Protein 5ZGC (pdb70)

Radius of gyration: 41.15 Å; Cα contacts (8 Å, |Δi|>4): 2887; chains: 12; bounding box: 120×88×98 Å

Sequence (1566 aa):
KLSLQDVAELIRARACQRVVVMVGAGISTPSGIPDFRSQYDLPYPEAIFELPFFFHNPKPFFTLAKELYPGNYKPNVTH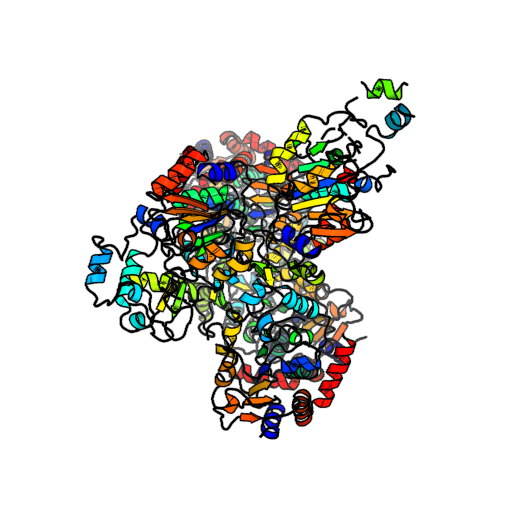YFLRLLHDKGLLLRLYTQNIDGLERVSGIPASKLVEAHGTFASATCTVCQRPFPGEDIRADVMADRVPRCPVCTGVVKPDIVFFGEPLPQRFLLHVVDFPMADLLLILGTSLEVEPFASLTEAVRSSVPRLLINRDLVGPLAWHPRSRDVAQLGDVVHGVESLVELLGWTEEMRDLVQRETGKLKLSLQDVAELIRARACQRVVVMVGAGISTPSGIPDFDLPYPEAIFELPFFFHNPKPFFTLAKELYPGNYKPNVTHYFLRLLHDKGLLLRLYTQNIDGLERVSGIPASKLVEAHGTFASATCTVCQRPFPGEDIRADVMADRVPRCPVCTGVVKPDIVFFGEPLPQRFLLHVVDFPMADLLLILGTSLEVEPFASLTEAVRSSVPRLLINRDLVGPLAWHPRSRDVAQLGDVVHGVESLVELLGWTEEMRDLVQRETGKKLSLQDVAELIRARACQRVVVMVGAGISTPSGIPDFRQYDLPYPEAIFELPFFFHNPKPFFTLAKELYPGNYKPNVTHYFLRLLHDKGLLLRLYTQNIDGLERVSGIPASKLVEAHGTFASATCTVCQRPFPGEDIRADVMADRVPRCPVCTGVVKPDIVFFGEPLPQRFLLHVVDFPMADLLLILGTSLEVEPFASLTEAVRSSVPRLLINRDLVGPLAWHPRSRDVAQLGDVVHGVESLVELLGWTEEMRDLVQRETGKLSLQDVAELIRARACQRVVVMVGAGISTPSGIPDFRSYDLPYPEAIFELPFFFHNPKPFFTLAKELYPGNYKPNVTHYFLRLLHDKGLLLRLYTQNIDGLERVSGIPASKLVEAHGTFASATCTVCQRPFPGEDIRADVMADRVPRCPVCTGVVKPDIVFFGEPLPQRFLLHVVDFPMADLLLILGTSLEVEPFASLTEAVRSSVPRLLINRDLVGPLAWHPRSRDVAQLGDVVHGVESLVELLGWTEEMRDLVQRETGKLKLSLQDVAELIRARACQRVVVMVGAGISTPSGIPDFRSPGSGLYSNLQQYDLPYPEAIFELPFFFHNPKPFFTLAKELYPGNYKPNVTHYFLRLLHDKGLLLRLYTQNIDGLERVSGIPASKLVEAHGTFASATCTVCQRPFPGEDIRADVMADRVPRCPVCTGVVKPDIVFFGEPLPQRFLLHVVDFPMADLLLILGTSLEVEPFASLTEAVRSSVPRLLINRDLVGPLAWHPRSRDVAQLGDVVHGVESLVELLGWTEEMRDLVQRETGKLGKLSLQDVAELIRARACQRVVVMVGAGISTPSGIPDPFFTLAKELYPGNYKPNVTHYFLRLLHDKGLLLRLYTQNIDGLERVSGIPASKLVEAHGTFDIRADVMADPDIVFFGEPLPQRFLLHVVDFPMADLLLILGTSLEVEPFASLTEAVRSSVPRLLINRDLVGPLAWHPRSRDVAQLGDVVHHGVESLVELLGWTEEMRDLVQRETGKLGKGGARHRKVGKGGARHRGGARHRGARHGGARHRGARH

B-factor: mean 72.4, std 23.21, range [24.46, 179.09]

CATH classification: 3.40.50.1220 (+1 more: 3.30.1600.10)

Organism: Homo sapiens (NCBI:txid9606)

GO terms:
  GO:0008053 mitochondrial fusion (P, IDA)
  GO:0005759 mitochondrial matrix (C, IDA)
  GO:1901671 positive regulation of superoxide dismutase activity (P, IDA)
  GO:1902553 positive regulation of catalase activity (P, IDA)
  GO:0005739 mitochondrion (C, IDA)
  GO:0008270 zinc ion binding (F, IDA)
  GO:0006476 protein deacetylation (P, IDA)
  GO:0141208 NAD-dependent protein lysine delactylase activity (F, IDA)
  GO:0034979 NAD-dependent protein lysine deacetylase activity (F, EXP)
  GO:0034983 peptidyl-lysine deacetylation (P, IMP)
  GO:0009060 aerobic respiration (P, IMP)
  GO:0005515 protein binding (F, IPI)
  GO:0005739 mitochondrion (C, IMP)
  GO:0034979 NAD-dependent protein lysine deacetylase activity (F, IMP)
  GO:1903862 positive regulation of oxidative phosphorylation (P, IMP)
  GO:0005739 mitochondrion (C, HTP)
  GO:0005654 nucleoplasm (C, TAS)
  GO:0005759 mitochondrial matrix (C, TAS)
  GO:0033558 protein lysine deacetylase activity (F, TAS)
  GO:0034979 NAD-dependent protein lysine deacetylase activity (F, TAS)

InterPro domains:
  IPR003000 Sirtuin family [PF02146] (145-326)
  IPR026590 Sirtuin family, catalytic core domain [PS50305] (118-380)
  IPR026591 Sirtuin, catalytic core small domain superfamily [G3DSA:3.30.1600.10] (151-299)
  IPR029035 DHS-like NAD/FAD-binding domain superfamily [SSF52467] (124-394)
  IPR050134 NAD-dependent sirtuin protein deacylases [PTHR11085] (122-383)

Solvent-accessible surface area: 66358 Å² total

Foldseek 3Di:
DDELLNVLVCVLVVVFAAEEEEEECLQCVVFPQDDQVDVQDDPHRQLLQAVVSCVVPVQSVLVSVLCLPDDNTEGDLVLLLVVVCVVVNRYNAYEYCDASCNNVLLPPDPVRYDNFFAYQQKKAFPPPGDIDGRVVCSVCSNVSHFDADPPPRGGIGGGGRGVPRDTDPSVCCLVVRQAPGQEYEYAEDQLPDPPSSVSVVRHDLNHEYEYQYQDDDDPCVPDNGPRYYYNHDRRVVSVCVSCVSNVNNVVSVVSVVVSVVVD/DDELLNVLVCVLVVVFQAEEEEEEDQQCVVFPQDDAVPPGTQLQQPVVSCVVPVLVVLVSVLVQDDDPTEGDLVLLLVVVSVVVNRYNAYEYCDANCNNVLSPDDPVRYDNFFAYLQKKAFPPPGDIDGNPQQVVCSNVVHQDADPPPRGGIGHGGHGVVRDTDPCVCVLVPRQQVGQEYEYFADQLPDPDSSVSVVSHDQNREYEYQYQDCHDCCVVPNGDNYYYDHRRRVVSSCVSCVSNPRNPVSVVSVVVSVVD/DDALLNVLVCVLVVVFAAEEEEEEPQQCVVQVQDDLCVQPDPHSLLQQAPVSCVVPVLSVLVSVLCLPPPNTAGDLVLLLVVVSVVVNRYNAYEYCDASCNNVLLPDDPVRYDNFQAYLQWWAFPPPGDIDGNVVCVVCSNVSHFDADPPPGGGIGHGGHGPVGHTDPCVCCLVVSQQVGQEYEYAADQLPDPPSSVSVVSHDQNHEYEYQYQDQHDCCVVPPGDRYHYDHDRRVVSVVVSCVSNVCNVVSVVSVVVSVVVD/DLLVVLVCVLVVNFQAEEEEEEDLQCVVFPQDDQPPQDDPGRLLQQADVSCVVPVLSVLVSVLCLDPPNTAGDLVLLVVVVCVVVNRYNAYEYCDESCNNVLNPDDPVRYDNFQAYLQWKAFPPPGDIDGSVVCNVCSNVSHQDADPPPRGGIGHTGHGVVRDTDPCVVCLLVRQCPGQEYEYERDQCPDPPSLVSVVSHDQNYEYEYEEQDDHGCCVPPNHPRYHYHHDNRVVSVVVSCVSNPCVVVRVVSVVVSVVVD/DDELLNVLVCVLVVVFQAEEEEEECLQVVVQVLDDCQDPDDVLVVVLVVDPDPDVQLLQALVVCLVPVQNVLSNCLSQPPDPTAGDLVLLLVVVSVVVRRQNAYEYQDASCRNVLSPDDVVSYDHFQAYLQWKAFSPPGDIDGSVVCVVVSNVVPQDADPVPGGGIGHSGHGVVGHTPPSVVCLVVRLAVGQEYEYAGDQLPDPPSLVSVVSHDLNHEYEYQEQDDHGVCVVPNHDRYYYDHDRSVVVSCVSCVSNPCNVVSVVSVVVSVVVD/DADELLNVLVCVLVVVFQEEEEEEECLQCVVFPDPVVPLPVVLVLPADDTAHDLVLLLVVVSVVVRRYNAYEYQDASCRNPLSPDDPVRYDNFQFYQVVSVCSVVVGTGHDPPDHTDPSVCVLVVRQAVGQEYEYAGDQLPDPPSSVSVVSHDQNHEYEAQYQDQHDCCVVPNGRHYYYNHDRRVVSSVVSCVSNVCNVVSVVSVVVSVVVD/DDDDDDDDDD/DPDDDDDD/DDDDDD/DDPD/DDDDDD/DPPD

Nearest PDB structures (foldseek):
  5zgc-assembly4_D  TM=1.004E+00  e=5.822E-58  Homo sapiens
  5zgc-assembly1_A  TM=9.945E-01  e=4.159E-50  Homo sapiens
  5y4h-assembly1_A  TM=9.917E-01  e=1.507E-49  Homo sapiens
  8v2n-assembly1_A  TM=9.470E-01  e=1.417E-49  Homo sapiens
  4c7b-assembly1_A  TM=9.469E-01  e=2.858E-48  Homo sapiens

Structure (mmCIF, N/CA/C/O backbone):
data_5ZGC
#
_entry.id   5ZGC
#
_cell.length_a   138.512
_cell.length_b   138.512
_cell.length_c   242.876
_cell.angle_alpha   90.000
_cell.angle_beta   90.000
_cell.angle_gamma   90.000
#
_symmetry.space_group_name_H-M   'P 43 21 2'
#
loop_
_entity.id
_entity.type
_entity.pdbx_description
1 polymer 'NAD-dependent protein deacetylase sirtuin-3, mitochondrial'
2 polymer 'Histone H4K16bhb peptide'
3 non-polymer 'ZINC ION'
4 water water
#
loop_
_atom_site.group_PDB
_atom_site.id
_atom_site.type_symbol
_atom_site.label_atom_id
_atom_site.label_alt_id
_atom_site.label_comp_id
_atom_site.label_asym_id
_atom_site.label_entity_id
_atom_site.label_seq_id
_atom_site.pdbx_PDB_ins_code
_atom_site.Cartn_x
_atom_site.Cartn_y
_atom_site.Cartn_z
_atom_site.occupancy
_atom_site.B_iso_or_equiv
_atom_site.auth_seq_id
_atom_site.auth_comp_id
_atom_site.auth_asym_id
_atom_site.auth_atom_id
_atom_site.pdbx_PDB_model_num
ATOM 1 N N . LYS A 1 2 ? -43.022 -34.948 -17.767 1.00 59.88 122 LYS A N 1
ATOM 2 C CA . LYS A 1 2 ? -42.211 -35.271 -18.948 1.00 51.41 122 LYS A CA 1
ATOM 3 C C . LYS A 1 2 ? -43.034 -35.554 -20.221 1.00 54.43 122 LYS A C 1
ATOM 4 O O . LYS A 1 2 ? -43.909 -36.420 -20.246 1.00 53.22 122 LYS A O 1
ATOM 10 N N . LEU A 1 3 ? -42.732 -34.818 -21.283 1.00 60.63 123 LEU A N 1
ATOM 11 C CA . LEU A 1 3 ? -43.564 -34.797 -22.474 1.00 57.09 123 LEU A CA 1
ATOM 12 C C . LEU A 1 3 ? -43.050 -35.766 -23.521 1.00 53.84 123 LEU A C 1
ATOM 13 O O . LEU A 1 3 ? -41.854 -36.069 -23.607 1.00 49.10 123 LEU A O 1
ATOM 18 N N . SER A 1 4 ? -43.989 -36.239 -24.334 1.00 55.17 124 SER A N 1
ATOM 19 C CA . SER A 1 4 ? -43.744 -37.162 -25.430 1.00 48.39 124 SER A CA 1
ATOM 20 C C . SER A 1 4 ? -43.719 -36.410 -26.745 1.00 45.72 124 SER A C 1
ATOM 21 O O . SER A 1 4 ? -44.078 -35.234 -26.835 1.00 49.34 124 SER A O 1
ATOM 24 N N . LEU A 1 5 ? -43.328 -37.117 -27.789 1.00 43.35 125 LEU A N 1
ATOM 25 C CA . LEU A 1 5 ? -43.421 -36.510 -29.103 1.00 45.41 125 LEU A CA 1
ATOM 26 C C . LEU A 1 5 ? -44.885 -36.407 -29.531 1.00 45.73 125 LEU A C 1
ATOM 27 O O . LEU A 1 5 ? -45.310 -35.367 -30.054 1.00 46.24 125 LEU A O 1
ATOM 32 N N . GLN A 1 6 ? -45.681 -37.451 -29.248 1.00 47.72 126 GLN A N 1
ATOM 33 C CA . GLN A 1 6 ? -47.141 -37.359 -29.352 1.00 51.06 126 GLN A CA 1
ATOM 34 C C . GLN A 1 6 ? -47.712 -36.172 -28.565 1.00 51.58 126 GLN A C 1
ATOM 35 O O . GLN A 1 6 ? -48.608 -35.471 -29.056 1.00 51.95 126 GLN A O 1
ATOM 41 N N . ASP A 1 7 ? -47.253 -35.962 -27.322 1.00 46.10 127 ASP A N 1
ATOM 42 C CA . ASP A 1 7 ? -47.744 -34.827 -26.532 1.00 49.38 127 ASP A CA 1
ATOM 43 C C . ASP A 1 7 ? -47.581 -33.517 -27.312 1.00 54.15 127 ASP A C 1
ATOM 44 O O . ASP A 1 7 ? -48.497 -32.687 -27.395 1.00 53.03 127 ASP A O 1
ATOM 49 N N . VAL A 1 8 ? -46.396 -33.337 -27.892 1.00 54.68 128 VAL A N 1
ATOM 50 C CA . VAL A 1 8 ? -46.072 -32.153 -28.680 1.00 46.41 128 VAL A CA 1
ATOM 51 C C . VAL A 1 8 ? -47.050 -31.998 -29.848 1.00 48.60 128 VAL A C 1
ATOM 52 O O . VAL A 1 8 ? -47.630 -30.922 -30.069 1.00 55.76 128 VAL A O 1
ATOM 56 N N . ALA A 1 9 ? -47.230 -33.065 -30.625 1.00 49.46 129 ALA A N 1
ATOM 57 C CA . ALA A 1 9 ? -48.153 -32.994 -31.753 1.00 46.97 129 ALA A CA 1
ATOM 58 C C . ALA A 1 9 ? -49.566 -32.669 -31.294 1.00 44.65 129 ALA A C 1
ATOM 59 O O . ALA A 1 9 ? -50.322 -32.011 -32.012 1.00 43.96 129 ALA A O 1
ATOM 61 N N . GLU A 1 10 ? -49.948 -33.127 -30.105 1.00 49.62 130 GLU A N 1
ATOM 62 C CA . GLU A 1 10 ? -51.282 -32.797 -29.613 1.00 57.89 130 GLU A CA 1
ATOM 63 C C . GLU A 1 10 ? -51.381 -31.311 -29.339 1.00 57.17 130 GLU A C 1
ATOM 64 O O . GLU A 1 10 ? -52.362 -30.667 -29.722 1.00 62.29 130 GLU A O 1
ATOM 70 N N . LEU A 1 11 ? -50.355 -30.748 -28.697 1.00 51.80 131 LEU A N 1
ATOM 71 C CA . LEU A 1 11 ? -50.293 -29.298 -28.511 1.00 49.40 131 LEU A CA 1
ATOM 72 C C . LEU A 1 11 ? -50.520 -28.568 -29.824 1.00 51.36 131 LEU A C 1
ATOM 73 O O . LEU A 1 11 ? -51.321 -27.627 -29.897 1.00 57.56 131 LEU A O 1
ATOM 78 N N . ILE A 1 12 ? -49.819 -28.985 -30.876 1.00 44.14 132 ILE A N 1
ATOM 79 C CA . ILE A 1 12 ? -50.005 -28.310 -32.161 1.00 46.06 132 ILE A CA 1
ATOM 80 C C . ILE A 1 12 ? -51.445 -28.459 -32.648 1.00 50.31 132 ILE A C 1
ATOM 81 O O . ILE A 1 12 ? -52.069 -27.488 -33.096 1.00 56.69 132 ILE A O 1
ATOM 86 N N . ARG A 1 13 ? -51.996 -29.673 -32.575 1.00 49.49 133 ARG A N 1
ATOM 87 C CA . ARG A 1 13 ? -53.351 -29.865 -33.087 1.00 55.37 133 ARG A CA 1
ATOM 88 C C . ARG A 1 13 ? -54.391 -29.109 -32.262 1.00 67.45 133 ARG A C 1
ATOM 89 O O . ARG A 1 13 ? -55.394 -28.640 -32.808 1.00 61.66 133 ARG A O 1
ATOM 97 N N . ALA A 1 14 ? -54.176 -28.984 -30.955 1.00 66.73 134 ALA A N 1
ATOM 98 C CA . ALA A 1 14 ? -55.029 -28.130 -30.149 1.00 66.43 134 ALA A CA 1
ATOM 99 C C . ALA A 1 14 ? -54.759 -26.654 -30.393 1.00 66.88 134 ALA A C 1
ATOM 100 O O . ALA A 1 14 ? -55.498 -25.813 -29.873 1.00 67.87 134 ALA A O 1
ATOM 102 N N . ARG A 1 15 ? -53.712 -26.331 -31.151 1.00 73.02 135 ARG A N 1
ATOM 103 C CA . ARG A 1 15 ? -53.193 -24.977 -31.323 1.00 65.43 135 ARG A CA 1
ATOM 104 C C . ARG A 1 15 ? -52.743 -24.352 -30.008 1.00 60.34 135 ARG A C 1
ATOM 105 O O . ARG A 1 15 ? -52.635 -23.134 -29.912 1.00 68.79 135 ARG A O 1
ATOM 113 N N . ALA A 1 16 ? -52.456 -25.168 -28.985 1.00 54.67 136 ALA A N 1
ATOM 114 C CA . ALA A 1 16 ? -51.801 -24.659 -27.780 1.00 59.10 136 ALA A CA 1
ATOM 115 C C . ALA A 1 16 ? -50.404 -24.135 -28.079 1.00 61.75 136 ALA A C 1
ATOM 116 O O . ALA A 1 16 ? -49.840 -23.361 -27.285 1.00 56.17 136 ALA A O 1
ATOM 118 N N . CYS A 1 17 ? -49.833 -24.572 -29.196 1.00 55.27 137 CYS A N 1
ATOM 119 C CA . CYS A 1 17 ? -48.563 -24.081 -29.690 1.00 57.43 137 CYS A CA 1
ATOM 120 C C . CYS A 1 17 ? -48.804 -23.527 -31.085 1.00 63.38 137 CYS A C 1
ATOM 121 O O . CYS A 1 17 ? -49.012 -24.291 -32.032 1.00 60.69 137 CYS A O 1
ATOM 124 N N . GLN A 1 18 ? -48.776 -22.196 -31.202 1.00 62.58 138 GLN A N 1
ATOM 125 C CA . GLN A 1 18 ? -49.203 -21.507 -32.413 1.00 67.85 138 GLN A CA 1
ATOM 126 C C . GLN A 1 18 ? -48.201 -20.482 -32.932 1.00 64.00 138 GLN A C 1
ATOM 127 O O . GLN A 1 18 ? -48.394 -19.969 -34.040 1.00 65.02 138 GLN A O 1
ATOM 133 N N . ARG A 1 19 ? -47.147 -20.164 -32.181 1.00 55.35 139 ARG A N 1
ATOM 134 C CA . ARG A 1 19 ? -46.047 -19.339 -32.681 1.00 57.81 139 ARG A CA 1
ATOM 135 C C . ARG A 1 19 ? -44.753 -20.143 -32.495 1.00 56.20 139 ARG A C 1
ATOM 136 O O . ARG A 1 19 ? -44.027 -19.962 -31.507 1.00 56.59 139 ARG A O 1
ATOM 144 N N . VAL A 1 20 ? -44.482 -21.025 -33.472 1.00 55.03 140 VAL A N 1
ATOM 145 C CA . VAL A 1 20 ? -43.389 -22.004 -33.428 1.00 55.33 140 VAL A CA 1
ATOM 146 C C . VAL A 1 20 ? -42.151 -21.408 -34.080 1.00 49.04 140 VAL A C 1
ATOM 147 O O . VAL A 1 20 ? -42.211 -20.937 -35.225 1.00 51.90 140 VAL A O 1
ATOM 151 N N . VAL A 1 21 ? -41.020 -21.455 -33.381 1.00 41.27 141 VAL A N 1
ATOM 152 C CA . VAL A 1 21 ? -39.767 -21.029 -33.999 1.00 50.56 141 VAL A CA 1
ATOM 153 C C . VAL A 1 21 ? -38.881 -22.262 -34.137 1.00 45.78 141 VAL A C 1
ATOM 154 O O . VAL A 1 21 ? -38.981 -23.207 -33.345 1.00 39.00 141 VAL A O 1
ATOM 158 N N . VAL A 1 22 ? -38.052 -22.267 -35.186 1.00 42.34 142 VAL A N 1
ATOM 159 C CA . VAL A 1 22 ? -37.290 -23.441 -35.610 1.00 43.06 142 VAL A CA 1
ATOM 160 C C . VAL A 1 22 ? -35.836 -23.058 -35.843 1.00 40.63 142 VAL A C 1
ATOM 161 O O . VAL A 1 22 ? -35.546 -22.224 -36.712 1.00 43.91 142 VAL A O 1
ATOM 165 N N . MET A 1 23 ? -34.927 -23.687 -35.094 1.00 36.76 143 MET A N 1
ATOM 166 C CA . MET A 1 23 ? -33.491 -23.674 -35.377 1.00 44.43 143 MET A CA 1
ATOM 167 C C . MET A 1 23 ? -33.086 -24.972 -36.080 1.00 42.53 143 MET A C 1
ATOM 168 O O . MET A 1 23 ? -33.309 -26.063 -35.550 1.00 40.88 143 MET A O 1
ATOM 173 N N . VAL A 1 24 ? -32.487 -24.852 -37.265 1.00 35.02 144 VAL A N 1
ATOM 174 C CA . VAL A 1 24 ? -32.088 -26.001 -38.063 1.00 41.58 144 VAL A CA 1
ATOM 175 C C . VAL A 1 24 ? -30.615 -25.889 -38.430 1.00 48.08 144 VAL A C 1
ATOM 176 O O . VAL A 1 24 ? -30.011 -24.818 -38.365 1.00 46.25 144 VAL A O 1
ATOM 180 N N . GLY A 1 25 ? -30.041 -27.029 -38.822 1.00 47.27 145 GLY A N 1
ATOM 181 C CA . GLY A 1 25 ? -28.655 -27.086 -39.238 1.00 40.41 145 GLY A CA 1
ATOM 182 C C . GLY A 1 25 ? -28.403 -27.997 -40.428 1.00 42.39 145 GLY A C 1
ATOM 183 O O . GLY A 1 25 ? -29.314 -28.283 -41.208 1.00 39.63 145 GLY A O 1
ATOM 184 N N . ALA A 1 26 ? -27.153 -28.448 -40.582 1.00 44.10 146 ALA A N 1
ATOM 185 C CA . ALA A 1 26 ? -26.769 -29.275 -41.717 1.00 38.98 146 ALA A CA 1
ATOM 186 C C . ALA A 1 26 ? -27.462 -30.638 -41.677 1.00 42.61 146 ALA A C 1
ATOM 187 O O . ALA A 1 26 ? -27.647 -31.285 -42.730 1.00 38.21 146 ALA A O 1
ATOM 189 N N . GLY A 1 27 ? -27.856 -31.073 -40.477 1.00 40.98 147 GLY A N 1
ATOM 190 C CA . GLY A 1 27 ? -28.672 -32.272 -40.352 1.00 30.65 147 GLY A CA 1
ATOM 191 C C . GLY A 1 27 ? -29.771 -32.346 -41.389 1.00 38.03 147 GLY A C 1
ATOM 192 O O . GLY A 1 27 ? -29.879 -33.333 -42.118 1.00 38.71 147 GLY A O 1
ATOM 193 N N . ILE A 1 28 ? -30.567 -31.274 -41.515 1.00 34.79 148 ILE A N 1
ATOM 194 C CA . ILE A 1 28 ? -31.741 -31.344 -42.375 1.00 34.50 148 ILE A CA 1
ATOM 195 C C . ILE A 1 28 ? -31.411 -31.280 -43.857 1.00 39.41 148 ILE A C 1
ATOM 196 O O . ILE A 1 28 ? -32.296 -31.543 -44.679 1.00 44.58 148 ILE A O 1
ATOM 201 N N . SER A 1 29 ? -30.170 -30.975 -44.243 1.00 38.62 149 SER A N 1
ATOM 202 C CA . SER A 1 29 ? -29.890 -30.875 -45.671 1.00 40.83 149 SER A CA 1
ATOM 203 C C . SER A 1 29 ? -29.093 -32.039 -46.246 1.00 45.57 149 SER A C 1
ATOM 204 O O . SER A 1 29 ? -29.134 -32.232 -47.463 1.00 49.87 149 SER A O 1
ATOM 207 N N . THR A 1 30 ? -28.395 -32.833 -45.431 1.00 49.91 150 THR A N 1
ATOM 208 C CA . THR A 1 30 ? -27.719 -34.011 -45.987 1.00 46.76 150 THR A CA 1
ATOM 209 C C . THR A 1 30 ? -28.665 -34.943 -46.749 1.00 45.23 150 THR A C 1
ATOM 210 O O . THR A 1 30 ? -28.278 -35.399 -47.837 1.00 48.95 150 THR A O 1
ATOM 214 N N . PRO A 1 31 ? -29.916 -35.214 -46.299 1.00 42.20 151 PRO A N 1
ATOM 215 C CA . PRO A 1 31 ? -30.853 -35.984 -47.138 1.00 41.38 151 PRO A CA 1
ATOM 216 C C . PRO A 1 31 ? -31.071 -35.433 -48.532 1.00 47.22 151 PRO A C 1
ATOM 217 O O . PRO A 1 31 ? -31.852 -35.993 -49.297 1.00 57.36 151 PRO A O 1
ATOM 221 N N . SER A 1 32 ? -30.447 -34.318 -48.870 1.00 46.43 152 SER A N 1
ATOM 222 C CA . SER A 1 32 ? -30.614 -33.732 -50.188 1.00 48.71 152 SER A CA 1
ATOM 223 C C . SER A 1 32 ? -29.350 -33.805 -51.019 1.00 50.86 152 SER A C 1
ATOM 224 O O . SER A 1 32 ? -29.402 -33.466 -52.212 1.00 49.35 152 SER A O 1
ATOM 227 N N . GLY A 1 33 ? -28.227 -34.230 -50.420 1.00 44.26 153 GLY A N 1
ATOM 228 C CA . GLY A 1 33 ? -26.945 -34.307 -51.093 1.00 50.45 153 GLY A CA 1
ATOM 229 C C . GLY A 1 33 ? -25.872 -33.323 -50.636 1.00 61.64 153 GLY A C 1
ATOM 230 O O . GLY A 1 33 ? -24.720 -33.465 -51.068 1.00 65.99 153 GLY A O 1
ATOM 231 N N . ILE A 1 34 ? -26.190 -32.344 -49.791 1.00 57.33 154 ILE A N 1
ATOM 232 C CA . ILE A 1 34 ? -25.225 -31.324 -49.377 1.00 64.71 154 ILE A CA 1
ATOM 233 C C . ILE A 1 34 ? -24.285 -31.859 -48.303 1.00 62.89 154 ILE A C 1
ATOM 234 O O . ILE A 1 34 ? -24.740 -32.514 -47.353 1.00 60.10 154 ILE A O 1
ATOM 239 N N . PRO A 1 35 ? -22.984 -31.574 -48.388 1.00 61.66 155 PRO A N 1
ATOM 240 C CA . PRO A 1 35 ? -22.072 -31.983 -47.315 1.00 71.19 155 PRO A CA 1
ATOM 241 C C . PRO A 1 35 ? -22.328 -31.205 -46.030 1.00 77.39 155 PRO A C 1
ATOM 242 O O . PRO A 1 35 ? -22.646 -30.014 -46.045 1.00 77.42 155 PRO A O 1
ATOM 246 N N . ASP A 1 36 ? -22.227 -31.912 -44.913 1.00 86.09 156 ASP A N 1
ATOM 247 C CA . ASP A 1 36 ? -22.090 -31.319 -43.595 1.00 84.57 156 ASP A CA 1
ATOM 248 C C . ASP A 1 36 ? -20.636 -31.472 -43.190 1.00 86.32 156 ASP A C 1
ATOM 249 O O . ASP A 1 36 ? -20.044 -32.542 -43.363 1.00 98.39 156 ASP A O 1
ATOM 254 N N . PHE A 1 37 ? -20.054 -30.410 -42.649 1.00 86.96 157 PHE A N 1
ATOM 255 C CA . PHE A 1 37 ? -18.615 -30.446 -42.423 1.00 94.24 157 PHE A CA 1
ATOM 256 C C . PHE A 1 37 ? -18.339 -31.042 -41.050 1.00 98.60 157 PHE A C 1
ATOM 257 O O . PHE A 1 37 ? -18.188 -30.359 -40.031 1.00 93.22 157 PHE A O 1
ATOM 265 N N . ARG A 1 38 ? -18.442 -32.378 -41.051 1.00 99.13 158 ARG A N 1
ATOM 266 C CA . ARG A 1 38 ? -17.587 -33.319 -40.349 1.00 100.68 158 ARG A CA 1
ATOM 267 C C . ARG A 1 38 ? -16.707 -34.110 -41.317 1.00 113.60 158 ARG A C 1
ATOM 268 O O . ARG A 1 38 ? -15.693 -34.682 -40.891 1.00 114.59 158 ARG A O 1
ATOM 276 N N . SER A 1 39 ? -17.084 -34.156 -42.603 1.00 117.93 159 SER A N 1
ATOM 277 C CA . SER A 1 39 ? -16.307 -34.777 -43.689 1.00 116.53 159 SER A CA 1
ATOM 278 C C . SER A 1 39 ? -15.849 -33.720 -44.707 1.00 106.34 159 SER A C 1
ATOM 279 O O . SER A 1 39 ? -16.665 -33.127 -45.423 1.00 95.40 159 SER A O 1
ATOM 282 N N . GLN A 1 50 ? -11.719 -35.514 -50.480 1.00 104.66 170 GLN A N 1
ATOM 283 C CA . GLN A 1 50 ? -13.014 -35.142 -51.043 1.00 108.52 170 GLN A CA 1
ATOM 284 C C . GLN A 1 50 ? -13.101 -33.620 -51.225 1.00 110.62 170 GLN A C 1
ATOM 285 O O . GLN A 1 50 ? -13.784 -33.125 -52.140 1.00 101.12 170 GLN A O 1
ATOM 291 N N . TYR A 1 51 ? -12.391 -32.893 -50.345 1.00 113.55 171 TYR A N 1
ATOM 292 C CA . TYR A 1 51 ? -12.378 -31.429 -50.339 1.00 104.87 171 TYR A CA 1
ATOM 293 C C . TYR A 1 51 ? -11.021 -30.814 -50.017 1.00 97.12 171 TYR A C 1
ATOM 294 O O . TYR A 1 51 ? -10.870 -29.604 -50.203 1.00 90.73 171 TYR A O 1
ATOM 303 N N . ASP A 1 52 ? -10.046 -31.589 -49.524 1.00 104.14 172 ASP A N 1
ATOM 304 C CA . ASP A 1 52 ? -8.641 -31.191 -49.389 1.00 97.50 172 ASP A CA 1
ATOM 305 C C . ASP A 1 52 ? -8.408 -30.232 -48.226 1.00 87.85 172 ASP A C 1
ATOM 306 O O . ASP A 1 52 ? -7.512 -29.381 -48.278 1.00 82.04 172 ASP A O 1
ATOM 311 N N . LEU A 1 53 ? -9.188 -30.380 -47.161 1.00 79.38 173 LEU A N 1
ATOM 312 C CA . LEU A 1 53 ? -8.869 -29.419 -46.115 1.00 77.12 173 LEU A CA 1
ATOM 313 C C . LEU A 1 53 ? -8.042 -30.070 -45.015 1.00 68.94 173 LEU A C 1
ATOM 314 O O . LEU A 1 53 ? -8.215 -31.259 -44.735 1.00 69.89 173 LEU A O 1
ATOM 319 N N . PRO A 1 54 ? -7.155 -29.296 -44.379 1.00 65.77 174 PRO A N 1
ATOM 320 C CA . PRO A 1 54 ? -6.373 -29.833 -43.248 1.00 64.50 174 PRO A CA 1
ATOM 321 C C . PRO A 1 54 ? -7.218 -30.217 -42.053 1.00 65.84 174 PRO A C 1
ATOM 322 O O . PRO A 1 54 ? -6.714 -30.894 -41.151 1.00 66.33 174 PRO A O 1
ATOM 326 N N . TYR A 1 55 ? -8.467 -29.774 -42.010 1.00 64.33 175 TYR A N 1
ATOM 327 C CA . TYR A 1 55 ? -9.452 -30.149 -41.007 1.00 60.10 175 TYR A CA 1
ATOM 328 C C . TYR A 1 55 ? -10.774 -29.538 -41.433 1.00 59.94 175 TYR A C 1
ATOM 329 O O . TYR A 1 55 ? -10.777 -28.608 -42.236 1.00 59.12 175 TYR A O 1
ATOM 338 N N . PRO A 1 56 ? -11.909 -30.058 -40.937 1.00 63.90 176 PRO A N 1
ATOM 339 C CA . PRO A 1 56 ? -13.202 -29.661 -41.530 1.00 66.88 176 PRO A CA 1
ATOM 340 C C . PRO A 1 56 ? -13.472 -28.171 -41.483 1.00 58.30 176 PRO A C 1
ATOM 341 O O . PRO A 1 56 ? -13.997 -27.617 -42.464 1.00 55.54 176 PRO A O 1
ATOM 345 N N . GLU A 1 57 ? -13.107 -27.504 -40.374 1.00 55.56 177 GLU A N 1
ATOM 346 C CA . GLU A 1 57 ? -13.547 -26.125 -40.140 1.00 57.07 177 GLU A CA 1
ATOM 347 C C . GLU A 1 57 ? -12.819 -25.106 -40.999 1.00 50.10 177 GLU A C 1
ATOM 348 O O . GLU A 1 57 ? -13.341 -24.003 -41.176 1.00 45.57 177 GLU A O 1
ATOM 354 N N . ALA A 1 58 ? -11.648 -25.448 -41.544 1.00 46.68 178 ALA A N 1
ATOM 355 C CA . ALA A 1 58 ? -10.877 -24.499 -42.342 1.00 50.77 178 ALA A CA 1
ATOM 356 C C . ALA A 1 58 ? -11.639 -23.962 -43.553 1.00 50.35 178 ALA A C 1
ATOM 357 O O . ALA A 1 58 ? -11.354 -22.837 -43.992 1.00 50.54 178 ALA A O 1
ATOM 359 N N . ILE A 1 59 ? -12.594 -24.726 -44.097 1.00 42.81 179 ILE A N 1
ATOM 360 C CA . ILE A 1 59 ? -13.426 -24.204 -45.177 1.00 49.60 179 ILE A CA 1
ATOM 361 C C . ILE A 1 59 ? -14.120 -22.880 -44.780 1.00 47.76 179 ILE A C 1
ATOM 362 O O . ILE A 1 59 ? -14.393 -22.042 -45.642 1.00 49.26 179 ILE A O 1
ATOM 367 N N . PHE A 1 60 ? -14.401 -22.658 -43.492 1.00 42.55 180 PHE A N 1
ATOM 368 C CA . PHE A 1 60 ? -15.017 -21.416 -43.029 1.00 41.86 180 PHE A CA 1
ATOM 369 C C . PHE A 1 60 ? -14.127 -20.657 -42.051 1.00 41.53 180 PHE A C 1
ATOM 370 O O . PHE A 1 60 ? -14.616 -20.099 -41.075 1.00 39.13 180 PHE A O 1
ATOM 378 N N . GLU A 1 61 ? -12.818 -20.655 -42.278 1.00 37.73 181 GLU A N 1
ATOM 379 C CA . GLU A 1 61 ? -11.874 -19.893 -41.476 1.00 40.67 181 GLU A CA 1
ATOM 380 C C . GLU A 1 61 ? -11.146 -18.893 -42.368 1.00 47.02 181 GLU A C 1
ATOM 381 O O . GLU A 1 61 ? -10.829 -19.200 -43.523 1.00 46.34 181 GLU A O 1
ATOM 387 N N . LEU A 1 62 ? -10.902 -17.680 -41.842 1.00 42.64 182 LEU A N 1
ATOM 388 C CA . LEU A 1 62 ? -10.390 -16.650 -42.738 1.00 42.51 182 LEU A CA 1
ATOM 389 C C . LEU A 1 62 ? -8.918 -16.877 -43.066 1.00 43.48 182 LEU A C 1
ATOM 390 O O . LEU A 1 62 ? -8.528 -16.752 -44.235 1.00 46.19 182 LEU A O 1
ATOM 395 N N . PRO A 1 63 ? -8.073 -17.233 -42.098 1.00 36.36 183 PRO A N 1
ATOM 396 C CA . PRO A 1 63 ? -6.672 -17.526 -42.453 1.00 47.01 183 PRO A CA 1
ATOM 397 C C . PRO A 1 63 ? -6.519 -18.578 -43.549 1.00 49.06 183 PRO A C 1
ATOM 398 O O . PRO A 1 63 ? -5.836 -18.331 -44.560 1.00 50.29 183 PRO A O 1
ATOM 402 N N . PHE A 1 64 ? -7.161 -19.742 -43.406 1.00 49.39 184 PHE A N 1
ATOM 403 C CA . PHE A 1 64 ? -7.068 -20.731 -44.476 1.00 49.95 184 PHE A CA 1
ATOM 404 C C . PHE A 1 64 ? -7.679 -20.213 -45.763 1.00 49.10 184 PHE A C 1
ATOM 405 O O . PHE A 1 64 ? -7.187 -20.521 -46.855 1.00 50.38 184 PHE A O 1
ATOM 413 N N . PHE A 1 65 ? -8.764 -19.442 -45.664 1.00 48.09 185 PHE A N 1
ATOM 414 C CA . PHE A 1 65 ? -9.381 -18.918 -46.875 1.00 47.88 185 PHE A CA 1
ATOM 415 C C . PHE A 1 65 ? -8.407 -18.038 -47.664 1.00 53.97 185 PHE A C 1
ATOM 416 O O . PHE A 1 65 ? -8.319 -18.162 -48.897 1.00 53.58 185 PHE A O 1
ATOM 424 N N . PHE A 1 66 ? -7.649 -17.159 -46.971 1.00 50.85 186 PHE A N 1
ATOM 425 C CA . PHE A 1 66 ? -6.640 -16.337 -47.656 1.00 51.48 186 PHE A CA 1
ATOM 426 C C . PHE A 1 66 ? -5.503 -17.188 -48.186 1.00 55.66 186 PHE A C 1
ATOM 427 O O . PHE A 1 66 ? -4.969 -16.914 -49.269 1.00 57.76 186 PHE A O 1
ATOM 435 N N . HIS A 1 67 ? -5.103 -18.215 -47.435 1.00 55.62 187 HIS A N 1
ATOM 436 C CA . HIS A 1 67 ? -4.039 -19.068 -47.949 1.00 61.13 187 HIS A CA 1
ATOM 437 C C . HIS A 1 67 ? -4.502 -19.833 -49.175 1.00 56.35 187 HIS A C 1
ATOM 438 O O . HIS A 1 67 ? -3.784 -19.912 -50.175 1.00 60.47 187 HIS A O 1
ATOM 445 N N . ASN A 1 68 ? -5.705 -20.393 -49.124 1.00 55.62 188 ASN A N 1
ATOM 446 C CA . ASN A 1 68 ? -6.199 -21.244 -50.203 1.00 56.46 188 ASN A CA 1
ATOM 447 C C . ASN A 1 68 ? -7.713 -21.139 -50.271 1.00 57.27 188 ASN A C 1
ATOM 448 O O . ASN A 1 68 ? -8.441 -21.919 -49.641 1.00 62.55 188 ASN A O 1
ATOM 453 N N . PRO A 1 69 ? -8.234 -20.178 -51.028 1.00 55.40 189 PRO A N 1
ATOM 454 C CA . PRO A 1 69 ? -9.688 -20.047 -51.116 1.00 57.87 189 PRO A CA 1
ATOM 455 C C . PRO A 1 69 ? -10.331 -21.153 -51.937 1.00 56.93 189 PRO A C 1
ATOM 456 O O . PRO A 1 69 ? -11.563 -21.264 -51.941 1.00 60.33 189 PRO A O 1
ATOM 460 N N . LYS A 1 70 ? -9.531 -21.981 -52.607 1.00 58.27 190 LYS A N 1
ATOM 461 C CA . LYS A 1 70 ? -10.077 -22.944 -53.561 1.00 55.68 190 LYS A CA 1
ATOM 462 C C . LYS A 1 70 ? -11.084 -23.928 -52.972 1.00 52.10 190 LYS A C 1
ATOM 463 O O . LYS A 1 70 ? -12.096 -24.192 -53.642 1.00 53.23 190 LYS A O 1
ATOM 469 N N . PRO A 1 71 ? -10.881 -24.528 -51.793 1.00 46.70 191 PRO A N 1
ATOM 470 C CA . PRO A 1 71 ? -11.944 -25.405 -51.264 1.00 51.79 191 PRO A CA 1
ATOM 471 C C . PRO A 1 71 ? -13.240 -24.663 -51.012 1.00 52.26 191 PRO A C 1
ATOM 472 O O . PRO A 1 71 ? -14.321 -25.164 -51.351 1.00 54.02 191 PRO A O 1
ATOM 476 N N . PHE A 1 72 ? -13.166 -23.471 -50.421 1.00 51.00 192 PHE A N 1
ATOM 477 C CA . PHE A 1 72 ? -14.392 -22.736 -50.175 1.00 48.73 192 PHE A CA 1
ATOM 478 C C . PHE A 1 72 ? -15.120 -22.417 -51.470 1.00 48.97 192 PHE A C 1
ATOM 479 O O . PHE A 1 72 ? -16.353 -22.488 -51.531 1.00 50.88 192 PHE A O 1
ATOM 487 N N . PHE A 1 73 ? -14.395 -22.034 -52.507 1.00 45.11 193 PHE A N 1
ATOM 488 C CA . PHE A 1 73 ? -15.098 -21.757 -53.750 1.00 51.25 193 PHE A CA 1
ATOM 489 C C . PHE A 1 73 ? -15.542 -23.037 -54.465 1.00 59.53 193 PHE A C 1
ATOM 490 O O . PHE A 1 73 ? -16.522 -22.998 -55.223 1.00 56.71 193 PHE A O 1
ATOM 498 N N . THR A 1 74 ? -14.884 -24.177 -54.212 1.00 51.59 194 THR A N 1
ATOM 499 C CA . THR A 1 74 ? -15.431 -25.447 -54.663 1.00 49.38 194 THR A CA 1
ATOM 500 C C . THR A 1 74 ? -16.821 -25.641 -54.076 1.00 58.27 194 THR A C 1
ATOM 501 O O . THR A 1 74 ? -17.789 -25.905 -54.802 1.00 61.66 194 THR A O 1
ATOM 505 N N . LEU A 1 75 ? -16.949 -25.480 -52.757 1.00 58.08 195 LEU A N 1
ATOM 506 C CA . LEU A 1 75 ? -18.263 -25.670 -52.140 1.00 59.75 195 LEU A CA 1
ATOM 507 C C . LEU A 1 75 ? -19.256 -24.631 -52.653 1.00 58.78 195 LEU A C 1
ATOM 508 O O . LEU A 1 75 ? -20.438 -24.940 -52.881 1.00 59.40 195 LEU A O 1
ATOM 513 N N . ALA A 1 76 ? -18.790 -23.395 -52.855 1.00 63.34 196 ALA A N 1
ATOM 514 C CA . ALA A 1 76 ? -19.644 -22.368 -53.449 1.00 65.65 196 ALA A CA 1
ATOM 515 C C . ALA A 1 76 ? -20.208 -22.834 -54.784 1.00 66.49 196 ALA A C 1
ATOM 516 O O . ALA A 1 76 ? -21.422 -22.782 -55.008 1.00 62.27 196 ALA A O 1
ATOM 518 N N . LYS A 1 77 ? -19.335 -23.298 -55.683 1.00 64.27 197 LYS A N 1
ATOM 519 C CA . LYS A 1 77 ? -19.784 -23.739 -56.997 1.00 64.12 197 LYS A CA 1
ATOM 520 C C . LYS A 1 77 ? -20.788 -24.887 -56.884 1.00 66.01 197 LYS A C 1
ATOM 521 O O . LYS A 1 77 ? -21.759 -24.951 -57.655 1.00 56.98 197 LYS A O 1
ATOM 527 N N . GLU A 1 78 ? -20.580 -25.801 -55.924 1.00 65.62 198 GLU A N 1
ATOM 528 C CA . GLU A 1 78 ? -21.548 -26.888 -55.751 1.00 60.82 198 GLU A CA 1
ATOM 529 C C . GLU A 1 78 ? -22.916 -26.343 -55.360 1.00 61.26 198 GLU A C 1
ATOM 530 O O . GLU A 1 78 ? -23.935 -26.729 -55.935 1.00 65.29 198 GLU A O 1
ATOM 536 N N . LEU A 1 79 ? -22.953 -25.398 -54.436 1.00 62.64 199 LEU A N 1
ATOM 537 C CA . LEU A 1 79 ? -24.222 -24.920 -53.917 1.00 52.55 199 LEU A CA 1
ATOM 538 C C . LEU A 1 79 ? -24.917 -23.872 -54.787 1.00 67.40 199 LEU A C 1
ATOM 539 O O . LEU A 1 79 ? -26.076 -23.550 -54.506 1.00 72.15 199 LEU A O 1
ATOM 544 N N . TYR A 1 80 ? -24.270 -23.301 -55.796 1.00 71.63 200 TYR A N 1
ATOM 545 C CA . TYR A 1 80 ? -24.936 -22.246 -56.557 1.00 74.17 200 TYR A CA 1
ATOM 546 C C . TYR A 1 80 ? -26.143 -22.845 -57.263 1.00 76.10 200 TYR A C 1
ATOM 547 O O . TYR A 1 80 ? -25.999 -23.845 -57.985 1.00 71.90 200 TYR A O 1
ATOM 556 N N . PRO A 1 81 ? -27.338 -22.229 -57.123 1.00 85.31 201 PRO A N 1
ATOM 557 C CA . PRO A 1 81 ? -28.599 -22.991 -57.044 1.00 85.06 201 PRO A CA 1
ATOM 558 C C . PRO A 1 81 ? -28.956 -23.888 -58.220 1.00 84.47 201 PRO A C 1
ATOM 559 O O . PRO A 1 81 ? -28.278 -23.927 -59.254 1.00 79.86 201 PRO A O 1
ATOM 563 N N . GLY A 1 82 ? -30.062 -24.610 -58.048 1.00 80.03 202 GLY A N 1
ATOM 564 C CA . GLY A 1 82 ? -30.595 -25.458 -59.076 1.00 83.83 202 GLY A CA 1
ATOM 565 C C . GLY A 1 82 ? -30.035 -26.857 -59.082 1.00 85.77 202 GLY A C 1
ATOM 566 O O . GLY A 1 82 ? -30.579 -27.727 -59.768 1.00 93.32 202 GLY A O 1
ATOM 567 N N . ASN A 1 83 ? -28.955 -27.097 -58.348 1.00 83.75 203 ASN A N 1
ATOM 568 C CA . ASN A 1 83 ? -28.429 -28.450 -58.276 1.00 85.82 203 ASN A CA 1
ATOM 569 C C . ASN A 1 83 ? -29.291 -29.300 -57.356 1.00 82.47 203 ASN A C 1
ATOM 570 O O . ASN A 1 83 ? -29.870 -30.306 -57.780 1.00 89.14 203 ASN A O 1
ATOM 575 N N . TYR A 1 84 ? -29.416 -28.886 -56.101 1.00 73.64 204 TYR A N 1
ATOM 576 C CA . TYR A 1 84 ? -30.013 -29.708 -55.064 1.00 65.53 204 TYR A CA 1
ATOM 577 C C . TYR A 1 84 ? -31.450 -29.261 -54.818 1.00 63.95 204 TYR A C 1
ATOM 578 O O . TYR A 1 84 ? -31.770 -28.078 -54.944 1.00 71.67 204 TYR A O 1
ATOM 587 N N . LYS A 1 85 ? -32.318 -30.224 -54.514 1.00 62.07 205 LYS A N 1
ATOM 588 C CA . LYS A 1 85 ? -33.730 -30.024 -54.233 1.00 64.83 205 LYS A CA 1
ATOM 589 C C . LYS A 1 85 ? -33.994 -30.152 -52.739 1.00 61.68 205 LYS A C 1
ATOM 590 O O . LYS A 1 85 ? -33.190 -30.734 -52.003 1.00 63.07 205 LYS A O 1
ATOM 596 N N . PRO A 1 86 ? -35.087 -29.588 -52.241 1.00 50.91 206 PRO A N 1
ATOM 597 C CA . PRO A 1 86 ? -35.414 -29.759 -50.827 1.00 50.49 206 PRO A CA 1
ATOM 598 C C . PRO A 1 86 ? -36.022 -31.126 -50.607 1.00 57.01 206 PRO A C 1
ATOM 599 O O . PRO A 1 86 ? -36.595 -31.744 -51.517 1.00 56.20 206 PRO A O 1
ATOM 603 N N . ASN A 1 87 ? -35.898 -31.581 -49.363 1.00 51.64 207 ASN A N 1
ATOM 604 C CA . ASN A 1 87 ? -36.468 -32.841 -48.969 1.00 44.79 207 ASN A CA 1
ATOM 605 C C . ASN A 1 87 ? -37.623 -32.608 -47.989 1.00 48.28 207 ASN A C 1
ATOM 606 O O . ASN A 1 87 ? -38.133 -31.491 -47.858 1.00 52.64 207 ASN A O 1
ATOM 611 N N . VAL A 1 88 ? -38.004 -33.658 -47.271 1.00 50.11 208 VAL A N 1
ATOM 612 C CA . VAL A 1 88 ? -39.248 -33.620 -46.520 1.00 48.18 208 VAL A CA 1
ATOM 613 C C . VAL A 1 88 ? -39.168 -32.684 -45.327 1.00 44.82 208 VAL A C 1
ATOM 614 O O . VAL A 1 88 ? -40.190 -32.129 -44.911 1.00 45.33 208 VAL A O 1
ATOM 618 N N . THR A 1 89 ? -37.978 -32.505 -44.742 1.00 41.26 209 THR A N 1
ATOM 619 C CA . THR A 1 89 ? -37.843 -31.628 -43.581 1.00 47.21 209 THR A CA 1
ATOM 620 C C . THR A 1 89 ? -38.134 -30.178 -43.968 1.00 51.98 209 THR A C 1
ATOM 621 O O . THR A 1 89 ? -38.846 -29.444 -43.255 1.00 46.29 209 THR A O 1
ATOM 625 N N . HIS A 1 90 ? -37.619 -29.764 -45.123 1.00 47.84 210 HIS A N 1
ATOM 626 C CA . HIS A 1 90 ? -37.944 -28.448 -45.635 1.00 49.82 210 HIS A CA 1
ATOM 627 C C . HIS A 1 90 ? -39.445 -28.302 -45.822 1.00 52.22 210 HIS A C 1
ATOM 628 O O . HIS A 1 90 ? -40.035 -27.295 -45.425 1.00 52.09 210 HIS A O 1
ATOM 635 N N . TYR A 1 91 ? -40.085 -29.306 -46.403 1.00 49.01 211 TYR A N 1
ATOM 636 C CA . TYR A 1 91 ? -41.500 -29.156 -46.694 1.00 50.47 211 TYR A CA 1
ATOM 637 C C . TYR A 1 91 ? -42.351 -29.193 -45.432 1.00 46.84 211 TYR A C 1
ATOM 638 O O . TYR A 1 91 ? -43.378 -28.519 -45.372 1.00 40.10 211 TYR A O 1
ATOM 647 N N . PHE A 1 92 ? -41.926 -29.930 -44.408 1.00 48.89 212 PHE A N 1
ATOM 648 C CA . PHE A 1 92 ? -42.563 -29.817 -43.103 1.00 47.43 212 PHE A CA 1
ATOM 649 C C . PHE A 1 92 ? -42.467 -28.380 -42.582 1.00 52.01 212 PHE A C 1
ATOM 650 O O . PHE A 1 92 ? -43.447 -27.835 -42.048 1.00 50.82 212 PHE A O 1
ATOM 658 N N . LEU A 1 93 ? -41.318 -27.717 -42.786 1.00 49.45 213 LEU A N 1
ATOM 659 C CA . LEU A 1 93 ? -41.248 -26.305 -42.393 1.00 43.77 213 LEU A CA 1
ATOM 660 C C . LEU A 1 93 ? -42.159 -25.429 -43.260 1.00 46.66 213 LEU A C 1
ATOM 661 O O . LEU A 1 93 ? -42.883 -24.572 -42.741 1.00 46.85 213 LEU A O 1
ATOM 666 N N . ARG A 1 94 ? -42.174 -25.662 -44.575 1.00 41.33 214 ARG A N 1
ATOM 667 C CA . ARG A 1 94 ? -43.044 -24.899 -45.470 1.00 42.54 214 ARG A CA 1
ATOM 668 C C . ARG A 1 94 ? -44.513 -25.097 -45.130 1.00 48.67 214 ARG A C 1
ATOM 669 O O . ARG A 1 94 ? -45.340 -24.195 -45.323 1.00 56.19 214 ARG A O 1
ATOM 677 N N . LEU A 1 95 ? -44.861 -26.263 -44.625 1.00 52.79 215 LEU A N 1
ATOM 678 C CA . LEU A 1 95 ? -46.262 -26.539 -44.362 1.00 57.12 215 LEU A CA 1
ATOM 679 C C . LEU A 1 95 ? -46.668 -25.909 -43.047 1.00 52.23 215 LEU A C 1
ATOM 680 O O . LEU A 1 95 ? -47.764 -25.338 -42.925 1.00 46.36 215 LEU A O 1
ATOM 685 N N . LEU A 1 96 ? -45.768 -26.027 -42.064 1.00 49.02 216 LEU A N 1
ATOM 686 C CA . LEU A 1 96 ? -45.849 -25.266 -40.828 1.00 51.60 216 LEU A CA 1
ATOM 687 C C . LEU A 1 96 ? -46.151 -23.798 -41.108 1.00 54.39 216 LEU A C 1
ATOM 688 O O . LEU A 1 96 ? -46.989 -23.185 -40.435 1.00 50.77 216 LEU A O 1
ATOM 693 N N . HIS A 1 97 ? -45.469 -23.217 -42.100 1.00 52.02 217 HIS A N 1
ATOM 694 C CA . HIS A 1 97 ? -45.783 -21.849 -42.523 1.00 52.77 217 HIS A CA 1
ATOM 695 C C . HIS A 1 97 ? -47.195 -21.752 -43.098 1.00 53.66 217 HIS A C 1
ATOM 696 O O . HIS A 1 97 ? -48.062 -21.076 -42.537 1.00 53.60 217 HIS A O 1
ATOM 703 N N . ASP A 1 98 ? -47.435 -22.415 -44.232 1.00 51.54 218 ASP A N 1
ATOM 704 C CA . ASP A 1 98 ? -48.751 -22.518 -44.858 1.00 49.58 218 ASP A CA 1
ATOM 705 C C . ASP A 1 98 ? -49.912 -22.713 -43.878 1.00 50.03 218 ASP A C 1
ATOM 706 O O . ASP A 1 98 ? -51.016 -22.208 -44.115 1.00 51.31 218 ASP A O 1
ATOM 711 N N . LYS A 1 99 ? -49.697 -23.443 -42.783 1.00 53.12 219 LYS A N 1
ATOM 712 C CA . LYS A 1 99 ? -50.739 -23.616 -41.771 1.00 54.11 219 LYS A CA 1
ATOM 713 C C . LYS A 1 99 ? -50.820 -22.453 -40.795 1.00 52.96 219 LYS A C 1
ATOM 714 O O . LYS A 1 99 ? -51.484 -22.583 -39.761 1.00 56.71 219 LYS A O 1
ATOM 720 N N . GLY A 1 100 ? -50.140 -21.347 -41.081 1.00 47.24 220 GLY A N 1
ATOM 721 C CA . GLY A 1 100 ? -49.994 -20.266 -40.118 1.00 46.94 220 GLY A CA 1
ATOM 722 C C . GLY A 1 100 ? -49.449 -20.621 -38.746 1.00 56.98 220 GLY A C 1
ATOM 723 O O . GLY A 1 100 ? -49.986 -20.142 -37.741 1.00 61.56 220 GLY A O 1
ATOM 724 N N . LEU A 1 101 ? -48.377 -21.423 -38.662 1.00 57.09 221 LEU A N 1
ATOM 725 C CA . LEU A 1 101 ? -47.785 -21.716 -37.359 1.00 52.88 221 LEU A CA 1
ATOM 726 C C . LEU A 1 101 ? -46.356 -21.253 -37.195 1.00 55.55 221 LEU A C 1
ATOM 727 O O . LEU A 1 101 ? -45.883 -21.182 -36.054 1.00 56.53 221 LEU A O 1
ATOM 732 N N . LEU A 1 102 ? -45.664 -20.918 -38.278 1.00 55.48 222 LEU A N 1
ATOM 733 C CA . LEU A 1 102 ? -44.233 -20.632 -38.216 1.00 52.43 222 LEU A CA 1
ATOM 734 C C . LEU A 1 102 ? -44.010 -19.157 -37.869 1.00 51.22 222 LEU A C 1
ATOM 735 O O . LEU A 1 102 ? -44.246 -18.264 -38.695 1.00 44.29 222 LEU A O 1
ATOM 740 N N . LEU A 1 103 ? -43.574 -18.897 -36.633 1.00 48.30 223 LEU A N 1
ATOM 741 C CA . LEU A 1 103 ? -43.185 -17.547 -36.246 1.00 40.79 223 LEU A CA 1
ATOM 742 C C . LEU A 1 103 ? -41.912 -17.117 -36.977 1.00 45.92 223 LEU A C 1
ATOM 743 O O . LEU A 1 103 ? -41.888 -16.075 -37.639 1.00 51.44 223 LEU A O 1
ATOM 748 N N . ARG A 1 104 ? -40.842 -17.910 -36.868 1.00 46.12 224 ARG A N 1
ATOM 749 C CA . ARG A 1 104 ? -39.648 -17.717 -37.684 1.00 44.28 224 ARG A CA 1
ATOM 750 C C . ARG A 1 104 ? -38.804 -18.993 -37.728 1.00 47.60 224 ARG A C 1
ATOM 751 O O . ARG A 1 104 ? -38.835 -19.820 -36.805 1.00 48.65 224 ARG A O 1
ATOM 759 N N . LEU A 1 105 ? -38.048 -19.131 -38.825 1.00 41.21 225 LEU A N 1
ATOM 760 C CA . LEU A 1 105 ? -37.167 -20.264 -39.080 1.00 39.69 225 LEU A CA 1
ATOM 761 C C . LEU A 1 105 ? -35.739 -19.743 -39.143 1.00 40.82 225 LEU A C 1
ATOM 762 O O . LEU A 1 105 ? -35.379 -19.048 -40.099 1.00 44.57 225 LEU A O 1
ATOM 767 N N . TYR A 1 106 ? -34.945 -20.074 -38.112 1.00 43.70 226 TYR A N 1
ATOM 768 C CA . TYR A 1 106 ? -33.534 -19.700 -38.008 1.00 38.69 226 TYR A CA 1
ATOM 769 C C . TYR A 1 106 ? -32.693 -20.845 -38.536 1.00 37.98 226 TYR A C 1
ATOM 770 O O . TYR A 1 106 ? -32.740 -21.940 -37.980 1.00 41.19 226 TYR A O 1
ATOM 779 N N . THR A 1 107 ? -31.888 -20.585 -39.566 1.00 38.03 227 THR A N 1
ATOM 780 C CA . THR A 1 107 ? -31.057 -21.617 -40.181 1.00 32.67 227 THR A CA 1
ATOM 781 C C . THR A 1 107 ? -29.575 -21.258 -40.158 1.00 38.85 227 THR A C 1
ATOM 782 O O . THR A 1 107 ? -29.213 -20.075 -40.244 1.00 42.31 227 THR A O 1
ATOM 786 N N . GLN A 1 108 ? -28.714 -22.281 -40.031 1.00 41.03 228 GLN A N 1
ATOM 787 C CA . GLN A 1 108 ? -27.299 -22.074 -40.287 1.00 37.09 228 GLN A CA 1
ATOM 788 C C . GLN A 1 108 ? -26.869 -22.638 -41.618 1.00 31.30 228 GLN A C 1
ATOM 789 O O . GLN A 1 108 ? -25.665 -22.634 -41.906 1.00 34.20 228 GLN A O 1
ATOM 795 N N . ASN A 1 109 ? -27.810 -23.025 -42.466 1.00 26.85 229 ASN A N 1
ATOM 796 C CA . ASN A 1 109 ? -27.478 -23.563 -43.771 1.00 38.32 229 ASN A CA 1
ATOM 797 C C . ASN A 1 109 ? -27.277 -22.445 -44.789 1.00 39.52 229 ASN A C 1
ATOM 798 O O . ASN A 1 109 ? -27.825 -21.349 -44.662 1.00 50.04 229 ASN A O 1
ATOM 803 N N . ILE A 1 110 ? -26.496 -22.738 -45.823 1.00 39.44 230 ILE A N 1
ATOM 804 C CA . ILE A 1 110 ? -26.279 -21.771 -46.893 1.00 44.42 230 ILE A CA 1
ATOM 805 C C . ILE A 1 110 ? -26.587 -22.436 -48.233 1.00 45.80 230 ILE A C 1
ATOM 806 O O . ILE A 1 110 ? -26.095 -22.017 -49.282 1.00 46.64 230 ILE A O 1
ATOM 811 N N . ASP A 1 111 ? -27.432 -23.462 -48.217 1.00 51.24 231 ASP A N 1
ATOM 812 C CA . ASP A 1 111 ? -27.865 -24.124 -49.444 1.00 52.47 231 ASP A CA 1
ATOM 813 C C . ASP A 1 111 ? -29.115 -23.500 -50.066 1.00 55.37 231 ASP A C 1
ATOM 814 O O . ASP A 1 111 ? -29.458 -23.840 -51.209 1.00 55.14 231 ASP A O 1
ATOM 819 N N . GLY A 1 112 ? -29.833 -22.654 -49.321 1.00 55.24 232 GLY A N 1
ATOM 820 C CA . GLY A 1 112 ? -30.961 -21.896 -49.827 1.00 52.59 232 GLY A CA 1
ATOM 821 C C . GLY A 1 112 ? -32.238 -22.664 -50.073 1.00 60.82 232 GLY A C 1
ATOM 822 O O . GLY A 1 112 ? -33.172 -22.094 -50.640 1.00 61.88 232 GLY A O 1
ATOM 823 N N . LEU A 1 113 ? -32.327 -23.931 -49.661 1.00 54.94 233 LEU A N 1
ATOM 824 C CA . LEU A 1 113 ? -33.519 -24.717 -49.970 1.00 51.69 233 LEU A CA 1
ATOM 825 C C . LEU A 1 113 ? -34.714 -24.342 -49.106 1.00 51.47 233 LEU A C 1
ATOM 826 O O . LEU A 1 113 ? -35.858 -24.590 -49.519 1.00 51.68 233 LEU A O 1
ATOM 831 N N . GLU A 1 114 ? -34.487 -23.753 -47.926 1.00 51.92 234 GLU A N 1
ATOM 832 C CA . GLU A 1 114 ? -35.603 -23.182 -47.183 1.00 52.83 234 GLU A CA 1
ATOM 833 C C . GLU A 1 114 ? -36.390 -22.185 -48.051 1.00 57.34 234 GLU A C 1
ATOM 834 O O . GLU A 1 114 ? -37.627 -22.216 -48.076 1.00 54.53 234 GLU A O 1
ATOM 840 N N . ARG A 1 115 ? -35.694 -21.307 -48.793 1.00 59.16 235 ARG A N 1
ATOM 841 C CA . ARG A 1 115 ? -36.392 -20.462 -49.767 1.00 56.31 235 ARG A CA 1
ATOM 842 C C . ARG A 1 115 ? -37.009 -21.312 -50.875 1.00 54.06 235 ARG A C 1
ATOM 843 O O . ARG A 1 115 ? -38.191 -21.159 -51.203 1.00 51.98 235 ARG A O 1
ATOM 851 N N . VAL A 1 116 ? -36.227 -22.235 -51.447 1.00 54.15 236 VAL A N 1
ATOM 852 C CA . VAL A 1 116 ? -36.696 -22.990 -52.604 1.00 52.25 236 VAL A CA 1
ATOM 853 C C . VAL A 1 116 ? -37.926 -23.801 -52.264 1.00 55.43 236 VAL A C 1
ATOM 854 O O . VAL A 1 116 ? -38.781 -24.022 -53.128 1.00 60.56 236 VAL A O 1
ATOM 858 N N . SER A 1 117 ? -38.057 -24.238 -51.009 1.00 54.27 237 SER A N 1
ATOM 859 C CA . SER A 1 117 ? -39.264 -24.954 -50.602 1.00 50.23 237 SER A CA 1
ATOM 860 C C . SER A 1 117 ? -40.500 -24.060 -50.538 1.00 53.47 237 SER A C 1
ATOM 861 O O . SER A 1 117 ? -41.608 -24.579 -50.402 1.00 52.59 237 SER A O 1
ATOM 864 N N . GLY A 1 118 ? -40.350 -22.743 -50.628 1.00 58.14 238 GLY A N 1
ATOM 865 C CA . GLY A 1 118 ? -41.488 -21.849 -50.663 1.00 53.33 238 GLY A CA 1
ATOM 866 C C . GLY A 1 118 ? -41.708 -21.074 -49.400 1.00 52.19 238 GLY A C 1
ATOM 867 O O . GLY A 1 118 ? -42.734 -20.395 -49.279 1.00 57.58 238 GLY A O 1
ATOM 868 N N . ILE A 1 119 ? -40.791 -21.159 -48.452 1.00 50.65 239 ILE A N 1
ATOM 869 C CA . ILE A 1 119 ? -40.862 -20.337 -47.244 1.00 50.09 239 ILE A CA 1
ATOM 870 C C . ILE A 1 119 ? -40.452 -18.911 -47.591 1.00 52.80 239 ILE A C 1
ATOM 871 O O . ILE A 1 119 ? -39.412 -18.716 -48.229 1.00 54.64 239 ILE A O 1
ATOM 876 N N . PRO A 1 120 ? -41.228 -17.907 -47.196 1.00 59.17 240 PRO A N 1
ATOM 877 C CA . PRO A 1 120 ? -40.930 -16.534 -47.625 1.00 49.44 240 PRO A CA 1
ATOM 878 C C . PRO A 1 120 ? -39.733 -15.954 -46.884 1.00 46.84 240 PRO A C 1
ATOM 879 O O . PRO A 1 120 ? -39.574 -16.141 -45.676 1.00 44.28 240 PRO A O 1
ATOM 883 N N . ALA A 1 121 ? -38.891 -15.222 -47.617 1.00 43.68 241 ALA A N 1
ATOM 884 C CA . ALA A 1 121 ? -37.754 -14.559 -46.983 1.00 37.56 241 ALA A CA 1
ATOM 885 C C . ALA A 1 121 ? -38.157 -13.839 -45.693 1.00 38.74 241 ALA A C 1
ATOM 886 O O . ALA A 1 121 ? -37.466 -13.928 -44.675 1.00 38.52 241 ALA A O 1
ATOM 888 N N . SER A 1 122 ? -39.293 -13.152 -45.721 1.00 43.81 242 SER A N 1
ATOM 889 C CA . SER A 1 122 ? -39.944 -12.628 -44.529 1.00 40.36 242 SER A CA 1
ATOM 890 C C . SER A 1 122 ? -39.879 -13.545 -43.296 1.00 45.92 242 SER A C 1
ATOM 891 O O . SER A 1 122 ? -39.738 -13.054 -42.172 1.00 40.38 242 SER A O 1
ATOM 894 N N . LYS A 1 123 ? -40.048 -14.860 -43.461 1.00 51.06 243 LYS A N 1
ATOM 895 C CA . LYS A 1 123 ? -40.119 -15.797 -42.334 1.00 44.33 243 LYS A CA 1
ATOM 896 C C . LYS A 1 123 ? -38.773 -16.448 -42.028 1.00 46.98 243 LYS A C 1
ATOM 897 O O . LYS A 1 123 ? -38.683 -17.297 -41.148 1.00 49.81 243 LYS A O 1
ATOM 903 N N . LEU A 1 124 ? -37.723 -16.053 -42.716 1.00 43.82 244 LEU A N 1
ATOM 904 C CA . LEU A 1 124 ? -36.441 -16.718 -42.647 1.00 40.41 244 LEU A CA 1
ATOM 905 C C . LEU A 1 124 ? -35.375 -15.823 -42.024 1.00 46.87 244 LEU A C 1
ATOM 906 O O . LEU A 1 124 ? -35.333 -14.608 -42.275 1.00 47.93 244 LEU A O 1
ATOM 911 N N . VAL A 1 125 ? -34.486 -16.431 -41.244 1.00 40.79 245 VAL A N 1
ATOM 912 C CA . VAL A 1 125 ? -33.237 -15.785 -40.835 1.00 37.56 245 VAL A CA 1
ATOM 913 C C . VAL A 1 125 ? -32.088 -16.733 -41.178 1.00 40.82 245 VAL A C 1
ATOM 914 O O . VAL A 1 125 ? -31.837 -17.714 -40.457 1.00 41.37 245 VAL A O 1
ATOM 918 N N . GLU A 1 126 ? -31.399 -16.458 -42.287 1.00 34.26 246 GLU A N 1
ATOM 919 C CA . GLU A 1 126 ? -30.197 -17.205 -42.657 1.00 31.03 246 GLU A CA 1
ATOM 920 C C . GLU A 1 126 ? -29.057 -16.688 -41.781 1.00 33.89 246 GLU A C 1
ATOM 921 O O . GLU A 1 126 ? -28.210 -15.883 -42.175 1.00 40.21 246 GLU A O 1
ATOM 927 N N . ALA A 1 127 ? -29.057 -17.183 -40.547 1.00 33.95 247 ALA A N 1
ATOM 928 C CA . ALA A 1 127 ? -28.125 -16.811 -39.489 1.00 32.00 247 ALA A CA 1
ATOM 929 C C . ALA A 1 127 ? -26.651 -16.943 -39.858 1.00 37.00 247 ALA A C 1
ATOM 930 O O . ALA A 1 127 ? -25.824 -16.287 -39.226 1.00 40.72 247 ALA A O 1
ATOM 932 N N . HIS A 1 128 ? -26.273 -17.805 -40.804 1.00 34.29 248 HIS A N 1
ATOM 933 C CA . HIS A 1 128 ? -24.862 -17.913 -41.148 1.00 35.59 248 HIS A CA 1
ATOM 934 C C . HIS A 1 128 ? -24.581 -17.354 -42.532 1.00 40.43 248 HIS A C 1
ATOM 935 O O . HIS A 1 128 ? -23.596 -17.738 -43.183 1.00 43.89 248 HIS A O 1
ATOM 942 N N . GLY A 1 129 ? -25.441 -16.485 -43.013 1.00 36.35 249 GLY A N 1
ATOM 943 C CA . GLY A 1 129 ? -25.150 -15.760 -44.222 1.00 38.07 249 GLY A CA 1
ATOM 944 C C . GLY A 1 129 ? -25.782 -16.346 -45.462 1.00 36.80 249 GLY A C 1
ATOM 945 O O . GLY A 1 129 ? -26.609 -17.261 -45.417 1.00 49.35 249 GLY A O 1
ATOM 946 N N . THR A 1 130 ? -25.368 -15.775 -46.594 1.00 40.58 250 THR A N 1
ATOM 947 C CA . THR A 1 130 ? -25.984 -16.001 -47.895 1.00 39.73 250 THR A CA 1
ATOM 948 C C . THR A 1 130 ? -24.974 -15.683 -48.979 1.00 46.91 250 THR A C 1
ATOM 949 O O . THR A 1 130 ? -23.966 -15.003 -48.747 1.00 53.80 250 THR A O 1
ATOM 953 N N . PHE A 1 131 ? -25.280 -16.174 -50.172 1.00 50.90 251 PHE A N 1
ATOM 954 C CA . PHE A 1 131 ? -24.474 -15.973 -51.365 1.00 47.54 251 PHE A CA 1
ATOM 955 C C . PHE A 1 131 ? -24.969 -14.818 -52.220 1.00 56.17 251 PHE A C 1
ATOM 956 O O . PHE A 1 131 ? -24.329 -14.498 -53.225 1.00 58.13 251 PHE A O 1
ATOM 964 N N . ALA A 1 132 ? -26.108 -14.178 -51.840 1.00 56.35 252 ALA A N 1
ATOM 965 C CA . ALA A 1 132 ? -26.743 -13.049 -52.522 1.00 53.49 252 ALA A CA 1
ATOM 966 C C . ALA A 1 132 ? -25.946 -11.765 -52.390 1.00 54.95 252 ALA A C 1
ATOM 967 O O . ALA A 1 132 ? -26.426 -10.734 -52.869 1.00 61.40 252 ALA A O 1
ATOM 969 N N . SER A 1 133 ? -24.785 -11.811 -51.745 1.00 50.14 253 SER A N 1
ATOM 970 C CA . SER A 1 133 ? -23.981 -10.625 -51.521 1.00 48.63 253 SER A CA 1
ATOM 971 C C . SER A 1 133 ? -22.557 -11.077 -51.229 1.00 56.77 253 SER A C 1
ATOM 972 O O . SER A 1 133 ? -22.320 -12.200 -50.746 1.00 55.59 253 SER A O 1
ATOM 975 N N . ALA A 1 134 ? -21.618 -10.160 -51.435 1.00 52.16 254 ALA A N 1
ATOM 976 C CA . ALA A 1 134 ? -20.224 -10.445 -51.175 1.00 45.36 254 ALA A CA 1
ATOM 977 C C . ALA A 1 134 ? -19.568 -9.168 -50.686 1.00 52.54 254 ALA A C 1
ATOM 978 O O . ALA A 1 134 ? -20.096 -8.072 -50.860 1.00 57.96 254 ALA A O 1
ATOM 980 N N . THR A 1 135 ? -18.408 -9.329 -50.078 1.00 49.13 255 THR A N 1
ATOM 981 C CA . THR A 1 135 ? -17.696 -8.225 -49.477 1.00 45.20 255 THR A CA 1
ATOM 982 C C . THR A 1 135 ? -16.215 -8.433 -49.720 1.00 50.87 255 THR A C 1
ATOM 983 O O . THR A 1 135 ? -15.728 -9.561 -49.631 1.00 53.25 255 THR A O 1
ATOM 987 N N . CYS A 1 136 ? -15.496 -7.366 -50.031 1.00 52.46 256 CYS A N 1
ATOM 988 C CA . CYS A 1 136 ? -14.060 -7.519 -50.172 1.00 52.55 256 CYS A CA 1
ATOM 989 C C . CYS A 1 136 ? -13.469 -7.921 -48.832 1.00 53.55 256 CYS A C 1
ATOM 990 O O . CYS A 1 136 ? -13.816 -7.337 -47.798 1.00 50.76 256 CYS A O 1
ATOM 993 N N . THR A 1 137 ? -12.569 -8.918 -48.854 1.00 51.63 257 THR A N 1
ATOM 994 C CA . THR A 1 137 ? -11.956 -9.384 -47.615 1.00 46.92 257 THR A CA 1
ATOM 995 C C . THR A 1 137 ? -11.042 -8.348 -46.959 1.00 51.07 257 THR A C 1
ATOM 996 O O . THR A 1 137 ? -10.752 -8.483 -45.763 1.00 52.31 257 THR A O 1
ATOM 1000 N N . VAL A 1 138 ? -10.625 -7.288 -47.671 1.00 44.08 258 VAL A N 1
ATOM 1001 C CA . VAL A 1 138 ? -9.675 -6.325 -47.127 1.00 57.75 258 VAL A CA 1
ATOM 1002 C C . VAL A 1 138 ? -10.281 -4.924 -46.984 1.00 56.69 258 VAL A C 1
ATOM 1003 O O . VAL A 1 138 ? -10.132 -4.279 -45.936 1.00 49.98 258 VAL A O 1
ATOM 1007 N N . CYS A 1 139 ? -10.975 -4.435 -48.017 1.00 59.79 259 CYS A N 1
ATOM 1008 C CA . CYS A 1 139 ? -11.504 -3.069 -47.984 1.00 58.91 259 CYS A CA 1
ATOM 1009 C C . CYS A 1 139 ? -12.995 -2.993 -47.634 1.00 58.74 259 CYS A C 1
ATOM 1010 O O . CYS A 1 139 ? -13.506 -1.900 -47.388 1.00 58.53 259 CYS A O 1
ATOM 1013 N N . GLN A 1 140 ? -13.694 -4.120 -47.602 1.00 61.47 260 GLN A N 1
ATOM 1014 C CA . GLN A 1 140 ? -15.069 -4.224 -47.144 1.00 54.84 260 GLN A CA 1
ATOM 1015 C C . GLN A 1 140 ? -16.070 -3.556 -48.078 1.00 52.68 260 GLN A C 1
ATOM 1016 O O . GLN A 1 140 ? -17.242 -3.406 -47.709 1.00 58.19 260 GLN A O 1
ATOM 1022 N N . ARG A 1 141 ? -15.664 -3.201 -49.303 1.00 52.82 261 ARG A N 1
ATOM 1023 C CA . ARG A 1 141 ? -16.631 -2.754 -50.313 1.00 59.04 261 ARG A CA 1
ATOM 1024 C C . ARG A 1 141 ? -17.652 -3.856 -50.592 1.00 58.45 261 ARG A C 1
ATOM 1025 O O . ARG A 1 141 ? -17.264 -5.005 -50.831 1.00 58.20 261 ARG A O 1
ATOM 1033 N N . PRO A 1 142 ? -18.947 -3.560 -50.569 1.00 59.42 262 PRO A N 1
ATOM 1034 C CA . PRO A 1 142 ? -19.943 -4.582 -50.906 1.00 55.03 262 PRO A CA 1
ATOM 1035 C C . PRO A 1 142 ? -20.080 -4.758 -52.408 1.00 56.94 262 PRO A C 1
ATOM 1036 O O . PRO A 1 142 ? -19.828 -3.845 -53.194 1.00 62.73 262 PRO A O 1
ATOM 1040 N N . PHE A 1 143 ? -20.448 -5.969 -52.811 1.00 62.78 263 PHE A N 1
ATOM 1041 C CA . PHE A 1 143 ? -20.846 -6.244 -54.186 1.00 63.66 263 PHE A CA 1
ATOM 1042 C C . PHE A 1 143 ? -22.072 -7.131 -54.142 1.00 64.76 263 PHE A C 1
ATOM 1043 O O . PHE A 1 143 ? -22.200 -7.964 -53.238 1.00 59.97 263 PHE A O 1
ATOM 1051 N N . PRO A 1 144 ? -22.984 -6.983 -55.097 1.00 74.94 264 PRO A N 1
ATOM 1052 C CA . PRO A 1 144 ? -24.120 -7.910 -55.166 1.00 73.05 264 PRO A CA 1
ATOM 1053 C C . PRO A 1 144 ? -23.669 -9.261 -55.702 1.00 70.45 264 PRO A C 1
ATOM 1054 O O . PRO A 1 144 ? -22.635 -9.398 -56.361 1.00 65.25 264 PRO A O 1
ATOM 1058 N N . GLY A 1 145 ? -24.464 -10.275 -55.391 1.00 71.94 265 GLY A N 1
ATOM 1059 C CA . GLY A 1 145 ? -24.048 -11.648 -55.596 1.00 65.31 265 GLY A CA 1
ATOM 1060 C C . GLY A 1 145 ? -23.630 -12.003 -57.008 1.00 70.73 265 GLY A C 1
ATOM 1061 O O . GLY A 1 145 ? -22.496 -12.440 -57.228 1.00 74.76 265 GLY A O 1
ATOM 1062 N N . GLU A 1 146 ? -24.539 -11.822 -57.971 1.00 75.11 266 GLU A N 1
ATOM 1063 C CA . GLU A 1 146 ? -24.293 -12.290 -59.332 1.00 81.77 266 GLU A CA 1
ATOM 1064 C C . GLU A 1 146 ? -22.987 -11.739 -59.889 1.00 82.85 266 GLU A C 1
ATOM 1065 O O . GLU A 1 146 ? -22.342 -12.394 -60.717 1.00 83.80 266 GLU A O 1
ATOM 1071 N N . ASP A 1 147 ? -22.556 -10.566 -59.404 1.00 80.04 267 ASP A N 1
ATOM 1072 C CA . ASP A 1 147 ? -21.357 -9.910 -59.920 1.00 80.63 267 ASP A CA 1
ATOM 1073 C C . ASP A 1 147 ? -20.099 -10.739 -59.721 1.00 79.65 267 ASP A C 1
ATOM 1074 O O . ASP A 1 147 ? -19.122 -10.540 -60.450 1.00 84.79 267 ASP A O 1
ATOM 1079 N N . ILE A 1 148 ? -20.083 -11.643 -58.743 1.00 80.29 268 ILE A N 1
ATOM 1080 C CA . ILE A 1 148 ? -18.974 -12.582 -58.622 1.00 74.05 268 ILE A CA 1
ATOM 1081 C C . ILE A 1 148 ? -19.348 -13.981 -59.092 1.00 70.16 268 ILE A C 1
ATOM 1082 O O . ILE A 1 148 ? -18.442 -14.779 -59.384 1.00 67.60 268 ILE A O 1
ATOM 1087 N N . ARG A 1 149 ? -20.647 -14.284 -59.221 1.00 74.22 269 ARG A N 1
ATOM 1088 C CA . ARG A 1 149 ? -21.085 -15.658 -59.455 1.00 77.26 269 ARG A CA 1
ATOM 1089 C C . ARG A 1 149 ? -20.318 -16.307 -60.605 1.00 72.09 269 ARG A C 1
ATOM 1090 O O . ARG A 1 149 ? -19.742 -17.391 -60.450 1.00 72.36 269 ARG A O 1
ATOM 1098 N N . ALA A 1 150 ? -20.274 -15.637 -61.760 1.00 68.33 270 ALA A N 1
ATOM 1099 C CA . ALA A 1 150 ? -19.679 -16.236 -62.953 1.00 56.18 270 ALA A CA 1
ATOM 1100 C C . ALA A 1 150 ? -18.228 -16.614 -62.720 1.00 62.61 270 ALA A C 1
ATOM 1101 O O . ALA A 1 150 ? -17.811 -17.728 -63.062 1.00 66.04 270 ALA A O 1
ATOM 1103 N N . ASP A 1 151 ? -17.443 -15.688 -62.139 1.00 63.49 271 ASP A N 1
ATOM 1104 C CA . ASP A 1 151 ? -16.085 -16.007 -61.701 1.00 61.87 271 ASP A CA 1
ATOM 1105 C C . ASP A 1 151 ? -16.043 -17.349 -60.973 1.00 61.87 271 ASP A C 1
ATOM 1106 O O . ASP A 1 151 ? -15.313 -18.268 -61.367 1.00 56.16 271 ASP A O 1
ATOM 1111 N N . VAL A 1 152 ? -16.865 -17.485 -59.925 1.00 65.69 272 VAL A N 1
ATOM 1112 C CA . VAL A 1 152 ? -16.901 -18.707 -59.125 1.00 59.33 272 VAL A CA 1
ATOM 1113 C C . VAL A 1 152 ? -17.304 -19.901 -59.981 1.00 61.47 272 VAL A C 1
ATOM 1114 O O . VAL A 1 152 ? -16.716 -20.987 -59.874 1.00 58.42 272 VAL A O 1
ATOM 1118 N N . MET A 1 153 ? -18.284 -19.725 -60.865 1.00 57.99 273 MET A N 1
ATOM 1119 C CA . MET A 1 153 ? -18.659 -20.906 -61.638 1.00 59.67 273 MET A CA 1
ATOM 1120 C C . MET A 1 153 ? -17.613 -21.280 -62.680 1.00 63.81 273 MET A C 1
ATOM 1121 O O . MET A 1 153 ? -17.761 -22.321 -63.318 1.00 69.52 273 MET A O 1
ATOM 1126 N N . ALA A 1 154 ? -16.560 -20.482 -62.866 1.00 62.01 274 ALA A N 1
ATOM 1127 C CA . ALA A 1 154 ? -15.494 -20.846 -63.790 1.00 61.71 274 ALA A CA 1
ATOM 1128 C C . ALA A 1 154 ? -14.160 -21.026 -63.083 1.00 58.29 274 ALA A C 1
ATOM 1129 O O . ALA A 1 154 ? -13.119 -20.824 -63.704 1.00 53.71 274 ALA A O 1
ATOM 1131 N N . ASP A 1 155 ? -14.178 -21.375 -61.795 1.00 62.79 275 ASP A N 1
ATOM 1132 C CA . ASP A 1 155 ? -12.985 -21.729 -61.022 1.00 65.20 275 ASP A CA 1
ATOM 1133 C C . ASP A 1 155 ? -11.944 -20.608 -61.019 1.00 63.56 275 ASP A C 1
ATOM 1134 O O . ASP A 1 155 ? -10.735 -20.848 -60.829 1.00 55.25 275 ASP A O 1
ATOM 1139 N N . ARG A 1 156 ? -12.401 -19.380 -61.233 1.00 59.69 276 ARG A N 1
ATOM 1140 C CA . ARG A 1 156 ? -11.586 -18.203 -61.004 1.00 51.09 276 ARG A CA 1
ATOM 1141 C C . ARG A 1 156 ? -11.934 -17.609 -59.646 1.00 54.07 276 ARG A C 1
ATOM 1142 O O . ARG A 1 156 ? -13.072 -17.723 -59.179 1.00 57.73 276 ARG A O 1
ATOM 1150 N N . VAL A 1 157 ? -10.935 -17.029 -58.987 1.00 47.77 277 VAL A N 1
ATOM 1151 C CA . VAL A 1 157 ? -11.124 -16.345 -57.717 1.00 46.55 277 VAL A CA 1
ATOM 1152 C C . VAL A 1 157 ? -11.448 -14.871 -58.015 1.00 46.30 277 VAL A C 1
ATOM 1153 O O . VAL A 1 157 ? -10.626 -14.203 -58.668 1.00 46.48 277 VAL A O 1
ATOM 1157 N N . PRO A 1 158 ? -12.586 -14.353 -57.567 1.00 52.43 278 PRO A N 1
ATOM 1158 C CA . PRO A 1 158 ? -12.917 -12.935 -57.840 1.00 54.98 278 PRO A CA 1
ATOM 1159 C C . PRO A 1 158 ? -12.171 -11.960 -56.942 1.00 52.75 278 PRO A C 1
ATOM 1160 O O . PRO A 1 158 ? -12.041 -12.174 -55.733 1.00 49.10 278 PRO A O 1
ATOM 1164 N N . ARG A 1 159 ? -11.695 -10.860 -57.534 1.00 59.64 279 ARG A N 1
ATOM 1165 C CA . ARG A 1 159 ? -10.960 -9.858 -56.764 1.00 56.24 279 ARG A CA 1
ATOM 1166 C C . ARG A 1 159 ? -11.573 -8.471 -56.915 1.00 54.86 279 ARG A C 1
ATOM 1167 O O . ARG A 1 159 ? -12.212 -8.147 -57.924 1.00 54.31 279 ARG A O 1
ATOM 1175 N N . CYS A 1 160 ? -11.340 -7.656 -55.873 1.00 61.98 280 CYS A N 1
ATOM 1176 C CA . CYS A 1 160 ? -11.852 -6.281 -55.735 1.00 63.94 280 CYS A CA 1
ATOM 1177 C C . CYS A 1 160 ? -11.213 -5.332 -56.737 1.00 64.16 280 CYS A C 1
ATOM 1178 O O . CYS A 1 160 ? -9.973 -5.212 -56.773 1.00 59.14 280 CYS A O 1
ATOM 1181 N N . PRO A 1 161 ? -12.006 -4.636 -57.551 1.00 63.99 281 PRO A N 1
ATOM 1182 C CA . PRO A 1 161 ? -11.442 -3.742 -58.583 1.00 66.28 281 PRO A CA 1
ATOM 1183 C C . PRO A 1 161 ? -10.901 -2.446 -58.010 1.00 71.70 281 PRO A C 1
ATOM 1184 O O . PRO A 1 161 ? -10.466 -1.555 -58.742 1.00 74.45 281 PRO A O 1
ATOM 1188 N N . VAL A 1 162 ? -10.917 -2.350 -56.690 1.00 74.79 282 VAL A N 1
ATOM 1189 C CA . VAL A 1 162 ? -10.449 -1.182 -55.963 1.00 64.00 282 VAL A CA 1
ATOM 1190 C C . VAL A 1 162 ? -9.107 -1.458 -55.292 1.00 58.54 282 VAL A C 1
ATOM 1191 O O . VAL A 1 162 ? -8.145 -0.721 -55.488 1.00 66.54 282 VAL A O 1
ATOM 1195 N N . CYS A 1 163 ? -9.013 -2.557 -54.546 1.00 55.85 283 CYS A N 1
ATOM 1196 C CA . CYS A 1 163 ? -7.844 -2.860 -53.733 1.00 59.69 283 CYS A CA 1
ATOM 1197 C C . CYS A 1 163 ? -7.149 -4.177 -54.057 1.00 57.87 283 CYS A C 1
ATOM 1198 O O . CYS A 1 163 ? -6.109 -4.456 -53.447 1.00 50.05 283 CYS A O 1
ATOM 1201 N N . THR A 1 164 ? -7.685 -4.984 -54.984 1.00 60.72 284 THR A N 1
ATOM 1202 C CA . THR A 1 164 ? -7.206 -6.314 -55.395 1.00 61.88 284 THR A CA 1
ATOM 1203 C C . THR A 1 164 ? -7.522 -7.411 -54.387 1.00 58.28 284 THR A C 1
ATOM 1204 O O . THR A 1 164 ? -7.151 -8.564 -54.620 1.00 59.69 284 THR A O 1
ATOM 1208 N N . GLY A 1 165 ? -8.185 -7.098 -53.278 1.00 54.57 285 GLY A N 1
ATOM 1209 C CA . GLY A 1 165 ? -8.535 -8.130 -52.324 1.00 57.57 285 GLY A CA 1
ATOM 1210 C C . GLY A 1 165 ? -9.420 -9.204 -52.929 1.00 57.31 285 GLY A C 1
ATOM 1211 O O . GLY A 1 165 ? -10.245 -8.949 -53.807 1.00 55.37 285 GLY A O 1
ATOM 1212 N N . VAL A 1 166 ? -9.212 -10.441 -52.470 1.00 54.20 286 VAL A N 1
ATOM 1213 C CA . VAL A 1 166 ? -10.191 -11.485 -52.742 1.00 50.18 286 VAL A CA 1
ATOM 1214 C C . VAL A 1 166 ? -11.524 -11.019 -52.179 1.00 48.82 286 VAL A C 1
ATOM 1215 O O . VAL A 1 166 ? -11.603 -10.555 -51.032 1.00 48.57 286 VAL A O 1
ATOM 1219 N N . VAL A 1 167 ? -12.573 -11.084 -52.978 1.00 48.27 287 VAL A N 1
ATOM 1220 C CA . VAL A 1 167 ? -13.906 -10.789 -52.460 1.00 51.76 287 VAL A CA 1
ATOM 1221 C C . VAL A 1 167 ? -14.622 -12.112 -52.236 1.00 52.00 287 VAL A C 1
ATOM 1222 O O . VAL A 1 167 ? -14.471 -13.059 -53.016 1.00 49.39 287 VAL A O 1
ATOM 1226 N N . LYS A 1 168 ? -15.333 -12.201 -51.115 1.00 50.55 288 LYS A N 1
ATOM 1227 C CA . LYS A 1 168 ? -15.909 -13.394 -50.508 1.00 49.85 288 LYS A CA 1
ATOM 1228 C C . LYS A 1 168 ? -17.435 -13.284 -50.407 1.00 49.21 288 LYS A C 1
ATOM 1229 O O . LYS A 1 168 ? -17.959 -12.211 -50.068 1.00 45.77 288 LYS A O 1
ATOM 1235 N N . PRO A 1 169 ? -18.172 -14.357 -50.718 1.00 50.86 289 PRO A N 1
ATOM 1236 C CA . PRO A 1 169 ? -19.631 -14.361 -50.493 1.00 47.62 289 PRO A CA 1
ATOM 1237 C C . PRO A 1 169 ? -19.975 -14.129 -49.034 1.00 46.77 289 PRO A C 1
ATOM 1238 O O . PRO A 1 169 ? -19.144 -14.332 -48.147 1.00 48.42 289 PRO A O 1
ATOM 1242 N N . ASP A 1 170 ? -21.206 -13.664 -48.782 1.00 44.74 290 ASP A N 1
ATOM 1243 C CA . ASP A 1 170 ? -21.447 -13.147 -47.443 1.00 50.10 290 ASP A CA 1
ATOM 1244 C C . ASP A 1 170 ? -21.835 -14.295 -46.538 1.00 49.95 290 ASP A C 1
ATOM 1245 O O . ASP A 1 170 ? -22.909 -14.284 -45.930 1.00 50.85 290 ASP A O 1
ATOM 1250 N N . ILE A 1 171 ? -20.957 -15.297 -46.509 1.00 48.40 291 ILE A N 1
ATOM 1251 C CA . ILE A 1 171 ? -21.031 -16.434 -45.606 1.00 47.07 291 ILE A CA 1
ATOM 1252 C C . ILE A 1 171 ? -20.279 -16.075 -44.341 1.00 42.67 291 ILE A C 1
ATOM 1253 O O . ILE A 1 171 ? -19.111 -15.679 -44.397 1.00 43.85 291 ILE A O 1
ATOM 1258 N N . VAL A 1 172 ? -20.944 -16.211 -43.202 1.00 39.30 292 VAL A N 1
ATOM 1259 C CA . VAL A 1 172 ? -20.317 -15.923 -41.920 1.00 37.93 292 VAL A CA 1
ATOM 1260 C C . VAL A 1 172 ? -19.253 -16.981 -41.655 1.00 43.74 292 VAL A C 1
ATOM 1261 O O . VAL A 1 172 ? -19.590 -18.136 -41.398 1.00 41.96 292 VAL A O 1
ATOM 1265 N N . PHE A 1 173 ? -17.973 -16.595 -41.719 1.00 45.75 293 PHE A N 1
ATOM 1266 C CA . PHE A 1 173 ? -16.901 -17.479 -41.293 1.00 42.95 293 PHE A CA 1
ATOM 1267 C C . PHE A 1 173 ? -16.699 -17.377 -39.787 1.00 44.68 293 PHE A C 1
ATOM 1268 O O . PHE A 1 173 ? -17.224 -16.487 -39.118 1.00 42.53 293 PHE A O 1
ATOM 1276 N N . PHE A 1 174 ? -15.897 -18.300 -39.263 1.00 49.75 294 PHE A N 1
ATOM 1277 C CA . PHE A 1 174 ? -15.424 -18.201 -37.891 1.00 49.38 294 PHE A CA 1
ATOM 1278 C C . PHE A 1 174 ? -14.635 -16.910 -37.730 1.00 48.51 294 PHE A C 1
ATOM 1279 O O . PHE A 1 174 ? -13.669 -16.667 -38.460 1.00 49.03 294 PHE A O 1
ATOM 1287 N N . GLY A 1 175 ? -15.070 -16.074 -36.784 1.00 44.79 295 GLY A N 1
ATOM 1288 C CA . GLY A 1 175 ? -14.445 -14.809 -36.480 1.00 43.88 295 GLY A CA 1
ATOM 1289 C C . GLY A 1 175 ? -15.197 -13.597 -37.005 1.00 45.53 295 GLY A C 1
ATOM 1290 O O . GLY A 1 175 ? -15.007 -12.493 -36.481 1.00 46.74 295 GLY A O 1
ATOM 1291 N N . GLU A 1 176 ? -16.039 -13.773 -38.038 1.00 43.34 296 GLU A N 1
ATOM 1292 C CA . GLU A 1 176 ? -16.868 -12.694 -38.570 1.00 41.85 296 GLU A CA 1
ATOM 1293 C C . GLU A 1 176 ? -18.151 -12.503 -37.748 1.00 47.05 296 GLU A C 1
ATOM 1294 O O . GLU A 1 176 ? -18.609 -13.419 -37.062 1.00 41.57 296 GLU A O 1
ATOM 1300 N N . PRO A 1 177 ? -18.732 -11.305 -37.762 1.00 52.82 297 PRO A N 1
ATOM 1301 C CA . PRO A 1 177 ? -20.014 -11.105 -37.072 1.00 47.01 297 PRO A CA 1
ATOM 1302 C C . PRO A 1 177 ? -21.155 -11.756 -37.823 1.00 43.54 297 PRO A C 1
ATOM 1303 O O . PRO A 1 177 ? -21.096 -11.990 -39.031 1.00 39.81 297 PRO A O 1
ATOM 1307 N N . LEU A 1 178 ? -22.231 -11.982 -37.105 1.00 43.48 298 LEU A N 1
ATOM 1308 C CA . LEU A 1 178 ? -23.418 -12.500 -37.766 1.00 41.26 298 LEU A CA 1
ATOM 1309 C C . LEU A 1 178 ? -24.219 -11.359 -38.383 1.00 43.35 298 LEU A C 1
ATOM 1310 O O . LEU A 1 178 ? -24.112 -10.199 -37.959 1.00 46.95 298 LEU A O 1
ATOM 1315 N N . PRO A 1 179 ? -25.025 -11.664 -39.397 1.00 44.17 299 PRO A N 1
ATOM 1316 C CA . PRO A 1 179 ? -25.806 -10.617 -40.058 1.00 40.87 299 PRO A CA 1
ATOM 1317 C C . PRO A 1 179 ? -26.806 -9.959 -39.122 1.00 46.22 299 PRO A C 1
ATOM 1318 O O . PRO A 1 179 ? -27.280 -10.551 -38.152 1.00 38.49 299 PRO A O 1
ATOM 1322 N N . GLN A 1 180 ? -27.119 -8.696 -39.428 1.00 58.51 300 GLN A N 1
ATOM 1323 C CA . GLN A 1 180 ? -27.963 -7.925 -38.525 1.00 44.26 300 GLN A CA 1
ATOM 1324 C C . GLN A 1 180 ? -29.345 -8.542 -38.400 1.00 41.75 300 GLN A C 1
ATOM 1325 O O . GLN A 1 180 ? -29.956 -8.487 -37.324 1.00 41.94 300 GLN A O 1
ATOM 1331 N N . ARG A 1 181 ? -29.824 -9.187 -39.471 1.00 44.48 301 ARG A N 1
ATOM 1332 C CA . ARG A 1 181 ? -31.121 -9.870 -39.446 1.00 34.71 301 ARG A CA 1
ATOM 1333 C C . ARG A 1 181 ? -31.211 -10.892 -38.310 1.00 35.37 301 ARG A C 1
ATOM 1334 O O . ARG A 1 181 ? -32.299 -11.171 -37.797 1.00 36.74 301 ARG A O 1
ATOM 1342 N N . PHE A 1 182 ? -30.072 -11.409 -37.861 1.00 42.40 302 PHE A N 1
ATOM 1343 C CA . PHE A 1 182 ? -30.044 -12.337 -36.737 1.00 42.28 302 PHE A CA 1
ATOM 1344 C C . PHE A 1 182 ? -30.659 -11.725 -35.492 1.00 44.78 302 PHE A C 1
ATOM 1345 O O . PHE A 1 182 ? -31.284 -12.444 -34.693 1.00 39.74 302 PHE A O 1
ATOM 1353 N N . LEU A 1 183 ? -30.520 -10.393 -35.315 1.00 47.25 303 LEU A N 1
ATOM 1354 C CA . LEU A 1 183 ? -31.040 -9.753 -34.107 1.00 40.24 303 LEU A CA 1
ATOM 1355 C C . LEU A 1 183 ? -32.563 -9.760 -34.017 1.00 42.84 303 LEU A C 1
ATOM 1356 O O . LEU A 1 183 ? -33.108 -9.410 -32.957 1.00 46.26 303 LEU A O 1
ATOM 1361 N N . LEU A 1 184 ? -33.262 -10.214 -35.064 1.00 41.75 304 LEU A N 1
ATOM 1362 C CA . LEU A 1 184 ? -34.668 -10.530 -34.880 1.00 32.52 304 LEU A CA 1
ATOM 1363 C C . LEU A 1 184 ? -34.903 -11.507 -33.726 1.00 43.72 304 LEU A C 1
ATOM 1364 O O . LEU A 1 184 ? -36.016 -11.551 -33.190 1.00 46.27 304 LEU A O 1
ATOM 1369 N N . HIS A 1 185 ? -33.903 -12.319 -33.350 1.00 38.35 305 HIS A N 1
ATOM 1370 C CA . HIS A 1 185 ? -34.116 -13.257 -32.254 1.00 40.03 305 HIS A CA 1
ATOM 1371 C C . HIS A 1 185 ? -34.508 -12.536 -30.991 1.00 44.27 305 HIS A C 1
ATOM 1372 O O . HIS A 1 185 ? -35.312 -13.059 -30.217 1.00 53.84 305 HIS A O 1
ATOM 1379 N N . VAL A 1 186 ? -34.024 -11.301 -30.815 1.00 49.73 306 VAL A N 1
ATOM 1380 C CA . VAL A 1 186 ? -34.357 -10.525 -29.620 1.00 49.43 306 VAL A CA 1
ATOM 1381 C C . VAL A 1 186 ? -35.857 -10.345 -29.491 1.00 45.49 306 VAL A C 1
ATOM 1382 O O . VAL A 1 186 ? -36.387 -10.295 -28.379 1.00 48.40 306 VAL A O 1
ATOM 1386 N N . VAL A 1 187 ? -36.560 -10.306 -30.618 1.00 39.45 307 VAL A N 1
ATOM 1387 C CA . VAL A 1 187 ? -38.011 -10.221 -30.657 1.00 43.40 307 VAL A CA 1
ATOM 1388 C C . VAL A 1 187 ? -38.686 -11.602 -30.752 1.00 54.04 307 VAL A C 1
ATOM 1389 O O . VAL A 1 187 ? -39.795 -11.795 -30.235 1.00 51.05 307 VAL A O 1
ATOM 1393 N N . ASP A 1 188 ? -38.042 -12.585 -31.387 1.00 51.88 308 ASP A N 1
ATOM 1394 C CA . ASP A 1 188 ? -38.799 -13.761 -31.803 1.00 48.07 308 ASP A CA 1
ATOM 1395 C C . ASP A 1 188 ? -38.885 -14.790 -30.703 1.00 51.71 308 ASP A C 1
ATOM 1396 O O . ASP A 1 188 ? -39.936 -15.405 -30.497 1.00 53.91 308 ASP A O 1
ATOM 1401 N N . PHE A 1 189 ? -37.801 -14.976 -29.999 1.00 49.97 309 PHE A N 1
ATOM 1402 C CA . PHE A 1 189 ? -37.723 -16.038 -29.010 1.00 52.94 309 PHE A CA 1
ATOM 1403 C C . PHE A 1 189 ? -38.645 -15.792 -27.806 1.00 54.16 309 PHE A C 1
ATOM 1404 O O . PHE A 1 189 ? -39.249 -16.751 -27.300 1.00 58.36 309 PHE A O 1
ATOM 1412 N N . PRO A 1 190 ? -38.817 -14.551 -27.328 1.00 55.55 310 PRO A N 1
ATOM 1413 C CA . PRO A 1 190 ? -39.725 -14.338 -26.190 1.00 48.63 310 PRO A CA 1
ATOM 1414 C C . PRO A 1 190 ? -41.192 -14.437 -26.553 1.00 49.87 310 PRO A C 1
ATOM 1415 O O . PRO A 1 190 ? -42.023 -14.492 -25.636 1.00 52.35 310 PRO A O 1
ATOM 1419 N N . MET A 1 191 ? -41.532 -14.459 -27.851 1.00 47.94 311 MET A N 1
ATOM 1420 C CA . MET A 1 191 ? -42.900 -14.681 -28.308 1.00 51.00 311 MET A CA 1
ATOM 1421 C C . MET A 1 191 ? -43.200 -16.148 -28.522 1.00 57.95 311 MET A C 1
ATOM 1422 O O . MET A 1 191 ? -44.371 -16.540 -28.482 1.00 53.06 311 MET A O 1
ATOM 1427 N N . ALA A 1 192 ? -42.167 -16.960 -28.739 1.00 61.46 312 ALA A N 1
ATOM 1428 C CA . ALA A 1 192 ? -42.355 -18.354 -29.100 1.00 57.99 312 ALA A CA 1
ATOM 1429 C C . ALA A 1 192 ? -43.038 -19.117 -27.984 1.00 55.73 312 ALA A C 1
ATOM 1430 O O . ALA A 1 192 ? -42.688 -18.956 -26.805 1.00 53.10 312 ALA A O 1
ATOM 1432 N N . ASP A 1 193 ? -44.024 -19.940 -28.373 1.00 47.59 313 ASP A N 1
ATOM 1433 C CA . ASP A 1 193 ? -44.614 -20.950 -27.501 1.00 58.19 313 ASP A CA 1
ATOM 1434 C C . ASP A 1 193 ? -44.129 -22.380 -27.781 1.00 59.18 313 ASP A C 1
ATOM 1435 O O . ASP A 1 193 ? -44.478 -23.288 -27.022 1.00 51.33 313 ASP A O 1
ATOM 1440 N N . LEU A 1 194 ? -43.325 -22.601 -28.831 1.00 59.61 314 LEU A N 1
ATOM 1441 C CA . LEU A 1 194 ? -42.656 -23.878 -29.071 1.00 50.66 314 LEU A CA 1
ATOM 1442 C C . LEU A 1 194 ? -41.355 -23.664 -29.836 1.00 46.78 314 LEU A C 1
ATOM 1443 O O . LEU A 1 194 ? -41.339 -22.969 -30.860 1.00 49.60 314 LEU A O 1
ATOM 1448 N N . LEU A 1 195 ? -40.272 -24.264 -29.349 1.00 45.91 315 LEU A N 1
ATOM 1449 C CA . LEU A 1 195 ? -38.995 -24.289 -30.057 1.00 42.46 315 LEU A CA 1
ATOM 1450 C C . LEU A 1 195 ? -38.779 -25.674 -30.663 1.00 47.97 315 LEU A C 1
ATOM 1451 O O . LEU A 1 195 ? -38.906 -26.693 -29.970 1.00 51.61 315 LEU A O 1
ATOM 1456 N N . LEU A 1 196 ? -38.473 -25.703 -31.953 1.00 43.16 316 LEU A N 1
ATOM 1457 C CA . LEU A 1 196 ? -38.064 -26.903 -32.663 1.00 42.98 316 LEU A CA 1
ATOM 1458 C C . LEU A 1 196 ? -36.601 -26.771 -33.042 1.00 45.52 316 LEU A C 1
ATOM 1459 O O . LEU A 1 196 ? -36.208 -25.771 -33.641 1.00 49.05 316 LEU A O 1
ATOM 1464 N N . ILE A 1 197 ? -35.807 -27.772 -32.699 1.00 47.17 317 ILE A N 1
ATOM 1465 C CA . ILE A 1 197 ? -34.413 -27.857 -33.104 1.00 40.43 317 ILE A CA 1
ATOM 1466 C C . ILE A 1 197 ? -34.307 -29.064 -34.023 1.00 40.18 317 ILE A C 1
ATOM 1467 O O . ILE A 1 197 ? -34.718 -30.177 -33.644 1.00 41.54 317 ILE A O 1
ATOM 1472 N N . LEU A 1 198 ? -33.801 -28.843 -35.238 1.00 36.86 318 LEU A N 1
ATOM 1473 C CA . LEU A 1 198 ? -33.882 -29.842 -36.304 1.00 36.82 318 LEU A CA 1
ATOM 1474 C C . LEU A 1 198 ? -32.530 -30.009 -36.958 1.00 42.38 318 LEU A C 1
ATOM 1475 O O . LEU A 1 198 ? -32.103 -29.122 -37.703 1.00 42.50 318 LEU A O 1
ATOM 1480 N N . GLY A 1 199 ? -31.882 -31.151 -36.717 1.00 38.45 319 GLY A N 1
ATOM 1481 C CA . GLY A 1 199 ? -30.690 -31.511 -37.464 1.00 37.92 319 GLY A CA 1
ATOM 1482 C C . GLY A 1 199 ? -29.520 -30.582 -37.201 1.00 39.90 319 GLY A C 1
ATOM 1483 O O . GLY A 1 199 ? -28.969 -29.960 -38.118 1.00 36.40 319 GLY A O 1
ATOM 1484 N N . THR A 1 200 ? -29.151 -30.448 -35.934 1.00 37.05 320 THR A N 1
ATOM 1485 C CA . THR A 1 200 ? -27.985 -29.650 -35.605 1.00 42.88 320 THR A CA 1
ATOM 1486 C C . THR A 1 200 ? -27.472 -30.054 -34.242 1.00 41.01 320 THR A C 1
ATOM 1487 O O . THR A 1 200 ? -28.237 -30.144 -33.277 1.00 37.21 320 THR A O 1
ATOM 1491 N N . SER A 1 201 ? -26.176 -30.287 -34.178 1.00 45.14 321 SER A N 1
ATOM 1492 C CA . SER A 1 201 ? -25.497 -30.613 -32.940 1.00 58.01 321 SER A CA 1
ATOM 1493 C C . SER A 1 201 ? -25.229 -29.380 -32.092 1.00 60.93 321 SER A C 1
ATOM 1494 O O . SER A 1 201 ? -24.670 -29.517 -30.994 1.00 62.72 321 SER A O 1
ATOM 1497 N N . LEU A 1 202 ? -25.614 -28.192 -32.598 1.00 53.14 322 LEU A N 1
ATOM 1498 C CA . LEU A 1 202 ? -25.505 -26.914 -31.892 1.00 44.29 322 LEU A CA 1
ATOM 1499 C C . LEU A 1 202 ? -24.076 -26.639 -31.451 1.00 55.58 322 LEU A C 1
ATOM 1500 O O . LEU A 1 202 ? -23.827 -26.228 -30.317 1.00 62.49 322 LEU A O 1
ATOM 1505 N N . GLU A 1 203 ? -23.128 -26.878 -32.352 1.00 58.33 323 GLU A N 1
ATOM 1506 C CA . GLU A 1 203 ? -21.722 -26.781 -31.997 1.00 62.30 323 GLU A CA 1
ATOM 1507 C C . GLU A 1 203 ? -21.178 -25.354 -32.074 1.00 63.21 323 GLU A C 1
ATOM 1508 O O . GLU A 1 203 ? -20.029 -25.120 -31.671 1.00 70.67 323 GLU A O 1
ATOM 1514 N N . VAL A 1 204 ? -21.967 -24.401 -32.565 1.00 56.43 324 VAL A N 1
ATOM 1515 C CA . VAL A 1 204 ? -21.468 -23.093 -32.973 1.00 53.85 324 VAL A CA 1
ATOM 1516 C C . VAL A 1 204 ? -22.323 -22.025 -32.305 1.00 55.16 324 VAL A C 1
ATOM 1517 O O . VAL A 1 204 ? -23.559 -22.079 -32.370 1.00 54.06 324 VAL A O 1
ATOM 1521 N N . GLU A 1 205 ? -21.637 -21.043 -31.605 1.00 53.57 325 GLU A N 1
ATOM 1522 C CA . GLU A 1 205 ? -22.118 -19.844 -30.913 1.00 55.45 325 GLU A CA 1
ATOM 1523 C C . GLU A 1 205 ? -22.018 -18.610 -31.812 1.00 48.58 325 GLU A C 1
ATOM 1524 O O . GLU A 1 205 ? -21.115 -18.515 -32.646 1.00 44.01 325 GLU A O 1
ATOM 1530 N N . PRO A 1 206 ? -22.931 -17.632 -31.680 1.00 53.02 326 PRO A N 1
ATOM 1531 C CA . PRO A 1 206 ? -23.980 -17.612 -30.653 1.00 48.29 326 PRO A CA 1
ATOM 1532 C C . PRO A 1 206 ? -25.255 -18.341 -31.049 1.00 42.04 326 PRO A C 1
ATOM 1533 O O . PRO A 1 206 ? -26.159 -18.374 -30.219 1.00 49.98 326 PRO A O 1
ATOM 1537 N N . PHE A 1 207 ? -25.303 -18.961 -32.237 1.00 45.09 327 PHE A N 1
ATOM 1538 C CA . PHE A 1 207 ? -26.524 -19.643 -32.685 1.00 43.78 327 PHE A CA 1
ATOM 1539 C C . PHE A 1 207 ? -27.037 -20.623 -31.638 1.00 36.91 327 PHE A C 1
ATOM 1540 O O . PHE A 1 207 ? -28.219 -20.618 -31.288 1.00 36.52 327 PHE A O 1
ATOM 1548 N N . ALA A 1 208 ? -26.152 -21.456 -31.101 1.00 44.32 328 ALA A N 1
ATOM 1549 C CA . ALA A 1 208 ? -26.621 -22.504 -30.206 1.00 42.72 328 ALA A CA 1
ATOM 1550 C C . ALA A 1 208 ? -27.282 -21.907 -28.989 1.00 45.06 328 ALA A C 1
ATOM 1551 O O . ALA A 1 208 ? -28.312 -22.417 -28.519 1.00 51.69 328 ALA A O 1
ATOM 1553 N N . SER A 1 209 ? -26.746 -20.781 -28.515 1.00 47.92 329 SER A N 1
ATOM 1554 C CA . SER A 1 209 ? -27.248 -20.175 -27.289 1.00 52.12 329 SER A CA 1
ATOM 1555 C C . SER A 1 209 ? -28.726 -19.823 -27.385 1.00 45.38 329 SER A C 1
ATOM 1556 O O . SER A 1 209 ? -29.376 -19.661 -26.343 1.00 45.73 329 SER A O 1
ATOM 1559 N N . LEU A 1 210 ? -29.275 -19.743 -28.604 1.00 40.35 330 LEU A N 1
ATOM 1560 C CA . LEU A 1 210 ? -30.683 -19.400 -28.739 1.00 48.57 330 LEU A CA 1
ATOM 1561 C C . LEU A 1 210 ? -31.586 -20.421 -28.060 1.00 48.73 330 LEU A C 1
ATOM 1562 O O . LEU A 1 210 ? -32.652 -20.050 -27.553 1.00 46.26 330 LEU A O 1
ATOM 1567 N N . THR A 1 211 ? -31.184 -21.699 -28.016 1.00 50.50 331 THR A N 1
ATOM 1568 C CA . THR A 1 211 ? -32.030 -22.663 -27.312 1.00 51.43 331 THR A CA 1
ATOM 1569 C C . THR A 1 211 ? -32.387 -22.194 -25.909 1.00 53.75 331 THR A C 1
ATOM 1570 O O . THR A 1 211 ? -33.461 -22.535 -25.395 1.00 52.78 331 THR A O 1
ATOM 1574 N N . GLU A 1 212 ? -31.524 -21.390 -25.298 1.00 50.68 332 GLU A N 1
ATOM 1575 C CA . GLU A 1 212 ? -31.757 -20.924 -23.944 1.00 48.38 332 GLU A CA 1
ATOM 1576 C C . GLU A 1 212 ? -32.714 -19.745 -23.872 1.00 51.37 332 GLU A C 1
ATOM 1577 O O . GLU A 1 212 ? -33.230 -19.459 -22.786 1.00 52.44 332 GLU A O 1
ATOM 1583 N N . ALA A 1 213 ? -32.994 -19.075 -24.992 1.00 52.80 333 ALA A N 1
ATOM 1584 C CA . ALA A 1 213 ? -33.682 -17.783 -24.956 1.00 45.68 333 ALA A CA 1
ATOM 1585 C C . ALA A 1 213 ? -35.192 -17.869 -25.194 1.00 49.07 333 ALA A C 1
ATOM 1586 O O . ALA A 1 213 ? -35.809 -16.847 -25.508 1.00 57.37 333 ALA A O 1
ATOM 1588 N N . VAL A 1 214 ? -35.801 -19.046 -25.059 1.00 48.86 334 VAL A N 1
ATOM 1589 C CA . VAL A 1 214 ? -37.253 -19.151 -24.992 1.00 49.09 334 VAL A CA 1
ATOM 1590 C C . VAL A 1 214 ? -37.661 -19.191 -23.527 1.00 49.18 334 VAL A C 1
ATOM 1591 O O . VAL A 1 214 ? -36.875 -19.562 -22.653 1.00 50.28 334 VAL A O 1
ATOM 1595 N N . ARG A 1 215 ? -38.908 -18.802 -23.256 1.00 52.37 335 ARG A N 1
ATOM 1596 C CA . ARG A 1 215 ? -39.413 -18.767 -21.886 1.00 55.85 335 ARG A CA 1
ATOM 1597 C C . ARG A 1 215 ? -39.418 -20.154 -21.247 1.00 58.27 335 ARG A C 1
ATOM 1598 O O . ARG A 1 215 ? -39.635 -21.173 -21.907 1.00 59.90 335 ARG A O 1
ATOM 1606 N N . SER A 1 216 ? -39.221 -20.181 -19.929 1.00 58.98 336 SER A N 1
ATOM 1607 C CA . SER A 1 216 ? -38.910 -21.432 -19.240 1.00 57.79 336 SER A CA 1
ATOM 1608 C C . SER A 1 216 ? -40.023 -22.467 -19.343 1.00 61.49 336 SER A C 1
ATOM 1609 O O . SER A 1 216 ? -39.749 -23.663 -19.196 1.00 61.66 336 SER A O 1
ATOM 1612 N N . SER A 1 217 ? -41.262 -22.051 -19.583 1.00 58.70 337 SER A N 1
ATOM 1613 C CA . SER A 1 217 ? -42.339 -23.017 -19.775 1.00 60.60 337 SER A CA 1
ATOM 1614 C C . SER A 1 217 ? -42.473 -23.480 -21.225 1.00 60.42 337 SER A C 1
ATOM 1615 O O . SER A 1 217 ? -43.422 -24.209 -21.545 1.00 58.34 337 SER A O 1
ATOM 1618 N N . VAL A 1 218 ? -41.564 -23.078 -22.106 1.00 56.61 338 VAL A N 1
ATOM 1619 C CA . VAL A 1 218 ? -41.716 -23.361 -23.529 1.00 55.74 338 VAL A CA 1
ATOM 1620 C C . VAL A 1 218 ? -41.114 -24.715 -23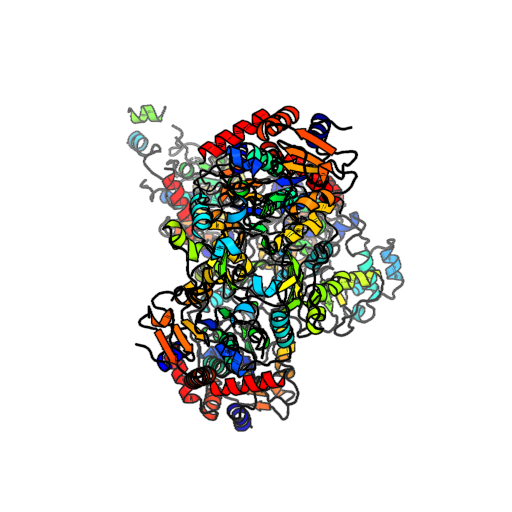.890 1.00 59.33 338 VAL A C 1
ATOM 1621 O O . VAL A 1 218 ? -39.943 -24.984 -23.584 1.00 54.11 338 VAL A O 1
ATOM 1625 N N . PRO A 1 219 ? -41.881 -25.605 -24.513 1.00 56.38 339 PRO A N 1
ATOM 1626 C CA . PRO A 1 219 ? -41.324 -26.904 -24.898 1.00 47.44 339 PRO A CA 1
ATOM 1627 C C . PRO A 1 219 ? -40.294 -26.729 -25.995 1.00 48.53 339 PRO A C 1
ATOM 1628 O O . PRO A 1 219 ? -40.430 -25.880 -26.880 1.00 49.58 339 PRO A O 1
ATOM 1632 N N . ARG A 1 220 ? -39.235 -27.511 -25.908 1.00 50.93 340 ARG A N 1
ATOM 1633 C CA . ARG A 1 220 ? -38.182 -27.512 -26.917 1.00 48.60 340 ARG A CA 1
ATOM 1634 C C . ARG A 1 220 ? -38.015 -28.946 -27.397 1.00 48.19 340 ARG A C 1
ATOM 1635 O O . ARG A 1 220 ? -37.615 -29.826 -26.626 1.00 48.95 340 ARG A O 1
ATOM 1643 N N . LEU A 1 221 ? -38.339 -29.181 -28.656 1.00 43.53 341 LEU A N 1
ATOM 1644 C CA . LEU A 1 221 ? -38.314 -30.514 -29.231 1.00 44.11 341 LEU A CA 1
ATOM 1645 C C . LEU A 1 221 ? -37.122 -30.611 -30.166 1.00 44.48 341 LEU A C 1
ATOM 1646 O O . LEU A 1 221 ? -37.048 -29.895 -31.176 1.00 41.08 341 LEU A O 1
ATOM 1651 N N . LEU A 1 222 ? -36.212 -31.515 -29.827 1.00 44.54 342 LEU A N 1
ATOM 1652 C CA . LEU A 1 222 ? -35.059 -31.844 -30.638 1.00 37.44 342 LEU A CA 1
ATOM 1653 C C . LEU A 1 222 ? -35.366 -33.065 -31.499 1.00 43.88 342 LEU A C 1
ATOM 1654 O O . LEU A 1 222 ? -35.744 -34.121 -30.985 1.00 43.43 342 LEU A O 1
ATOM 1659 N N . ILE A 1 223 ? -35.216 -32.924 -32.800 1.00 41.71 343 ILE A N 1
ATOM 1660 C CA . ILE A 1 223 ? -35.293 -34.052 -33.723 1.00 38.01 343 ILE A CA 1
ATOM 1661 C C . ILE A 1 223 ? -33.916 -34.139 -34.376 1.00 41.33 343 ILE A C 1
ATOM 1662 O O . ILE A 1 223 ? -33.642 -33.550 -35.422 1.00 42.71 343 ILE A O 1
ATOM 1667 N N . ASN A 1 224 ? -33.012 -34.870 -33.749 1.00 46.22 344 ASN A N 1
ATOM 1668 C CA . ASN A 1 224 ? -31.640 -34.939 -34.215 1.00 50.60 344 ASN A CA 1
ATOM 1669 C C . ASN A 1 224 ? -31.131 -36.376 -34.128 1.00 54.23 344 ASN A C 1
ATOM 1670 O O . ASN A 1 224 ? -31.775 -37.267 -33.572 1.00 44.12 344 ASN A O 1
ATOM 1675 N N . ARG A 1 225 ? -29.948 -36.588 -34.697 1.00 57.44 345 ARG A N 1
ATOM 1676 C CA . ARG A 1 225 ? -29.227 -37.823 -34.453 1.00 59.76 345 ARG A CA 1
ATOM 1677 C C . ARG A 1 225 ? -28.864 -37.951 -32.979 1.00 59.15 345 ARG A C 1
ATOM 1678 O O . ARG A 1 225 ? -29.246 -38.918 -32.315 1.00 68.45 345 ARG A O 1
ATOM 1686 N N . ASP A 1 226 ? -28.146 -36.975 -32.440 1.00 57.72 346 ASP A N 1
ATOM 1687 C CA . ASP A 1 226 ? -27.669 -37.018 -31.064 1.00 59.73 346 ASP A CA 1
ATOM 1688 C C . ASP A 1 226 ? -28.423 -36.021 -30.202 1.00 62.38 346 ASP A C 1
ATOM 1689 O O . ASP A 1 226 ? -28.992 -35.037 -30.690 1.00 59.70 346 ASP A O 1
ATOM 1694 N N . LEU A 1 227 ? -28.394 -36.298 -28.903 1.00 61.79 347 LEU A N 1
ATOM 1695 C CA . LEU A 1 227 ? -28.819 -35.380 -27.852 1.00 68.76 347 LEU A CA 1
ATOM 1696 C C . LEU A 1 227 ? -27.545 -34.939 -27.150 1.00 72.92 347 LEU A C 1
ATOM 1697 O O . LEU A 1 227 ? -27.047 -35.631 -26.258 1.00 80.37 347 LEU A O 1
ATOM 1702 N N . VAL A 1 228 ? -27.005 -33.796 -27.557 1.00 75.95 348 VAL A N 1
ATOM 1703 C CA . VAL A 1 228 ? -25.737 -33.331 -27.019 1.00 91.23 348 VAL A CA 1
ATOM 1704 C C . VAL A 1 228 ? -25.777 -31.812 -26.880 1.00 99.17 348 VAL A C 1
ATOM 1705 O O . VAL A 1 228 ? -26.671 -31.135 -27.400 1.00 92.74 348 VAL A O 1
ATOM 1709 N N . GLY A 1 229 ? -24.799 -31.292 -26.134 1.00 100.68 349 GLY A N 1
ATOM 1710 C CA . GLY A 1 229 ? -24.608 -29.876 -25.970 1.00 102.60 349 GLY A CA 1
ATOM 1711 C C . GLY A 1 229 ? -25.548 -29.270 -24.954 1.00 100.84 349 GLY A C 1
ATOM 1712 O O . GLY A 1 229 ? -25.923 -29.895 -23.953 1.00 98.35 349 GLY A O 1
ATOM 1713 N N . PRO A 1 230 ? -25.964 -28.019 -25.225 1.00 103.11 350 PRO A N 1
ATOM 1714 C CA . PRO A 1 230 ? -26.803 -27.269 -24.277 1.00 102.48 350 PRO A CA 1
ATOM 1715 C C . PRO A 1 230 ? -28.017 -28.044 -23.786 1.00 92.01 350 PRO A C 1
ATOM 1716 O O . PRO A 1 230 ? -28.196 -28.207 -22.570 1.00 89.65 350 PRO A O 1
ATOM 1720 N N . LEU A 1 231 ? -28.841 -28.539 -24.724 1.00 80.36 351 LEU A N 1
ATOM 1721 C CA . LEU A 1 231 ? -30.061 -29.235 -24.334 1.00 77.93 351 LEU A CA 1
ATOM 1722 C C . LEU A 1 231 ? -29.776 -30.469 -23.507 1.00 78.78 351 LEU A C 1
ATOM 1723 O O . LEU A 1 231 ? -30.611 -30.855 -22.679 1.00 79.65 351 LEU A O 1
ATOM 1728 N N . ALA A 1 232 ? -28.624 -31.111 -23.724 1.00 85.86 352 ALA A N 1
ATOM 1729 C CA . ALA A 1 232 ? -28.283 -32.263 -22.901 1.00 89.47 352 ALA A CA 1
ATOM 1730 C C . ALA A 1 232 ? -27.869 -31.825 -21.504 1.00 90.42 352 ALA A C 1
ATOM 1731 O O . ALA A 1 232 ? -28.276 -32.438 -20.510 1.00 88.14 352 ALA A O 1
ATOM 1733 N N . TRP A 1 233 ? -27.100 -30.739 -21.415 1.00 96.83 353 TRP A N 1
ATOM 1734 C CA . TRP A 1 233 ? -26.517 -30.331 -20.140 1.00 97.66 353 TRP A CA 1
ATOM 1735 C C . TRP A 1 233 ? -27.573 -29.778 -19.195 1.00 99.37 353 TRP A C 1
ATOM 1736 O O . TRP A 1 233 ? -27.840 -30.356 -18.134 1.00 102.04 353 TRP A O 1
ATOM 1747 N N . HIS A 1 234 ? -28.176 -28.639 -19.563 1.00 96.06 354 HIS A N 1
ATOM 1748 C CA . HIS A 1 234 ? -29.185 -27.946 -18.769 1.00 92.55 354 HIS A CA 1
ATOM 1749 C C . HIS A 1 234 ? -30.557 -28.133 -19.408 1.00 87.54 354 HIS A C 1
ATOM 1750 O O . HIS A 1 234 ? -31.020 -27.264 -20.171 1.00 80.25 354 HIS A O 1
ATOM 1757 N N . PRO A 1 235 ? -31.223 -29.255 -19.126 1.00 80.24 355 PRO A N 1
ATOM 1758 C CA . PRO A 1 235 ? -32.506 -29.560 -19.759 1.00 73.16 355 PRO A CA 1
ATOM 1759 C C . PRO A 1 235 ? -33.661 -29.036 -18.930 1.00 69.27 355 PRO A C 1
ATOM 1760 O O . PRO A 1 235 ? -33.592 -28.927 -17.704 1.00 72.73 355 PRO A O 1
ATOM 1764 N N . ARG A 1 236 ? -34.744 -28.732 -19.622 1.00 58.22 356 ARG A N 1
ATOM 1765 C CA . ARG A 1 236 ? -35.929 -28.208 -18.977 1.00 58.96 356 ARG A CA 1
ATOM 1766 C C . ARG A 1 236 ? -37.042 -29.246 -19.017 1.00 59.46 356 ARG A C 1
ATOM 1767 O O . ARG A 1 236 ? -37.124 -30.064 -19.944 1.00 57.02 356 ARG A O 1
ATOM 1775 N N . SER A 1 237 ? -37.905 -29.187 -18.002 1.00 55.95 357 SER A N 1
ATOM 1776 C CA . SER A 1 237 ? -38.904 -30.232 -17.787 1.00 56.82 357 SER A CA 1
ATOM 1777 C C . SER A 1 237 ? -39.693 -30.559 -19.053 1.00 53.62 357 SER A C 1
ATOM 1778 O O . SER A 1 237 ? -39.949 -31.730 -19.362 1.00 64.95 357 SER A O 1
ATOM 1781 N N . ARG A 1 238 ? -40.068 -29.546 -19.810 1.00 43.31 358 ARG A N 1
ATOM 1782 C CA . ARG A 1 238 ? -40.895 -29.749 -20.986 1.00 51.88 358 ARG A CA 1
ATOM 1783 C C . ARG A 1 238 ? -40.069 -29.910 -22.253 1.00 50.49 358 ARG A C 1
ATOM 1784 O O . ARG A 1 238 ? -40.578 -29.636 -23.351 1.00 49.59 358 ARG A O 1
ATOM 1792 N N . ASP A 1 239 ? -38.813 -30.362 -22.124 1.00 41.12 359 ASP A N 1
ATOM 1793 C CA . ASP A 1 239 ? -37.994 -30.780 -23.260 1.00 43.25 359 ASP A CA 1
ATOM 1794 C C . ASP A 1 239 ? -38.320 -32.219 -23.713 1.00 51.82 359 ASP A C 1
ATOM 1795 O O . ASP A 1 239 ? -38.744 -33.084 -22.926 1.00 52.14 359 ASP A O 1
ATOM 1800 N N . VAL A 1 240 ? -38.074 -32.467 -25.003 1.00 45.63 360 VAL A N 1
ATOM 1801 C CA . VAL A 1 240 ? -38.516 -33.657 -25.730 1.00 45.03 360 VAL A CA 1
ATOM 1802 C C . VAL A 1 240 ? -37.504 -33.930 -26.837 1.00 48.11 360 VAL A C 1
ATOM 1803 O O . VAL A 1 240 ? -37.192 -33.032 -27.625 1.00 43.91 360 VAL A O 1
ATOM 1807 N N . ALA A 1 241 ? -37.005 -35.165 -26.930 1.00 54.70 361 ALA A N 1
ATOM 1808 C CA . ALA A 1 241 ? -35.992 -35.481 -27.935 1.00 48.12 361 ALA A CA 1
ATOM 1809 C C . ALA A 1 241 ? -36.380 -36.727 -28.711 1.00 47.50 361 ALA A C 1
ATOM 1810 O O . ALA A 1 241 ? -36.631 -37.786 -28.129 1.00 56.68 361 ALA A O 1
ATOM 1812 N N . GLN A 1 242 ? -36.403 -36.595 -30.028 1.00 45.80 362 GLN A N 1
ATOM 1813 C CA . GLN A 1 242 ? -36.728 -37.672 -30.953 1.00 48.69 362 GLN A CA 1
ATOM 1814 C C . GLN A 1 242 ? -35.441 -38.048 -31.686 1.00 45.56 362 GLN A C 1
ATOM 1815 O O . GLN A 1 242 ? -35.207 -37.663 -32.838 1.00 41.75 362 GLN A O 1
ATOM 1821 N N . LEU A 1 243 ? -34.610 -38.834 -31.011 1.00 45.49 363 LEU A N 1
ATOM 1822 C CA . LEU A 1 243 ? -33.282 -39.158 -31.530 1.00 49.26 363 LEU A CA 1
ATOM 1823 C C . LEU A 1 243 ? -33.327 -40.200 -32.641 1.00 48.40 363 LEU A C 1
ATOM 1824 O O . LEU A 1 243 ? -34.076 -41.178 -32.576 1.00 55.52 363 LEU A O 1
ATOM 1829 N N . GLY A 1 244 ? -32.512 -39.989 -33.650 1.00 46.72 364 GLY A N 1
ATOM 1830 C CA . GLY A 1 244 ? -32.532 -40.839 -34.811 1.00 54.87 364 GLY A CA 1
ATOM 1831 C C . GLY A 1 244 ? -32.271 -40.035 -36.067 1.00 57.37 364 GLY A C 1
ATOM 1832 O O . GLY A 1 244 ? -31.761 -38.911 -36.009 1.00 59.56 364 GLY A O 1
ATOM 1833 N N . ASP A 1 245 ? -32.591 -40.661 -37.200 1.00 46.48 365 ASP A N 1
ATOM 1834 C CA . ASP A 1 245 ? -32.463 -39.985 -38.479 1.00 46.93 365 ASP A CA 1
ATOM 1835 C C . ASP A 1 245 ? -33.532 -38.906 -38.564 1.00 53.61 365 ASP A C 1
ATOM 1836 O O . ASP A 1 245 ? -34.709 -39.172 -38.296 1.00 52.84 365 ASP A O 1
ATOM 1841 N N . VAL A 1 246 ? -33.099 -37.680 -38.907 1.00 49.20 366 VAL A N 1
ATOM 1842 C CA . VAL A 1 246 ? -33.957 -36.496 -38.822 1.00 44.57 366 VAL A CA 1
ATOM 1843 C C . VAL A 1 246 ? -35.215 -36.680 -39.660 1.00 46.47 366 VAL A C 1
ATOM 1844 O O . VAL A 1 246 ? -36.337 -36.486 -39.166 1.00 43.12 366 VAL A O 1
ATOM 1848 N N . VAL A 1 247 ? -35.040 -37.059 -40.937 1.00 41.86 367 VAL A N 1
ATOM 1849 C CA . VAL A 1 247 ? -36.172 -37.286 -41.836 1.00 45.98 367 VAL A CA 1
ATOM 1850 C C . VAL A 1 247 ? -37.203 -38.194 -41.189 1.00 49.35 367 VAL A C 1
ATOM 1851 O O . VAL A 1 247 ? -38.398 -37.891 -41.163 1.00 50.47 367 VAL A O 1
ATOM 1855 N N . HIS A 1 248 ? -36.761 -39.344 -40.694 1.00 45.98 368 HIS A N 1
ATOM 1856 C CA . HIS A 1 248 ? -37.713 -40.281 -40.130 1.00 46.45 368 HIS A CA 1
ATOM 1857 C C . HIS A 1 248 ? -38.430 -39.671 -38.936 1.00 46.74 368 HIS A C 1
ATOM 1858 O O . HIS A 1 248 ? -39.651 -39.791 -38.820 1.00 44.56 368 HIS A O 1
ATOM 1865 N N . GLY A 1 249 ? -37.688 -39.016 -38.041 1.00 45.78 369 GLY A N 1
ATOM 1866 C CA . GLY A 1 249 ? -38.321 -38.346 -36.914 1.00 50.14 369 GLY A CA 1
ATOM 1867 C C . GLY A 1 249 ? -39.390 -37.357 -37.342 1.00 48.93 369 GLY A C 1
ATOM 1868 O O . GLY A 1 249 ? -40.505 -37.366 -36.812 1.00 38.27 369 GLY A O 1
ATOM 1869 N N . VAL A 1 250 ? -39.074 -36.514 -38.329 1.00 45.65 370 VAL A N 1
ATOM 1870 C CA . VAL A 1 250 ? -40.059 -35.578 -38.855 1.00 39.77 370 VAL A CA 1
ATOM 1871 C C . VAL A 1 250 ? -41.264 -36.320 -39.392 1.00 44.77 370 VAL A C 1
ATOM 1872 O O . VAL A 1 250 ? -42.400 -35.968 -39.082 1.00 45.95 370 VAL A O 1
ATOM 1876 N N . GLU A 1 251 ? -41.036 -37.339 -40.232 1.00 48.01 371 GLU A N 1
ATOM 1877 C CA . GLU A 1 251 ? -42.148 -38.064 -40.838 1.00 45.38 371 GLU A CA 1
ATOM 1878 C C . GLU A 1 251 ? -43.042 -38.702 -39.768 1.00 46.71 371 GLU A C 1
ATOM 1879 O O . GLU A 1 251 ? -44.279 -38.745 -39.924 1.00 43.65 371 GLU A O 1
ATOM 1885 N N . SER A 1 252 ? -42.438 -39.151 -38.651 1.00 39.54 372 SER A N 1
ATOM 1886 C CA . SER A 1 252 ? -43.204 -39.620 -37.493 1.00 33.62 372 SER A CA 1
ATOM 1887 C C . SER A 1 252 ? -44.050 -38.500 -36.896 1.00 47.30 372 SER A C 1
ATOM 1888 O O . SER A 1 252 ? -45.228 -38.688 -36.568 1.00 48.58 372 SER A O 1
ATOM 1891 N N . LEU A 1 253 ? -43.449 -37.326 -36.690 1.00 45.39 373 LEU A N 1
ATOM 1892 C CA . LEU A 1 253 ? -44.233 -36.191 -36.211 1.00 41.55 373 LEU A CA 1
ATOM 1893 C C . LEU A 1 253 ? -45.375 -35.891 -37.170 1.00 43.11 373 LEU A C 1
ATOM 1894 O O . LEU A 1 253 ? -46.515 -35.693 -36.745 1.00 45.72 373 LEU A O 1
ATOM 1899 N N . VAL A 1 254 ? -45.091 -35.888 -38.472 1.00 38.23 374 VAL A N 1
ATOM 1900 C CA . VAL A 1 254 ? -46.112 -35.598 -39.472 1.00 41.35 374 VAL A CA 1
ATOM 1901 C C . VAL A 1 254 ? -47.276 -36.576 -39.375 1.00 48.68 374 VAL A C 1
ATOM 1902 O O . VAL A 1 254 ? -48.444 -36.173 -39.443 1.00 48.79 374 VAL A O 1
ATOM 1906 N N . GLU A 1 255 ? -46.984 -37.878 -39.280 1.00 48.83 375 GLU A N 1
ATOM 1907 C CA . GLU A 1 255 ? -48.069 -38.834 -39.158 1.00 48.89 375 GLU A CA 1
ATOM 1908 C C . GLU A 1 255 ? -48.845 -38.587 -37.879 1.00 48.28 375 GLU A C 1
ATOM 1909 O O . GLU A 1 255 ? -50.083 -38.534 -37.897 1.00 48.09 375 GLU A O 1
ATOM 1915 N N . LEU A 1 256 ? -48.148 -38.393 -36.759 1.00 35.54 376 LEU A N 1
ATOM 1916 C CA . LEU A 1 256 ? -48.911 -38.145 -35.543 1.00 42.02 376 LEU A CA 1
ATOM 1917 C C . LEU A 1 256 ? -49.724 -36.866 -35.606 1.00 54.01 376 LEU A C 1
ATOM 1918 O O . LEU A 1 256 ? -50.590 -36.659 -34.744 1.00 54.93 376 LEU A O 1
ATOM 1923 N N . LEU A 1 257 ? -49.419 -35.980 -36.556 1.00 50.22 377 LEU A N 1
ATOM 1924 C CA . LEU A 1 257 ? -50.145 -34.733 -36.681 1.00 49.69 377 LEU A CA 1
ATOM 1925 C C . LEU A 1 257 ? -51.406 -34.878 -37.502 1.00 49.13 377 LEU A C 1
ATOM 1926 O O . LEU A 1 257 ? -52.381 -34.148 -37.274 1.00 60.82 377 LEU A O 1
ATOM 1931 N N . GLY A 1 258 ? -51.408 -35.800 -38.448 1.00 45.48 378 GLY A N 1
ATOM 1932 C CA . GLY A 1 258 ? -52.472 -35.913 -39.422 1.00 47.92 378 GLY A CA 1
ATOM 1933 C C . GLY A 1 258 ? -52.043 -35.542 -40.823 1.00 47.88 378 GLY A C 1
ATOM 1934 O O . GLY A 1 258 ? -52.852 -35.657 -41.754 1.00 42.91 378 GLY A O 1
ATOM 1935 N N . TRP A 1 259 ? -50.794 -35.118 -41.014 1.00 41.80 379 TRP A N 1
ATOM 1936 C CA . TRP A 1 259 ? -50.433 -34.427 -42.238 1.00 56.79 379 TRP A CA 1
ATOM 1937 C C . TRP A 1 259 ? -49.728 -35.304 -43.262 1.00 59.02 379 TRP A C 1
ATOM 1938 O O . TRP A 1 259 ? -49.378 -34.791 -44.332 1.00 62.74 379 TRP A O 1
ATOM 1949 N N . THR A 1 260 ? -49.497 -36.591 -42.969 1.00 55.60 380 THR A N 1
ATOM 1950 C CA . THR A 1 260 ? -48.837 -37.446 -43.955 1.00 61.70 380 THR A CA 1
ATOM 1951 C C . THR A 1 260 ? -49.492 -37.321 -45.331 1.00 63.58 380 THR A C 1
ATOM 1952 O O . THR A 1 260 ? -48.803 -37.239 -46.359 1.00 61.20 380 THR A O 1
ATOM 1956 N N . GLU A 1 261 ? -50.818 -37.262 -45.371 1.00 66.46 381 GLU A N 1
ATOM 1957 C CA . GLU A 1 261 ? -51.492 -37.208 -46.662 1.00 75.73 381 GLU A CA 1
ATOM 1958 C C . GLU A 1 261 ? -51.174 -35.909 -47.412 1.00 73.61 381 GLU A C 1
ATOM 1959 O O . GLU A 1 261 ? -50.656 -35.936 -48.543 1.00 69.01 381 GLU A O 1
ATOM 1965 N N . GLU A 1 262 ? -51.464 -34.751 -46.796 1.00 75.15 382 GLU A N 1
ATOM 1966 C CA . GLU A 1 262 ? -51.228 -33.496 -47.511 1.00 71.50 382 GLU A CA 1
ATOM 1967 C C . GLU A 1 262 ? -49.750 -33.178 -47.636 1.00 65.84 382 GLU A C 1
ATOM 1968 O O . GLU A 1 262 ? -49.376 -32.429 -48.541 1.00 68.12 382 GLU A O 1
ATOM 1974 N N . MET A 1 263 ? -48.903 -33.791 -46.799 1.00 67.49 383 MET A N 1
ATOM 1975 C CA . MET A 1 263 ? -47.457 -33.772 -47.018 1.00 57.07 383 MET A CA 1
ATOM 1976 C C . MET A 1 263 ? -47.077 -34.450 -48.328 1.00 62.62 383 MET A C 1
ATOM 1977 O O . MET A 1 263 ? -46.323 -33.881 -49.124 1.00 66.68 383 MET A O 1
ATOM 1982 N N . ARG A 1 264 ? -47.527 -35.705 -48.536 1.00 64.28 384 ARG A N 1
ATOM 1983 C CA . ARG A 1 264 ? -47.270 -36.383 -49.809 1.00 66.66 384 ARG A CA 1
ATOM 1984 C C . ARG A 1 264 ? -47.688 -35.492 -50.966 1.00 73.86 384 ARG A C 1
ATOM 1985 O O . ARG A 1 264 ? -46.954 -35.331 -51.948 1.00 75.25 384 ARG A O 1
ATOM 1993 N N . ASP A 1 265 ? -48.886 -34.909 -50.859 1.00 75.53 385 ASP A N 1
ATOM 1994 C CA . ASP A 1 265 ? -49.396 -34.073 -51.942 1.00 75.47 385 ASP A CA 1
ATOM 1995 C C . ASP A 1 265 ? -48.466 -32.903 -52.210 1.00 78.70 385 ASP A C 1
ATOM 1996 O O . ASP A 1 265 ? -48.138 -32.606 -53.364 1.00 80.72 385 ASP A O 1
ATOM 2001 N N . LEU A 1 266 ? -48.044 -32.219 -51.145 1.00 76.22 386 LEU A N 1
ATOM 2002 C CA . LEU A 1 266 ? -47.213 -31.031 -51.300 1.00 70.85 386 LEU A CA 1
ATOM 2003 C C . LEU A 1 266 ? -45.858 -31.374 -51.896 1.00 72.23 386 LEU A C 1
ATOM 2004 O O . LEU A 1 266 ? -45.365 -30.665 -52.781 1.00 71.06 386 LEU A O 1
ATOM 2009 N N . VAL A 1 267 ? -45.234 -32.451 -51.415 1.00 72.17 387 VAL A N 1
ATOM 2010 C CA . VAL A 1 267 ? -43.935 -32.850 -51.949 1.00 72.03 387 VAL A CA 1
ATOM 2011 C C . VAL A 1 267 ? -44.045 -33.181 -53.423 1.00 77.69 387 VAL A C 1
ATOM 2012 O O . VAL A 1 267 ? -43.188 -32.799 -54.229 1.00 78.28 387 VAL A O 1
ATOM 2016 N N . GLN A 1 268 ? -45.084 -33.916 -53.800 1.00 81.18 388 GLN A N 1
ATOM 2017 C CA . GLN A 1 268 ? -45.171 -34.304 -55.196 1.00 87.94 388 GLN A CA 1
ATOM 2018 C C . GLN A 1 268 ? -45.484 -33.091 -56.061 1.00 85.93 388 GLN A C 1
ATOM 2019 O O . GLN A 1 268 ? -44.867 -32.898 -57.113 1.00 90.47 388 GLN A O 1
ATOM 2025 N N . ARG A 1 269 ? -46.375 -32.216 -55.595 1.00 82.78 389 ARG A N 1
ATOM 2026 C CA . ARG A 1 269 ? -46.673 -31.004 -56.349 1.00 87.60 389 ARG A CA 1
ATOM 2027 C C . ARG A 1 269 ? -45.411 -30.163 -56.568 1.00 87.37 389 ARG A C 1
ATOM 2028 O O . ARG A 1 269 ? -45.103 -29.771 -57.702 1.00 93.41 389 ARG A O 1
ATOM 2036 N N . GLU A 1 270 ? -44.644 -29.906 -55.500 1.00 81.09 390 GLU A N 1
ATOM 2037 C CA . GLU A 1 270 ? -43.476 -29.034 -55.626 1.00 84.38 390 GLU A CA 1
ATOM 2038 C C . GLU A 1 270 ? -42.375 -29.678 -56.467 1.00 88.69 390 GLU A C 1
ATOM 2039 O O . GLU A 1 270 ? -41.912 -29.085 -57.451 1.00 99.07 390 GLU A O 1
ATOM 2045 N N . THR A 1 271 ? -41.957 -30.897 -56.120 1.00 93.56 391 THR A N 1
ATOM 2046 C CA . THR A 1 271 ? -40.984 -31.613 -56.944 1.00 93.44 391 THR A CA 1
ATOM 2047 C C . THR A 1 271 ? -41.438 -31.774 -58.398 1.00 98.93 391 THR A C 1
ATOM 2048 O O . THR A 1 271 ? -40.603 -31.971 -59.291 1.00 96.86 391 THR A O 1
ATOM 2052 N N . GLY A 1 272 ? -42.747 -31.699 -58.659 1.00 97.96 392 GLY A N 1
ATOM 2053 C CA . GLY A 1 272 ? -43.209 -31.645 -60.039 1.00 101.41 392 GLY A CA 1
ATOM 2054 C C . GLY A 1 272 ? -42.934 -30.301 -60.688 1.00 109.77 392 GLY A C 1
ATOM 2055 O O . GLY A 1 272 ? -42.432 -30.237 -61.816 1.00 111.11 392 GLY A O 1
ATOM 2056 N N . LYS A 1 273 ? -43.273 -29.209 -59.986 1.00 109.43 393 LYS A N 1
ATOM 2057 C CA . LYS A 1 273 ? -42.910 -27.864 -60.439 1.00 105.37 393 LYS A CA 1
ATOM 2058 C C . LYS A 1 273 ? -41.443 -27.805 -60.855 1.00 112.21 393 LYS A C 1
ATOM 2059 O O . LYS A 1 273 ? -41.119 -27.494 -62.006 1.00 118.55 393 LYS A O 1
ATOM 2065 N N . LEU A 1 274 ? -40.541 -28.111 -59.927 1.00 110.19 394 LEU A N 1
ATOM 2066 C CA . LEU A 1 274 ? -39.108 -28.057 -60.231 1.00 104.65 394 LEU A CA 1
ATOM 2067 C C . LEU A 1 274 ? -38.710 -29.140 -61.231 1.00 108.39 394 LEU A C 1
ATOM 2068 O O . LEU A 1 274 ? -38.105 -28.856 -62.268 1.00 108.58 394 LEU A O 1
ATOM 2073 N N . LYS B 1 2 ? -29.289 22.050 -17.015 1.00 56.42 122 LYS B N 1
ATOM 2074 C CA . LYS B 1 2 ? -30.008 21.784 -18.260 1.00 55.76 122 LYS B CA 1
ATOM 2075 C C . LYS B 1 2 ? -29.090 21.940 -19.481 1.00 50.94 122 LYS B C 1
ATOM 2076 O O . LYS B 1 2 ? -28.325 22.886 -19.577 1.00 47.80 122 LYS B O 1
ATOM 2082 N N . LEU B 1 3 ? -29.138 21.014 -20.431 1.00 54.68 123 LEU B N 1
ATOM 2083 C CA . LEU B 1 3 ? -28.046 21.026 -21.398 1.00 53.19 123 LEU B CA 1
ATOM 2084 C C . LEU B 1 3 ? -28.269 22.055 -22.504 1.00 45.86 123 LEU B C 1
ATOM 2085 O O . LEU B 1 3 ? -29.394 22.472 -22.796 1.00 47.49 123 LEU B O 1
ATOM 2090 N N . SER B 1 4 ? -27.173 22.430 -23.148 1.00 45.39 124 SER B N 1
ATOM 2091 C CA . SER B 1 4 ? -27.156 23.406 -24.224 1.00 42.37 124 SER B CA 1
ATOM 2092 C C . SER B 1 4 ? -26.563 22.781 -25.473 1.00 44.35 124 SER B C 1
ATOM 2093 O O . SER B 1 4 ? -25.958 21.708 -25.421 1.00 56.50 124 SER B O 1
ATOM 2096 N N . LEU B 1 5 ? -26.733 23.469 -26.611 1.00 40.57 125 LEU B N 1
ATOM 2097 C CA . LEU B 1 5 ? -26.227 22.924 -27.867 1.00 38.99 125 LEU B CA 1
ATOM 2098 C C . LEU B 1 5 ? -24.705 22.774 -27.829 1.00 44.87 125 LEU B C 1
ATOM 2099 O O . LEU B 1 5 ? -24.148 21.805 -28.373 1.00 47.24 125 LEU B O 1
ATOM 2104 N N . GLN B 1 6 ? -24.030 23.673 -27.120 1.00 40.81 126 GLN B N 1
ATOM 2105 C CA . GLN B 1 6 ? -22.599 23.540 -26.885 1.00 46.89 126 GLN B CA 1
ATOM 2106 C C . GLN B 1 6 ? -22.305 22.343 -26.003 1.00 53.10 126 GLN B C 1
ATOM 2107 O O . GLN B 1 6 ? -21.303 21.649 -26.201 1.00 53.74 126 GLN B O 1
ATOM 2113 N N . ASP B 1 7 ? -23.156 22.107 -25.007 1.00 49.48 127 ASP B N 1
ATOM 2114 C CA . ASP B 1 7 ? -22.977 20.952 -24.139 1.00 48.46 127 ASP B CA 1
ATOM 2115 C C . ASP B 1 7 ? -22.903 19.666 -24.956 1.00 49.99 127 ASP B C 1
ATOM 2116 O O . ASP B 1 7 ? -21.994 18.842 -24.774 1.00 43.34 127 ASP B O 1
ATOM 2121 N N . VAL B 1 8 ? -23.863 19.480 -25.863 1.00 45.00 128 VAL B N 1
ATOM 2122 C CA . VAL B 1 8 ? -23.890 18.296 -26.709 1.00 41.89 128 VAL B CA 1
ATOM 2123 C C . VAL B 1 8 ? -22.654 18.253 -27.592 1.00 49.42 128 VAL B C 1
ATOM 2124 O O . VAL B 1 8 ? -22.051 17.186 -27.789 1.00 49.98 128 VAL B O 1
ATOM 2128 N N . ALA B 1 9 ? -22.250 19.411 -28.140 1.00 48.22 129 ALA B N 1
ATOM 2129 C CA . ALA B 1 9 ? -21.073 19.406 -29.007 1.00 47.75 129 ALA B CA 1
ATOM 2130 C C . ALA B 1 9 ? -19.830 18.996 -28.233 1.00 52.79 129 ALA B C 1
ATOM 2131 O O . ALA B 1 9 ? -19.014 18.208 -28.723 1.00 48.82 129 ALA B O 1
ATOM 2133 N N . GLU B 1 10 ? -19.683 19.497 -27.008 1.00 55.36 130 GLU B N 1
ATOM 2134 C CA . GLU B 1 10 ? -18.524 19.140 -26.202 1.00 56.22 130 GLU B CA 1
ATOM 2135 C C . GLU B 1 10 ? -18.608 17.706 -25.717 1.00 50.79 130 GLU B C 1
ATOM 2136 O O . GLU B 1 10 ? -17.575 17.063 -25.537 1.00 54.51 130 GLU B O 1
ATOM 2142 N N . LEU B 1 11 ? -19.818 17.179 -25.529 1.00 54.11 131 LEU B N 1
ATOM 2143 C CA . LEU B 1 11 ? -19.963 15.766 -25.192 1.00 51.31 131 LEU B CA 1
ATOM 2144 C C . LEU B 1 11 ? -19.469 14.887 -26.336 1.00 51.81 131 LEU B C 1
ATOM 2145 O O . LEU B 1 11 ? -18.712 13.934 -26.117 1.00 53.02 131 LEU B O 1
ATOM 2150 N N . ILE B 1 12 ? -19.888 15.201 -27.571 1.00 49.20 132 ILE B N 1
ATOM 2151 C CA . ILE B 1 12 ? -19.345 14.518 -28.747 1.00 46.50 132 ILE B CA 1
ATOM 2152 C C . ILE B 1 12 ? -17.833 14.655 -28.802 1.00 49.62 132 ILE B C 1
ATOM 2153 O O . ILE B 1 12 ? -17.122 13.682 -29.073 1.00 57.25 132 ILE B O 1
ATOM 2158 N N . ARG B 1 13 ? -17.310 15.857 -28.550 1.00 55.34 133 ARG B N 1
ATOM 2159 C CA . ARG B 1 13 ? -15.869 16.057 -28.699 1.00 59.54 133 ARG B CA 1
ATOM 2160 C C . ARG B 1 13 ? -15.083 15.258 -27.664 1.00 59.69 133 ARG B C 1
ATOM 2161 O O . ARG B 1 13 ? -14.041 14.676 -27.988 1.00 64.20 133 ARG B O 1
ATOM 2169 N N . ALA B 1 14 ? -15.590 15.169 -26.433 1.00 53.78 134 ALA B N 1
ATOM 2170 C CA . ALA B 1 14 ? -14.962 14.371 -25.375 1.00 65.10 134 ALA B CA 1
ATOM 2171 C C . ALA B 1 14 ? -14.981 12.868 -25.645 1.00 64.99 134 ALA B C 1
ATOM 2172 O O . ALA B 1 14 ? -14.454 12.096 -24.824 1.00 64.28 134 ALA B O 1
ATOM 2174 N N . ARG B 1 15 ? -15.569 12.442 -26.760 1.00 66.40 135 ARG B N 1
ATOM 2175 C CA . ARG B 1 15 ? -15.879 11.048 -27.008 1.00 64.17 135 ARG B CA 1
ATOM 2176 C C . ARG B 1 15 ? -16.731 10.466 -25.906 1.00 60.31 135 ARG B C 1
ATOM 2177 O O . ARG B 1 15 ? -16.647 9.263 -25.643 1.00 65.47 135 ARG B O 1
ATOM 2185 N N . ALA B 1 16 ? -17.526 11.302 -25.219 1.00 58.31 136 ALA B N 1
ATOM 2186 C CA . ALA B 1 16 ? -18.488 10.788 -24.250 1.00 53.31 136 ALA B CA 1
ATOM 2187 C C . ALA B 1 16 ? -19.810 10.407 -24.888 1.00 53.83 136 ALA B C 1
ATOM 2188 O O . ALA B 1 16 ? -20.619 9.724 -24.249 1.00 58.43 136 ALA B O 1
ATOM 2190 N N . CYS B 1 17 ? -20.040 10.823 -26.125 1.00 52.01 137 CYS B N 1
ATOM 2191 C CA . CYS B 1 17 ? -21.066 10.243 -26.975 1.00 52.40 137 CYS B CA 1
ATOM 2192 C C . CYS B 1 17 ? -20.354 9.659 -28.181 1.00 59.94 137 CYS B C 1
ATOM 2193 O O . CYS B 1 17 ? -19.703 10.393 -28.934 1.00 61.62 137 CYS B O 1
ATOM 2196 N N . GLN B 1 18 ? -20.409 8.327 -28.319 1.00 60.99 138 GLN B N 1
ATOM 2197 C CA . GLN B 1 18 ? -19.799 7.664 -29.463 1.00 56.74 138 GLN B CA 1
ATOM 2198 C C . GLN B 1 18 ? -20.686 6.617 -30.114 1.00 56.16 138 GLN B C 1
ATOM 2199 O O . GLN B 1 18 ? -20.282 6.045 -31.129 1.00 65.79 138 GLN B O 1
ATOM 2205 N N . ARG B 1 19 ? -21.874 6.354 -29.584 1.00 52.11 139 ARG B N 1
ATOM 2206 C CA . ARG B 1 19 ? -22.880 5.531 -30.257 1.00 54.84 139 ARG B CA 1
ATOM 2207 C C . ARG B 1 19 ? -24.114 6.416 -30.459 1.00 53.96 139 ARG B C 1
ATOM 2208 O O . ARG B 1 19 ? -25.001 6.484 -29.603 1.00 57.07 139 ARG B O 1
ATOM 2216 N N . VAL B 1 20 ? -24.159 7.106 -31.598 1.00 50.83 140 VAL B N 1
ATOM 2217 C CA . VAL B 1 20 ? -25.153 8.145 -31.870 1.00 46.46 140 VAL B CA 1
ATOM 2218 C C . VAL B 1 20 ? -26.256 7.564 -32.747 1.00 45.19 140 VAL B C 1
ATOM 2219 O O . VAL B 1 20 ? -26.011 7.138 -33.884 1.00 46.57 140 VAL B O 1
ATOM 2223 N N . VAL B 1 21 ? -27.464 7.519 -32.216 1.00 47.48 141 VAL B N 1
ATOM 2224 C CA . VAL B 1 21 ? -28.627 7.091 -32.980 1.00 48.41 141 VAL B CA 1
ATOM 2225 C C . VAL B 1 21 ? -29.327 8.340 -33.471 1.00 42.99 141 VAL B C 1
ATOM 2226 O O . VAL B 1 21 ? -29.472 9.317 -32.722 1.00 43.26 141 VAL B O 1
ATOM 2230 N N . VAL B 1 22 ? -29.743 8.320 -34.735 1.00 35.69 142 VAL B N 1
ATOM 2231 C CA . VAL B 1 22 ? -30.295 9.503 -35.389 1.00 38.50 142 VAL B CA 1
ATOM 2232 C C . VAL B 1 22 ? -31.630 9.155 -36.051 1.00 39.27 142 VAL B C 1
ATOM 2233 O O . VAL B 1 22 ? -31.702 8.228 -36.866 1.00 42.17 142 VAL B O 1
ATOM 2237 N N . MET B 1 23 ? -32.687 9.880 -35.684 1.00 38.13 143 MET B N 1
ATOM 2238 C CA . MET B 1 23 ? -33.946 9.854 -36.424 1.00 44.56 143 MET B CA 1
ATOM 2239 C C . MET B 1 23 ? -34.049 11.083 -37.319 1.00 42.93 143 MET B C 1
ATOM 2240 O O . MET B 1 23 ? -33.693 12.191 -36.906 1.00 40.70 143 MET B O 1
ATOM 2245 N N . VAL B 1 24 ? -34.540 10.886 -38.546 1.00 32.75 144 VAL B N 1
ATOM 2246 C CA . VAL B 1 24 ? -34.805 12.001 -39.443 1.00 40.23 144 VAL B CA 1
ATOM 2247 C C . VAL B 1 24 ? -36.143 11.819 -40.161 1.00 49.61 144 VAL B C 1
ATOM 2248 O O . VAL B 1 24 ? -36.691 10.720 -40.256 1.00 50.13 144 VAL B O 1
ATOM 2252 N N . GLY B 1 25 ? -36.671 12.936 -40.672 1.00 52.85 145 GLY B N 1
ATOM 2253 C CA . GLY B 1 25 ? -37.918 12.948 -41.416 1.00 49.73 145 GLY B CA 1
ATOM 2254 C C . GLY B 1 25 ? -37.897 13.851 -42.638 1.00 57.87 145 GLY B C 1
ATOM 2255 O O . GLY B 1 25 ? -36.827 14.126 -43.202 1.00 54.93 145 GLY B O 1
ATOM 2256 N N . ALA B 1 26 ? -39.075 14.327 -43.061 1.00 59.04 146 ALA B N 1
ATOM 2257 C CA . ALA B 1 26 ? -39.161 15.060 -44.324 1.00 52.17 146 ALA B CA 1
ATOM 2258 C C . ALA B 1 26 ? -38.346 16.335 -44.306 1.00 53.18 146 ALA B C 1
ATOM 2259 O O . ALA B 1 26 ? -37.889 16.786 -45.359 1.00 55.05 146 ALA B O 1
ATOM 2261 N N . GLY B 1 27 ? -38.160 16.933 -43.128 1.00 52.86 147 GLY B N 1
ATOM 2262 C CA . GLY B 1 27 ? -37.620 18.273 -43.059 1.00 47.45 147 GLY B CA 1
ATOM 2263 C C . GLY B 1 27 ? -36.181 18.365 -43.495 1.00 52.82 147 GLY B C 1
ATOM 2264 O O . GLY B 1 27 ? -35.741 19.419 -43.969 1.00 60.48 147 GLY B O 1
ATOM 2265 N N . ILE B 1 28 ? -35.414 17.283 -43.328 1.00 53.14 148 ILE B N 1
ATOM 2266 C CA . ILE B 1 28 ? -34.025 17.317 -43.778 1.00 48.76 148 ILE B CA 1
ATOM 2267 C C . ILE B 1 28 ? -33.913 17.201 -45.282 1.00 51.11 148 ILE B C 1
ATOM 2268 O O . ILE B 1 28 ? -32.817 17.380 -45.818 1.00 50.45 148 ILE B O 1
ATOM 2273 N N . SER B 1 29 ? -35.015 16.950 -45.988 1.00 50.74 149 SER B N 1
ATOM 2274 C CA . SER B 1 29 ? -34.981 16.838 -47.439 1.00 55.67 149 SER B CA 1
ATOM 2275 C C . SER B 1 29 ? -35.650 17.981 -48.186 1.00 57.66 149 SER B C 1
ATOM 2276 O O . SER B 1 29 ? -35.472 18.078 -49.400 1.00 56.97 149 SER B O 1
ATOM 2279 N N . THR B 1 30 ? -36.424 18.835 -47.521 1.00 61.49 150 THR B N 1
ATOM 2280 C CA . THR B 1 30 ? -36.911 20.033 -48.202 1.00 56.62 150 THR B CA 1
ATOM 2281 C C . THR B 1 30 ? -35.775 20.913 -48.725 1.00 56.84 150 THR B C 1
ATOM 2282 O O . THR B 1 30 ? -35.914 21.423 -49.850 1.00 63.62 150 THR B O 1
ATOM 2286 N N . PRO B 1 31 ? -34.632 21.097 -48.031 1.00 52.54 151 PRO B N 1
ATOM 2287 C CA . PRO B 1 31 ? -33.553 21.918 -48.612 1.00 52.67 151 PRO B CA 1
ATOM 2288 C C . PRO B 1 31 ? -32.929 21.322 -49.865 1.00 59.11 151 PRO B C 1
ATOM 2289 O O . PRO B 1 31 ? -32.027 21.934 -50.448 1.00 62.35 151 PRO B O 1
ATOM 2293 N N . SER B 1 32 ? -33.362 20.138 -50.292 1.00 65.17 152 SER B N 1
ATOM 2294 C CA . SER B 1 32 ? -32.896 19.559 -51.538 1.00 66.08 152 SER B CA 1
ATOM 2295 C C . SER B 1 32 ? -33.940 19.608 -52.648 1.00 65.45 152 SER B C 1
ATOM 2296 O O . SER B 1 32 ? -33.575 19.414 -53.813 1.00 62.53 152 SER B O 1
ATOM 2299 N N . GLY B 1 33 ? -35.222 19.846 -52.315 1.00 61.89 153 GLY B N 1
ATOM 2300 C CA . GLY B 1 33 ? -36.310 19.966 -53.277 1.00 65.90 153 GLY B CA 1
ATOM 2301 C C . GLY B 1 33 ? -37.351 18.851 -53.269 1.00 80.94 153 GLY B C 1
ATOM 2302 O O . GLY B 1 33 ? -38.184 18.804 -54.179 1.00 86.16 153 GLY B O 1
ATOM 2303 N N . ILE B 1 34 ? -37.326 17.945 -52.294 1.00 81.37 154 ILE B N 1
ATOM 2304 C CA . ILE B 1 34 ? -38.312 16.869 -52.170 1.00 83.66 154 ILE B CA 1
ATOM 2305 C C . ILE B 1 34 ? -39.523 17.391 -51.396 1.00 89.30 154 ILE B C 1
ATOM 2306 O O . ILE B 1 34 ? -39.350 18.063 -50.365 1.00 83.47 154 ILE B O 1
ATOM 2311 N N . PRO B 1 35 ? -40.755 17.123 -51.850 1.00 98.76 155 PRO B N 1
ATOM 2312 C CA . PRO B 1 35 ? -41.933 17.695 -51.170 1.00 105.32 155 PRO B CA 1
ATOM 2313 C C . PRO B 1 35 ? -42.150 17.150 -49.758 1.00 108.99 155 PRO B C 1
ATOM 2314 O O . PRO B 1 35 ? -41.767 16.025 -49.433 1.00 106.21 155 PRO B O 1
ATOM 2318 N N . ASP B 1 36 ? -42.791 17.977 -48.912 1.00 111.05 156 ASP B N 1
ATOM 2319 C CA . ASP B 1 36 ? -43.169 17.606 -47.547 1.00 107.42 156 ASP B CA 1
ATOM 2320 C C . ASP B 1 36 ? -44.680 17.526 -47.340 1.00 114.31 156 ASP B C 1
ATOM 2321 O O . ASP B 1 36 ? -45.120 16.836 -46.409 1.00 111.91 156 ASP B O 1
ATOM 2326 N N . PHE B 1 37 ? -45.470 18.193 -48.199 1.00 112.47 157 PHE B N 1
ATOM 2327 C CA . PHE B 1 37 ? -46.953 18.190 -48.229 1.00 115.94 157 PHE B CA 1
ATOM 2328 C C . PHE B 1 37 ? -47.570 19.177 -47.229 1.00 113.46 157 PHE B C 1
ATOM 2329 O O . PHE B 1 37 ? -48.211 20.163 -47.622 1.00 108.76 157 PHE B O 1
ATOM 2337 N N . ASP B 1 52 ? -56.897 14.877 -58.464 1.00 94.90 172 ASP B N 1
ATOM 2338 C CA . ASP B 1 52 ? -56.355 15.781 -57.450 1.00 93.47 172 ASP B CA 1
ATOM 2339 C C . ASP B 1 52 ? -56.442 15.159 -56.053 1.00 91.05 172 ASP B C 1
ATOM 2340 O O . ASP B 1 52 ? -57.255 14.254 -55.805 1.00 84.34 172 ASP B O 1
ATOM 2345 N N . LEU B 1 53 ? -55.605 15.671 -55.148 1.00 82.17 173 LEU B N 1
ATOM 2346 C CA . LEU B 1 53 ? -55.442 15.102 -53.816 1.00 76.87 173 LEU B CA 1
ATOM 2347 C C . LEU B 1 53 ? -56.466 15.686 -52.852 1.00 71.26 173 LEU B C 1
ATOM 2348 O O . LEU B 1 53 ? -56.466 16.907 -52.639 1.00 82.71 173 LEU B O 1
ATOM 2353 N N . PRO B 1 54 ? -57.337 14.870 -52.240 1.00 63.46 174 PRO B N 1
ATOM 2354 C CA . PRO B 1 54 ? -58.393 15.438 -51.379 1.00 68.82 174 PRO B CA 1
ATOM 2355 C C . PRO B 1 54 ? -57.886 15.991 -50.053 1.00 72.32 174 PRO B C 1
ATOM 2356 O O . PRO B 1 54 ? -58.508 16.916 -49.502 1.00 63.74 174 PRO B O 1
ATOM 2360 N N . TYR B 1 55 ? -56.796 15.426 -49.531 1.00 68.48 175 TYR B N 1
ATOM 2361 C CA . TYR B 1 55 ? -56.079 15.875 -48.344 1.00 60.83 175 TYR B CA 1
ATOM 2362 C C . TYR B 1 55 ? -54.691 15.254 -48.407 1.00 63.98 175 TYR B C 1
ATOM 2363 O O . TYR B 1 55 ? -54.502 14.264 -49.112 1.00 70.95 175 TYR B O 1
ATOM 2372 N N . PRO B 1 56 ? -53.691 15.830 -47.723 1.00 70.75 176 PRO B N 1
ATOM 2373 C CA . PRO B 1 56 ? -52.290 15.434 -48.013 1.00 71.88 176 PRO B CA 1
ATOM 2374 C C . PRO B 1 56 ? -51.946 13.965 -47.751 1.00 73.08 176 PRO B C 1
ATOM 2375 O O . PRO B 1 56 ? -51.091 13.408 -48.457 1.00 74.23 176 PRO B O 1
ATOM 2379 N N . GLU B 1 57 ? -52.564 13.322 -46.757 1.00 69.92 177 GLU B N 1
ATOM 2380 C CA . GLU B 1 57 ? -52.182 11.962 -46.389 1.00 63.67 177 GLU B CA 1
ATOM 2381 C C . GLU B 1 57 ? -52.700 10.910 -47.357 1.00 64.45 177 GLU B C 1
ATOM 2382 O O . GLU B 1 57 ? -52.206 9.778 -47.357 1.00 67.04 177 GLU B O 1
ATOM 2388 N N . ALA B 1 58 ? -53.689 11.240 -48.172 1.00 66.00 178 ALA B N 1
ATOM 2389 C CA . ALA B 1 58 ? -54.263 10.198 -49.003 1.00 68.58 178 ALA B CA 1
ATOM 2390 C C . ALA B 1 58 ? -53.303 9.724 -50.076 1.00 61.62 178 ALA B C 1
ATOM 2391 O O . ALA B 1 58 ? -53.607 8.752 -50.773 1.00 63.68 178 ALA B O 1
ATOM 2393 N N . ILE B 1 59 ? -52.161 10.384 -50.240 1.00 57.62 179 ILE B N 1
ATOM 2394 C CA . ILE B 1 59 ? -51.205 9.853 -51.198 1.00 65.06 179 ILE B CA 1
ATOM 2395 C C . ILE B 1 59 ? -50.565 8.567 -50.669 1.00 68.86 179 ILE B C 1
ATOM 2396 O O . ILE B 1 59 ? -50.201 7.676 -51.453 1.00 65.91 179 ILE B O 1
ATOM 2401 N N . PHE B 1 60 ? -50.424 8.441 -49.342 1.00 67.89 180 PHE B N 1
ATOM 2402 C CA . PHE B 1 60 ? -49.870 7.253 -48.699 1.00 56.57 180 PHE B CA 1
ATOM 2403 C C . PHE B 1 60 ? -50.957 6.463 -47.982 1.00 55.11 180 PHE B C 1
ATOM 2404 O O . PHE B 1 60 ? -50.712 5.867 -46.928 1.00 49.74 180 PHE B O 1
ATOM 2412 N N . GLU B 1 61 ? -52.179 6.523 -48.508 1.00 50.95 181 GLU B N 1
ATOM 2413 C CA . GLU B 1 61 ? -53.285 5.710 -48.032 1.00 52.72 181 GLU B CA 1
ATOM 2414 C C . GLU B 1 61 ? -53.693 4.698 -49.096 1.00 64.44 181 GLU B C 1
ATOM 2415 O O . GLU B 1 61 ? -53.772 5.032 -50.283 1.00 67.05 181 GLU B O 1
ATOM 2421 N N . LEU B 1 62 ? -53.961 3.449 -48.661 1.00 59.31 182 LEU B N 1
ATOM 2422 C CA . LEU B 1 62 ? -54.369 2.422 -49.623 1.00 61.90 182 LEU B CA 1
ATOM 2423 C C . LEU B 1 62 ? -55.735 2.698 -50.258 1.00 57.62 182 LEU B C 1
ATOM 2424 O O . LEU B 1 62 ? -55.837 2.643 -51.497 1.00 56.33 182 LEU B O 1
ATOM 2429 N N . PRO B 1 63 ? -56.806 2.990 -49.514 1.00 51.73 183 PRO B N 1
ATOM 2430 C CA . PRO B 1 63 ? -58.104 3.142 -50.196 1.00 58.41 183 PRO B CA 1
ATOM 2431 C C . PRO B 1 63 ? -58.099 4.223 -51.264 1.00 65.51 183 PRO B C 1
ATOM 2432 O O . PRO B 1 63 ? -58.637 4.011 -52.366 1.00 69.47 183 PRO B O 1
ATOM 2436 N N . PHE B 1 64 ? -57.475 5.372 -50.996 1.00 66.21 184 PHE B N 1
ATOM 2437 C CA . PHE B 1 64 ? -57.365 6.352 -52.070 1.00 66.90 184 PHE B CA 1
ATOM 2438 C C . PHE B 1 64 ? -56.435 5.862 -53.175 1.00 70.32 184 PHE B C 1
ATOM 2439 O O . PHE B 1 64 ? -56.678 6.135 -54.356 1.00 77.33 184 PHE B O 1
ATOM 2447 N N . PHE B 1 65 ? -55.361 5.152 -52.820 1.00 71.50 185 PHE B N 1
ATOM 2448 C CA . PHE B 1 65 ? -54.429 4.696 -53.845 1.00 73.71 185 PHE B CA 1
ATOM 2449 C C . PHE B 1 65 ? -55.094 3.703 -54.794 1.00 72.85 185 PHE B C 1
ATOM 2450 O O . PHE B 1 65 ? -54.707 3.611 -55.967 1.00 74.23 185 PHE B O 1
ATOM 2458 N N . PHE B 1 66 ? -56.097 2.959 -54.314 1.00 64.33 186 PHE B N 1
ATOM 2459 C CA . PHE B 1 66 ? -56.860 2.086 -55.206 1.00 73.97 186 PHE B CA 1
ATOM 2460 C C . PHE B 1 66 ? -57.942 2.850 -55.961 1.00 69.93 186 PHE B C 1
ATOM 2461 O O . PHE B 1 66 ? -58.334 2.432 -57.055 1.00 68.81 186 PHE B O 1
ATOM 2469 N N . HIS B 1 67 ? -58.449 3.954 -55.404 1.00 74.25 187 HIS B N 1
ATOM 2470 C CA . HIS B 1 67 ? -59.332 4.790 -56.209 1.00 73.46 187 HIS B CA 1
ATOM 2471 C C . HIS B 1 67 ? -58.576 5.542 -57.306 1.00 74.84 187 HIS B C 1
ATOM 2472 O O . HIS B 1 67 ? -59.138 5.778 -58.383 1.00 78.87 187 HIS B O 1
ATOM 2479 N N . ASN B 1 68 ? -57.310 5.923 -57.067 1.00 72.80 188 ASN B N 1
ATOM 2480 C CA . ASN B 1 68 ? -56.509 6.639 -58.063 1.00 77.49 188 ASN B CA 1
ATOM 2481 C C . ASN B 1 68 ? -55.021 6.625 -57.710 1.00 79.68 188 ASN B C 1
ATOM 2482 O O . ASN B 1 68 ? -54.548 7.479 -56.945 1.00 79.83 188 ASN B O 1
ATOM 2487 N N . PRO B 1 69 ? -54.243 5.699 -58.280 1.00 79.45 189 PRO B N 1
ATOM 2488 C CA . PRO B 1 69 ? -52.798 5.660 -58.002 1.00 79.04 189 PRO B CA 1
ATOM 2489 C C . PRO B 1 69 ? -51.998 6.735 -58.704 1.00 79.35 189 PRO B C 1
ATOM 2490 O O . PRO B 1 69 ? -50.814 6.900 -58.382 1.00 77.31 189 PRO B O 1
ATOM 2494 N N . LYS B 1 70 ? -52.593 7.449 -59.658 1.00 82.88 190 LYS B N 1
ATOM 2495 C CA . LYS B 1 70 ? -51.817 8.389 -60.462 1.00 86.29 190 LYS B CA 1
ATOM 2496 C C . LYS B 1 70 ? -51.090 9.446 -59.624 1.00 82.23 190 LYS B C 1
ATOM 2497 O O . LYS B 1 70 ? -49.926 9.742 -59.943 1.00 79.27 190 LYS B O 1
ATOM 2503 N N . PRO B 1 71 ? -51.677 10.037 -58.570 1.00 78.98 191 PRO B N 1
ATOM 2504 C CA . PRO B 1 71 ? -50.876 10.953 -57.734 1.00 71.00 191 PRO B CA 1
ATOM 2505 C C . PRO B 1 71 ? -49.619 10.310 -57.190 1.00 76.78 191 PRO B C 1
ATOM 2506 O O . PRO B 1 71 ? -48.502 10.818 -57.406 1.00 77.34 191 PRO B O 1
ATOM 2510 N N . PHE B 1 72 ? -49.779 9.197 -56.473 1.00 77.51 192 PHE B N 1
ATOM 2511 C CA . PHE B 1 72 ? -48.625 8.532 -55.885 1.00 75.87 192 PHE B CA 1
ATOM 2512 C C . PHE B 1 72 ? -47.579 8.205 -56.941 1.00 76.03 192 PHE B C 1
ATOM 2513 O O . PHE B 1 72 ? -46.387 8.435 -56.735 1.00 78.42 192 PHE B O 1
ATOM 2521 N N . PHE B 1 73 ? -48.006 7.673 -58.085 1.00 77.35 193 PHE B N 1
ATOM 2522 C CA . PHE B 1 73 ? -47.027 7.266 -59.081 1.00 78.38 193 PHE B CA 1
ATOM 2523 C C . PHE B 1 73 ? -46.390 8.455 -59.779 1.00 82.34 193 PHE B C 1
ATOM 2524 O O . PHE B 1 73 ? -45.242 8.354 -60.213 1.00 77.57 193 PHE B O 1
ATOM 2532 N N . THR B 1 74 ? -47.099 9.582 -59.895 1.00 82.21 194 THR B N 1
ATOM 2533 C CA . THR B 1 74 ? -46.447 10.795 -60.380 1.00 87.53 194 THR B CA 1
ATOM 2534 C C . THR B 1 74 ? -45.328 11.210 -59.428 1.00 84.77 194 THR B C 1
ATOM 2535 O O . THR B 1 74 ? -44.213 11.539 -59.862 1.00 88.61 194 THR B O 1
ATOM 2539 N N . LEU B 1 75 ? -45.586 11.141 -58.120 1.00 78.67 195 LEU B N 1
ATOM 2540 C CA . LEU B 1 75 ? -44.530 11.476 -57.169 1.00 83.48 195 LEU B CA 1
ATOM 2541 C C . LEU B 1 75 ? -43.394 10.453 -57.230 1.00 80.50 195 LEU B C 1
ATOM 2542 O O . LEU B 1 75 ? -42.208 10.809 -57.168 1.00 77.21 195 LEU B O 1
ATOM 2547 N N . ALA B 1 76 ? -43.739 9.176 -57.354 1.00 78.29 196 ALA B N 1
ATOM 2548 C CA . ALA B 1 76 ? -42.718 8.144 -57.489 1.00 84.99 196 ALA B CA 1
ATOM 2549 C C . ALA B 1 76 ? -41.858 8.403 -58.711 1.00 87.58 196 ALA B C 1
ATOM 2550 O O . ALA B 1 76 ? -40.627 8.317 -58.646 1.00 81.01 196 ALA B O 1
ATOM 2552 N N . LYS B 1 77 ? -42.505 8.718 -59.839 1.00 89.96 197 LYS B N 1
ATOM 2553 C CA . LYS B 1 77 ? -41.811 9.086 -61.063 1.00 92.33 197 LYS B CA 1
ATOM 2554 C C . LYS B 1 77 ? -40.838 10.226 -60.806 1.00 91.21 197 LYS B C 1
ATOM 2555 O O . LYS B 1 77 ? -39.679 10.174 -61.233 1.00 91.34 197 LYS B O 1
ATOM 2561 N N . GLU B 1 78 ? -41.278 11.245 -60.068 1.00 90.66 198 GLU B N 1
ATOM 2562 C CA . GLU B 1 78 ? -40.394 12.372 -59.797 1.00 93.75 198 GLU B CA 1
ATOM 2563 C C . GLU B 1 78 ? -39.310 12.053 -58.771 1.00 92.33 198 GLU B C 1
ATOM 2564 O O . GLU B 1 78 ? -38.371 12.846 -58.627 1.00 95.68 198 GLU B O 1
ATOM 2570 N N . LEU B 1 79 ? -39.394 10.920 -58.070 1.00 90.01 199 LEU B N 1
ATOM 2571 C CA . LEU B 1 79 ? -38.408 10.608 -57.038 1.00 84.60 199 LEU B CA 1
ATOM 2572 C C . LEU B 1 79 ? -37.305 9.653 -57.471 1.00 90.04 199 LEU B C 1
ATOM 2573 O O . LEU B 1 79 ? -36.288 9.579 -56.771 1.00 89.07 199 LEU B O 1
ATOM 2578 N N . TYR B 1 80 ? -37.479 8.914 -58.570 1.00 98.23 200 TYR B N 1
ATOM 2579 C CA . TYR B 1 80 ? -36.523 7.869 -58.927 1.00 104.40 200 TYR B CA 1
ATOM 2580 C C . TYR B 1 80 ? -35.127 8.470 -59.101 1.00 110.12 200 TYR B C 1
ATOM 2581 O O . TYR B 1 80 ? -34.987 9.518 -59.742 1.00 114.26 200 TYR B O 1
ATOM 2590 N N . PRO B 1 81 ? -34.079 7.820 -58.574 1.00 113.09 201 PRO B N 1
ATOM 2591 C CA . PRO B 1 81 ? -32.877 8.547 -58.120 1.00 115.55 201 PRO B CA 1
ATOM 2592 C C . PRO B 1 81 ? -32.119 9.298 -59.208 1.00 110.18 201 PRO B C 1
ATOM 2593 O O . PRO B 1 81 ? -32.380 9.189 -60.406 1.00 109.98 201 PRO B O 1
ATOM 2597 N N . GLY B 1 82 ? -31.150 10.093 -58.746 1.00 107.31 202 GLY B N 1
ATOM 2598 C CA . GLY B 1 82 ? -30.253 10.837 -59.593 1.00 110.30 202 GLY B CA 1
ATOM 2599 C C . GLY B 1 82 ? -30.604 12.303 -59.762 1.00 113.03 202 GLY B C 1
ATOM 2600 O O . GLY B 1 82 ? -29.700 13.128 -59.924 1.00 117.03 202 GLY B O 1
ATOM 2601 N N . ASN B 1 83 ? -31.895 12.646 -59.745 1.00 112.06 203 ASN B N 1
ATOM 2602 C CA . ASN B 1 83 ? -32.294 14.039 -59.946 1.00 109.31 203 ASN B CA 1
ATOM 2603 C C . ASN B 1 83 ? -31.826 14.913 -58.796 1.00 104.76 203 ASN B C 1
ATOM 2604 O O . ASN B 1 83 ? -31.286 16.003 -59.009 1.00 107.94 203 ASN B O 1
ATOM 2609 N N . TYR B 1 84 ? -32.044 14.453 -57.568 1.00 98.53 204 TYR B N 1
ATOM 2610 C CA . TYR B 1 84 ? -31.845 15.243 -56.363 1.00 86.14 204 TYR B CA 1
ATOM 2611 C C . TYR B 1 84 ? -30.531 14.865 -55.690 1.00 77.74 204 TYR B C 1
ATOM 2612 O O . TYR B 1 84 ? -30.202 13.686 -55.584 1.00 85.88 204 TYR B O 1
ATOM 2621 N N . LYS B 1 85 ? -29.784 15.876 -55.220 1.00 74.32 205 LYS B N 1
ATOM 2622 C CA . LYS B 1 85 ? -28.542 15.713 -54.474 1.00 73.48 205 LYS B CA 1
ATOM 2623 C C . LYS B 1 85 ? -28.792 15.874 -52.968 1.00 70.78 205 LYS B C 1
ATOM 2624 O O . LYS B 1 85 ? -29.702 16.601 -52.556 1.00 71.74 205 LYS B O 1
ATOM 2630 N N . PRO B 1 86 ? -28.025 15.204 -52.105 1.00 62.43 206 PRO B N 1
ATOM 2631 C CA . PRO B 1 86 ? -28.147 15.452 -50.661 1.00 60.16 206 PRO B CA 1
ATOM 2632 C C . PRO B 1 86 ? -27.663 16.843 -50.297 1.00 61.09 206 PRO B C 1
ATOM 2633 O O . PRO B 1 86 ? -26.908 17.486 -51.037 1.00 54.81 206 PRO B O 1
ATOM 2637 N N . ASN B 1 87 ? -28.083 17.291 -49.111 1.00 61.08 207 ASN B N 1
ATOM 2638 C CA . ASN B 1 87 ? -27.639 18.588 -48.611 1.00 53.01 207 ASN B CA 1
ATOM 2639 C C . ASN B 1 87 ? -26.767 18.441 -47.367 1.00 49.43 207 ASN B C 1
ATOM 2640 O O . ASN B 1 87 ? -26.239 17.371 -47.085 1.00 59.84 207 ASN B O 1
ATOM 2645 N N . VAL B 1 88 ? -26.573 19.531 -46.639 1.00 54.03 208 VAL B N 1
ATOM 2646 C CA . VAL B 1 88 ? -25.559 19.565 -45.596 1.00 56.16 208 VAL B CA 1
ATOM 2647 C C . VAL B 1 88 ? -25.945 18.637 -44.452 1.00 43.77 208 VAL B C 1
ATOM 2648 O O . VAL B 1 88 ? -25.078 18.050 -43.811 1.00 47.16 208 VAL B O 1
ATOM 2652 N N . THR B 1 89 ? -27.239 18.523 -44.142 1.00 46.51 209 THR B N 1
ATOM 2653 C CA . THR B 1 89 ? -27.663 17.616 -43.070 1.00 53.99 209 THR B CA 1
ATOM 2654 C C . THR B 1 89 ? -27.267 16.179 -43.389 1.00 51.59 209 THR B C 1
ATOM 2655 O O . THR B 1 89 ? -26.709 15.461 -42.544 1.00 48.28 209 THR B O 1
ATOM 2659 N N . HIS B 1 90 ? -27.546 15.746 -44.617 1.00 51.95 210 HIS B N 1
ATOM 2660 C CA . HIS B 1 90 ? -27.110 14.426 -45.050 1.00 54.36 210 HIS B CA 1
ATOM 2661 C C . HIS B 1 90 ? -25.617 14.244 -44.834 1.00 47.57 210 HIS B C 1
ATOM 2662 O O . HIS B 1 90 ? -25.184 13.245 -44.255 1.00 56.35 210 HIS B O 1
ATOM 2669 N N . TYR B 1 91 ? -24.818 15.227 -45.248 1.00 43.62 211 TYR B N 1
ATOM 2670 C CA . TYR B 1 91 ? -23.370 15.074 -45.177 1.00 50.86 211 TYR B CA 1
ATOM 2671 C C . TYR B 1 91 ? -22.846 15.226 -43.756 1.00 48.41 211 TYR B C 1
ATOM 2672 O O . TYR B 1 91 ? -21.780 14.702 -43.439 1.00 50.23 211 TYR B O 1
ATOM 2681 N N . PHE B 1 92 ? -23.599 15.871 -42.874 1.00 48.44 212 PHE B N 1
ATOM 2682 C CA . PHE B 1 92 ? -23.252 15.843 -41.461 1.00 47.17 212 PHE B CA 1
ATOM 2683 C C . PHE B 1 92 ? -23.460 14.444 -40.895 1.00 47.81 212 PHE B C 1
ATOM 2684 O O . PHE B 1 92 ? -22.672 13.972 -40.068 1.00 41.54 212 PHE B O 1
ATOM 2692 N N . LEU B 1 93 ? -24.495 13.742 -41.361 1.00 48.96 213 LEU B N 1
ATOM 2693 C CA . LEU B 1 93 ? -24.676 12.364 -40.899 1.00 49.02 213 LEU B CA 1
ATOM 2694 C C . LEU B 1 93 ? -23.648 11.430 -41.532 1.00 52.77 213 LEU B C 1
ATOM 2695 O O . LEU B 1 93 ? -23.135 10.514 -40.874 1.00 53.57 213 LEU B O 1
ATOM 2700 N N . ARG B 1 94 ? -23.331 11.666 -42.808 1.00 47.86 214 ARG B N 1
ATOM 2701 C CA . ARG B 1 94 ? -22.229 10.965 -43.452 1.00 54.37 214 ARG B CA 1
ATOM 2702 C C . ARG B 1 94 ? -20.912 11.197 -42.706 1.00 48.83 214 ARG B C 1
ATOM 2703 O O . ARG B 1 94 ? -20.144 10.254 -42.491 1.00 48.03 214 ARG B O 1
ATOM 2711 N N . LEU B 1 95 ? -20.632 12.441 -42.296 1.00 50.48 215 LEU B N 1
ATOM 2712 C CA . LEU B 1 95 ? -19.406 12.696 -41.550 1.00 55.19 215 LEU B CA 1
ATOM 2713 C C . LEU B 1 95 ? -19.439 11.985 -40.212 1.00 52.91 215 LEU B C 1
ATOM 2714 O O . LEU B 1 95 ? -18.413 11.471 -39.749 1.00 45.30 215 LEU B O 1
ATOM 2719 N N . LEU B 1 96 ? -20.618 11.953 -39.586 1.00 50.06 216 LEU B N 1
ATOM 2720 C CA . LEU B 1 96 ? -20.790 11.254 -38.318 1.00 51.08 216 LEU B CA 1
ATOM 2721 C C . LEU B 1 96 ? -20.364 9.804 -38.453 1.00 50.38 216 LEU B C 1
ATOM 2722 O O . LEU B 1 96 ? -19.603 9.283 -37.624 1.00 43.93 216 LEU B O 1
ATOM 2727 N N . HIS B 1 97 ? -20.842 9.151 -39.519 1.00 50.21 217 HIS B N 1
ATOM 2728 C CA . HIS B 1 97 ? -20.418 7.794 -39.859 1.00 46.79 217 HIS B CA 1
ATOM 2729 C C . HIS B 1 97 ? -18.910 7.718 -40.058 1.00 48.07 217 HIS B C 1
ATOM 2730 O O . HIS B 1 97 ? -18.203 7.017 -39.326 1.00 51.72 217 HIS B O 1
ATOM 2737 N N . ASP B 1 98 ? -18.403 8.438 -41.062 1.00 53.47 218 ASP B N 1
ATOM 2738 C CA . ASP B 1 98 ? -16.974 8.456 -41.366 1.00 47.37 218 ASP B CA 1
ATOM 2739 C C . ASP B 1 98 ? -16.124 8.647 -40.116 1.00 41.99 218 ASP B C 1
ATOM 2740 O O . ASP B 1 98 ? -15.040 8.062 -40.000 1.00 40.63 218 ASP B O 1
ATOM 2745 N N . LYS B 1 99 ? -16.617 9.407 -39.148 1.00 48.55 219 LYS B N 1
ATOM 2746 C CA . LYS B 1 99 ? -15.867 9.616 -37.923 1.00 50.40 219 LYS B CA 1
ATOM 2747 C C . LYS B 1 99 ? -15.912 8.420 -36.992 1.00 46.43 219 LYS B C 1
ATOM 2748 O O . LYS B 1 99 ? -15.138 8.390 -36.031 1.00 46.04 219 LYS B O 1
ATOM 2754 N N . GLY B 1 100 ? -16.792 7.448 -37.255 1.00 46.26 220 GLY B N 1
ATOM 2755 C CA . GLY B 1 100 ? -16.931 6.273 -36.412 1.00 43.67 220 GLY B CA 1
ATOM 2756 C C . GLY B 1 100 ? -17.877 6.419 -35.239 1.00 54.17 220 GLY B C 1
ATOM 2757 O O . GLY B 1 100 ? -17.692 5.737 -34.223 1.00 56.62 220 GLY B O 1
ATOM 2758 N N . LEU B 1 101 ? -18.895 7.289 -35.343 1.00 52.08 221 LEU B N 1
ATOM 2759 C CA . LEU B 1 101 ? -19.763 7.644 -34.221 1.00 50.24 221 LEU B CA 1
ATOM 2760 C C . LEU B 1 101 ? -21.226 7.284 -34.448 1.00 50.40 221 LEU B C 1
ATOM 2761 O O . LEU B 1 101 ? -22.005 7.269 -33.482 1.00 48.23 221 LEU B O 1
ATOM 2766 N N . LEU B 1 102 ? -21.613 6.979 -35.684 1.00 44.14 222 LEU B N 1
ATOM 2767 C CA . LEU B 1 102 ? -23.004 6.721 -36.052 1.00 35.81 222 LEU B CA 1
ATOM 2768 C C . LEU B 1 102 ? -23.363 5.272 -35.731 1.00 47.64 222 LEU B C 1
ATOM 2769 O O . LEU B 1 102 ? -23.020 4.350 -36.478 1.00 43.89 222 LEU B O 1
ATOM 2774 N N . LEU B 1 103 ? -24.059 5.052 -34.619 1.00 46.70 223 LEU B N 1
ATOM 2775 C CA . LEU B 1 103 ? -24.602 3.721 -34.383 1.00 44.78 223 LEU B CA 1
ATOM 2776 C C . LEU B 1 103 ? -25.572 3.330 -35.499 1.00 45.86 223 LEU B C 1
ATOM 2777 O O . LEU B 1 103 ? -25.304 2.403 -36.266 1.00 45.86 223 LEU B O 1
ATOM 2782 N N . ARG B 1 104 ? -26.677 4.060 -35.645 1.00 47.66 224 ARG B N 1
ATOM 2783 C CA . ARG B 1 104 ? -27.573 3.846 -36.780 1.00 47.02 224 ARG B CA 1
ATOM 2784 C C . ARG B 1 104 ? -28.458 5.068 -37.015 1.00 45.02 224 ARG B C 1
ATOM 2785 O O . ARG B 1 104 ? -28.867 5.761 -36.076 1.00 45.93 224 ARG B O 1
ATOM 2793 N N . LEU B 1 105 ? -28.789 5.289 -38.280 1.00 40.31 225 LEU B N 1
ATOM 2794 C CA . LEU B 1 105 ? -29.622 6.406 -38.700 1.00 43.43 225 LEU B CA 1
ATOM 2795 C C . LEU B 1 105 ? -30.969 5.870 -39.177 1.00 49.08 225 LEU B C 1
ATOM 2796 O O . LEU B 1 105 ? -31.049 5.287 -40.265 1.00 53.21 225 LEU B O 1
ATOM 2801 N N . TYR B 1 106 ? -32.025 6.081 -38.371 1.00 48.74 226 TYR B N 1
ATOM 2802 C CA . TYR B 1 106 ? -33.409 5.715 -38.722 1.00 48.25 226 TYR B CA 1
ATOM 2803 C C . TYR B 1 106 ? -34.135 6.856 -39.447 1.00 46.93 226 TYR B C 1
ATOM 2804 O O . TYR B 1 106 ? -34.388 7.907 -38.850 1.00 48.29 226 TYR B O 1
ATOM 2813 N N . THR B 1 107 ? -34.515 6.636 -40.706 1.00 42.36 227 THR B N 1
ATOM 2814 C CA . THR B 1 107 ? -35.123 7.667 -41.540 1.00 42.03 227 THR B CA 1
ATOM 2815 C C . THR B 1 107 ? -36.557 7.308 -41.945 1.00 49.91 227 THR B C 1
ATOM 2816 O O . THR B 1 107 ? -36.859 6.138 -42.222 1.00 53.16 227 THR B O 1
ATOM 2820 N N . GLN B 1 108 ? -37.443 8.330 -41.985 1.00 51.78 228 GLN B N 1
ATOM 2821 C CA . GLN B 1 108 ? -38.780 8.216 -42.578 1.00 45.57 228 GLN B CA 1
ATOM 2822 C C . GLN B 1 108 ? -38.813 8.537 -44.052 1.00 40.31 228 GLN B C 1
ATOM 2823 O O . GLN B 1 108 ? -39.878 8.400 -44.669 1.00 35.93 228 GLN B O 1
ATOM 2829 N N . ASN B 1 109 ? -37.704 9.010 -44.606 1.00 46.99 229 ASN B N 1
ATOM 2830 C CA . ASN B 1 109 ? -37.693 9.505 -45.968 1.00 49.56 229 ASN B CA 1
ATOM 2831 C C . ASN B 1 109 ? -37.565 8.349 -46.935 1.00 58.23 229 ASN B C 1
ATOM 2832 O O . ASN B 1 109 ? -37.172 7.243 -46.574 1.00 62.10 229 ASN B O 1
ATOM 2837 N N . ILE B 1 110 ? -37.919 8.616 -48.176 1.00 57.46 230 ILE B N 1
ATOM 2838 C CA . ILE B 1 110 ? -37.889 7.598 -49.208 1.00 59.21 230 ILE B CA 1
ATOM 2839 C C . ILE B 1 110 ? -37.181 8.153 -50.436 1.00 63.79 230 ILE B C 1
ATOM 2840 O O . ILE B 1 110 ? -37.442 7.721 -51.562 1.00 69.49 230 ILE B O 1
ATOM 2845 N N . ASP B 1 111 ? -36.287 9.120 -50.224 1.00 62.04 231 ASP B N 1
ATOM 2846 C CA . ASP B 1 111 ? -35.558 9.782 -51.299 1.00 60.81 231 ASP B CA 1
ATOM 2847 C C . ASP B 1 111 ? -34.152 9.228 -51.490 1.00 65.20 231 ASP B C 1
ATOM 2848 O O . ASP B 1 111 ? -33.462 9.620 -52.437 1.00 68.48 231 ASP B O 1
ATOM 2853 N N . GLY B 1 112 ? -33.709 8.333 -50.614 1.00 61.30 232 GLY B N 1
ATOM 2854 C CA . GLY B 1 112 ? -32.457 7.653 -50.817 1.00 56.46 232 GLY B CA 1
ATOM 2855 C C . GLY B 1 112 ? -31.231 8.514 -50.756 1.00 58.04 232 GLY B C 1
ATOM 2856 O O . GLY B 1 112 ? -30.134 8.006 -51.024 1.00 63.66 232 GLY B O 1
ATOM 2857 N N . LEU B 1 113 ? -31.376 9.795 -50.408 1.00 57.49 233 LEU B N 1
ATOM 2858 C CA . LEU B 1 113 ? -30.207 10.650 -50.247 1.00 59.92 233 LEU B CA 1
ATOM 2859 C C . LEU B 1 113 ? -29.298 10.173 -49.114 1.00 56.56 233 LEU B C 1
ATOM 2860 O O . LEU B 1 113 ? -28.089 10.427 -49.150 1.00 54.57 233 LEU B O 1
ATOM 2865 N N . GLU B 1 114 ? -29.847 9.479 -48.106 1.00 56.46 234 GLU B N 1
ATOM 2866 C CA . GLU B 1 114 ? -28.994 8.959 -47.039 1.00 52.86 234 GLU B CA 1
ATOM 2867 C C . GLU B 1 114 ? -27.954 8.008 -47.597 1.00 54.44 234 GLU B C 1
ATOM 2868 O O . GLU B 1 114 ? -26.785 8.049 -47.191 1.00 52.38 234 GLU B O 1
ATOM 2874 N N . ARG B 1 115 ? -28.350 7.158 -48.546 1.00 52.49 235 ARG B N 1
ATOM 2875 C CA . ARG B 1 115 ? -27.355 6.343 -49.233 1.00 56.51 235 ARG B CA 1
ATOM 2876 C C . ARG B 1 115 ? -26.404 7.220 -50.043 1.00 57.95 235 ARG B C 1
ATOM 2877 O O . ARG B 1 115 ? -25.185 7.158 -49.866 1.00 59.29 235 ARG B O 1
ATOM 2885 N N . VAL B 1 116 ? -26.955 8.068 -50.918 1.00 54.45 236 VAL B N 1
ATOM 2886 C CA . VAL B 1 116 ? -26.155 8.882 -51.832 1.00 50.13 236 VAL B CA 1
ATOM 2887 C C . VAL B 1 116 ? -25.180 9.775 -51.083 1.00 49.49 236 VAL B C 1
ATOM 2888 O O . VAL B 1 116 ? -24.065 10.028 -51.556 1.00 60.88 236 VAL B O 1
ATOM 2892 N N . SER B 1 117 ? -25.563 10.252 -49.901 1.00 48.65 237 SER B N 1
ATOM 2893 C CA . SER B 1 117 ? -24.595 10.864 -49.001 1.00 50.64 237 SER B CA 1
ATOM 2894 C C . SER B 1 117 ? -23.435 9.941 -48.654 1.00 56.42 237 SER B C 1
ATOM 2895 O O . SER B 1 117 ? -22.452 10.421 -48.081 1.00 51.99 237 SER B O 1
ATOM 2898 N N . GLY B 1 118 ? -23.539 8.640 -48.942 1.00 54.97 238 GLY B N 1
ATOM 2899 C CA . GLY B 1 118 ? -22.459 7.721 -48.663 1.00 47.73 238 GLY B CA 1
ATOM 2900 C C . GLY B 1 118 ? -22.524 7.041 -47.312 1.00 46.83 238 GLY B C 1
ATOM 2901 O O . GLY B 1 118 ? -21.477 6.659 -46.777 1.00 54.62 238 GLY B O 1
ATOM 2902 N N . ILE B 1 119 ? -23.709 6.898 -46.728 1.00 45.40 239 ILE B N 1
ATOM 2903 C CA . ILE B 1 119 ? -23.885 6.060 -45.542 1.00 52.10 239 ILE B CA 1
ATOM 2904 C C . ILE B 1 119 ? -24.215 4.628 -45.956 1.00 57.00 239 ILE B C 1
ATOM 2905 O O . ILE B 1 119 ? -25.188 4.405 -46.690 1.00 52.38 239 ILE B O 1
ATOM 2910 N N . PRO B 1 120 ? -23.444 3.637 -45.500 1.00 52.24 240 PRO B N 1
ATOM 2911 C CA . PRO B 1 120 ? -23.721 2.241 -45.861 1.00 43.50 240 PRO B CA 1
ATOM 2912 C C . PRO B 1 120 ? -25.121 1.813 -45.459 1.00 47.40 240 PRO B C 1
ATOM 2913 O O . PRO B 1 120 ? -25.561 2.053 -44.330 1.00 45.57 240 PRO B O 1
ATOM 2917 N N . ALA B 1 121 ? -25.801 1.103 -46.372 1.00 53.03 241 ALA B N 1
ATOM 2918 C CA . ALA B 1 121 ? -27.043 0.417 -46.005 1.00 47.68 241 ALA B CA 1
ATOM 2919 C C . ALA B 1 121 ? -26.892 -0.337 -44.690 1.00 43.73 241 ALA B C 1
ATOM 2920 O O . ALA B 1 121 ? -27.819 -0.361 -43.882 1.00 39.91 241 ALA B O 1
ATOM 2922 N N . SER B 1 122 ? -25.711 -0.905 -44.423 1.00 43.68 242 SER B N 1
ATOM 2923 C CA . SER B 1 122 ? -25.511 -1.585 -43.151 1.00 44.66 242 SER B CA 1
ATOM 2924 C C . SER B 1 122 ? -25.827 -0.672 -41.977 1.00 49.04 242 SER B C 1
ATOM 2925 O O . SER B 1 122 ? -26.248 -1.156 -40.920 1.00 51.45 242 SER B O 1
ATOM 2928 N N . LYS B 1 123 ? -25.708 0.644 -42.160 1.00 54.36 243 LYS B N 1
ATOM 2929 C CA . LYS B 1 123 ? -25.849 1.599 -41.064 1.00 48.81 243 LYS B CA 1
ATOM 2930 C C . LYS B 1 123 ? -27.185 2.343 -41.083 1.00 49.85 243 LYS B C 1
ATOM 2931 O O . LYS B 1 123 ? -27.388 3.241 -40.259 1.00 52.12 243 LYS B O 1
ATOM 2937 N N . LEU B 1 124 ? -28.115 1.993 -41.972 1.00 45.40 244 LEU B N 1
ATOM 2938 C CA . LEU B 1 124 ? -29.359 2.742 -42.004 1.00 44.68 244 LEU B CA 1
ATOM 2939 C C . LEU B 1 124 ? -30.582 1.830 -42.008 1.00 46.53 244 LEU B C 1
ATOM 2940 O O . LEU B 1 124 ? -30.500 0.624 -42.252 1.00 55.11 244 LEU B O 1
ATOM 2945 N N . VAL B 1 125 ? -31.731 2.438 -41.707 1.00 47.15 245 VAL B N 1
ATOM 2946 C CA . VAL B 1 125 ? -33.007 1.742 -41.566 1.00 47.71 245 VAL B CA 1
ATOM 2947 C C . VAL B 1 125 ? -34.127 2.559 -42.194 1.00 48.30 245 VAL B C 1
ATOM 2948 O O . VAL B 1 125 ? -34.711 3.425 -41.535 1.00 50.70 245 VAL B O 1
ATOM 2952 N N . GLU B 1 126 ? -34.456 2.275 -43.455 1.00 45.57 246 GLU B N 1
ATOM 2953 C CA . GLU B 1 126 ? -35.530 2.985 -44.148 1.00 45.29 246 GLU B CA 1
ATOM 2954 C C . GLU B 1 126 ? -36.887 2.541 -43.594 1.00 44.45 246 GLU B C 1
ATOM 2955 O O . GLU B 1 126 ? -37.628 1.739 -44.176 1.00 43.71 246 GLU B O 1
ATOM 2961 N N . ALA B 1 127 ? -37.227 3.145 -42.455 1.00 42.96 247 ALA B N 1
ATOM 2962 C CA . ALA B 1 127 ? -38.398 2.758 -41.681 1.00 45.00 247 ALA B CA 1
ATOM 2963 C C . ALA B 1 127 ? -39.704 2.818 -42.472 1.00 43.38 247 ALA B C 1
ATOM 2964 O O . ALA B 1 127 ? -40.641 2.079 -42.154 1.00 42.67 247 ALA B O 1
ATOM 2966 N N . HIS B 1 128 ? -39.823 3.699 -43.473 1.00 46.57 248 HIS B N 1
ATOM 2967 C CA . HIS B 1 128 ? -41.107 3.823 -44.158 1.00 50.27 248 HIS B CA 1
ATOM 2968 C C . HIS B 1 128 ? -41.035 3.268 -45.575 1.00 52.31 248 HIS B C 1
ATOM 2969 O O . HIS B 1 128 ? -41.810 3.675 -46.448 1.00 55.77 248 HIS B O 1
ATOM 2976 N N . GLY B 1 129 ? -40.140 2.332 -45.818 1.00 43.31 249 GLY B N 1
ATOM 2977 C CA . GLY B 1 129 ? -40.119 1.668 -47.095 1.00 47.19 249 GLY B CA 1
ATOM 2978 C C . GLY B 1 129 ? -38.948 2.092 -47.956 1.00 49.93 249 GLY B C 1
ATOM 2979 O O . GLY B 1 129 ? -37.992 2.729 -47.509 1.00 53.68 249 GLY B O 1
ATOM 2980 N N . THR B 1 130 ? -39.041 1.703 -49.223 1.00 55.90 250 THR B N 1
ATOM 2981 C CA . THR B 1 130 ? -38.010 1.900 -50.236 1.00 57.63 250 THR B CA 1
ATOM 2982 C C . THR B 1 130 ? -38.600 1.532 -51.583 1.00 63.74 250 THR B C 1
ATOM 2983 O O . THR B 1 130 ? -39.555 0.756 -51.660 1.00 67.22 250 THR B O 1
ATOM 2987 N N . PHE B 1 131 ? -38.019 2.100 -52.640 1.00 59.70 251 PHE B N 1
ATOM 2988 C CA . PHE B 1 131 ? -38.363 1.771 -54.021 1.00 66.72 251 PHE B CA 1
ATOM 2989 C C . PHE B 1 131 ? -37.556 0.594 -54.571 1.00 71.94 251 PHE B C 1
ATOM 2990 O O . PHE B 1 131 ? -37.729 0.225 -55.745 1.00 68.96 251 PHE B O 1
ATOM 2998 N N . ALA B 1 132 ? -36.679 0.005 -53.753 1.00 62.63 252 ALA B N 1
ATOM 2999 C CA . ALA B 1 132 ? -35.819 -1.082 -54.183 1.00 67.83 252 ALA B CA 1
ATOM 3000 C C . ALA B 1 132 ? -36.579 -2.371 -54.424 1.00 76.24 252 ALA B C 1
ATOM 3001 O O . ALA B 1 132 ? -35.985 -3.358 -54.892 1.00 79.21 252 ALA B O 1
ATOM 3003 N N . SER B 1 133 ? -37.868 -2.384 -54.098 1.00 74.90 253 SER B N 1
ATOM 3004 C CA . SER B 1 133 ? -38.683 -3.584 -54.181 1.00 73.94 253 SER B CA 1
ATOM 3005 C C . SER B 1 133 ? -40.124 -3.142 -54.374 1.00 69.16 253 SER B C 1
ATOM 3006 O O . SER B 1 133 ? -40.477 -1.983 -54.140 1.00 71.33 253 SER B O 1
ATOM 3009 N N . ALA B 1 134 ? -40.947 -4.069 -54.838 1.00 70.68 254 ALA B N 1
ATOM 3010 C CA . ALA B 1 134 ? -42.353 -3.790 -55.046 1.00 69.09 254 ALA B CA 1
ATOM 3011 C C . ALA B 1 134 ? -43.123 -5.061 -54.726 1.00 72.80 254 ALA B C 1
ATOM 3012 O O . ALA B 1 134 ? -42.528 -6.117 -54.502 1.00 73.47 254 ALA B O 1
ATOM 3014 N N . THR B 1 135 ? -44.451 -4.953 -54.668 1.00 68.48 255 THR B N 1
ATOM 3015 C CA . THR B 1 135 ? -45.277 -6.051 -54.171 1.00 73.46 255 THR B CA 1
ATOM 3016 C C . THR B 1 135 ? -46.684 -5.903 -54.729 1.00 79.46 255 THR B C 1
ATOM 3017 O O . THR B 1 135 ? -47.264 -4.812 -54.655 1.00 75.94 255 THR B O 1
ATOM 3021 N N . CYS B 1 136 ? -47.242 -6.992 -55.264 1.00 80.08 256 CYS B N 1
ATOM 3022 C CA . CYS B 1 136 ? -48.607 -6.912 -55.767 1.00 81.61 256 CYS B CA 1
ATOM 3023 C C . CYS B 1 136 ? -49.575 -6.673 -54.624 1.00 84.31 256 CYS B C 1
ATOM 3024 O O . CYS B 1 136 ? -49.626 -7.447 -53.663 1.00 83.85 256 CYS B O 1
ATOM 3027 N N . THR B 1 137 ? -50.367 -5.614 -54.753 1.00 86.66 257 THR B N 1
ATOM 3028 C CA . THR B 1 137 ? -51.193 -5.143 -53.652 1.00 88.51 257 THR B CA 1
ATOM 3029 C C . THR B 1 137 ? -52.173 -6.184 -53.146 1.00 87.61 257 THR B C 1
ATOM 3030 O O . THR B 1 137 ? -52.658 -6.059 -52.017 1.00 83.99 257 THR B O 1
ATOM 3034 N N . VAL B 1 138 ? -52.485 -7.201 -53.950 1.00 93.99 258 VAL B N 1
ATOM 3035 C CA . VAL B 1 138 ? -53.542 -8.148 -53.626 1.00 96.54 258 VAL B CA 1
ATOM 3036 C C . VAL B 1 138 ? -53.029 -9.580 -53.485 1.00 89.55 258 VAL B C 1
ATOM 3037 O O . VAL B 1 138 ? -53.445 -10.296 -52.569 1.00 86.67 258 VAL B O 1
ATOM 3041 N N . CYS B 1 139 ? -52.104 -10.018 -54.345 1.00 88.38 259 CYS B N 1
ATOM 3042 C CA . CYS B 1 139 ? -51.603 -11.389 -54.272 1.00 88.35 259 CYS B CA 1
ATOM 3043 C C . CYS B 1 139 ? -50.243 -11.513 -53.600 1.00 86.34 259 CYS B C 1
ATOM 3044 O O . CYS B 1 139 ? -49.752 -12.638 -53.448 1.00 90.20 259 CYS B O 1
ATOM 3047 N N . GLN B 1 140 ? -49.629 -10.392 -53.214 1.00 82.15 260 GLN B N 1
ATOM 3048 C CA . GLN B 1 140 ? -48.434 -10.277 -52.373 1.00 76.39 260 GLN B CA 1
ATOM 3049 C C . GLN B 1 140 ? -47.127 -10.759 -53.025 1.00 74.05 260 GLN B C 1
ATOM 3050 O O . GLN B 1 140 ? -46.077 -10.757 -52.358 1.00 70.37 260 GLN B O 1
ATOM 3056 N N . ARG B 1 141 ? -47.134 -11.094 -54.314 1.00 73.08 261 ARG B N 1
ATOM 3057 C CA . ARG B 1 141 ? -45.921 -11.543 -54.988 1.00 79.71 261 ARG B CA 1
ATOM 3058 C C . ARG B 1 141 ? -44.869 -10.445 -55.029 1.00 77.48 261 ARG B C 1
ATOM 3059 O O . ARG B 1 141 ? -45.165 -9.323 -55.462 1.00 83.01 261 ARG B O 1
ATOM 3067 N N . PRO B 1 142 ? -43.639 -10.725 -54.610 1.00 75.24 262 PRO B N 1
ATOM 3068 C CA . PRO B 1 142 ? -42.594 -9.705 -54.648 1.00 76.83 262 PRO B CA 1
ATOM 3069 C C . PRO B 1 142 ? -41.999 -9.568 -56.038 1.00 82.53 262 PRO B C 1
ATOM 3070 O O . PRO B 1 142 ? -41.996 -10.502 -56.845 1.00 86.49 262 PRO B O 1
ATOM 3074 N N . PHE B 1 143 ? -41.513 -8.363 -56.314 1.00 85.89 263 PHE B N 1
ATOM 3075 C CA . PHE B 1 143 ? -40.750 -8.039 -57.507 1.00 85.72 263 PHE B CA 1
ATOM 3076 C C . PHE B 1 143 ? -39.586 -7.153 -57.101 1.00 87.69 263 PHE B C 1
ATOM 3077 O O . PHE B 1 143 ? -39.705 -6.367 -56.152 1.00 84.90 263 PHE B O 1
ATOM 3085 N N . PRO B 1 144 ? -38.445 -7.274 -57.775 1.00 94.82 264 PRO B N 1
ATOM 3086 C CA . PRO B 1 144 ? -37.411 -6.243 -57.653 1.00 90.85 264 PRO B CA 1
ATOM 3087 C C . PRO B 1 144 ? -37.875 -4.963 -58.331 1.00 95.47 264 PRO B C 1
ATOM 3088 O O . PRO B 1 144 ? -38.766 -4.970 -59.186 1.00 97.51 264 PRO B O 1
ATOM 3092 N N . GLY B 1 145 ? -37.263 -3.851 -57.920 1.00 95.21 265 GLY B N 1
ATOM 3093 C CA . GLY B 1 145 ? -37.711 -2.529 -58.315 1.00 93.27 265 GLY B CA 1
ATOM 3094 C C . GLY B 1 145 ? -37.953 -2.368 -59.800 1.00 103.70 265 GLY B C 1
ATOM 3095 O O . GLY B 1 145 ? -39.034 -1.936 -60.219 1.00 104.94 265 GLY B O 1
ATOM 3096 N N . GLU B 1 146 ? -36.970 -2.757 -60.612 1.00 109.16 266 GLU B N 1
ATOM 3097 C CA . GLU B 1 146 ? -36.974 -2.312 -61.999 1.00 112.29 266 GLU B CA 1
ATOM 3098 C C . GLU B 1 146 ? -38.122 -2.878 -62.832 1.00 111.98 266 GLU B C 1
ATOM 3099 O O . GLU B 1 146 ? -38.574 -2.198 -63.766 1.00 112.06 266 GLU B O 1
ATOM 3105 N N . ASP B 1 147 ? -38.613 -4.081 -62.515 1.00 111.50 267 ASP B N 1
ATOM 3106 C CA . ASP B 1 147 ? -39.785 -4.618 -63.202 1.00 110.29 267 ASP B CA 1
ATOM 3107 C C . ASP B 1 147 ? -40.962 -3.643 -63.207 1.00 109.32 267 ASP B C 1
ATOM 3108 O O . ASP B 1 147 ? -41.846 -3.754 -64.070 1.00 110.02 267 ASP B O 1
ATOM 3113 N N . ILE B 1 148 ? -40.997 -2.698 -62.266 1.00 106.00 268 ILE B N 1
ATOM 3114 C CA . ILE B 1 148 ? -42.068 -1.713 -62.209 1.00 107.62 268 ILE B CA 1
ATOM 3115 C C . ILE B 1 148 ? -41.692 -0.449 -62.973 1.00 108.91 268 ILE B C 1
ATOM 3116 O O . ILE B 1 148 ? -42.531 0.137 -63.664 1.00 110.47 268 ILE B O 1
ATOM 3121 N N . ARG B 1 149 ? -40.426 -0.020 -62.873 1.00 107.10 269 ARG B N 1
ATOM 3122 C CA . ARG B 1 149 ? -40.082 1.373 -63.152 1.00 107.56 269 ARG B CA 1
ATOM 3123 C C . ARG B 1 149 ? -40.344 1.715 -64.614 1.00 111.26 269 ARG B C 1
ATOM 3124 O O . ARG B 1 149 ? -40.767 2.828 -64.940 1.00 107.95 269 ARG B O 1
ATOM 3132 N N . ALA B 1 150 ? -40.076 0.762 -65.516 1.00 115.07 270 ALA B N 1
ATOM 3133 C CA . ALA B 1 150 ? -40.375 0.960 -66.924 1.00 113.51 270 ALA B CA 1
ATOM 3134 C C . ALA B 1 150 ? -41.825 1.373 -67.081 1.00 106.06 270 ALA B C 1
ATOM 3135 O O . ALA B 1 150 ? -42.126 2.425 -67.651 1.00 100.95 270 ALA B O 1
ATOM 3137 N N . ASP B 1 151 ? -42.733 0.561 -66.530 1.00 108.22 271 ASP B N 1
ATOM 3138 C CA . ASP B 1 151 ? -44.155 0.886 -66.519 1.00 108.88 271 ASP B CA 1
ATOM 3139 C C . ASP B 1 151 ? -44.397 2.281 -65.959 1.00 107.41 271 ASP B C 1
ATOM 3140 O O . ASP B 1 151 ? -45.193 3.048 -66.508 1.00 104.95 271 ASP B O 1
ATOM 3145 N N . VAL B 1 152 ? -43.703 2.645 -64.879 1.00 110.23 272 VAL B N 1
ATOM 3146 C CA . VAL B 1 152 ? -44.022 3.934 -64.281 1.00 108.36 272 VAL B CA 1
ATOM 3147 C C . VAL B 1 152 ? -43.491 5.064 -65.148 1.00 112.36 272 VAL B C 1
ATOM 3148 O O . VAL B 1 152 ? -44.073 6.153 -65.178 1.00 113.42 272 VAL B O 1
ATOM 3152 N N . MET B 1 153 ? -42.415 4.820 -65.905 1.00 115.14 273 MET B N 1
ATOM 3153 C CA . MET B 1 153 ? -41.764 5.924 -66.601 1.00 112.73 273 MET B CA 1
ATOM 3154 C C . MET B 1 153 ? -42.572 6.416 -67.783 1.00 115.31 273 MET B C 1
ATOM 3155 O O . MET B 1 153 ? -42.379 7.558 -68.210 1.00 121.39 273 MET B O 1
ATOM 3160 N N . ALA B 1 154 ? -43.461 5.589 -68.325 1.00 115.61 274 ALA B N 1
ATOM 3161 C CA . ALA B 1 154 ? -44.387 6.029 -69.356 1.00 113.52 274 ALA B CA 1
ATOM 3162 C C . ALA B 1 154 ? -45.742 6.384 -68.774 1.00 111.35 274 ALA B C 1
ATOM 3163 O O . ALA B 1 154 ? -46.750 6.357 -69.492 1.00 114.40 274 ALA B O 1
ATOM 3165 N N . ASP B 1 155 ? -45.780 6.706 -67.482 1.00 109.02 275 ASP B N 1
ATOM 3166 C CA . ASP B 1 155 ? -47.012 7.076 -66.799 1.00 109.90 275 ASP B CA 1
ATOM 3167 C C . ASP B 1 155 ? -48.034 5.934 -66.855 1.00 106.12 275 ASP B C 1
ATOM 3168 O O . ASP B 1 155 ? -49.247 6.170 -66.841 1.00 101.81 275 ASP B O 1
ATOM 3173 N N . ARG B 1 156 ? -47.539 4.689 -66.920 1.00 103.38 276 ARG B N 1
ATOM 3174 C CA . ARG B 1 156 ? -48.358 3.480 -66.867 1.00 103.25 276 ARG B CA 1
ATOM 3175 C C . ARG B 1 156 ? -48.374 2.922 -65.447 1.00 99.13 276 ARG B C 1
ATOM 3176 O O . ARG B 1 156 ? -47.332 2.842 -64.790 1.00 98.78 276 ARG B O 1
ATOM 3184 N N . VAL B 1 157 ? -49.562 2.544 -64.976 1.00 92.87 277 VAL B N 1
ATOM 3185 C CA . VAL B 1 157 ? -49.727 1.900 -63.674 1.00 86.65 277 VAL B CA 1
ATOM 3186 C C . VAL B 1 157 ? -49.303 0.451 -63.833 1.00 93.43 277 VAL B C 1
ATOM 3187 O O . VAL B 1 157 ? -49.914 -0.297 -64.608 1.00 100.51 277 VAL B O 1
ATOM 3191 N N . PRO B 1 158 ? -48.249 0.027 -63.150 1.00 99.07 278 PRO B N 1
ATOM 3192 C CA . PRO B 1 158 ? -47.725 -1.329 -63.354 1.00 97.12 278 PRO B CA 1
ATOM 3193 C C . PRO B 1 158 ? -48.595 -2.353 -62.649 1.00 97.15 278 PRO B C 1
ATOM 3194 O O . PRO B 1 158 ? -49.111 -2.120 -61.552 1.00 93.68 278 PRO B O 1
ATOM 3198 N N . ARG B 1 159 ? -48.772 -3.495 -63.302 1.00 102.36 279 ARG B N 1
ATOM 3199 C CA . ARG B 1 159 ? -49.702 -4.496 -62.818 1.00 97.66 279 ARG B CA 1
ATOM 3200 C C . ARG B 1 159 ? -49.032 -5.862 -62.832 1.00 100.75 279 ARG B C 1
ATOM 3201 O O . ARG B 1 159 ? -47.972 -6.058 -63.441 1.00 100.52 279 ARG B O 1
ATOM 3209 N N . CYS B 1 160 ? -49.666 -6.800 -62.119 1.00 100.30 280 CYS B N 1
ATOM 3210 C CA . CYS B 1 160 ? -49.065 -8.093 -61.804 1.00 100.14 280 CYS B CA 1
ATOM 3211 C C . CYS B 1 160 ? -49.095 -9.006 -63.023 1.00 98.12 280 CYS B C 1
ATOM 3212 O O . CYS B 1 160 ? -50.153 -9.174 -63.640 1.00 93.91 280 CYS B O 1
ATOM 3215 N N . PRO B 1 161 ? -47.961 -9.617 -63.393 1.00 101.57 281 PRO B N 1
ATOM 3216 C CA . PRO B 1 161 ? -47.985 -10.632 -64.453 1.00 100.07 281 PRO B CA 1
ATOM 3217 C C . PRO B 1 161 ? -48.596 -11.945 -63.985 1.00 100.52 281 PRO B C 1
ATOM 3218 O O . PRO B 1 161 ? -48.360 -12.989 -64.600 1.00 105.36 281 PRO B O 1
ATOM 3222 N N . VAL B 1 162 ? -49.385 -11.910 -62.909 1.00 101.06 282 VAL B N 1
ATOM 3223 C CA . VAL B 1 162 ? -50.006 -13.112 -62.362 1.00 95.77 282 VAL B CA 1
ATOM 3224 C C . VAL B 1 162 ? -51.496 -12.871 -62.133 1.00 95.68 282 VAL B C 1
ATOM 3225 O O . VAL B 1 162 ? -52.337 -13.563 -62.717 1.00 103.50 282 VAL B O 1
ATOM 3229 N N . CYS B 1 163 ? -51.842 -11.893 -61.290 1.00 96.72 283 CYS B N 1
ATOM 3230 C CA . CYS B 1 163 ? -53.242 -11.569 -61.016 1.00 103.10 283 CYS B CA 1
ATOM 3231 C C . CYS B 1 163 ? -53.653 -10.185 -61.523 1.00 104.04 283 CYS B C 1
ATOM 3232 O O . CYS B 1 163 ? -54.769 -9.730 -61.214 1.00 99.92 283 CYS B O 1
ATOM 3235 N N . THR B 1 164 ? -52.789 -9.512 -62.301 1.00 99.91 284 THR B N 1
ATOM 3236 C CA . THR B 1 164 ? -53.054 -8.216 -62.937 1.00 106.05 284 THR B CA 1
ATOM 3237 C C . THR B 1 164 ? -53.400 -7.097 -61.950 1.00 109.35 284 THR B C 1
ATOM 3238 O O . THR B 1 164 ? -53.721 -5.978 -62.364 1.00 103.51 284 THR B O 1
ATOM 3242 N N . GLY B 1 165 ? -53.338 -7.375 -60.651 1.00 107.73 285 GLY B N 1
ATOM 3243 C CA . GLY B 1 165 ? -53.470 -6.320 -59.676 1.00 98.83 285 GLY B CA 1
ATOM 3244 C C . GLY B 1 165 ? -52.303 -5.352 -59.734 1.00 98.97 285 GLY B C 1
ATOM 3245 O O . GLY B 1 165 ? -51.236 -5.645 -60.288 1.00 90.49 285 GLY B O 1
ATOM 3246 N N . VAL B 1 166 ? -52.521 -4.171 -59.149 1.00 99.70 286 VAL B N 1
ATOM 3247 C CA . VAL B 1 166 ? -51.509 -3.115 -59.141 1.00 90.89 286 VAL B CA 1
ATOM 3248 C C . VAL B 1 166 ? -50.349 -3.536 -58.246 1.00 86.29 286 VAL B C 1
ATOM 3249 O O . VAL B 1 166 ? -50.536 -3.816 -57.056 1.00 80.82 286 VAL B O 1
ATOM 3253 N N . VAL B 1 167 ? -49.145 -3.578 -58.810 1.00 83.50 287 VAL B N 1
ATOM 3254 C CA . VAL B 1 167 ? -47.952 -3.781 -58.005 1.00 80.26 287 VAL B CA 1
ATOM 3255 C C . VAL B 1 167 ? -47.427 -2.409 -57.617 1.00 80.93 287 VAL B C 1
ATOM 3256 O O . VAL B 1 167 ? -47.338 -1.506 -58.452 1.00 86.29 287 VAL B O 1
ATOM 3260 N N . LYS B 1 168 ? -47.108 -2.248 -56.343 1.00 81.21 288 LYS B N 1
ATOM 3261 C CA . LYS B 1 168 ? -46.804 -0.978 -55.711 1.00 73.04 288 LYS B CA 1
ATOM 3262 C C . LYS B 1 168 ? -45.429 -1.039 -55.060 1.00 69.16 288 LYS B C 1
ATOM 3263 O O . LYS B 1 168 ? -45.106 -2.045 -54.409 1.00 78.13 288 LYS B O 1
ATOM 3269 N N . PRO B 1 169 ? -44.585 -0.020 -55.217 1.00 64.15 289 PRO B N 1
ATOM 3270 C CA . PRO B 1 169 ? -43.275 -0.064 -54.560 1.00 65.72 289 PRO B CA 1
ATOM 3271 C C . PRO B 1 169 ? -43.463 -0.211 -53.064 1.00 67.23 289 PRO B C 1
ATOM 3272 O O . PRO B 1 169 ? -44.485 0.197 -52.501 1.00 60.25 289 PRO B O 1
ATOM 3276 N N . ASP B 1 170 ? -42.465 -0.816 -52.422 1.00 68.35 290 ASP B N 1
ATOM 3277 C CA . ASP B 1 170 ? -42.557 -1.172 -51.007 1.00 70.74 290 ASP B CA 1
ATOM 3278 C C . ASP B 1 170 ? -42.372 0.060 -50.119 1.00 65.32 290 ASP B C 1
ATOM 3279 O O . ASP B 1 170 ? -41.492 0.128 -49.263 1.00 60.64 290 ASP B O 1
ATOM 3284 N N . ILE B 1 171 ? -43.252 1.038 -50.347 1.00 57.71 291 ILE B N 1
ATOM 3285 C CA . ILE B 1 171 ? -43.395 2.227 -49.511 1.00 54.78 291 ILE B CA 1
ATOM 3286 C C . ILE B 1 171 ? -44.477 1.964 -48.472 1.00 53.75 291 ILE B C 1
ATOM 3287 O O . ILE B 1 171 ? -45.617 1.640 -48.830 1.00 54.37 291 ILE B O 1
ATOM 3292 N N . VAL B 1 172 ? -44.141 2.117 -47.193 1.00 44.70 292 VAL B N 1
ATOM 3293 C CA . VAL B 1 172 ? -45.113 1.842 -46.139 1.00 46.20 292 VAL B CA 1
ATOM 3294 C C . VAL B 1 172 ? -46.248 2.850 -46.201 1.00 48.92 292 VAL B C 1
ATOM 3295 O O . VAL B 1 172 ? -46.045 4.040 -45.975 1.00 46.83 292 VAL B O 1
ATOM 3299 N N . PHE B 1 173 ? -47.460 2.380 -46.438 1.00 49.22 293 PHE B N 1
ATOM 3300 C CA . PHE B 1 173 ? -48.574 3.308 -46.403 1.00 49.42 293 PHE B CA 1
ATOM 3301 C C . PHE B 1 173 ? -49.218 3.340 -45.023 1.00 47.45 293 PHE B C 1
ATOM 3302 O O . PHE B 1 173 ? -48.947 2.515 -44.152 1.00 46.93 293 PHE B O 1
ATOM 3310 N N . PHE B 1 174 ? -50.040 4.351 -44.816 1.00 49.55 294 PHE B N 1
ATOM 3311 C CA . PHE B 1 174 ? -50.875 4.378 -43.631 1.00 50.62 294 PHE B CA 1
ATOM 3312 C C . PHE B 1 174 ? -51.709 3.111 -43.585 1.00 53.25 294 PHE B C 1
ATOM 3313 O O . PHE B 1 174 ? -52.365 2.741 -44.570 1.00 52.41 294 PHE B O 1
ATOM 3321 N N . GLY B 1 175 ? -51.625 2.409 -42.471 1.00 48.97 295 GLY B N 1
ATOM 3322 C CA . GLY B 1 175 ? -52.309 1.155 -42.328 1.00 50.83 295 GLY B CA 1
ATOM 3323 C C . GLY B 1 175 ? -51.474 -0.076 -42.612 1.00 49.98 295 GLY B C 1
ATOM 3324 O O . GLY B 1 175 ? -51.878 -1.174 -42.215 1.00 54.84 295 GLY B O 1
ATOM 3325 N N . GLU B 1 176 ? -50.251 0.076 -43.341 1.00 47.56 296 GLU B N 1
ATOM 3326 C CA . GLU B 1 176 ? -49.370 -1.056 -43.616 1.00 40.94 296 GLU B CA 1
ATOM 3327 C C . GLU B 1 176 ? -48.407 -1.269 -42.455 1.00 50.42 296 GLU B C 1
ATOM 3328 O O . GLU B 1 176 ? -48.087 -0.334 -41.713 1.00 48.91 296 GLU B O 1
ATOM 3334 N N . PRO B 1 177 ? -47.920 -2.483 -42.267 1.00 57.04 297 PRO B N 1
ATOM 3335 C CA . PRO B 1 177 ? -46.876 -2.693 -41.272 1.00 50.22 297 PRO B CA 1
ATOM 3336 C C . PRO B 1 177 ? -45.526 -2.160 -41.740 1.00 44.88 297 PRO B C 1
ATOM 3337 O O . PRO B 1 177 ? -45.215 -2.082 -42.939 1.00 37.45 297 PRO B O 1
ATOM 3341 N N . LEU B 1 178 ? -44.718 -1.793 -40.760 1.00 42.03 298 LEU B N 1
ATOM 3342 C CA . LEU B 1 178 ? -43.389 -1.300 -41.063 1.00 44.61 298 LEU B CA 1
ATOM 3343 C C . LEU B 1 178 ? -42.441 -2.456 -41.371 1.00 47.32 298 LEU B C 1
ATOM 3344 O O . LEU B 1 178 ? -42.668 -3.600 -40.954 1.00 49.86 298 LEU B O 1
ATOM 3349 N N . PRO B 1 179 ? -41.365 -2.185 -42.103 1.00 46.77 299 PRO B N 1
ATOM 3350 C CA . PRO B 1 179 ? -40.483 -3.273 -42.533 1.00 44.57 299 PRO B CA 1
ATOM 3351 C C . PRO B 1 179 ? -39.803 -3.930 -41.347 1.00 43.42 299 PRO B C 1
ATOM 3352 O O . PRO B 1 179 ? -39.585 -3.301 -40.313 1.00 44.78 299 PRO B O 1
ATOM 3356 N N . GLN B 1 180 ? -39.473 -5.220 -41.503 1.00 48.72 300 GLN B N 1
ATOM 3357 C CA . GLN B 1 180 ? -38.935 -5.967 -40.364 1.00 42.30 300 GLN B CA 1
ATOM 3358 C C . GLN B 1 180 ? -37.647 -5.348 -39.836 1.00 39.96 300 GLN B C 1
ATOM 3359 O O . GLN B 1 180 ? -37.369 -5.430 -38.631 1.00 41.47 300 GLN B O 1
ATOM 3365 N N . ARG B 1 181 ? -36.876 -4.679 -40.703 1.00 41.10 301 ARG B N 1
ATOM 3366 C CA . ARG B 1 181 ? -35.613 -4.111 -40.249 1.00 40.85 301 ARG B CA 1
ATOM 3367 C C . ARG B 1 181 ? -35.811 -3.005 -39.218 1.00 41.24 301 ARG B C 1
ATOM 3368 O O . ARG B 1 181 ? -34.874 -2.700 -38.453 1.00 35.20 301 ARG B O 1
ATOM 3376 N N . PHE B 1 182 ? -37.023 -2.440 -39.159 1.00 35.75 302 PHE B N 1
ATOM 3377 C CA . PHE B 1 182 ? -37.347 -1.477 -38.121 1.00 38.24 302 PHE B CA 1
ATOM 3378 C C . PHE B 1 182 ? -37.080 -2.036 -36.733 1.00 41.44 302 PHE B C 1
ATOM 3379 O O . PHE B 1 182 ? -36.655 -1.282 -35.837 1.00 37.35 302 PHE B O 1
ATOM 3387 N N . LEU B 1 183 ? -37.290 -3.363 -36.536 1.00 44.84 303 LEU B N 1
ATOM 3388 C CA . LEU B 1 183 ? -37.130 -3.912 -35.185 1.00 39.99 303 LEU B CA 1
ATOM 3389 C C . LEU B 1 183 ? -35.684 -3.941 -34.728 1.00 35.41 303 LEU B C 1
ATOM 3390 O O . LEU B 1 183 ? -35.404 -4.252 -33.550 1.00 34.00 303 LEU B O 1
ATOM 3395 N N . LEU B 1 184 ? -34.774 -3.568 -35.624 1.00 34.25 304 LEU B N 1
ATOM 3396 C CA . LEU B 1 184 ? -33.421 -3.286 -35.196 1.00 33.66 304 LEU B CA 1
ATOM 3397 C C . LEU B 1 184 ? -33.404 -2.353 -33.986 1.00 40.67 304 LEU B C 1
ATOM 3398 O O . LEU B 1 184 ? -32.538 -2.484 -33.100 1.00 39.28 304 LEU B O 1
ATOM 3403 N N . HIS B 1 185 ? -34.385 -1.440 -33.916 1.00 36.85 305 HIS B N 1
ATOM 3404 C CA . HIS B 1 185 ? -34.452 -0.481 -32.823 1.00 42.71 305 HIS B CA 1
ATOM 3405 C C . HIS B 1 185 ? -34.372 -1.150 -31.461 1.00 43.69 305 HIS B C 1
ATOM 3406 O O . HIS B 1 185 ? -33.730 -0.621 -30.546 1.00 49.68 305 HIS B O 1
ATOM 3413 N N . VAL B 1 186 ? -34.923 -2.351 -31.328 1.00 45.45 306 VAL B N 1
ATOM 3414 C CA . VAL B 1 186 ? -34.925 -2.981 -30.017 1.00 44.69 306 VAL B CA 1
ATOM 3415 C C . VAL B 1 186 ? -33.529 -3.251 -29.468 1.00 38.78 306 VAL B C 1
ATOM 3416 O O . VAL B 1 186 ? -33.380 -3.410 -28.251 1.00 39.74 306 VAL B O 1
ATOM 3420 N N . VAL B 1 187 ? -32.497 -3.319 -30.312 1.00 34.94 307 VAL B N 1
ATOM 3421 C CA . VAL B 1 187 ? -31.132 -3.414 -29.794 1.00 40.93 307 VAL B CA 1
ATOM 3422 C C . VAL B 1 187 ? -30.340 -2.140 -30.027 1.00 51.36 307 VAL B C 1
ATOM 3423 O O . VAL B 1 187 ? -29.338 -1.919 -29.329 1.00 54.88 307 VAL B O 1
ATOM 3427 N N . ASP B 1 188 ? -30.777 -1.267 -30.934 1.00 51.65 308 ASP B N 1
ATOM 3428 C CA . ASP B 1 188 ? -30.005 -0.053 -31.180 1.00 42.05 308 ASP B CA 1
ATOM 3429 C C . ASP B 1 188 ? -30.215 0.970 -30.060 1.00 48.08 308 ASP B C 1
ATOM 3430 O O . ASP B 1 188 ? -29.254 1.396 -29.410 1.00 53.13 308 ASP B O 1
ATOM 3435 N N . PHE B 1 189 ? -31.468 1.327 -29.781 1.00 44.24 309 PHE B N 1
ATOM 3436 C CA . PHE B 1 189 ? -31.736 2.442 -28.875 1.00 48.22 309 PHE B CA 1
ATOM 3437 C C . PHE B 1 189 ? -31.245 2.224 -27.448 1.00 49.02 309 PHE B C 1
ATOM 3438 O O . PHE B 1 189 ? -30.688 3.173 -26.869 1.00 52.06 309 PHE B O 1
ATOM 3446 N N . PRO B 1 190 ? -31.388 1.051 -26.832 1.00 52.55 310 PRO B N 1
ATOM 3447 C CA . PRO B 1 190 ? -30.773 0.860 -25.503 1.00 56.71 310 PRO B CA 1
ATOM 3448 C C . PRO B 1 190 ? -29.260 0.992 -25.507 1.00 53.30 310 PRO B C 1
ATOM 3449 O O . PRO B 1 190 ? -28.675 1.131 -24.423 1.00 59.26 310 PRO B O 1
ATOM 3453 N N . MET B 1 191 ? -28.608 0.910 -26.677 1.00 49.02 311 MET B N 1
ATOM 3454 C CA . MET B 1 191 ? -27.158 1.015 -26.756 1.00 54.14 311 MET B CA 1
ATOM 3455 C C . MET B 1 191 ? -26.689 2.461 -26.835 1.00 59.91 311 MET B C 1
ATOM 3456 O O . MET B 1 191 ? -25.663 2.812 -26.228 1.00 57.05 311 MET B O 1
ATOM 3461 N N . ALA B 1 192 ? -27.451 3.293 -27.553 1.00 55.78 312 ALA B N 1
ATOM 3462 C CA . ALA B 1 192 ? -27.090 4.677 -27.840 1.00 50.41 312 ALA B CA 1
ATOM 3463 C C . ALA B 1 192 ? -26.767 5.481 -26.587 1.00 54.62 312 ALA B C 1
ATOM 3464 O O . ALA B 1 192 ? -27.397 5.319 -25.529 1.00 52.11 312 ALA B O 1
ATOM 3466 N N . ASP B 1 193 ? -25.781 6.372 -26.723 1.00 50.79 313 ASP B N 1
ATOM 3467 C CA . ASP B 1 193 ? -25.457 7.328 -25.678 1.00 56.23 313 ASP B CA 1
ATOM 3468 C C . ASP B 1 193 ? -25.800 8.756 -26.077 1.00 51.38 313 ASP B C 1
ATOM 3469 O O . ASP B 1 193 ? -25.528 9.676 -25.310 1.00 53.43 313 ASP B O 1
ATOM 3474 N N . LEU B 1 194 ? -26.406 8.947 -27.249 1.00 45.80 314 LEU B N 1
ATOM 3475 C CA . LEU B 1 194 ? -26.942 10.217 -27.709 1.00 47.08 314 LEU B CA 1
ATOM 3476 C C . LEU B 1 194 ? -27.944 9.965 -28.835 1.00 48.49 314 LEU B C 1
ATOM 3477 O O . LEU B 1 194 ? -27.687 9.157 -29.729 1.00 46.46 314 LEU B O 1
ATOM 3482 N N . LEU B 1 195 ? -29.071 10.684 -28.795 1.00 46.29 315 LEU B N 1
ATOM 3483 C CA . LEU B 1 195 ? -30.116 10.601 -29.809 1.00 44.31 315 LEU B CA 1
ATOM 3484 C C . LEU B 1 195 ? -30.251 11.952 -30.504 1.00 45.05 315 LEU B C 1
ATOM 3485 O O . LEU B 1 195 ? -30.332 12.984 -29.833 1.00 41.98 315 LEU B O 1
ATOM 3490 N N . LEU B 1 196 ? -30.317 11.940 -31.838 1.00 41.74 316 LEU B N 1
ATOM 3491 C CA . LEU B 1 196 ? -30.518 13.137 -32.650 1.00 37.33 316 LEU B CA 1
ATOM 3492 C C . LEU B 1 196 ? -31.810 13.025 -33.445 1.00 45.04 316 LEU B C 1
ATOM 3493 O O . LEU B 1 196 ? -31.949 12.116 -34.272 1.00 49.57 316 LEU B O 1
ATOM 3498 N N . ILE B 1 197 ? -32.739 13.956 -33.213 1.00 43.36 317 ILE B N 1
ATOM 3499 C CA . ILE B 1 197 ? -33.941 14.122 -34.027 1.00 42.24 317 ILE B CA 1
ATOM 3500 C C . ILE B 1 197 ? -33.741 15.339 -34.938 1.00 38.99 317 ILE B C 1
ATOM 3501 O O . ILE B 1 197 ? -33.514 16.461 -34.457 1.00 41.67 317 ILE B O 1
ATOM 3506 N N . LEU B 1 198 ? -33.876 15.133 -36.249 1.00 36.58 318 LEU B N 1
ATOM 3507 C CA . LEU B 1 198 ? -33.600 16.150 -37.262 1.00 37.68 318 LEU B CA 1
ATOM 3508 C C . LEU B 1 198 ? -34.782 16.247 -38.220 1.00 45.48 318 LEU B C 1
ATOM 3509 O O . LEU B 1 198 ? -35.134 15.252 -38.869 1.00 42.56 318 LEU B O 1
ATOM 3514 N N . GLY B 1 199 ? -35.371 17.448 -38.334 1.00 39.84 319 GLY B N 1
ATOM 3515 C CA . GLY B 1 199 ? -36.376 17.709 -39.350 1.00 43.92 319 GLY B CA 1
ATOM 3516 C C . GLY B 1 199 ? -37.504 16.696 -39.405 1.00 46.84 319 GLY B C 1
ATOM 3517 O O . GLY B 1 199 ? -37.793 16.126 -40.457 1.00 50.86 319 GLY B O 1
ATOM 3518 N N . THR B 1 200 ? -38.129 16.426 -38.275 1.00 39.91 320 THR B N 1
ATOM 3519 C CA . THR B 1 200 ? -39.358 15.667 -38.294 1.00 51.31 320 THR B CA 1
ATOM 3520 C C . THR B 1 200 ? -40.283 16.202 -37.203 1.00 55.20 320 THR B C 1
ATOM 3521 O O . THR B 1 200 ? -39.834 16.611 -36.126 1.00 45.13 320 THR B O 1
ATOM 3525 N N . SER B 1 201 ? -41.570 16.248 -37.512 1.00 53.28 321 SER B N 1
ATOM 3526 C CA . SER B 1 201 ? -42.535 16.724 -36.542 1.00 64.73 321 SER B CA 1
ATOM 3527 C C . SER B 1 201 ? -43.004 15.623 -35.600 1.00 65.96 321 SER B C 1
ATOM 3528 O O . SER B 1 201 ? -43.813 15.895 -34.700 1.00 67.56 321 SER B O 1
ATOM 3531 N N . LEU B 1 202 ? -42.510 14.393 -35.799 1.00 61.84 322 LEU B N 1
ATOM 3532 C CA . LEU B 1 202 ? -42.871 13.224 -34.989 1.00 56.18 322 LEU B CA 1
ATOM 3533 C C . LEU B 1 202 ? -44.373 12.924 -35.031 1.00 50.83 322 LEU B C 1
ATOM 3534 O O . LEU B 1 202 ? -44.984 12.540 -34.039 1.00 50.22 322 LEU B O 1
ATOM 3539 N N . GLU B 1 203 ? -44.964 13.048 -36.207 1.00 53.94 323 GLU B N 1
AT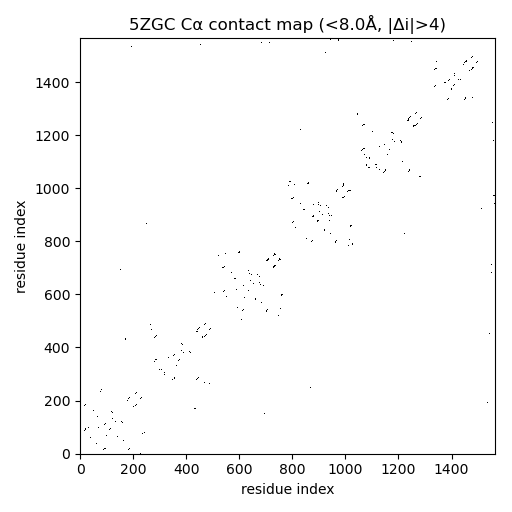OM 3540 C CA . GLU B 1 203 ? -46.407 13.001 -36.327 1.00 57.73 323 GLU B CA 1
ATOM 3541 C C . GLU B 1 203 ? -46.928 11.605 -36.669 1.00 55.23 323 GLU B C 1
ATOM 3542 O O . GLU B 1 203 ? -48.140 11.381 -36.597 1.00 59.05 323 GLU B O 1
ATOM 3548 N N . VAL B 1 204 ? -46.061 10.646 -36.992 1.00 57.33 324 VAL B N 1
ATOM 3549 C CA . VAL B 1 204 ? -46.502 9.312 -37.407 1.00 57.40 324 VAL B CA 1
ATOM 3550 C C . VAL B 1 204 ? -45.964 8.223 -36.475 1.00 48.82 324 VAL B C 1
ATOM 3551 O O . VAL B 1 204 ? -44.795 8.225 -36.074 1.00 42.13 324 VAL B O 1
ATOM 3555 N N . GLU B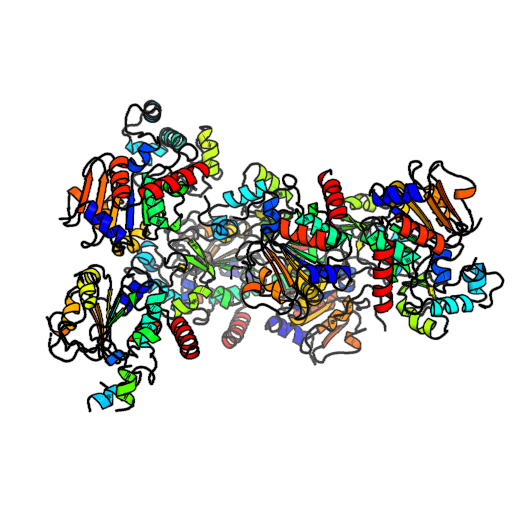 1 205 ? -46.822 7.302 -36.134 1.00 48.19 325 GLU B N 1
ATOM 3556 C CA . GLU B 1 205 ? -46.457 6.186 -35.277 1.00 49.55 325 GLU B CA 1
ATOM 3557 C C . GLU B 1 205 ? -46.306 4.922 -36.120 1.00 48.29 325 GLU B C 1
ATOM 3558 O O . GLU B 1 205 ? -46.900 4.826 -37.195 1.00 50.19 325 GLU B O 1
ATOM 3564 N N . PRO B 1 206 ? -45.484 3.953 -35.698 1.00 42.25 326 PRO B N 1
ATOM 3565 C CA . PRO B 1 206 ? -44.690 3.874 -34.465 1.00 44.29 326 PRO B CA 1
ATOM 3566 C C . PRO B 1 206 ? -43.290 4.519 -34.523 1.00 46.30 326 PRO B C 1
ATOM 3567 O O . PRO B 1 206 ? -42.621 4.548 -33.487 1.00 45.15 326 PRO B O 1
ATOM 3571 N N . PHE B 1 207 ? -42.883 5.052 -35.681 1.00 46.86 327 PHE B N 1
ATOM 3572 C CA . PHE B 1 207 ? -41.582 5.724 -35.777 1.00 48.85 327 PHE B CA 1
ATOM 3573 C C . PHE B 1 207 ? -41.374 6.730 -34.641 1.00 47.43 327 PHE B C 1
ATOM 3574 O O . PHE B 1 207 ? -40.382 6.650 -33.904 1.00 46.29 327 PHE B O 1
ATOM 3582 N N . ALA B 1 208 ? -42.315 7.666 -34.466 1.00 46.56 328 ALA B N 1
ATOM 3583 C CA . ALA B 1 208 ? -42.163 8.701 -33.441 1.00 49.81 328 ALA B CA 1
ATOM 3584 C C . ALA B 1 208 ? -41.824 8.128 -32.063 1.00 48.37 328 ALA B C 1
ATOM 3585 O O . ALA B 1 208 ? -41.062 8.742 -31.291 1.00 46.03 328 ALA B O 1
ATOM 3587 N N . SER B 1 209 ? -42.357 6.950 -31.741 1.00 43.65 329 SER B N 1
ATOM 3588 C CA . SER B 1 209 ? -42.220 6.454 -30.382 1.00 46.99 329 SER B CA 1
ATOM 3589 C C . SER B 1 209 ? -40.786 6.096 -30.076 1.00 43.99 329 SER B C 1
ATOM 3590 O O . SER B 1 209 ? -40.425 6.027 -28.890 1.00 42.62 329 SER B O 1
ATOM 3593 N N . LEU B 1 210 ? -39.974 5.904 -31.130 1.00 43.12 330 LEU B N 1
ATOM 3594 C CA . LEU B 1 210 ? -38.539 5.688 -30.966 1.00 39.34 330 LEU B CA 1
ATOM 3595 C C . LEU B 1 210 ? -37.931 6.667 -29.971 1.00 48.33 330 LEU B C 1
ATOM 3596 O O . LEU B 1 210 ? -37.107 6.273 -29.138 1.00 44.44 330 LEU B O 1
ATOM 3601 N N . THR B 1 211 ? -38.348 7.940 -30.013 1.00 51.91 331 THR B N 1
ATOM 3602 C CA . THR B 1 211 ? -37.755 8.920 -29.106 1.00 47.82 331 THR B CA 1
ATOM 3603 C C . THR B 1 211 ? -37.732 8.450 -27.645 1.00 49.83 331 THR B C 1
ATOM 3604 O O . THR B 1 211 ? -36.861 8.861 -26.868 1.00 53.47 331 THR B O 1
ATOM 3608 N N . GLU B 1 212 ? -38.660 7.594 -27.247 1.00 43.49 332 GLU B N 1
ATOM 3609 C CA . GLU B 1 212 ? -38.784 7.255 -25.836 1.00 50.85 332 GLU B CA 1
ATOM 3610 C C . GLU B 1 212 ? -38.047 5.976 -25.484 1.00 50.73 332 GLU B C 1
ATOM 3611 O O . GLU B 1 212 ? -38.094 5.541 -24.325 1.00 50.65 332 GLU B O 1
ATOM 3617 N N . ALA B 1 213 ? -37.345 5.394 -26.455 1.00 44.98 333 ALA B N 1
ATOM 3618 C CA . ALA B 1 213 ? -36.646 4.126 -26.305 1.00 46.50 333 ALA B CA 1
ATOM 3619 C C . ALA B 1 213 ? -35.192 4.273 -25.865 1.00 49.38 333 ALA B C 1
ATOM 3620 O O . ALA B 1 213 ? -34.519 3.257 -25.680 1.00 59.45 333 ALA B O 1
ATOM 3622 N N . VAL B 1 214 ? -34.682 5.484 -25.721 1.00 45.12 334 VAL B N 1
ATOM 3623 C CA . VAL B 1 214 ? -33.361 5.691 -25.153 1.00 49.79 334 VAL B CA 1
ATOM 3624 C C . VAL B 1 214 ? -33.505 5.767 -23.640 1.00 50.98 334 VAL B C 1
ATOM 3625 O O . VAL B 1 214 ? -34.603 5.996 -23.118 1.00 50.30 334 VAL B O 1
ATOM 3629 N N . ARG B 1 215 ? -32.387 5.565 -22.931 1.00 50.40 335 ARG B N 1
ATOM 3630 C CA . ARG B 1 215 ? -32.405 5.581 -21.472 1.00 56.15 335 ARG B CA 1
ATOM 3631 C C . ARG B 1 215 ? -32.467 7.018 -20.935 1.00 56.34 335 ARG B C 1
ATOM 3632 O O . ARG B 1 215 ? -32.248 8.000 -21.661 1.00 60.01 335 ARG B O 1
ATOM 3640 N N . SER B 1 216 ? -32.760 7.133 -19.628 1.00 56.01 336 SER B N 1
ATOM 3641 C CA . SER B 1 216 ? -33.069 8.441 -19.043 1.00 57.21 336 SER B CA 1
ATOM 3642 C C . SER B 1 216 ? -31.876 9.396 -19.088 1.00 60.22 336 SER B C 1
ATOM 3643 O O . SER B 1 216 ? -32.053 10.620 -19.119 1.00 59.08 336 SER B O 1
ATOM 3646 N N . SER B 1 217 ? -30.664 8.862 -19.087 1.00 60.42 337 SER B N 1
ATOM 3647 C CA . SER B 1 217 ? -29.456 9.666 -19.024 1.00 50.96 337 SER B CA 1
ATOM 3648 C C . SER B 1 217 ? -28.997 10.175 -20.384 1.00 52.52 337 SER B C 1
ATOM 3649 O O . SER B 1 217 ? -28.012 10.922 -20.461 1.00 61.47 337 SER B O 1
ATOM 3652 N N . VAL B 1 218 ? -29.652 9.778 -21.464 1.00 44.69 338 VAL B N 1
ATOM 3653 C CA . VAL B 1 218 ? -29.084 9.882 -22.797 1.00 50.44 338 VAL B CA 1
ATOM 3654 C C . VAL B 1 218 ? -29.619 11.178 -23.449 1.00 52.22 338 VAL B C 1
ATOM 3655 O O . VAL B 1 218 ? -30.813 11.239 -23.738 1.00 53.95 338 VAL B O 1
ATOM 3659 N N . PRO B 1 219 ? -28.763 12.157 -23.690 1.00 56.32 339 PRO B N 1
ATOM 3660 C CA . PRO B 1 219 ? -29.266 13.417 -24.251 1.00 46.77 339 PRO B CA 1
ATOM 3661 C C . PRO B 1 219 ? -30.014 13.168 -25.549 1.00 47.67 339 PRO B C 1
ATOM 3662 O O . PRO B 1 219 ? -29.660 12.295 -26.351 1.00 49.69 339 PRO B O 1
ATOM 3666 N N . ARG B 1 220 ? -31.108 13.899 -25.720 1.00 48.30 340 ARG B N 1
ATOM 3667 C CA . ARG B 1 220 ? -31.871 13.853 -26.956 1.00 48.55 340 ARG B CA 1
ATOM 3668 C C . ARG B 1 220 ? -31.881 15.258 -27.509 1.00 42.85 340 ARG B C 1
ATOM 3669 O O . ARG B 1 220 ? -32.345 16.182 -26.839 1.00 49.64 340 ARG B O 1
ATOM 3677 N N . LEU B 1 221 ? -31.402 15.403 -28.728 1.00 36.24 341 LEU B N 1
ATOM 3678 C CA . LEU B 1 221 ? -31.162 16.693 -29.345 1.00 38.58 341 LEU B CA 1
ATOM 3679 C C . LEU B 1 221 ? -32.093 16.840 -30.536 1.00 42.69 341 LEU B C 1
ATOM 3680 O O . LEU B 1 221 ? -31.960 16.106 -31.516 1.00 42.23 341 LEU B O 1
ATOM 3685 N N . LEU B 1 222 ? -33.007 17.811 -30.468 1.00 49.55 342 LEU B N 1
ATOM 3686 C CA . LEU B 1 222 ? -33.953 18.087 -31.544 1.00 41.36 342 LEU B CA 1
ATOM 3687 C C . LEU B 1 222 ? -33.484 19.308 -32.312 1.00 44.18 342 LEU B C 1
ATOM 3688 O O . LEU B 1 222 ? -33.330 20.379 -31.727 1.00 51.23 342 LEU B O 1
ATOM 3693 N N . ILE B 1 223 ? -33.274 19.139 -33.615 1.00 42.42 343 ILE B N 1
ATOM 3694 C CA . ILE B 1 223 ? -32.959 20.204 -34.562 1.00 39.67 343 ILE B CA 1
ATOM 3695 C C . ILE B 1 223 ? -34.109 20.228 -35.566 1.00 42.12 343 ILE B C 1
ATOM 3696 O O . ILE B 1 223 ? -34.174 19.430 -36.509 1.00 47.75 343 ILE B O 1
ATOM 3701 N N . ASN B 1 224 ? -35.040 21.135 -35.375 1.00 48.84 344 ASN B N 1
ATOM 3702 C CA . ASN B 1 224 ? -36.269 21.102 -36.148 1.00 46.36 344 ASN B CA 1
ATOM 3703 C C . ASN B 1 224 ? -36.823 22.515 -36.197 1.00 48.29 344 ASN B C 1
ATOM 3704 O O . ASN B 1 224 ? -36.385 23.401 -35.455 1.00 45.52 344 ASN B O 1
ATOM 3709 N N . ARG B 1 225 ? -37.798 22.724 -37.082 1.00 56.97 345 ARG B N 1
ATOM 3710 C CA . ARG B 1 225 ? -38.466 24.022 -37.119 1.00 60.33 345 ARG B CA 1
ATOM 3711 C C . ARG B 1 225 ? -39.263 24.246 -35.835 1.00 58.33 345 ARG B C 1
ATOM 3712 O O . ARG B 1 225 ? -39.008 25.205 -35.103 1.00 60.10 345 ARG B O 1
ATOM 3720 N N . ASP B 1 226 ? -40.190 23.340 -35.511 1.00 61.32 346 ASP B N 1
ATOM 3721 C CA . ASP B 1 226 ? -40.980 23.417 -34.286 1.00 63.18 346 ASP B CA 1
ATOM 3722 C C . ASP B 1 226 ? -40.444 22.453 -33.242 1.00 67.91 346 ASP B C 1
ATOM 3723 O O . ASP B 1 226 ? -39.713 21.508 -33.549 1.00 66.04 346 ASP B O 1
ATOM 3728 N N . LEU B 1 227 ? -40.862 22.673 -31.996 1.00 66.51 347 LEU B N 1
ATOM 3729 C CA . LEU B 1 227 ? -40.701 21.681 -30.934 1.00 72.44 347 LEU B CA 1
ATOM 3730 C C . LEU B 1 227 ? -41.949 20.797 -30.918 1.00 79.22 347 LEU B C 1
ATOM 3731 O O . LEU B 1 227 ? -43.037 21.244 -30.553 1.00 76.24 347 LEU B O 1
ATOM 3736 N N . VAL B 1 228 ? -41.789 19.536 -31.298 1.00 90.78 348 VAL B N 1
ATOM 3737 C CA . VAL B 1 228 ? -42.893 18.725 -31.786 1.00 102.39 348 VAL B CA 1
ATOM 3738 C C . VAL B 1 228 ? -42.937 17.391 -31.057 1.00 102.09 348 VAL B C 1
ATOM 3739 O O . VAL B 1 228 ? -41.895 16.786 -30.776 1.00 96.60 348 VAL B O 1
ATOM 3743 N N . GLY B 1 229 ? -44.157 16.933 -30.763 1.00 100.74 349 GLY B N 1
ATOM 3744 C CA . GLY B 1 229 ? -44.408 15.568 -30.372 1.00 92.13 349 GLY B CA 1
ATOM 3745 C C . GLY B 1 229 ? -44.119 15.260 -28.918 1.00 94.42 349 GLY B C 1
ATOM 3746 O O . GLY B 1 229 ? -44.355 16.081 -28.009 1.00 86.23 349 GLY B O 1
ATOM 3747 N N . PRO B 1 230 ? -43.588 14.048 -28.675 1.00 98.94 350 PRO B N 1
ATOM 3748 C CA . PRO B 1 230 ? -43.330 13.644 -27.286 1.00 97.41 350 PRO B CA 1
ATOM 3749 C C . PRO B 1 230 ? -42.383 14.605 -26.604 1.00 87.32 350 PRO B C 1
ATOM 3750 O O . PRO B 1 230 ? -42.618 15.006 -25.457 1.00 90.71 350 PRO B O 1
ATOM 3754 N N . LEU B 1 231 ? -41.347 15.036 -27.324 1.00 80.83 351 LEU B N 1
ATOM 3755 C CA . LEU B 1 231 ? -40.377 15.955 -26.752 1.00 79.85 351 LEU B CA 1
ATOM 3756 C C . LEU B 1 231 ? -41.023 17.218 -26.243 1.00 75.72 351 LEU B C 1
ATOM 3757 O O . LEU B 1 231 ? -40.572 17.767 -25.234 1.00 75.64 351 LEU B O 1
ATOM 3762 N N . ALA B 1 232 ? -42.071 17.701 -26.919 1.00 89.42 352 ALA B N 1
ATOM 3763 C CA . ALA B 1 232 ? -42.761 18.897 -26.434 1.00 84.45 352 ALA B CA 1
ATOM 3764 C C . ALA B 1 232 ? -43.704 18.548 -25.297 1.00 85.47 352 ALA B C 1
ATOM 3765 O O . ALA B 1 232 ? -43.793 19.294 -24.315 1.00 73.03 352 ALA B O 1
ATOM 3767 N N . TRP B 1 233 ? -44.363 17.386 -25.404 1.00 89.24 353 TRP B N 1
ATOM 3768 C CA . TRP B 1 233 ? -45.313 16.892 -24.415 1.00 88.83 353 TRP B CA 1
ATOM 3769 C C . TRP B 1 233 ? -44.630 16.460 -23.113 1.00 87.84 353 TRP B C 1
ATOM 3770 O O . TRP B 1 233 ? -44.737 17.170 -22.105 1.00 80.71 353 TRP B O 1
ATOM 3781 N N . HIS B 1 234 ? -43.926 15.305 -23.115 1.00 87.44 354 HIS B N 1
ATOM 3782 C CA . HIS B 1 234 ? -43.217 14.815 -21.929 1.00 84.60 354 HIS B CA 1
ATOM 3783 C C . HIS B 1 234 ? -41.705 15.012 -22.053 1.00 75.80 354 HIS B C 1
ATOM 3784 O O . HIS B 1 234 ? -40.994 14.114 -22.528 1.00 75.42 354 HIS B O 1
ATOM 3791 N N . PRO B 1 235 ? -41.175 16.142 -21.598 1.00 73.67 355 PRO B N 1
ATOM 3792 C CA . PRO B 1 235 ? -39.749 16.428 -21.780 1.00 68.24 355 PRO B CA 1
ATOM 3793 C C . PRO B 1 235 ? -38.891 15.742 -20.739 1.00 59.20 355 PRO B C 1
ATOM 3794 O O . PRO B 1 235 ? -39.310 15.521 -19.601 1.00 63.67 355 PRO B O 1
ATOM 3798 N N . ARG B 1 236 ? -37.654 15.456 -21.121 1.00 53.02 356 ARG B N 1
ATOM 3799 C CA . ARG B 1 236 ? -36.710 14.884 -20.182 1.00 47.05 356 ARG B CA 1
ATOM 3800 C C . ARG B 1 236 ? -35.591 15.863 -19.859 1.00 54.53 356 ARG B C 1
ATOM 3801 O O . ARG B 1 236 ? -35.350 16.845 -20.579 1.00 56.05 356 ARG B O 1
ATOM 3809 N N . SER B 1 237 ? -34.889 15.546 -18.765 1.00 53.85 357 SER B N 1
ATOM 3810 C CA . SER B 1 237 ? -33.936 16.484 -18.179 1.00 53.29 357 SER B CA 1
ATOM 3811 C C . SER B 1 237 ? -32.769 16.771 -19.127 1.00 53.26 357 SER B C 1
ATOM 3812 O O . SER B 1 237 ? -32.387 17.930 -19.326 1.00 61.93 357 SER B O 1
ATOM 3815 N N . ARG B 1 238 ? -32.198 15.734 -19.737 1.00 50.57 358 ARG B N 1
ATOM 3816 C CA . ARG B 1 238 ? -31.070 15.909 -20.644 1.00 53.48 358 ARG B CA 1
ATOM 3817 C C . ARG B 1 238 ? -31.510 16.156 -22.087 1.00 52.31 358 ARG B C 1
ATOM 3818 O O . ARG B 1 238 ? -30.820 15.783 -23.033 1.00 49.25 358 ARG B O 1
ATOM 3826 N N . ASP B 1 239 ? -32.630 16.829 -22.278 1.00 56.59 359 ASP B N 1
ATOM 3827 C CA . ASP B 1 239 ? -33.085 17.190 -23.610 1.00 55.71 359 ASP B CA 1
ATOM 3828 C C . ASP B 1 239 ? -32.526 18.552 -23.998 1.00 55.06 359 ASP B C 1
ATOM 3829 O O . ASP B 1 239 ? -32.153 19.373 -23.150 1.00 54.04 359 ASP B O 1
ATOM 3834 N N . VAL B 1 240 ? -32.479 18.779 -25.306 1.00 49.82 360 VAL B N 1
ATOM 3835 C CA . VAL B 1 240 ? -31.887 19.963 -25.906 1.00 43.38 360 VAL B CA 1
ATOM 3836 C C . VAL B 1 240 ? -32.593 20.204 -27.227 1.00 45.95 360 VAL B C 1
ATOM 3837 O O . VAL B 1 240 ? -32.553 19.347 -28.116 1.00 45.72 360 VAL B O 1
ATOM 3841 N N . ALA B 1 241 ? -33.212 21.369 -27.398 1.00 41.71 361 ALA B N 1
ATOM 3842 C CA . ALA B 1 241 ? -33.789 21.719 -28.687 1.00 37.39 361 ALA B CA 1
ATOM 3843 C C . ALA B 1 241 ? -33.044 22.901 -29.286 1.00 45.15 361 ALA B C 1
ATOM 3844 O O . ALA B 1 241 ? -32.697 23.861 -28.584 1.00 52.84 361 ALA B O 1
ATOM 3846 N N . GLN B 1 242 ? -32.781 22.816 -30.587 1.00 45.50 362 GLN B N 1
ATOM 3847 C CA . GLN B 1 242 ? -32.180 23.908 -31.338 1.00 36.36 362 GLN B CA 1
ATOM 3848 C C . GLN B 1 242 ? -33.184 24.240 -32.441 1.00 43.47 362 GLN B C 1
ATOM 3849 O O . GLN B 1 242 ? -33.140 23.704 -33.549 1.00 42.74 362 GLN B O 1
ATOM 3855 N N . LEU B 1 243 ? -34.104 25.150 -32.115 1.00 46.66 363 LEU B N 1
ATOM 3856 C CA . LEU B 1 243 ? -35.293 25.373 -32.932 1.00 46.71 363 LEU B CA 1
ATOM 3857 C C . LEU B 1 243 ? -35.081 26.452 -33.984 1.00 52.19 363 LEU B C 1
ATOM 3858 O O . LEU B 1 243 ? -34.550 27.535 -33.704 1.00 57.32 363 LEU B O 1
ATOM 3863 N N . GLY B 1 244 ? -35.564 26.165 -35.184 1.00 55.12 364 GLY B N 1
ATOM 3864 C CA . GLY B 1 244 ? -35.406 27.028 -36.330 1.00 56.42 364 GLY B CA 1
ATOM 3865 C C . GLY B 1 244 ? -35.022 26.160 -37.508 1.00 56.99 364 GLY B C 1
ATOM 3866 O O . GLY B 1 244 ? -34.957 24.936 -37.372 1.00 61.57 364 GLY B O 1
ATOM 3867 N N . ASP B 1 245 ? -34.742 26.788 -38.650 1.00 62.96 365 ASP B N 1
ATOM 3868 C CA . ASP B 1 245 ? -34.350 26.079 -39.861 1.00 57.95 365 ASP B CA 1
ATOM 3869 C C . ASP B 1 245 ? -33.330 24.981 -39.549 1.00 56.29 365 ASP B C 1
ATOM 3870 O O . ASP B 1 245 ? -32.340 25.203 -38.833 1.00 49.71 365 ASP B O 1
ATOM 3875 N N . VAL B 1 246 ? -33.604 23.778 -40.071 1.00 51.39 366 VAL B N 1
ATOM 3876 C CA . VAL B 1 246 ? -32.799 22.608 -39.728 1.00 50.62 366 VAL B CA 1
ATOM 3877 C C . VAL B 1 246 ? -31.342 22.794 -40.169 1.00 48.43 366 VAL B C 1
ATOM 3878 O O . VAL B 1 246 ? -30.401 22.493 -39.417 1.00 47.40 366 VAL B O 1
ATOM 3882 N N . VAL B 1 247 ? -31.130 23.320 -41.376 1.00 46.83 367 VAL B N 1
ATOM 3883 C CA . VAL B 1 247 ? -29.770 23.427 -41.896 1.00 44.84 367 VAL B CA 1
ATOM 3884 C C . VAL B 1 247 ? -28.936 24.356 -41.039 1.00 51.51 367 VAL B C 1
ATOM 3885 O O . VAL B 1 247 ? -27.753 24.094 -40.781 1.00 48.51 367 VAL B O 1
ATOM 3889 N N . HIS B 1 248 ? -29.525 25.479 -40.619 1.00 53.70 368 HIS B N 1
ATOM 3890 C CA . HIS B 1 248 ? -28.797 26.427 -39.785 1.00 45.07 368 HIS B CA 1
ATOM 3891 C C . HIS B 1 248 ? -28.414 25.790 -38.462 1.00 43.38 368 HIS B C 1
ATOM 3892 O O . HIS B 1 248 ? -27.279 25.940 -38.001 1.00 36.35 368 HIS B O 1
ATOM 3899 N N . GLY B 1 249 ? -29.343 25.047 -37.861 1.00 46.85 369 GLY B N 1
ATOM 3900 C CA . GLY B 1 249 ? -29.050 24.383 -36.602 1.00 47.07 369 GLY B CA 1
ATOM 3901 C C . GLY B 1 249 ? -27.899 23.412 -36.729 1.00 44.97 369 GLY B C 1
ATOM 3902 O O . GLY B 1 249 ? -26.963 23.420 -35.908 1.00 41.35 369 GLY B O 1
ATOM 3903 N N . VAL B 1 250 ? -27.945 22.564 -37.766 1.00 40.15 370 VAL B N 1
ATOM 3904 C CA . VAL B 1 250 ? -26.820 21.664 -38.024 1.00 46.99 370 VAL B CA 1
ATOM 3905 C C . VAL B 1 250 ? -25.532 22.469 -38.140 1.00 43.07 370 VAL B C 1
ATOM 3906 O O . VAL B 1 250 ? -24.628 22.344 -37.309 1.00 40.61 370 VAL B O 1
ATOM 3910 N N . GLU B 1 251 ? -25.484 23.384 -39.108 1.00 40.45 371 GLU B N 1
ATOM 3911 C CA . GLU B 1 251 ? -24.270 24.154 -39.355 1.00 43.39 371 GLU B CA 1
ATOM 3912 C C . GLU B 1 251 ? -23.719 24.792 -38.081 1.00 41.15 371 GLU B C 1
ATOM 3913 O O . GLU B 1 251 ? -22.490 24.835 -37.882 1.00 41.18 371 GLU B O 1
ATOM 3919 N N . SER B 1 252 ? -24.615 25.216 -37.181 1.00 36.29 372 SER B N 1
ATOM 3920 C CA . SER B 1 252 ? -24.203 25.763 -35.893 1.00 41.03 372 SER B CA 1
ATOM 3921 C C . SER B 1 252 ? -23.543 24.709 -35.020 1.00 42.82 372 SER B C 1
ATOM 3922 O O . SER B 1 252 ? -22.509 24.987 -34.394 1.00 34.38 372 SER B O 1
ATOM 3925 N N . LEU B 1 253 ? -24.139 23.499 -34.964 1.00 44.17 373 LEU B N 1
ATOM 3926 C CA . LEU B 1 253 ? -23.538 22.383 -34.219 1.00 39.95 373 LEU B CA 1
ATOM 3927 C C . LEU B 1 253 ? -22.186 22.010 -34.800 1.00 36.69 373 LEU B C 1
ATOM 3928 O O . LEU B 1 253 ? -21.195 21.864 -34.073 1.00 39.36 373 LEU B O 1
ATOM 3933 N N . VAL B 1 254 ? -22.153 21.834 -36.118 1.00 29.48 374 VAL B N 1
ATOM 3934 C CA . VAL B 1 254 ? -20.912 21.604 -36.846 1.00 38.77 374 VAL B CA 1
ATOM 3935 C C . VAL B 1 254 ? -19.832 22.579 -36.394 1.00 46.95 374 VAL B C 1
ATOM 3936 O O . VAL B 1 254 ? -18.717 22.175 -36.032 1.00 47.07 374 VAL B O 1
ATOM 3940 N N . GLU B 1 255 ? -20.140 23.885 -36.417 1.00 41.47 375 GLU B N 1
ATOM 3941 C CA . GLU B 1 255 ? -19.120 24.843 -36.040 1.00 46.57 375 GLU B CA 1
ATOM 3942 C C . GLU B 1 255 ? -18.738 24.685 -34.570 1.00 46.15 375 GLU B C 1
ATOM 3943 O O . GLU B 1 255 ? -17.550 24.715 -34.220 1.00 47.98 375 GLU B O 1
ATOM 3949 N N . LEU B 1 256 ? -19.718 24.495 -33.685 1.00 41.05 376 LEU B N 1
ATOM 3950 C CA . LEU B 1 256 ? -19.348 24.337 -32.275 1.00 44.78 376 LEU B CA 1
ATOM 3951 C C . LEU B 1 256 ? -18.519 23.077 -32.030 1.00 46.60 376 LEU B C 1
ATOM 3952 O O . LEU B 1 256 ? -17.853 22.979 -30.987 1.00 43.05 376 LEU B O 1
ATOM 3957 N N . LEU B 1 257 ? -18.587 22.096 -32.950 1.00 41.09 377 LEU B N 1
ATOM 3958 C CA . LEU B 1 257 ? -17.822 20.859 -32.829 1.00 44.67 377 LEU B CA 1
ATOM 3959 C C . LEU B 1 257 ? -16.402 21.023 -33.341 1.00 52.59 377 LEU B C 1
ATOM 3960 O O . LEU B 1 257 ? -15.503 20.277 -32.924 1.00 51.29 377 LEU B O 1
ATOM 3965 N N . GLY B 1 258 ? -16.187 21.971 -34.253 1.00 44.04 378 GLY B N 1
ATOM 3966 C CA . GLY B 1 258 ? -14.903 22.141 -34.885 1.00 39.08 378 GLY B CA 1
ATOM 3967 C C . GLY B 1 258 ? -14.855 21.700 -36.321 1.00 40.75 378 GLY B C 1
ATOM 3968 O O . GLY B 1 258 ? -13.776 21.720 -36.917 1.00 51.68 378 GLY B O 1
ATOM 3969 N N . TRP B 1 259 ? -15.974 21.331 -36.922 1.00 33.05 379 TRP B N 1
ATOM 3970 C CA . TRP B 1 259 ? -15.901 20.587 -38.168 1.00 44.90 379 TRP B CA 1
ATOM 3971 C C . TRP B 1 259 ? -16.388 21.362 -39.379 1.00 49.05 379 TRP B C 1
ATOM 3972 O O . TRP B 1 259 ? -16.490 20.771 -40.459 1.00 49.86 379 TRP B O 1
ATOM 3983 N N . THR B 1 260 ? -16.698 22.654 -39.237 1.00 53.76 380 THR B N 1
ATOM 3984 C CA . THR B 1 260 ? -17.049 23.468 -40.405 1.00 55.75 380 THR B CA 1
ATOM 3985 C C . THR B 1 260 ? -16.056 23.260 -41.550 1.00 57.50 380 THR B C 1
ATOM 3986 O O . THR B 1 260 ? -16.463 23.063 -42.707 1.00 51.65 380 THR B O 1
ATOM 3990 N N . GLU B 1 261 ? -14.757 23.201 -41.224 1.00 59.32 381 GLU B N 1
ATOM 3991 C CA . GLU B 1 261 ? -13.711 23.062 -42.240 1.00 63.03 381 GLU B CA 1
ATOM 3992 C C . GLU B 1 261 ? -13.838 21.756 -43.036 1.00 63.00 381 GLU B C 1
ATOM 3993 O O . GLU B 1 261 ? -13.999 21.772 -44.270 1.00 64.07 381 GLU B O 1
ATOM 3999 N N . GLU B 1 262 ? -13.771 20.607 -42.348 1.00 57.47 382 GLU B N 1
ATOM 4000 C CA . GLU B 1 262 ? -13.908 19.357 -43.084 1.00 59.14 382 GLU B CA 1
ATOM 4001 C C . GLU B 1 262 ? -15.330 19.124 -43.590 1.00 57.02 382 GLU B C 1
ATOM 4002 O O . GLU B 1 262 ? -15.496 18.447 -44.607 1.00 60.25 382 GLU B O 1
ATOM 4008 N N . MET B 1 263 ? -16.355 19.665 -42.925 1.00 49.54 383 MET B N 1
ATOM 4009 C CA . MET B 1 263 ? -17.701 19.625 -43.496 1.00 51.57 383 MET B CA 1
ATOM 4010 C C . MET B 1 263 ? -17.710 20.206 -44.893 1.00 57.41 383 MET B C 1
ATOM 4011 O O . MET B 1 263 ? -18.216 19.589 -45.830 1.00 60.22 383 MET B O 1
ATOM 4016 N N . ARG B 1 264 ? -17.162 21.413 -45.045 1.00 69.54 384 ARG B N 1
ATOM 4017 C CA . ARG B 1 264 ? -17.148 22.069 -46.348 1.00 74.40 384 ARG B CA 1
ATOM 4018 C C . ARG B 1 264 ? -16.292 21.288 -47.346 1.00 65.02 384 ARG B C 1
ATOM 4019 O O . ARG B 1 264 ? -16.677 21.123 -48.518 1.00 70.00 384 ARG B O 1
ATOM 4027 N N . ASP B 1 265 ? -15.142 20.776 -46.892 1.00 62.24 385 ASP B N 1
ATOM 4028 C CA . ASP B 1 265 ? -14.311 19.944 -47.765 1.00 67.18 385 ASP B CA 1
ATOM 4029 C C . ASP B 1 265 ? -15.082 18.730 -48.295 1.00 74.98 385 ASP B C 1
ATOM 4030 O O . ASP B 1 265 ? -15.107 18.469 -49.511 1.00 73.22 385 ASP B O 1
ATOM 4035 N N . LEU B 1 266 ? -15.720 17.985 -47.384 1.00 71.05 386 LEU B N 1
ATOM 4036 C CA . LEU B 1 266 ? -16.473 16.795 -47.745 1.00 68.09 386 LEU B CA 1
ATOM 4037 C C . LEU B 1 266 ? -17.627 17.129 -48.686 1.00 72.54 386 LEU B C 1
ATOM 4038 O O . LEU B 1 266 ? -17.901 16.391 -49.639 1.00 73.25 386 LEU B O 1
ATOM 4043 N N . VAL B 1 267 ? -18.343 18.223 -48.431 1.00 71.95 387 VAL B N 1
ATOM 4044 C CA . VAL B 1 267 ? -19.484 18.506 -49.285 1.00 78.27 387 VAL B CA 1
ATOM 4045 C C . VAL B 1 267 ? -19.018 18.793 -50.699 1.00 80.09 387 VAL B C 1
ATOM 4046 O O . VAL B 1 267 ? -19.619 18.317 -51.667 1.00 80.08 387 VAL B O 1
ATOM 4050 N N . GLN B 1 268 ? -17.927 19.543 -50.857 1.00 88.14 388 GLN B N 1
ATOM 4051 C CA . GLN B 1 268 ? -17.508 19.821 -52.223 1.00 95.86 388 GLN B CA 1
ATOM 4052 C C . GLN B 1 268 ? -16.970 18.551 -52.876 1.00 87.99 388 GLN B C 1
ATOM 4053 O O . GLN B 1 268 ? -17.265 18.271 -54.048 1.00 87.20 388 GLN B O 1
ATOM 4059 N N . ARG B 1 269 ? -16.258 17.720 -52.102 1.00 77.17 389 ARG B N 1
ATOM 4060 C CA . ARG B 1 269 ? -15.739 16.467 -52.633 1.00 78.83 389 ARG B CA 1
ATOM 4061 C C . ARG B 1 269 ? -16.856 15.581 -53.161 1.00 85.14 389 ARG B C 1
ATOM 4062 O O . ARG B 1 269 ? -16.714 14.957 -54.216 1.00 91.23 389 ARG B O 1
ATOM 4070 N N . GLU B 1 270 ? -17.974 15.498 -52.438 1.00 85.96 390 GLU B N 1
ATOM 4071 C CA . GLU B 1 270 ? -19.011 14.542 -52.823 1.00 83.82 390 GLU B CA 1
ATOM 4072 C C . GLU B 1 270 ? -19.959 15.092 -53.880 1.00 85.92 390 GLU B C 1
ATOM 4073 O O . GLU B 1 270 ? -20.392 14.346 -54.767 1.00 86.77 390 GLU B O 1
ATOM 4079 N N . THR B 1 271 ? -20.281 16.388 -53.812 1.00 91.06 391 THR B N 1
ATOM 4080 C CA . THR B 1 271 ? -21.145 16.993 -54.818 1.00 87.50 391 THR B CA 1
ATOM 4081 C C . THR B 1 271 ? -20.444 17.142 -56.157 1.00 97.13 391 THR B C 1
ATOM 4082 O O . THR B 1 271 ? -21.113 17.251 -57.192 1.00 95.02 391 THR B O 1
ATOM 4086 N N . GLY B 1 272 ? -19.112 17.195 -56.159 1.00 103.77 392 GLY B N 1
ATOM 4087 C CA . GLY B 1 272 ? -18.394 17.057 -57.406 1.00 105.19 392 GLY B CA 1
ATOM 4088 C C . GLY B 1 272 ? -18.782 15.777 -58.127 1.00 104.85 392 GLY B C 1
ATOM 4089 O O . GLY B 1 272 ? -19.288 15.820 -59.255 1.00 109.77 392 GLY B O 1
ATOM 4090 N N . LYS B 1 273 ? -18.577 14.631 -57.478 1.00 96.47 393 LYS B N 1
ATOM 4091 C CA . LYS B 1 273 ? -18.876 13.348 -58.106 1.00 91.69 393 LYS B CA 1
ATOM 4092 C C . LYS B 1 273 ? -20.386 13.094 -58.110 1.00 91.46 393 LYS B C 1
ATOM 4093 O O . LYS B 1 273 ? -21.128 13.697 -58.894 1.00 89.08 393 LYS B O 1
ATOM 4099 N N . LYS C 1 2 ? 13.703 23.216 -51.987 1.00 64.52 122 LYS C N 1
ATOM 4100 C CA . LYS C 1 2 ? 13.748 22.365 -50.801 1.00 70.10 122 LYS C CA 1
ATOM 4101 C C . LYS C 1 2 ? 12.774 22.878 -49.777 1.00 78.38 122 LYS C C 1
ATOM 4102 O O . LYS C 1 2 ? 12.757 24.084 -49.440 1.00 79.51 122 LYS C O 1
ATOM 4108 N N . LEU C 1 3 ? 11.951 21.966 -49.254 1.00 73.67 123 LEU C N 1
ATOM 4109 C CA . LEU C 1 3 ? 10.885 22.326 -48.329 1.00 61.18 123 LEU C CA 1
ATOM 4110 C C . LEU C 1 3 ? 11.343 22.227 -46.878 1.00 60.98 123 LEU C C 1
ATOM 4111 O O . LEU C 1 3 ? 12.186 21.399 -46.518 1.00 61.04 123 LEU C O 1
ATOM 4116 N N . SER C 1 4 ? 10.804 23.106 -46.056 1.00 56.47 124 SER C N 1
ATOM 4117 C CA . SER C 1 4 ? 11.139 23.117 -44.649 1.00 61.99 124 SER C CA 1
ATOM 4118 C C . SER C 1 4 ? 10.093 22.333 -43.884 1.00 66.16 124 SER C C 1
ATOM 4119 O O . SER C 1 4 ? 9.002 22.049 -44.395 1.00 60.16 124 SER C O 1
ATOM 4122 N N . LEU C 1 5 ? 10.416 22.015 -42.625 1.00 63.80 125 LEU C N 1
ATOM 4123 C CA . LEU C 1 5 ? 9.360 21.618 -41.705 1.00 58.71 125 LEU C CA 1
ATOM 4124 C C . LEU C 1 5 ? 8.184 22.582 -41.809 1.00 63.71 125 LEU C C 1
ATOM 4125 O O . LEU C 1 5 ? 7.019 22.160 -41.901 1.00 68.36 125 LEU C O 1
ATOM 4130 N N . GLN C 1 6 ? 8.480 23.880 -41.893 1.00 69.92 126 GLN C N 1
ATOM 4131 C CA . GLN C 1 6 ? 7.427 24.889 -41.895 1.00 65.74 126 GLN C CA 1
ATOM 4132 C C . GLN C 1 6 ? 6.575 24.799 -43.156 1.00 66.50 126 GLN C C 1
ATOM 4133 O O . GLN C 1 6 ? 5.346 24.919 -43.086 1.00 66.79 126 GLN C O 1
ATOM 4139 N N . ASP C 1 7 ? 7.207 24.606 -44.325 1.00 65.88 127 ASP C N 1
ATOM 4140 C CA . ASP C 1 7 ? 6.438 24.500 -45.566 1.00 67.20 127 ASP C CA 1
ATOM 4141 C C . ASP C 1 7 ? 5.329 23.476 -45.429 1.00 63.35 127 ASP C C 1
ATOM 4142 O O . ASP C 1 7 ? 4.188 23.731 -45.821 1.00 60.22 127 ASP C O 1
ATOM 4147 N N . VAL C 1 8 ? 5.653 22.311 -44.856 1.00 66.39 128 VAL C N 1
ATOM 4148 C CA . VAL C 1 8 ? 4.671 21.251 -44.653 1.00 59.57 128 VAL C CA 1
ATOM 4149 C C . VAL C 1 8 ? 3.618 21.690 -43.643 1.00 61.81 128 VAL C C 1
ATOM 4150 O O . VAL C 1 8 ? 2.413 21.498 -43.856 1.00 55.61 128 VAL C O 1
ATOM 4154 N N . ALA C 1 9 ? 4.062 22.258 -42.514 1.00 59.60 129 ALA C N 1
ATOM 4155 C CA . ALA C 1 9 ? 3.114 22.778 -41.532 1.00 59.81 129 ALA C CA 1
ATOM 4156 C C . ALA C 1 9 ? 2.065 23.670 -42.182 1.00 63.74 129 ALA C C 1
ATOM 4157 O O . ALA C 1 9 ? 0.876 23.605 -41.842 1.00 64.59 129 ALA C O 1
ATOM 4159 N N . GLU C 1 10 ? 2.475 24.505 -43.131 1.00 65.89 130 GLU C N 1
ATOM 4160 C CA . GLU C 1 10 ? 1.493 25.438 -43.673 1.00 67.75 130 GLU C CA 1
ATOM 4161 C C . GLU C 1 10 ? 0.665 24.768 -44.770 1.00 65.78 130 GLU C C 1
ATOM 4162 O O . GLU C 1 10 ? -0.527 25.078 -44.927 1.00 74.54 130 GLU C O 1
ATOM 4168 N N . LEU C 1 11 ? 1.257 23.808 -45.514 1.00 62.74 131 LEU C N 1
ATOM 4169 C CA . LEU C 1 11 ? 0.443 22.938 -46.369 1.00 63.85 131 LEU C CA 1
ATOM 4170 C C . LEU C 1 11 ? -0.724 22.314 -45.589 1.00 63.63 131 LEU C C 1
ATOM 4171 O O . LEU C 1 11 ? -1.850 22.230 -46.097 1.00 54.82 131 LEU C O 1
ATOM 4176 N N . ILE C 1 12 ? -0.469 21.844 -44.363 1.00 63.06 132 ILE C N 1
ATOM 4177 C CA . ILE C 1 12 ? -1.529 21.212 -43.579 1.00 60.70 132 ILE C CA 1
ATOM 4178 C C . ILE C 1 12 ? -2.510 22.253 -43.069 1.00 64.34 132 ILE C C 1
ATOM 4179 O O . ILE C 1 12 ? -3.730 22.060 -43.143 1.00 56.63 132 ILE C O 1
ATOM 4184 N N . ARG C 1 13 ? -1.986 23.356 -42.516 1.00 67.69 133 ARG C N 1
ATOM 4185 C CA . ARG C 1 13 ? -2.845 24.441 -42.058 1.00 62.20 133 ARG C CA 1
ATOM 4186 C C . ARG C 1 13 ? -3.764 24.905 -43.175 1.00 60.01 133 ARG C C 1
ATOM 4187 O O . ARG C 1 13 ? -4.964 25.132 -42.950 1.00 61.62 133 ARG C O 1
ATOM 4195 N N . ALA C 1 14 ? -3.224 25.007 -44.400 1.00 58.23 134 ALA C N 1
ATOM 4196 C CA . ALA C 1 14 ? -4.002 25.341 -45.591 1.00 64.03 134 ALA C CA 1
ATOM 4197 C C . ALA C 1 14 ? -4.967 24.247 -46.030 1.00 65.60 134 ALA C C 1
ATOM 4198 O O . ALA C 1 14 ? -5.655 24.445 -47.041 1.00 61.42 134 ALA C O 1
ATOM 4200 N N . ARG C 1 15 ? -5.013 23.104 -45.342 1.00 66.64 135 ARG C N 1
ATOM 4201 C CA . ARG C 1 15 ? -5.826 21.956 -45.753 1.00 68.61 135 ARG C CA 1
ATOM 4202 C C . ARG C 1 15 ? -5.534 21.531 -47.198 1.00 68.59 135 ARG C C 1
ATOM 4203 O O . ARG C 1 15 ? -6.389 20.928 -47.861 1.00 66.44 135 ARG C O 1
ATOM 4211 N N . ALA C 1 16 ? -4.325 21.839 -47.698 1.00 67.05 136 ALA C N 1
ATOM 4212 C CA . ALA C 1 16 ? -3.909 21.390 -49.022 1.00 70.45 136 ALA C CA 1
ATOM 4213 C C . ALA C 1 16 ? -3.265 20.013 -48.988 1.00 72.09 136 ALA C C 1
ATOM 4214 O O . ALA C 1 16 ? -3.049 19.409 -50.045 1.00 70.11 136 ALA C O 1
ATOM 4216 N N . CYS C 1 17 ? -2.930 19.529 -47.803 1.00 72.38 137 CYS C N 1
ATOM 4217 C CA . CYS C 1 17 ? -2.721 18.114 -47.540 1.00 67.27 137 CYS C CA 1
ATOM 4218 C C . CYS C 1 17 ? -3.839 17.679 -46.604 1.00 65.56 137 CYS C C 1
ATOM 4219 O O . CYS C 1 17 ? -3.919 18.161 -45.468 1.00 59.61 137 CYS C O 1
ATOM 4222 N N . GLN C 1 18 ? -4.722 16.803 -47.084 1.00 65.30 138 GLN C N 1
ATOM 4223 C CA . GLN C 1 18 ? -5.813 16.313 -46.253 1.00 66.07 138 GLN C CA 1
ATOM 4224 C C . GLN C 1 18 ? -5.974 14.805 -46.256 1.00 69.53 138 GLN C C 1
ATOM 4225 O O . GLN C 1 18 ? -6.577 14.276 -45.318 1.00 76.03 138 GLN C O 1
ATOM 4231 N N . ARG C 1 19 ? -5.473 14.096 -47.260 1.00 61.29 139 ARG C N 1
ATOM 4232 C CA . ARG C 1 19 ? -5.360 12.645 -47.196 1.00 54.92 139 ARG C CA 1
ATOM 4233 C C . ARG C 1 19 ? -3.923 12.275 -46.802 1.00 53.90 139 ARG C C 1
ATOM 4234 O O . ARG C 1 19 ? -3.088 11.906 -47.636 1.00 52.41 139 ARG C O 1
ATOM 4242 N N . VAL C 1 20 ? -3.613 12.392 -45.489 1.00 47.22 140 VAL C N 1
ATOM 4243 C CA . VAL C 1 20 ? -2.246 12.108 -45.044 1.00 50.14 140 VAL C CA 1
ATOM 4244 C C . VAL C 1 20 ? -2.160 10.647 -44.594 1.00 52.43 140 VAL C C 1
ATOM 4245 O O . VAL C 1 20 ? -3.071 10.099 -43.961 1.00 50.68 140 VAL C O 1
ATOM 4249 N N . VAL C 1 21 ? -1.043 10.003 -44.930 1.00 49.58 141 VAL C N 1
ATOM 4250 C CA . VAL C 1 21 ? -0.766 8.640 -44.525 1.00 49.59 141 VAL C CA 1
ATOM 4251 C C . VAL C 1 21 ? 0.455 8.634 -43.625 1.00 50.09 141 VAL C C 1
ATOM 4252 O O . VAL C 1 21 ? 1.442 9.317 -43.914 1.00 53.96 141 VAL C O 1
ATOM 4256 N N . VAL C 1 22 ? 0.401 7.828 -42.558 1.00 53.41 142 VAL C N 1
ATOM 4257 C CA . VAL C 1 22 ? 1.437 7.779 -41.531 1.00 52.89 142 VAL C CA 1
ATOM 4258 C C . VAL C 1 22 ? 2.030 6.374 -41.431 1.00 51.42 142 VAL C C 1
ATOM 4259 O O . VAL C 1 22 ? 1.311 5.373 -41.524 1.00 51.90 142 VAL C O 1
ATOM 4263 N N . MET C 1 23 ? 3.353 6.302 -41.279 1.00 51.14 143 MET C N 1
ATOM 4264 C CA . MET C 1 23 ? 4.031 5.055 -40.945 1.00 49.73 143 MET C CA 1
ATOM 4265 C C . MET C 1 23 ? 4.857 5.274 -39.683 1.00 48.07 143 MET C C 1
ATOM 4266 O O . MET C 1 23 ? 5.522 6.304 -39.547 1.00 49.44 143 MET C O 1
ATOM 4271 N N . VAL C 1 24 ? 4.823 4.307 -38.763 1.00 48.47 144 VAL C N 1
ATOM 4272 C CA . VAL C 1 24 ? 5.412 4.437 -37.434 1.00 46.95 144 VAL C CA 1
ATOM 4273 C C . VAL C 1 24 ? 6.013 3.106 -37.018 1.00 48.62 144 VAL C C 1
ATOM 4274 O O . VAL C 1 24 ? 5.681 2.052 -37.562 1.00 52.87 144 VAL C O 1
ATOM 4278 N N . GLY C 1 25 ? 6.953 3.193 -36.078 1.00 50.74 145 GLY C N 1
ATOM 4279 C CA . GLY C 1 25 ? 7.671 2.049 -35.569 1.00 57.28 145 GLY C CA 1
ATOM 4280 C C . GLY C 1 25 ? 8.072 2.232 -34.115 1.00 57.06 145 GLY C C 1
ATOM 4281 O O . GLY C 1 25 ? 7.579 3.141 -33.432 1.00 53.83 145 GLY C O 1
ATOM 4282 N N . ALA C 1 26 ? 8.998 1.396 -33.636 1.00 54.60 146 ALA C N 1
ATOM 4283 C CA . ALA C 1 26 ? 9.200 1.282 -32.195 1.00 59.25 146 ALA C CA 1
ATOM 4284 C C . ALA C 1 26 ? 9.480 2.631 -31.562 1.00 58.94 146 ALA C C 1
ATOM 4285 O O . ALA C 1 26 ? 9.012 2.900 -30.452 1.00 53.98 146 ALA C O 1
ATOM 4287 N N . GLY C 1 27 ? 10.189 3.501 -32.276 1.00 57.71 147 GLY C N 1
ATOM 4288 C CA . GLY C 1 27 ? 10.540 4.827 -31.807 1.00 59.86 147 GLY C CA 1
ATOM 4289 C C . GLY C 1 27 ? 9.426 5.591 -31.126 1.00 53.30 147 GLY C C 1
ATOM 4290 O O . GLY C 1 27 ? 9.546 5.936 -29.949 1.00 54.80 147 GLY C O 1
ATOM 4291 N N . ILE C 1 28 ? 8.320 5.825 -31.837 1.00 48.65 148 ILE C N 1
ATOM 4292 C CA . ILE C 1 28 ? 7.222 6.623 -31.299 1.00 48.06 148 ILE C CA 1
ATOM 4293 C C . ILE C 1 28 ? 6.616 6.064 -30.030 1.00 54.66 148 ILE C C 1
ATOM 4294 O O . ILE C 1 28 ? 5.783 6.733 -29.424 1.00 50.73 148 ILE C O 1
ATOM 4299 N N . SER C 1 29 ? 6.983 4.850 -29.617 1.00 65.11 149 SER C N 1
ATOM 4300 C CA . SER C 1 29 ? 6.500 4.313 -28.354 1.00 57.53 149 SER C CA 1
ATOM 4301 C C . SER C 1 29 ? 7.594 4.093 -27.323 1.00 63.05 149 SER C C 1
ATOM 4302 O O . SER C 1 29 ? 7.261 3.909 -26.143 1.00 63.28 149 SER C O 1
ATOM 4305 N N . THR C 1 30 ? 8.876 4.119 -27.719 1.00 62.80 150 THR C N 1
ATOM 4306 C CA . THR C 1 30 ? 9.935 3.998 -26.719 1.00 60.66 150 THR C CA 1
ATOM 4307 C C . THR C 1 30 ? 9.778 5.029 -25.602 1.00 65.75 150 THR C C 1
ATOM 4308 O O . THR C 1 30 ? 10.039 4.667 -24.441 1.00 69.01 150 THR C O 1
ATOM 4312 N N . PRO C 1 31 ? 9.320 6.265 -25.852 1.00 68.80 151 PRO C N 1
ATOM 4313 C CA . PRO C 1 31 ? 9.043 7.191 -24.739 1.00 68.21 151 PRO C CA 1
ATOM 4314 C C . PRO C 1 31 ? 7.849 6.806 -23.873 1.00 67.65 151 PRO C C 1
ATOM 4315 O O . PRO C 1 31 ? 7.657 7.416 -22.813 1.00 66.34 151 PRO C O 1
ATOM 4319 N N . SER C 1 32 ? 7.023 5.852 -24.275 1.00 67.96 152 SER C N 1
ATOM 4320 C CA . SER C 1 32 ? 5.956 5.442 -23.379 1.00 65.79 152 SER C CA 1
ATOM 4321 C C . SER C 1 32 ? 6.380 4.303 -22.464 1.00 65.87 152 SER C C 1
ATOM 4322 O O . SER C 1 32 ? 5.636 3.964 -21.529 1.00 65.95 152 SER C O 1
ATOM 4325 N N . GLY C 1 33 ? 7.554 3.709 -22.704 1.00 63.02 153 GLY C N 1
ATOM 4326 C CA . GLY C 1 33 ? 7.999 2.542 -21.962 1.00 68.21 153 GLY C CA 1
ATOM 4327 C C . GLY C 1 33 ? 7.997 1.239 -22.742 1.00 66.42 153 GLY C C 1
ATOM 4328 O O . GLY C 1 33 ? 8.488 0.234 -22.222 1.00 67.12 153 GLY C O 1
ATOM 4329 N N . ILE C 1 34 ? 7.470 1.228 -23.962 1.00 65.75 154 ILE C N 1
ATOM 4330 C CA . ILE C 1 34 ? 7.516 0.062 -24.855 1.00 61.13 154 ILE C CA 1
ATOM 4331 C C . ILE C 1 34 ? 8.956 -0.183 -25.294 1.00 66.11 154 ILE C C 1
ATOM 4332 O O . ILE C 1 34 ? 9.643 0.768 -25.718 1.00 65.69 154 ILE C O 1
ATOM 4337 N N . PRO C 1 35 ? 9.443 -1.424 -25.252 1.00 67.43 155 PRO C N 1
ATOM 4338 C CA . PRO C 1 35 ? 10.834 -1.691 -25.637 1.00 67.34 155 PRO C CA 1
ATOM 4339 C C . PRO C 1 35 ? 11.018 -1.691 -27.145 1.00 72.35 155 PRO C C 1
ATOM 4340 O O . PRO C 1 35 ? 10.161 -2.156 -27.902 1.00 73.31 155 PRO C O 1
ATOM 4344 N N . ASP C 1 36 ? 12.154 -1.160 -27.575 1.00 75.00 156 ASP C N 1
ATOM 4345 C CA . ASP C 1 36 ? 12.568 -1.203 -28.972 1.00 74.02 156 ASP C CA 1
ATOM 4346 C C . ASP C 1 36 ? 13.514 -2.389 -29.110 1.00 78.36 156 ASP C C 1
ATOM 4347 O O . ASP C 1 36 ? 14.604 -2.385 -28.529 1.00 84.76 156 ASP C O 1
ATOM 4352 N N . PHE C 1 37 ? 13.100 -3.411 -29.856 1.00 74.27 157 PHE C N 1
ATOM 4353 C CA . PHE C 1 37 ? 13.984 -4.550 -30.113 1.00 75.72 157 PHE C CA 1
ATOM 4354 C C . PHE C 1 37 ? 14.784 -4.317 -31.399 1.00 81.09 157 PHE C C 1
ATOM 4355 O O . PHE C 1 37 ? 14.721 -5.085 -32.358 1.00 82.07 157 PHE C O 1
ATOM 4363 N N . ARG C 1 38 ? 15.561 -3.225 -31.371 1.00 84.49 158 ARG C N 1
ATOM 4364 C CA . ARG C 1 38 ? 16.390 -2.712 -32.471 1.00 81.82 158 ARG C CA 1
ATOM 4365 C C . ARG C 1 38 ? 15.653 -2.718 -33.813 1.00 82.62 158 ARG C C 1
ATOM 4366 O O . ARG C 1 38 ? 14.781 -1.870 -34.061 1.00 79.71 158 ARG C O 1
ATOM 4374 N N . GLN C 1 50 ? 17.835 -8.601 -19.104 1.00 88.32 170 GLN C N 1
ATOM 4375 C CA . GLN C 1 50 ? 16.673 -7.794 -19.469 1.00 90.48 170 GLN C CA 1
ATOM 4376 C C . GLN C 1 50 ? 15.476 -8.698 -19.844 1.00 95.25 170 GLN C C 1
ATOM 4377 O O . GLN C 1 50 ? 14.456 -8.740 -19.135 1.00 83.86 170 GLN C O 1
ATOM 4383 N N . TYR C 1 51 ? 15.619 -9.424 -20.962 1.00 96.21 171 TYR C N 1
ATOM 4384 C CA . TYR C 1 51 ? 14.599 -10.346 -21.457 1.00 85.31 171 TYR C CA 1
ATOM 4385 C C . TYR C 1 51 ? 15.137 -11.737 -21.750 1.00 84.39 171 TYR C C 1
ATOM 4386 O O . TYR C 1 51 ? 14.336 -12.623 -22.065 1.00 87.92 171 TYR C O 1
ATOM 4395 N N . ASP C 1 52 ? 16.461 -11.942 -21.700 1.00 80.61 172 ASP C N 1
ATOM 4396 C CA . ASP C 1 52 ? 17.144 -13.231 -21.855 1.00 86.30 172 ASP C CA 1
ATOM 4397 C C . ASP C 1 52 ? 17.442 -13.538 -23.317 1.00 81.56 172 ASP C C 1
ATOM 4398 O O . ASP C 1 52 ? 17.640 -14.701 -23.679 1.00 87.02 172 ASP C O 1
ATOM 4403 N N . LEU C 1 53 ? 17.516 -12.517 -24.149 1.00 77.85 173 LEU C N 1
ATOM 4404 C CA . LEU C 1 53 ? 17.710 -12.787 -25.567 1.00 82.82 173 LEU C CA 1
ATOM 4405 C C . LEU C 1 53 ? 19.190 -12.813 -25.948 1.00 83.61 173 LEU C C 1
ATOM 4406 O O . LEU C 1 53 ? 20.006 -12.136 -25.322 1.00 81.29 173 LEU C O 1
ATOM 4411 N N . PRO C 1 54 ? 19.564 -13.569 -27.011 1.00 80.29 174 PRO C N 1
ATOM 4412 C CA . PRO C 1 54 ? 20.913 -13.423 -27.586 1.00 82.03 174 PRO C CA 1
ATOM 4413 C C . PRO C 1 54 ? 21.149 -12.020 -28.118 1.00 80.78 174 PRO C C 1
ATOM 4414 O O . PRO C 1 54 ? 21.865 -11.220 -27.515 1.00 89.30 174 PRO C O 1
ATOM 4418 N N . TYR C 1 55 ? 20.562 -11.732 -29.261 1.00 74.87 175 TYR C N 1
ATOM 4419 C CA . TYR C 1 55 ? 20.454 -10.408 -29.836 1.00 78.07 175 TYR C CA 1
ATOM 4420 C C . TYR C 1 55 ? 19.006 -9.913 -29.720 1.00 82.53 175 TYR C C 1
ATOM 4421 O O . TYR C 1 55 ? 18.110 -10.676 -29.360 1.00 83.28 175 TYR C O 1
ATOM 4430 N N . PRO C 1 56 ? 18.750 -8.623 -29.996 1.00 85.17 176 PRO C N 1
ATOM 4431 C CA . PRO C 1 56 ? 17.389 -8.107 -29.737 1.00 78.73 176 PRO C CA 1
ATOM 4432 C C . PRO C 1 56 ? 16.321 -8.655 -30.675 1.00 77.50 176 PRO C C 1
ATOM 4433 O O . PRO C 1 56 ? 15.206 -8.953 -30.223 1.00 69.57 176 PRO C O 1
ATOM 4437 N N . GLU C 1 57 ? 16.623 -8.784 -31.972 1.00 77.16 177 GLU C N 1
ATOM 4438 C CA . GLU C 1 57 ? 15.652 -9.244 -32.961 1.00 74.92 177 GLU C CA 1
ATOM 4439 C C . GLU C 1 57 ? 15.147 -10.669 -32.680 1.00 73.36 177 GLU C C 1
ATOM 4440 O O . GLU C 1 57 ? 14.101 -11.069 -33.220 1.00 68.64 177 GLU C O 1
ATOM 4446 N N . ALA C 1 58 ? 15.842 -11.415 -31.811 1.00 70.11 178 ALA C N 1
ATOM 4447 C CA . ALA C 1 58 ? 15.537 -12.823 -31.554 1.00 64.57 178 ALA C CA 1
ATOM 4448 C C . ALA C 1 58 ? 14.088 -13.045 -31.144 1.00 60.15 178 ALA C C 1
ATOM 4449 O O . ALA C 1 58 ? 13.453 -14.009 -31.587 1.00 63.32 178 ALA C O 1
ATOM 4451 N N . ILE C 1 59 ? 13.558 -12.178 -30.281 1.00 60.67 179 ILE C N 1
ATOM 4452 C CA . ILE C 1 59 ? 12.198 -12.299 -29.768 1.00 56.42 179 ILE C CA 1
ATOM 4453 C C . ILE C 1 59 ? 11.127 -12.244 -30.851 1.00 59.30 179 ILE C C 1
ATOM 4454 O O . ILE C 1 59 ? 9.963 -12.521 -30.556 1.00 53.98 179 ILE C O 1
ATOM 4459 N N . PHE C 1 60 ? 11.474 -11.893 -32.097 1.00 63.10 180 PHE C N 1
ATOM 4460 C CA . PHE C 1 60 ? 10.515 -11.991 -33.198 1.00 62.39 180 PHE C CA 1
ATOM 4461 C C . PHE C 1 60 ? 11.049 -12.904 -34.302 1.00 59.23 180 PHE C C 1
ATOM 4462 O O . PHE C 1 60 ? 10.753 -12.711 -35.489 1.00 55.35 180 PHE C O 1
ATOM 4470 N N . GLU C 1 61 ? 11.834 -13.915 -33.916 1.00 54.18 181 GLU C N 1
ATOM 4471 C CA . GLU C 1 61 ? 12.364 -14.906 -34.841 1.00 59.23 181 GLU C CA 1
ATOM 4472 C C . GLU C 1 61 ? 11.861 -16.291 -34.472 1.00 60.86 181 GLU C C 1
ATOM 4473 O O . GLU C 1 61 ? 11.867 -16.663 -33.296 1.00 65.06 181 GLU C O 1
ATOM 4479 N N . LEU C 1 62 ? 11.424 -17.083 -35.482 1.00 62.54 182 LEU C N 1
ATOM 4480 C CA . LEU C 1 62 ? 10.865 -18.384 -35.199 1.00 61.72 182 LEU C CA 1
ATOM 4481 C C . LEU C 1 62 ? 11.857 -19.357 -34.514 1.00 58.14 182 LEU C C 1
ATOM 4482 O O . LEU C 1 62 ? 11.565 -19.824 -33.413 1.00 54.76 182 LEU C O 1
ATOM 4487 N N . PRO C 1 63 ? 13.024 -19.675 -35.122 1.00 56.37 183 PRO C N 1
ATOM 4488 C CA . PRO C 1 63 ? 13.878 -20.700 -34.483 1.00 57.37 183 PRO C CA 1
ATOM 4489 C C . PRO C 1 63 ? 14.125 -20.438 -33.016 1.00 59.12 183 PRO C C 1
ATOM 4490 O O . PRO C 1 63 ? 13.968 -21.359 -32.198 1.00 65.20 183 PRO C O 1
ATOM 4494 N N . PHE C 1 64 ? 14.483 -19.202 -32.650 1.00 59.39 184 PHE C N 1
ATOM 4495 C CA . PHE C 1 64 ? 14.586 -18.891 -31.232 1.00 57.92 184 PHE C CA 1
ATOM 4496 C C . PHE C 1 64 ? 13.261 -19.162 -30.525 1.00 56.47 184 PHE C C 1
ATOM 4497 O O . PHE C 1 64 ? 13.238 -19.718 -29.424 1.00 59.38 184 PHE C O 1
ATOM 4505 N N . PHE C 1 65 ? 12.143 -18.796 -31.150 1.00 53.17 185 PHE C N 1
ATOM 4506 C CA . PHE C 1 65 ? 10.864 -18.893 -30.454 1.00 59.17 185 PHE C CA 1
ATOM 4507 C C . PHE C 1 65 ? 10.528 -20.333 -30.115 1.00 65.54 185 PHE C C 1
ATOM 4508 O O . PHE C 1 65 ? 9.872 -20.601 -29.098 1.00 64.76 185 PHE C O 1
ATOM 4516 N N . PHE C 1 66 ? 10.974 -21.265 -30.958 1.00 66.89 186 PHE C N 1
ATOM 4517 C CA . PHE C 1 66 ? 10.846 -22.682 -30.653 1.00 63.54 186 PHE C CA 1
ATOM 4518 C C . PHE C 1 66 ? 11.868 -23.127 -29.614 1.00 64.93 186 PHE C C 1
ATOM 4519 O O . PHE C 1 66 ? 11.519 -23.876 -28.696 1.00 72.15 186 PHE C O 1
ATOM 4527 N N . HIS C 1 67 ? 13.129 -22.685 -29.719 1.00 66.68 187 HIS C N 1
ATOM 4528 C CA . HIS C 1 67 ? 14.082 -23.089 -28.688 1.00 67.39 187 HIS C CA 1
ATOM 4529 C C . HIS C 1 67 ? 13.684 -22.524 -27.329 1.00 72.69 187 HIS C C 1
ATOM 4530 O O . HIS C 1 67 ? 13.956 -23.135 -26.285 1.00 72.29 187 HIS C O 1
ATOM 4537 N N . ASN C 1 68 ? 13.031 -21.381 -27.324 1.00 72.81 188 ASN C N 1
ATOM 4538 C CA . ASN C 1 68 ? 12.616 -20.770 -26.078 1.00 67.08 188 ASN C CA 1
ATOM 4539 C C . ASN C 1 68 ? 11.564 -19.721 -26.359 1.00 65.24 188 ASN C C 1
ATOM 4540 O O . ASN C 1 68 ? 11.891 -18.639 -26.851 1.00 73.06 188 ASN C O 1
ATOM 4545 N N . PRO C 1 69 ? 10.300 -19.979 -26.025 1.00 67.32 189 PRO C N 1
ATOM 4546 C CA . PRO C 1 69 ? 9.273 -18.960 -26.214 1.00 66.22 189 PRO C CA 1
ATOM 4547 C C . PRO C 1 69 ? 9.061 -18.043 -25.014 1.00 66.36 189 PRO C C 1
ATOM 4548 O O . PRO C 1 69 ? 8.340 -17.048 -25.161 1.00 70.51 189 PRO C O 1
ATOM 4552 N N . LYS C 1 70 ? 9.678 -18.313 -23.859 1.00 68.49 190 LYS C N 1
ATOM 4553 C CA . LYS C 1 70 ? 9.440 -17.498 -22.662 1.00 71.27 190 LYS C CA 1
ATOM 4554 C C . LYS C 1 70 ? 9.602 -15.994 -22.864 1.00 70.91 190 LYS C C 1
ATOM 4555 O O . LYS C 1 70 ? 8.744 -15.245 -22.361 1.00 67.75 190 LYS C O 1
ATOM 4561 N N . PRO C 1 71 ? 10.642 -15.480 -23.545 1.00 69.88 191 PRO C N 1
ATOM 4562 C CA . PRO C 1 71 ? 10.749 -14.017 -23.684 1.00 66.33 191 PRO C CA 1
ATOM 4563 C C . PRO C 1 71 ? 9.541 -13.390 -24.352 1.00 64.43 191 PRO C C 1
ATOM 4564 O O . PRO C 1 71 ? 9.071 -12.313 -23.933 1.00 69.01 191 PRO C O 1
ATOM 4568 N N . PHE C 1 72 ? 9.014 -14.059 -25.384 1.00 63.55 192 PHE C N 1
ATOM 4569 C CA . PHE C 1 72 ? 7.899 -13.488 -26.129 1.00 61.90 192 PHE C CA 1
ATOM 4570 C C . PHE C 1 72 ? 6.669 -13.370 -25.255 1.00 61.61 192 PHE C C 1
ATOM 4571 O O . PHE C 1 72 ? 5.991 -12.338 -25.258 1.00 66.74 192 PHE C O 1
ATOM 4579 N N . PHE C 1 73 ? 6.366 -14.407 -24.485 1.00 59.91 193 PHE C N 1
ATOM 4580 C CA . PHE C 1 73 ? 5.187 -14.306 -23.647 1.00 65.88 193 PHE C CA 1
ATOM 4581 C C . PHE C 1 73 ? 5.416 -13.403 -22.443 1.00 65.38 193 PHE C C 1
ATOM 4582 O O . PHE C 1 73 ? 4.442 -12.872 -21.904 1.00 65.66 193 PHE C O 1
ATOM 4590 N N . THR C 1 74 ? 6.671 -13.160 -22.048 1.00 66.37 194 THR C N 1
ATOM 4591 C CA . THR C 1 74 ? 6.916 -12.063 -21.116 1.00 68.26 194 THR C CA 1
ATOM 4592 C C . THR C 1 74 ? 6.450 -10.750 -21.723 1.00 69.31 194 THR C C 1
ATOM 4593 O O . THR C 1 74 ? 5.672 -10.002 -21.110 1.00 68.26 194 THR C O 1
ATOM 4597 N N . LEU C 1 75 ? 6.903 -10.473 -22.953 1.00 67.94 195 LEU C N 1
ATOM 4598 C CA . LEU C 1 75 ? 6.462 -9.273 -23.667 1.00 61.55 195 LEU C CA 1
ATOM 4599 C C . LEU C 1 75 ? 4.941 -9.208 -23.758 1.00 65.89 195 LEU C C 1
ATOM 4600 O O . LEU C 1 75 ? 4.344 -8.146 -23.548 1.00 70.63 195 LEU C O 1
ATOM 4605 N N . ALA C 1 76 ? 4.297 -10.341 -24.049 1.00 65.95 196 ALA C N 1
ATOM 4606 C CA . ALA C 1 76 ? 2.855 -10.333 -24.266 1.00 65.61 196 ALA C CA 1
ATOM 4607 C C . ALA C 1 76 ? 2.088 -10.093 -22.972 1.00 69.11 196 ALA C C 1
ATOM 4608 O O . ALA C 1 76 ? 1.032 -9.451 -22.996 1.00 76.14 196 ALA C O 1
ATOM 4610 N N . LYS C 1 77 ? 2.587 -10.576 -21.835 1.00 63.44 197 LYS C N 1
ATOM 4611 C CA . LYS C 1 77 ? 1.982 -10.157 -20.572 1.00 68.45 197 LYS C CA 1
ATOM 4612 C C . LYS C 1 77 ? 2.200 -8.666 -20.330 1.00 72.18 197 LYS C C 1
ATOM 4613 O O . LYS C 1 77 ? 1.326 -7.991 -19.768 1.00 65.80 197 LYS C O 1
ATOM 4619 N N . GLU C 1 78 ? 3.364 -8.137 -20.732 1.00 70.17 198 GLU C N 1
ATOM 4620 C CA . GLU C 1 78 ? 3.618 -6.701 -20.584 1.00 69.69 198 GLU C CA 1
ATOM 4621 C C . GLU C 1 78 ? 2.627 -5.898 -21.409 1.00 72.78 198 GLU C C 1
ATOM 4622 O O . GLU C 1 78 ? 1.842 -5.096 -20.883 1.00 75.72 198 GLU C O 1
ATOM 4628 N N . LEU C 1 79 ? 2.640 -6.129 -22.718 1.00 67.29 199 LEU C N 1
ATOM 4629 C CA . LEU C 1 79 ? 1.865 -5.343 -23.661 1.00 66.74 199 LEU C CA 1
ATOM 4630 C C . LEU C 1 79 ? 0.373 -5.526 -23.456 1.00 74.60 199 LEU C C 1
ATOM 4631 O O . LEU C 1 79 ? -0.422 -5.179 -24.336 1.00 78.62 199 LEU C O 1
ATOM 4636 N N . TYR C 1 80 ? -0.009 -6.088 -22.315 1.00 80.87 200 TYR C N 1
ATOM 4637 C CA . TYR C 1 80 ? -1.410 -6.206 -21.971 1.00 88.51 200 TYR C CA 1
ATOM 4638 C C . TYR C 1 80 ? -2.019 -4.819 -21.879 1.00 89.19 200 TYR C C 1
ATOM 4639 O O . TYR C 1 80 ? -1.543 -3.992 -21.083 1.00 85.08 200 TYR C O 1
ATOM 4648 N N . PRO C 1 81 ? -3.046 -4.527 -22.668 1.00 91.97 201 PRO C N 1
ATOM 4649 C CA . PRO C 1 81 ? -3.641 -3.188 -22.676 1.00 92.77 201 PRO C CA 1
ATOM 4650 C C . PRO C 1 81 ? -3.983 -2.651 -21.296 1.00 92.07 201 PRO C C 1
ATOM 4651 O O . PRO C 1 81 ? -4.379 -3.393 -20.391 1.00 88.59 201 PRO C O 1
ATOM 4655 N N . GLY C 1 82 ? -3.833 -1.328 -21.159 1.00 90.26 202 GLY C N 1
ATOM 4656 C CA . GLY C 1 82 ? -4.126 -0.612 -19.940 1.00 80.43 202 GLY C CA 1
ATOM 4657 C C . GLY C 1 82 ? -2.965 -0.507 -18.992 1.00 76.67 202 GLY C C 1
ATOM 4658 O O . GLY C 1 82 ? -3.130 0.043 -17.894 1.00 76.87 202 GLY C O 1
ATOM 4659 N N . ASN C 1 83 ? -1.802 -1.039 -19.374 1.00 82.54 203 ASN C N 1
ATOM 4660 C CA . ASN C 1 83 ? -0.588 -0.988 -18.569 1.00 83.85 203 ASN C CA 1
ATOM 4661 C C . ASN C 1 83 ? 0.302 0.181 -18.967 1.00 82.15 203 ASN C C 1
ATOM 4662 O O . ASN C 1 83 ? 0.902 0.829 -18.103 1.00 81.74 203 ASN C O 1
ATOM 4667 N N . TYR C 1 84 ? 0.380 0.454 -20.264 1.00 78.99 204 TYR C N 1
ATOM 4668 C CA . TYR C 1 84 ? 1.143 1.551 -20.829 1.00 70.42 204 TYR C CA 1
ATOM 4669 C C . TYR C 1 84 ? 0.178 2.585 -21.394 1.00 68.50 204 TYR C C 1
ATOM 4670 O O . TYR C 1 84 ? -0.950 2.258 -21.761 1.00 72.52 204 TYR C O 1
ATOM 4679 N N . LYS C 1 85 ? 0.603 3.841 -21.438 1.00 69.36 205 LYS C N 1
ATOM 4680 C CA . LYS C 1 85 ? -0.266 4.890 -21.947 1.00 69.74 205 LYS C CA 1
ATOM 4681 C C . LYS C 1 85 ? 0.363 5.579 -23.159 1.00 65.20 205 LYS C C 1
ATOM 4682 O O . LYS C 1 85 ? 1.592 5.586 -23.312 1.00 58.98 205 LYS C O 1
ATOM 4688 N N . PRO C 1 86 ? -0.455 6.129 -24.064 1.00 62.03 206 PRO C N 1
ATOM 4689 C CA . PRO C 1 86 ? 0.092 6.858 -25.218 1.00 62.06 206 PRO C CA 1
ATOM 4690 C C . PRO C 1 86 ? 0.879 8.094 -24.802 1.00 71.24 206 PRO C C 1
ATOM 4691 O O . PRO C 1 86 ? 0.679 8.664 -23.725 1.00 74.34 206 PRO C O 1
ATOM 4695 N N . ASN C 1 87 ? 1.788 8.513 -25.684 1.00 67.49 207 ASN C N 1
ATOM 4696 C CA . ASN C 1 87 ? 2.474 9.786 -25.534 1.00 58.46 207 ASN C CA 1
ATOM 4697 C C . ASN C 1 87 ? 2.000 10.758 -26.620 1.00 62.77 207 ASN C C 1
ATOM 4698 O O . ASN C 1 87 ? 1.010 10.519 -27.322 1.00 66.62 207 ASN C O 1
ATOM 4703 N N . VAL C 1 88 ? 2.715 11.874 -26.751 1.00 62.17 208 VAL C N 1
ATOM 4704 C CA . VAL C 1 88 ? 2.259 12.967 -27.602 1.00 63.20 208 VAL C CA 1
ATOM 4705 C C . VAL C 1 88 ? 2.301 12.590 -29.082 1.00 60.64 208 VAL C C 1
ATOM 4706 O O . VAL C 1 88 ? 1.560 13.161 -29.886 1.00 53.58 208 VAL C O 1
ATOM 4710 N N . THR C 1 89 ? 3.178 11.665 -29.488 1.00 58.23 209 THR C N 1
ATOM 4711 C CA . THR C 1 89 ? 3.165 11.228 -30.882 1.00 59.77 209 THR C CA 1
ATOM 4712 C C . THR C 1 89 ? 1.801 10.643 -31.241 1.00 59.01 209 THR C C 1
ATOM 4713 O O . THR C 1 89 ? 1.186 10.997 -32.264 1.00 59.53 209 THR C O 1
ATOM 4717 N N . HIS C 1 90 ? 1.313 9.786 -30.387 1.00 53.40 210 HIS C N 1
ATOM 4718 C CA . HIS C 1 90 ? 0.065 9.155 -30.644 1.00 58.36 210 HIS C CA 1
ATOM 4719 C C . HIS C 1 90 ? -0.986 10.176 -30.747 1.00 48.23 210 HIS C C 1
ATOM 4720 O O . HIS C 1 90 ? -1.751 10.206 -31.662 1.00 44.50 210 HIS C O 1
ATOM 4727 N N . TYR C 1 91 ? -0.976 11.082 -29.817 1.00 53.93 211 TYR C N 1
ATOM 4728 C CA . TYR C 1 91 ? -1.947 12.130 -29.785 1.00 59.94 211 TYR C CA 1
ATOM 4729 C C . TYR C 1 91 ? -1.899 13.097 -30.953 1.00 55.43 211 TYR C C 1
ATOM 4730 O O . TYR C 1 91 ? -2.889 13.651 -31.323 1.00 53.38 211 TYR C O 1
ATOM 4739 N N . PHE C 1 92 ? -0.751 13.292 -31.565 1.00 52.96 212 PHE C N 1
ATOM 4740 C CA . PHE C 1 92 ? -0.652 14.128 -32.738 1.00 55.46 212 PHE C CA 1
ATOM 4741 C C . PHE C 1 92 ? -1.466 13.501 -33.851 1.00 56.65 212 PHE C C 1
ATOM 4742 O O . PHE C 1 92 ? -2.224 14.149 -34.528 1.00 51.49 212 PHE C O 1
ATOM 4750 N N . LEU C 1 93 ? -1.326 12.196 -33.993 1.00 57.01 213 LEU C N 1
ATOM 4751 C CA . LEU C 1 93 ? -2.034 11.404 -34.936 1.00 49.33 213 LEU C CA 1
ATOM 4752 C C . LEU C 1 93 ? -3.497 11.433 -34.626 1.00 56.07 213 LEU C C 1
ATOM 4753 O O . LEU C 1 93 ? -4.299 11.527 -35.510 1.00 55.50 213 LEU C O 1
ATOM 4758 N N . ARG C 1 94 ? -3.858 11.386 -33.356 1.00 59.41 214 ARG C N 1
ATOM 4759 C CA . ARG C 1 94 ? -5.249 11.495 -32.934 1.00 56.77 214 ARG C CA 1
ATOM 4760 C C . ARG C 1 94 ? -5.805 12.781 -33.469 1.00 57.57 214 ARG C C 1
ATOM 4761 O O . ARG C 1 94 ? -6.820 12.806 -34.089 1.00 50.43 214 ARG C O 1
ATOM 4769 N N . LEU C 1 95 ? -5.104 13.868 -33.241 1.00 59.20 215 LEU C N 1
ATOM 4770 C CA . LEU C 1 95 ? -5.510 15.166 -33.728 1.00 59.52 215 LEU C CA 1
ATOM 4771 C C . LEU C 1 95 ? -5.695 15.201 -35.188 1.00 55.76 215 LEU C C 1
ATOM 4772 O O . LEU C 1 95 ? -6.647 15.709 -35.659 1.00 48.66 215 LEU C O 1
ATOM 4777 N N . LEU C 1 96 ? -4.773 14.633 -35.922 1.00 57.30 216 LEU C N 1
ATOM 4778 C CA . LEU C 1 96 ? -4.866 14.581 -37.358 1.00 54.75 216 LEU C CA 1
ATOM 4779 C C . LEU C 1 96 ? -6.125 13.922 -37.781 1.00 56.50 216 LEU C C 1
ATOM 4780 O O . LEU C 1 96 ? -6.800 14.389 -38.643 1.00 58.61 216 LEU C O 1
ATOM 4785 N N . HIS C 1 97 ? -6.415 12.787 -37.192 1.00 57.16 217 HIS C N 1
ATOM 4786 C CA . HIS C 1 97 ? -7.635 12.100 -37.482 1.00 56.14 217 HIS C CA 1
ATOM 4787 C C . HIS C 1 97 ? -8.841 12.938 -37.202 1.00 56.27 217 HIS C C 1
ATOM 4788 O O . HIS C 1 97 ? -9.697 13.074 -38.022 1.00 55.48 217 HIS C O 1
ATOM 4795 N N . ASP C 1 98 ? -8.906 13.504 -36.021 1.00 60.09 218 ASP C N 1
ATOM 4796 C CA . ASP C 1 98 ? -10.063 14.273 -35.616 1.00 61.60 218 ASP C CA 1
ATOM 4797 C C . ASP C 1 98 ? -10.342 15.516 -36.401 1.00 59.66 218 ASP C C 1
ATOM 4798 O O . ASP C 1 98 ? -11.393 16.080 -36.294 1.00 58.37 218 ASP C O 1
ATOM 4803 N N . LYS C 1 99 ? -9.382 15.952 -37.172 1.00 54.96 219 LYS C N 1
ATOM 4804 C CA . LYS C 1 99 ? -9.496 17.135 -38.014 1.00 51.89 219 LYS C CA 1
ATOM 4805 C C . LYS C 1 99 ? -9.795 16.793 -39.468 1.00 59.30 219 LYS C C 1
ATOM 4806 O O . LYS C 1 99 ? -9.605 17.642 -40.345 1.00 63.84 219 LYS C O 1
ATOM 4812 N N . GLY C 1 100 ? -10.237 15.574 -39.750 1.00 61.03 220 GLY C N 1
ATOM 4813 C CA . GLY C 1 100 ? -10.470 15.180 -41.126 1.00 61.37 220 GLY C CA 1
ATOM 4814 C C . GLY C 1 100 ? -9.225 15.030 -41.987 1.00 62.31 220 GLY C C 1
ATOM 4815 O O . GLY C 1 100 ? -9.322 15.152 -43.211 1.00 62.62 220 GLY C O 1
ATOM 4816 N N . LEU C 1 101 ? -8.056 14.740 -41.398 1.00 55.67 221 LEU C N 1
ATOM 4817 C CA . LEU C 1 101 ? -6.814 14.706 -42.171 1.00 60.50 221 LEU C CA 1
ATOM 4818 C C . LEU C 1 101 ? -6.187 13.320 -42.324 1.00 60.45 221 LEU C C 1
ATOM 4819 O O . LEU C 1 101 ? -5.394 13.128 -43.241 1.00 55.40 221 LEU C O 1
ATOM 4824 N N . LEU C 1 102 ? -6.536 12.342 -41.500 1.00 59.58 222 LEU C N 1
ATOM 4825 C CA . LEU C 1 102 ? -5.870 11.039 -41.503 1.00 50.60 222 LEU C CA 1
ATOM 4826 C C . LEU C 1 102 ? -6.501 10.063 -42.501 1.00 46.79 222 LEU C C 1
ATOM 4827 O O . LEU C 1 102 ? -7.643 9.634 -42.322 1.00 54.33 222 LEU C O 1
ATOM 4832 N N . LEU C 1 103 ? -5.735 9.673 -43.524 1.00 46.07 223 LEU C N 1
ATOM 4833 C CA . LEU C 1 103 ? -6.208 8.674 -44.474 1.00 47.56 223 LEU C CA 1
ATOM 4834 C C . LEU C 1 103 ? -6.068 7.281 -43.898 1.00 51.97 223 LEU C C 1
ATOM 4835 O O . LEU C 1 103 ? -7.046 6.531 -43.829 1.00 61.25 223 LEU C O 1
ATOM 4840 N N . ARG C 1 104 ? -4.855 6.920 -43.497 1.00 46.26 224 ARG C N 1
ATOM 4841 C CA . ARG C 1 104 ? -4.630 5.744 -42.672 1.00 53.31 224 ARG C CA 1
ATOM 4842 C C . ARG C 1 104 ? -3.290 5.852 -41.965 1.00 51.11 224 ARG C C 1
ATOM 4843 O O . ARG C 1 104 ? -2.396 6.600 -42.378 1.00 50.66 224 ARG C O 1
ATOM 4851 N N . LEU C 1 105 ? -3.159 5.070 -40.902 1.00 47.79 225 LEU C N 1
ATOM 4852 C CA . LEU C 1 105 ? -1.936 5.010 -40.113 1.00 45.66 225 LEU C CA 1
ATOM 4853 C C . LEU C 1 105 ? -1.478 3.560 -40.071 1.00 47.08 225 LEU C C 1
ATOM 4854 O O . LEU C 1 105 ? -2.145 2.705 -39.474 1.00 50.35 225 LEU C O 1
ATOM 4859 N N . TYR C 1 106 ? -0.342 3.299 -40.719 1.00 44.96 226 TYR C N 1
ATOM 4860 C CA . TYR C 1 106 ? 0.310 2.000 -40.743 1.00 44.53 226 TYR C CA 1
ATOM 4861 C C . TYR C 1 106 ? 1.313 1.901 -39.595 1.00 46.94 226 TYR C C 1
ATOM 4862 O O . TYR C 1 106 ? 2.260 2.686 -39.521 1.00 50.63 226 TYR C O 1
ATOM 4871 N N . THR C 1 107 ? 1.115 0.951 -38.695 1.00 46.57 227 THR C N 1
ATOM 4872 C CA . THR C 1 107 ? 2.005 0.803 -37.554 1.00 48.63 227 THR C CA 1
ATOM 4873 C C . THR C 1 107 ? 2.736 -0.546 -37.635 1.00 47.42 227 THR C C 1
ATOM 4874 O O . THR C 1 107 ? 2.171 -1.559 -38.082 1.00 56.88 227 THR C O 1
ATOM 4878 N N . GLN C 1 108 ? 4.024 -0.534 -37.260 1.00 49.73 228 GLN C N 1
ATOM 4879 C CA . GLN C 1 108 ? 4.811 -1.723 -36.930 1.00 47.40 228 GLN C CA 1
ATOM 4880 C C . GLN C 1 108 ? 4.671 -2.141 -35.473 1.00 51.43 228 GLN C C 1
ATOM 4881 O O . GLN C 1 108 ? 5.276 -3.134 -35.078 1.00 54.07 228 GLN C O 1
ATOM 4887 N N . ASN C 1 109 ? 3.896 -1.415 -34.675 1.00 54.98 229 ASN C N 1
ATOM 4888 C CA . ASN C 1 109 ? 3.862 -1.571 -33.228 1.00 53.89 229 ASN C CA 1
ATOM 4889 C C . ASN C 1 109 ? 2.673 -2.409 -32.795 1.00 55.41 229 ASN C C 1
ATOM 4890 O O . ASN C 1 109 ? 1.585 -2.316 -33.372 1.00 56.18 229 ASN C O 1
ATOM 4895 N N . ILE C 1 110 ? 2.880 -3.193 -31.743 1.00 62.33 230 ILE C N 1
ATOM 4896 C CA . ILE C 1 110 ? 1.880 -4.153 -31.286 1.00 59.23 230 ILE C CA 1
ATOM 4897 C C . ILE C 1 110 ? 1.500 -3.837 -29.839 1.00 55.40 230 ILE C C 1
ATOM 4898 O O . ILE C 1 110 ? 1.229 -4.737 -29.040 1.00 54.74 230 ILE C O 1
ATOM 4903 N N . ASP C 1 111 ? 1.511 -2.551 -29.476 1.00 50.84 231 ASP C N 1
ATOM 4904 C CA . ASP C 1 111 ? 0.994 -2.123 -28.185 1.00 48.57 231 ASP C CA 1
ATOM 4905 C C . ASP C 1 111 ? -0.391 -1.503 -28.306 1.00 48.91 231 ASP C C 1
ATOM 4906 O O . ASP C 1 111 ? -0.999 -1.153 -27.285 1.00 43.57 231 ASP C O 1
ATOM 4911 N N . GLY C 1 112 ? -0.893 -1.361 -29.533 1.00 54.64 232 GLY C N 1
ATOM 4912 C CA . GLY C 1 112 ? -2.199 -0.792 -29.792 1.00 58.37 232 GLY C CA 1
ATOM 4913 C C . GLY C 1 112 ? -2.407 0.581 -29.181 1.00 66.24 232 GLY C C 1
ATOM 4914 O O . GLY C 1 112 ? -3.549 1.014 -29.009 1.00 63.66 232 GLY C O 1
ATOM 4915 N N . LEU C 1 113 ? -1.312 1.276 -28.851 1.00 60.63 233 LEU C N 1
ATOM 4916 C CA . LEU C 1 113 ? -1.422 2.634 -28.331 1.00 58.01 233 LEU C CA 1
ATOM 4917 C C . LEU C 1 113 ? -2.121 3.580 -29.322 1.00 57.93 233 LEU C C 1
ATOM 4918 O O . LEU C 1 113 ? -2.818 4.511 -28.903 1.00 56.79 233 LEU C O 1
ATOM 4923 N N . GLU C 1 114 ? -1.968 3.352 -30.632 1.00 55.87 234 GLU C N 1
ATOM 4924 C CA . GLU C 1 114 ? -2.740 4.120 -31.609 1.00 48.29 234 GLU C CA 1
ATOM 4925 C C . GLU C 1 114 ? -4.240 3.989 -31.342 1.00 57.40 234 GLU C C 1
ATOM 4926 O O . GLU C 1 114 ? -4.973 4.980 -31.357 1.00 60.57 234 GLU C O 1
ATOM 4932 N N . ARG C 1 115 ? -4.721 2.780 -31.069 1.00 67.88 235 ARG C N 1
ATOM 4933 C CA . ARG C 1 115 ? -6.147 2.647 -30.788 1.00 66.81 235 ARG C CA 1
ATOM 4934 C C . ARG C 1 115 ? -6.507 3.169 -29.400 1.00 61.63 235 ARG C C 1
ATOM 4935 O O . ARG C 1 115 ? -7.602 3.706 -29.208 1.00 57.49 235 ARG C O 1
ATOM 4943 N N . VAL C 1 116 ? -5.612 3.015 -28.424 1.00 63.42 236 VAL C N 1
ATOM 4944 C CA . VAL C 1 116 ? -5.870 3.557 -27.094 1.00 58.03 236 VAL C CA 1
ATOM 4945 C C . VAL C 1 116 ? -5.962 5.073 -27.156 1.00 60.04 236 VAL C C 1
ATOM 4946 O O . VAL C 1 116 ? -6.736 5.691 -26.422 1.00 63.01 236 VAL C O 1
ATOM 4950 N N . SER C 1 117 ? -5.178 5.695 -28.037 1.00 61.79 237 SER C N 1
ATOM 4951 C CA . SER C 1 117 ? -5.187 7.150 -28.143 1.00 57.85 237 SER C CA 1
ATOM 4952 C C . SER C 1 117 ? -6.526 7.672 -28.662 1.00 60.73 237 SER C C 1
ATOM 4953 O O . SER C 1 117 ? -6.900 8.817 -28.376 1.00 70.18 237 SER C O 1
ATOM 4956 N N . GLY C 1 118 ? -7.254 6.858 -29.429 1.00 59.10 238 GLY C N 1
ATOM 4957 C CA . GLY C 1 118 ? -8.610 7.184 -29.832 1.00 57.12 238 GLY C CA 1
ATOM 4958 C C . GLY C 1 118 ? -8.904 7.085 -31.318 1.00 62.73 238 GLY C C 1
ATOM 4959 O O . GLY C 1 118 ? -9.914 7.620 -31.786 1.00 69.47 238 GLY C O 1
ATOM 4960 N N . ILE C 1 119 ? -8.045 6.411 -32.073 1.00 62.82 239 ILE C N 1
ATOM 4961 C CA . ILE C 1 119 ? -8.219 6.311 -33.520 1.00 63.27 239 ILE C CA 1
ATOM 4962 C C . ILE C 1 119 ? -9.116 5.118 -33.836 1.00 66.72 239 ILE C C 1
ATOM 4963 O O . ILE C 1 119 ? -8.956 4.048 -33.229 1.00 66.10 239 ILE C O 1
ATOM 4968 N N . PRO C 1 120 ? -10.094 5.258 -34.733 1.00 66.34 240 PRO C N 1
ATOM 4969 C CA . PRO C 1 120 ? -10.960 4.120 -35.053 1.00 62.90 240 PRO C CA 1
ATOM 4970 C C . PRO C 1 120 ? -10.149 2.984 -35.636 1.00 61.27 240 PRO C C 1
ATOM 4971 O O . PRO C 1 120 ? -9.193 3.204 -36.383 1.00 59.70 240 PRO C O 1
ATOM 4975 N N . ALA C 1 121 ? -10.543 1.754 -35.301 1.00 66.80 241 ALA C N 1
ATOM 4976 C CA . ALA C 1 121 ? -9.925 0.628 -35.975 1.00 59.09 241 ALA C CA 1
ATOM 4977 C C . ALA C 1 121 ? -9.925 0.849 -37.484 1.00 60.16 241 ALA C C 1
ATOM 4978 O O . ALA C 1 121 ? -8.931 0.555 -38.160 1.00 56.50 241 ALA C O 1
ATOM 4980 N N . SER C 1 122 ? -11.007 1.435 -38.022 1.00 58.46 242 SER C N 1
ATOM 4981 C CA . SER C 1 122 ? -11.111 1.615 -39.466 1.00 58.13 242 SER C CA 1
ATOM 4982 C C . SER C 1 122 ? -9.910 2.337 -40.045 1.00 57.57 242 SER C C 1
ATOM 4983 O O . SER C 1 122 ? -9.614 2.165 -41.233 1.00 56.35 242 SER C O 1
ATOM 4986 N N . LYS C 1 123 ? -9.198 3.111 -39.223 1.00 60.92 243 LYS C N 1
ATOM 4987 C CA . LYS C 1 123 ? -8.066 3.928 -39.653 1.00 58.03 243 LYS C CA 1
ATOM 4988 C C . LYS C 1 123 ? -6.696 3.308 -39.354 1.00 52.29 243 LYS C C 1
ATOM 4989 O O . LYS C 1 123 ? -5.689 3.831 -39.825 1.00 57.18 243 LYS C O 1
ATOM 4995 N N . LEU C 1 124 ? -6.612 2.235 -38.575 1.00 55.91 244 LEU C N 1
ATOM 4996 C CA . LEU C 1 124 ? -5.327 1.590 -38.308 1.00 52.73 244 LEU C CA 1
ATOM 4997 C C . LEU C 1 124 ? -5.017 0.526 -39.345 1.00 49.01 244 LEU C C 1
ATOM 4998 O O . LEU C 1 124 ? -5.910 -0.038 -39.984 1.00 50.58 244 LEU C O 1
ATOM 5003 N N . VAL C 1 125 ? -3.730 0.207 -39.463 1.00 46.95 245 VAL C N 1
ATOM 5004 C CA . VAL C 1 125 ? -3.275 -1.043 -40.078 1.00 41.93 245 VAL C CA 1
ATOM 5005 C C . VAL C 1 125 ? -2.114 -1.565 -39.239 1.00 45.21 245 VAL C C 1
ATOM 5006 O O . VAL C 1 125 ? -1.028 -0.984 -39.256 1.00 44.57 245 VAL C O 1
ATOM 5010 N N . GLU C 1 126 ? -2.349 -2.640 -38.482 1.00 45.06 246 GLU C N 1
ATOM 5011 C CA . GLU C 1 126 ? -1.357 -3.150 -37.529 1.00 45.37 246 GLU C CA 1
ATOM 5012 C C . GLU C 1 126 ? -0.547 -4.217 -38.251 1.00 45.25 246 GLU C C 1
ATOM 5013 O O . GLU C 1 126 ? -0.693 -5.431 -38.059 1.00 57.10 246 GLU C O 1
ATOM 5019 N N . ALA C 1 127 ? 0.318 -3.726 -39.125 1.00 44.19 247 ALA C N 1
ATOM 5020 C CA . ALA C 1 127 ? 0.893 -4.539 -40.187 1.00 52.65 247 ALA C CA 1
ATOM 5021 C C . ALA C 1 127 ? 1.908 -5.564 -39.689 1.00 52.02 247 ALA C C 1
ATOM 5022 O O . ALA C 1 127 ? 2.338 -6.415 -40.467 1.00 52.89 247 ALA C O 1
ATOM 5024 N N . HIS C 1 128 ? 2.319 -5.494 -38.434 1.00 49.88 248 HIS C N 1
ATOM 5025 C CA . HIS C 1 128 ? 3.141 -6.531 -37.845 1.00 43.43 248 HIS C CA 1
ATOM 5026 C C . HIS C 1 128 ? 2.348 -7.321 -36.801 1.00 52.85 248 HIS C C 1
ATOM 5027 O O . HIS C 1 128 ? 2.915 -7.910 -35.875 1.00 52.78 248 HIS C O 1
ATOM 5034 N N . GLY C 1 129 ? 1.029 -7.331 -36.941 1.00 46.08 249 GLY C N 1
ATOM 5035 C CA . GLY C 1 129 ? 0.203 -8.261 -36.214 1.00 49.67 249 GLY C CA 1
ATOM 5036 C C . GLY C 1 129 ? -0.583 -7.637 -35.077 1.00 54.93 249 GLY C C 1
ATOM 5037 O O . GLY C 1 129 ? -0.589 -6.419 -34.859 1.00 60.98 249 GLY C O 1
ATOM 5038 N N . THR C 1 130 ? -1.253 -8.526 -34.339 1.00 52.52 250 THR C N 1
ATOM 5039 C CA . THR C 1 130 ? -2.150 -8.177 -33.252 1.00 54.00 250 THR C CA 1
ATOM 5040 C C . THR C 1 130 ? -2.215 -9.345 -32.276 1.00 57.95 250 THR C C 1
ATOM 5041 O O . THR C 1 130 ? -1.951 -10.493 -32.650 1.00 57.70 250 THR C O 1
ATOM 5045 N N . PHE C 1 131 ? -2.529 -9.033 -31.012 1.00 56.04 251 PHE C N 1
ATOM 5046 C CA . PHE C 1 131 ? -2.832 -10.031 -29.993 1.00 45.65 251 PHE C CA 1
ATOM 5047 C C . PHE C 1 131 ? -4.310 -10.378 -29.975 1.00 48.44 251 PHE C C 1
ATOM 5048 O O . PHE C 1 131 ? -4.751 -11.152 -29.116 1.00 60.13 251 PHE C O 1
ATOM 5056 N N . ALA C 1 132 ? -5.095 -9.804 -30.882 1.00 45.25 252 ALA C N 1
ATOM 5057 C CA . ALA C 1 132 ? -6.518 -10.117 -30.941 1.00 52.15 252 ALA C CA 1
ATOM 5058 C C . ALA C 1 132 ? -6.790 -11.551 -31.384 1.00 55.17 252 ALA C C 1
ATOM 5059 O O . ALA C 1 132 ? -7.892 -12.061 -31.169 1.00 55.36 252 ALA C O 1
ATOM 5061 N N . SER C 1 133 ? -5.824 -12.193 -32.025 1.00 51.42 253 SER C N 1
ATOM 5062 C CA . SER C 1 133 ? -5.979 -13.549 -32.501 1.00 53.30 253 SER C CA 1
ATOM 5063 C C . SER C 1 133 ? -4.631 -14.245 -32.356 1.00 56.67 253 SER C C 1
ATOM 5064 O O . SER C 1 133 ? -3.616 -13.621 -32.057 1.00 55.76 253 SER C O 1
ATOM 5067 N N . ALA C 1 134 ? -4.635 -15.557 -32.549 1.00 57.54 254 ALA C N 1
ATOM 5068 C CA . ALA C 1 134 ? -3.480 -16.392 -32.273 1.00 54.72 254 ALA C CA 1
ATOM 5069 C C . ALA C 1 134 ? -3.627 -17.677 -33.075 1.00 55.00 254 ALA C C 1
ATOM 5070 O O . ALA C 1 134 ? -4.735 -18.194 -33.235 1.00 47.54 254 ALA C O 1
ATOM 5072 N N . THR C 1 135 ? -2.503 -18.178 -33.590 1.00 55.68 255 THR C N 1
ATOM 5073 C CA . THR C 1 135 ? -2.494 -19.353 -34.454 1.00 59.29 255 THR C CA 1
ATOM 5074 C C . THR C 1 135 ? -1.584 -20.433 -33.884 1.00 56.26 255 THR C C 1
ATOM 5075 O O . THR C 1 135 ? -0.470 -20.142 -33.444 1.00 52.68 255 THR C O 1
ATOM 5079 N N . CYS C 1 136 ? -2.035 -21.680 -33.911 1.00 55.18 256 CYS C N 1
ATOM 5080 C CA . CYS C 1 136 ? -1.193 -22.744 -33.392 1.00 55.79 256 CYS C CA 1
ATOM 5081 C C . CYS C 1 136 ? 0.011 -22.971 -34.301 1.00 52.71 256 CYS C C 1
ATOM 5082 O O . CYS C 1 136 ? -0.124 -23.114 -35.522 1.00 50.78 256 CYS C O 1
ATOM 5085 N N . THR C 1 137 ? 1.197 -23.014 -33.696 1.00 49.22 257 THR C N 1
ATOM 5086 C CA . THR C 1 137 ? 2.419 -23.140 -34.476 1.00 57.28 257 THR C CA 1
ATOM 5087 C C . THR C 1 137 ? 2.560 -24.492 -35.175 1.00 58.10 257 THR C C 1
ATOM 5088 O O . THR C 1 137 ? 3.405 -24.614 -36.068 1.00 60.14 257 THR C O 1
ATOM 5092 N N . VAL C 1 138 ? 1.755 -25.493 -34.817 1.00 57.98 258 VAL C N 1
ATOM 5093 C CA . VAL C 1 138 ? 1.901 -26.856 -35.323 1.00 57.72 258 VAL C CA 1
ATOM 5094 C C . VAL C 1 138 ? 0.740 -27.261 -36.229 1.00 58.63 258 VAL C C 1
ATOM 5095 O O . VAL C 1 138 ? 0.953 -27.826 -37.300 1.00 62.12 258 VAL C O 1
ATOM 5099 N N . CYS C 1 139 ? -0.499 -27.019 -35.804 1.00 56.02 259 CYS C N 1
ATOM 5100 C CA . CYS C 1 139 ? -1.656 -27.438 -36.589 1.00 46.49 259 CYS C CA 1
ATOM 5101 C C . CYS C 1 139 ? -2.395 -26.313 -37.308 1.00 55.68 259 CYS C C 1
ATOM 5102 O O . CYS C 1 139 ? -3.339 -26.597 -38.037 1.00 57.66 259 CYS C O 1
ATOM 5105 N N . GLN C 1 140 ? -1.973 -25.059 -37.139 1.00 62.94 260 GLN C N 1
ATOM 5106 C CA . GLN C 1 140 ? -2.430 -23.879 -37.884 1.00 55.15 260 GLN C CA 1
ATOM 5107 C C . GLN C 1 140 ? -3.850 -23.466 -37.537 1.00 53.56 260 GLN C C 1
ATOM 5108 O O . GLN C 1 140 ? -4.493 -22.739 -38.301 1.00 56.99 260 GLN C O 1
ATOM 5114 N N . ARG C 1 141 ? -4.328 -23.877 -36.402 1.00 48.22 261 ARG C N 1
ATOM 5115 C CA . ARG C 1 141 ? -5.704 -23.601 -36.065 1.00 52.16 261 ARG C CA 1
ATOM 5116 C C . ARG C 1 141 ? -5.818 -22.189 -35.503 1.00 54.50 261 ARG C C 1
ATOM 5117 O O . ARG C 1 141 ? -4.969 -21.769 -34.717 1.00 58.54 261 ARG C O 1
ATOM 5125 N N . PRO C 1 142 ? -6.836 -21.431 -35.911 1.00 54.24 262 PRO C N 1
ATOM 5126 C CA . PRO C 1 142 ? -7.025 -20.066 -35.398 1.00 49.31 262 PRO C CA 1
ATOM 5127 C C . PRO C 1 142 ? -7.781 -20.020 -34.084 1.00 45.97 262 PRO C C 1
ATOM 5128 O O . PRO C 1 142 ? -8.763 -20.725 -33.870 1.00 49.28 262 PRO C O 1
ATOM 5132 N N . PHE C 1 143 ? -7.326 -19.151 -33.198 1.00 49.54 263 PHE C N 1
ATOM 5133 C CA . PHE C 1 143 ? -7.952 -19.016 -31.899 1.00 54.56 263 PHE C CA 1
ATOM 5134 C C . PHE C 1 143 ? -8.176 -17.543 -31.619 1.00 58.24 263 PHE C C 1
ATOM 5135 O O . PHE C 1 143 ? -7.275 -16.735 -31.836 1.00 61.05 263 PHE C O 1
ATOM 5143 N N . PRO C 1 144 ? -9.349 -17.165 -31.137 1.00 57.83 264 PRO C N 1
ATOM 5144 C CA . PRO C 1 144 ? -9.522 -15.792 -30.660 1.00 55.50 264 PRO C CA 1
ATOM 5145 C C . PRO C 1 144 ? -8.610 -15.540 -29.470 1.00 55.11 264 PRO C C 1
ATOM 5146 O O . PRO C 1 144 ? -8.366 -16.435 -28.656 1.00 63.89 264 PRO C O 1
ATOM 5150 N N . GLY C 1 145 ? -8.094 -14.309 -29.386 1.00 58.37 265 GLY C N 1
ATOM 5151 C CA . GLY C 1 145 ? -7.031 -14.017 -28.431 1.00 55.67 265 GLY C CA 1
ATOM 5152 C C . GLY C 1 145 ? -7.421 -14.264 -26.985 1.00 51.31 265 GLY C C 1
ATOM 5153 O O . GLY C 1 145 ? -6.597 -14.706 -26.178 1.00 56.19 265 GLY C O 1
ATOM 5154 N N . GLU C 1 146 ? -8.678 -13.969 -26.635 1.00 53.56 266 GLU C N 1
ATOM 5155 C CA . GLU C 1 146 ? -9.153 -14.216 -25.276 1.00 62.46 266 GLU C CA 1
ATOM 5156 C C . GLU C 1 146 ? -8.918 -15.660 -24.853 1.00 63.96 266 GLU C C 1
ATOM 5157 O O . GLU C 1 146 ? -8.563 -15.916 -23.698 1.00 63.50 266 GLU C O 1
ATOM 5163 N N . ASP C 1 147 ? -9.073 -16.610 -25.781 1.00 60.63 267 ASP C N 1
ATOM 5164 C CA . ASP C 1 147 ? -8.916 -18.016 -25.445 1.00 58.39 267 ASP C CA 1
ATOM 5165 C C . ASP C 1 147 ? -7.529 -18.351 -24.897 1.00 60.76 267 ASP C C 1
ATOM 5166 O O . ASP C 1 147 ? -7.390 -19.384 -24.231 1.00 65.18 267 ASP C O 1
ATOM 5171 N N . ILE C 1 148 ? -6.495 -17.533 -25.139 1.00 53.95 268 ILE C N 1
ATOM 5172 C CA . ILE C 1 148 ? -5.199 -17.799 -24.503 1.00 56.48 268 ILE C CA 1
ATOM 5173 C C . ILE C 1 148 ? -4.890 -16.840 -23.368 1.00 66.91 268 ILE C C 1
ATOM 5174 O O . ILE C 1 148 ? -3.917 -17.077 -22.630 1.00 63.72 268 ILE C O 1
ATOM 5179 N N . ARG C 1 149 ? -5.683 -15.775 -23.185 1.00 64.00 269 ARG C N 1
ATOM 5180 C CA . ARG C 1 149 ? -5.251 -14.689 -22.312 1.00 67.69 269 ARG C CA 1
ATOM 5181 C C . ARG C 1 149 ? -4.908 -15.188 -20.907 1.00 67.17 269 ARG C C 1
ATOM 5182 O O . ARG C 1 149 ? -3.835 -14.861 -20.377 1.00 61.15 269 ARG C O 1
ATOM 5190 N N . ALA C 1 150 ? -5.790 -16.002 -20.300 1.00 57.96 270 ALA C N 1
ATOM 5191 C CA . ALA C 1 150 ? -5.562 -16.445 -18.928 1.00 52.31 270 ALA C CA 1
ATOM 5192 C C . ALA C 1 150 ? -4.204 -17.116 -18.822 1.00 56.88 270 ALA C C 1
ATOM 5193 O O . ALA C 1 150 ? -3.400 -16.806 -17.931 1.00 51.14 270 ALA C O 1
ATOM 5195 N N . ASP C 1 151 ? -3.890 -17.952 -19.800 1.00 53.43 271 ASP C N 1
ATOM 5196 C CA . ASP C 1 151 ? -2.618 -18.653 -19.779 1.00 63.63 271 ASP C CA 1
ATOM 5197 C C . ASP C 1 151 ? -1.465 -17.661 -19.757 1.00 62.59 271 ASP C C 1
ATOM 5198 O O . ASP C 1 151 ? -0.606 -17.699 -18.864 1.00 61.17 271 ASP C O 1
ATOM 5203 N N . VAL C 1 152 ? -1.475 -16.718 -20.696 1.00 70.38 272 VAL C N 1
ATOM 5204 C CA . VAL C 1 152 ? -0.416 -15.717 -20.754 1.00 72.85 272 VAL C CA 1
ATOM 5205 C C . VAL C 1 152 ? -0.387 -14.879 -19.483 1.00 61.31 272 VAL C C 1
ATOM 5206 O O . VAL C 1 152 ? 0.686 -14.629 -18.917 1.00 54.67 272 VAL C O 1
ATOM 5210 N N . MET C 1 153 ? -1.560 -14.473 -18.979 1.00 60.21 273 MET C N 1
ATOM 5211 C CA . MET C 1 153 ? -1.495 -13.610 -17.808 1.00 64.39 273 MET C CA 1
ATOM 5212 C C . MET C 1 153 ? -1.045 -14.366 -16.568 1.00 69.05 273 MET C C 1
ATOM 5213 O O . MET C 1 153 ? -0.920 -13.758 -15.499 1.00 67.37 273 MET C O 1
ATOM 5218 N N . ALA C 1 154 ? -0.780 -15.670 -16.703 1.00 75.65 274 ALA C N 1
ATOM 5219 C CA . ALA C 1 154 ? -0.293 -16.506 -15.616 1.00 65.99 274 ALA C CA 1
ATOM 5220 C C . ALA C 1 154 ? 1.086 -17.094 -15.901 1.00 60.29 274 ALA C C 1
ATOM 5221 O O . ALA C 1 154 ? 1.492 -18.042 -15.237 1.00 65.81 274 ALA C O 1
ATOM 5223 N N . ASP C 1 155 ? 1.820 -16.543 -16.865 1.00 68.05 275 ASP C N 1
ATOM 5224 C CA . ASP C 1 155 ? 3.160 -17.029 -17.240 1.00 68.31 275 ASP C CA 1
ATOM 5225 C C . ASP C 1 155 ? 3.141 -18.513 -17.594 1.00 63.94 275 ASP C C 1
ATOM 5226 O O . ASP C 1 155 ? 4.016 -19.283 -17.186 1.00 61.77 275 ASP C O 1
ATOM 5231 N N . ARG C 1 156 ? 2.121 -18.910 -18.358 1.00 65.19 276 ARG C N 1
ATOM 5232 C CA . ARG C 1 156 ? 1.988 -20.251 -18.912 1.00 65.27 276 ARG C CA 1
ATOM 5233 C C . ARG C 1 156 ? 1.952 -20.135 -20.426 1.00 66.27 276 ARG C C 1
ATOM 5234 O O . ARG C 1 156 ? 1.233 -19.286 -20.964 1.00 68.48 276 ARG C O 1
ATOM 5242 N N . VAL C 1 157 ? 2.745 -20.958 -21.107 1.00 62.17 277 VAL C N 1
ATOM 5243 C CA . VAL C 1 157 ? 2.744 -20.980 -22.568 1.00 59.90 277 VAL C CA 1
ATOM 5244 C C . VAL C 1 157 ? 1.512 -21.759 -23.023 1.00 66.03 277 VAL C C 1
ATOM 5245 O O . VAL C 1 157 ? 1.361 -22.947 -22.684 1.00 64.40 277 VAL C O 1
ATOM 5249 N N . PRO C 1 158 ? 0.608 -21.139 -23.785 1.00 63.44 278 PRO C N 1
ATOM 5250 C CA . PRO C 1 158 ? -0.674 -21.795 -24.092 1.00 62.76 278 PRO C CA 1
ATOM 5251 C C . PRO C 1 158 ? -0.512 -22.956 -25.053 1.00 56.05 278 PRO C C 1
ATOM 5252 O O . PRO C 1 158 ? 0.287 -22.901 -25.995 1.00 54.68 278 PRO C O 1
ATOM 5256 N N . ARG C 1 159 ? -1.300 -24.011 -24.819 1.00 60.92 279 ARG C N 1
ATOM 5257 C CA . ARG C 1 159 ? -1.274 -25.201 -25.664 1.00 54.00 279 ARG C CA 1
ATOM 5258 C C . ARG C 1 159 ? -2.596 -25.377 -26.410 1.00 46.71 279 ARG C C 1
ATOM 5259 O O . ARG C 1 159 ? -3.661 -24.965 -25.935 1.00 53.15 279 ARG C O 1
ATOM 5267 N N . CYS C 1 160 ? -2.498 -25.977 -27.613 1.00 41.35 280 CYS C N 1
ATOM 5268 C CA . CYS C 1 160 ? -3.628 -26.266 -28.508 1.00 45.47 280 CYS C CA 1
ATOM 5269 C C . CYS C 1 160 ? -4.369 -27.502 -28.029 1.00 49.11 280 CYS C C 1
ATOM 5270 O O . CYS C 1 160 ? -3.761 -28.564 -27.885 1.00 51.40 280 CYS C O 1
ATOM 5273 N N . PRO C 1 161 ? -5.673 -27.422 -27.795 1.00 49.94 281 PRO C N 1
ATOM 5274 C CA . PRO C 1 161 ? -6.374 -28.584 -27.226 1.00 52.51 281 PRO C CA 1
ATOM 5275 C C . PRO C 1 161 ? -6.393 -29.792 -28.141 1.00 52.86 281 PRO C C 1
ATOM 5276 O O . PRO C 1 161 ? -6.544 -30.911 -27.636 1.00 61.87 281 PRO C O 1
ATOM 5280 N N . VAL C 1 162 ? -6.237 -29.605 -29.454 1.00 48.62 282 VAL C N 1
ATOM 5281 C CA . VAL C 1 162 ? -6.186 -30.694 -30.429 1.00 45.92 282 VAL C CA 1
ATOM 5282 C C . VAL C 1 162 ? -4.788 -31.304 -30.489 1.00 46.24 282 VAL C C 1
ATOM 5283 O O . VAL C 1 162 ? -4.572 -32.422 -30.004 1.00 56.21 282 VAL C O 1
ATOM 5287 N N . CYS C 1 163 ? -3.835 -30.575 -31.073 1.00 37.80 283 CYS C N 1
ATOM 5288 C CA . CYS C 1 163 ? -2.489 -31.077 -31.319 1.00 44.42 283 CYS C CA 1
ATOM 5289 C C . CYS C 1 163 ? -1.510 -30.839 -30.166 1.00 53.78 283 CYS C C 1
ATOM 5290 O O . CYS C 1 163 ? -0.420 -31.430 -30.176 1.00 45.81 283 CYS C O 1
ATOM 5293 N N . THR C 1 164 ? -1.882 -30.030 -29.162 1.00 58.21 284 THR C N 1
ATOM 5294 C CA . THR C 1 164 ? -1.068 -29.765 -27.962 1.00 51.69 284 THR C CA 1
ATOM 5295 C C . THR C 1 164 ? 0.291 -29.179 -28.323 1.00 54.03 284 THR C C 1
ATOM 5296 O O . THR C 1 164 ? 1.293 -29.497 -27.680 1.00 60.25 284 THR C O 1
ATOM 5300 N N . GLY C 1 165 ? 0.343 -28.352 -29.373 1.00 51.99 285 GLY C N 1
ATOM 5301 C CA . GLY C 1 165 ? 1.508 -27.532 -29.652 1.00 53.19 285 GLY C CA 1
ATOM 5302 C C . GLY C 1 165 ? 1.352 -26.110 -29.112 1.00 55.43 285 GLY C C 1
ATOM 5303 O O . GLY C 1 165 ? 0.333 -25.738 -28.533 1.00 49.59 285 GLY C O 1
ATOM 5304 N N . VAL C 1 166 ? 2.390 -25.300 -29.293 1.00 60.67 286 VAL C N 1
ATOM 5305 C CA . VAL C 1 166 ? 2.343 -23.930 -28.769 1.00 57.26 286 VAL C CA 1
ATOM 5306 C C . VAL C 1 166 ? 1.451 -23.075 -29.662 1.00 51.21 286 VAL C C 1
ATOM 5307 O O . VAL C 1 166 ? 1.630 -23.038 -30.889 1.00 50.46 286 VAL C O 1
ATOM 5311 N N . VAL C 1 167 ? 0.471 -22.403 -29.059 1.00 52.70 287 VAL C N 1
ATOM 5312 C CA . VAL C 1 167 ? -0.306 -21.393 -29.771 1.00 52.61 287 VAL C CA 1
ATOM 5313 C C . VAL C 1 167 ? 0.428 -20.068 -29.667 1.00 54.95 287 VAL C C 1
ATOM 5314 O O . VAL C 1 167 ? 0.765 -19.625 -28.566 1.00 54.26 287 VAL C O 1
ATOM 5318 N N . LYS C 1 168 ? 0.679 -19.436 -30.808 1.00 61.86 288 LYS C N 1
ATOM 5319 C CA . LYS C 1 168 ? 1.418 -18.181 -30.865 1.00 56.86 288 LYS C CA 1
ATOM 5320 C C . LYS C 1 168 ? 0.505 -17.040 -31.317 1.00 58.58 288 LYS C C 1
ATOM 5321 O O . LYS C 1 168 ? -0.180 -17.164 -32.343 1.00 58.36 288 LYS C O 1
ATOM 5327 N N . PRO C 1 169 ? 0.436 -15.944 -30.565 1.00 56.52 289 PRO C N 1
ATOM 5328 C CA . PRO C 1 169 ? -0.316 -14.766 -31.030 1.00 59.79 289 PRO C CA 1
ATOM 5329 C C . PRO C 1 169 ? 0.056 -14.314 -32.435 1.00 56.32 289 PRO C C 1
ATOM 5330 O O . PRO C 1 169 ? 1.187 -14.519 -32.890 1.00 54.02 289 PRO C O 1
ATOM 5334 N N . ASP C 1 170 ? -0.898 -13.694 -33.132 1.00 49.89 290 ASP C N 1
ATOM 5335 C CA . ASP C 1 170 ? -0.745 -13.396 -34.545 1.00 51.98 290 ASP C CA 1
ATOM 5336 C C . ASP C 1 170 ? 0.083 -12.153 -34.781 1.00 55.74 290 ASP C C 1
ATOM 5337 O O . ASP C 1 170 ? -0.112 -11.466 -35.801 1.00 56.66 290 ASP C O 1
ATOM 5342 N N . ILE C 1 171 ? 0.991 -11.853 -33.841 1.00 58.33 291 ILE C N 1
ATOM 5343 C CA . ILE C 1 171 ? 2.138 -10.976 -34.084 1.00 50.55 291 ILE C CA 1
ATOM 5344 C C . ILE C 1 171 ? 2.994 -11.555 -35.204 1.00 54.19 291 ILE C C 1
ATOM 5345 O O . ILE C 1 171 ? 3.358 -12.736 -35.181 1.00 60.64 291 ILE C O 1
ATOM 5350 N N . VAL C 1 172 ? 3.316 -10.732 -36.197 1.00 51.41 292 VAL C N 1
ATOM 5351 C CA . VAL C 1 172 ? 4.090 -11.207 -37.339 1.00 49.30 292 VAL C CA 1
ATOM 5352 C C . VAL C 1 172 ? 5.532 -11.398 -36.922 1.00 48.17 292 VAL C C 1
ATOM 5353 O O . VAL C 1 172 ? 6.170 -10.455 -36.461 1.00 52.36 292 VAL C O 1
ATOM 5357 N N . PHE C 1 173 ? 6.070 -12.588 -37.149 1.00 50.80 293 PHE C N 1
ATOM 5358 C CA . PHE C 1 173 ? 7.484 -12.848 -36.925 1.00 53.77 293 PHE C CA 1
ATOM 5359 C C . PHE C 1 173 ? 8.251 -12.810 -38.242 1.00 52.11 293 PHE C C 1
ATOM 5360 O O . PHE C 1 173 ? 7.683 -12.871 -39.335 1.00 51.17 293 PHE C O 1
ATOM 5368 N N . PHE C 1 174 ? 9.565 -12.729 -38.127 1.00 51.68 294 PHE C N 1
ATOM 5369 C CA . PHE C 1 174 ? 10.384 -12.716 -39.325 1.00 52.97 294 PHE C CA 1
ATOM 5370 C C . PHE C 1 174 ? 10.204 -14.024 -40.076 1.00 56.04 294 PHE C C 1
ATOM 5371 O O . PHE C 1 174 ? 10.205 -15.105 -39.474 1.00 56.12 294 PHE C O 1
ATOM 5379 N N . GLY C 1 175 ? 10.020 -13.924 -41.393 1.00 55.22 295 GLY C N 1
ATOM 5380 C CA . GLY C 1 175 ? 9.744 -15.082 -42.218 1.00 53.19 295 GLY C CA 1
ATOM 5381 C C . GLY C 1 175 ? 8.283 -15.437 -42.338 1.00 57.28 295 GLY C C 1
ATOM 5382 O O . GLY C 1 175 ? 7.947 -16.360 -43.092 1.00 64.74 295 GLY C O 1
ATOM 5383 N N . GLU C 1 176 ? 7.390 -14.728 -41.609 1.00 52.64 296 GLU C N 1
ATOM 5384 C CA . GLU C 1 176 ? 5.949 -14.863 -41.675 1.00 51.02 296 GLU C CA 1
ATOM 5385 C C . GLU C 1 176 ? 5.357 -13.789 -42.574 1.00 56.50 296 GLU C C 1
ATOM 5386 O O . GLU C 1 176 ? 5.848 -12.650 -42.600 1.00 53.11 296 GLU C O 1
ATOM 5392 N N . PRO C 1 177 ? 4.280 -14.136 -43.275 1.00 54.61 297 PRO C N 1
ATOM 5393 C CA . PRO C 1 177 ? 3.581 -13.165 -44.119 1.00 49.87 297 PRO C CA 1
ATOM 5394 C C . PRO C 1 177 ? 2.706 -12.189 -43.331 1.00 50.35 297 PRO C C 1
ATOM 5395 O O . PRO C 1 177 ? 2.158 -12.492 -42.260 1.00 50.02 297 PRO C O 1
ATOM 5399 N N . LEU C 1 178 ? 2.550 -11.002 -43.910 1.00 51.52 298 LEU C N 1
ATOM 5400 C CA . LEU C 1 178 ? 1.839 -9.927 -43.241 1.00 52.25 298 LEU C CA 1
ATOM 5401 C C . LEU C 1 178 ? 0.323 -10.145 -43.268 1.00 48.32 298 LEU C C 1
ATOM 5402 O O . LEU C 1 178 ? -0.195 -10.920 -44.074 1.00 48.05 298 LEU C O 1
ATOM 5407 N N . PRO C 1 179 ? -0.400 -9.490 -42.363 1.00 45.20 299 PRO C N 1
ATOM 5408 C CA . PRO C 1 179 ? -1.863 -9.566 -42.348 1.00 45.16 299 PRO C CA 1
ATOM 5409 C C . PRO C 1 179 ? -2.519 -9.130 -43.649 1.00 44.84 299 PRO C C 1
ATOM 5410 O O . PRO C 1 179 ? -1.959 -8.380 -44.442 1.00 46.38 299 PRO C O 1
ATOM 5414 N N . GLN C 1 180 ? -3.753 -9.601 -43.848 1.00 49.92 300 GLN C N 1
ATOM 5415 C CA . GLN C 1 180 ? -4.454 -9.277 -45.080 1.00 49.64 300 GLN C CA 1
ATOM 5416 C C . GLN C 1 180 ? -4.741 -7.791 -45.195 1.00 50.36 300 GLN C C 1
ATOM 5417 O O . GLN C 1 180 ? -4.672 -7.250 -46.303 1.00 53.95 300 GLN C O 1
ATOM 5423 N N . ARG C 1 181 ? -5.053 -7.122 -44.069 1.00 48.56 301 ARG C N 1
ATOM 5424 C CA . ARG C 1 181 ? -5.350 -5.681 -44.060 1.00 47.41 301 ARG C CA 1
ATOM 5425 C C . ARG C 1 181 ? -4.184 -4.831 -44.586 1.00 47.27 301 ARG C C 1
ATOM 5426 O O . ARG C 1 181 ? -4.398 -3.687 -45.014 1.00 44.12 301 ARG C O 1
ATOM 5434 N N . PHE C 1 182 ? -2.960 -5.367 -44.557 1.00 42.06 302 PHE C N 1
ATOM 5435 C CA . PHE C 1 182 ? -1.827 -4.707 -45.197 1.00 47.70 302 PHE C CA 1
ATOM 5436 C C . PHE C 1 182 ? -2.129 -4.338 -46.650 1.00 55.35 302 PHE C C 1
ATOM 5437 O O . PHE C 1 182 ? -1.643 -3.305 -47.156 1.00 54.34 302 PHE C O 1
ATOM 5445 N N . LEU C 1 183 ? -2.942 -5.149 -47.339 1.00 50.27 303 LEU C N 1
ATOM 5446 C CA . LEU C 1 183 ? -3.125 -4.802 -48.741 1.00 52.67 303 LEU C CA 1
ATOM 5447 C C . LEU C 1 183 ? -3.928 -3.532 -48.936 1.00 55.28 303 LEU C C 1
ATOM 5448 O O . LEU C 1 183 ? -3.983 -3.043 -50.072 1.00 59.24 303 LEU C O 1
ATOM 5453 N N . LEU C 1 184 ? -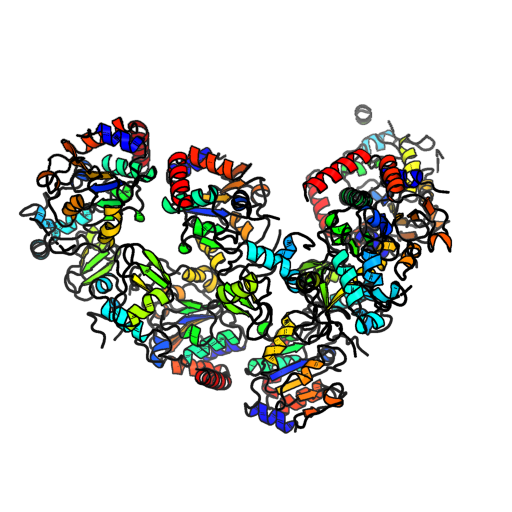4.487 -2.946 -47.869 1.00 52.40 304 LEU C N 1
ATOM 5454 C CA . LEU C 1 184 ? -5.036 -1.605 -48.017 1.00 50.63 304 LEU C CA 1
ATOM 5455 C C . LEU C 1 184 ? -4.032 -0.649 -48.661 1.00 54.80 304 LEU C C 1
ATOM 5456 O O . LEU C 1 184 ? -4.441 0.360 -49.259 1.00 55.88 304 LEU C O 1
ATOM 5461 N N . HIS C 1 185 ? -2.727 -0.953 -48.582 1.00 52.55 305 HIS C N 1
ATOM 5462 C CA . HIS C 1 185 ? -1.747 -0.027 -49.140 1.00 50.63 305 HIS C CA 1
ATOM 5463 C C . HIS C 1 185 ? -1.939 0.157 -50.639 1.00 50.87 305 HIS C C 1
ATOM 5464 O O . HIS C 1 185 ? -1.763 1.263 -51.156 1.00 60.55 305 HIS C O 1
ATOM 5471 N N . VAL C 1 186 ? -2.427 -0.875 -51.318 1.00 56.48 306 VAL C N 1
ATOM 5472 C CA . VAL C 1 186 ? -2.707 -0.820 -52.750 1.00 55.65 306 VAL C CA 1
ATOM 5473 C C . VAL C 1 186 ? -3.634 0.340 -53.102 1.00 57.80 306 VAL C C 1
ATOM 5474 O O . VAL C 1 186 ? -3.519 0.908 -54.197 1.00 58.79 306 VAL C O 1
ATOM 5478 N N . VAL C 1 187 ? -4.553 0.730 -52.195 1.00 56.34 307 VAL C N 1
ATOM 5479 C CA . VAL C 1 187 ? -5.374 1.923 -52.441 1.00 55.17 307 VAL C CA 1
ATOM 5480 C C . VAL C 1 187 ? -4.883 3.158 -51.695 1.00 60.30 307 VAL C C 1
ATOM 5481 O O . VAL C 1 187 ? -5.056 4.292 -52.166 1.00 58.01 307 VAL C O 1
ATOM 5485 N N . ASP C 1 188 ? -4.259 2.961 -50.537 1.00 57.49 308 ASP C N 1
ATOM 5486 C CA . ASP C 1 188 ? -3.970 4.130 -49.717 1.00 59.38 308 ASP C CA 1
ATOM 5487 C C . ASP C 1 188 ? -2.747 4.892 -50.203 1.00 59.56 308 ASP C C 1
ATOM 5488 O O . ASP C 1 188 ? -2.716 6.130 -50.136 1.00 61.47 308 ASP C O 1
ATOM 5493 N N . PHE C 1 189 ? -1.733 4.186 -50.685 1.00 53.30 309 PHE C N 1
ATOM 5494 C CA . PHE C 1 189 ? -0.514 4.919 -50.970 1.00 56.41 309 PHE C CA 1
ATOM 5495 C C . PHE C 1 189 ? -0.582 5.713 -52.267 1.00 61.67 309 PHE C C 1
ATOM 5496 O O . PHE C 1 189 ? -0.006 6.801 -52.327 1.00 74.26 309 PHE C O 1
ATOM 5504 N N . PRO C 1 190 ? -1.273 5.251 -53.311 1.00 57.72 310 PRO C N 1
ATOM 5505 C CA . PRO C 1 190 ? -1.498 6.139 -54.466 1.00 59.87 310 PRO C CA 1
ATOM 5506 C C . PRO C 1 190 ? -2.408 7.322 -54.162 1.00 61.51 310 PRO C C 1
ATOM 5507 O O . PRO C 1 190 ? -2.468 8.273 -54.951 1.00 61.84 310 PRO C O 1
ATOM 5511 N N . MET C 1 191 ? -3.119 7.290 -53.047 1.00 63.85 311 MET C N 1
ATOM 5512 C CA . MET C 1 191 ? -4.140 8.271 -52.733 1.00 56.59 311 MET C CA 1
ATOM 5513 C C . MET C 1 191 ? -3.655 9.350 -51.783 1.00 53.78 311 MET C C 1
ATOM 5514 O O . MET C 1 191 ? -4.401 10.303 -51.517 1.00 57.64 311 MET C O 1
ATOM 5519 N N . ALA C 1 192 ? -2.445 9.213 -51.252 1.00 57.01 312 ALA C N 1
ATOM 5520 C CA . ALA C 1 192 ? -1.953 10.141 -50.249 1.00 59.05 312 ALA C CA 1
ATOM 5521 C C . ALA C 1 192 ? -1.422 11.404 -50.899 1.00 59.48 312 ALA C C 1
ATOM 5522 O O . ALA C 1 192 ? -0.900 11.399 -52.020 1.00 54.92 312 ALA C O 1
ATOM 5524 N N . ASP C 1 193 ? -1.579 12.499 -50.181 1.00 59.00 313 ASP C N 1
ATOM 5525 C CA . ASP C 1 193 ? -1.043 13.775 -50.599 1.00 55.73 313 ASP C CA 1
ATOM 5526 C C . ASP C 1 193 ? -0.040 14.296 -49.597 1.00 47.96 313 ASP C C 1
ATOM 5527 O O . ASP C 1 193 ? 0.450 15.416 -49.760 1.00 59.98 313 ASP C O 1
ATOM 5532 N N . LEU C 1 194 ? 0.268 13.505 -48.571 1.00 50.08 314 LEU C N 1
ATOM 5533 C CA . LEU C 1 194 ? 1.335 13.793 -47.621 1.00 50.79 314 LEU C CA 1
ATOM 5534 C C . LEU C 1 194 ? 1.651 12.490 -46.895 1.00 53.07 314 LEU C C 1
ATOM 5535 O O . LEU C 1 194 ? 0.726 11.735 -46.577 1.00 52.18 314 LEU C O 1
ATOM 5540 N N . LEU C 1 195 ? 2.952 12.214 -46.672 1.00 50.51 315 LEU C N 1
ATOM 5541 C CA . LEU C 1 195 ? 3.434 10.972 -46.063 1.00 42.61 315 LEU C CA 1
ATOM 5542 C C . LEU C 1 195 ? 4.280 11.287 -44.844 1.00 46.48 315 LEU C C 1
ATOM 5543 O O . LEU C 1 195 ? 5.382 11.826 -44.982 1.00 52.48 315 LEU C O 1
ATOM 5548 N N . LEU C 1 196 ? 3.797 10.906 -43.668 1.00 46.37 316 LEU C N 1
ATOM 5549 C CA . LEU C 1 196 ? 4.557 11.057 -42.437 1.00 50.46 316 LEU C CA 1
ATOM 5550 C C . LEU C 1 196 ? 5.241 9.747 -42.080 1.00 52.91 316 LEU C C 1
ATOM 5551 O O . LEU C 1 196 ? 4.650 8.673 -42.239 1.00 58.24 316 LEU C O 1
ATOM 5556 N N . ILE C 1 197 ? 6.482 9.839 -41.588 1.00 49.07 317 ILE C N 1
ATOM 5557 C CA . ILE C 1 197 ? 7.254 8.676 -41.135 1.00 47.14 317 ILE C CA 1
ATOM 5558 C C . ILE C 1 197 ? 7.871 9.001 -39.785 1.00 51.49 317 ILE C C 1
ATOM 5559 O O . ILE C 1 197 ? 8.725 9.891 -39.692 1.00 58.92 317 ILE C O 1
ATOM 5564 N N . LEU C 1 198 ? 7.477 8.258 -38.751 1.00 46.62 318 LEU C N 1
ATOM 5565 C CA . LEU C 1 198 ? 7.804 8.623 -37.380 1.00 48.76 318 LEU C CA 1
ATOM 5566 C C . LEU C 1 198 ? 8.444 7.465 -36.629 1.00 52.00 318 LEU C C 1
ATOM 5567 O O . LEU C 1 198 ? 7.917 6.352 -36.652 1.00 55.06 318 LEU C O 1
ATOM 5572 N N . GLY C 1 199 ? 9.569 7.729 -35.954 1.00 50.25 319 GLY C N 1
ATOM 5573 C CA . GLY C 1 199 ? 10.190 6.748 -35.069 1.00 56.82 319 GLY C CA 1
ATOM 5574 C C . GLY C 1 199 ? 10.446 5.322 -35.557 1.00 59.70 319 GLY C C 1
ATOM 5575 O O . GLY C 1 199 ? 10.348 4.375 -34.770 1.00 61.25 319 GLY C O 1
ATOM 5576 N N . THR C 1 200 ? 10.781 5.138 -36.831 1.00 53.37 320 THR C N 1
ATOM 5577 C CA . THR C 1 200 ? 11.172 3.835 -37.347 1.00 60.57 320 THR C CA 1
ATOM 5578 C C . THR C 1 200 ? 12.393 3.957 -38.248 1.00 63.41 320 THR C C 1
ATOM 5579 O O . THR C 1 200 ? 12.434 4.809 -39.134 1.00 61.73 320 THR C O 1
ATOM 5583 N N . SER C 1 201 ? 13.372 3.084 -38.056 1.00 66.74 321 SER C N 1
ATOM 5584 C CA . SER C 1 201 ? 14.565 3.138 -38.887 1.00 70.20 321 SER C CA 1
ATOM 5585 C C . SER C 1 201 ? 14.383 2.430 -40.224 1.00 63.94 321 SER C C 1
ATOM 5586 O O . SER C 1 201 ? 15.350 2.299 -40.980 1.00 70.49 321 SER C O 1
ATOM 5589 N N . LEU C 1 202 ? 13.162 2.017 -40.549 1.00 55.43 322 LEU C N 1
ATOM 5590 C CA . LEU C 1 202 ? 12.843 1.509 -41.882 1.00 63.58 322 LEU C CA 1
ATOM 5591 C C . LEU C 1 202 ? 13.719 0.325 -42.280 1.00 67.00 322 LEU C C 1
ATOM 5592 O O . LEU C 1 202 ? 14.107 0.191 -43.440 1.00 65.54 322 LEU C O 1
ATOM 5597 N N . GLU C 1 203 ? 14.025 -0.546 -41.316 1.00 70.12 323 GLU C N 1
ATOM 5598 C CA . GLU C 1 203 ? 14.974 -1.638 -41.507 1.00 68.20 323 GLU C CA 1
ATOM 5599 C C . GLU C 1 203 ? 14.306 -2.962 -41.843 1.00 70.88 323 GLU C C 1
ATOM 5600 O O . GLU C 1 203 ? 15.015 -3.922 -42.160 1.00 75.37 323 GLU C O 1
ATOM 5606 N N . VAL C 1 204 ? 12.972 -3.042 -41.779 1.00 71.19 324 VAL C N 1
ATOM 5607 C CA . VAL C 1 204 ? 12.230 -4.283 -41.987 1.00 64.18 324 VAL C CA 1
ATOM 5608 C C . VAL C 1 204 ? 11.312 -4.114 -43.184 1.00 60.72 324 VAL C C 1
ATOM 5609 O O . VAL C 1 204 ? 10.485 -3.200 -43.209 1.00 60.14 324 VAL C O 1
ATOM 5613 N N . GLU C 1 205 ? 11.435 -5.002 -44.143 1.00 68.83 325 GLU C N 1
ATOM 5614 C CA . GLU C 1 205 ? 10.602 -5.071 -45.335 1.00 67.00 325 GLU C CA 1
ATOM 5615 C C . GLU C 1 205 ? 9.452 -6.055 -45.141 1.00 67.72 325 GLU C C 1
ATOM 5616 O O . GLU C 1 205 ? 9.503 -6.931 -44.272 1.00 62.84 325 GLU C O 1
ATOM 5622 N N . PRO C 1 206 ? 8.377 -5.942 -45.938 1.00 68.15 326 PRO C N 1
ATOM 5623 C CA . PRO C 1 206 ? 8.122 -4.964 -47.002 1.00 60.96 326 PRO C CA 1
ATOM 5624 C C . PRO C 1 206 ? 7.581 -3.636 -46.483 1.00 62.26 326 PRO C C 1
ATOM 5625 O O . PRO C 1 206 ? 7.223 -2.770 -47.288 1.00 64.49 326 PRO C O 1
ATOM 5629 N N . PHE C 1 207 ? 7.526 -3.487 -45.157 1.00 59.68 327 PHE C N 1
ATOM 5630 C CA . PHE C 1 207 ? 7.001 -2.262 -44.563 1.00 58.13 327 PHE C CA 1
ATOM 5631 C C . PHE C 1 207 ? 7.771 -1.033 -45.037 1.00 58.37 327 PHE C C 1
ATOM 5632 O O . PHE C 1 207 ? 7.171 -0.049 -45.474 1.00 56.87 327 PHE C O 1
ATOM 5640 N N . ALA C 1 208 ? 9.105 -1.070 -44.961 1.00 58.86 328 ALA C N 1
ATOM 5641 C CA . ALA C 1 208 ? 9.905 0.119 -45.273 1.00 58.91 328 ALA C CA 1
ATOM 5642 C C . ALA C 1 208 ? 9.713 0.576 -46.714 1.00 60.75 328 ALA C C 1
ATOM 5643 O O . ALA C 1 208 ? 9.720 1.787 -46.989 1.00 62.07 328 ALA C O 1
ATOM 5645 N N . SER C 1 209 ? 9.524 -0.371 -47.637 1.00 58.05 329 SER C N 1
ATOM 5646 C CA . SER C 1 209 ? 9.315 -0.066 -49.046 1.00 59.78 329 SER C CA 1
ATOM 5647 C C . SER C 1 209 ? 8.030 0.718 -49.305 1.00 54.50 329 SER C C 1
ATOM 5648 O O . SER C 1 209 ? 7.874 1.300 -50.392 1.00 50.45 329 SER C O 1
ATOM 5651 N N . LEU C 1 210 ? 7.110 0.773 -48.347 1.00 52.21 330 LEU C N 1
ATOM 5652 C CA . LEU C 1 210 ? 5.942 1.620 -48.561 1.00 54.41 330 LEU C CA 1
ATOM 5653 C C . LEU C 1 210 ? 6.328 3.077 -48.753 1.00 57.58 330 LEU C C 1
ATOM 5654 O O . LEU C 1 210 ? 5.567 3.827 -49.389 1.00 49.25 330 LEU C O 1
ATOM 5659 N N . THR C 1 211 ? 7.488 3.495 -48.208 1.00 59.71 331 THR C N 1
ATOM 5660 C CA . THR C 1 211 ? 7.937 4.864 -48.428 1.00 54.06 331 THR C CA 1
ATOM 5661 C C . THR C 1 211 ? 7.989 5.213 -49.901 1.00 56.05 331 THR C C 1
ATOM 5662 O O . THR C 1 211 ? 7.786 6.382 -50.257 1.00 60.68 331 THR C O 1
ATOM 5666 N N . GLU C 1 212 ? 8.287 4.234 -50.765 1.00 55.85 332 GLU C N 1
ATOM 5667 C CA . GLU C 1 212 ? 8.394 4.481 -52.204 1.00 59.26 332 GLU C CA 1
ATOM 5668 C C . GLU C 1 212 ? 7.048 4.407 -52.930 1.00 55.77 332 GLU C C 1
ATOM 5669 O O . GLU C 1 212 ? 6.995 4.649 -54.141 1.00 51.82 332 GLU C O 1
ATOM 5675 N N . ALA C 1 213 ? 5.962 4.090 -52.224 1.00 58.34 333 ALA C N 1
ATOM 5676 C CA . ALA C 1 213 ? 4.667 3.901 -52.863 1.00 56.61 333 ALA C CA 1
ATOM 5677 C C . ALA C 1 213 ? 3.908 5.195 -53.108 1.00 58.73 333 ALA C C 1
ATOM 5678 O O . ALA C 1 213 ? 3.008 5.212 -53.956 1.00 55.11 333 ALA C O 1
ATOM 5680 N N . VAL C 1 214 ? 4.227 6.266 -52.382 1.00 58.42 334 VAL C N 1
ATOM 5681 C CA . VAL C 1 214 ? 3.578 7.547 -52.625 1.00 58.65 334 VAL C CA 1
ATOM 5682 C C . VAL C 1 214 ? 4.039 8.091 -53.971 1.00 63.25 334 VAL C C 1
ATOM 5683 O O . VAL C 1 214 ? 5.043 7.634 -54.534 1.00 62.81 334 VAL C O 1
ATOM 5687 N N . ARG C 1 215 ? 3.299 9.069 -54.489 1.00 62.64 335 ARG C N 1
ATOM 5688 C CA . ARG C 1 215 ? 3.620 9.737 -55.736 1.00 59.68 335 ARG C CA 1
ATOM 5689 C C . ARG C 1 215 ? 4.729 10.773 -55.532 1.00 66.40 335 ARG C C 1
ATOM 5690 O O . ARG C 1 215 ? 5.034 11.195 -54.412 1.00 66.41 335 ARG C O 1
ATOM 5698 N N . SER C 1 216 ? 5.364 11.158 -56.639 1.00 69.64 336 SER C N 1
ATOM 5699 C CA . SER C 1 216 ? 6.544 12.009 -56.528 1.00 68.04 336 SER C CA 1
ATOM 5700 C C . SER C 1 216 ? 6.175 13.448 -56.168 1.00 68.37 336 SER C C 1
ATOM 5701 O O . SER C 1 216 ? 6.969 14.152 -55.526 1.00 71.89 336 SER C O 1
ATOM 5704 N N . SER C 1 217 ? 4.967 13.887 -56.524 1.00 60.62 337 SER C N 1
ATOM 5705 C CA . SER C 1 217 ? 4.513 15.227 -56.187 1.00 66.62 337 SER C CA 1
ATOM 5706 C C . SER C 1 217 ? 4.305 15.385 -54.689 1.00 61.62 337 SER C C 1
ATOM 5707 O O . SER C 1 217 ? 3.863 16.444 -54.229 1.00 64.02 337 SER C O 1
ATOM 5710 N N . VAL C 1 218 ? 4.624 14.355 -53.919 1.00 58.03 338 VAL C N 1
ATOM 5711 C CA . VAL C 1 218 ? 4.064 14.177 -52.582 1.00 57.14 338 VAL C CA 1
ATOM 5712 C C . VAL C 1 218 ? 5.186 14.272 -51.562 1.00 51.58 338 VAL C C 1
ATOM 5713 O O . VAL C 1 218 ? 6.125 13.467 -51.598 1.00 48.03 338 VAL C O 1
ATOM 5717 N N . PRO C 1 219 ? 5.096 15.189 -50.616 1.00 53.65 339 PRO C N 1
ATOM 5718 C CA . PRO C 1 219 ? 6.164 15.329 -49.632 1.00 50.05 339 PRO C CA 1
ATOM 5719 C C . PRO C 1 219 ? 6.148 14.145 -48.688 1.00 49.33 339 PRO C C 1
ATOM 5720 O O . PRO C 1 219 ? 5.092 13.709 -48.224 1.00 52.93 339 PRO C O 1
ATOM 5724 N N . ARG C 1 220 ? 7.336 13.619 -48.425 1.00 44.91 340 ARG C N 1
ATOM 5725 C CA . ARG C 1 220 ? 7.561 12.634 -47.382 1.00 47.27 340 ARG C CA 1
ATOM 5726 C C . ARG C 1 220 ? 8.323 13.321 -46.259 1.00 44.96 340 ARG C C 1
ATOM 5727 O O . ARG C 1 220 ? 9.375 13.922 -46.499 1.00 51.54 340 ARG C O 1
ATOM 5735 N N . LEU C 1 221 ? 7.780 13.267 -45.048 1.00 43.32 341 LEU C N 1
ATOM 5736 C CA . LEU C 1 221 ? 8.361 13.965 -43.903 1.00 48.62 341 LEU C CA 1
ATOM 5737 C C . LEU C 1 221 ? 8.755 12.942 -42.853 1.00 53.54 341 LEU C C 1
ATOM 5738 O O . LEU C 1 221 ? 7.903 12.232 -42.308 1.00 54.72 341 LEU C O 1
ATOM 5743 N N . LEU C 1 222 ? 10.047 12.873 -42.589 1.00 52.27 342 LEU C N 1
ATOM 5744 C CA . LEU C 1 222 ? 10.610 11.976 -41.605 1.00 47.00 342 LEU C CA 1
ATOM 5745 C C . LEU C 1 222 ? 10.779 12.726 -40.293 1.00 50.77 342 LEU C C 1
ATOM 5746 O O . LEU C 1 222 ? 11.275 13.860 -40.288 1.00 56.76 342 LEU C O 1
ATOM 5751 N N . ILE C 1 223 ? 10.370 12.108 -39.185 1.00 48.68 343 ILE C N 1
ATOM 5752 C CA . ILE C 1 223 ? 10.688 12.607 -37.842 1.00 53.07 343 ILE C CA 1
ATOM 5753 C C . ILE C 1 223 ? 11.271 11.411 -37.092 1.00 55.69 343 ILE C C 1
ATOM 5754 O O . ILE C 1 223 ? 10.541 10.613 -36.496 1.00 57.59 343 ILE C O 1
ATOM 5759 N N . ASN C 1 224 ? 12.598 11.258 -37.167 1.00 56.48 344 ASN C N 1
ATOM 5760 C CA . ASN C 1 224 ? 13.324 10.145 -36.572 1.00 61.23 344 ASN C CA 1
ATOM 5761 C C . ASN C 1 224 ? 14.660 10.642 -36.024 1.00 67.12 344 ASN C C 1
ATOM 5762 O O . ASN C 1 224 ? 15.101 11.760 -36.303 1.00 61.24 344 ASN C O 1
ATOM 5767 N N . ARG C 1 225 ? 15.298 9.785 -35.224 1.00 73.12 345 ARG C N 1
ATOM 5768 C CA . ARG C 1 225 ? 16.652 10.053 -34.755 1.00 69.49 345 ARG C CA 1
ATOM 5769 C C . ARG C 1 225 ? 17.612 10.156 -35.936 1.00 72.73 345 ARG C C 1
ATOM 5770 O O . ARG C 1 225 ? 18.174 11.218 -36.207 1.00 74.86 345 ARG C O 1
ATOM 5778 N N . ASP C 1 226 ? 17.776 9.071 -36.678 1.00 75.32 346 ASP C N 1
ATOM 5779 C CA . ASP C 1 226 ? 18.659 9.025 -37.832 1.00 74.40 346 ASP C CA 1
ATOM 5780 C C . ASP C 1 226 ? 17.866 9.136 -39.134 1.00 76.27 346 ASP C C 1
ATOM 5781 O O . ASP C 1 226 ? 16.647 8.946 -39.169 1.00 78.81 346 ASP C O 1
ATOM 5786 N N . LEU C 1 227 ? 18.580 9.467 -40.212 1.00 78.15 347 LEU C N 1
ATOM 5787 C CA . LEU C 1 227 ? 18.051 9.389 -41.575 1.00 77.17 347 LEU C CA 1
ATOM 5788 C C . LEU C 1 227 ? 18.427 8.038 -42.174 1.00 77.44 347 LEU C C 1
ATOM 5789 O O . LEU C 1 227 ? 19.608 7.752 -42.387 1.00 76.16 347 LEU C O 1
ATOM 5794 N N . VAL C 1 228 ? 17.426 7.224 -42.484 1.00 81.31 348 VAL C N 1
ATOM 5795 C CA . VAL C 1 228 ? 17.641 5.804 -42.699 1.00 84.11 348 VAL C CA 1
ATOM 5796 C C . VAL C 1 228 ? 16.705 5.265 -43.771 1.00 77.62 348 VAL C C 1
ATOM 5797 O O . VAL C 1 228 ? 15.641 5.827 -44.057 1.00 70.19 348 VAL C O 1
ATOM 5801 N N . GLY C 1 229 ? 17.125 4.145 -44.353 1.00 76.98 349 GLY C N 1
ATOM 5802 C CA . GLY C 1 229 ? 16.267 3.356 -45.194 1.00 78.77 349 GLY C CA 1
ATOM 5803 C C . GLY C 1 229 ? 16.164 3.882 -46.605 1.00 77.17 349 GLY C C 1
ATOM 5804 O O . GLY C 1 229 ? 17.047 4.580 -47.109 1.00 80.53 349 GLY C O 1
ATOM 5805 N N . PRO C 1 230 ? 15.069 3.531 -47.279 1.00 80.09 350 PRO C N 1
ATOM 5806 C CA . PRO C 1 230 ? 14.858 4.015 -48.655 1.00 81.92 350 PRO C CA 1
ATOM 5807 C C . PRO C 1 230 ? 14.869 5.528 -48.795 1.00 76.78 350 PRO C C 1
ATOM 5808 O O . PRO C 1 230 ? 15.046 6.014 -49.916 1.00 76.53 350 PRO C O 1
ATOM 5812 N N . LEU C 1 231 ? 14.664 6.288 -47.710 1.00 76.43 351 LEU C N 1
ATOM 5813 C CA . LEU C 1 231 ? 14.691 7.749 -47.767 1.00 75.93 351 LEU C CA 1
ATOM 5814 C C . LEU C 1 231 ? 16.096 8.318 -47.694 1.00 77.06 351 LEU C C 1
ATOM 5815 O O . LEU C 1 231 ? 16.270 9.533 -47.867 1.00 74.98 351 LEU C O 1
ATOM 5820 N N . ALA C 1 232 ? 17.087 7.478 -47.422 1.00 79.50 352 ALA C N 1
ATOM 5821 C CA . ALA C 1 232 ? 18.486 7.849 -47.523 1.00 73.99 352 ALA C CA 1
ATOM 5822 C C . ALA C 1 232 ? 19.126 7.383 -48.828 1.00 78.09 352 ALA C C 1
ATOM 5823 O O . ALA C 1 232 ? 19.880 8.135 -49.453 1.00 74.93 352 ALA C O 1
ATOM 5825 N N . TRP C 1 233 ? 18.830 6.162 -49.268 1.00 82.56 353 TRP C N 1
ATOM 5826 C CA . TRP C 1 233 ? 19.438 5.650 -50.486 1.00 86.19 353 TRP C CA 1
ATOM 5827 C C . TRP C 1 233 ? 18.752 6.155 -51.747 1.00 86.06 353 TRP C C 1
ATOM 5828 O O . TRP C 1 233 ? 19.378 6.163 -52.812 1.00 86.68 353 TRP C O 1
ATOM 5839 N N . HIS C 1 234 ? 17.491 6.578 -51.652 1.00 84.33 354 HIS C N 1
ATOM 5840 C CA . HIS C 1 234 ? 16.705 7.020 -52.808 1.00 77.71 354 HIS C CA 1
ATOM 5841 C C . HIS C 1 234 ? 15.887 8.242 -52.416 1.00 69.51 354 HIS C C 1
ATOM 5842 O O . HIS C 1 234 ? 14.677 8.154 -52.169 1.00 70.08 354 HIS C O 1
ATOM 5849 N N . PRO C 1 235 ? 16.522 9.409 -52.360 1.00 68.74 355 PRO C N 1
ATOM 5850 C CA . PRO C 1 235 ? 15.828 10.635 -51.944 1.00 64.62 355 PRO C CA 1
ATOM 5851 C C . PRO C 1 235 ? 14.940 11.204 -53.045 1.00 59.01 355 PRO C C 1
ATOM 5852 O O . PRO C 1 235 ? 15.081 10.902 -54.229 1.00 55.87 355 PRO C O 1
ATOM 5856 N N . ARG C 1 236 ? 14.040 12.091 -52.623 1.00 58.45 356 ARG C N 1
ATOM 5857 C CA . ARG C 1 236 ? 13.073 12.715 -53.513 1.00 50.56 356 ARG C CA 1
ATOM 5858 C C . ARG C 1 236 ? 13.044 14.228 -53.295 1.00 48.93 356 ARG C C 1
ATOM 5859 O O . ARG C 1 236 ? 13.345 14.725 -52.205 1.00 45.62 356 ARG C O 1
ATOM 5867 N N . SER C 1 237 ? 12.628 14.950 -54.347 1.00 49.29 357 SER C N 1
ATOM 5868 C CA . SER C 1 237 ? 12.694 16.413 -54.354 1.00 51.64 357 SER C CA 1
ATOM 5869 C C . SER C 1 237 ? 11.976 17.042 -53.165 1.00 54.00 357 SER C C 1
ATOM 5870 O O . SER C 1 237 ? 12.475 17.998 -52.559 1.00 60.03 357 SER C O 1
ATOM 5873 N N . ARG C 1 238 ? 10.796 16.543 -52.825 1.00 57.06 358 ARG C N 1
ATOM 5874 C CA . ARG C 1 238 ? 9.993 17.160 -51.783 1.00 57.99 358 ARG C CA 1
ATOM 5875 C C . ARG C 1 238 ? 10.120 16.426 -50.448 1.00 55.58 358 ARG C C 1
ATOM 5876 O O . ARG C 1 238 ? 9.169 16.393 -49.663 1.00 59.51 358 ARG C O 1
ATOM 5884 N N . ASP C 1 239 ? 11.292 15.862 -50.163 1.00 51.33 359 ASP C N 1
ATOM 5885 C CA . ASP C 1 239 ? 11.500 15.167 -48.902 1.00 49.98 359 ASP C CA 1
ATOM 5886 C C . ASP C 1 239 ? 11.884 16.144 -47.820 1.00 51.31 359 ASP C C 1
ATOM 5887 O O . ASP C 1 239 ? 12.616 17.105 -48.069 1.00 57.84 359 ASP C O 1
ATOM 5892 N N . VAL C 1 240 ? 11.391 15.901 -46.611 1.00 50.12 360 VAL C N 1
ATOM 5893 C CA . VAL C 1 240 ? 11.803 16.677 -45.450 1.00 51.01 360 VAL C CA 1
ATOM 5894 C C . VAL C 1 240 ? 12.228 15.699 -44.365 1.00 51.65 360 VAL C C 1
ATOM 5895 O O . VAL C 1 240 ? 11.499 14.747 -44.061 1.00 54.26 360 VAL C O 1
ATOM 5899 N N . ALA C 1 241 ? 13.426 15.904 -43.823 1.00 48.59 361 ALA C N 1
ATOM 5900 C CA . ALA C 1 241 ? 13.886 15.215 -42.630 1.00 48.60 361 ALA C CA 1
ATOM 5901 C C . ALA C 1 241 ? 13.827 16.163 -41.445 1.00 55.64 361 ALA C C 1
ATOM 5902 O O . ALA C 1 241 ? 14.001 17.371 -41.586 1.00 68.56 361 ALA C O 1
ATOM 5904 N N . GLN C 1 242 ? 13.567 15.606 -40.277 1.00 59.72 362 GLN C N 1
ATOM 5905 C CA . GLN C 1 242 ? 13.552 16.355 -39.022 1.00 57.08 362 GLN C CA 1
ATOM 5906 C C . GLN C 1 242 ? 14.276 15.487 -37.988 1.00 60.05 362 GLN C C 1
ATOM 5907 O O . GLN C 1 242 ? 13.660 14.766 -37.190 1.00 56.93 362 GLN C O 1
ATOM 5913 N N . LEU C 1 243 ? 15.606 15.557 -38.012 1.00 58.32 363 LEU C N 1
ATOM 5914 C CA . LEU C 1 243 ? 16.402 14.627 -37.234 1.00 56.99 363 LEU C CA 1
ATOM 5915 C C . LEU C 1 243 ? 16.565 15.113 -35.795 1.00 60.45 363 LEU C C 1
ATOM 5916 O O . LEU C 1 243 ? 16.689 16.315 -35.524 1.00 65.25 363 LEU C O 1
ATOM 5921 N N . GLY C 1 244 ? 16.549 14.159 -34.871 1.00 54.37 364 GLY C N 1
ATOM 5922 C CA . GLY C 1 244 ? 16.507 14.417 -33.452 1.00 63.68 364 GLY C CA 1
ATOM 5923 C C . GLY C 1 244 ? 15.453 13.562 -32.792 1.00 66.76 364 GLY C C 1
ATOM 5924 O O . GLY C 1 244 ? 14.812 12.723 -33.420 1.00 65.95 364 GLY C O 1
ATOM 5925 N N . ASP C 1 245 ? 15.289 13.783 -31.485 1.00 72.87 365 ASP C N 1
ATOM 5926 C CA . ASP C 1 245 ? 14.281 13.074 -30.701 1.00 61.43 365 ASP C CA 1
ATOM 5927 C C . ASP C 1 245 ? 12.920 13.164 -31.374 1.00 62.76 365 ASP C C 1
ATOM 5928 O O . ASP C 1 245 ? 12.528 14.206 -31.896 1.00 64.82 365 ASP C O 1
ATOM 5933 N N . VAL C 1 246 ? 12.194 12.056 -31.353 1.00 65.92 366 VAL C N 1
ATOM 5934 C CA . VAL C 1 246 ? 10.954 11.985 -32.108 1.00 61.66 366 VAL C CA 1
ATOM 5935 C C . VAL C 1 246 ? 9.910 12.936 -31.534 1.00 61.08 366 VAL C C 1
ATOM 5936 O O . VAL C 1 246 ? 9.230 13.646 -32.285 1.00 56.67 366 VAL C O 1
ATOM 5940 N N . VAL C 1 247 ? 9.776 12.998 -30.203 1.00 66.85 367 VAL C N 1
ATOM 5941 C CA . VAL C 1 247 ? 8.792 13.930 -29.640 1.00 70.91 367 VAL C CA 1
ATOM 5942 C C . VAL C 1 247 ? 9.274 15.378 -29.713 1.00 69.98 367 VAL C C 1
ATOM 5943 O O . VAL C 1 247 ? 8.441 16.293 -29.776 1.00 65.79 367 VAL C O 1
ATOM 5947 N N . HIS C 1 248 ? 10.586 15.621 -29.738 1.00 69.62 368 HIS C N 1
ATOM 5948 C CA . HIS C 1 248 ? 11.046 16.971 -30.036 1.00 68.21 368 HIS C CA 1
ATOM 5949 C C . HIS C 1 248 ? 10.430 17.380 -31.369 1.00 65.99 368 HIS C C 1
ATOM 5950 O O . HIS C 1 248 ? 9.598 18.292 -31.418 1.00 65.62 368 HIS C O 1
ATOM 5957 N N . GLY C 1 249 ? 10.777 16.654 -32.433 1.00 68.23 369 GLY C N 1
ATOM 5958 C CA . GLY C 1 249 ? 10.235 16.965 -33.745 1.00 62.09 369 GLY C CA 1
ATOM 5959 C C . GLY C 1 249 ? 8.725 17.112 -33.742 1.00 65.88 369 GLY C C 1
ATOM 5960 O O . GLY C 1 249 ? 8.178 18.025 -34.368 1.00 64.22 369 GLY C O 1
ATOM 5961 N N . VAL C 1 250 ? 8.026 16.233 -33.018 1.00 64.88 370 VAL C N 1
ATOM 5962 C CA . VAL C 1 250 ? 6.570 16.296 -33.045 1.00 56.97 370 VAL C CA 1
ATOM 5963 C C . VAL C 1 250 ? 6.069 17.588 -32.409 1.00 62.95 370 VAL C C 1
ATOM 5964 O O . VAL C 1 250 ? 5.176 18.249 -32.947 1.00 61.19 370 VAL C O 1
ATOM 5968 N N . GLU C 1 251 ? 6.639 17.992 -31.277 1.00 66.40 371 GLU C N 1
ATOM 5969 C CA . GLU C 1 251 ? 6.171 19.233 -30.673 1.00 68.59 371 GLU C CA 1
ATOM 5970 C C . GLU C 1 251 ? 6.542 20.459 -31.514 1.00 67.37 371 GLU C C 1
ATOM 5971 O O . GLU C 1 251 ? 5.780 21.432 -31.540 1.00 59.58 371 GLU C O 1
ATOM 5977 N N . SER C 1 252 ? 7.681 20.424 -32.226 1.00 58.51 372 SER C N 1
ATOM 5978 C CA . SER C 1 252 ? 7.979 21.452 -33.236 1.00 50.45 372 SER C CA 1
ATOM 5979 C C . SER C 1 252 ? 6.867 21.534 -34.290 1.00 60.56 372 SER C C 1
ATOM 5980 O O . SER C 1 252 ? 6.414 22.622 -34.664 1.00 64.43 372 SER C O 1
ATOM 5983 N N . LEU C 1 253 ? 6.418 20.379 -34.797 1.00 60.75 373 LEU C N 1
ATOM 5984 C CA . LEU C 1 253 ? 5.336 20.368 -35.783 1.00 61.16 373 LEU C CA 1
ATOM 5985 C C . LEU C 1 253 ? 4.035 20.899 -35.190 1.00 64.00 373 LEU C C 1
ATOM 5986 O O . LEU C 1 253 ? 3.271 21.577 -35.883 1.00 61.07 373 LEU C O 1
ATOM 5991 N N . VAL C 1 254 ? 3.750 20.597 -33.917 1.00 65.51 374 VAL C N 1
ATOM 5992 C CA . VAL C 1 254 ? 2.498 21.105 -33.361 1.00 72.88 374 VAL C CA 1
ATOM 5993 C C . VAL C 1 254 ? 2.578 22.610 -33.213 1.00 72.90 374 VAL C C 1
ATOM 5994 O O . VAL C 1 254 ? 1.620 23.317 -33.536 1.00 73.83 374 VAL C O 1
ATOM 5998 N N . GLU C 1 255 ? 3.729 23.128 -32.770 1.00 73.07 375 GLU C N 1
ATOM 5999 C CA . GLU C 1 255 ? 3.874 24.573 -32.637 1.00 68.99 375 GLU C CA 1
ATOM 6000 C C . GLU C 1 255 ? 3.649 25.254 -33.978 1.00 68.65 375 GLU C C 1
ATOM 6001 O O . GLU C 1 255 ? 2.788 26.131 -34.100 1.00 73.32 375 GLU C O 1
ATOM 6007 N N . LEU C 1 256 ? 4.371 24.823 -35.013 1.00 68.58 376 LEU C N 1
ATOM 6008 C CA . LEU C 1 256 ? 4.169 25.410 -36.340 1.00 68.02 376 LEU C CA 1
ATOM 6009 C C . LEU C 1 256 ? 2.725 25.264 -36.839 1.00 70.35 376 LEU C C 1
ATOM 6010 O O . LEU C 1 256 ? 2.229 26.127 -37.571 1.00 74.48 376 LEU C O 1
ATOM 6015 N N . LEU C 1 257 ? 2.039 24.181 -36.491 1.00 70.10 377 LEU C N 1
ATOM 6016 C CA . LEU C 1 257 ? 0.651 24.082 -36.921 1.00 70.32 377 LEU C CA 1
ATOM 6017 C C . LEU C 1 257 ? -0.263 24.963 -36.079 1.00 70.97 377 LEU C C 1
ATOM 6018 O O . LEU C 1 257 ? -1.421 25.188 -36.453 1.00 69.64 377 LEU C O 1
ATOM 6023 N N . GLY C 1 258 ? 0.247 25.486 -34.967 1.00 68.40 378 GLY C N 1
ATOM 6024 C CA . GLY C 1 258 ? -0.576 26.218 -34.035 1.00 66.45 378 GLY C CA 1
ATOM 6025 C C . GLY C 1 258 ? -1.556 25.345 -33.318 1.00 61.98 378 GLY C C 1
ATOM 6026 O O . GLY C 1 258 ? -2.686 25.772 -33.069 1.00 58.47 378 GLY C O 1
ATOM 6027 N N . TRP C 1 259 ? -1.168 24.109 -33.002 1.00 72.10 379 TRP C N 1
ATOM 6028 C CA . TRP C 1 259 ? -2.050 23.196 -32.294 1.00 69.31 379 TRP C CA 1
ATOM 6029 C C . TRP C 1 259 ? -1.630 22.949 -30.856 1.00 70.43 379 TRP C C 1
ATOM 6030 O O . TRP C 1 259 ? -2.423 22.377 -30.111 1.00 77.54 379 TRP C O 1
ATOM 6041 N N . THR C 1 260 ? -0.421 23.363 -30.454 1.00 68.15 380 THR C N 1
ATOM 6042 C CA . THR C 1 260 ? 0.108 23.204 -29.100 1.00 69.73 380 THR C CA 1
ATOM 6043 C C . THR C 1 260 ? -0.977 23.284 -28.040 1.00 71.04 380 THR C C 1
ATOM 6044 O O . THR C 1 260 ? -1.082 22.417 -27.167 1.00 80.47 380 THR C O 1
ATOM 6048 N N . GLU C 1 261 ? -1.801 24.320 -28.130 1.00 76.68 381 GLU C N 1
ATOM 6049 C CA . GLU C 1 261 ? -2.830 24.538 -27.124 1.00 81.35 381 GLU C CA 1
ATOM 6050 C C . GLU C 1 261 ? -3.895 23.444 -27.189 1.00 80.08 381 GLU C C 1
ATOM 6051 O O . GLU C 1 261 ? -4.128 22.729 -26.198 1.00 85.98 381 GLU C O 1
ATOM 6057 N N . GLU C 1 262 ? -4.564 23.316 -28.341 1.00 78.58 382 GLU C N 1
ATOM 6058 C CA . GLU C 1 262 ? -5.454 22.180 -28.559 1.00 79.32 382 GLU C CA 1
ATOM 6059 C C . GLU C 1 262 ? -4.788 20.875 -28.125 1.00 80.36 382 GLU C C 1
ATOM 6060 O O . GLU C 1 262 ? -5.411 20.051 -27.444 1.00 89.62 382 GLU C O 1
ATOM 6066 N N . MET C 1 263 ? -3.510 20.694 -28.478 1.00 75.13 383 MET C N 1
ATOM 6067 C CA . MET C 1 263 ? -2.771 19.492 -28.114 1.00 74.77 383 MET C CA 1
ATOM 6068 C C . MET C 1 263 ? -2.848 19.210 -26.618 1.00 81.50 383 MET C C 1
ATOM 6069 O O . MET C 1 263 ? -3.405 18.179 -26.209 1.00 91.02 383 MET C O 1
ATOM 6074 N N . ARG C 1 264 ? -2.281 20.079 -25.772 1.00 79.89 384 ARG C N 1
ATOM 6075 C CA . ARG C 1 264 ? -2.173 19.600 -24.395 1.00 88.68 384 ARG C CA 1
ATOM 6076 C C . ARG C 1 264 ? -3.505 19.701 -23.644 1.00 89.08 384 ARG C C 1
ATOM 6077 O O . ARG C 1 264 ? -3.683 18.994 -22.636 1.00 90.59 384 ARG C O 1
ATOM 6085 N N . ASP C 1 265 ? -4.495 20.437 -24.186 1.00 88.99 385 ASP C N 1
ATOM 6086 C CA . ASP C 1 265 ? -5.862 20.253 -23.714 1.00 90.67 385 ASP C CA 1
ATOM 6087 C C . ASP C 1 265 ? -6.312 18.798 -23.933 1.00 98.58 385 ASP C C 1
ATOM 6088 O O . ASP C 1 265 ? -6.841 18.130 -23.021 1.00 101.09 385 ASP C O 1
ATOM 6093 N N . LEU C 1 266 ? -6.110 18.294 -25.156 1.00 95.99 386 LEU C N 1
ATOM 6094 C CA . LEU C 1 266 ? -6.443 16.908 -25.468 1.00 92.32 386 LEU C CA 1
ATOM 6095 C C . LEU C 1 266 ? -5.697 15.936 -24.555 1.00 91.34 386 LEU C C 1
ATOM 6096 O O . LEU C 1 266 ? -6.292 15.011 -23.990 1.00 97.34 386 LEU C O 1
ATOM 6101 N N . VAL C 1 267 ? -4.392 16.144 -24.394 1.00 90.45 387 VAL C N 1
ATOM 6102 C CA . VAL C 1 267 ? -3.566 15.185 -23.665 1.00 92.00 387 VAL C CA 1
ATOM 6103 C C . VAL C 1 267 ? -3.987 15.109 -22.210 1.00 101.90 387 VAL C C 1
ATOM 6104 O O . VAL C 1 267 ? -4.009 14.024 -21.619 1.00 104.36 387 VAL C O 1
ATOM 6108 N N . GLN C 1 268 ? -4.308 16.256 -21.593 1.00 111.96 388 GLN C N 1
ATOM 6109 C CA . GLN C 1 268 ? -4.746 16.204 -20.201 1.00 123.03 388 GLN C CA 1
ATOM 6110 C C . GLN C 1 268 ? -6.111 15.538 -20.080 1.00 123.73 388 GLN C C 1
ATOM 6111 O O . GLN C 1 268 ? -6.329 14.732 -19.166 1.00 132.46 388 GLN C O 1
ATOM 6117 N N . ARG C 1 269 ? -7.036 15.834 -21.002 1.00 108.68 389 ARG C N 1
ATOM 6118 C CA . ARG C 1 269 ? -8.349 15.194 -20.922 1.00 111.49 389 ARG C CA 1
ATOM 6119 C C . ARG C 1 269 ? -8.229 13.669 -21.014 1.00 104.14 389 ARG C C 1
ATOM 6120 O O . ARG C 1 269 ? -8.871 12.939 -20.246 1.00 104.01 389 ARG C O 1
ATOM 6128 N N . GLU C 1 270 ? -7.363 13.169 -21.901 1.00 104.58 390 GLU C N 1
ATOM 6129 C CA . GLU C 1 270 ? -7.216 11.719 -22.060 1.00 98.82 390 GLU C CA 1
ATOM 6130 C C . GLU C 1 270 ? -6.473 11.083 -20.882 1.00 101.05 390 GLU C C 1
ATOM 6131 O O . GLU C 1 270 ? -6.878 10.024 -20.377 1.00 104.62 390 GLU C O 1
ATOM 6137 N N . THR C 1 271 ? -5.365 11.694 -20.441 1.00 102.05 391 THR C N 1
ATOM 6138 C CA . THR C 1 271 ? -4.653 11.168 -19.280 1.00 99.70 391 THR C CA 1
ATOM 6139 C C . THR C 1 271 ? -5.544 11.145 -18.039 1.00 100.15 391 THR C C 1
ATOM 6140 O O . THR C 1 271 ? -5.346 10.315 -17.142 1.00 99.43 391 THR C O 1
ATOM 6144 N N . GLY C 1 272 ? -6.540 12.029 -17.976 1.00 103.29 392 GLY C N 1
ATOM 6145 C CA . GLY C 1 272 ? -7.518 11.972 -16.906 1.00 106.86 392 GLY C CA 1
ATOM 6146 C C . GLY C 1 272 ? -8.543 10.873 -17.106 1.00 107.62 392 GLY C C 1
ATOM 6147 O O . GLY C 1 272 ? -8.973 10.238 -16.136 1.00 109.21 392 GLY C O 1
ATOM 6148 N N . LYS C 1 273 ? -8.957 10.648 -18.362 1.00 105.07 393 LYS C N 1
ATOM 6149 C CA . LYS C 1 273 ? -9.824 9.506 -18.650 1.00 96.17 393 LYS C CA 1
ATOM 6150 C C . LYS C 1 273 ? -9.186 8.198 -18.199 1.00 100.83 393 LYS C C 1
ATOM 6151 O O . LYS C 1 273 ? -9.901 7.289 -17.764 1.00 100.99 393 LYS C O 1
ATOM 6157 N N . LEU C 1 274 ? -7.854 8.087 -18.289 1.00 103.01 394 LEU C N 1
ATOM 6158 C CA . LEU C 1 274 ? -7.134 6.894 -17.790 1.00 94.44 394 LEU C CA 1
ATOM 6159 C C . LEU C 1 274 ? -6.719 6.996 -16.319 1.00 94.54 394 LEU C C 1
ATOM 6160 O O . LEU C 1 274 ? -6.270 6.000 -15.723 1.00 96.58 394 LEU C O 1
ATOM 6165 N N . SER D 1 4 ? -74.320 -38.158 -58.955 1.00 101.26 124 SER D N 1
ATOM 6166 C CA . SER D 1 4 ? -73.098 -37.416 -59.182 1.00 99.29 124 SER D CA 1
ATOM 6167 C C . SER D 1 4 ? -72.617 -36.678 -57.934 1.00 105.77 124 SER D C 1
ATOM 6168 O O . SER D 1 4 ? -71.491 -36.181 -57.932 1.00 107.19 124 SER D O 1
ATOM 6171 N N . LEU D 1 5 ? -73.445 -36.588 -56.879 1.00 107.84 125 LEU D N 1
ATOM 6172 C CA . LEU D 1 5 ? -72.960 -35.967 -55.640 1.00 107.17 125 LEU D CA 1
ATOM 6173 C C . LEU D 1 5 ? -72.116 -36.941 -54.831 1.00 110.76 125 LEU D C 1
ATOM 6174 O O . LEU D 1 5 ? -71.055 -36.571 -54.291 1.00 114.59 125 LEU D O 1
ATOM 6179 N N . GLN D 1 6 ? -72.567 -38.195 -54.749 1.00 114.94 126 GLN D N 1
ATOM 6180 C CA . GLN D 1 6 ? -71.653 -39.234 -54.314 1.00 117.26 126 GLN D CA 1
ATOM 6181 C C . GLN D 1 6 ? -70.374 -39.183 -55.131 1.00 118.74 126 GLN D C 1
ATOM 6182 O O . GLN D 1 6 ? -69.291 -39.406 -54.587 1.00 119.59 126 GLN D O 1
ATOM 6188 N N . ASP D 1 7 ? -70.473 -38.823 -56.419 1.00 118.01 127 ASP D N 1
ATOM 6189 C CA . ASP D 1 7 ? -69.293 -38.772 -57.283 1.00 125.06 127 ASP D CA 1
ATOM 6190 C C . ASP D 1 7 ? -68.328 -37.658 -56.872 1.00 128.87 127 ASP D C 1
ATOM 6191 O O . ASP D 1 7 ? -67.112 -37.878 -56.828 1.00 132.97 127 ASP D O 1
ATOM 6196 N N . VAL D 1 8 ? -68.833 -36.464 -56.544 1.00 125.90 128 VAL D N 1
ATOM 6197 C CA . VAL D 1 8 ? -67.931 -35.377 -56.154 1.00 123.18 128 VAL D CA 1
ATOM 6198 C C . VAL D 1 8 ? -67.249 -35.697 -54.824 1.00 121.87 128 VAL D C 1
ATOM 6199 O O . VAL D 1 8 ? -66.025 -35.542 -54.678 1.00 120.77 128 VAL D O 1
ATOM 6203 N N . ALA D 1 9 ? -68.018 -36.163 -53.839 1.00 117.63 129 ALA D N 1
ATOM 6204 C CA . ALA D 1 9 ? -67.406 -36.578 -52.581 1.00 116.54 129 ALA D CA 1
ATOM 6205 C C . ALA D 1 9 ? -66.339 -37.643 -52.827 1.00 121.59 129 ALA D C 1
ATOM 6206 O O . ALA D 1 9 ? -65.208 -37.553 -52.329 1.00 119.46 129 ALA D O 1
ATOM 6208 N N . GLU D 1 10 ? -66.723 -38.695 -53.551 1.00 125.80 130 GLU D N 1
ATOM 6209 C CA . GLU D 1 10 ? -65.844 -39.706 -54.114 1.00 125.59 130 GLU D CA 1
ATOM 6210 C C . GLU D 1 10 ? -64.514 -39.115 -54.531 1.00 121.55 130 GLU D C 1
ATOM 6211 O O . GLU D 1 10 ? -63.459 -39.632 -54.159 1.00 121.31 130 GLU D O 1
ATOM 6217 N N . LEU D 1 11 ? -64.556 -38.035 -55.311 1.00 116.86 131 LEU D N 1
ATOM 6218 C CA . LEU D 1 11 ? -63.299 -37.422 -55.730 1.00 115.51 131 LEU D CA 1
ATOM 6219 C C . LEU D 1 11 ? -62.546 -36.774 -54.567 1.00 114.97 131 LEU D C 1
ATOM 6220 O O . LEU D 1 11 ? -61.307 -36.739 -54.583 1.00 107.54 131 LEU D O 1
ATOM 6225 N N . ILE D 1 12 ? -63.249 -36.236 -53.567 1.00 115.85 132 ILE D N 1
ATOM 6226 C CA . ILE D 1 12 ? -62.454 -35.531 -52.549 1.00 118.37 132 ILE D CA 1
ATOM 6227 C C . ILE D 1 12 ? -61.830 -36.507 -51.525 1.00 114.47 132 ILE D C 1
ATOM 6228 O O . ILE D 1 12 ? -60.709 -36.270 -51.053 1.00 113.45 132 ILE D O 1
ATOM 6233 N N . ARG D 1 13 ? -62.492 -37.617 -51.179 1.00 115.39 133 ARG D N 1
ATOM 6234 C CA . ARG D 1 13 ? -61.753 -38.678 -50.489 1.00 118.20 133 ARG D CA 1
ATOM 6235 C C . ARG D 1 13 ? -60.599 -39.179 -51.340 1.00 112.84 133 ARG D C 1
ATOM 6236 O O . ARG D 1 13 ? -59.530 -39.505 -50.813 1.00 111.03 133 ARG D O 1
ATOM 6244 N N . ALA D 1 14 ? -60.811 -39.258 -52.653 1.00 110.70 134 ALA D N 1
ATOM 6245 C CA . ALA D 1 14 ? -59.861 -39.831 -53.593 1.00 111.05 134 ALA D CA 1
ATOM 6246 C C . ALA D 1 14 ? -58.719 -38.890 -53.933 1.00 113.24 134 ALA D C 1
ATOM 6247 O O . ALA D 1 14 ? -57.930 -39.208 -54.835 1.00 112.41 134 ALA D O 1
ATOM 6249 N N . ARG D 1 15 ? -58.618 -37.751 -53.245 1.00 110.97 135 ARG D N 1
ATOM 6250 C CA . ARG D 1 15 ? -57.555 -36.775 -53.450 1.00 109.99 135 ARG D CA 1
ATOM 6251 C C . ARG D 1 15 ? -57.654 -36.074 -54.809 1.00 106.98 135 ARG D C 1
ATOM 6252 O O . ARG D 1 15 ? -56.680 -35.478 -55.269 1.00 97.82 135 ARG D O 1
ATOM 6260 N N . ALA D 1 16 ? -58.828 -36.081 -55.444 1.00 111.00 136 ALA D N 1
ATOM 6261 C CA . ALA D 1 16 ? -58.952 -35.698 -56.846 1.00 113.84 136 ALA D CA 1
ATOM 6262 C C . ALA D 1 16 ? -59.284 -34.227 -57.081 1.00 109.38 136 ALA D C 1
ATOM 6263 O O . ALA D 1 16 ? -59.071 -33.745 -58.214 1.00 104.02 136 ALA D O 1
ATOM 6265 N N . CYS D 1 17 ? -59.774 -33.506 -56.067 1.00 110.56 137 CYS D N 1
ATOM 6266 C CA . CYS D 1 17 ? -60.153 -32.094 -56.206 1.00 111.67 137 CYS D CA 1
ATOM 6267 C C . CYS D 1 17 ? -59.260 -31.309 -55.225 1.00 108.10 137 CYS D C 1
ATOM 6268 O O . CYS D 1 17 ? -59.677 -31.015 -54.086 1.00 106.48 137 CYS D O 1
ATOM 6271 N N . GLN D 1 18 ? -58.060 -30.946 -55.669 1.00 109.54 138 GLN D N 1
ATOM 6272 C CA . GLN D 1 18 ? -57.100 -30.429 -54.723 1.00 112.17 138 GLN D CA 1
ATOM 6273 C C . GLN D 1 18 ? -57.185 -28.921 -54.526 1.00 107.67 138 GLN D C 1
ATOM 6274 O O . GLN D 1 18 ? -56.685 -28.411 -53.502 1.00 106.05 138 GLN D O 1
ATOM 6280 N N . ARG D 1 19 ? -57.782 -28.175 -55.457 1.00 105.62 139 ARG D N 1
ATOM 6281 C CA . ARG D 1 19 ? -57.875 -26.725 -55.344 1.00 98.01 139 ARG D CA 1
ATOM 6282 C C . ARG D 1 19 ? -59.341 -26.327 -55.241 1.00 89.37 139 ARG D C 1
ATOM 6283 O O . ARG D 1 19 ? -59.922 -25.836 -56.200 1.00 92.19 139 ARG D O 1
ATOM 6291 N N . VAL D 1 20 ? -59.936 -26.605 -54.071 1.00 83.77 140 VAL D N 1
ATOM 6292 C CA . VAL D 1 20 ? -61.359 -26.353 -53.880 1.00 90.37 140 VAL D CA 1
ATOM 6293 C C . VAL D 1 20 ? -61.606 -24.877 -53.568 1.00 87.76 140 VAL D C 1
ATOM 6294 O O . VAL D 1 20 ? -60.965 -24.299 -52.679 1.00 83.62 140 VAL D O 1
ATOM 6298 N N . VAL D 1 21 ? -62.550 -24.263 -54.286 1.00 86.46 141 VAL D N 1
ATOM 6299 C CA . VAL D 1 21 ? -62.952 -22.889 -54.019 1.00 84.95 141 VAL D CA 1
ATOM 6300 C C . VAL D 1 21 ? -64.397 -22.886 -53.547 1.00 76.19 141 VAL D C 1
ATOM 6301 O O . VAL D 1 21 ? -65.250 -23.594 -54.098 1.00 83.15 141 VAL D O 1
ATOM 6305 N N . VAL D 1 22 ? -64.674 -22.098 -52.520 1.00 71.45 142 VAL D N 1
ATOM 6306 C CA . VAL D 1 22 ? -65.998 -22.085 -51.917 1.00 81.45 142 VAL D CA 1
ATOM 6307 C C . VAL D 1 22 ? -66.621 -20.706 -52.092 1.00 82.38 142 VAL D C 1
ATOM 6308 O O . VAL D 1 22 ? -65.920 -19.691 -52.048 1.00 86.19 142 VAL D O 1
ATOM 6312 N N . MET D 1 23 ? -67.937 -20.683 -52.321 1.00 77.96 143 MET D N 1
ATOM 6313 C CA . MET D 1 23 ? -68.743 -19.470 -52.421 1.00 76.21 143 MET D CA 1
ATOM 6314 C C . MET D 1 23 ? -69.898 -19.577 -51.443 1.00 81.97 143 MET D C 1
ATOM 6315 O O . MET D 1 23 ? -70.698 -20.511 -51.521 1.00 89.14 143 MET D O 1
ATOM 6320 N N . VAL D 1 24 ? -70.002 -18.606 -50.554 1.00 83.89 144 VAL D N 1
ATOM 6321 C CA . VAL D 1 24 ? -70.891 -18.673 -49.407 1.00 83.58 144 VAL D CA 1
ATOM 6322 C C . VAL D 1 24 ? -71.737 -17.400 -49.352 1.00 88.17 144 VAL D C 1
ATOM 6323 O O . VAL D 1 24 ? -71.312 -16.329 -49.800 1.00 84.45 144 VAL D O 1
ATOM 6327 N N . GLY D 1 25 ? -72.970 -17.541 -48.844 1.00 92.12 145 GLY D N 1
ATOM 6328 C CA . GLY D 1 25 ? -73.928 -16.451 -48.752 1.00 89.30 145 GLY D CA 1
ATOM 6329 C C . GLY D 1 25 ? -74.718 -16.467 -47.456 1.00 87.86 145 GLY D C 1
ATOM 6330 O O . GLY D 1 25 ? -74.411 -17.247 -46.547 1.00 86.75 145 GLY D O 1
ATOM 6331 N N . ALA D 1 26 ? -75.751 -15.619 -47.372 1.00 93.50 146 ALA D N 1
ATOM 6332 C CA . ALA D 1 26 ? -76.473 -15.391 -46.117 1.00 94.56 146 ALA D CA 1
ATOM 6333 C C . ALA D 1 26 ? -77.067 -16.672 -45.530 1.00 94.39 146 ALA D C 1
ATOM 6334 O O . ALA D 1 26 ? -77.146 -16.813 -44.296 1.00 89.74 146 ALA D O 1
ATOM 6336 N N . GLY D 1 27 ? -77.490 -17.607 -46.393 1.00 95.82 147 GLY D N 1
ATOM 6337 C CA . GLY D 1 27 ? -78.079 -18.849 -45.908 1.00 94.00 147 GLY D CA 1
ATOM 6338 C C . GLY D 1 27 ? -77.224 -19.533 -44.860 1.00 93.17 147 GLY D C 1
ATOM 6339 O O . GLY D 1 27 ? -77.704 -19.873 -43.771 1.00 93.66 147 GLY D O 1
ATOM 6340 N N . ILE D 1 28 ? -75.921 -19.674 -45.147 1.00 89.92 148 ILE D N 1
ATOM 6341 C CA . ILE D 1 28 ? -74.998 -20.378 -44.255 1.00 90.58 148 ILE D CA 1
ATOM 6342 C C . ILE D 1 28 ? -75.073 -19.861 -42.831 1.00 92.14 148 ILE D C 1
ATOM 6343 O O . ILE D 1 28 ? -74.886 -20.626 -41.874 1.00 85.77 148 ILE D O 1
ATOM 6348 N N . SER D 1 29 ? -75.371 -18.577 -42.651 1.00 93.36 149 SER D N 1
ATOM 6349 C CA . SER D 1 29 ? -75.277 -18.005 -41.319 1.00 95.12 149 SER D CA 1
ATOM 6350 C C . SER D 1 29 ? -76.621 -17.801 -40.630 1.00 93.32 149 SER D C 1
ATOM 6351 O O . SER D 1 29 ? -76.629 -17.374 -39.467 1.00 91.61 149 SER D O 1
ATOM 6354 N N . THR D 1 30 ? -77.761 -18.151 -41.275 1.00 90.40 150 THR D N 1
ATOM 6355 C CA . THR D 1 30 ? -79.004 -18.069 -40.500 1.00 93.35 150 THR D CA 1
ATOM 6356 C C . THR D 1 30 ? -79.107 -19.156 -39.419 1.00 88.17 150 THR D C 1
ATOM 6357 O O . THR D 1 30 ? -79.758 -18.915 -38.394 1.00 86.34 150 THR D O 1
ATOM 6361 N N . PRO D 1 31 ? -78.493 -20.343 -39.572 1.00 92.36 151 PRO D N 1
ATOM 6362 C CA . PRO D 1 31 ? -78.454 -21.297 -38.440 1.00 86.08 151 PRO D CA 1
ATOM 6363 C C . PRO D 1 31 ? -77.757 -20.776 -37.188 1.00 83.21 151 PRO D C 1
ATOM 6364 O O . PRO D 1 31 ? -77.854 -21.404 -36.130 1.00 70.91 151 PRO D O 1
ATOM 6368 N N . SER D 1 32 ? -77.040 -19.665 -37.268 1.00 97.27 152 SER D N 1
ATOM 6369 C CA . SER D 1 32 ? -76.452 -19.074 -36.078 1.00 99.33 152 SER D CA 1
ATOM 6370 C C . SER D 1 32 ? -77.316 -17.974 -35.492 1.00 97.18 152 SER D C 1
ATOM 6371 O O . SER D 1 32 ? -77.190 -17.675 -34.299 1.00 95.22 152 SER D O 1
ATOM 6374 N N . GLY D 1 33 ? -78.211 -17.407 -36.295 1.00 96.30 153 GLY D N 1
ATOM 6375 C CA . GLY D 1 33 ? -79.035 -16.285 -35.893 1.00 101.64 153 GLY D CA 1
ATOM 6376 C C . GLY D 1 33 ? -78.819 -15.032 -36.714 1.00 101.07 153 GLY D C 1
ATOM 6377 O O . GLY D 1 33 ? -79.519 -14.037 -36.476 1.00 102.65 153 GLY D O 1
ATOM 6378 N N . ILE D 1 34 ? -77.892 -15.024 -37.667 1.00 100.76 154 ILE D N 1
ATOM 6379 C CA . ILE D 1 34 ? -77.602 -13.796 -38.420 1.00 102.56 154 ILE D CA 1
ATOM 6380 C C . ILE D 1 34 ? -78.761 -13.506 -39.368 1.00 105.61 154 ILE D C 1
ATOM 6381 O O . ILE D 1 34 ? -79.188 -14.408 -40.117 1.00 101.20 154 ILE D O 1
ATOM 6386 N N . PRO D 1 35 ? -79.285 -12.276 -39.385 1.00 104.22 155 PRO D N 1
ATOM 6387 C CA . PRO D 1 35 ? -80.435 -11.974 -40.243 1.00 95.71 155 PRO D CA 1
ATOM 6388 C C . PRO D 1 35 ? -80.054 -11.917 -41.717 1.00 94.99 155 PRO D C 1
ATOM 6389 O O . PRO D 1 35 ? -78.968 -11.460 -42.085 1.00 90.06 155 PRO D O 1
ATOM 6393 N N . ASP D 1 36 ? -80.986 -12.374 -42.559 1.00 102.75 156 ASP D N 1
ATOM 6394 C CA . ASP D 1 36 ? -80.836 -12.401 -44.014 1.00 102.67 156 ASP D CA 1
ATOM 6395 C C . ASP D 1 36 ? -81.672 -11.266 -44.600 1.00 103.31 156 ASP D C 1
ATOM 6396 O O . ASP D 1 36 ? -82.892 -11.388 -44.738 1.00 107.63 156 ASP D O 1
ATOM 6401 N N . PHE D 1 37 ? -81.013 -10.159 -44.952 1.00 98.07 157 PHE D N 1
ATOM 6402 C CA . PHE D 1 37 ? -81.706 -8.998 -45.523 1.00 97.83 157 PHE D CA 1
ATOM 6403 C C . PHE D 1 37 ? -81.745 -9.119 -47.046 1.00 99.51 157 PHE D C 1
ATOM 6404 O O . PHE D 1 37 ? -81.064 -8.396 -47.780 1.00 99.07 157 PHE D O 1
ATOM 6412 N N . ARG D 1 38 ? -82.575 -10.049 -47.520 1.00 104.89 158 ARG D N 1
ATOM 6413 C CA . ARG D 1 38 ? -82.739 -10.253 -48.953 1.00 108.41 158 ARG D CA 1
ATOM 6414 C C . ARG D 1 38 ? -84.198 -10.592 -49.241 1.00 113.37 158 ARG D C 1
ATOM 6415 O O . ARG D 1 38 ? -84.981 -10.906 -48.337 1.00 109.80 158 ARG D O 1
ATOM 6423 N N . SER D 1 39 ? -84.561 -10.477 -50.514 1.00 117.08 159 SER D N 1
ATOM 6424 C CA . SER D 1 39 ? -85.833 -10.993 -51.023 1.00 116.44 159 SER D CA 1
ATOM 6425 C C . SER D 1 39 ? -85.632 -11.407 -52.484 1.00 120.91 159 SER D C 1
ATOM 6426 O O . SER D 1 39 ? -84.711 -12.177 -52.797 1.00 118.50 159 SER D O 1
ATOM 6429 N N . TYR D 1 51 ? -86.498 -4.669 -37.036 1.00 106.76 171 TYR D N 1
ATOM 6430 C CA . TYR D 1 51 ? -85.709 -3.431 -36.984 1.00 105.10 171 TYR D CA 1
ATOM 6431 C C . TYR D 1 51 ? -86.599 -2.234 -37.229 1.00 108.97 171 TYR D C 1
ATOM 6432 O O . TYR D 1 51 ? -87.318 -1.798 -36.330 1.00 110.82 171 TYR D O 1
ATOM 6441 N N . ASP D 1 52 ? -86.508 -1.700 -38.451 1.00 108.29 172 ASP D N 1
ATOM 6442 C CA . ASP D 1 52 ? -87.510 -0.809 -39.034 1.00 112.30 172 ASP D CA 1
ATOM 6443 C C . ASP D 1 52 ? -87.066 -0.317 -40.405 1.00 103.34 172 ASP D C 1
ATOM 6444 O O . ASP D 1 52 ? -86.533 0.789 -40.539 1.00 102.50 172 ASP D O 1
ATOM 6449 N N . LEU D 1 53 ? -87.289 -1.127 -41.427 1.00 101.37 173 LEU D N 1
ATOM 6450 C CA . LEU D 1 53 ? -86.899 -0.789 -42.776 1.00 92.82 173 LEU D CA 1
ATOM 6451 C C . LEU D 1 53 ? -88.135 -0.779 -43.660 1.00 97.76 173 LEU D C 1
ATOM 6452 O O . LEU D 1 53 ? -89.085 -1.527 -43.402 1.00 102.86 173 LEU D O 1
ATOM 6457 N N . PRO D 1 54 ? -88.164 0.049 -44.710 1.00 97.17 174 PRO D N 1
ATOM 6458 C CA . PRO D 1 54 ? -89.308 0.018 -45.638 1.00 102.55 174 PRO D CA 1
ATOM 6459 C C . PRO D 1 54 ? -89.397 -1.271 -46.451 1.00 102.75 174 PRO D C 1
ATOM 6460 O O . PRO D 1 54 ? -90.378 -1.458 -47.188 1.00 102.07 174 PRO D O 1
ATOM 6464 N N . TYR D 1 55 ? -88.398 -2.147 -46.315 1.00 98.25 175 TYR D N 1
ATOM 6465 C CA . TYR D 1 55 ? -88.183 -3.432 -46.966 1.00 94.90 175 TYR D CA 1
ATOM 6466 C C . TYR D 1 55 ? -86.752 -3.841 -46.636 1.00 97.01 175 TYR D C 1
ATOM 6467 O O . TYR D 1 55 ? -85.921 -2.973 -46.347 1.00 95.46 175 TYR D O 1
ATOM 6476 N N . PRO D 1 56 ? -86.430 -5.139 -46.641 1.00 100.09 176 PRO D N 1
ATOM 6477 C CA . PRO D 1 56 ? -85.078 -5.591 -46.257 1.00 100.10 176 PRO D CA 1
ATOM 6478 C C . PRO D 1 56 ? -83.897 -4.915 -46.964 1.00 96.72 176 PRO D C 1
ATOM 6479 O O . PRO D 1 56 ? -83.099 -4.208 -46.325 1.00 93.43 176 PRO D O 1
ATOM 6483 N N . GLU D 1 57 ? -83.778 -5.112 -48.284 1.00 91.87 177 GLU D N 1
ATOM 6484 C CA . GLU D 1 57 ? -82.638 -4.648 -49.078 1.00 88.61 177 GLU D CA 1
ATOM 6485 C C . GLU D 1 57 ? -82.268 -3.187 -48.829 1.00 83.65 177 GLU D C 1
ATOM 6486 O O . GLU D 1 57 ? -81.250 -2.706 -49.331 1.00 81.75 177 GLU D O 1
ATOM 6492 N N . ALA D 1 58 ? -83.083 -2.479 -48.049 1.00 86.34 178 ALA D N 1
ATOM 6493 C CA . ALA D 1 58 ? -82.832 -1.070 -47.772 1.00 84.85 178 ALA D CA 1
ATOM 6494 C C . ALA D 1 58 ? -81.612 -0.882 -46.878 1.00 81.49 178 ALA D C 1
ATOM 6495 O O . ALA D 1 58 ? -80.764 -0.032 -47.167 1.00 83.59 178 ALA D O 1
ATOM 6497 N N . ILE D 1 59 ? -81.480 -1.689 -45.814 1.00 79.17 179 ILE D N 1
ATOM 6498 C CA . ILE D 1 59 ? -80.430 -1.474 -44.807 1.00 77.08 179 ILE D CA 1
ATOM 6499 C C . ILE D 1 59 ? -79.013 -1.485 -45.389 1.00 64.08 179 ILE D C 1
ATOM 6500 O O . ILE D 1 59 ? -78.051 -1.202 -44.667 1.00 64.15 179 ILE D O 1
ATOM 6505 N N . PHE D 1 60 ? -78.861 -1.803 -46.675 1.00 67.95 180 PHE D N 1
ATOM 6506 C CA . PHE D 1 60 ? -77.567 -1.782 -47.348 1.00 70.94 180 PHE D CA 1
ATOM 6507 C C . PHE D 1 60 ? -77.577 -0.841 -48.550 1.00 68.75 180 PHE D C 1
ATOM 6508 O O . PHE D 1 60 ? -76.727 -0.958 -49.439 1.00 70.48 180 PHE D O 1
ATOM 6516 N N . GLU D 1 61 ? -78.521 0.093 -48.598 1.00 70.87 181 GLU D N 1
ATOM 6517 C CA . GLU D 1 61 ? -78.573 1.092 -49.653 1.00 76.47 181 GLU D CA 1
ATOM 6518 C C . GLU D 1 61 ? -78.141 2.448 -49.109 1.00 71.78 181 GLU D C 1
ATOM 6519 O O . GLU D 1 61 ? -78.481 2.808 -47.977 1.00 61.92 181 GLU D O 1
ATOM 6525 N N . LEU D 1 62 ? -77.356 3.176 -49.909 1.00 66.06 182 LEU D N 1
ATOM 6526 C CA . LEU D 1 62 ? -76.811 4.452 -49.448 1.00 68.52 182 LEU D CA 1
ATOM 6527 C C . LEU D 1 62 ? -77.884 5.503 -49.171 1.00 71.35 182 LEU D C 1
ATOM 6528 O O . LEU D 1 62 ? -77.864 6.098 -48.077 1.00 73.15 182 LEU D O 1
ATOM 6533 N N . PRO D 1 63 ? -78.818 5.795 -50.089 1.00 68.42 183 PRO D N 1
ATOM 6534 C CA . PRO D 1 63 ? -79.846 6.805 -49.787 1.00 64.93 183 PRO D CA 1
ATOM 6535 C C . PRO D 1 63 ? -80.567 6.601 -48.461 1.00 62.83 183 PRO D C 1
ATOM 6536 O O . PRO D 1 63 ? -80.743 7.564 -47.687 1.00 60.09 183 PRO D O 1
ATOM 6540 N N . PHE D 1 64 ? -81.020 5.368 -48.195 1.00 65.67 184 PHE D N 1
ATOM 6541 C CA . PHE D 1 64 ? -81.700 5.097 -46.934 1.00 68.56 184 PHE D CA 1
ATOM 6542 C C . PHE D 1 64 ? -80.754 5.250 -45.756 1.00 66.59 184 PHE D C 1
ATOM 6543 O O . PHE D 1 64 ? -81.182 5.653 -44.668 1.00 66.81 184 PHE D O 1
ATOM 6551 N N . PHE D 1 65 ? -79.474 4.916 -45.947 1.00 70.02 185 PHE D N 1
ATOM 6552 C CA . PHE D 1 65 ? -78.500 5.119 -44.885 1.00 66.92 185 PHE D CA 1
ATOM 6553 C C . PHE D 1 65 ? -78.392 6.586 -44.556 1.00 67.91 185 PHE D C 1
ATOM 6554 O O . PHE D 1 65 ? -78.147 6.961 -43.404 1.00 68.33 185 PHE D O 1
ATOM 6562 N N . PHE D 1 66 ? -78.597 7.429 -45.557 1.00 72.46 186 PHE D N 1
ATOM 6563 C CA . PHE D 1 66 ? -78.538 8.859 -45.324 1.00 63.30 186 PHE D CA 1
ATOM 6564 C C . PHE D 1 66 ? -79.799 9.353 -44.638 1.00 67.55 186 PHE D C 1
ATOM 6565 O O . PHE D 1 66 ? -79.719 10.114 -43.665 1.00 73.99 186 PHE D O 1
ATOM 6573 N N . HIS D 1 67 ? -80.971 8.907 -45.102 1.00 68.26 187 HIS D N 1
ATOM 6574 C CA . HIS D 1 67 ? -82.199 9.357 -44.456 1.00 71.39 187 HIS D CA 1
ATOM 6575 C C . HIS D 1 67 ? -82.362 8.772 -43.060 1.00 74.15 187 HIS D C 1
ATOM 6576 O O . HIS D 1 67 ? -82.962 9.416 -42.190 1.00 80.65 187 HIS D O 1
ATOM 6583 N N . ASN D 1 68 ? -81.845 7.572 -42.819 1.00 76.11 188 ASN D N 1
ATOM 6584 C CA . ASN D 1 68 ? -81.983 6.966 -41.502 1.00 72.66 188 ASN D CA 1
ATOM 6585 C C . ASN D 1 68 ? -80.915 5.902 -41.307 1.00 72.69 188 ASN D C 1
ATOM 6586 O O . ASN D 1 68 ? -81.116 4.752 -41.711 1.00 76.04 188 ASN D O 1
ATOM 6591 N N . PRO D 1 69 ? -79.764 6.236 -40.715 1.00 75.31 189 PRO D N 1
ATOM 6592 C CA . PRO D 1 69 ? -78.750 5.207 -40.456 1.00 71.53 189 PRO D CA 1
ATOM 6593 C C . PRO D 1 69 ? -79.001 4.380 -39.211 1.00 69.00 189 PRO D C 1
ATOM 6594 O O . PRO D 1 69 ? -78.270 3.411 -38.985 1.00 73.19 189 PRO D O 1
ATOM 6598 N N . LYS D 1 70 ? -80.008 4.702 -38.406 1.00 68.15 190 LYS D N 1
ATOM 6599 C CA . LYS D 1 70 ? -80.199 3.971 -37.152 1.00 75.25 190 LYS D CA 1
ATOM 6600 C C . LYS D 1 70 ? -80.362 2.454 -37.315 1.00 74.56 190 LYS D C 1
ATOM 6601 O O . LYS D 1 70 ? -79.767 1.721 -36.507 1.00 68.66 190 LYS D O 1
ATOM 6607 N N . PRO D 1 71 ? -81.126 1.923 -38.288 1.00 74.90 191 PRO D N 1
ATOM 6608 C CA . PRO D 1 71 ? -81.250 0.457 -38.400 1.00 72.83 191 PRO D CA 1
ATOM 6609 C C . PRO D 1 71 ? -79.959 -0.243 -38.776 1.00 73.30 191 PRO D C 1
ATOM 6610 O O . PRO D 1 71 ? -79.648 -1.342 -38.268 1.00 69.69 191 PRO D O 1
ATOM 6614 N N . PHE D 1 72 ? -79.192 0.356 -39.680 1.00 73.41 192 PHE D N 1
ATOM 6615 C CA . PHE D 1 72 ? -77.918 -0.259 -40.012 1.00 72.81 192 PHE D CA 1
ATOM 6616 C C . PHE D 1 72 ? -77.038 -0.389 -38.772 1.00 72.65 192 PHE D C 1
ATOM 6617 O O . PHE D 1 72 ? -76.453 -1.446 -38.525 1.00 73.47 192 PHE D O 1
ATOM 6625 N N . PHE D 1 73 ? -76.932 0.679 -37.977 1.00 72.06 193 PHE D N 1
ATOM 6626 C CA . PHE D 1 73 ? -76.102 0.616 -36.781 1.00 70.87 193 PHE D CA 1
ATOM 6627 C C . PHE D 1 73 ? -76.724 -0.246 -35.692 1.00 70.27 193 PHE D C 1
ATOM 6628 O O . PHE D 1 73 ? -75.991 -0.751 -34.843 1.00 73.44 193 PHE D O 1
ATOM 6636 N N . THR D 1 74 ? -78.043 -0.458 -35.716 1.00 74.89 194 THR D N 1
ATOM 6637 C CA . THR D 1 74 ? -78.631 -1.526 -34.915 1.00 74.41 194 THR D CA 1
ATOM 6638 C C . THR D 1 74 ? -77.999 -2.861 -35.290 1.00 76.81 194 THR D C 1
ATOM 6639 O O . THR D 1 74 ? -77.464 -3.581 -34.433 1.00 74.49 194 THR D O 1
ATOM 6643 N N . LEU D 1 75 ? -78.019 -3.183 -36.587 1.00 72.41 195 LEU D N 1
ATOM 6644 C CA . LEU D 1 75 ? -77.388 -4.414 -37.063 1.00 72.22 195 LEU D CA 1
ATOM 6645 C C . LEU D 1 75 ? -75.922 -4.488 -36.647 1.00 73.74 195 LEU D C 1
ATOM 6646 O O . LEU D 1 75 ? -75.447 -5.516 -36.149 1.00 78.99 195 LEU D O 1
ATOM 6651 N N . ALA D 1 76 ? -75.188 -3.400 -36.875 1.00 76.73 196 ALA D N 1
ATOM 6652 C CA . ALA D 1 76 ? -73.757 -3.369 -36.613 1.00 72.04 196 ALA D CA 1
ATOM 6653 C C . ALA D 1 76 ? -73.470 -3.571 -35.137 1.00 75.31 196 ALA D C 1
ATOM 6654 O O . ALA D 1 76 ? -72.470 -4.202 -34.774 1.00 75.00 196 ALA D O 1
ATOM 6656 N N . LYS D 1 77 ? -74.339 -3.043 -34.275 1.00 77.09 197 LYS D N 1
ATOM 6657 C CA . LYS D 1 77 ? -74.218 -3.295 -32.849 1.00 78.90 197 LYS D CA 1
ATOM 6658 C C . LYS D 1 77 ? -74.500 -4.771 -32.539 1.00 87.71 197 LYS D C 1
ATOM 6659 O O . LYS D 1 77 ? -73.835 -5.377 -31.685 1.00 88.73 197 LYS D O 1
ATOM 6665 N N . GLU D 1 78 ? -75.464 -5.383 -33.247 1.00 82.99 198 GLU D N 1
ATOM 6666 C CA . GLU D 1 78 ? -75.736 -6.797 -33.012 1.00 84.32 198 GLU D CA 1
ATOM 6667 C C . GLU D 1 78 ? -74.555 -7.670 -33.436 1.00 90.47 198 GLU D C 1
ATOM 6668 O O . GLU D 1 78 ? -74.072 -8.491 -32.645 1.00 94.67 198 GLU D O 1
ATOM 6674 N N . LEU D 1 79 ? -74.068 -7.505 -34.679 1.00 87.48 199 LEU D N 1
ATOM 6675 C CA . LEU D 1 79 ? -73.016 -8.361 -35.229 1.00 82.42 199 LEU D CA 1
ATOM 6676 C C . LEU D 1 79 ? -71.638 -8.027 -34.709 1.00 91.67 199 LEU D C 1
ATOM 6677 O O . LEU D 1 79 ? -70.637 -8.209 -35.414 1.00 91.63 199 LEU D O 1
ATOM 6682 N N . TYR D 1 80 ? -71.592 -7.512 -33.504 1.00 105.09 200 TYR D N 1
ATOM 6683 C CA . TYR D 1 80 ? -70.346 -7.347 -32.785 1.00 108.49 200 TYR D CA 1
ATOM 6684 C C . TYR D 1 80 ? -69.731 -8.721 -32.543 1.00 109.73 200 TYR D C 1
ATOM 6685 O O . TYR D 1 80 ? -70.414 -9.605 -31.994 1.00 112.01 200 TYR D O 1
ATOM 6694 N N . PRO D 1 81 ? -68.495 -8.963 -32.989 1.00 109.13 201 PRO D N 1
ATOM 6695 C CA . PRO D 1 81 ? -67.866 -10.266 -32.747 1.00 108.60 201 PRO D CA 1
ATOM 6696 C C . PRO D 1 81 ? -68.008 -10.721 -31.303 1.00 105.90 201 PRO D C 1
ATOM 6697 O O . PRO D 1 81 ? -68.139 -9.913 -30.384 1.00 103.70 201 PRO D O 1
ATOM 6701 N N . GLY D 1 82 ? -68.000 -12.040 -31.113 1.00 103.19 202 GLY D N 1
ATOM 6702 C CA . GLY D 1 82 ? -68.209 -12.619 -29.806 1.00 103.29 202 GLY D CA 1
ATOM 6703 C C . GLY D 1 82 ? -69.655 -12.706 -29.388 1.00 103.29 202 GLY D C 1
ATOM 6704 O O . GLY D 1 82 ? -69.946 -13.276 -28.327 1.00 101.26 202 GLY D O 1
ATOM 6705 N N . ASN D 1 83 ? -70.572 -12.158 -30.183 1.00 104.78 203 ASN D N 1
ATOM 6706 C CA . ASN D 1 83 ? -72.000 -12.249 -29.904 1.00 108.89 203 ASN D CA 1
ATOM 6707 C C . ASN D 1 83 ? -72.601 -13.542 -30.429 1.00 104.17 203 ASN D C 1
ATOM 6708 O O . ASN D 1 83 ? -73.489 -14.119 -29.791 1.00 96.80 203 ASN D O 1
ATOM 6713 N N . TYR D 1 84 ? -72.143 -13.988 -31.595 1.00 104.37 204 TYR D N 1
ATOM 6714 C CA . TYR D 1 84 ? -72.698 -15.146 -32.272 1.00 102.80 204 TYR D CA 1
ATOM 6715 C C . TYR D 1 84 ? -71.618 -16.208 -32.430 1.00 106.61 204 TYR D C 1
ATOM 6716 O O . TYR D 1 84 ? -70.419 -15.910 -32.414 1.00 107.30 204 TYR D O 1
ATOM 6725 N N . LYS D 1 85 ? -72.054 -17.453 -32.573 1.00 105.34 205 LYS D N 1
ATOM 6726 C CA . LYS D 1 85 ? -71.159 -18.582 -32.781 1.00 104.36 205 LYS D CA 1
ATOM 6727 C C . LYS D 1 85 ? -71.368 -19.172 -34.171 1.00 98.55 205 LYS D C 1
ATOM 6728 O O . LYS D 1 85 ? -72.433 -19.009 -34.776 1.00 96.78 205 LYS D O 1
ATOM 6734 N N . PRO D 1 86 ? -70.360 -19.852 -34.713 1.00 94.75 206 PRO D N 1
ATOM 6735 C CA . PRO D 1 86 ? -70.504 -20.482 -36.035 1.00 93.83 206 PRO D CA 1
ATOM 6736 C C . PRO D 1 86 ? -71.302 -21.784 -35.975 1.00 100.55 206 PRO D C 1
ATOM 6737 O O . PRO D 1 86 ? -71.574 -22.356 -34.915 1.00 98.43 206 PRO D O 1
ATOM 6741 N N . ASN D 1 87 ? -71.682 -22.260 -37.157 1.00 98.21 207 ASN D N 1
ATOM 6742 C CA . ASN D 1 87 ? -72.511 -23.451 -37.287 1.00 97.86 207 ASN D CA 1
ATOM 6743 C C . ASN D 1 87 ? -71.766 -24.525 -38.083 1.00 100.64 207 ASN D C 1
ATOM 6744 O O . ASN D 1 87 ? -70.574 -24.392 -38.387 1.00 99.84 207 ASN D O 1
ATOM 6749 N N . VAL D 1 88 ? -72.493 -25.586 -38.447 1.00 99.49 208 VAL D N 1
ATOM 6750 C CA . VAL D 1 88 ? -71.859 -26.739 -39.073 1.00 96.03 208 VAL D CA 1
ATOM 6751 C C . VAL D 1 88 ? -71.143 -26.350 -40.355 1.00 91.31 208 VAL D C 1
ATOM 6752 O O . VAL D 1 88 ? -70.105 -26.928 -40.684 1.00 87.11 208 VAL D O 1
ATOM 6756 N N . THR D 1 89 ? -71.669 -25.377 -41.097 1.00 89.92 209 THR D N 1
ATOM 6757 C CA . THR D 1 89 ? -71.115 -25.090 -42.415 1.00 91.18 209 THR D CA 1
ATOM 6758 C C . THR D 1 89 ? -69.721 -24.500 -42.300 1.00 90.67 209 THR D C 1
ATOM 6759 O O . THR D 1 89 ? -68.784 -24.935 -42.988 1.00 92.37 209 THR D O 1
ATOM 6763 N N . HIS D 1 90 ? -69.572 -23.496 -41.432 1.00 92.80 210 HIS D N 1
ATOM 6764 C CA . HIS D 1 90 ? -68.263 -22.899 -41.204 1.00 94.35 210 HIS D CA 1
ATOM 6765 C C . HIS D 1 90 ? -67.260 -23.962 -40.798 1.00 87.67 210 HIS D C 1
ATOM 6766 O O . HIS D 1 90 ? -66.152 -24.005 -41.330 1.00 82.60 210 HIS D O 1
ATOM 6773 N N . TYR D 1 91 ? -67.650 -24.854 -39.882 1.00 89.81 211 TYR D N 1
ATOM 6774 C CA . TYR D 1 91 ? -66.711 -25.841 -39.353 1.00 87.53 211 TYR D CA 1
ATOM 6775 C C . TYR D 1 91 ? -66.356 -26.912 -40.386 1.00 83.18 211 TYR D C 1
ATOM 6776 O O . TYR D 1 91 ? -65.213 -27.387 -40.407 1.00 86.88 211 TYR D O 1
ATOM 6785 N N . PHE D 1 92 ? -67.298 -27.278 -41.262 1.00 78.80 212 PHE D N 1
ATOM 6786 C CA . PHE D 1 92 ? -66.942 -28.009 -42.477 1.00 82.60 212 PHE D CA 1
ATOM 6787 C C . PHE D 1 92 ? -65.842 -27.291 -43.239 1.00 81.76 212 PHE D C 1
ATOM 6788 O O . PHE D 1 92 ? -64.762 -27.857 -43.435 1.00 81.33 212 PHE D O 1
ATOM 6796 N N . LEU D 1 93 ? -66.062 -26.012 -43.580 1.00 89.39 213 LEU D N 1
ATOM 6797 C CA . LEU D 1 93 ? -65.046 -25.229 -44.293 1.00 88.04 213 LEU D CA 1
ATOM 6798 C C . LEU D 1 93 ? -63.698 -25.226 -43.557 1.00 81.16 213 LEU D C 1
ATOM 6799 O O . LEU D 1 93 ? -62.637 -25.442 -44.170 1.00 75.33 213 LEU D O 1
ATOM 6804 N N . ARG D 1 94 ? -63.728 -25.032 -42.235 1.00 80.36 214 ARG D N 1
ATOM 6805 C CA . ARG D 1 94 ? -62.524 -25.136 -41.418 1.00 75.84 214 ARG D CA 1
ATOM 6806 C C . ARG D 1 94 ? -61.840 -26.467 -41.645 1.00 84.28 214 ARG D C 1
ATOM 6807 O O . ARG D 1 94 ? -60.613 -26.525 -41.777 1.00 80.58 214 ARG D O 1
ATOM 6815 N N . LEU D 1 95 ? -62.627 -27.546 -41.726 1.00 86.03 215 LEU D N 1
ATOM 6816 C CA . LEU D 1 95 ? -62.060 -28.876 -41.926 1.00 82.32 215 LEU D CA 1
ATOM 6817 C C . LEU D 1 95 ? -61.406 -29.012 -43.302 1.00 75.24 215 LEU D C 1
ATOM 6818 O O . LEU D 1 95 ? -60.246 -29.434 -43.397 1.00 74.05 215 LEU D O 1
ATOM 6823 N N . LEU D 1 96 ? -62.131 -28.666 -44.382 1.00 73.46 216 LEU D N 1
ATOM 6824 C CA . LEU D 1 96 ? -61.510 -28.714 -45.712 1.00 76.78 216 LEU D CA 1
ATOM 6825 C C . LEU D 1 96 ? -60.189 -27.951 -45.737 1.00 81.46 216 LEU D C 1
ATOM 6826 O O . LEU D 1 96 ? -59.264 -28.355 -46.453 1.00 80.43 216 LEU D O 1
ATOM 6831 N N . HIS D 1 97 ? -60.104 -26.834 -44.990 1.00 79.75 217 HIS D N 1
ATOM 6832 C CA . HIS D 1 97 ? -58.842 -26.097 -44.912 1.00 80.54 217 HIS D CA 1
ATOM 6833 C C . HIS D 1 97 ? -57.790 -26.855 -44.103 1.00 81.37 217 HIS D C 1
ATOM 6834 O O . HIS D 1 97 ? -56.604 -26.861 -44.465 1.00 78.31 217 HIS D O 1
ATOM 6841 N N . ASP D 1 98 ? -58.202 -27.488 -42.997 1.00 74.88 218 ASP D N 1
ATOM 6842 C CA . ASP D 1 98 ? -57.315 -28.265 -42.130 1.00 75.70 218 ASP D CA 1
ATOM 6843 C C . ASP D 1 98 ? -56.772 -29.531 -42.791 1.00 75.61 218 ASP D C 1
ATOM 6844 O O . ASP D 1 98 ? -55.859 -30.155 -42.237 1.00 71.78 218 ASP D O 1
ATOM 6849 N N . LYS D 1 99 ? -57.353 -29.961 -43.910 1.00 78.02 219 LYS D N 1
ATOM 6850 C CA . LYS D 1 99 ? -56.892 -31.109 -44.677 1.00 80.11 219 LYS D CA 1
ATOM 6851 C C . LYS D 1 99 ? -56.107 -30.694 -45.909 1.00 80.77 219 LYS D C 1
ATOM 6852 O O . LYS D 1 99 ? -55.665 -31.558 -46.676 1.00 87.94 219 LYS D O 1
ATOM 6858 N N . GLY D 1 100 ? -55.923 -29.394 -46.106 1.00 77.80 220 GLY D N 1
ATOM 6859 C CA . GLY D 1 100 ? -55.107 -28.881 -47.185 1.00 82.66 220 GLY D CA 1
ATOM 6860 C C . GLY D 1 100 ? -55.758 -29.040 -48.533 1.00 83.22 220 GLY D C 1
ATOM 6861 O O . GLY D 1 100 ? -55.117 -29.539 -49.476 1.00 86.23 220 GLY D O 1
ATOM 6862 N N . LEU D 1 101 ? -56.999 -28.565 -48.658 1.00 84.20 221 LEU D N 1
ATOM 6863 C CA . LEU D 1 101 ? -57.764 -28.742 -49.866 1.00 94.13 221 LEU D CA 1
ATOM 6864 C C . LEU D 1 101 ? -58.584 -27.487 -50.233 1.00 93.94 221 LEU D C 1
ATOM 6865 O O . LEU D 1 101 ? -59.299 -27.483 -51.253 1.00 90.69 221 LEU D O 1
ATOM 6870 N N . LEU D 1 102 ? -58.478 -26.410 -49.452 1.00 92.27 222 LEU D N 1
ATOM 6871 C CA . LEU D 1 102 ? -59.208 -25.175 -49.700 1.00 81.58 222 LEU D CA 1
ATOM 6872 C C . LEU D 1 102 ? -58.269 -24.186 -50.366 1.00 80.54 222 LEU D C 1
ATOM 6873 O O . LEU D 1 102 ? -57.242 -23.815 -49.794 1.00 81.88 222 LEU D O 1
ATOM 6878 N N . LEU D 1 103 ? -58.628 -23.760 -51.568 1.00 79.66 223 LEU D N 1
ATOM 6879 C CA . LEU D 1 103 ? -57.791 -22.816 -52.284 1.00 79.49 223 LEU D CA 1
ATOM 6880 C C . LEU D 1 103 ? -58.090 -21.385 -51.847 1.00 86.01 223 LEU D C 1
ATOM 6881 O O . LEU D 1 103 ? -57.169 -20.640 -51.508 1.00 90.28 223 LEU D O 1
ATOM 6886 N N . ARG D 1 104 ? -59.363 -20.988 -51.833 1.00 85.49 224 ARG D N 1
ATOM 6887 C CA . ARG D 1 104 ? -59.787 -19.749 -51.183 1.00 83.41 224 ARG D CA 1
ATOM 6888 C C . ARG D 1 104 ? -61.297 -19.783 -50.977 1.00 80.33 224 ARG D C 1
ATOM 6889 O O . ARG D 1 104 ? -62.029 -20.425 -51.738 1.00 83.07 224 ARG D O 1
ATOM 6897 N N . LEU D 1 105 ? -61.745 -19.111 -49.915 1.00 80.03 225 LEU D N 1
ATOM 6898 C CA . LEU D 1 105 ? -63.146 -19.091 -49.491 1.00 79.19 225 LEU D CA 1
ATOM 6899 C C . LEU D 1 105 ? -63.721 -17.689 -49.682 1.00 80.82 225 LEU D C 1
ATOM 6900 O O . LEU D 1 105 ? -63.317 -16.748 -48.990 1.00 78.78 225 LEU D O 1
ATOM 6905 N N . TYR D 1 106 ? -64.698 -17.561 -50.570 1.00 76.42 226 TYR D N 1
ATOM 6906 C CA . TYR D 1 106 ? -65.304 -16.270 -50.867 1.00 78.29 226 TYR D CA 1
ATOM 6907 C C . TYR D 1 106 ? -66.658 -16.176 -50.163 1.00 80.81 226 TYR D C 1
ATOM 6908 O O . TYR D 1 106 ? -67.535 -17.022 -50.380 1.00 84.31 226 TYR D O 1
ATOM 6917 N N . THR D 1 107 ? -66.826 -15.151 -49.320 1.00 78.01 227 THR D N 1
ATOM 6918 C CA . THR D 1 107 ? -68.035 -14.964 -48.521 1.00 82.16 227 THR D CA 1
ATOM 6919 C C . THR D 1 107 ? -68.628 -13.568 -48.749 1.00 78.60 227 THR D C 1
ATOM 6920 O O . THR D 1 107 ? -67.928 -12.617 -49.097 1.00 79.69 227 THR D O 1
ATOM 6924 N N . GLN D 1 108 ? -69.949 -13.469 -48.602 1.00 81.48 228 GLN D N 1
ATOM 6925 C CA . GLN D 1 108 ? -70.696 -12.217 -48.638 1.00 82.99 228 GLN D CA 1
ATOM 6926 C C . GLN D 1 108 ? -71.204 -11.816 -47.266 1.00 85.69 228 GLN D C 1
ATOM 6927 O O . GLN D 1 108 ? -72.183 -11.061 -47.162 1.00 82.59 228 GLN D O 1
ATOM 6933 N N . ASN D 1 109 ? -70.582 -12.314 -46.212 1.00 79.25 229 ASN D N 1
ATOM 6934 C CA . ASN D 1 109 ? -71.156 -12.153 -44.897 1.00 77.35 229 ASN D CA 1
ATOM 6935 C C . ASN D 1 109 ? -70.372 -11.164 -44.050 1.00 76.23 229 ASN D C 1
ATOM 6936 O O . ASN D 1 109 ? -69.180 -10.914 -44.257 1.00 79.24 229 ASN D O 1
ATOM 6941 N N . ILE D 1 110 ? -71.116 -10.560 -43.134 1.00 81.32 230 ILE D N 1
ATOM 6942 C CA . ILE D 1 110 ? -70.664 -9.432 -42.331 1.00 74.51 230 ILE D CA 1
ATOM 6943 C C . ILE D 1 110 ? -70.324 -9.863 -40.914 1.00 73.94 230 ILE D C 1
ATOM 6944 O O . ILE D 1 110 ? -69.655 -9.109 -40.189 1.00 83.44 230 ILE D O 1
ATOM 6949 N N . ASP D 1 111 ? -70.685 -11.084 -40.529 1.00 74.81 231 ASP D N 1
ATOM 6950 C CA . ASP D 1 111 ? -70.507 -11.594 -39.183 1.00 73.83 231 ASP D CA 1
ATOM 6951 C C . ASP D 1 111 ? -69.112 -12.125 -38.931 1.00 66.18 231 ASP D C 1
ATOM 6952 O O . ASP D 1 111 ? -68.830 -12.559 -37.807 1.00 59.76 231 ASP D O 1
ATOM 6957 N N . GLY D 1 112 ? -68.260 -12.156 -39.952 1.00 63.83 232 GLY D N 1
ATOM 6958 C CA . GLY D 1 112 ? -66.900 -12.639 -39.796 1.00 73.10 232 GLY D CA 1
ATOM 6959 C C . GLY D 1 112 ? -66.777 -14.034 -39.208 1.00 76.55 232 GLY D C 1
ATOM 6960 O O . GLY D 1 112 ? -65.703 -14.409 -38.736 1.00 78.31 232 GLY D O 1
ATOM 6961 N N . LEU D 1 113 ? -67.856 -14.824 -39.246 1.00 78.00 233 LEU D N 1
ATOM 6962 C CA . LEU D 1 113 ? -67.855 -16.116 -38.563 1.00 74.67 233 LEU D CA 1
ATOM 6963 C C . LEU D 1 113 ? -66.869 -17.103 -39.185 1.00 74.42 233 LEU D C 1
ATOM 6964 O O . LEU D 1 113 ? -66.256 -17.899 -38.457 1.00 71.78 233 LEU D O 1
ATOM 6969 N N . GLU D 1 114 ? -66.681 -17.056 -40.511 1.00 67.98 234 GLU D N 1
ATOM 6970 C CA . GLU D 1 114 ? -65.633 -17.861 -41.134 1.00 66.93 234 GLU D CA 1
ATOM 6971 C C . GLU D 1 114 ? -64.294 -17.631 -40.448 1.00 76.29 234 GLU D C 1
ATOM 6972 O O . GLU D 1 114 ? -63.464 -18.547 -40.377 1.00 76.42 234 GLU D O 1
ATOM 6978 N N . ARG D 1 115 ? -64.064 -16.423 -39.921 1.00 78.10 235 ARG D N 1
ATOM 6979 C CA . ARG D 1 115 ? -62.810 -16.199 -39.214 1.00 79.47 235 ARG D CA 1
ATOM 6980 C C . ARG D 1 115 ? -62.893 -16.629 -37.758 1.00 75.81 235 ARG D C 1
ATOM 6981 O O . ARG D 1 115 ? -61.911 -17.150 -37.214 1.00 74.96 235 ARG D O 1
ATOM 6989 N N . VAL D 1 116 ? -64.048 -16.432 -37.115 1.00 70.08 236 VAL D N 1
ATOM 6990 C CA . VAL D 1 116 ? -64.232 -16.984 -35.779 1.00 73.43 236 VAL D CA 1
ATOM 6991 C C . VAL D 1 116 ? -64.095 -18.495 -35.817 1.00 77.93 236 VAL D C 1
ATOM 6992 O O . VAL D 1 116 ? -63.675 -19.103 -34.831 1.00 74.93 236 VAL D O 1
ATOM 6996 N N . SER D 1 117 ? -64.409 -19.111 -36.964 1.00 73.22 237 SER D N 1
ATOM 6997 C CA . SER D 1 117 ? -64.484 -20.561 -37.088 1.00 77.46 237 SER D CA 1
ATOM 6998 C C . SER D 1 117 ? -63.122 -21.234 -37.116 1.00 78.58 237 SER D C 1
ATOM 6999 O O . SER D 1 117 ? -63.045 -22.462 -36.964 1.00 83.40 237 SER D O 1
ATOM 7002 N N . GLY D 1 118 ? -62.055 -20.480 -37.332 1.00 75.51 238 GLY D N 1
ATOM 7003 C CA . GLY D 1 118 ? -60.725 -21.062 -37.362 1.00 73.43 238 GLY D CA 1
ATOM 7004 C C . GLY D 1 118 ? -60.033 -20.968 -38.699 1.00 75.75 238 GLY D C 1
ATOM 7005 O O . GLY D 1 118 ? -58.877 -21.395 -38.812 1.00 80.79 238 GLY D O 1
ATOM 7006 N N . ILE D 1 119 ? -60.675 -20.425 -39.722 1.00 77.23 239 ILE D N 1
ATOM 7007 C CA . ILE D 1 119 ? -60.009 -20.181 -40.993 1.00 80.29 239 ILE D CA 1
ATOM 7008 C C . ILE D 1 119 ? -59.191 -18.902 -40.897 1.00 89.12 239 ILE D C 1
ATOM 7009 O O . ILE D 1 119 ? -59.659 -17.902 -40.330 1.00 84.85 239 ILE D O 1
ATOM 7014 N N . PRO D 1 120 ? -57.964 -18.902 -41.402 1.00 86.77 240 PRO D N 1
ATOM 7015 C CA . PRO D 1 120 ? -57.145 -17.688 -41.377 1.00 82.80 240 PRO D CA 1
ATOM 7016 C C . PRO D 1 120 ? -57.538 -16.707 -42.471 1.00 81.31 240 PRO D C 1
ATOM 7017 O O . PRO D 1 120 ? -58.074 -17.072 -43.515 1.00 80.97 240 PRO D O 1
ATOM 7021 N N . ALA D 1 121 ? -57.234 -15.436 -42.219 1.00 85.37 241 ALA D N 1
ATOM 7022 C CA . ALA D 1 121 ? -57.531 -14.414 -43.211 1.00 76.13 241 ALA D CA 1
ATOM 7023 C C . ALA D 1 121 ? -56.782 -14.633 -44.521 1.00 80.21 241 ALA D C 1
ATOM 7024 O O . ALA D 1 121 ? -57.243 -14.166 -45.570 1.00 71.23 241 ALA D O 1
ATOM 7026 N N . SER D 1 122 ? -55.651 -15.347 -44.483 1.00 79.81 242 SER D N 1
ATOM 7027 C CA . SER D 1 122 ? -54.867 -15.621 -45.684 1.00 75.45 242 SER D CA 1
ATOM 7028 C C . SER D 1 122 ? -55.694 -16.314 -46.762 1.00 79.72 242 SER D C 1
ATOM 7029 O O . SER D 1 122 ? -55.429 -16.142 -47.960 1.00 78.86 242 SER D O 1
ATOM 7032 N N . LYS D 1 123 ? -56.708 -17.087 -46.344 1.00 83.11 243 LYS D N 1
ATOM 7033 C CA . LYS D 1 123 ? -57.571 -17.889 -47.202 1.00 78.92 243 LYS D CA 1
ATOM 7034 C C . LYS D 1 123 ? -58.968 -17.301 -47.385 1.00 77.05 243 LYS D C 1
ATOM 7035 O O . LYS D 1 123 ? -59.688 -17.721 -48.296 1.00 76.48 243 LYS D O 1
ATOM 7041 N N . LEU D 1 124 ? -59.367 -16.345 -46.558 1.00 76.58 244 LEU D N 1
ATOM 7042 C CA . LEU D 1 124 ? -60.669 -15.715 -46.695 1.00 75.08 244 LEU D CA 1
ATOM 7043 C C . LEU D 1 124 ? -60.648 -14.614 -47.758 1.00 72.61 244 LEU D C 1
ATOM 7044 O O . LEU D 1 124 ? -59.591 -14.091 -48.130 1.00 67.03 244 LEU D O 1
ATOM 7049 N N . VAL D 1 125 ? -61.841 -14.290 -48.272 1.00 71.90 245 VAL D N 1
ATOM 7050 C CA . VAL D 1 125 ? -62.082 -13.100 -49.089 1.00 70.61 245 VAL D CA 1
ATOM 7051 C C . VAL D 1 125 ? -63.442 -12.550 -48.697 1.00 70.79 245 VAL D C 1
ATOM 7052 O O . VAL D 1 125 ? -64.473 -12.991 -49.219 1.00 70.34 245 VAL D O 1
ATOM 7056 N N . GLU D 1 126 ? -63.459 -11.582 -47.778 1.00 75.69 246 GLU D N 1
ATOM 7057 C CA . GLU D 1 126 ? -64.717 -11.030 -47.277 1.00 75.98 246 GLU D CA 1
ATOM 7058 C C . GLU D 1 126 ? -65.241 -10.024 -48.302 1.00 69.29 246 GLU D C 1
ATOM 7059 O O . GLU D 1 126 ? -65.222 -8.809 -48.110 1.00 71.23 246 GLU D O 1
ATOM 7065 N N . ALA D 1 127 ? -65.730 -10.569 -49.417 1.00 73.80 247 ALA D N 1
ATOM 7066 C CA . ALA D 1 127 ? -65.877 -9.804 -50.655 1.00 76.16 247 ALA D CA 1
ATOM 7067 C C . ALA D 1 127 ? -66.967 -8.741 -50.600 1.00 77.85 247 ALA D C 1
ATOM 7068 O O . ALA D 1 127 ? -67.060 -7.928 -51.532 1.00 73.71 247 ALA D O 1
ATOM 7070 N N . HIS D 1 128 ? -67.785 -8.724 -49.547 1.00 75.54 248 HIS D N 1
ATOM 7071 C CA . HIS D 1 128 ? -68.761 -7.663 -49.360 1.00 75.02 248 HIS D CA 1
ATOM 7072 C C . HIS D 1 128 ? -68.433 -6.749 -48.170 1.00 76.14 248 HIS D C 1
ATOM 7073 O O . HIS D 1 128 ? -69.295 -5.977 -47.739 1.00 83.05 248 HIS D O 1
ATOM 7080 N N . GLY D 1 129 ? -67.216 -6.798 -47.634 1.00 69.90 249 GLY D N 1
ATOM 7081 C CA . GLY D 1 129 ? -66.766 -5.794 -46.689 1.00 73.98 249 GLY D CA 1
ATOM 7082 C C . GLY D 1 129 ? -66.411 -6.351 -45.319 1.00 73.62 249 GLY D C 1
ATOM 7083 O O . GLY D 1 129 ? -66.382 -7.561 -45.086 1.00 76.72 249 GLY D O 1
ATOM 7084 N N . THR D 1 130 ? -66.119 -5.419 -44.402 1.00 67.77 250 THR D N 1
ATOM 7085 C CA . THR D 1 130 ? -65.738 -5.799 -43.051 1.00 68.01 250 THR D CA 1
ATOM 7086 C C . THR D 1 130 ? -66.004 -4.652 -42.090 1.00 61.91 250 THR D C 1
ATOM 7087 O O . THR D 1 130 ? -66.040 -3.492 -42.486 1.00 60.05 250 THR D O 1
ATOM 7091 N N . PHE D 1 131 ? -66.216 -5.004 -40.825 1.00 63.69 251 PHE D N 1
ATOM 7092 C CA . PHE D 1 131 ? -66.351 -4.052 -39.734 1.00 59.02 251 PHE D CA 1
ATOM 7093 C C . PHE D 1 131 ? -65.013 -3.661 -39.154 1.00 63.13 251 PHE D C 1
ATOM 7094 O O . PHE D 1 131 ? -64.960 -3.073 -38.070 1.00 62.87 251 PHE D O 1
ATOM 7102 N N . ALA D 1 132 ? -63.930 -3.993 -39.846 1.00 60.71 252 ALA D N 1
ATOM 7103 C CA . ALA D 1 132 ? -62.594 -3.704 -39.356 1.00 60.76 252 ALA D CA 1
ATOM 7104 C C . ALA D 1 132 ? -62.136 -2.337 -39.775 1.00 63.10 252 ALA D C 1
ATOM 7105 O O . ALA D 1 132 ? -61.194 -1.801 -39.185 1.00 69.62 252 ALA D O 1
ATOM 7107 N N . SER D 1 133 ? -62.761 -1.784 -40.801 1.00 65.32 253 SER D N 1
ATOM 7108 C CA . SER D 1 133 ? -62.425 -0.464 -41.295 1.00 70.42 253 SER D CA 1
ATOM 7109 C C . SER D 1 133 ? -63.702 0.351 -41.413 1.00 64.53 253 SER D C 1
ATOM 7110 O O . SER D 1 133 ? -64.821 -0.177 -41.429 1.00 63.66 253 SER D O 1
ATOM 7113 N N . ALA D 1 134 ? -63.513 1.653 -41.500 1.00 61.78 254 ALA D N 1
ATOM 7114 C CA . ALA D 1 134 ? -64.623 2.578 -41.623 1.00 63.74 254 ALA D CA 1
ATOM 7115 C C . ALA D 1 134 ? -64.170 3.778 -42.438 1.00 64.99 254 ALA D C 1
ATOM 7116 O O . ALA D 1 134 ? -63.025 4.238 -42.333 1.00 63.05 254 ALA D O 1
ATOM 7118 N N . THR D 1 135 ? -65.075 4.265 -43.271 1.00 63.66 255 THR D N 1
ATOM 7119 C CA . THR D 1 135 ? -64.799 5.437 -44.078 1.00 62.59 255 THR D CA 1
ATOM 7120 C C . THR D 1 135 ? -65.861 6.488 -43.793 1.00 65.08 255 THR D C 1
ATOM 7121 O O . THR D 1 135 ? -67.049 6.161 -43.670 1.00 54.65 255 THR D O 1
ATOM 7125 N N . CYS D 1 136 ? -65.415 7.747 -43.656 1.00 70.93 256 CYS D N 1
ATOM 7126 C CA . CYS D 1 136 ? -66.324 8.874 -43.490 1.00 68.58 256 CYS D CA 1
ATOM 7127 C C . CYS D 1 136 ? -67.114 9.106 -44.775 1.00 64.33 256 CYS D C 1
ATOM 7128 O O . CYS D 1 136 ? -66.512 9.302 -45.842 1.00 57.17 256 CYS D O 1
ATOM 7131 N N . THR D 1 137 ? -68.461 9.087 -44.666 1.00 49.67 257 THR D N 1
ATOM 7132 C CA . THR D 1 137 ? -69.312 9.246 -45.842 1.00 59.25 257 THR D CA 1
ATOM 7133 C C . THR D 1 137 ? -69.028 10.553 -46.585 1.00 63.84 257 THR D C 1
ATOM 7134 O O . THR D 1 137 ? -69.132 10.600 -47.820 1.00 66.85 257 THR D O 1
ATOM 7138 N N . VAL D 1 138 ? -68.653 11.613 -45.861 1.00 60.01 258 VAL D N 1
ATOM 7139 C CA . VAL D 1 138 ? -68.523 12.953 -46.425 1.00 59.98 258 VAL D CA 1
ATOM 7140 C C . VAL D 1 138 ? -67.098 13.207 -46.922 1.00 59.21 258 VAL D C 1
ATOM 7141 O O . VAL D 1 138 ? -66.895 13.559 -48.092 1.00 59.82 258 VAL D O 1
ATOM 7145 N N . CYS D 1 139 ? -66.098 13.029 -46.048 1.00 61.22 259 CYS D N 1
ATOM 7146 C CA . CYS D 1 139 ? -64.739 13.458 -46.368 1.00 61.62 259 CYS D CA 1
ATOM 7147 C C . CYS D 1 139 ? -63.810 12.332 -46.803 1.00 60.77 259 CYS D C 1
ATOM 7148 O O . CYS D 1 139 ? -62.706 12.630 -47.272 1.00 55.33 259 CYS D O 1
ATOM 7151 N N . GLN D 1 140 ? -64.242 11.065 -46.655 1.00 66.36 260 GLN D N 1
ATOM 7152 C CA . GLN D 1 140 ? -63.601 9.857 -47.199 1.00 62.06 260 GLN D CA 1
ATOM 7153 C C . GLN D 1 140 ? -62.294 9.516 -46.503 1.00 64.87 260 GLN D C 1
ATOM 7154 O O . GLN D 1 140 ? -61.402 8.923 -47.114 1.00 64.53 260 GLN D O 1
ATOM 7160 N N . ARG D 1 141 ? -62.154 9.879 -45.247 1.00 65.20 261 ARG D N 1
ATOM 7161 C CA . ARG D 1 141 ? -60.922 9.500 -44.587 1.00 62.63 261 ARG D CA 1
ATOM 7162 C C . ARG D 1 141 ? -61.003 8.055 -44.091 1.00 62.51 261 ARG D C 1
ATOM 7163 O O . ARG D 1 141 ? -62.086 7.553 -43.795 1.00 59.93 261 ARG D O 1
ATOM 7171 N N . PRO D 1 142 ? -59.879 7.351 -44.011 1.00 59.36 262 PRO D N 1
ATOM 7172 C CA . PRO D 1 142 ? -59.921 5.977 -43.512 1.00 55.73 262 PRO D CA 1
ATOM 7173 C C . PRO D 1 142 ? -59.864 5.964 -41.997 1.00 57.70 262 PRO D C 1
ATOM 7174 O O . PRO D 1 142 ? -59.303 6.861 -41.364 1.00 62.34 262 PRO D O 1
ATOM 7178 N N . PHE D 1 143 ? -60.500 4.947 -41.411 1.00 63.25 263 PHE D N 1
ATOM 7179 C CA . PHE D 1 143 ? -60.479 4.780 -39.959 1.00 67.10 263 PHE D CA 1
ATOM 7180 C C . PHE D 1 143 ? -60.251 3.326 -39.580 1.00 72.27 263 PHE D C 1
ATOM 7181 O O . PHE D 1 143 ? -60.749 2.402 -40.252 1.00 68.17 263 PHE D O 1
ATOM 7189 N N . PRO D 1 144 ? -59.520 3.106 -38.497 1.00 72.81 264 PRO D N 1
ATOM 7190 C CA . PRO D 1 144 ? -59.577 1.815 -37.816 1.00 68.19 264 PRO D CA 1
ATOM 7191 C C . PRO D 1 144 ? -60.984 1.539 -37.299 1.00 71.72 264 PRO D C 1
ATOM 7192 O O . PRO D 1 144 ? -61.571 2.354 -36.581 1.00 71.36 264 PRO D O 1
ATOM 7196 N N . GLY D 1 145 ? -61.521 0.372 -37.671 1.00 67.53 265 GLY D N 1
ATOM 7197 C CA . GLY D 1 145 ? -62.852 -0.011 -37.217 1.00 59.34 265 GLY D CA 1
ATOM 7198 C C . GLY D 1 145 ? -63.048 0.155 -35.721 1.00 64.11 265 GLY D C 1
ATOM 7199 O O . GLY D 1 145 ? -64.122 0.560 -35.268 1.00 72.75 265 GLY D O 1
ATOM 7200 N N . GLU D 1 146 ? -62.006 -0.123 -34.931 1.00 64.77 266 GLU D N 1
ATOM 7201 C CA . GLU D 1 146 ? -62.165 -0.050 -33.487 1.00 71.00 266 GLU D CA 1
ATOM 7202 C C . GLU D 1 146 ? -62.388 1.386 -33.025 1.00 76.40 266 GLU D C 1
ATOM 7203 O O . GLU D 1 146 ? -63.040 1.614 -31.997 1.00 79.13 266 GLU D O 1
ATOM 7209 N N . ASP D 1 147 ? -61.930 2.361 -33.806 1.00 76.25 267 ASP D N 1
ATOM 7210 C CA . ASP D 1 147 ? -62.178 3.753 -33.462 1.00 71.08 267 ASP D CA 1
ATOM 7211 C C . ASP D 1 147 ? -63.664 4.108 -33.452 1.00 64.44 267 ASP D C 1
ATOM 7212 O O . ASP D 1 147 ? -64.021 5.183 -32.968 1.00 65.43 267 ASP D O 1
ATOM 7217 N N . ILE D 1 148 ? -64.550 3.261 -33.973 1.00 63.01 268 ILE D N 1
ATOM 7218 C CA . ILE D 1 148 ? -65.972 3.558 -33.850 1.00 60.13 268 ILE D CA 1
ATOM 7219 C C . ILE D 1 148 ? -66.694 2.593 -32.921 1.00 69.74 268 ILE D C 1
ATOM 7220 O O . ILE D 1 148 ? -67.915 2.741 -32.699 1.00 58.01 268 ILE D O 1
ATOM 7225 N N . ARG D 1 149 ? -65.982 1.641 -32.326 1.00 69.21 269 ARG D N 1
ATOM 7226 C CA . ARG D 1 149 ? -66.685 0.536 -31.694 1.00 74.71 269 ARG D CA 1
ATOM 7227 C C . ARG D 1 149 ? -67.562 1.058 -30.568 1.00 70.74 269 ARG D C 1
ATOM 7228 O O . ARG D 1 149 ? -68.785 0.865 -30.574 1.00 71.01 269 ARG D O 1
ATOM 7236 N N . ALA D 1 150 ? -66.961 1.824 -29.658 1.00 68.73 270 ALA D N 1
ATOM 7237 C CA . ALA D 1 150 ? -67.706 2.395 -28.541 1.00 75.32 270 ALA D CA 1
ATOM 7238 C C . ALA D 1 150 ? -68.986 3.078 -29.015 1.00 73.70 270 ALA D C 1
ATOM 7239 O O . ALA D 1 150 ? -70.081 2.820 -28.486 1.00 71.90 270 ALA D O 1
ATOM 7241 N N . ASP D 1 151 ? -68.875 3.903 -30.064 1.00 73.49 271 ASP D N 1
ATOM 7242 C CA . ASP D 1 151 ? -70.043 4.639 -30.535 1.00 73.81 271 ASP D CA 1
ATOM 7243 C C . ASP D 1 151 ? -71.162 3.684 -30.923 1.00 71.25 271 ASP D C 1
ATOM 7244 O O . ASP D 1 151 ? -72.289 3.783 -30.422 1.00 69.07 271 ASP D O 1
ATOM 7249 N N . VAL D 1 152 ? -70.849 2.704 -31.764 1.00 73.50 272 VAL D N 1
ATOM 7250 C CA . VAL D 1 152 ? -71.881 1.775 -32.195 1.00 71.23 272 VAL D CA 1
ATOM 7251 C C . VAL D 1 152 ? -72.456 1.036 -30.997 1.00 70.55 272 VAL D C 1
ATOM 7252 O O . VAL D 1 152 ? -73.680 0.868 -30.878 1.00 62.57 272 VAL D O 1
ATOM 7256 N N . MET D 1 153 ? -71.592 0.667 -30.045 1.00 69.06 273 MET D N 1
ATOM 7257 C CA . MET D 1 153 ? -72.079 -0.104 -28.912 1.00 72.35 273 MET D CA 1
ATOM 7258 C C . MET D 1 153 ? -72.888 0.745 -27.948 1.00 74.90 273 MET D C 1
ATOM 7259 O O . MET D 1 153 ? -73.515 0.196 -27.041 1.00 80.77 273 MET D O 1
ATOM 7264 N N . ALA D 1 154 ? -72.915 2.060 -28.130 1.00 78.48 274 ALA D N 1
ATOM 7265 C CA . ALA D 1 154 ? -73.736 2.916 -27.292 1.00 74.86 274 ALA D CA 1
ATOM 7266 C C . ALA D 1 154 ? -74.851 3.577 -28.096 1.00 73.12 274 ALA D C 1
ATOM 7267 O O . ALA D 1 154 ? -75.362 4.623 -27.707 1.00 73.65 274 ALA D O 1
ATOM 7269 N N . ASP D 1 155 ? -75.241 2.973 -29.221 1.00 75.89 275 ASP D N 1
ATOM 7270 C CA . ASP D 1 155 ? -76.438 3.380 -29.964 1.00 84.01 275 ASP D CA 1
ATOM 7271 C C . ASP D 1 155 ? -76.277 4.774 -30.571 1.00 79.31 275 ASP D C 1
ATOM 7272 O O . ASP D 1 155 ? -77.259 5.477 -30.853 1.00 75.61 275 ASP D O 1
ATOM 7277 N N . ARG D 1 156 ? -75.026 5.159 -30.806 1.00 72.52 276 ARG D N 1
ATOM 7278 C CA . ARG D 1 156 ? -74.660 6.508 -31.220 1.00 70.74 276 ARG D CA 1
ATOM 7279 C C . ARG D 1 156 ? -74.119 6.460 -32.639 1.00 63.75 276 ARG D C 1
ATOM 7280 O O . ARG D 1 156 ? -73.158 5.740 -32.911 1.00 71.18 276 ARG D O 1
ATOM 7288 N N . VAL D 1 157 ? -74.737 7.217 -33.537 1.00 65.25 277 VAL D N 1
ATOM 7289 C CA . VAL D 1 157 ? -74.291 7.251 -34.924 1.00 63.58 277 VAL D CA 1
ATOM 7290 C C . VAL D 1 157 ? -72.958 7.981 -34.935 1.00 70.36 277 VAL D C 1
ATOM 7291 O O . VAL D 1 157 ? -72.874 9.161 -34.553 1.00 72.61 277 VAL D O 1
ATOM 7295 N N . PRO D 1 158 ? -71.894 7.312 -35.352 1.00 71.28 278 PRO D N 1
ATOM 7296 C CA . PRO D 1 158 ? -70.554 7.865 -35.152 1.00 69.07 278 PRO D CA 1
ATOM 7297 C C . PRO D 1 158 ? -70.228 8.915 -36.203 1.00 56.96 278 PRO D C 1
ATOM 7298 O O . PRO D 1 158 ? -70.554 8.782 -37.385 1.00 60.67 278 PRO D O 1
ATOM 7302 N N . ARG D 1 159 ? -69.587 9.979 -35.765 1.00 62.44 279 ARG D N 1
ATOM 7303 C CA . ARG D 1 159 ? -69.279 11.081 -36.669 1.00 62.97 279 ARG D CA 1
ATOM 7304 C C . ARG D 1 159 ? -67.771 11.282 -36.715 1.00 54.43 279 ARG D C 1
ATOM 7305 O O . ARG D 1 159 ? -67.050 10.895 -35.789 1.00 47.85 279 ARG D O 1
ATOM 7313 N N . CYS D 1 160 ? -67.306 11.875 -37.840 1.00 52.41 280 CYS D N 1
ATOM 7314 C CA . CYS D 1 160 ? -65.907 12.137 -38.167 1.00 56.23 280 CYS D CA 1
ATOM 7315 C C . CYS D 1 160 ? -65.388 13.361 -37.402 1.00 62.61 280 CYS D C 1
ATOM 7316 O O . CYS D 1 160 ? -66.095 14.374 -37.290 1.00 63.09 280 CYS D O 1
ATOM 7319 N N . PRO D 1 161 ? -64.160 13.298 -36.869 1.00 60.28 281 PRO D N 1
ATOM 7320 C CA . PRO D 1 161 ? -63.625 14.428 -36.089 1.00 56.93 281 PRO D CA 1
ATOM 7321 C C . PRO D 1 161 ? -63.103 15.569 -36.948 1.00 57.01 281 PRO D C 1
ATOM 7322 O O . PRO D 1 161 ? -62.811 16.638 -36.400 1.00 63.81 281 PRO D O 1
ATOM 7326 N N . VAL D 1 162 ? -62.961 15.371 -38.259 1.00 50.40 282 VAL D N 1
ATOM 7327 C CA . VAL D 1 162 ? -62.523 16.419 -39.180 1.00 47.85 282 VAL D CA 1
ATOM 7328 C C . VAL D 1 162 ? -63.704 17.208 -39.731 1.00 58.43 282 VAL D C 1
ATOM 7329 O O . VAL D 1 162 ? -63.702 18.439 -39.730 1.00 64.54 282 VAL D O 1
ATOM 7333 N N . CYS D 1 163 ? -64.728 16.507 -40.219 1.00 55.75 283 CYS D N 1
ATOM 7334 C CA . CYS D 1 163 ? -65.773 17.086 -41.045 1.00 48.39 283 CYS D CA 1
ATOM 7335 C C . CYS D 1 163 ? -67.180 16.921 -40.486 1.00 50.59 283 CYS D C 1
ATOM 7336 O O . CYS D 1 163 ? -68.100 17.569 -41.006 1.00 52.39 283 CYS D O 1
ATOM 7339 N N . THR D 1 164 ? -67.394 16.017 -39.523 1.00 54.76 284 THR D N 1
ATOM 7340 C CA . THR D 1 164 ? -68.668 15.779 -38.835 1.00 56.97 284 THR D CA 1
ATOM 7341 C C . THR D 1 164 ? -69.647 14.915 -39.641 1.00 56.85 284 THR D C 1
ATOM 7342 O O . THR D 1 164 ? -70.707 14.556 -39.117 1.00 58.72 284 THR D O 1
ATOM 7346 N N . GLY D 1 165 ? -69.318 14.520 -40.869 1.00 56.21 285 GLY D N 1
ATOM 7347 C CA . GLY D 1 165 ? -70.094 13.474 -41.516 1.00 64.37 285 GLY D CA 1
ATOM 7348 C C . GLY D 1 165 ? -70.102 12.192 -40.697 1.00 66.39 285 GLY D C 1
ATOM 7349 O O . GLY D 1 165 ? -69.195 11.919 -39.891 1.00 65.77 285 GLY D O 1
ATOM 7350 N N . VAL D 1 166 ? -71.142 11.371 -40.880 1.00 62.46 286 VAL D N 1
ATOM 7351 C CA . VAL D 1 166 ? -71.109 10.084 -40.181 1.00 63.40 286 VAL D CA 1
ATOM 7352 C C . VAL D 1 166 ? -70.115 9.168 -40.881 1.00 59.21 286 VAL D C 1
ATOM 7353 O O . VAL D 1 166 ? -70.048 9.119 -42.113 1.00 52.15 286 VAL D O 1
ATOM 7357 N N . VAL D 1 167 ? -69.312 8.475 -40.096 1.00 58.65 287 VAL D N 1
ATOM 7358 C CA . VAL D 1 167 ? -68.363 7.500 -40.624 1.00 68.75 287 VAL D CA 1
ATOM 7359 C C . VAL D 1 167 ? -69.040 6.131 -40.675 1.00 68.87 287 VAL D C 1
ATOM 7360 O O . VAL D 1 167 ? -69.586 5.645 -39.672 1.00 62.61 287 VAL D O 1
ATOM 7364 N N . LYS D 1 168 ? -68.997 5.507 -41.854 1.00 62.16 288 LYS D N 1
ATOM 7365 C CA . LYS D 1 168 ? -69.717 4.284 -42.134 1.00 66.75 288 LYS D CA 1
ATOM 7366 C C . LYS D 1 168 ? -68.747 3.124 -42.254 1.00 67.41 288 LYS D C 1
ATOM 7367 O O . LYS D 1 168 ? -67.786 3.197 -43.036 1.00 65.70 288 LYS D O 1
ATOM 7373 N N . PRO D 1 169 ? -68.955 2.060 -41.483 1.00 65.02 289 PRO D N 1
ATOM 7374 C CA . PRO D 1 169 ? -68.092 0.877 -41.586 1.00 64.70 289 PRO D CA 1
ATOM 7375 C C . PRO D 1 169 ? -67.976 0.391 -43.024 1.00 67.29 289 PRO D C 1
ATOM 7376 O O . PRO D 1 169 ? -68.840 0.686 -43.861 1.00 69.89 289 PRO D O 1
ATOM 7380 N N . ASP D 1 170 ? -66.894 -0.333 -43.324 1.00 61.27 290 ASP D N 1
ATOM 7381 C CA . ASP D 1 170 ? -66.459 -0.518 -44.705 1.00 60.34 290 ASP D CA 1
ATOM 7382 C C . ASP D 1 170 ? -67.190 -1.658 -45.392 1.00 63.21 290 ASP D C 1
ATOM 7383 O O . ASP D 1 170 ? -66.633 -2.341 -46.268 1.00 64.67 290 ASP D O 1
ATOM 7388 N N . ILE D 1 171 ? -68.441 -1.869 -44.982 1.00 59.79 291 ILE D N 1
ATOM 7389 C CA . ILE D 1 171 ? -69.305 -2.811 -45.671 1.00 58.57 291 ILE D CA 1
ATOM 7390 C C . ILE D 1 171 ? -69.616 -2.266 -47.048 1.00 63.26 291 ILE D C 1
ATOM 7391 O O . ILE D 1 171 ? -69.858 -1.067 -47.222 1.00 75.30 291 ILE D O 1
ATOM 7396 N N . VAL D 1 172 ? -69.598 -3.138 -48.044 1.00 60.22 292 VAL D N 1
ATOM 7397 C CA . VAL D 1 172 ? -69.963 -2.741 -49.397 1.00 68.08 292 VAL D CA 1
ATOM 7398 C C . VAL D 1 172 ? -71.485 -2.637 -49.504 1.00 75.49 292 VAL D C 1
ATOM 7399 O O . VAL D 1 172 ? -72.188 -3.649 -49.477 1.00 75.34 292 VAL D O 1
ATOM 7403 N N . PHE D 1 173 ? -71.993 -1.407 -49.625 1.00 76.23 293 PHE D N 1
ATOM 7404 C CA . PHE D 1 173 ? -73.406 -1.149 -49.862 1.00 73.19 293 PHE D CA 1
ATOM 7405 C C . PHE D 1 173 ? -73.728 -1.314 -51.344 1.00 75.62 293 PHE D C 1
ATOM 7406 O O . PHE D 1 173 ? -72.833 -1.331 -52.194 1.00 74.57 293 PHE D O 1
ATOM 7414 N N . PHE D 1 174 ? -75.024 -1.434 -51.651 1.00 67.28 294 PHE D N 1
ATOM 7415 C CA . PHE D 1 174 ? -75.454 -1.397 -53.045 1.00 78.12 294 PHE D CA 1
ATOM 7416 C C . PHE D 1 174 ? -75.006 -0.088 -53.697 1.00 85.07 294 PHE D C 1
ATOM 7417 O O . PHE D 1 174 ? -75.209 1.004 -53.147 1.00 84.88 294 PHE D O 1
ATOM 7425 N N . GLY D 1 175 ? -74.373 -0.204 -54.867 1.00 84.05 295 GLY D N 1
ATOM 7426 C CA . GLY D 1 175 ? -73.840 0.936 -55.574 1.00 75.82 295 GLY D CA 1
ATOM 7427 C C . GLY D 1 175 ? -72.396 1.259 -55.272 1.00 82.04 295 GLY D C 1
ATOM 7428 O O . GLY D 1 175 ? -71.789 2.045 -56.008 1.00 91.73 295 GLY D O 1
ATOM 7429 N N . GLU D 1 176 ? -71.837 0.703 -54.221 1.00 82.25 296 GLU D N 1
ATOM 7430 C CA . GLU D 1 176 ? -70.442 0.844 -53.848 1.00 83.40 296 GLU D CA 1
ATOM 7431 C C . GLU D 1 176 ? -69.608 -0.256 -54.499 1.00 85.35 296 GLU D C 1
ATOM 7432 O O . GLU D 1 176 ? -70.106 -1.362 -54.726 1.00 85.55 296 GLU D O 1
ATOM 7438 N N . PRO D 1 177 ? -68.338 0.011 -54.810 1.00 85.43 297 PRO D N 1
ATOM 7439 C CA . PRO D 1 177 ? -67.491 -1.003 -55.448 1.00 85.97 297 PRO D CA 1
ATOM 7440 C C . PRO D 1 177 ? -66.911 -1.994 -54.448 1.00 88.85 297 PRO D C 1
ATOM 7441 O O . PRO D 1 177 ? -66.758 -1.706 -53.261 1.00 84.59 297 PRO D O 1
ATOM 7445 N N . LEU D 1 178 ? -66.559 -3.175 -54.968 1.00 90.57 298 LEU D N 1
ATOM 7446 C CA . LEU D 1 178 ? -66.061 -4.283 -54.152 1.00 84.09 298 LEU D CA 1
ATOM 7447 C C . LEU D 1 178 ? -64.632 -4.014 -53.696 1.00 79.79 298 LEU D C 1
ATOM 7448 O O . LEU D 1 178 ? -63.968 -3.106 -54.209 1.00 74.84 298 LEU D O 1
ATOM 7453 N N . PRO D 1 179 ? -64.138 -4.782 -52.713 1.00 74.11 299 PRO D N 1
ATOM 7454 C CA . PRO D 1 179 ? -62.746 -4.615 -52.263 1.00 65.63 299 PRO D CA 1
ATOM 7455 C C . PRO D 1 179 ? -61.739 -4.964 -53.349 1.00 71.49 299 PRO D C 1
ATOM 7456 O O . PRO D 1 179 ? -62.039 -5.652 -54.322 1.00 80.10 299 PRO D O 1
ATOM 7460 N N . GLN D 1 180 ? -60.517 -4.472 -53.177 1.00 75.46 300 GLN D N 1
ATOM 7461 C CA . GLN D 1 180 ? -59.480 -4.848 -54.124 1.00 80.23 300 GLN D CA 1
ATOM 7462 C C . GLN D 1 180 ? -59.166 -6.331 -54.017 1.00 89.51 300 GLN D C 1
ATOM 7463 O O . GLN D 1 180 ? -58.803 -6.961 -55.016 1.00 97.17 300 GLN D O 1
ATOM 7469 N N . ARG D 1 181 ? -59.326 -6.912 -52.826 1.00 79.54 301 ARG D N 1
ATOM 7470 C CA . ARG D 1 181 ? -58.962 -8.311 -52.632 1.00 83.33 301 ARG D CA 1
ATOM 7471 C C . ARG D 1 181 ? -59.757 -9.233 -53.556 1.00 92.37 301 ARG D C 1
ATOM 7472 O O . ARG D 1 181 ? -59.301 -10.340 -53.875 1.00 100.82 301 ARG D O 1
ATOM 7480 N N . PHE D 1 182 ? -60.926 -8.777 -54.019 1.00 85.76 302 PHE D N 1
ATOM 7481 C CA . PHE D 1 182 ? -61.736 -9.520 -54.978 1.00 88.15 302 PHE D CA 1
ATOM 7482 C C . PHE D 1 182 ? -60.940 -9.929 -56.215 1.00 90.78 302 PHE D C 1
ATOM 7483 O O . PHE D 1 182 ? -61.192 -10.996 -56.790 1.00 97.78 302 PHE D O 1
ATOM 7491 N N . LEU D 1 183 ? -59.972 -9.104 -56.638 1.00 88.31 303 LEU D N 1
ATOM 7492 C CA . LEU D 1 183 ? -59.183 -9.415 -57.831 1.00 93.02 303 LEU D CA 1
ATOM 7493 C C . LEU D 1 183 ? -58.378 -10.701 -57.687 1.00 96.41 303 LEU D C 1
ATOM 7494 O O . LEU D 1 183 ? -57.945 -11.254 -58.706 1.00 104.73 303 LEU D O 1
ATOM 7499 N N . LEU D 1 184 ? -58.223 -11.221 -56.464 1.00 91.67 304 LEU D N 1
ATOM 7500 C CA . LEU D 1 184 ? -57.637 -12.547 -56.291 1.00 96.89 304 LEU D CA 1
ATOM 7501 C C . LEU D 1 184 ? -58.289 -13.579 -57.195 1.00 98.07 304 LEU D C 1
ATOM 7502 O O . LEU D 1 184 ? -57.632 -14.550 -57.600 1.00 103.75 304 LEU D O 1
ATOM 7507 N N . HIS D 1 185 ? -59.568 -13.376 -57.543 1.00 97.03 305 HIS D N 1
ATOM 7508 C CA . HIS D 1 185 ? -60.282 -14.390 -58.308 1.00 95.90 305 HIS D CA 1
ATOM 7509 C C . HIS D 1 185 ? -59.596 -14.692 -59.635 1.00 99.81 305 HIS D C 1
ATOM 7510 O O . HIS D 1 185 ? -59.637 -15.842 -60.094 1.00 104.50 305 HIS D O 1
ATOM 7517 N N . VAL D 1 186 ? -58.912 -13.709 -60.238 1.00 93.61 306 VAL D N 1
ATOM 7518 C CA . VAL D 1 186 ? -58.311 -13.979 -61.545 1.00 96.23 306 VAL D CA 1
ATOM 7519 C C . VAL D 1 186 ? -57.268 -15.088 -61.461 1.00 99.95 306 VAL D C 1
ATOM 7520 O O . VAL D 1 186 ? -57.011 -15.770 -62.458 1.00 107.62 306 VAL D O 1
ATOM 7524 N N . VAL D 1 187 ? -56.685 -15.321 -60.285 1.00 101.97 307 VAL D N 1
ATOM 7525 C CA . VAL D 1 187 ? -55.737 -16.422 -60.143 1.00 103.97 307 VAL D CA 1
ATOM 7526 C C . VAL D 1 187 ? -56.451 -17.632 -59.556 1.00 101.04 307 VAL D C 1
ATOM 7527 O O . VAL D 1 187 ? -56.108 -18.780 -59.864 1.00 103.52 307 VAL D O 1
ATOM 7531 N N . ASP D 1 188 ? -57.485 -17.383 -58.751 1.00 96.49 308 ASP D N 1
ATOM 7532 C CA . ASP D 1 188 ? -58.049 -18.449 -57.929 1.00 102.01 308 ASP D CA 1
ATOM 7533 C C . ASP D 1 188 ? -58.963 -19.381 -58.720 1.00 105.12 308 ASP D C 1
ATOM 7534 O O . ASP D 1 188 ? -58.988 -20.593 -58.473 1.00 105.27 308 ASP D O 1
ATOM 7539 N N . PHE D 1 189 ? -59.734 -18.839 -59.651 1.00 108.13 309 PHE D N 1
ATOM 7540 C CA . PHE D 1 189 ? -60.772 -19.631 -60.297 1.00 103.27 309 PHE D CA 1
ATOM 7541 C C . PHE D 1 189 ? -60.227 -20.283 -61.564 1.00 104.48 309 PHE D C 1
ATOM 7542 O O . PHE D 1 189 ? -60.545 -21.447 -61.836 1.00 106.42 309 PHE D O 1
ATOM 7550 N N . PRO D 1 190 ? -59.391 -19.598 -62.354 1.00 106.63 310 PRO D N 1
ATOM 7551 C CA . PRO D 1 190 ? -58.620 -20.315 -63.383 1.00 108.40 310 PRO D CA 1
ATOM 7552 C C . PRO D 1 190 ? -57.774 -21.457 -62.836 1.00 103.17 310 PRO D C 1
ATOM 7553 O O . PRO D 1 190 ? -57.204 -22.209 -63.632 1.00 105.91 310 PRO D O 1
ATOM 7557 N N . MET D 1 191 ? -57.682 -21.613 -61.515 1.00 102.68 311 MET D N 1
ATOM 7558 C CA . MET D 1 191 ? -56.883 -22.665 -60.904 1.00 107.63 311 MET D CA 1
ATOM 7559 C C . MET D 1 191 ? -57.694 -23.701 -60.151 1.00 101.86 311 MET D C 1
ATOM 7560 O O . MET D 1 191 ? -57.139 -24.740 -59.781 1.00 104.32 311 MET D O 1
ATOM 7565 N N . ALA D 1 192 ? -58.966 -23.442 -59.887 1.00 96.14 312 ALA D N 1
ATOM 7566 C CA . ALA D 1 192 ? -59.700 -24.285 -58.967 1.00 98.47 312 ALA D CA 1
ATOM 7567 C C . ALA D 1 192 ? -60.019 -25.637 -59.611 1.00 106.80 312 ALA D C 1
ATOM 7568 O O . ALA D 1 192 ? -60.136 -25.763 -60.834 1.00 109.01 312 ALA D O 1
ATOM 7570 N N . ASP D 1 193 ? -60.106 -26.665 -58.768 1.00 102.40 313 ASP D N 1
ATOM 7571 C CA . ASP D 1 193 ? -60.422 -28.010 -59.213 1.00 105.02 313 ASP D CA 1
ATOM 7572 C C . ASP D 1 193 ? -61.829 -28.432 -58.827 1.00 108.06 313 ASP D C 1
ATOM 7573 O O . ASP D 1 193 ? -62.351 -29.400 -59.394 1.00 113.60 313 ASP D O 1
ATOM 7578 N N . LEU D 1 194 ? -62.451 -27.731 -57.887 1.00 102.35 314 LEU D N 1
ATOM 7579 C CA . LEU D 1 194 ? -63.841 -27.944 -57.519 1.00 97.39 314 LEU D CA 1
ATOM 7580 C C . LEU D 1 194 ? -64.398 -26.620 -57.017 1.00 97.11 314 LEU D C 1
ATOM 7581 O O . LEU D 1 194 ? -63.694 -25.826 -56.386 1.00 99.48 314 LEU D O 1
ATOM 7586 N N . LEU D 1 195 ? -65.664 -26.380 -57.316 1.00 93.75 315 LEU D N 1
ATOM 7587 C CA . LEU D 1 195 ? -66.352 -25.186 -56.859 1.00 90.68 315 LEU D CA 1
ATOM 7588 C C . LEU D 1 195 ? -67.544 -25.600 -56.010 1.00 89.31 315 LEU D C 1
ATOM 7589 O O . LEU D 1 195 ? -68.493 -26.216 -56.512 1.00 96.96 315 LEU D O 1
ATOM 7594 N N . LEU D 1 196 ? -67.483 -25.284 -54.725 1.00 85.32 316 LEU D N 1
ATOM 7595 C CA . LEU D 1 196 ? -68.648 -25.384 -53.867 1.00 88.94 316 LEU D CA 1
ATOM 7596 C C . LEU D 1 196 ? -69.378 -24.058 -53.896 1.00 87.42 316 LEU D C 1
ATOM 7597 O O . LEU D 1 196 ? -68.746 -23.004 -53.940 1.00 89.64 316 LEU D O 1
ATOM 7602 N N . ILE D 1 197 ? -70.710 -24.114 -53.894 1.00 88.17 317 ILE D N 1
ATOM 7603 C CA . ILE D 1 197 ? -71.553 -22.922 -53.897 1.00 83.96 317 ILE D CA 1
ATOM 7604 C C . ILE D 1 197 ? -72.673 -23.168 -52.903 1.00 82.75 317 ILE D C 1
ATOM 7605 O O . ILE D 1 197 ? -73.465 -24.099 -53.079 1.00 91.55 317 ILE D O 1
ATOM 7610 N N . LEU D 1 198 ? -72.725 -22.358 -51.845 1.00 82.15 318 LEU D N 1
ATOM 7611 C CA . LEU D 1 198 ? -73.519 -22.673 -50.667 1.00 92.01 318 LEU D CA 1
ATOM 7612 C C . LEU D 1 198 ? -74.331 -21.471 -50.218 1.00 95.03 318 LEU D C 1
ATOM 7613 O O . LEU D 1 198 ? -73.815 -20.351 -50.180 1.00 95.13 318 LEU D O 1
ATOM 7618 N N . GLY D 1 199 ? -75.588 -21.726 -49.854 1.00 103.90 319 GLY D N 1
ATOM 7619 C CA . GLY D 1 199 ? -76.413 -20.739 -49.151 1.00 99.12 319 GLY D CA 1
ATOM 7620 C C . GLY D 1 199 ? -76.471 -19.381 -49.814 1.00 96.06 319 GLY D C 1
ATOM 7621 O O . GLY D 1 199 ? -76.526 -18.345 -49.134 1.00 91.56 319 GLY D O 1
ATOM 7622 N N . THR D 1 200 ? -76.478 -19.367 -51.142 1.00 106.33 320 THR D N 1
ATOM 7623 C CA . THR D 1 200 ? -76.430 -18.142 -51.915 1.00 114.60 320 THR D CA 1
ATOM 7624 C C . THR D 1 200 ? -77.539 -18.211 -52.945 1.00 118.76 320 THR D C 1
ATOM 7625 O O . THR D 1 200 ? -77.719 -19.246 -53.599 1.00 122.13 320 THR D O 1
ATOM 7629 N N . SER D 1 201 ? -78.290 -17.124 -53.072 1.00 115.86 321 SER D N 1
ATOM 7630 C CA . SER D 1 201 ? -79.292 -17.035 -54.115 1.00 118.47 321 SER D CA 1
ATOM 7631 C C . SER D 1 201 ? -78.714 -16.535 -55.432 1.00 119.48 321 SER D C 1
ATOM 7632 O O . SER D 1 201 ? -79.470 -16.310 -56.391 1.00 127.40 321 SER D O 1
ATOM 7635 N N . LEU D 1 202 ? -77.382 -16.424 -55.503 1.00 119.71 322 LEU D N 1
ATOM 7636 C CA . LEU D 1 202 ? -76.630 -15.662 -56.498 1.00 122.00 322 LEU D CA 1
ATOM 7637 C C . LEU D 1 202 ? -77.384 -14.416 -56.976 1.00 126.43 322 LEU D C 1
ATOM 7638 O O . LEU D 1 202 ? -77.341 -14.085 -58.170 1.00 125.91 322 LEU D O 1
ATOM 7643 N N . GLU D 1 203 ? -78.018 -13.685 -56.042 1.00 131.05 323 GLU D N 1
ATOM 7644 C CA . GLU D 1 203 ? -78.868 -12.541 -56.367 1.00 136.02 323 GLU D CA 1
ATOM 7645 C C . GLU D 1 203 ? -78.097 -11.289 -56.762 1.00 133.29 323 GLU D C 1
ATOM 7646 O O . GLU D 1 203 ? -78.707 -10.362 -57.306 1.00 138.24 323 GLU D O 1
ATOM 7652 N N . VAL D 1 204 ? -76.812 -11.191 -56.439 1.00 131.93 324 VAL D N 1
ATOM 7653 C CA . VAL D 1 204 ? -76.086 -9.937 -56.580 1.00 122.15 324 VAL D CA 1
ATOM 7654 C C . VAL D 1 204 ? -74.769 -10.217 -57.290 1.00 111.61 324 VAL D C 1
ATOM 7655 O O . VAL D 1 204 ? -74.183 -11.294 -57.145 1.00 114.61 324 VAL D O 1
ATOM 7659 N N . GLU D 1 205 ? -74.318 -9.263 -58.082 1.00 107.20 325 GLU D N 1
ATOM 7660 C CA . GLU D 1 205 ? -73.057 -9.354 -58.801 1.00 114.92 325 GLU D CA 1
ATOM 7661 C C . GLU D 1 205 ? -72.089 -8.238 -58.372 1.00 114.42 325 GLU D C 1
ATOM 7662 O O . GLU D 1 205 ? -72.492 -7.275 -57.709 1.00 110.40 325 GLU D O 1
ATOM 7668 N N . PRO D 1 206 ? -70.777 -8.356 -58.705 1.00 105.80 326 PRO D N 1
ATOM 7669 C CA . PRO D 1 206 ? -70.105 -9.376 -59.517 1.00 108.16 326 PRO D CA 1
ATOM 7670 C C . PRO D 1 206 ? -69.934 -10.743 -58.812 1.00 109.27 326 PRO D C 1
ATOM 7671 O O . PRO D 1 206 ? -69.242 -11.594 -59.374 1.00 107.74 326 PRO D O 1
ATOM 7675 N N . PHE D 1 207 ? -70.578 -10.944 -57.655 1.00 105.44 327 PHE D N 1
ATOM 7676 C CA . PHE D 1 207 ? -70.462 -12.216 -56.957 1.00 106.61 327 PHE D CA 1
ATOM 7677 C C . PHE D 1 207 ? -71.268 -13.344 -57.593 1.00 112.77 327 PHE D C 1
ATOM 7678 O O . PHE D 1 207 ? -71.169 -14.484 -57.120 1.00 111.81 327 PHE D O 1
ATOM 7686 N N . ALA D 1 208 ? -72.086 -13.069 -58.610 1.00 117.52 328 ALA D N 1
ATOM 7687 C CA . ALA D 1 208 ? -72.682 -14.182 -59.339 1.00 117.60 328 ALA D CA 1
ATOM 7688 C C . ALA D 1 208 ? -71.689 -14.754 -60.349 1.00 113.29 328 ALA D C 1
ATOM 7689 O O . ALA D 1 208 ? -71.410 -15.965 -60.356 1.00 117.57 328 ALA D O 1
ATOM 7691 N N . SER D 1 209 ? -71.096 -13.874 -61.160 1.00 106.62 329 SER D N 1
ATOM 7692 C CA . SER D 1 209 ? -70.140 -14.208 -62.217 1.00 110.03 329 SER D CA 1
ATOM 7693 C C . SER D 1 209 ? -69.096 -15.253 -61.826 1.00 109.15 329 SER D C 1
ATOM 7694 O O . SER D 1 209 ? -68.578 -15.977 -62.685 1.00 105.02 329 SER D O 1
ATOM 7697 N N . LEU D 1 210 ? -68.790 -15.344 -60.533 1.00 112.74 330 LEU D N 1
ATOM 7698 C CA . LEU D 1 210 ? -67.768 -16.271 -60.065 1.00 111.96 330 LEU D CA 1
ATOM 7699 C C . LEU D 1 210 ? -68.045 -17.694 -60.507 1.00 111.77 330 LEU D C 1
ATOM 7700 O O . LEU D 1 210 ? -67.112 -18.444 -60.826 1.00 108.06 330 LEU D O 1
ATOM 7705 N N . THR D 1 211 ? -69.317 -18.090 -60.513 1.00 112.99 331 THR D N 1
ATOM 7706 C CA . THR D 1 211 ? -69.624 -19.473 -60.838 1.00 106.98 331 THR D CA 1
ATOM 7707 C C . THR D 1 211 ? -69.199 -19.813 -62.257 1.00 105.50 331 THR D C 1
ATOM 7708 O O . THR D 1 211 ? -68.842 -20.960 -62.529 1.00 105.55 331 THR D O 1
ATOM 7712 N N . GLU D 1 212 ? -69.209 -18.837 -63.162 1.00 106.75 332 GLU D N 1
ATOM 7713 C CA . GLU D 1 212 ? -68.766 -19.085 -64.525 1.00 105.43 332 GLU D CA 1
ATOM 7714 C C . GLU D 1 212 ? -67.271 -18.837 -64.709 1.00 103.23 332 GLU D C 1
ATOM 7715 O O . GLU D 1 212 ? -66.784 -18.898 -65.840 1.00 105.59 332 GLU D O 1
ATOM 7721 N N . ALA D 1 213 ? -66.530 -18.592 -63.625 1.00 103.80 333 ALA D N 1
ATOM 7722 C CA . ALA D 1 213 ? -65.126 -18.203 -63.694 1.00 108.11 333 ALA D CA 1
ATOM 7723 C C . ALA D 1 213 ? -64.162 -19.365 -63.511 1.00 109.46 333 ALA D C 1
ATOM 7724 O O . ALA D 1 213 ? -62.991 -19.251 -63.893 1.00 110.64 333 ALA D O 1
ATOM 7726 N N . VAL D 1 214 ? -64.621 -20.456 -62.912 1.00 108.82 334 VAL D N 1
ATOM 7727 C CA . VAL D 1 214 ? -63.983 -21.762 -63.002 1.00 108.55 334 VAL D CA 1
ATOM 7728 C C . VAL D 1 214 ? -63.902 -22.181 -64.474 1.00 115.39 334 VAL D C 1
ATOM 7729 O O . VAL D 1 214 ? -64.547 -21.568 -65.336 1.00 117.80 334 VAL D O 1
ATOM 7733 N N . ARG D 1 215 ? -63.114 -23.209 -64.796 1.00 118.32 335 ARG D N 1
ATOM 7734 C CA . ARG D 1 215 ? -62.966 -23.627 -66.187 1.00 119.76 335 ARG D CA 1
ATOM 7735 C C . ARG D 1 215 ? -63.670 -24.964 -66.429 1.00 123.07 335 ARG D C 1
ATOM 7736 O O . ARG D 1 215 ? -63.923 -25.737 -65.505 1.00 124.51 335 ARG D O 1
ATOM 7744 N N . SER D 1 216 ? -63.945 -25.246 -67.709 1.00 128.36 336 SER D N 1
ATOM 7745 C CA . SER D 1 216 ? -64.992 -26.192 -68.121 1.00 123.58 336 SER D CA 1
ATOM 7746 C C . SER D 1 216 ? -65.066 -27.444 -67.245 1.00 120.10 336 SER D C 1
ATOM 7747 O O . SER D 1 216 ? -66.154 -27.839 -66.804 1.00 115.14 336 SER D O 1
ATOM 7750 N N . SER D 1 217 ? -63.923 -28.080 -66.987 1.00 120.08 337 SER D N 1
ATOM 7751 C CA . SER D 1 217 ? -63.922 -29.416 -66.394 1.00 122.70 337 SER D CA 1
ATOM 7752 C C . SER D 1 217 ? -64.229 -29.451 -64.909 1.00 122.93 337 SER D C 1
ATOM 7753 O O . SER D 1 217 ? -64.343 -30.551 -64.373 1.00 118.17 337 SER D O 1
ATOM 7756 N N . VAL D 1 218 ? -64.373 -28.324 -64.241 1.00 121.62 338 VAL D N 1
ATOM 7757 C CA . VAL D 1 218 ? -64.524 -28.314 -62.767 1.00 119.86 338 VAL D CA 1
ATOM 7758 C C . VAL D 1 218 ? -65.987 -28.601 -62.451 1.00 114.96 338 VAL D C 1
ATOM 7759 O O . VAL D 1 218 ? -66.895 -28.045 -63.097 1.00 114.58 338 VAL D O 1
ATOM 7763 N N . PRO D 1 219 ? -66.254 -29.497 -61.494 1.00 106.38 339 PRO D N 1
ATOM 7764 C CA . PRO D 1 219 ? -67.615 -29.632 -60.967 1.00 111.54 339 PRO D CA 1
ATOM 7765 C C . PRO D 1 219 ? -68.032 -28.376 -60.222 1.00 112.28 339 PRO D C 1
ATOM 7766 O O . PRO D 1 219 ? -67.206 -27.684 -59.627 1.00 108.03 339 PRO D O 1
ATOM 7770 N N . ARG D 1 220 ? -69.329 -28.081 -60.272 1.00 114.27 340 ARG D N 1
ATOM 7771 C CA . ARG D 1 220 ? -69.940 -27.043 -59.445 1.00 109.02 340 ARG D CA 1
ATOM 7772 C C . ARG D 1 220 ? -71.049 -27.684 -58.641 1.00 107.72 340 ARG D C 1
ATOM 7773 O O . ARG D 1 220 ? -72.040 -28.139 -59.217 1.00 115.60 340 ARG D O 1
ATOM 7781 N N . LEU D 1 221 ? -70.911 -27.689 -57.322 1.00 100.42 341 LEU D N 1
ATOM 7782 C CA . LEU D 1 221 ? -71.860 -28.378 -56.464 1.00 103.33 341 LEU D CA 1
ATOM 7783 C C . LEU D 1 221 ? -72.601 -27.375 -55.594 1.00 106.44 341 LEU D C 1
ATOM 7784 O O . LEU D 1 221 ? -72.035 -26.829 -54.643 1.00 105.98 341 LEU D O 1
ATOM 7789 N N . LEU D 1 222 ? -73.878 -27.182 -55.903 1.00 101.75 342 LEU D N 1
ATOM 7790 C CA . LEU D 1 222 ? -74.738 -26.215 -55.239 1.00 95.79 342 LEU D CA 1
ATOM 7791 C C . LEU D 1 222 ? -75.508 -26.865 -54.096 1.00 96.71 342 LEU D C 1
ATOM 7792 O O . LEU D 1 222 ? -76.089 -27.936 -54.265 1.00 107.57 342 LEU D O 1
ATOM 7797 N N . ILE D 1 223 ? -75.525 -26.204 -52.937 1.00 95.69 343 ILE D N 1
ATOM 7798 C CA . ILE D 1 223 ? -76.368 -26.593 -51.803 1.00 99.65 343 ILE D CA 1
ATOM 7799 C C . ILE D 1 223 ? -77.137 -25.345 -51.370 1.00 111.44 343 ILE D C 1
ATOM 7800 O O . ILE D 1 223 ? -76.653 -24.561 -50.550 1.00 110.05 343 ILE D O 1
ATOM 7805 N N . ASN D 1 224 ? -78.336 -25.136 -51.925 1.00 118.46 344 ASN D N 1
ATOM 7806 C CA . ASN D 1 224 ? -79.316 -24.194 -51.377 1.00 121.07 344 ASN D CA 1
ATOM 7807 C C . ASN D 1 224 ? -80.684 -24.887 -51.345 1.00 126.03 344 ASN D C 1
ATOM 7808 O O . ASN D 1 224 ? -80.819 -26.066 -51.702 1.00 124.06 344 ASN D O 1
ATOM 7813 N N . ARG D 1 225 ? -81.721 -24.180 -50.891 1.00 128.23 345 ARG D N 1
ATOM 7814 C CA . ARG D 1 225 ? -83.049 -24.772 -51.007 1.00 127.72 345 ARG D CA 1
ATOM 7815 C C . ARG D 1 225 ? -83.776 -24.336 -52.267 1.00 128.87 345 ARG D C 1
ATOM 7816 O O . ARG D 1 225 ? -84.738 -24.998 -52.664 1.00 129.04 345 ARG D O 1
ATOM 7824 N N . ASP D 1 226 ? -83.329 -23.266 -52.908 1.00 136.03 346 ASP D N 1
ATOM 7825 C CA . ASP D 1 226 ? -83.616 -23.055 -54.316 1.00 139.06 346 ASP D CA 1
ATOM 7826 C C . ASP D 1 226 ? -82.407 -23.523 -55.130 1.00 133.77 346 ASP D C 1
ATOM 7827 O O . ASP D 1 226 ? -81.327 -23.762 -54.589 1.00 139.25 346 ASP D O 1
ATOM 7832 N N . LEU D 1 227 ? -82.598 -23.688 -56.439 1.00 133.83 347 LEU D N 1
ATOM 7833 C CA . LEU D 1 227 ? -81.494 -23.826 -57.390 1.00 138.08 347 LEU D CA 1
ATOM 7834 C C . LEU D 1 227 ? -81.613 -22.660 -58.364 1.00 138.97 347 LEU D C 1
ATOM 7835 O O . LEU D 1 227 ? -82.394 -22.723 -59.319 1.00 140.53 347 LEU D O 1
ATOM 7840 N N . VAL D 1 228 ? -80.857 -21.589 -58.103 1.00 141.78 348 VAL D N 1
ATOM 7841 C CA . VAL D 1 228 ? -80.971 -20.331 -58.834 1.00 146.25 348 VAL D CA 1
ATOM 7842 C C . VAL D 1 228 ? -79.625 -19.934 -59.423 1.00 146.60 348 VAL D C 1
ATOM 7843 O O . VAL D 1 228 ? -78.578 -20.506 -59.109 1.00 141.07 348 VAL D O 1
ATOM 7847 N N . GLY D 1 229 ? -79.684 -18.926 -60.292 1.00 150.35 349 GLY D N 1
ATOM 7848 C CA . GLY D 1 229 ? -78.512 -18.266 -60.799 1.00 149.80 349 GLY D CA 1
ATOM 7849 C C . GLY D 1 229 ? -77.971 -18.907 -62.055 1.00 154.59 349 GLY D C 1
ATOM 7850 O O . GLY D 1 229 ? -78.682 -19.582 -62.803 1.00 160.81 349 GLY D O 1
ATOM 7851 N N . PRO D 1 230 ? -76.682 -18.691 -62.312 1.00 153.72 350 PRO D N 1
ATOM 7852 C CA . PRO D 1 230 ? -76.061 -19.275 -63.513 1.00 151.94 350 PRO D CA 1
ATOM 7853 C C . PRO D 1 230 ? -76.056 -20.795 -63.536 1.00 150.92 350 PRO D C 1
ATOM 7854 O O . PRO D 1 230 ? -75.872 -21.375 -64.612 1.00 152.55 350 PRO D O 1
ATOM 7858 N N . LEU D 1 231 ? -76.245 -21.462 -62.397 1.00 148.82 351 LEU D N 1
ATOM 7859 C CA . LEU D 1 231 ? -76.369 -22.914 -62.376 1.00 152.06 351 LEU D CA 1
ATOM 7860 C C . LEU D 1 231 ? -77.781 -23.387 -62.700 1.00 155.89 351 LEU D C 1
ATOM 7861 O O . LEU D 1 231 ? -77.976 -24.580 -62.968 1.00 155.60 351 LEU D O 1
ATOM 7866 N N . ALA D 1 232 ? -78.762 -22.484 -62.677 1.00 155.52 352 ALA D N 1
ATOM 7867 C CA . ALA D 1 232 ? -80.119 -22.795 -63.102 1.00 150.81 352 ALA D CA 1
ATOM 7868 C C . ALA D 1 232 ? -80.342 -22.512 -64.575 1.00 154.40 352 ALA D C 1
ATOM 7869 O O . ALA D 1 232 ? -81.053 -23.264 -65.245 1.00 154.26 352 ALA D O 1
ATOM 7871 N N . TRP D 1 233 ? -79.740 -21.459 -65.105 1.00 161.90 353 TRP D N 1
ATOM 7872 C CA . TRP D 1 233 ? -80.092 -21.021 -66.442 1.00 165.71 353 TRP D CA 1
ATOM 7873 C C . TRP D 1 233 ? -79.135 -21.523 -67.515 1.00 164.14 353 TRP D C 1
ATOM 7874 O O . TRP D 1 233 ? -79.547 -21.649 -68.670 1.00 172.74 353 TRP D O 1
ATOM 7885 N N . HIS D 1 234 ? -77.888 -21.839 -67.174 1.00 160.68 354 HIS D N 1
ATOM 7886 C CA . HIS D 1 234 ? -76.967 -22.475 -68.120 1.00 158.66 354 HIS D CA 1
ATOM 7887 C C . HIS D 1 234 ? -76.062 -23.475 -67.398 1.00 154.01 354 HIS D C 1
ATOM 7888 O O . HIS D 1 234 ? -74.914 -23.162 -67.059 1.00 150.66 354 HIS D O 1
ATOM 7895 N N . PRO D 1 235 ? -76.550 -24.736 -67.164 1.00 151.43 355 PRO D N 1
ATOM 7896 C CA . PRO D 1 235 ? -75.703 -25.738 -66.483 1.00 146.51 355 PRO D CA 1
ATOM 7897 C C . PRO D 1 235 ? -74.503 -26.219 -67.294 1.00 141.15 355 PRO D C 1
ATOM 7898 O O . PRO D 1 235 ? -74.305 -25.804 -68.438 1.00 140.22 355 PRO D O 1
ATOM 7902 N N . ARG D 1 236 ? -73.680 -27.086 -66.701 1.00 135.30 356 ARG D N 1
ATOM 7903 C CA . ARG D 1 236 ? -72.716 -27.877 -67.456 1.00 128.65 356 ARG D CA 1
ATOM 7904 C C . ARG D 1 236 ? -72.788 -29.317 -66.972 1.00 127.65 356 ARG D C 1
ATOM 7905 O O . ARG D 1 236 ? -73.279 -29.601 -65.874 1.00 125.13 356 ARG D O 1
ATOM 7913 N N . SER D 1 237 ? -72.263 -30.227 -67.801 1.00 125.86 357 SER D N 1
ATOM 7914 C CA . SER D 1 237 ? -72.249 -31.647 -67.452 1.00 120.05 357 SER D CA 1
ATOM 7915 C C . SER D 1 237 ? -71.758 -31.871 -66.026 1.00 117.64 357 SER D C 1
ATOM 7916 O O . SER D 1 237 ? -72.215 -32.789 -65.340 1.00 111.33 357 SER D O 1
ATOM 7919 N N . ARG D 1 238 ? -70.865 -31.009 -65.559 1.00 118.31 358 ARG D N 1
ATOM 7920 C CA . ARG D 1 238 ? -70.101 -31.204 -64.341 1.00 115.76 358 ARG D CA 1
ATOM 7921 C C . ARG D 1 238 ? -70.864 -30.786 -63.097 1.00 111.44 358 ARG D C 1
ATOM 7922 O O . ARG D 1 238 ? -70.349 -30.914 -61.983 1.00 105.31 358 ARG D O 1
ATOM 7930 N N . ASP D 1 239 ? -72.096 -30.331 -63.246 1.00 116.14 359 ASP D N 1
ATOM 7931 C CA . ASP D 1 239 ? -72.740 -29.627 -62.154 1.00 116.80 359 ASP D CA 1
ATOM 7932 C C . ASP D 1 239 ? -73.689 -30.543 -61.405 1.00 113.29 359 ASP D C 1
ATOM 7933 O O . ASP D 1 239 ? -74.393 -31.355 -62.002 1.00 117.64 359 ASP D O 1
ATOM 7938 N N . VAL D 1 240 ? -73.650 -30.424 -60.092 1.00 107.37 360 VAL D N 1
ATOM 7939 C CA . VAL D 1 240 ? -74.415 -31.232 -59.163 1.00 100.78 360 VAL D CA 1
ATOM 7940 C C . VAL D 1 240 ? -75.232 -30.289 -58.293 1.00 106.94 360 VAL D C 1
ATOM 7941 O O . VAL D 1 240 ? -74.729 -29.250 -57.847 1.00 110.12 360 VAL D O 1
ATOM 7945 N N . ALA D 1 241 ? -76.486 -30.643 -58.036 1.00 109.08 361 ALA D N 1
ATOM 7946 C CA . ALA D 1 241 ? -77.289 -29.889 -57.081 1.00 105.67 361 ALA D CA 1
ATOM 7947 C C . ALA D 1 241 ? -77.449 -30.678 -55.786 1.00 107.52 361 ALA D C 1
ATOM 7948 O O . ALA D 1 241 ? -77.191 -31.884 -55.732 1.00 117.26 361 ALA D O 1
ATOM 7950 N N . GLN D 1 242 ? -77.856 -29.975 -54.725 1.00 100.60 362 GLN D N 1
ATOM 7951 C CA . GLN D 1 242 ? -78.210 -30.630 -53.461 1.00 104.45 362 GLN D CA 1
ATOM 7952 C C . GLN D 1 242 ? -79.246 -29.730 -52.787 1.00 109.81 362 GLN D C 1
ATOM 7953 O O . GLN D 1 242 ? -78.960 -28.970 -51.856 1.00 111.85 362 GLN D O 1
ATOM 7959 N N . LEU D 1 243 ? -80.474 -29.823 -53.276 1.00 110.84 363 LEU D N 1
ATOM 7960 C CA . LEU D 1 243 ? -81.551 -29.003 -52.753 1.00 109.23 363 LEU D CA 1
ATOM 7961 C C . LEU D 1 243 ? -81.941 -29.472 -51.357 1.00 110.55 363 LEU D C 1
ATOM 7962 O O . LEU D 1 243 ? -81.796 -30.642 -51.002 1.00 116.29 363 LEU D O 1
ATOM 7967 N N . GLY D 1 244 ? -82.435 -28.543 -50.557 1.00 111.80 364 GLY D N 1
ATOM 7968 C CA . GLY D 1 244 ? -82.934 -28.846 -49.238 1.00 114.42 364 GLY D CA 1
ATOM 7969 C C . GLY D 1 244 ? -82.368 -27.906 -48.208 1.00 114.93 364 GLY D C 1
ATOM 7970 O O . GLY D 1 244 ? -81.648 -26.956 -48.515 1.00 109.69 364 GLY D O 1
ATOM 7971 N N . ASP D 1 245 ? -82.720 -28.171 -46.958 1.00 116.12 365 ASP D N 1
ATOM 7972 C CA . ASP D 1 245 ? -82.069 -27.470 -45.865 1.00 112.00 365 ASP D CA 1
ATOM 7973 C C . ASP D 1 245 ? -80.562 -27.637 -46.020 1.00 119.04 365 ASP D C 1
ATOM 7974 O O . ASP D 1 245 ? -80.076 -28.725 -46.340 1.00 119.62 365 ASP D O 1
ATOM 7979 N N . VAL D 1 246 ? -79.826 -26.537 -45.853 1.00 117.55 366 VAL D N 1
ATOM 7980 C CA . VAL D 1 246 ? -78.422 -26.509 -46.254 1.00 114.77 366 VAL D CA 1
ATOM 7981 C C . VAL D 1 246 ? -77.486 -27.092 -45.195 1.00 116.67 366 VAL D C 1
ATOM 7982 O O . VAL D 1 246 ? -76.471 -27.705 -45.545 1.00 110.64 366 VAL D O 1
ATOM 7986 N N . VAL D 1 247 ? -77.800 -26.941 -43.906 1.00 115.14 367 VAL D N 1
ATOM 7987 C CA . VAL D 1 247 ? -77.129 -27.794 -42.930 1.00 111.50 367 VAL D CA 1
ATOM 7988 C C . VAL D 1 247 ? -77.430 -29.263 -43.223 1.00 118.58 367 VAL D C 1
ATOM 7989 O O . VAL D 1 247 ? -76.546 -30.118 -43.095 1.00 116.76 367 VAL D O 1
ATOM 7993 N N . HIS D 1 248 ? -78.654 -29.577 -43.669 1.00 124.56 368 HIS D N 1
ATOM 7994 C CA . HIS D 1 248 ? -78.977 -30.954 -44.043 1.00 126.00 368 HIS D CA 1
ATOM 7995 C C . HIS D 1 248 ? -78.066 -31.444 -45.161 1.00 121.81 368 HIS D C 1
ATOM 7996 O O . HIS D 1 248 ? 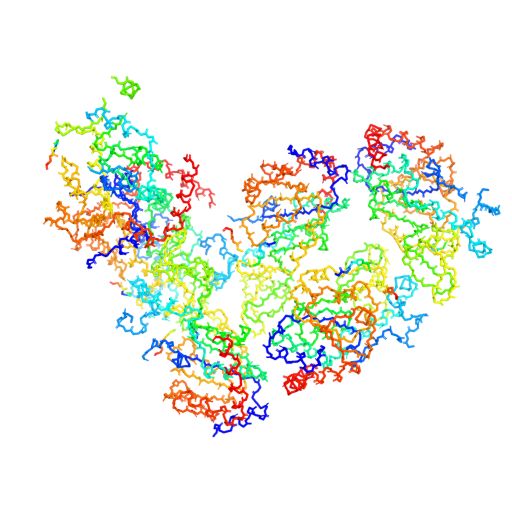-77.441 -32.506 -45.049 1.00 123.16 368 HIS D O 1
ATOM 8003 N N . GLY D 1 249 ? -77.970 -30.678 -46.250 1.00 119.08 369 GLY D N 1
ATOM 8004 C CA . GLY D 1 249 ? -77.147 -31.111 -47.369 1.00 116.11 369 GLY D CA 1
ATOM 8005 C C . GLY D 1 249 ? -75.670 -31.140 -47.037 1.00 113.47 369 GLY D C 1
ATOM 8006 O O . GLY D 1 249 ? -74.934 -32.025 -47.493 1.00 114.53 369 GLY D O 1
ATOM 8007 N N . VAL D 1 250 ? -75.212 -30.198 -46.218 1.00 116.88 370 VAL D N 1
ATOM 8008 C CA . VAL D 1 250 ? -73.801 -30.189 -45.867 1.00 115.72 370 VAL D CA 1
ATOM 8009 C C . VAL D 1 250 ? -73.457 -31.381 -44.967 1.00 110.70 370 VAL D C 1
ATOM 8010 O O . VAL D 1 250 ? -72.424 -32.034 -45.158 1.00 108.99 370 VAL D O 1
ATOM 8014 N N . GLU D 1 251 ? -74.322 -31.718 -44.006 1.00 104.20 371 GLU D N 1
ATOM 8015 C CA . GLU D 1 251 ? -74.085 -32.929 -43.223 1.00 108.50 371 GLU D CA 1
ATOM 8016 C C . GLU D 1 251 ? -74.179 -34.198 -44.081 1.00 117.66 371 GLU D C 1
ATOM 8017 O O . GLU D 1 251 ? -73.474 -35.182 -43.814 1.00 114.36 371 GLU D O 1
ATOM 8023 N N . SER D 1 252 ? -75.049 -34.205 -45.100 1.00 122.32 372 SER D N 1
ATOM 8024 C CA . SER D 1 252 ? -75.062 -35.307 -46.064 1.00 111.18 372 SER D CA 1
ATOM 8025 C C . SER D 1 252 ? -73.697 -35.474 -46.717 1.00 111.47 372 SER D C 1
ATOM 8026 O O . SER D 1 252 ? -73.190 -36.593 -46.850 1.00 119.09 372 SER D O 1
ATOM 8029 N N . LEU D 1 253 ? -73.079 -34.365 -47.119 1.00 109.49 373 LEU D N 1
ATOM 8030 C CA . LEU D 1 253 ? -71.738 -34.451 -47.698 1.00 105.92 373 LEU D CA 1
ATOM 8031 C C . LEU D 1 253 ? -70.703 -34.883 -46.662 1.00 109.87 373 LEU D C 1
ATOM 8032 O O . LEU D 1 253 ? -69.824 -35.699 -46.962 1.00 114.39 373 LEU D O 1
ATOM 8037 N N . VAL D 1 254 ? -70.800 -34.368 -45.432 1.00 112.41 374 VAL D N 1
ATOM 8038 C CA . VAL D 1 254 ? -69.799 -34.689 -44.410 1.00 116.22 374 VAL D CA 1
ATOM 8039 C C . VAL D 1 254 ? -69.818 -36.177 -44.079 1.00 123.10 374 VAL D C 1
ATOM 8040 O O . VAL D 1 254 ? -68.771 -36.774 -43.792 1.00 125.44 374 VAL D O 1
ATOM 8044 N N . GLU D 1 255 ? -71.002 -36.804 -44.114 1.00 125.04 375 GLU D N 1
ATOM 8045 C CA . GLU D 1 255 ? -71.043 -38.238 -43.860 1.00 118.00 375 GLU D CA 1
ATOM 8046 C C . GLU D 1 255 ? -70.747 -39.045 -45.115 1.00 112.96 375 GLU D C 1
ATOM 8047 O O . GLU D 1 255 ? -70.159 -40.126 -45.024 1.00 109.04 375 GLU D O 1
ATOM 8053 N N . LEU D 1 256 ? -71.115 -38.539 -46.292 1.00 114.66 376 LEU D N 1
ATOM 8054 C CA . LEU D 1 256 ? -70.721 -39.205 -47.522 1.00 119.76 376 LEU D CA 1
ATOM 8055 C C . LEU D 1 256 ? -69.205 -39.196 -47.680 1.00 119.47 376 LEU D C 1
ATOM 8056 O O . LEU D 1 256 ? -68.669 -39.951 -48.496 1.00 127.62 376 LEU D O 1
ATOM 8061 N N . LEU D 1 257 ? -68.499 -38.363 -46.913 1.00 121.30 377 LEU D N 1
ATOM 8062 C CA . LEU D 1 257 ? -67.041 -38.433 -46.878 1.00 125.12 377 LEU D CA 1
ATOM 8063 C C . LEU D 1 257 ? -66.477 -39.259 -45.728 1.00 120.40 377 LEU D C 1
ATOM 8064 O O . LEU D 1 257 ? -65.301 -39.640 -45.787 1.00 116.42 377 LEU D O 1
ATOM 8069 N N . GLY D 1 258 ? -67.248 -39.492 -44.669 1.00 118.69 378 GLY D N 1
ATOM 8070 C CA . GLY D 1 258 ? -66.697 -40.156 -43.509 1.00 117.69 378 GLY D CA 1
ATOM 8071 C C . GLY D 1 258 ? -65.829 -39.266 -42.661 1.00 125.42 378 GLY D C 1
ATOM 8072 O O . GLY D 1 258 ? -64.928 -39.754 -41.975 1.00 118.12 378 GLY D O 1
ATOM 8073 N N . TRP D 1 259 ? -66.051 -37.960 -42.712 1.00 135.96 379 TRP D N 1
ATOM 8074 C CA . TRP D 1 259 ? -65.392 -37.063 -41.781 1.00 136.28 379 TRP D CA 1
ATOM 8075 C C . TRP D 1 259 ? -66.293 -36.676 -40.623 1.00 137.78 379 TRP D C 1
ATOM 8076 O O . TRP D 1 259 ? -65.847 -35.940 -39.744 1.00 143.60 379 TRP D O 1
ATOM 8087 N N . THR D 1 260 ? -67.540 -37.156 -40.609 1.00 127.53 380 THR D N 1
ATOM 8088 C CA . THR D 1 260 ? -68.464 -36.912 -39.501 1.00 129.70 380 THR D CA 1
ATOM 8089 C C . THR D 1 260 ? -67.769 -36.915 -38.129 1.00 135.30 380 THR D C 1
ATOM 8090 O O . THR D 1 260 ? -67.883 -35.942 -37.370 1.00 138.02 380 THR D O 1
ATOM 8094 N N . GLU D 1 261 ? -67.022 -37.985 -37.804 1.00 137.70 381 GLU D N 1
ATOM 8095 C CA . GLU D 1 261 ? -66.430 -38.108 -36.465 1.00 138.60 381 GLU D CA 1
ATOM 8096 C C . GLU D 1 261 ? -65.438 -36.973 -36.187 1.00 137.95 381 GLU D C 1
ATOM 8097 O O . GLU D 1 261 ? -65.505 -36.301 -35.141 1.00 134.63 381 GLU D O 1
ATOM 8103 N N . GLU D 1 262 ? -64.478 -36.786 -37.102 1.00 134.07 382 GLU D N 1
ATOM 8104 C CA . GLU D 1 262 ? -63.586 -35.632 -37.080 1.00 130.68 382 GLU D CA 1
ATOM 8105 C C . GLU D 1 262 ? -64.374 -34.347 -36.864 1.00 131.09 382 GLU D C 1
ATOM 8106 O O . GLU D 1 262 ? -64.013 -33.508 -36.027 1.00 132.10 382 GLU D O 1
ATOM 8112 N N . MET D 1 263 ? -65.486 -34.209 -37.595 1.00 129.05 383 MET D N 1
ATOM 8113 C CA . MET D 1 263 ? -66.247 -32.965 -37.627 1.00 121.69 383 MET D CA 1
ATOM 8114 C C . MET D 1 263 ? -66.799 -32.602 -36.253 1.00 122.70 383 MET D C 1
ATOM 8115 O O . MET D 1 263 ? -66.596 -31.481 -35.770 1.00 126.01 383 MET D O 1
ATOM 8120 N N . ARG D 1 264 ? -67.517 -33.509 -35.597 1.00 124.14 384 ARG D N 1
ATOM 8121 C CA . ARG D 1 264 ? -68.013 -32.993 -34.326 1.00 124.46 384 ARG D CA 1
ATOM 8122 C C . ARG D 1 264 ? -67.067 -33.212 -33.152 1.00 122.94 384 ARG D C 1
ATOM 8123 O O . ARG D 1 264 ? -67.311 -32.618 -32.101 1.00 119.39 384 ARG D O 1
ATOM 8131 N N . ASP D 1 265 ? -65.948 -33.937 -33.299 1.00 128.62 385 ASP D N 1
ATOM 8132 C CA . ASP D 1 265 ? -64.874 -33.706 -32.328 1.00 131.39 385 ASP D CA 1
ATOM 8133 C C . ASP D 1 265 ? -64.390 -32.259 -32.407 1.00 128.28 385 ASP D C 1
ATOM 8134 O O . ASP D 1 265 ? -64.154 -31.601 -31.381 1.00 128.02 385 ASP D O 1
ATOM 8139 N N . LEU D 1 266 ? -64.222 -31.756 -33.634 1.00 124.37 386 LEU D N 1
ATOM 8140 C CA . LEU D 1 266 ? -63.857 -30.357 -33.830 1.00 120.77 386 LEU D CA 1
ATOM 8141 C C . LEU D 1 266 ? -64.872 -29.433 -33.180 1.00 120.40 386 LEU D C 1
ATOM 8142 O O . LEU D 1 266 ? -64.507 -28.504 -32.455 1.00 121.98 386 LEU D O 1
ATOM 8147 N N . VAL D 1 267 ? -66.158 -29.668 -33.442 1.00 120.38 387 VAL D N 1
ATOM 8148 C CA . VAL D 1 267 ? -67.179 -28.776 -32.900 1.00 113.96 387 VAL D CA 1
ATOM 8149 C C . VAL D 1 267 ? -67.215 -28.857 -31.375 1.00 117.42 387 VAL D C 1
ATOM 8150 O O . VAL D 1 267 ? -67.361 -27.836 -30.698 1.00 121.40 387 VAL D O 1
ATOM 8154 N N . GLN D 1 268 ? -67.064 -30.058 -30.806 1.00 124.39 388 GLN D N 1
ATOM 8155 C CA . GLN D 1 268 ? -66.956 -30.186 -29.354 1.00 127.35 388 GLN D CA 1
ATOM 8156 C C . GLN D 1 268 ? -65.844 -29.297 -28.805 1.00 126.63 388 GLN D C 1
ATOM 8157 O O . GLN D 1 268 ? -66.079 -28.439 -27.941 1.00 124.50 388 GLN D O 1
ATOM 8163 N N . ARG D 1 269 ? -64.619 -29.487 -29.311 1.00 127.93 389 ARG D N 1
ATOM 8164 C CA . ARG D 1 269 ? -63.489 -28.755 -28.748 1.00 130.23 389 ARG D CA 1
ATOM 8165 C C . ARG D 1 269 ? -63.609 -27.255 -29.004 1.00 130.14 389 ARG D C 1
ATOM 8166 O O . ARG D 1 269 ? -63.211 -26.450 -28.152 1.00 134.09 389 ARG D O 1
ATOM 8174 N N . GLU D 1 270 ? -64.220 -26.855 -30.122 1.00 127.02 390 GLU D N 1
ATOM 8175 C CA . GLU D 1 270 ? -64.264 -25.448 -30.496 1.00 122.55 390 GLU D CA 1
ATOM 8176 C C . GLU D 1 270 ? -65.475 -24.700 -29.943 1.00 122.61 390 GLU D C 1
ATOM 8177 O O . GLU D 1 270 ? -65.467 -23.468 -29.949 1.00 126.03 390 GLU D O 1
ATOM 8183 N N . THR D 1 271 ? -66.518 -25.391 -29.480 1.00 123.36 391 THR D N 1
ATOM 8184 C CA . THR D 1 271 ? -67.553 -24.705 -28.714 1.00 120.61 391 THR D CA 1
ATOM 8185 C C . THR D 1 271 ? -67.233 -24.708 -27.229 1.00 125.07 391 THR D C 1
ATOM 8186 O O . THR D 1 271 ? -67.618 -23.770 -26.516 1.00 126.61 391 THR D O 1
ATOM 8190 N N . GLY D 1 272 ? -66.516 -25.728 -26.744 1.00 129.44 392 GLY D N 1
ATOM 8191 C CA . GLY D 1 272 ? -65.899 -25.601 -25.435 1.00 130.75 392 GLY D CA 1
ATOM 8192 C C . GLY D 1 272 ? -64.921 -24.446 -25.396 1.00 136.41 392 GLY D C 1
ATOM 8193 O O . GLY D 1 272 ? -64.764 -23.786 -24.367 1.00 141.73 392 GLY D O 1
ATOM 8194 N N . LYS D 1 273 ? -64.250 -24.192 -26.522 1.00 135.87 393 LYS D N 1
ATOM 8195 C CA . LYS D 1 273 ? -63.512 -22.953 -26.741 1.00 136.10 393 LYS D CA 1
ATOM 8196 C C . LYS D 1 273 ? -64.344 -21.711 -26.417 1.00 134.94 393 LYS D C 1
ATOM 8197 O O . LYS D 1 273 ? -64.000 -20.916 -25.533 1.00 135.38 393 LYS D O 1
ATOM 8203 N N . LEU D 1 274 ? -65.436 -21.527 -27.157 1.00 133.80 394 LEU D N 1
ATOM 8204 C CA . LEU D 1 274 ? -66.239 -20.314 -27.114 1.00 129.31 394 LEU D CA 1
ATOM 8205 C C . LEU D 1 274 ? -67.291 -20.384 -26.006 1.00 127.23 394 LEU D C 1
ATOM 8206 O O . LEU D 1 274 ? -68.371 -20.959 -26.184 1.00 119.29 394 LEU D O 1
ATOM 8211 N N . LYS E 1 2 ? -89.615 41.980 -45.288 1.00 79.69 122 LYS E N 1
ATOM 8212 C CA . LYS E 1 2 ? -89.030 41.636 -46.585 1.00 81.69 122 LYS E CA 1
ATOM 8213 C C . LYS E 1 2 ? -87.544 41.989 -46.656 1.00 84.28 122 LYS E C 1
ATOM 8214 O O . LYS E 1 2 ? -87.163 43.150 -46.493 1.00 82.23 122 LYS E O 1
ATOM 8220 N N . LEU E 1 3 ? -86.717 40.984 -46.947 1.00 85.66 123 LEU E N 1
ATOM 8221 C CA . LEU E 1 3 ? -85.276 41.044 -46.722 1.00 77.33 123 LEU E CA 1
ATOM 8222 C C . LEU E 1 3 ? -84.506 41.693 -47.867 1.00 69.47 123 LEU E C 1
ATOM 8223 O O . LEU E 1 3 ? -84.905 41.635 -49.036 1.00 69.81 123 LEU E O 1
ATOM 8228 N N . SER E 1 4 ? -83.355 42.259 -47.513 1.00 65.56 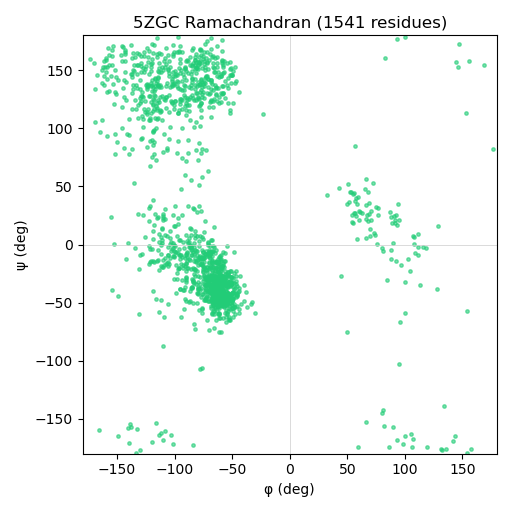124 SER E N 1
ATOM 8229 C CA . SER E 1 4 ? -82.475 42.971 -48.425 1.00 65.28 124 SER E CA 1
ATOM 8230 C C . SER E 1 4 ? -81.135 42.250 -48.563 1.00 70.80 124 SER E C 1
ATOM 8231 O O . SER E 1 4 ? -80.778 41.396 -47.749 1.00 67.53 124 SER E O 1
ATOM 8234 N N . LEU E 1 5 ? -80.379 42.612 -49.609 1.00 67.92 125 LEU E N 1
ATOM 8235 C CA . LEU E 1 5 ? -79.011 42.114 -49.745 1.00 61.42 125 LEU E CA 1
ATOM 8236 C C . LEU E 1 5 ? -78.165 42.502 -48.542 1.00 68.21 125 LEU E C 1
ATOM 8237 O O . LEU E 1 5 ? -77.338 41.715 -48.066 1.00 76.18 125 LEU E O 1
ATOM 8242 N N . GLN E 1 6 ? -78.370 43.704 -48.020 1.00 74.19 126 GLN E N 1
ATOM 8243 C CA . GLN E 1 6 ? -77.612 44.109 -46.848 1.00 74.11 126 GLN E CA 1
ATOM 8244 C C . GLN E 1 6 ? -78.099 43.386 -45.604 1.00 72.11 126 GLN E C 1
ATOM 8245 O O . GLN E 1 6 ? -77.304 43.095 -44.707 1.00 77.11 126 GLN E O 1
ATOM 8251 N N . ASP E 1 7 ? -79.403 43.113 -45.512 1.00 63.27 127 ASP E N 1
ATOM 8252 C CA . ASP E 1 7 ? -79.900 42.270 -44.429 1.00 69.29 127 ASP E CA 1
ATOM 8253 C C . ASP E 1 7 ? -79.121 40.953 -44.376 1.00 72.91 127 ASP E C 1
ATOM 8254 O O . ASP E 1 7 ? -78.623 40.548 -43.316 1.00 71.52 127 ASP E O 1
ATOM 8259 N N . VAL E 1 8 ? -78.966 40.298 -45.536 1.00 72.61 128 VAL E N 1
ATOM 8260 C CA . VAL E 1 8 ? -78.247 39.027 -45.615 1.00 64.59 128 VAL E CA 1
ATOM 8261 C C . VAL E 1 8 ? -76.775 39.214 -45.250 1.00 60.13 128 VAL E C 1
ATOM 8262 O O . VAL E 1 8 ? -76.207 38.438 -44.467 1.00 62.84 128 VAL E O 1
ATOM 8266 N N . ALA E 1 9 ? -76.137 40.250 -45.806 1.00 62.74 129 ALA E N 1
ATOM 8267 C CA . ALA E 1 9 ? -74.736 40.534 -45.476 1.00 61.45 129 ALA E CA 1
ATOM 8268 C C . ALA E 1 9 ? -74.532 40.703 -43.977 1.00 59.41 129 ALA E C 1
ATOM 8269 O O . ALA E 1 9 ? -73.588 40.145 -43.403 1.00 55.39 129 ALA E O 1
ATOM 8271 N N . GLU E 1 10 ? -75.402 41.478 -43.327 1.00 59.05 130 GLU E N 1
ATOM 8272 C CA . GLU E 1 10 ? -75.277 41.685 -41.891 1.00 61.05 130 GLU E CA 1
ATOM 8273 C C . GLU E 1 10 ? -75.561 40.403 -41.136 1.00 59.91 130 GLU E C 1
ATOM 8274 O O . GLU E 1 10 ? -75.007 40.187 -40.053 1.00 62.84 130 GLU E O 1
ATOM 8280 N N . LEU E 1 11 ? -76.412 39.538 -41.696 1.00 58.81 131 LEU E N 1
ATOM 8281 C CA . LEU E 1 11 ? -76.593 38.216 -41.112 1.00 57.60 131 LEU E CA 1
ATOM 8282 C C . LEU E 1 11 ? -75.271 37.463 -41.082 1.00 58.47 131 LEU E C 1
ATOM 8283 O O . LEU E 1 11 ? -74.938 36.805 -40.088 1.00 55.97 131 LEU E O 1
ATOM 8288 N N . ILE E 1 12 ? -74.500 37.562 -42.166 1.00 55.58 132 ILE E N 1
ATOM 8289 C CA . ILE E 1 12 ? -73.187 36.920 -42.198 1.00 54.05 132 ILE E CA 1
ATOM 8290 C C . ILE E 1 12 ? -72.275 37.527 -41.140 1.00 57.11 132 ILE E C 1
ATOM 8291 O O . ILE E 1 12 ? -71.666 36.812 -40.330 1.00 57.06 132 ILE E O 1
ATOM 8296 N N . ARG E 1 13 ? -72.172 38.862 -41.129 1.00 58.03 133 ARG E N 1
ATOM 8297 C CA . ARG E 1 13 ? -71.169 39.514 -40.291 1.00 55.88 133 ARG E CA 1
ATOM 8298 C C . ARG E 1 13 ? -71.467 39.356 -38.805 1.00 54.61 133 ARG E C 1
ATOM 8299 O O . ARG E 1 13 ? -70.555 39.476 -37.973 1.00 58.55 133 ARG E O 1
ATOM 8307 N N . ALA E 1 14 ? -72.721 39.090 -38.448 1.00 46.59 134 ALA E N 1
ATOM 8308 C CA . ALA E 1 14 ? -73.072 38.793 -37.067 1.00 51.30 134 ALA E CA 1
ATOM 8309 C C . ALA E 1 14 ? -72.915 37.327 -36.734 1.00 60.20 134 ALA E C 1
ATOM 8310 O O . ALA E 1 14 ? -73.169 36.946 -35.583 1.00 58.73 134 ALA E O 1
ATOM 8312 N N . ARG E 1 15 ? -72.528 36.504 -37.716 1.00 54.13 135 ARG E N 1
ATOM 8313 C CA . ARG E 1 15 ? -72.411 35.058 -37.537 1.00 57.02 135 ARG E CA 1
ATOM 8314 C C . ARG E 1 15 ? -73.737 34.461 -37.063 1.00 57.08 135 ARG E C 1
ATOM 8315 O O . ARG E 1 15 ? -73.775 33.417 -36.404 1.00 53.99 135 ARG E O 1
ATOM 8323 N N . ALA E 1 16 ? -74.835 35.126 -37.415 1.00 52.68 136 ALA E N 1
ATOM 8324 C CA . ALA E 1 16 ? -76.157 34.520 -37.359 1.00 58.38 136 ALA E CA 1
ATOM 8325 C C . ALA E 1 16 ? -76.375 33.472 -38.415 1.00 59.58 136 ALA E C 1
ATOM 8326 O O . ALA E 1 16 ? -77.455 32.888 -38.458 1.00 52.75 136 ALA E O 1
ATOM 8328 N N . CYS E 1 17 ? -75.368 33.206 -39.234 1.00 59.29 137 CYS E N 1
ATOM 8329 C CA . CYS E 1 17 ? -75.486 32.365 -40.426 1.00 58.94 137 CYS E CA 1
ATOM 8330 C C . CYS E 1 17 ? -74.133 31.726 -40.709 1.00 65.07 137 CYS E C 1
ATOM 8331 O O . CYS E 1 17 ? -73.311 32.300 -41.420 1.00 68.98 137 CYS E O 1
ATOM 8334 N N . GLN E 1 18 ? -73.948 30.511 -40.213 1.00 67.00 138 GLN E N 1
ATOM 8335 C CA . GLN E 1 18 ? -72.665 29.825 -40.234 1.00 65.76 138 GLN E CA 1
ATOM 8336 C C . GLN E 1 18 ? -72.764 28.451 -40.889 1.00 64.10 138 GLN E C 1
ATOM 8337 O O . GLN E 1 18 ? -71.800 27.667 -40.833 1.00 67.67 138 GLN E O 1
ATOM 8343 N N . ARG E 1 19 ? -73.921 28.113 -41.453 1.00 56.76 139 ARG E N 1
ATOM 8344 C CA . ARG E 1 19 ? -74.115 26.912 -42.276 1.00 62.03 139 ARG E CA 1
ATOM 8345 C C . ARG E 1 19 ? -74.603 27.362 -43.652 1.00 56.51 139 ARG E C 1
ATOM 8346 O O . ARG E 1 19 ? -75.765 27.148 -44.043 1.00 53.00 139 ARG E O 1
ATOM 8354 N N . VAL E 1 20 ? -73.723 28.041 -44.374 1.00 53.88 140 VAL E N 1
ATOM 8355 C CA . VAL E 1 20 ? -74.084 28.541 -45.688 1.00 59.42 140 VAL E CA 1
ATOM 8356 C C . VAL E 1 20 ? -73.981 27.392 -46.677 1.00 57.71 140 VAL E C 1
ATOM 8357 O O . VAL E 1 20 ? -72.969 26.688 -46.728 1.00 57.14 140 VAL E O 1
ATOM 8361 N N . VAL E 1 21 ? -75.062 27.160 -47.410 1.00 55.48 141 VAL E N 1
ATOM 8362 C CA . VAL E 1 21 ? -75.099 26.208 -48.503 1.00 57.17 141 VAL E CA 1
ATOM 8363 C C . VAL E 1 21 ? -75.155 26.996 -49.793 1.00 54.45 141 VAL E C 1
ATOM 8364 O O . VAL E 1 21 ? -76.028 27.852 -49.967 1.00 54.85 141 VAL E O 1
ATOM 8368 N N . VAL E 1 22 ? -74.241 26.699 -50.702 1.00 53.68 142 VAL E N 1
ATOM 8369 C CA . VAL E 1 22 ? -74.125 27.429 -51.952 1.00 54.50 142 VAL E CA 1
ATOM 8370 C C . VAL E 1 22 ? -74.483 26.478 -53.089 1.00 58.61 142 VAL E C 1
ATOM 8371 O O . VAL E 1 22 ? -74.101 25.301 -53.057 1.00 55.46 142 VAL E O 1
ATOM 8375 N N . MET E 1 23 ? -75.298 26.964 -54.034 1.00 58.80 143 MET E N 1
ATOM 8376 C CA . MET E 1 23 ? -75.573 26.303 -55.312 1.00 58.48 143 MET E CA 1
ATOM 8377 C C . MET E 1 23 ? -75.081 27.202 -56.431 1.00 57.82 143 MET E C 1
ATOM 8378 O O . MET E 1 23 ? -75.405 28.392 -56.455 1.00 65.73 143 MET E O 1
ATOM 8383 N N . VAL E 1 24 ? -74.273 26.653 -57.336 1.00 58.21 144 VAL E N 1
ATOM 8384 C CA . VAL E 1 24 ? -73.700 27.453 -58.413 1.00 61.47 144 VAL E CA 1
ATOM 8385 C C . VAL E 1 24 ? -73.863 26.735 -59.745 1.00 59.57 144 VAL E C 1
ATOM 8386 O O . VAL E 1 24 ? -73.957 25.507 -59.804 1.00 64.55 144 VAL E O 1
ATOM 8390 N N . GLY E 1 25 ? -73.892 27.529 -60.820 1.00 63.91 145 GLY E N 1
ATOM 8391 C CA . GLY E 1 25 ? -73.937 27.060 -62.195 1.00 65.33 145 GLY E CA 1
ATOM 8392 C C . GLY E 1 25 ? -72.944 27.743 -63.126 1.00 64.70 145 GLY E C 1
ATOM 8393 O O . GLY E 1 25 ? -71.937 28.309 -62.679 1.00 60.40 145 GLY E O 1
ATOM 8394 N N . ALA E 1 26 ? -73.213 27.699 -64.435 1.00 63.05 146 ALA E N 1
ATOM 8395 C CA . ALA E 1 26 ? -72.195 28.112 -65.391 1.00 56.09 146 ALA E CA 1
ATOM 8396 C C . ALA E 1 26 ? -71.947 29.607 -65.356 1.00 63.98 146 ALA E C 1
ATOM 8397 O O . ALA E 1 26 ? -70.886 30.050 -65.804 1.00 68.15 146 ALA E O 1
ATOM 8399 N N . GLY E 1 27 ? -72.889 30.389 -64.824 1.00 63.62 147 GLY E N 1
ATOM 8400 C CA . GLY E 1 27 ? -72.716 31.831 -64.815 1.00 62.52 147 GLY E CA 1
ATOM 8401 C C . GLY E 1 27 ? -71.501 32.270 -64.021 1.00 61.61 147 GLY E C 1
ATOM 8402 O O . GLY E 1 27 ? -70.735 33.129 -64.465 1.00 67.29 147 GLY E O 1
ATOM 8403 N N . ILE E 1 28 ? -71.287 31.668 -62.851 1.00 62.26 148 ILE E N 1
ATOM 8404 C CA . ILE E 1 28 ? -70.120 31.991 -62.037 1.00 63.16 148 ILE E CA 1
ATOM 8405 C C . ILE E 1 28 ? -68.791 31.680 -62.722 1.00 64.74 148 ILE E C 1
ATOM 8406 O O . ILE E 1 28 ? -67.741 32.076 -62.217 1.00 64.79 148 ILE E O 1
ATOM 8411 N N . SER E 1 29 ? -68.808 30.972 -63.855 1.00 67.12 149 SER E N 1
ATOM 8412 C CA . SER E 1 29 ? -67.592 30.544 -64.525 1.00 67.13 149 SER E CA 1
ATOM 8413 C C . SER E 1 29 ? -67.340 31.251 -65.846 1.00 72.30 149 SER E C 1
ATOM 8414 O O . SER E 1 29 ? -66.189 31.267 -66.304 1.00 72.40 149 SER E O 1
ATOM 8417 N N . THR E 1 30 ? -68.368 31.850 -66.454 1.00 70.18 150 THR E N 1
ATOM 8418 C CA . THR E 1 30 ? -68.148 32.608 -67.685 1.00 73.94 150 THR E CA 1
ATOM 8419 C C . THR E 1 30 ? -67.152 33.769 -67.544 1.00 72.63 150 THR E C 1
ATOM 8420 O O . THR E 1 30 ? -66.528 34.111 -68.565 1.00 68.45 150 THR E O 1
ATOM 8424 N N . PRO E 1 31 ? -66.942 34.397 -66.367 1.00 73.62 151 PRO E N 1
ATOM 8425 C CA . PRO E 1 31 ? -65.920 35.456 -66.274 1.00 67.25 151 PRO E CA 1
ATOM 8426 C C . PRO E 1 31 ? -64.494 34.961 -66.378 1.00 65.22 151 PRO E C 1
ATOM 8427 O O . PRO E 1 31 ? -63.591 35.785 -66.582 1.00 68.43 151 PRO E O 1
ATOM 8431 N N . SER E 1 32 ? -64.249 33.663 -66.216 1.00 65.93 152 SER E N 1
ATOM 8432 C CA . SER E 1 32 ? -62.891 33.154 -66.328 1.00 73.74 152 SER E CA 1
ATOM 8433 C C . SER E 1 32 ? -62.485 32.837 -67.759 1.00 76.74 152 SER E C 1
ATOM 8434 O O . SER E 1 32 ? -61.334 32.433 -67.975 1.00 71.87 152 SER E O 1
ATOM 8437 N N . GLY E 1 33 ? -63.397 32.997 -68.728 1.00 76.13 153 GLY E N 1
ATOM 8438 C CA . GLY E 1 33 ? -63.155 32.663 -70.118 1.00 72.96 153 GLY E CA 1
ATOM 8439 C C . GLY E 1 33 ? -63.778 31.362 -70.597 1.00 80.46 153 GLY E C 1
ATOM 8440 O O . GLY E 1 33 ? -63.785 31.126 -71.818 1.00 81.13 153 GLY E O 1
ATOM 8441 N N . ILE E 1 34 ? -64.273 30.504 -69.697 1.00 79.64 154 ILE E N 1
ATOM 8442 C CA . ILE E 1 34 ? -64.977 29.274 -70.083 1.00 85.46 154 ILE E CA 1
ATOM 8443 C C . ILE E 1 34 ? -66.082 29.631 -71.068 1.00 88.48 154 ILE E C 1
ATOM 8444 O O . ILE E 1 34 ? -67.066 30.290 -70.688 1.00 80.76 154 ILE E O 1
ATOM 8449 N N . PRO E 1 35 ? -65.981 29.208 -72.322 1.00 91.12 155 PRO E N 1
ATOM 8450 C CA . PRO E 1 35 ? -66.966 29.649 -73.307 1.00 83.29 155 PRO E CA 1
ATOM 8451 C C . PRO E 1 35 ? -68.288 28.939 -73.085 1.00 82.02 155 PRO E C 1
ATOM 8452 O O . PRO E 1 35 ? -68.337 27.771 -72.678 1.00 83.48 155 PRO E O 1
ATOM 8456 N N . ASP E 1 36 ? -69.364 29.685 -73.302 1.00 80.11 156 ASP E N 1
ATOM 8457 C CA . ASP E 1 36 ? -70.711 29.137 -73.320 1.00 78.60 156 ASP E CA 1
ATOM 8458 C C . ASP E 1 36 ? -70.878 28.461 -74.669 1.00 82.91 156 ASP E C 1
ATOM 8459 O O . ASP E 1 36 ? -71.057 29.124 -75.690 1.00 84.17 156 ASP E O 1
ATOM 8464 N N . PHE E 1 37 ? -70.766 27.133 -74.689 1.00 84.80 157 PHE E N 1
ATOM 8465 C CA . PHE E 1 37 ? -70.927 26.410 -75.946 1.00 82.19 157 PHE E CA 1
ATOM 8466 C C . PHE E 1 37 ? -72.310 26.636 -76.526 1.00 79.94 157 PHE E C 1
ATOM 8467 O O . PHE E 1 37 ? -72.513 26.439 -77.726 1.00 79.72 157 PHE E O 1
ATOM 8475 N N . ARG E 1 38 ? -73.263 27.047 -75.691 1.00 76.91 158 ARG E N 1
ATOM 8476 C CA . ARG E 1 38 ? -74.594 27.372 -76.179 1.00 83.63 158 ARG E CA 1
ATOM 8477 C C . ARG E 1 38 ? -74.597 28.694 -76.945 1.00 85.66 158 ARG E C 1
ATOM 8478 O O . ARG E 1 38 ? -75.281 28.819 -77.967 1.00 81.20 158 ARG E O 1
ATOM 8486 N N . SER E 1 39 ? -73.804 29.718 -76.459 1.00 81.30 159 SER E N 1
ATOM 8487 C CA . SER E 1 39 ? -73.839 31.100 -76.944 1.00 81.99 159 SER E CA 1
ATOM 8488 C C . SER E 1 39 ? -72.956 31.254 -78.179 1.00 80.98 159 SER E C 1
ATOM 8489 O O . SER E 1 39 ? -71.765 30.913 -78.130 1.00 78.60 159 SER E O 1
ATOM 8492 N N . PRO E 1 40 ? -73.499 31.772 -79.287 1.00 81.08 160 PRO E N 1
ATOM 8493 C CA . PRO E 1 40 ? -72.699 31.918 -80.515 1.00 74.04 160 PRO E CA 1
ATOM 8494 C C . PRO E 1 40 ? -71.616 32.967 -80.341 1.00 72.02 160 PRO E C 1
ATOM 8495 O O . PRO E 1 40 ? -71.580 33.721 -79.364 1.00 80.36 160 PRO E O 1
ATOM 8499 N N . GLY E 1 41 ? -70.703 32.989 -81.308 1.00 73.36 161 GLY E N 1
ATOM 8500 C CA . GLY E 1 41 ? -69.507 33.796 -81.167 1.00 82.29 161 GLY E CA 1
ATOM 8501 C C . GLY E 1 41 ? -68.284 33.007 -80.737 1.00 82.84 161 GLY E C 1
ATOM 8502 O O . GLY E 1 41 ? -67.288 32.993 -81.462 1.00 85.32 161 GLY E O 1
ATOM 8503 N N . SER E 1 42 ? -68.346 32.341 -79.578 1.00 84.26 162 SER E N 1
ATOM 8504 C CA . SER E 1 42 ? -67.199 31.596 -79.060 1.00 88.39 162 SER E CA 1
ATOM 8505 C C . SER E 1 42 ? -66.651 30.633 -80.110 1.00 83.52 162 SER E C 1
ATOM 8506 O O . SER E 1 42 ? -67.373 30.155 -80.989 1.00 91.13 162 SER E O 1
ATOM 8509 N N . GLY E 1 43 ? -65.348 30.371 -80.030 1.00 79.66 163 GLY E N 1
ATOM 8510 C CA . GLY E 1 43 ? -64.747 29.412 -80.938 1.00 80.12 163 GLY E CA 1
ATOM 8511 C C . GLY E 1 43 ? -65.256 28.005 -80.713 1.00 82.11 163 GLY E C 1
ATOM 8512 O O . GLY E 1 43 ? -65.319 27.206 -81.654 1.00 85.05 163 GLY E O 1
ATOM 8513 N N . LEU E 1 44 ? -65.635 27.683 -79.468 1.00 81.14 164 LEU E N 1
ATOM 8514 C CA . LEU E 1 44 ? -66.201 26.368 -79.175 1.00 80.41 164 LEU E CA 1
ATOM 8515 C C . LEU E 1 44 ? -67.557 26.180 -79.858 1.00 81.90 164 LEU E C 1
ATOM 8516 O O . LEU E 1 44 ? -67.855 25.086 -80.353 1.00 84.41 164 LEU E O 1
ATOM 8521 N N . TYR E 1 45 ? -68.377 27.241 -79.921 1.00 79.72 165 TYR E N 1
ATOM 8522 C CA . TYR E 1 45 ? -69.626 27.208 -80.693 1.00 76.91 165 TYR E CA 1
ATOM 8523 C C . TYR E 1 45 ? -69.356 26.912 -82.168 1.00 74.42 165 TYR E C 1
ATOM 8524 O O . TYR E 1 45 ? -70.022 26.065 -82.780 1.00 76.52 165 TYR E O 1
ATOM 8533 N N . SER E 1 46 ? -68.368 27.594 -82.751 1.00 73.34 166 SER E N 1
ATOM 8534 C CA . SER E 1 46 ? -68.026 27.375 -84.154 1.00 76.33 166 SER E CA 1
ATOM 8535 C C . SER E 1 46 ? -67.485 25.974 -84.402 1.00 72.36 166 SER E C 1
ATOM 8536 O O . SER E 1 46 ? -67.633 25.430 -85.506 1.00 69.38 166 SER E O 1
ATOM 8539 N N . ASN E 1 47 ? -66.836 25.376 -83.410 1.00 69.75 167 ASN E N 1
ATOM 8540 C CA . ASN E 1 47 ? -66.310 24.052 -83.685 1.00 74.61 167 ASN E CA 1
ATOM 8541 C C . ASN E 1 47 ? -67.369 22.988 -83.491 1.00 80.73 167 ASN E C 1
ATOM 8542 O O . ASN E 1 47 ? -67.373 21.990 -84.225 1.00 86.49 167 ASN E O 1
ATOM 8547 N N . LEU E 1 48 ? -68.294 23.198 -82.548 1.00 77.43 168 LEU E N 1
ATOM 8548 C CA . LEU E 1 48 ? -69.451 22.316 -82.469 1.00 75.34 168 LEU E CA 1
ATOM 8549 C C . LEU E 1 48 ? -70.312 22.415 -83.724 1.00 71.62 168 LEU E C 1
ATOM 8550 O O . LEU E 1 48 ? -70.893 21.412 -84.152 1.00 72.13 168 LEU E O 1
ATOM 8555 N N . GLN E 1 49 ? -70.367 23.600 -84.343 1.00 70.77 169 GLN E N 1
ATOM 8556 C CA . GLN E 1 49 ? -71.154 23.824 -85.553 1.00 71.56 169 GLN E CA 1
ATOM 8557 C C . GLN E 1 49 ? -70.765 22.932 -86.724 1.00 76.30 169 GLN E C 1
ATOM 8558 O O . GLN E 1 49 ? -71.546 22.807 -87.672 1.00 76.27 169 GLN E O 1
ATOM 8564 N N . GLN E 1 50 ? -69.576 22.332 -86.711 1.00 81.01 170 GLN E N 1
ATOM 8565 C CA . GLN E 1 50 ? -69.214 21.451 -87.813 1.00 76.59 170 GLN E CA 1
ATOM 8566 C C . GLN E 1 50 ? -69.914 20.107 -87.732 1.00 73.02 170 GLN E C 1
ATOM 8567 O O . GLN E 1 50 ? -69.969 19.403 -88.747 1.00 78.51 170 GLN E O 1
ATOM 8573 N N . TYR E 1 51 ? -70.477 19.754 -86.573 1.00 76.49 171 TYR E N 1
ATOM 8574 C CA . TYR E 1 51 ? -71.099 18.450 -86.344 1.00 80.94 171 TYR E CA 1
ATOM 8575 C C . TYR E 1 51 ? -72.621 18.548 -86.409 1.00 78.90 171 TYR E C 1
ATOM 8576 O O . TYR E 1 51 ? -73.217 19.518 -85.924 1.00 74.85 171 TYR E O 1
ATOM 8585 N N . ASP E 1 52 ? -73.249 17.529 -87.004 1.00 77.63 172 ASP E N 1
ATOM 8586 C CA . ASP E 1 52 ? -74.695 17.521 -87.185 1.00 71.80 172 ASP E CA 1
ATOM 8587 C C . ASP E 1 52 ? -75.412 17.330 -85.857 1.00 79.26 172 ASP E C 1
ATOM 8588 O O . ASP E 1 52 ? -76.120 16.338 -85.664 1.00 83.06 172 ASP E O 1
ATOM 8593 N N . LEU E 1 53 ? -75.251 18.284 -84.943 1.00 83.84 173 LEU E N 1
ATOM 8594 C CA . LEU E 1 53 ? -75.793 18.150 -83.599 1.00 83.16 173 LEU E CA 1
ATOM 8595 C C . LEU E 1 53 ? -77.212 18.709 -83.566 1.00 82.72 173 LEU E C 1
ATOM 8596 O O . LEU E 1 53 ? -77.402 19.898 -83.865 1.00 82.69 173 LEU E O 1
ATOM 8601 N N . PRO E 1 54 ? -78.226 17.898 -83.223 1.00 77.87 174 PRO E N 1
ATOM 8602 C CA . PRO E 1 54 ? -79.608 18.324 -83.455 1.00 81.26 174 PRO E CA 1
ATOM 8603 C C . PRO E 1 54 ? -80.160 19.291 -82.408 1.00 90.28 174 PRO E C 1
ATOM 8604 O O . PRO E 1 54 ? -81.168 19.959 -82.685 1.00 89.99 174 PRO E O 1
ATOM 8608 N N . TYR E 1 55 ? -79.540 19.389 -81.224 1.00 88.10 175 TYR E N 1
ATOM 8609 C CA . TYR E 1 55 ? -79.889 20.354 -80.180 1.00 88.48 175 TYR E CA 1
ATOM 8610 C C . TYR E 1 55 ? -78.786 20.316 -79.122 1.00 87.38 175 TYR E C 1
ATOM 8611 O O . TYR E 1 55 ? -78.366 19.224 -78.722 1.00 86.08 175 TYR E O 1
ATOM 8620 N N . PRO E 1 56 ? -78.286 21.477 -78.658 1.00 93.43 176 PRO E N 1
ATOM 8621 C CA . PRO E 1 56 ? -77.103 21.486 -77.767 1.00 94.20 176 PRO E CA 1
ATOM 8622 C C . PRO E 1 56 ? -77.115 20.439 -76.661 1.00 89.35 176 PRO E C 1
ATOM 8623 O O . PRO E 1 56 ? -76.065 19.855 -76.348 1.00 92.75 176 PRO E O 1
ATOM 8627 N N . GLU E 1 57 ? -78.286 20.160 -76.081 1.00 83.69 177 GLU E N 1
ATOM 8628 C CA . GLU E 1 57 ? -78.351 19.273 -74.928 1.00 77.87 177 GLU E CA 1
ATOM 8629 C C . GLU E 1 57 ? -78.030 17.837 -75.302 1.00 76.88 177 GLU E C 1
ATOM 8630 O O . GLU E 1 57 ? -77.644 17.050 -74.425 1.00 79.07 177 GLU E O 1
ATOM 8636 N N . ALA E 1 58 ? -78.124 17.501 -76.592 1.00 77.51 178 ALA E N 1
ATOM 8637 C CA . ALA E 1 58 ? -77.668 16.205 -77.080 1.00 72.79 178 ALA E CA 1
ATOM 8638 C C . ALA E 1 58 ? -76.196 15.940 -76.789 1.00 79.30 178 ALA E C 1
ATOM 8639 O O . ALA E 1 58 ? -75.815 14.767 -76.678 1.00 81.89 178 ALA E O 1
ATOM 8641 N N . ILE E 1 59 ? -75.353 16.985 -76.686 1.00 81.02 179 ILE E N 1
ATOM 8642 C CA . ILE E 1 59 ? -73.949 16.776 -76.294 1.00 80.87 179 ILE E CA 1
ATOM 8643 C C . ILE E 1 59 ? -73.863 16.005 -74.982 1.00 81.03 179 ILE E C 1
ATOM 8644 O O . ILE E 1 59 ? -72.972 15.166 -74.794 1.00 81.14 179 ILE E O 1
ATOM 8649 N N . PHE E 1 60 ? -74.796 16.254 -74.066 1.00 77.92 180 PHE E N 1
ATOM 8650 C CA . PHE E 1 60 ? -74.795 15.611 -72.763 1.00 73.61 180 PHE E CA 1
ATOM 8651 C C . PHE E 1 60 ? -75.806 14.471 -72.680 1.00 71.95 180 PHE E C 1
ATOM 8652 O O . PHE E 1 60 ? -76.264 14.141 -71.585 1.00 65.80 180 PHE E O 1
ATOM 8660 N N . GLU E 1 61 ? -76.161 13.860 -73.819 1.00 76.62 181 GLU E N 1
ATOM 8661 C CA . GLU E 1 61 ? -77.097 12.735 -73.877 1.00 78.11 181 GLU E CA 1
ATOM 8662 C C . GLU E 1 61 ? -76.393 11.463 -74.344 1.00 74.70 181 GLU E C 1
ATOM 8663 O O . GLU E 1 61 ? -75.510 11.503 -75.209 1.00 71.43 181 GLU E O 1
ATOM 8669 N N . LEU E 1 62 ? -76.811 10.319 -73.769 1.00 77.29 182 LEU E N 1
ATOM 8670 C CA . LEU E 1 62 ? -76.161 9.034 -74.028 1.00 73.00 182 LEU E CA 1
ATOM 8671 C C . LEU E 1 62 ? -76.487 8.488 -75.413 1.00 71.59 182 LEU E C 1
ATOM 8672 O O . LEU E 1 62 ? -75.571 8.034 -76.106 1.00 69.82 182 LEU E O 1
ATOM 8677 N N . PRO E 1 63 ? -77.756 8.484 -75.856 1.00 75.08 183 PRO E N 1
ATOM 8678 C CA . PRO E 1 63 ? -78.026 8.080 -77.242 1.00 74.01 183 PRO E CA 1
ATOM 8679 C C . PRO E 1 63 ? -77.127 8.791 -78.242 1.00 75.12 183 PRO E C 1
ATOM 8680 O O . PRO E 1 63 ? -76.387 8.132 -78.989 1.00 78.80 183 PRO E O 1
ATOM 8684 N N . PHE E 1 64 ? -77.144 10.127 -78.259 1.00 70.72 184 PHE E N 1
ATOM 8685 C CA . PHE E 1 64 ? -76.311 10.806 -79.244 1.00 74.39 184 PHE E CA 1
ATOM 8686 C C . PHE E 1 64 ? -74.830 10.560 -78.992 1.00 76.49 184 PHE E C 1
ATOM 8687 O O . PHE E 1 64 ? -74.038 10.534 -79.942 1.00 73.51 184 PHE E O 1
ATOM 8695 N N . PHE E 1 65 ? -74.430 10.379 -77.736 1.00 76.01 185 PHE E N 1
ATOM 8696 C CA . PHE E 1 65 ? -73.022 10.120 -77.475 1.00 74.28 185 PHE E CA 1
ATOM 8697 C C . PHE E 1 65 ? -72.584 8.835 -78.151 1.00 78.36 185 PHE E C 1
ATOM 8698 O O . PHE E 1 65 ? -71.530 8.785 -78.799 1.00 80.27 185 PHE E O 1
ATOM 8706 N N . PHE E 1 66 ? -73.396 7.779 -78.008 1.00 78.35 186 PHE E N 1
ATOM 8707 C CA . PHE E 1 66 ? -73.088 6.504 -78.647 1.00 80.24 186 PHE E CA 1
ATOM 8708 C C . PHE E 1 66 ? -73.069 6.648 -80.160 1.00 81.33 186 PHE E C 1
ATOM 8709 O O . PHE E 1 66 ? -72.231 6.041 -80.835 1.00 77.63 186 PHE E O 1
ATOM 8717 N N . HIS E 1 67 ? -73.982 7.453 -80.713 1.00 82.46 187 HIS E N 1
ATOM 8718 C CA . HIS E 1 67 ? -73.916 7.751 -82.139 1.00 81.88 187 HIS E CA 1
ATOM 8719 C C . HIS E 1 67 ? -72.588 8.423 -82.484 1.00 78.28 187 HIS E C 1
ATOM 8720 O O . HIS E 1 67 ? -71.704 7.770 -83.044 1.00 76.73 187 HIS E O 1
ATOM 8727 N N . ASN E 1 68 ? -72.422 9.706 -82.157 1.00 80.27 188 ASN E N 1
ATOM 8728 C CA . ASN E 1 68 ? -71.141 10.388 -82.372 1.00 82.75 188 ASN E CA 1
ATOM 8729 C C . ASN E 1 68 ? -70.568 10.946 -81.078 1.00 83.17 188 ASN E C 1
ATOM 8730 O O . ASN E 1 68 ? -71.069 11.966 -80.564 1.00 73.62 188 ASN E O 1
ATOM 8735 N N . PRO E 1 69 ? -69.490 10.354 -80.553 1.00 84.05 189 PRO E N 1
ATOM 8736 C CA . PRO E 1 69 ? -68.866 10.896 -79.339 1.00 81.57 189 PRO E CA 1
ATOM 8737 C C . PRO E 1 69 ? -67.992 12.122 -79.585 1.00 73.90 189 PRO E C 1
ATOM 8738 O O . PRO E 1 69 ? -67.612 12.795 -78.619 1.00 71.55 189 PRO E O 1
ATOM 8742 N N . LYS E 1 70 ? -67.680 12.442 -80.837 1.00 68.64 190 LYS E N 1
ATOM 8743 C CA . LYS E 1 70 ? -66.736 13.519 -81.116 1.00 77.85 190 LYS E CA 1
ATOM 8744 C C . LYS E 1 70 ? -67.171 14.902 -80.616 1.00 80.05 190 LYS E C 1
ATOM 8745 O O . LYS E 1 70 ? -66.301 15.644 -80.118 1.00 81.53 190 LYS E O 1
ATOM 8751 N N . PRO E 1 71 ? -68.445 15.321 -80.720 1.00 81.59 191 PRO E N 1
ATOM 8752 C CA . PRO E 1 71 ? -68.805 16.659 -80.209 1.00 81.29 191 PRO E CA 1
ATOM 8753 C C . PRO E 1 71 ? -68.579 16.816 -78.719 1.00 82.24 191 PRO E C 1
ATOM 8754 O O . PRO E 1 71 ? -68.031 17.837 -78.259 1.00 85.87 191 PRO E O 1
ATOM 8758 N N . PHE E 1 72 ? -69.005 15.820 -77.945 1.00 81.98 192 PHE E N 1
ATOM 8759 C CA . PHE E 1 72 ? -68.686 15.821 -76.527 1.00 81.09 192 PHE E CA 1
ATOM 8760 C C . PHE E 1 72 ? -67.190 15.990 -76.291 1.00 80.49 192 PHE E C 1
ATOM 8761 O O . PHE E 1 72 ? -66.781 16.731 -75.389 1.00 77.43 192 PHE E O 1
ATOM 8769 N N . PHE E 1 73 ? -66.355 15.284 -77.067 1.00 79.15 193 PHE E N 1
ATOM 8770 C CA . PHE E 1 73 ? -64.922 15.270 -76.777 1.00 77.63 193 PHE E CA 1
ATOM 8771 C C . PHE E 1 73 ? -64.231 16.573 -77.173 1.00 81.27 193 PHE E C 1
ATOM 8772 O O . PHE E 1 73 ? -63.259 16.968 -76.517 1.00 81.63 193 PHE E O 1
ATOM 8780 N N . THR E 1 74 ? -64.725 17.279 -78.202 1.00 79.31 194 THR E N 1
ATOM 8781 C CA . THR E 1 74 ? -64.232 18.641 -78.429 1.00 78.66 194 THR E CA 1
ATOM 8782 C C . THR E 1 74 ? -64.634 19.575 -77.284 1.00 74.53 194 THR E C 1
ATOM 8783 O O . THR E 1 74 ? -63.810 20.376 -76.801 1.00 75.11 194 THR E O 1
ATOM 8787 N N . LEU E 1 75 ? -65.888 19.475 -76.810 1.00 70.27 195 LEU E N 1
ATOM 8788 C CA . LEU E 1 75 ? -66.254 20.252 -75.618 1.00 74.76 195 LEU E CA 1
ATOM 8789 C C . LEU E 1 75 ? -65.388 19.879 -74.408 1.00 80.28 195 LEU E C 1
ATOM 8790 O O . LEU E 1 75 ? -65.156 20.708 -73.515 1.00 77.33 195 LEU E O 1
ATOM 8795 N N . ALA E 1 76 ? -64.896 18.644 -74.359 1.00 83.07 196 ALA E N 1
ATOM 8796 C CA . ALA E 1 76 ? -64.042 18.246 -73.243 1.00 81.79 196 ALA E CA 1
ATOM 8797 C C . ALA E 1 76 ? -62.654 18.867 -73.372 1.00 84.14 196 ALA E C 1
ATOM 8798 O O . ALA E 1 76 ? -62.125 19.425 -72.403 1.00 83.94 196 ALA E O 1
ATOM 8800 N N . LYS E 1 77 ? -62.047 18.766 -74.565 1.00 83.50 197 LYS E N 1
ATOM 8801 C CA . LYS E 1 77 ? -60.762 19.413 -74.816 1.00 80.55 197 LYS E CA 1
ATOM 8802 C C . LYS E 1 77 ? -60.819 20.851 -74.337 1.00 79.15 197 LYS E C 1
ATOM 8803 O O . LYS E 1 77 ? -60.011 21.272 -73.497 1.00 81.72 197 LYS E O 1
ATOM 8809 N N . GLU E 1 78 ? -61.824 21.600 -74.812 1.00 77.88 198 GLU E N 1
ATOM 8810 C CA . GLU E 1 78 ? -61.934 23.007 -74.440 1.00 83.94 198 GLU E CA 1
ATOM 8811 C C . GLU E 1 78 ? -62.113 23.220 -72.936 1.00 83.85 198 GLU E C 1
ATOM 8812 O O . GLU E 1 78 ? -61.857 24.323 -72.438 1.00 85.63 198 GLU E O 1
ATOM 8818 N N . LEU E 1 79 ? -62.518 22.196 -72.197 1.00 80.09 199 LEU E N 1
ATOM 8819 C CA . LEU E 1 79 ? -62.882 22.362 -70.801 1.00 77.55 199 LEU E CA 1
ATOM 8820 C C . LEU E 1 79 ? -61.969 21.645 -69.830 1.00 80.21 199 LEU E C 1
ATOM 8821 O O . LEU E 1 79 ? -62.172 21.781 -68.620 1.00 77.18 199 LEU E O 1
ATOM 8826 N N . TYR E 1 80 ? -60.997 20.871 -70.307 1.00 84.10 200 TYR E N 1
ATOM 8827 C CA . TYR E 1 80 ? -60.126 20.150 -69.391 1.00 85.91 200 TYR E CA 1
ATOM 8828 C C . TYR E 1 80 ? -59.279 21.145 -68.603 1.00 84.46 200 TYR E C 1
ATOM 8829 O O . TYR E 1 80 ? -58.731 22.093 -69.190 1.00 83.71 200 TYR E O 1
ATOM 8838 N N . PRO E 1 81 ? -59.188 20.995 -67.280 1.00 86.15 201 PRO E N 1
ATOM 8839 C CA . PRO E 1 81 ? -58.411 21.939 -66.470 1.00 82.18 201 PRO E CA 1
ATOM 8840 C C . PRO E 1 81 ? -56.978 22.099 -66.942 1.00 91.88 201 PRO E C 1
ATOM 8841 O O . PRO E 1 81 ? -56.416 21.222 -67.609 1.00 90.61 201 PRO E O 1
ATOM 8845 N N . GLY E 1 82 ? -56.396 23.241 -66.593 1.00 98.58 202 GLY E N 1
ATOM 8846 C CA . GLY E 1 82 ? -55.084 23.628 -67.055 1.00 95.19 202 GLY E CA 1
ATOM 8847 C C . GLY E 1 82 ? -55.105 25.019 -67.650 1.00 97.36 202 GLY E C 1
ATOM 8848 O O . GLY E 1 82 ? -54.180 25.806 -67.434 1.00 102.70 202 GLY E O 1
ATOM 8849 N N . ASN E 1 83 ? -56.178 25.343 -68.373 1.00 93.12 203 ASN E N 1
ATOM 8850 C CA . ASN E 1 83 ? -56.208 26.545 -69.197 1.00 94.85 203 ASN E CA 1
ATOM 8851 C C . ASN E 1 83 ? -56.731 27.775 -68.467 1.00 91.01 203 ASN E C 1
ATOM 8852 O O . ASN E 1 83 ? -56.313 28.894 -68.792 1.00 87.70 203 ASN E O 1
ATOM 8857 N N . TYR E 1 84 ? -57.630 27.612 -67.493 1.00 89.56 204 TYR E N 1
ATOM 8858 C CA . TYR E 1 84 ? -58.311 28.751 -66.885 1.00 84.40 204 TYR E CA 1
ATOM 8859 C C . TYR E 1 84 ? -58.179 28.746 -65.369 1.00 84.88 204 TYR E C 1
ATOM 8860 O O . TYR E 1 84 ? -58.138 27.694 -64.727 1.00 88.44 204 TYR E O 1
ATOM 8869 N N . LYS E 1 85 ? -58.152 29.951 -64.807 1.00 84.68 205 LYS E N 1
ATOM 8870 C CA . LYS E 1 85 ? -57.945 30.251 -63.402 1.00 80.88 205 LYS E CA 1
ATOM 8871 C C . LYS E 1 85 ? -59.234 30.816 -62.809 1.00 76.64 205 LYS E C 1
ATOM 8872 O O . LYS E 1 85 ? -60.015 31.450 -63.527 1.00 77.19 205 LYS E O 1
ATOM 8878 N N . PRO E 1 86 ? -59.501 30.580 -61.521 1.00 77.61 206 PRO E N 1
ATOM 8879 C CA . PRO E 1 86 ? -60.801 30.964 -60.951 1.00 71.05 206 PRO E CA 1
ATOM 8880 C C . PRO E 1 86 ? -60.928 32.471 -60.809 1.00 75.19 206 PRO E C 1
ATOM 8881 O O . PRO E 1 86 ? -59.942 33.206 -60.717 1.00 75.01 206 PRO E O 1
ATOM 8885 N N . ASN E 1 87 ? -62.176 32.932 -60.790 1.00 71.81 207 ASN E N 1
ATOM 8886 C CA . ASN E 1 87 ? -62.400 34.356 -60.749 1.00 69.64 207 ASN E CA 1
ATOM 8887 C C . ASN E 1 87 ? -62.920 34.775 -59.373 1.00 68.68 207 ASN E C 1
ATOM 8888 O O . ASN E 1 87 ? -62.767 34.050 -58.385 1.00 69.82 207 ASN E O 1
ATOM 8893 N N . VAL E 1 88 ? -63.539 35.947 -59.317 1.00 70.96 208 VAL E N 1
ATOM 8894 C CA . VAL E 1 88 ? -63.847 36.567 -58.036 1.00 69.16 208 VAL E CA 1
ATOM 8895 C C . VAL E 1 88 ? -64.910 35.773 -57.283 1.00 62.81 208 VAL E C 1
ATOM 8896 O O . VAL E 1 88 ? -64.865 35.676 -56.051 1.00 63.92 208 VAL E O 1
ATOM 8900 N N . THR E 1 89 ? -65.874 35.185 -58.003 1.00 63.23 209 THR E N 1
ATOM 8901 C CA . THR E 1 89 ? -66.943 34.414 -57.358 1.00 65.64 209 THR E CA 1
ATOM 8902 C C . THR E 1 89 ? -66.385 33.174 -56.656 1.00 66.29 209 THR E C 1
ATOM 8903 O O . THR E 1 89 ? -66.818 32.809 -55.546 1.00 66.33 209 THR E O 1
ATOM 8907 N N . HIS E 1 90 ? -65.387 32.540 -57.276 1.00 62.63 210 HIS E N 1
ATOM 8908 C CA . HIS E 1 90 ? -64.753 31.368 -56.691 1.00 62.46 210 HIS E CA 1
ATOM 8909 C C . HIS E 1 90 ? -63.991 31.724 -55.424 1.00 65.47 210 HIS E C 1
ATOM 8910 O O . HIS E 1 90 ? -64.129 31.058 -54.389 1.00 63.07 210 HIS E O 1
ATOM 8917 N N . TYR E 1 91 ? -63.153 32.756 -55.489 1.00 67.50 211 TYR E N 1
ATOM 8918 C CA . TYR E 1 91 ? -62.408 33.120 -54.293 1.00 62.82 211 TYR E CA 1
ATOM 8919 C C . TYR E 1 91 ? -63.330 33.685 -53.213 1.00 61.05 211 TYR E C 1
ATOM 8920 O O . TYR E 1 91 ? -63.031 33.553 -52.024 1.00 66.09 211 TYR E O 1
ATOM 8929 N N . PHE E 1 92 ? -64.461 34.286 -53.592 1.00 52.43 212 PHE E N 1
ATOM 8930 C CA . PHE E 1 92 ? -65.439 34.685 -52.586 1.00 58.77 212 PHE E CA 1
ATOM 8931 C C . PHE E 1 92 ? -65.932 33.469 -51.804 1.00 60.24 212 PHE E C 1
ATOM 8932 O O . PHE E 1 92 ? -65.946 33.470 -50.564 1.00 59.33 212 PHE E O 1
ATOM 8940 N N . LEU E 1 93 ? -66.342 32.414 -52.520 1.00 63.65 213 LEU E N 1
ATOM 8941 C CA . LEU E 1 93 ? -66.721 31.172 -51.843 1.00 58.07 213 LEU E CA 1
ATOM 8942 C C . LEU E 1 93 ? -65.572 30.594 -51.020 1.00 61.03 213 LEU E C 1
ATOM 8943 O O . LEU E 1 93 ? -65.792 30.066 -49.922 1.00 59.38 213 LEU E O 1
ATOM 8948 N N . ARG E 1 94 ? -64.339 30.690 -51.536 1.00 61.53 214 ARG E N 1
ATOM 8949 C CA . ARG E 1 94 ? -63.158 30.245 -50.793 1.00 53.78 214 ARG E CA 1
ATOM 8950 C C . ARG E 1 94 ? -63.043 30.952 -49.450 1.00 60.54 214 ARG E C 1
ATOM 8951 O O . ARG E 1 94 ? -62.794 30.324 -48.416 1.00 60.51 214 ARG E O 1
ATOM 8959 N N . LEU E 1 95 ? -63.175 32.278 -49.465 1.00 62.56 215 LEU E N 1
ATOM 8960 C CA . LEU E 1 95 ? -63.159 33.073 -48.244 1.00 60.12 215 LEU E CA 1
ATOM 8961 C C . LEU E 1 95 ? -64.247 32.599 -47.291 1.00 60.27 215 LEU E C 1
ATOM 8962 O O . LEU E 1 95 ? -64.010 32.392 -46.093 1.00 60.65 215 LEU E O 1
ATOM 8967 N N . LEU E 1 96 ? -65.449 32.395 -47.831 1.00 59.61 216 LEU E N 1
ATOM 8968 C CA . LEU E 1 96 ? -66.578 31.910 -47.045 1.00 57.55 216 LEU E CA 1
ATOM 8969 C C . LEU E 1 96 ? -66.255 30.591 -46.345 1.00 58.18 216 LEU E C 1
ATOM 8970 O O . LEU E 1 96 ? -66.730 30.332 -45.231 1.00 53.30 216 LEU E O 1
ATOM 8975 N N . HIS E 1 97 ? -65.455 29.747 -46.996 1.00 63.61 217 HIS E N 1
ATOM 8976 C CA . HIS E 1 97 ? -64.919 28.545 -46.357 1.00 63.78 217 HIS E CA 1
ATOM 8977 C C . HIS E 1 97 ? -63.927 28.898 -45.250 1.00 61.07 217 HIS E C 1
ATOM 8978 O O . HIS E 1 97 ? -64.114 28.522 -44.088 1.00 59.87 217 HIS E O 1
ATOM 8985 N N . ASP E 1 98 ? -62.855 29.618 -45.606 1.00 55.77 218 ASP E N 1
ATOM 8986 C CA . ASP E 1 98 ? -61.857 30.050 -44.627 1.00 53.13 218 ASP E CA 1
ATOM 8987 C C . ASP E 1 98 ? -62.482 30.679 -43.391 1.00 49.77 218 ASP E C 1
ATOM 8988 O O . ASP E 1 98 ? -61.991 30.497 -42.274 1.00 39.60 218 ASP E O 1
ATOM 8993 N N . LYS E 1 99 ? -63.551 31.439 -43.565 1.00 57.39 219 LYS E N 1
ATOM 8994 C CA . LYS E 1 99 ? -64.170 32.063 -42.407 1.00 54.94 219 LYS E CA 1
ATOM 8995 C C . LYS E 1 99 ? -65.050 31.092 -41.628 1.00 56.47 219 LYS E C 1
ATOM 8996 O O . LYS E 1 99 ? -65.652 31.499 -40.629 1.00 63.31 219 LYS E O 1
ATOM 9002 N N . GLY E 1 100 ? -65.109 29.822 -42.037 1.00 48.06 220 GLY E N 1
ATOM 9003 C CA . GLY E 1 100 ? -65.792 28.802 -41.259 1.00 52.08 220 GLY E CA 1
ATOM 9004 C C . GLY E 1 100 ? -67.304 28.820 -41.353 1.00 63.14 220 GLY E C 1
ATOM 9005 O O . GLY E 1 100 ? -67.986 28.458 -40.389 1.00 59.68 220 GLY E O 1
ATOM 9006 N N . LEU E 1 101 ? -67.850 29.230 -42.495 1.00 68.94 221 LEU E N 1
ATOM 9007 C CA . LEU E 1 101 ? -69.287 29.366 -42.669 1.00 64.41 221 LEU E CA 1
ATOM 9008 C C . LEU E 1 101 ? -69.834 28.521 -43.805 1.00 60.42 221 LEU E C 1
ATOM 9009 O O . LEU E 1 101 ? -71.058 28.363 -43.894 1.00 62.67 221 LEU E O 1
ATOM 9014 N N . LEU E 1 102 ? -68.974 28.015 -44.693 1.00 56.99 222 LEU E N 1
ATOM 9015 C CA . LEU E 1 102 ? -69.408 27.186 -45.806 1.00 53.06 222 LEU E CA 1
ATOM 9016 C C . LEU E 1 102 ? -69.708 25.781 -45.304 1.00 53.51 222 LEU E C 1
ATOM 9017 O O . LEU E 1 102 ? -68.840 25.136 -44.706 1.00 51.79 222 LEU E O 1
ATOM 9022 N N . LEU E 1 103 ? -70.947 25.324 -45.519 1.00 53.82 223 LEU E N 1
ATOM 9023 C CA . LEU E 1 103 ? -71.375 23.994 -45.106 1.00 53.00 223 LEU E CA 1
ATOM 9024 C C . LEU E 1 103 ? -71.238 23.002 -46.243 1.00 49.65 223 LEU E C 1
ATOM 9025 O O . LEU E 1 103 ? -70.829 21.860 -46.028 1.00 55.04 223 LEU E O 1
ATOM 9030 N N . ARG E 1 104 ? -71.540 23.445 -47.452 1.00 53.15 224 ARG E N 1
ATOM 9031 C CA . ARG E 1 104 ? -71.322 22.653 -48.647 1.00 54.80 224 ARG E CA 1
ATOM 9032 C C . ARG E 1 104 ? -71.488 23.566 -49.857 1.00 54.36 224 ARG E C 1
ATOM 9033 O O . ARG E 1 104 ? -72.298 24.505 -49.842 1.00 53.51 224 ARG E O 1
ATOM 9041 N N . LEU E 1 105 ? -70.700 23.294 -50.896 1.00 50.74 225 LEU E N 1
ATOM 9042 C CA . LEU E 1 105 ? -70.820 23.995 -52.167 1.00 50.21 225 LEU E CA 1
ATOM 9043 C C . LEU E 1 105 ? -71.248 22.987 -53.225 1.00 57.04 225 LEU E C 1
ATOM 9044 O O . LEU E 1 105 ? -70.444 22.147 -53.631 1.00 58.68 225 LEU E O 1
ATOM 9049 N N . TYR E 1 106 ? -72.506 23.073 -53.671 1.00 56.23 226 TYR E N 1
ATOM 9050 C CA . TYR E 1 106 ? -73.043 22.200 -54.703 1.00 51.59 226 TYR E CA 1
ATOM 9051 C C . TYR E 1 106 ? -72.905 22.917 -56.030 1.00 54.90 226 TYR E C 1
ATOM 9052 O O . TYR E 1 106 ? -73.378 24.046 -56.172 1.00 63.28 226 TYR E O 1
ATOM 9061 N N . THR E 1 107 ? -72.260 22.278 -57.000 1.00 57.24 227 THR E N 1
ATOM 9062 C CA . THR E 1 107 ? -72.087 22.900 -58.309 1.00 57.25 227 THR E CA 1
ATOM 9063 C C . THR E 1 107 ? -72.658 22.021 -59.420 1.00 59.49 227 THR E C 1
ATOM 9064 O O . THR E 1 107 ? -72.803 20.800 -59.275 1.00 62.24 227 THR E O 1
ATOM 9068 N N . GLN E 1 108 ? -72.983 22.656 -60.543 1.00 57.59 228 GLN E N 1
ATOM 9069 C CA . GLN E 1 108 ? -73.178 21.941 -61.800 1.00 59.18 228 GLN E CA 1
ATOM 9070 C C . GLN E 1 108 ? -72.038 22.141 -62.784 1.00 64.73 228 GLN E C 1
ATOM 9071 O O . GLN E 1 108 ? -72.166 21.734 -63.944 1.00 70.65 228 GLN E O 1
ATOM 9077 N N . ASN E 1 109 ? -70.952 22.785 -62.385 1.00 57.97 229 ASN E N 1
ATOM 9078 C CA . ASN E 1 109 ? -69.925 23.093 -63.351 1.00 54.34 229 ASN E CA 1
ATOM 9079 C C . ASN E 1 109 ? -68.966 21.936 -63.429 1.00 65.29 229 ASN E C 1
ATOM 9080 O O . ASN E 1 109 ? -68.733 21.234 -62.442 1.00 70.39 229 ASN E O 1
ATOM 9085 N N . ILE E 1 110 ? -68.421 21.723 -64.618 1.00 66.84 230 ILE E N 1
ATOM 9086 C CA . ILE E 1 110 ? -67.396 20.702 -64.762 1.00 64.30 230 ILE E CA 1
ATOM 9087 C C . ILE E 1 110 ? -66.055 21.324 -65.147 1.00 64.82 230 ILE E C 1
ATOM 9088 O O . ILE E 1 110 ? -65.191 20.655 -65.692 1.00 64.15 230 ILE E O 1
ATOM 9093 N N . ASP E 1 111 ? -65.870 22.609 -64.845 1.00 66.52 231 ASP E N 1
ATOM 9094 C CA . ASP E 1 111 ? -64.575 23.236 -65.071 1.00 66.44 231 ASP E CA 1
ATOM 9095 C C . ASP E 1 111 ? -63.587 22.914 -63.965 1.00 63.23 231 ASP E C 1
ATOM 9096 O O . ASP E 1 111 ? -62.388 23.151 -64.141 1.00 62.40 231 ASP E O 1
ATOM 9101 N N . GLY E 1 112 ? -64.061 22.369 -62.847 1.00 62.80 232 GLY E N 1
ATOM 9102 C CA . GLY E 1 112 ? -63.195 22.046 -61.720 1.00 64.19 232 GLY E CA 1
ATOM 9103 C C . GLY E 1 112 ? -62.556 23.231 -61.022 1.00 67.21 232 GLY E C 1
ATOM 9104 O O . GLY E 1 112 ? -61.532 23.060 -60.355 1.00 69.46 232 GLY E O 1
ATOM 9105 N N . LEU E 1 113 ? -63.134 24.435 -61.145 1.00 71.57 233 LEU E N 1
ATOM 9106 C CA . LEU E 1 113 ? -62.505 25.638 -60.595 1.00 63.58 233 LEU E CA 1
ATOM 9107 C C . LEU E 1 113 ? -62.799 25.866 -59.125 1.00 59.97 233 LEU E C 1
ATOM 9108 O O . LEU E 1 113 ? -62.053 26.605 -58.473 1.00 62.01 233 LEU E O 1
ATOM 9113 N N . GLU E 1 114 ? -63.863 25.261 -58.595 1.00 54.50 234 GLU E N 1
ATOM 9114 C CA . GLU E 1 114 ? -64.092 25.288 -57.157 1.00 58.29 234 GLU E CA 1
ATOM 9115 C C . GLU E 1 114 ? -62.944 24.629 -56.399 1.00 62.25 234 GLU E C 1
ATOM 9116 O O . GLU E 1 114 ? -62.686 24.975 -55.237 1.00 53.88 234 GLU E O 1
ATOM 9122 N N . ARG E 1 115 ? -62.267 23.656 -57.028 1.00 70.11 235 ARG E N 1
ATOM 9123 C CA . ARG E 1 115 ? -61.137 22.980 -56.391 1.00 69.34 235 ARG E CA 1
ATOM 9124 C C . ARG E 1 115 ? -59.896 23.860 -56.407 1.00 59.46 235 ARG E C 1
ATOM 9125 O O . ARG E 1 115 ? -59.308 24.138 -55.355 1.00 64.35 235 ARG E O 1
ATOM 9133 N N . VAL E 1 116 ? -59.491 24.307 -57.600 1.00 54.10 236 VAL E N 1
ATOM 9134 C CA . VAL E 1 116 ? -58.306 25.151 -57.737 1.00 61.51 236 VAL E CA 1
ATOM 9135 C C . VAL E 1 116 ? -58.419 26.408 -56.889 1.00 64.41 236 VAL E C 1
ATOM 9136 O O . VAL E 1 116 ? -57.401 26.980 -56.469 1.00 67.50 236 VAL E O 1
ATOM 9140 N N . SER E 1 117 ? -59.650 26.866 -56.632 1.00 63.80 237 SER E N 1
ATOM 9141 C CA . SER E 1 117 ? -59.855 27.966 -55.698 1.00 62.99 237 SER E CA 1
ATOM 9142 C C . SER E 1 117 ? -59.300 27.628 -54.324 1.00 67.36 237 SER E C 1
ATOM 9143 O O . SER E 1 117 ? -59.094 28.540 -53.501 1.00 70.15 237 SER E O 1
ATOM 9146 N N . GLY E 1 118 ? -59.031 26.342 -54.078 1.00 59.15 238 GLY E N 1
ATOM 9147 C CA . GLY E 1 118 ? -58.516 25.901 -52.810 1.00 55.77 238 GLY E CA 1
ATOM 9148 C C . GLY E 1 118 ? -59.572 25.502 -51.818 1.00 57.06 238 GLY E C 1
ATOM 9149 O O . GLY E 1 118 ? -59.295 25.481 -50.614 1.00 61.97 238 GLY E O 1
ATOM 9150 N N . ILE E 1 119 ? -60.787 25.236 -52.275 1.00 62.09 239 ILE E N 1
ATOM 9151 C CA . ILE E 1 119 ? -61.795 24.637 -51.393 1.00 62.46 239 ILE E CA 1
ATOM 9152 C C . ILE E 1 119 ? -61.450 23.167 -51.179 1.00 60.77 239 ILE E C 1
ATOM 9153 O O . ILE E 1 119 ? -60.991 22.491 -52.123 1.00 59.60 239 ILE E O 1
ATOM 9158 N N . PRO E 1 120 ? -61.585 22.645 -49.969 1.00 54.11 240 PRO E N 1
ATOM 9159 C CA . PRO E 1 120 ? -61.333 21.225 -49.768 1.00 59.22 240 PRO E CA 1
ATOM 9160 C C . PRO E 1 120 ? -62.360 20.399 -50.524 1.00 62.05 240 PRO E C 1
ATOM 9161 O O . PRO E 1 120 ? -63.503 20.820 -50.709 1.00 60.23 240 PRO E O 1
ATOM 9165 N N . ALA E 1 121 ? -61.933 19.216 -50.979 1.00 56.87 241 ALA E N 1
ATOM 9166 C CA . ALA E 1 121 ? -62.847 18.355 -51.706 1.00 51.51 241 ALA E CA 1
ATOM 9167 C C . ALA E 1 121 ? -64.054 17.972 -50.867 1.00 53.73 241 ALA E C 1
ATOM 9168 O O . ALA E 1 121 ? -65.132 17.727 -51.428 1.00 51.59 241 ALA E O 1
ATOM 9170 N N . SER E 1 122 ? -63.903 17.963 -49.538 1.00 56.55 242 SER E N 1
ATOM 9171 C CA . SER E 1 122 ? -64.955 17.478 -48.645 1.00 53.59 242 SER E CA 1
ATOM 9172 C C . SER E 1 122 ? -66.122 18.451 -48.548 1.00 57.55 242 SER E C 1
ATOM 9173 O O . SER E 1 122 ? -67.271 18.024 -48.377 1.00 60.94 242 SER E O 1
ATOM 9176 N N . LYS E 1 123 ? -65.849 19.761 -48.606 1.00 60.90 243 LYS E N 1
ATOM 9177 C CA . LYS E 1 123 ? -66.926 20.743 -48.635 1.00 60.35 243 LYS E CA 1
ATOM 9178 C C . LYS E 1 123 ? -67.553 20.857 -50.015 1.00 59.82 243 LYS E C 1
ATOM 9179 O O . LYS E 1 123 ? -68.606 21.488 -50.158 1.00 52.60 243 LYS E O 1
ATOM 9185 N N . LEU E 1 124 ? -66.937 20.229 -51.012 1.00 60.43 244 LEU E N 1
ATOM 9186 C CA . LEU E 1 124 ? -67.315 20.336 -52.409 1.00 59.54 244 LEU E CA 1
ATOM 9187 C C . LEU E 1 124 ? -68.096 19.097 -52.844 1.00 65.11 244 LEU E C 1
ATOM 9188 O O . LEU E 1 124 ? -67.790 17.975 -52.421 1.00 68.53 244 LEU E O 1
ATOM 9193 N N . VAL E 1 125 ? -69.109 19.308 -53.696 1.00 61.99 245 VAL E N 1
ATOM 9194 C CA . VAL E 1 125 ? -69.968 18.242 -54.212 1.00 58.24 245 VAL E CA 1
ATOM 9195 C C . VAL E 1 125 ? -70.373 18.573 -55.643 1.00 58.22 245 VAL E C 1
ATOM 9196 O O . VAL E 1 125 ? -71.280 19.384 -55.880 1.00 53.43 245 VAL E O 1
ATOM 9200 N N . GLU E 1 126 ? -69.687 17.941 -56.604 1.00 57.93 246 GLU E N 1
ATOM 9201 C CA . GLU E 1 126 ? -69.837 18.242 -58.031 1.00 60.68 246 GLU E CA 1
ATOM 9202 C C . GLU E 1 126 ? -70.958 17.388 -58.598 1.00 57.82 246 GLU E C 1
ATOM 9203 O O . GLU E 1 126 ? -70.740 16.285 -59.101 1.00 61.90 246 GLU E O 1
ATOM 9209 N N . ALA E 1 127 ? -72.173 17.938 -58.542 1.00 58.16 247 ALA E N 1
ATOM 9210 C CA . ALA E 1 127 ? -73.385 17.163 -58.772 1.00 59.09 247 ALA E CA 1
ATOM 9211 C C . ALA E 1 127 ? -73.535 16.682 -60.216 1.00 60.91 247 ALA E C 1
ATOM 9212 O O . ALA E 1 127 ? -74.347 15.789 -60.465 1.00 66.57 247 ALA E O 1
ATOM 9214 N N . HIS E 1 128 ? -72.790 17.245 -61.170 1.00 58.99 248 HIS E N 1
ATOM 9215 C CA . HIS E 1 128 ? -72.887 16.843 -62.568 1.00 57.74 248 HIS E CA 1
ATOM 9216 C C . HIS E 1 128 ? -71.635 16.128 -63.038 1.00 63.94 248 HIS E C 1
ATOM 9217 O O . HIS E 1 128 ? -71.435 15.944 -64.244 1.00 65.62 248 HIS E O 1
ATOM 9224 N N . GLY E 1 129 ? -70.794 15.726 -62.102 1.00 67.03 249 GLY E N 1
ATOM 9225 C CA . GLY E 1 129 ? -69.664 14.887 -62.397 1.00 64.86 249 GLY E CA 1
ATOM 9226 C C . GLY E 1 129 ? -68.382 15.675 -62.483 1.00 61.85 249 GLY E C 1
ATOM 9227 O O . GLY E 1 129 ? -68.288 16.841 -62.084 1.00 67.18 249 GLY E O 1
ATOM 9228 N N . THR E 1 130 ? -67.382 15.008 -63.054 1.00 62.24 250 THR E N 1
ATOM 9229 C CA . THR E 1 130 ? -66.007 15.468 -63.005 1.00 65.00 250 THR E CA 1
ATOM 9230 C C . THR E 1 130 ? -65.220 14.823 -64.133 1.00 63.38 250 THR E C 1
ATOM 9231 O O . THR E 1 130 ? -65.541 13.722 -64.590 1.00 64.62 250 THR E O 1
ATOM 9235 N N . PHE E 1 131 ? -64.174 15.518 -64.564 1.00 62.46 251 PHE E N 1
ATOM 9236 C CA . PHE E 1 131 ? -63.192 14.961 -65.482 1.00 65.74 251 PHE E CA 1
ATOM 9237 C C . PHE E 1 131 ? -62.120 14.132 -64.774 1.00 69.03 251 PHE E C 1
ATOM 9238 O O . PHE E 1 131 ? -61.258 13.554 -65.451 1.00 73.34 251 PHE E O 1
ATOM 9246 N N . ALA E 1 132 ? -62.168 14.043 -63.436 1.00 63.63 252 ALA E N 1
ATOM 9247 C CA . ALA E 1 132 ? -61.109 13.377 -62.681 1.00 72.35 252 ALA E CA 1
ATOM 9248 C C . ALA E 1 132 ? -61.034 11.881 -62.968 1.00 77.38 252 ALA E C 1
ATOM 9249 O O . ALA E 1 132 ? -59.935 11.305 -62.952 1.00 77.99 252 ALA E O 1
ATOM 9251 N N . SER E 1 133 ? -62.176 11.239 -63.232 1.00 77.64 253 SER E N 1
ATOM 9252 C CA . SER E 1 133 ? -62.259 9.796 -63.439 1.00 78.16 253 SER E CA 1
ATOM 9253 C C . SER E 1 133 ? -63.012 9.491 -64.724 1.00 75.34 253 SER E C 1
ATOM 9254 O O . SER E 1 133 ? -63.845 10.275 -65.174 1.00 71.54 253 SER E O 1
ATOM 9257 N N . ALA E 1 134 ? -62.724 8.342 -65.310 1.00 80.33 254 ALA E N 1
ATOM 9258 C CA . ALA E 1 134 ? -63.469 7.897 -66.474 1.00 80.71 254 ALA E CA 1
ATOM 9259 C C . ALA E 1 134 ? -64.184 6.598 -66.136 1.00 83.46 254 ALA E C 1
ATOM 9260 O O . ALA E 1 134 ? -63.977 6.003 -65.073 1.00 85.84 254 ALA E O 1
ATOM 9262 N N . THR E 1 135 ? -65.046 6.176 -67.059 1.00 82.89 255 THR E N 1
ATOM 9263 C CA . THR E 1 135 ? -65.829 4.955 -66.922 1.00 86.30 255 THR E CA 1
ATOM 9264 C C . THR E 1 135 ? -66.185 4.496 -68.332 1.00 88.10 255 THR E C 1
ATOM 9265 O O . THR E 1 135 ? -66.365 5.320 -69.234 1.00 87.08 255 THR E O 1
ATOM 9269 N N . CYS E 1 136 ? -66.236 3.179 -68.530 1.00 92.71 256 CYS E N 1
ATOM 9270 C CA . CYS E 1 136 ? -66.465 2.602 -69.851 1.00 101.29 256 CYS E CA 1
ATOM 9271 C C . CYS E 1 136 ? -67.937 2.685 -70.264 1.00 101.75 256 CYS E C 1
ATOM 9272 O O . CYS E 1 136 ? -68.836 2.336 -69.483 1.00 94.46 256 CYS E O 1
ATOM 9275 N N . THR E 1 137 ? -68.176 3.141 -71.510 1.00 103.86 257 THR E N 1
ATOM 9276 C CA . THR E 1 137 ? -69.527 3.146 -72.084 1.00 101.18 257 THR E CA 1
ATOM 9277 C C . THR E 1 137 ? -70.266 1.848 -71.813 1.00 112.01 257 THR E C 1
ATOM 9278 O O . THR E 1 137 ? -71.465 1.860 -71.510 1.00 109.66 257 THR E O 1
ATOM 9282 N N . VAL E 1 138 ? -69.556 0.720 -71.902 1.00 112.65 258 VAL E N 1
ATOM 9283 C CA . VAL E 1 138 ? -70.167 -0.605 -72.066 1.00 108.57 258 VAL E CA 1
ATOM 9284 C C . VAL E 1 138 ? -69.942 -1.497 -70.840 1.00 111.23 258 VAL E C 1
ATOM 9285 O O . VAL E 1 138 ? -70.903 -1.924 -70.191 1.00 113.01 258 VAL E O 1
ATOM 9289 N N . CYS E 1 139 ? -68.677 -1.743 -70.476 1.00 118.21 259 CYS E N 1
ATOM 9290 C CA . CYS E 1 139 ? -68.327 -2.686 -69.419 1.00 117.65 259 CYS E CA 1
ATOM 9291 C C . CYS E 1 139 ? -68.231 -2.055 -68.042 1.00 116.57 259 CYS E C 1
ATOM 9292 O O . CYS E 1 139 ? -68.268 -2.785 -67.043 1.00 116.11 259 CYS E O 1
ATOM 9295 N N . GLN E 1 140 ? -68.085 -0.729 -67.977 1.00 116.39 260 GLN E N 1
ATOM 9296 C CA . GLN E 1 140 ? -68.099 0.050 -66.736 1.00 113.58 260 GLN E CA 1
ATOM 9297 C C . GLN E 1 140 ? -66.911 -0.274 -65.825 1.00 114.29 260 GLN E C 1
ATOM 9298 O O . GLN E 1 140 ? -67.067 -0.477 -64.623 1.00 119.73 260 GLN E O 1
ATOM 9304 N N . ARG E 1 141 ? -65.714 -0.299 -66.397 1.00 107.09 261 ARG E N 1
ATOM 9305 C CA . ARG E 1 141 ? -64.526 -0.511 -65.578 1.00 106.91 261 ARG E CA 1
ATOM 9306 C C . ARG E 1 141 ? -63.793 0.806 -65.410 1.00 104.82 261 ARG E C 1
ATOM 9307 O O . ARG E 1 141 ? -63.298 1.369 -66.400 1.00 103.14 261 ARG E O 1
ATOM 9315 N N . PRO E 1 142 ? -63.738 1.339 -64.193 1.00 99.43 262 PRO E N 1
ATOM 9316 C CA . PRO E 1 142 ? -63.127 2.653 -63.976 1.00 97.28 262 PRO E CA 1
ATOM 9317 C C . PRO E 1 142 ? -61.661 2.714 -64.383 1.00 95.06 262 PRO E C 1
ATOM 9318 O O . PRO E 1 142 ? -60.909 1.748 -64.229 1.00 94.31 262 PRO E O 1
ATOM 9322 N N . PHE E 1 143 ? -61.271 3.879 -64.899 1.00 93.19 263 PHE E N 1
ATOM 9323 C CA . PHE E 1 143 ? -59.916 4.226 -65.298 1.00 91.07 263 PHE E CA 1
ATOM 9324 C C . PHE E 1 143 ? -59.590 5.620 -64.793 1.00 89.42 263 PHE E C 1
ATOM 9325 O O . PHE E 1 143 ? -60.500 6.435 -64.584 1.00 87.86 263 PHE E O 1
ATOM 9333 N N . PRO E 1 144 ? -58.309 5.925 -64.580 1.00 91.71 264 PRO E N 1
ATOM 9334 C CA . PRO E 1 144 ? -57.949 7.263 -64.080 1.00 90.35 264 PRO E CA 1
ATOM 9335 C C . PRO E 1 144 ? -57.990 8.293 -65.202 1.00 87.11 264 PRO E C 1
ATOM 9336 O O . PRO E 1 144 ? -57.422 8.083 -66.281 1.00 83.37 264 PRO E O 1
ATOM 9340 N N . GLY E 1 145 ? -58.664 9.416 -64.924 1.00 82.34 265 GLY E N 1
ATOM 9341 C CA . GLY E 1 145 ? -58.965 10.446 -65.908 1.00 79.67 265 GLY E CA 1
ATOM 9342 C C . GLY E 1 145 ? -57.827 10.893 -66.804 1.00 83.01 265 GLY E C 1
ATOM 9343 O O . GLY E 1 145 ? -58.044 11.330 -67.935 1.00 86.89 265 GLY E O 1
ATOM 9344 N N . GLU E 1 146 ? -56.599 10.771 -66.317 1.00 85.99 266 GLU E N 1
ATOM 9345 C CA . GLU E 1 146 ? -55.453 11.312 -67.034 1.00 83.26 266 GLU E CA 1
ATOM 9346 C C . GLU E 1 146 ? -55.096 10.499 -68.268 1.00 85.17 266 GLU E C 1
ATOM 9347 O O . GLU E 1 146 ? -54.576 11.071 -69.235 1.00 90.62 266 GLU E O 1
ATOM 9353 N N . ASP E 1 147 ? -55.375 9.192 -68.269 1.00 84.60 267 ASP E N 1
ATOM 9354 C CA . ASP E 1 147 ? -55.162 8.392 -69.473 1.00 89.12 267 ASP E CA 1
ATOM 9355 C C . ASP E 1 147 ? -56.028 8.914 -70.617 1.00 92.07 267 ASP E C 1
ATOM 9356 O O . ASP E 1 147 ? -55.536 9.263 -71.714 1.00 93.40 267 ASP E O 1
ATOM 9361 N N . ILE E 1 148 ? -57.336 9.005 -70.354 1.00 94.97 268 ILE E N 1
ATOM 9362 C CA . ILE E 1 148 ? -58.266 9.490 -71.362 1.00 86.91 268 ILE E CA 1
ATOM 9363 C C . ILE E 1 148 ? -57.947 10.933 -71.720 1.00 89.51 268 ILE E C 1
ATOM 9364 O O . ILE E 1 148 ? -58.109 11.332 -72.870 1.00 93.65 268 ILE E O 1
ATOM 9369 N N . ARG E 1 149 ? -57.431 11.721 -70.766 1.00 91.19 269 ARG E N 1
ATOM 9370 C CA . ARG E 1 149 ? -57.094 13.118 -71.053 1.00 89.10 269 ARG E CA 1
ATOM 9371 C C . ARG E 1 149 ? -55.964 13.223 -72.065 1.00 90.72 269 ARG E C 1
ATOM 9372 O O . ARG E 1 149 ? -56.065 13.945 -73.071 1.00 89.56 269 ARG E O 1
ATOM 9380 N N . ALA E 1 150 ? -54.844 12.558 -71.767 1.00 94.89 270 ALA E N 1
ATOM 9381 C CA . ALA E 1 150 ? -53.705 12.575 -72.673 1.00 97.24 270 ALA E CA 1
ATOM 9382 C C . ALA E 1 150 ? -54.159 12.228 -74.080 1.00 99.18 270 ALA E C 1
ATOM 9383 O O . ALA E 1 150 ? -53.849 12.945 -75.043 1.00 91.50 270 ALA E O 1
ATOM 9385 N N . ASP E 1 151 ? -54.967 11.167 -74.207 1.00 100.47 271 ASP E N 1
ATOM 9386 C CA . ASP E 1 151 ? -55.392 10.816 -75.559 1.00 102.81 271 ASP E CA 1
ATOM 9387 C C . ASP E 1 151 ? -56.545 11.671 -76.083 1.00 105.09 271 ASP E C 1
ATOM 9388 O O . ASP E 1 151 ? -56.866 11.579 -77.271 1.00 106.29 271 ASP E O 1
ATOM 9393 N N . VAL E 1 152 ? -57.169 12.502 -75.248 1.00 100.86 272 VAL E N 1
ATOM 9394 C CA . VAL E 1 152 ? -58.194 13.412 -75.749 1.00 93.82 272 VAL E CA 1
ATOM 9395 C C . VAL E 1 152 ? -57.551 14.622 -76.399 1.00 98.53 272 VAL E C 1
ATOM 9396 O O . VAL E 1 152 ? -58.022 15.110 -77.433 1.00 105.10 272 VAL E O 1
ATOM 9400 N N . MET E 1 153 ? -56.458 15.121 -75.821 1.00 98.61 273 MET E N 1
ATOM 9401 C CA . MET E 1 153 ? -55.778 16.230 -76.480 1.00 97.96 273 MET E CA 1
ATOM 9402 C C . MET E 1 153 ? -55.195 15.819 -77.836 1.00 98.19 273 MET E C 1
ATOM 9403 O O . MET E 1 153 ? -55.013 16.685 -78.701 1.00 93.18 273 MET E O 1
ATOM 9408 N N . ALA E 1 154 ? -54.954 14.521 -78.061 1.00 99.52 274 ALA E N 1
ATOM 9409 C CA . ALA E 1 154 ? -54.498 14.005 -79.354 1.00 100.63 274 ALA E CA 1
ATOM 9410 C C . ALA E 1 154 ? -55.629 13.718 -80.339 1.00 102.27 274 ALA E C 1
ATOM 9411 O O . ALA E 1 154 ? -55.344 13.408 -81.503 1.00 98.84 274 ALA E O 1
ATOM 9413 N N . ASP E 1 155 ? -56.890 13.782 -79.900 1.00 103.14 275 ASP E N 1
ATOM 9414 C CA . ASP E 1 155 ? -58.098 13.544 -80.695 1.00 105.59 275 ASP E CA 1
ATOM 9415 C C . ASP E 1 155 ? -58.320 12.073 -81.034 1.00 108.43 275 ASP E C 1
ATOM 9416 O O . ASP E 1 155 ? -59.204 11.755 -81.842 1.00 109.39 275 ASP E O 1
ATOM 9421 N N . ARG E 1 156 ? -57.557 11.164 -80.439 1.00 107.37 276 ARG E N 1
ATOM 9422 C CA . ARG E 1 156 ? -57.882 9.739 -80.483 1.00 111.53 276 ARG E CA 1
ATOM 9423 C C . ARG E 1 156 ? -58.938 9.495 -79.411 1.00 113.88 276 ARG E C 1
ATOM 9424 O O . ARG E 1 156 ? -58.638 9.510 -78.213 1.00 114.50 276 ARG E O 1
ATOM 9432 N N . VAL E 1 157 ? -60.187 9.306 -79.839 1.00 113.93 277 VAL E N 1
ATOM 9433 C CA . VAL E 1 157 ? -61.301 8.978 -78.945 1.00 112.94 277 VAL E CA 1
ATOM 9434 C C . VAL E 1 157 ? -60.914 7.776 -78.088 1.00 113.48 277 VAL E C 1
ATOM 9435 O O . VAL E 1 157 ? -60.711 6.671 -78.620 1.00 113.87 277 VAL E O 1
ATOM 9439 N N . PRO E 1 158 ? -60.815 7.936 -76.770 1.00 113.57 278 PRO E N 1
ATOM 9440 C CA . PRO E 1 158 ? -60.171 6.904 -75.953 1.00 114.56 278 PRO E CA 1
ATOM 9441 C C . PRO E 1 158 ? -61.013 5.645 -75.926 1.00 111.67 278 PRO E C 1
ATOM 9442 O O . PRO E 1 158 ? -62.240 5.702 -75.829 1.00 104.33 278 PRO E O 1
ATOM 9446 N N . ARG E 1 159 ? -60.368 4.496 -76.002 1.00 111.94 279 ARG E N 1
ATOM 9447 C CA . ARG E 1 159 ? -61.176 3.300 -75.948 1.00 113.31 279 ARG E CA 1
ATOM 9448 C C . ARG E 1 159 ? -60.497 2.200 -75.150 1.00 116.30 279 ARG E C 1
ATOM 9449 O O . ARG E 1 159 ? -59.351 1.824 -75.431 1.00 121.77 279 ARG E O 1
ATOM 9457 N N . CYS E 1 160 ? -61.238 1.721 -74.138 1.00 108.94 280 CYS E N 1
ATOM 9458 C CA . CYS E 1 160 ? -61.081 0.676 -73.138 1.00 114.59 280 CYS E CA 1
ATOM 9459 C C . CYS E 1 160 ? -60.095 -0.396 -73.551 1.00 120.64 280 CYS E C 1
ATOM 9460 O O . CYS E 1 160 ? -60.382 -1.153 -74.485 1.00 125.90 280 CYS E O 1
ATOM 9463 N N . PRO E 1 161 ? -58.946 -0.514 -72.889 1.00 124.53 281 PRO E N 1
ATOM 9464 C CA . PRO E 1 161 ? -58.048 -1.637 -73.153 1.00 127.71 281 PRO E CA 1
ATOM 9465 C C . PRO E 1 161 ? -58.490 -2.961 -72.548 1.00 122.90 281 PRO E C 1
ATOM 9466 O O . PRO E 1 161 ? -57.730 -3.925 -72.615 1.00 124.22 281 PRO E O 1
ATOM 9470 N N . VAL E 1 162 ? -59.673 -3.083 -71.955 1.00 120.06 282 VAL E N 1
ATOM 9471 C CA . VAL E 1 162 ? -60.267 -4.393 -71.725 1.00 117.88 282 VAL E CA 1
ATOM 9472 C C . VAL E 1 162 ? -61.429 -4.695 -72.673 1.00 126.61 282 VAL E C 1
ATOM 9473 O O . VAL E 1 162 ? -61.831 -5.864 -72.761 1.00 127.07 282 VAL E O 1
ATOM 9477 N N . CYS E 1 163 ? -61.906 -3.716 -73.459 1.00 131.92 283 CYS E N 1
ATOM 9478 C CA . CYS E 1 163 ? -62.894 -4.030 -74.493 1.00 131.07 283 CYS E CA 1
ATOM 9479 C C . CYS E 1 163 ? -62.945 -3.121 -75.729 1.00 124.14 283 CYS E C 1
ATOM 9480 O O . CYS E 1 163 ? -63.740 -3.393 -76.635 1.00 117.79 283 CYS E O 1
ATOM 9483 N N . THR E 1 164 ? -62.092 -2.096 -75.820 1.00 126.34 284 THR E N 1
ATOM 9484 C CA . THR E 1 164 ? -62.193 -1.022 -76.814 1.00 126.89 284 THR E CA 1
ATOM 9485 C C . THR E 1 164 ? -63.639 -0.548 -76.986 1.00 126.09 284 THR E C 1
ATOM 9486 O O . THR E 1 164 ? -64.157 -0.518 -78.100 1.00 125.56 284 THR E O 1
ATOM 9490 N N . GLY E 1 165 ? -64.335 -0.277 -75.876 1.00 125.71 285 GLY E N 1
ATOM 9491 C CA . GLY E 1 165 ? -65.524 0.556 -75.924 1.00 119.88 285 GLY E CA 1
ATOM 9492 C C . GLY E 1 165 ? -65.195 1.918 -75.352 1.00 116.28 285 GLY E C 1
ATOM 9493 O O . GLY E 1 165 ? -64.339 2.054 -74.483 1.00 120.13 285 GLY E O 1
ATOM 9494 N N . VAL E 1 166 ? -65.884 2.942 -75.852 1.00 107.34 286 VAL E N 1
ATOM 9495 C CA . VAL E 1 166 ? -65.473 4.308 -75.576 1.00 100.83 286 VAL E CA 1
ATOM 9496 C C . VAL E 1 166 ? -65.418 4.540 -74.069 1.00 99.15 286 VAL E C 1
ATOM 9497 O O . VAL E 1 166 ? -66.111 3.878 -73.286 1.00 95.87 286 VAL E O 1
ATOM 9501 N N . VAL E 1 167 ? -64.509 5.409 -73.646 1.00 97.67 287 VAL E N 1
ATOM 9502 C CA . VAL E 1 167 ? -64.383 5.757 -72.245 1.00 93.39 287 VAL E CA 1
ATOM 9503 C C . VAL E 1 167 ? -64.811 7.213 -72.103 1.00 85.67 287 VAL E C 1
ATOM 9504 O O . VAL E 1 167 ? -64.450 8.064 -72.927 1.00 83.74 287 VAL E O 1
ATOM 9508 N N . LYS E 1 168 ? -65.607 7.484 -71.080 1.00 77.20 288 LYS E N 1
ATOM 9509 C CA . LYS E 1 168 ? -66.272 8.752 -70.938 1.00 75.50 288 LYS E CA 1
ATOM 9510 C C . LYS E 1 168 ? -65.864 9.367 -69.610 1.00 79.84 288 LYS E C 1
ATOM 9511 O O . LYS E 1 168 ? -65.932 8.686 -68.573 1.00 79.53 288 LYS E O 1
ATOM 9517 N N . PRO E 1 169 ? -65.391 10.619 -69.607 1.00 75.98 289 PRO E N 1
ATOM 9518 C CA . PRO E 1 169 ? -65.221 11.351 -68.349 1.00 63.84 289 PRO E CA 1
ATOM 9519 C C . PRO E 1 169 ? -66.505 11.284 -67.552 1.00 66.87 289 PRO E C 1
ATOM 9520 O O . PRO E 1 169 ? -67.604 11.295 -68.117 1.00 72.15 289 PRO E O 1
ATOM 9524 N N . ASP E 1 170 ? -66.376 11.229 -66.232 1.00 59.24 290 ASP E N 1
ATOM 9525 C CA . ASP E 1 170 ? -67.580 11.002 -65.443 1.00 66.29 290 ASP E CA 1
ATOM 9526 C C . ASP E 1 170 ? -68.407 12.268 -65.295 1.00 66.12 290 ASP E C 1
ATOM 9527 O O . ASP E 1 170 ? -68.768 12.643 -64.175 1.00 65.24 290 ASP E O 1
ATOM 9532 N N . ILE E 1 171 ? -68.684 12.918 -66.435 1.00 65.30 291 ILE E N 1
ATOM 9533 C CA . ILE E 1 171 ? -69.700 13.954 -66.535 1.00 62.35 291 ILE E CA 1
ATOM 9534 C C . ILE E 1 171 ? -71.067 13.297 -66.547 1.00 62.77 291 ILE E C 1
ATOM 9535 O O . ILE E 1 171 ? -71.284 12.304 -67.255 1.00 64.33 291 ILE E O 1
ATOM 9540 N N . VAL E 1 172 ? -72.000 13.853 -65.775 1.00 61.80 292 VAL E N 1
ATOM 9541 C CA . VAL E 1 172 ? -73.335 13.275 -65.668 1.00 67.40 292 VAL E CA 1
ATOM 9542 C C . VAL E 1 172 ? -74.177 13.713 -66.859 1.00 70.86 292 VAL E C 1
ATOM 9543 O O . VAL E 1 172 ? -74.330 14.907 -67.132 1.00 69.37 292 VAL E O 1
ATOM 9547 N N . PHE E 1 173 ? -74.724 12.748 -67.572 1.00 72.29 293 PHE E N 1
ATOM 9548 C CA . PHE E 1 173 ? -75.436 13.053 -68.793 1.00 70.91 293 PHE E CA 1
ATOM 9549 C C . PHE E 1 173 ? -76.927 13.157 -68.525 1.00 69.80 293 PHE E C 1
ATOM 9550 O O . PHE E 1 173 ? -77.422 12.753 -67.474 1.00 70.43 293 PHE E O 1
ATOM 9558 N N . PHE E 1 174 ? -77.637 13.723 -69.488 1.00 68.41 294 PHE E N 1
ATOM 9559 C CA . PHE E 1 174 ? -79.091 13.700 -69.440 1.00 73.56 294 PHE E CA 1
ATOM 9560 C C . PHE E 1 174 ? -79.598 12.265 -69.589 1.00 80.82 294 PHE E C 1
ATOM 9561 O O . PHE E 1 174 ? -79.283 11.573 -70.567 1.00 80.29 294 PHE E O 1
ATOM 9569 N N . GLY E 1 175 ? -80.381 11.820 -68.610 1.00 76.70 295 GLY E N 1
ATOM 9570 C CA . GLY E 1 175 ? -80.775 10.434 -68.541 1.00 79.30 295 GLY E CA 1
ATOM 9571 C C . GLY E 1 175 ? -79.817 9.551 -67.783 1.00 86.84 295 GLY E C 1
ATOM 9572 O O . GLY E 1 175 ? -79.841 8.327 -67.961 1.00 92.42 295 GLY E O 1
ATOM 9573 N N . GLU E 1 176 ? -78.960 10.128 -66.969 1.00 86.06 296 GLU E N 1
ATOM 9574 C CA . GLU E 1 176 ? -78.147 9.402 -66.016 1.00 82.13 296 GLU E CA 1
ATOM 9575 C C . GLU E 1 176 ? -78.563 9.761 -64.600 1.00 81.68 296 GLU E C 1
ATOM 9576 O O . GLU E 1 176 ? -79.275 10.752 -64.373 1.00 82.71 296 GLU E O 1
ATOM 9582 N N . PRO E 1 177 ? -78.155 8.977 -63.613 1.00 77.73 297 PRO E N 1
ATOM 9583 C CA . PRO E 1 177 ? -78.285 9.412 -62.224 1.00 83.69 297 PRO E CA 1
ATOM 9584 C C . PRO E 1 177 ? -77.064 10.204 -61.764 1.00 80.67 297 PRO E C 1
ATOM 9585 O O . PRO E 1 177 ? -75.964 10.106 -62.318 1.00 74.78 297 PRO E O 1
ATOM 9589 N N . LEU E 1 178 ? -77.286 10.999 -60.734 1.00 72.02 298 LEU E N 1
ATOM 9590 C CA . LEU E 1 178 ? -76.230 11.848 -60.219 1.00 77.10 298 LEU E CA 1
ATOM 9591 C C . LEU E 1 178 ? -75.285 11.033 -59.325 1.00 71.68 298 LEU E C 1
ATOM 9592 O O . LEU E 1 178 ? -75.690 10.007 -58.767 1.00 70.84 298 LEU E O 1
ATOM 9597 N N . PRO E 1 179 ? -74.019 11.456 -59.187 1.00 66.75 299 PRO E N 1
ATOM 9598 C CA . PRO E 1 179 ? -73.099 10.744 -58.293 1.00 68.73 299 PRO E CA 1
ATOM 9599 C C . PRO E 1 179 ? -73.708 10.563 -56.910 1.00 69.19 299 PRO E C 1
ATOM 9600 O O . PRO E 1 179 ? -74.461 11.409 -56.424 1.00 65.07 299 PRO E O 1
ATOM 9604 N N . GLN E 1 180 ? -73.376 9.435 -56.277 1.00 78.24 300 GLN E N 1
ATOM 9605 C CA . GLN E 1 180 ? -73.894 9.159 -54.942 1.00 74.82 300 GLN E CA 1
ATOM 9606 C C . GLN E 1 180 ? -73.669 10.335 -54.002 1.00 68.68 300 GLN E C 1
ATOM 9607 O O . GLN E 1 180 ? -74.439 10.528 -53.054 1.00 61.52 300 GLN E O 1
ATOM 9613 N N . ARG E 1 181 ? -72.621 11.130 -54.252 1.00 60.82 301 ARG E N 1
ATOM 9614 C CA . ARG E 1 181 ? -72.276 12.204 -53.335 1.00 60.70 301 ARG E CA 1
ATOM 9615 C C . ARG E 1 181 ? -73.378 13.257 -53.257 1.00 66.10 301 ARG E C 1
ATOM 9616 O O . ARG E 1 181 ? -73.542 13.912 -52.217 1.00 63.18 301 ARG E O 1
ATOM 9624 N N . PHE E 1 182 ? -74.157 13.412 -54.329 1.00 63.41 302 PHE E N 1
ATOM 9625 C CA . PHE E 1 182 ? -75.327 14.278 -54.291 1.00 56.75 302 PHE E CA 1
ATOM 9626 C C . PHE E 1 182 ? -76.212 13.970 -53.092 1.00 62.76 302 PHE E C 1
ATOM 9627 O O . PHE E 1 182 ? -76.838 14.879 -52.527 1.00 75.23 302 PHE E O 1
ATOM 9635 N N . LEU E 1 183 ? -76.253 12.697 -52.679 1.00 59.76 303 LEU E N 1
ATOM 9636 C CA . LEU E 1 183 ? -77.025 12.251 -51.524 1.00 66.88 303 LEU E CA 1
ATOM 9637 C C . LEU E 1 183 ? -76.806 13.114 -50.295 1.00 70.39 303 LEU E C 1
ATOM 9638 O O . LEU E 1 183 ? -77.686 13.181 -49.423 1.00 69.08 303 LEU E O 1
ATOM 9643 N N . LEU E 1 184 ? -75.658 13.788 -50.207 1.00 63.96 304 LEU E N 1
ATOM 9644 C CA . LEU E 1 184 ? -75.389 14.621 -49.048 1.00 59.39 304 LEU E CA 1
ATOM 9645 C C . LEU E 1 184 ? -76.500 15.616 -48.788 1.00 60.82 304 LEU E C 1
ATOM 9646 O O . LEU E 1 184 ? -76.707 16.001 -47.636 1.00 61.95 304 LEU E O 1
ATOM 9651 N N . HIS E 1 185 ? -77.258 16.001 -49.819 1.00 64.77 305 HIS E N 1
ATOM 9652 C CA . HIS E 1 185 ? -78.287 17.009 -49.600 1.00 63.88 305 HIS E CA 1
ATOM 9653 C C . HIS E 1 185 ? -79.264 16.575 -48.507 1.00 62.90 305 HIS E C 1
ATOM 9654 O O . HIS E 1 185 ? -79.713 17.409 -47.709 1.00 67.00 305 HIS E O 1
ATOM 9661 N N . VAL E 1 186 ? -79.522 15.274 -48.389 1.00 62.21 306 VAL E N 1
ATOM 9662 C CA . VAL E 1 186 ? -80.439 14.783 -47.364 1.00 63.73 306 VAL E CA 1
ATOM 9663 C C . VAL E 1 186 ? -80.005 15.191 -45.958 1.00 57.78 306 VAL E C 1
ATOM 9664 O O . VAL E 1 186 ? -80.855 15.390 -45.083 1.00 48.95 306 VAL E O 1
ATOM 9668 N N . VAL E 1 187 ? -78.699 15.279 -45.694 1.00 63.48 307 VAL E N 1
ATOM 9669 C CA . VAL E 1 187 ? -78.257 15.737 -44.376 1.00 63.91 307 VAL E CA 1
ATOM 9670 C C . VAL E 1 187 ? -78.074 17.250 -44.351 1.00 63.51 307 VAL E C 1
ATOM 9671 O O . VAL E 1 187 ? -78.236 17.876 -43.295 1.00 57.99 307 VAL E O 1
ATOM 9675 N N . ASP E 1 188 ? -77.762 17.847 -45.501 1.00 62.39 308 ASP E N 1
ATOM 9676 C CA . ASP E 1 188 ? -77.257 19.226 -45.548 1.00 65.30 308 ASP E CA 1
ATOM 9677 C C . ASP E 1 188 ? -78.386 20.250 -45.510 1.00 63.30 308 ASP E C 1
ATOM 9678 O O . ASP E 1 188 ? -78.529 20.997 -44.540 1.00 59.50 308 ASP E O 1
ATOM 9683 N N . PHE E 1 189 ? -79.174 20.297 -46.579 1.00 61.78 309 PHE E N 1
ATOM 9684 C CA . PHE E 1 189 ? -80.248 21.275 -46.705 1.00 58.78 309 PHE E CA 1
ATOM 9685 C C . PHE E 1 189 ? -81.162 21.332 -45.487 1.00 58.91 309 PHE E C 1
ATOM 9686 O O . PHE E 1 189 ? -81.628 22.433 -45.151 1.00 66.73 309 PHE E O 1
ATOM 9694 N N . PRO E 1 190 ? -81.431 20.241 -44.773 1.00 57.76 310 PRO E N 1
ATOM 9695 C CA . PRO E 1 190 ? -82.056 20.388 -43.450 1.00 58.55 310 PRO E CA 1
ATOM 9696 C C . PRO E 1 190 ? -81.320 21.332 -42.519 1.00 58.45 310 PRO E C 1
ATOM 9697 O O . PRO E 1 190 ? -81.968 22.102 -41.809 1.00 59.18 310 PRO E O 1
ATOM 9701 N N . MET E 1 191 ? -79.988 21.280 -42.477 1.00 63.04 311 MET E N 1
ATOM 9702 C CA . MET E 1 191 ? -79.222 22.043 -41.500 1.00 56.56 311 MET E CA 1
ATOM 9703 C C . MET E 1 191 ? -78.992 23.490 -41.906 1.00 59.92 311 MET E C 1
ATOM 9704 O O . MET E 1 191 ? -78.724 24.323 -41.029 1.00 61.04 311 MET E O 1
ATOM 9709 N N . ALA E 1 192 ? -79.078 23.800 -43.202 1.00 57.65 312 ALA E N 1
ATOM 9710 C CA . ALA E 1 192 ? -78.726 25.127 -43.695 1.00 60.70 312 ALA E CA 1
ATOM 9711 C C . ALA E 1 192 ? -79.412 26.226 -42.894 1.00 61.10 312 ALA E C 1
ATOM 9712 O O . ALA E 1 192 ? -80.534 26.060 -42.406 1.00 62.88 312 ALA E O 1
ATOM 9714 N N . ASP E 1 193 ? -78.712 27.344 -42.736 1.00 63.79 313 ASP E N 1
ATOM 9715 C CA . ASP E 1 193 ? -79.306 28.531 -42.147 1.00 63.13 313 ASP E CA 1
ATOM 9716 C C . ASP E 1 193 ? -79.223 29.720 -43.091 1.00 63.98 313 ASP E C 1
ATOM 9717 O O . ASP E 1 193 ? -79.664 30.805 -42.735 1.00 59.13 313 ASP E O 1
ATOM 9722 N N . LEU E 1 194 ? -78.628 29.551 -44.266 1.00 58.78 314 LEU E N 1
ATOM 9723 C CA . LEU E 1 194 ? -78.964 30.358 -45.430 1.00 56.59 314 LEU E CA 1
ATOM 9724 C C . LEU E 1 194 ? -78.483 29.648 -46.682 1.00 52.93 314 LEU E C 1
ATOM 9725 O O . LEU E 1 194 ? -77.432 29.030 -46.666 1.00 57.92 314 LEU E O 1
ATOM 9730 N N . LEU E 1 195 ? -79.239 29.781 -47.758 1.00 54.15 315 LEU E N 1
ATOM 9731 C CA . LEU E 1 195 ? -78.923 29.224 -49.063 1.00 57.61 315 LEU E CA 1
ATOM 9732 C C . LEU E 1 195 ? -78.492 30.325 -50.039 1.00 51.57 315 LEU E C 1
ATOM 9733 O O . LEU E 1 195 ? -79.107 31.397 -50.088 1.00 62.44 315 LEU E O 1
ATOM 9738 N N . LEU E 1 196 ? -77.433 30.068 -50.812 1.00 44.64 316 LEU E N 1
ATOM 9739 C CA . LEU E 1 196 ? -76.947 30.983 -51.847 1.00 49.41 316 LEU E CA 1
ATOM 9740 C C . LEU E 1 196 ? -77.051 30.348 -53.223 1.00 56.79 316 LEU E C 1
ATOM 9741 O O . LEU E 1 196 ? -76.683 29.183 -53.395 1.00 64.41 316 LEU E O 1
ATOM 9746 N N . ILE E 1 197 ? -77.515 31.121 -54.206 1.00 50.79 317 ILE E N 1
ATOM 9747 C CA . ILE E 1 197 ? -77.649 30.669 -55.590 1.00 55.28 317 ILE E CA 1
ATOM 9748 C C . ILE E 1 197 ? -76.942 31.669 -56.492 1.00 56.31 317 ILE E C 1
ATOM 9749 O O . ILE E 1 197 ? -77.203 32.877 -56.421 1.00 63.66 317 ILE E O 1
ATOM 9754 N N . LEU E 1 198 ? -76.043 31.170 -57.332 1.00 53.60 318 LEU E N 1
ATOM 9755 C CA . LEU E 1 198 ? -75.145 32.045 -58.068 1.00 60.87 318 LEU E CA 1
ATOM 9756 C C . LEU E 1 198 ? -74.907 31.482 -59.456 1.00 66.26 318 LEU E C 1
ATOM 9757 O O . LEU E 1 198 ? -74.516 30.321 -59.588 1.00 65.54 318 LEU E O 1
ATOM 9762 N N . GLY E 1 199 ? -75.126 32.312 -60.473 1.00 67.87 319 GLY E N 1
ATOM 9763 C CA . GLY E 1 199 ? -74.663 32.023 -61.818 1.00 68.02 319 GLY E CA 1
ATOM 9764 C C . GLY E 1 199 ? -75.326 30.840 -62.483 1.00 72.30 319 GLY E C 1
ATOM 9765 O O . GLY E 1 199 ? -74.682 30.135 -63.268 1.00 70.42 319 GLY E O 1
ATOM 9766 N N . THR E 1 200 ? -76.604 30.607 -62.210 1.00 68.78 320 THR E N 1
ATOM 9767 C CA . THR E 1 200 ? -77.250 29.419 -62.735 1.00 76.89 320 THR E CA 1
ATOM 9768 C C . THR E 1 200 ? -78.682 29.718 -63.128 1.00 85.06 320 THR E C 1
ATOM 9769 O O . THR E 1 200 ? -79.355 30.544 -62.510 1.00 83.97 320 THR E O 1
ATOM 9773 N N . SER E 1 201 ? -79.151 29.006 -64.144 1.00 93.40 321 SER E N 1
ATOM 9774 C CA . SER E 1 201 ? -80.519 29.165 -64.607 1.00 94.02 321 SER E CA 1
ATOM 9775 C C . SER E 1 201 ? -81.482 28.169 -63.974 1.00 92.60 321 SER E C 1
ATOM 9776 O O . SER E 1 201 ? -82.694 28.324 -64.134 1.00 97.55 321 SER E O 1
ATOM 9779 N N . LEU E 1 202 ? -80.982 27.159 -63.263 1.00 88.17 322 LEU E N 1
ATOM 9780 C CA . LEU E 1 202 ? -81.840 26.172 -62.609 1.00 87.61 322 LEU E CA 1
ATOM 9781 C C . LEU E 1 202 ? -82.744 25.477 -63.624 1.00 88.99 322 LEU E C 1
ATOM 9782 O O . LEU E 1 202 ? -83.914 25.209 -63.355 1.00 88.14 322 LEU E O 1
ATOM 9787 N N . GLU E 1 203 ? -82.190 25.175 -64.803 1.00 93.78 323 GLU E N 1
ATOM 9788 C CA . GLU E 1 203 ? -82.938 24.522 -65.873 1.00 90.86 323 GLU E CA 1
ATOM 9789 C C . GLU E 1 203 ? -82.842 22.996 -65.836 1.00 87.34 323 GLU E C 1
ATOM 9790 O O . GLU E 1 203 ? -83.598 22.325 -66.548 1.00 84.22 323 GLU E O 1
ATOM 9796 N N . VAL E 1 204 ? -81.946 22.432 -65.031 1.00 81.97 324 VAL E N 1
ATOM 9797 C CA . VAL E 1 204 ? -81.761 20.989 -64.931 1.00 78.21 324 VAL E CA 1
ATOM 9798 C C . VAL E 1 204 ? -82.153 20.535 -63.528 1.00 76.53 324 VAL E C 1
ATOM 9799 O O . VAL E 1 204 ? -81.826 21.196 -62.534 1.00 82.25 324 VAL E O 1
ATOM 9803 N N . GLU E 1 205 ? -82.887 19.420 -63.455 1.00 73.77 325 GLU E N 1
ATOM 9804 C CA . GLU E 1 205 ? -83.290 18.728 -62.233 1.00 74.91 325 GLU E CA 1
ATOM 9805 C C . GLU E 1 205 ? -82.497 17.432 -62.108 1.00 74.10 325 GLU E C 1
ATOM 9806 O O . GLU E 1 205 ? -82.063 16.869 -63.118 1.00 73.63 325 GLU E O 1
ATOM 9812 N N . PRO E 1 206 ? -82.315 16.900 -60.885 1.00 67.23 326 PRO E N 1
ATOM 9813 C CA . PRO E 1 206 ? -82.905 17.266 -59.597 1.00 68.76 326 PRO E CA 1
ATOM 9814 C C . PRO E 1 206 ? -82.155 18.355 -58.851 1.00 72.04 326 PRO E C 1
ATOM 9815 O O . PRO E 1 206 ? -82.385 18.537 -57.654 1.00 73.91 326 PRO E O 1
ATOM 9819 N N . PHE E 1 207 ? -81.248 19.043 -59.538 1.00 69.06 327 PHE E N 1
ATOM 9820 C CA . PHE E 1 207 ? -80.446 20.061 -58.871 1.00 69.69 327 PHE E CA 1
ATOM 9821 C C . PHE E 1 207 ? -81.321 21.235 -58.408 1.00 71.63 327 PHE E C 1
ATOM 9822 O O . PHE E 1 207 ? -81.278 21.652 -57.240 1.00 61.81 327 PHE E O 1
ATOM 9830 N N . ALA E 1 208 ? -82.143 21.760 -59.317 1.00 72.72 328 ALA E N 1
ATOM 9831 C CA . ALA E 1 208 ? -83.013 22.887 -59.008 1.00 68.75 328 ALA E CA 1
ATOM 9832 C C . ALA E 1 208 ? -83.861 22.634 -57.762 1.00 71.72 328 ALA E C 1
ATOM 9833 O O . ALA E 1 208 ? -83.905 23.469 -56.852 1.00 76.51 328 ALA E O 1
ATOM 9835 N N . SER E 1 209 ? -84.544 21.482 -57.705 1.00 74.48 329 SER E N 1
ATOM 9836 C CA . SER E 1 209 ? -85.425 21.165 -56.582 1.00 75.55 329 SER E CA 1
ATOM 9837 C C . SER E 1 209 ? -84.783 21.430 -55.217 1.00 81.33 329 SER E C 1
ATOM 9838 O O . SER E 1 209 ? -85.510 21.640 -54.236 1.00 78.51 329 SER E O 1
ATOM 9841 N N . LEU E 1 210 ? -83.440 21.445 -55.139 1.00 78.74 330 LEU E N 1
ATOM 9842 C CA . LEU E 1 210 ? -82.747 21.670 -53.870 1.00 73.06 330 LEU E CA 1
ATOM 9843 C C . LEU E 1 210 ? -83.110 23.012 -53.242 1.00 70.10 330 LEU E C 1
ATOM 9844 O O . LEU E 1 210 ? -83.055 23.163 -52.014 1.00 66.37 330 LEU E O 1
ATOM 9849 N N . THR E 1 211 ? -83.455 24.003 -54.062 1.00 67.21 331 THR E N 1
ATOM 9850 C CA . THR E 1 211 ? -83.861 25.290 -53.525 1.00 71.36 331 THR E CA 1
ATOM 9851 C C . THR E 1 211 ? -85.082 25.175 -52.619 1.00 78.39 331 THR E C 1
ATOM 9852 O O . THR E 1 211 ? -85.322 26.069 -51.796 1.00 79.10 331 THR E O 1
ATOM 9856 N N . GLU E 1 212 ? -85.838 24.079 -52.734 1.00 75.32 332 GLU E N 1
ATOM 9857 C CA . GLU E 1 212 ? -87.008 23.831 -51.908 1.00 74.18 332 GLU E CA 1
ATOM 9858 C C . GLU E 1 212 ? -86.700 23.023 -50.658 1.00 74.19 332 GLU E C 1
ATOM 9859 O O . GLU E 1 212 ? -87.487 23.060 -49.702 1.00 75.29 332 GLU E O 1
ATOM 9865 N N . ALA E 1 213 ? -85.575 22.305 -50.639 1.00 75.53 333 ALA E N 1
ATOM 9866 C CA . ALA E 1 213 ? -85.246 21.405 -49.540 1.00 72.96 333 ALA E CA 1
ATOM 9867 C C . ALA E 1 213 ? -84.652 22.125 -48.341 1.00 71.78 333 ALA E C 1
ATOM 9868 O O . ALA E 1 213 ? -84.400 21.485 -47.310 1.00 68.06 333 ALA E O 1
ATOM 9870 N N . VAL E 1 214 ? -84.392 23.427 -48.453 1.00 73.39 334 VAL E N 1
ATOM 9871 C CA . VAL E 1 214 ? -84.107 24.196 -47.260 1.00 72.29 334 VAL E CA 1
ATOM 9872 C C . VAL E 1 214 ? -85.394 24.365 -46.465 1.00 77.51 334 VAL E C 1
ATOM 9873 O O . VAL E 1 214 ? -86.517 24.263 -46.996 1.00 82.29 334 VAL E O 1
ATOM 9877 N N . ARG E 1 215 ? -85.237 24.606 -45.168 1.00 78.74 335 ARG E N 1
ATOM 9878 C CA . ARG E 1 215 ? -86.429 24.867 -44.385 1.00 82.73 335 ARG E CA 1
ATOM 9879 C C . ARG E 1 215 ? -86.981 26.252 -44.745 1.00 86.82 335 ARG E C 1
ATOM 9880 O O . ARG E 1 215 ? -86.341 27.053 -45.438 1.00 80.63 335 ARG E O 1
ATOM 9888 N N . SER E 1 216 ? -88.222 26.500 -44.329 1.00 94.61 336 SER E N 1
ATOM 9889 C CA . SER E 1 216 ? -88.874 27.764 -44.660 1.00 91.36 336 SER E CA 1
ATOM 9890 C C . SER E 1 216 ? -88.138 28.934 -44.031 1.00 95.13 336 SER E C 1
ATOM 9891 O O . SER E 1 216 ? -87.940 29.977 -44.664 1.00 90.90 336 SER E O 1
ATOM 9894 N N . SER E 1 217 ? -87.709 28.760 -42.785 1.00 93.99 337 SER E N 1
ATOM 9895 C CA . SER E 1 217 ? -87.058 29.811 -42.024 1.00 89.61 337 SER E CA 1
ATOM 9896 C C . SER E 1 217 ? -85.832 30.387 -42.726 1.00 84.74 337 SER E C 1
ATOM 9897 O O . SER E 1 217 ? -85.467 31.534 -42.464 1.00 82.18 337 SER E O 1
ATOM 9900 N N . VAL E 1 218 ? -85.176 29.641 -43.604 1.00 79.68 338 VAL E N 1
ATOM 9901 C CA . VAL E 1 218 ? -83.840 30.067 -44.024 1.00 77.19 338 VAL E CA 1
ATOM 9902 C C . VAL E 1 218 ? -83.907 30.932 -45.278 1.00 74.31 338 VAL E C 1
ATOM 9903 O O . VAL E 1 218 ? -84.682 30.648 -46.209 1.00 79.05 338 VAL E O 1
ATOM 9907 N N . PRO E 1 219 ? -83.132 32.015 -45.325 1.00 72.64 339 PRO E N 1
ATOM 9908 C CA . PRO E 1 219 ? -83.138 32.879 -46.511 1.00 71.73 339 PRO E CA 1
ATOM 9909 C C . PRO E 1 219 ? -82.458 32.210 -47.698 1.00 64.14 339 PRO E C 1
ATOM 9910 O O . PRO E 1 219 ? -81.441 31.526 -47.558 1.00 63.03 339 PRO E O 1
ATOM 9914 N N . ARG E 1 220 ? -83.023 32.435 -48.877 1.00 62.29 340 ARG E N 1
ATOM 9915 C CA . ARG E 1 220 ? -82.406 32.057 -50.137 1.00 62.36 340 ARG E CA 1
ATOM 9916 C C . ARG E 1 220 ? -82.118 33.327 -50.938 1.00 69.54 340 ARG E C 1
ATOM 9917 O O . ARG E 1 220 ? -83.040 34.084 -51.261 1.00 74.40 340 ARG E O 1
ATOM 9925 N N . LEU E 1 221 ? -80.840 33.574 -51.238 1.00 58.49 341 LEU E N 1
ATOM 9926 C CA . LEU E 1 221 ? -80.396 34.790 -51.917 1.00 57.94 341 LEU E CA 1
ATOM 9927 C C . LEU E 1 221 ? -79.813 34.437 -53.276 1.00 60.40 341 LEU E C 1
ATOM 9928 O O . LEU E 1 221 ? -78.759 33.800 -53.356 1.00 58.03 341 LEU E O 1
ATOM 9933 N N . LEU E 1 222 ? -80.449 34.942 -54.323 1.00 68.54 342 LEU E N 1
ATOM 9934 C CA . LEU E 1 222 ? -80.096 34.723 -55.719 1.00 65.39 342 LEU E CA 1
ATOM 9935 C C . LEU E 1 222 ? -79.192 35.843 -56.248 1.00 65.49 342 LEU E C 1
ATOM 9936 O O . LEU E 1 222 ? -79.555 37.026 -56.178 1.00 70.37 342 LEU E O 1
ATOM 9941 N N . ILE E 1 223 ? -78.026 35.480 -56.796 1.00 58.79 343 ILE E N 1
ATOM 9942 C CA . ILE E 1 223 ? -77.129 36.444 -57.453 1.00 59.96 343 ILE E CA 1
ATOM 9943 C C . ILE E 1 223 ? -77.006 35.998 -58.906 1.00 63.82 343 ILE E C 1
ATOM 9944 O O . ILE E 1 223 ? -76.204 35.114 -59.222 1.00 64.60 343 ILE E O 1
ATOM 9949 N N . ASN E 1 224 ? -77.786 36.614 -59.797 1.00 71.94 344 ASN E N 1
ATOM 9950 C CA . ASN E 1 224 ? -77.914 36.181 -61.187 1.00 73.77 344 ASN E CA 1
ATOM 9951 C C . ASN E 1 224 ? -78.411 37.356 -62.024 1.00 76.02 344 ASN E C 1
ATOM 9952 O O . ASN E 1 224 ? -78.838 38.382 -61.489 1.00 73.86 344 ASN E O 1
ATOM 9957 N N . ARG E 1 225 ? -78.371 37.202 -63.353 1.00 79.40 345 ARG E N 1
ATOM 9958 C CA . ARG E 1 225 ? -78.884 38.308 -64.158 1.00 81.08 345 ARG E CA 1
ATOM 9959 C C . ARG E 1 225 ? -80.407 38.286 -64.213 1.00 79.09 345 ARG E C 1
ATOM 9960 O O . ARG E 1 225 ? -81.046 39.333 -64.085 1.00 78.14 345 ARG E O 1
ATOM 9968 N N . ASP E 1 226 ? -81.001 37.106 -64.362 1.00 78.08 346 ASP E N 1
ATOM 9969 C CA . ASP E 1 226 ? -82.445 36.921 -64.383 1.00 75.16 346 ASP E CA 1
ATOM 9970 C C . ASP E 1 226 ? -82.929 36.306 -63.073 1.00 79.81 346 ASP E C 1
ATOM 9971 O O . ASP E 1 226 ? -82.201 35.551 -62.421 1.00 85.30 346 ASP E O 1
ATOM 9976 N N . LEU E 1 227 ? -84.176 36.620 -62.696 1.00 85.80 347 LEU E N 1
ATOM 9977 C CA . LEU E 1 227 ? -84.826 35.938 -61.576 1.00 88.50 347 LEU E CA 1
ATOM 9978 C C . LEU E 1 227 ? -85.334 34.588 -62.073 1.00 98.05 347 LEU E C 1
ATOM 9979 O O . LEU E 1 227 ? -86.067 34.515 -63.073 1.00 91.54 347 LEU E O 1
ATOM 9984 N N . VAL E 1 228 ? -84.950 33.522 -61.368 1.00 110.77 348 VAL E N 1
ATOM 9985 C CA . VAL E 1 228 ? -84.810 32.223 -62.000 1.00 118.89 348 VAL E CA 1
ATOM 9986 C C . VAL E 1 228 ? -85.435 31.141 -61.130 1.00 125.82 348 VAL E C 1
ATOM 9987 O O . VAL E 1 228 ? -85.484 31.243 -59.894 1.00 131.21 348 VAL E O 1
ATOM 9991 N N . GLY E 1 229 ? -85.941 30.100 -61.810 1.00 121.53 349 GLY E N 1
ATOM 9992 C CA . GLY E 1 229 ? -86.251 28.839 -61.171 1.00 118.01 349 GLY E CA 1
ATOM 9993 C C . GLY E 1 229 ? -87.373 28.852 -60.153 1.00 119.27 349 GLY E C 1
ATOM 9994 O O . GLY E 1 229 ? -88.313 29.647 -60.229 1.00 122.38 349 GLY E O 1
ATOM 9995 N N . PRO E 1 230 ? -87.300 27.914 -59.196 1.00 120.63 350 PRO E N 1
ATOM 9996 C CA . PRO E 1 230 ? -88.331 27.839 -58.142 1.00 116.41 350 PRO E CA 1
ATOM 9997 C C . PRO E 1 230 ? -88.515 29.122 -57.362 1.00 114.42 350 PRO E C 1
ATOM 9998 O O . PRO E 1 230 ? -89.633 29.389 -56.899 1.00 115.26 350 PRO E O 1
ATOM 10002 N N . LEU E 1 231 ? -87.448 29.916 -57.188 1.00 116.24 351 LEU E N 1
ATOM 10003 C CA . LEU E 1 231 ? -87.547 31.212 -56.514 1.00 118.45 351 LEU E CA 1
ATOM 10004 C C . LEU E 1 231 ? -88.546 32.139 -57.190 1.00 116.72 351 LEU E C 1
ATOM 10005 O O . LEU E 1 231 ? -88.939 33.146 -56.591 1.00 106.13 351 LEU E O 1
ATOM 10010 N N . ALA E 1 232 ? -88.914 31.837 -58.438 1.00 121.52 352 ALA E N 1
ATOM 10011 C CA . ALA E 1 232 ? -90.014 32.450 -59.166 1.00 121.39 352 ALA E CA 1
ATOM 10012 C C . ALA E 1 232 ? -91.323 31.690 -58.972 1.00 125.65 352 ALA E C 1
ATOM 10013 O O . ALA E 1 232 ? -92.363 32.302 -58.706 1.00 124.92 352 ALA E O 1
ATOM 10015 N N . TRP E 1 233 ? -91.290 30.361 -59.095 1.00 127.37 353 TRP E N 1
ATOM 10016 C CA . TRP E 1 233 ? -92.517 29.573 -59.020 1.00 124.39 353 TRP E CA 1
ATOM 10017 C C . TRP E 1 233 ? -93.126 29.644 -57.624 1.00 127.58 353 TRP E C 1
ATOM 10018 O O . TRP E 1 233 ? -94.254 30.116 -57.449 1.00 126.01 353 TRP E O 1
ATOM 10029 N N . HIS E 1 234 ? -92.381 29.203 -56.609 1.00 128.48 354 HIS E N 1
ATOM 10030 C CA . HIS E 1 234 ? -92.852 29.166 -55.226 1.00 129.69 354 HIS E CA 1
ATOM 10031 C C . HIS E 1 234 ? -91.969 30.072 -54.370 1.00 123.43 354 HIS E C 1
ATOM 10032 O O . HIS E 1 234 ? -91.092 29.586 -53.635 1.00 122.26 354 HIS E O 1
ATOM 10039 N N . PRO E 1 235 ? -92.177 31.392 -54.435 1.00 117.82 355 PRO E N 1
ATOM 10040 C CA . PRO E 1 235 ? -91.400 32.322 -53.600 1.00 108.25 355 PRO E CA 1
ATOM 10041 C C . PRO E 1 235 ? -91.645 32.109 -52.113 1.00 101.50 355 PRO E C 1
ATOM 10042 O O . PRO E 1 235 ? -92.632 31.506 -51.690 1.00 98.91 355 PRO E O 1
ATOM 10046 N N . ARG E 1 236 ? -90.715 32.626 -51.312 1.00 99.03 356 ARG E N 1
ATOM 10047 C CA . ARG E 1 236 ? -90.805 32.584 -49.858 1.00 88.70 356 ARG E CA 1
ATOM 10048 C C . ARG E 1 236 ? -90.400 33.940 -49.296 1.00 87.55 356 ARG E C 1
ATOM 10049 O O . ARG E 1 236 ? -89.610 34.666 -49.904 1.00 86.34 356 ARG E O 1
ATOM 10057 N N . SER E 1 237 ? -90.974 34.287 -48.140 1.00 85.68 357 SER E N 1
ATOM 10058 C CA . SER E 1 237 ? -90.832 35.646 -47.623 1.00 81.15 357 SER E CA 1
ATOM 10059 C C . SER E 1 237 ? -89.365 36.070 -47.572 1.00 87.93 357 SER E C 1
ATOM 10060 O O . SER E 1 237 ? -88.978 37.117 -48.115 1.00 88.67 357 SER E O 1
ATOM 10063 N N . ARG E 1 238 ? -88.522 35.231 -46.974 1.00 84.08 358 ARG E N 1
ATOM 10064 C CA . ARG E 1 238 ? -87.152 35.624 -46.693 1.00 78.22 358 ARG E CA 1
ATOM 10065 C C . ARG E 1 238 ? -86.247 35.444 -47.911 1.00 75.55 358 ARG E C 1
ATOM 10066 O O . ARG E 1 238 ? -85.041 35.229 -47.764 1.00 67.84 358 ARG E O 1
ATOM 10074 N N . ASP E 1 239 ? -86.805 35.584 -49.116 1.00 71.96 359 ASP E N 1
ATOM 10075 C CA . ASP E 1 239 ? -86.024 35.494 -50.342 1.00 68.67 359 ASP E CA 1
ATOM 10076 C C . ASP E 1 239 ? -85.501 36.869 -50.766 1.00 69.88 359 ASP E C 1
ATOM 10077 O O . ASP E 1 239 ? -86.102 37.916 -50.477 1.00 75.48 359 ASP E O 1
ATOM 10082 N N . VAL E 1 240 ? -84.355 36.854 -51.450 1.00 58.14 360 VAL E N 1
ATOM 10083 C CA . VAL E 1 240 ? -83.658 38.063 -51.876 1.00 64.33 360 VAL E CA 1
ATOM 10084 C C . VAL E 1 240 ? -83.013 37.804 -53.222 1.00 65.12 360 VAL E C 1
ATOM 10085 O O . VAL E 1 240 ? -82.332 36.797 -53.395 1.00 68.24 360 VAL E O 1
ATOM 10089 N N . ALA E 1 241 ? -83.155 38.740 -54.152 1.00 66.90 361 ALA E N 1
ATOM 10090 C CA . ALA E 1 241 ? -82.542 38.598 -55.470 1.00 67.89 361 ALA E CA 1
ATOM 10091 C C . ALA E 1 241 ? -81.706 39.835 -55.782 1.00 70.52 361 ALA E C 1
ATOM 10092 O O . ALA E 1 241 ? -82.261 40.942 -55.890 1.00 81.38 361 ALA E O 1
ATOM 10094 N N . GLN E 1 242 ? -80.376 39.644 -55.942 1.00 67.29 362 GLN E N 1
ATOM 10095 C CA . GLN E 1 242 ? -79.477 40.662 -56.503 1.00 67.74 362 GLN E CA 1
ATOM 10096 C C . GLN E 1 242 ? -79.261 40.370 -57.987 1.00 71.44 362 GLN E C 1
ATOM 10097 O O . GLN E 1 242 ? -78.333 39.682 -58.404 1.00 64.15 362 GLN E O 1
ATOM 10103 N N . LEU E 1 243 ? -80.149 40.931 -58.782 1.00 79.38 363 LEU E N 1
ATOM 10104 C CA . LEU E 1 243 ? -80.112 40.780 -60.228 1.00 74.04 363 LEU E CA 1
ATOM 10105 C C . LEU E 1 243 ? -79.109 41.754 -60.848 1.00 75.52 363 LEU E C 1
ATOM 10106 O O . LEU E 1 243 ? -79.133 42.964 -60.558 1.00 73.36 363 LEU E O 1
ATOM 10111 N N . GLY E 1 244 ? -78.243 41.221 -61.703 1.00 75.83 364 GLY E N 1
ATOM 10112 C CA . GLY E 1 244 ? -77.181 41.981 -62.329 1.00 74.27 364 GLY E CA 1
ATOM 10113 C C . GLY E 1 244 ? -76.092 41.023 -62.756 1.00 77.83 364 GLY E C 1
ATOM 10114 O O . GLY E 1 244 ? -76.227 39.807 -62.634 1.00 74.69 364 GLY E O 1
ATOM 10115 N N . ASP E 1 245 ? -75.010 41.596 -63.269 1.00 71.69 365 ASP E N 1
ATOM 10116 C CA . ASP E 1 245 ? -73.808 40.807 -63.466 1.00 73.01 365 ASP E CA 1
ATOM 10117 C C . ASP E 1 245 ? -73.536 40.025 -62.186 1.00 76.04 365 ASP E C 1
ATOM 10118 O O . ASP E 1 245 ? -73.748 40.533 -61.082 1.00 75.51 365 ASP E O 1
ATOM 10123 N N . VAL E 1 246 ? -73.133 38.757 -62.328 1.00 75.93 366 VAL E N 1
ATOM 10124 C CA . VAL E 1 246 ? -72.857 37.977 -61.127 1.00 72.96 366 VAL E CA 1
ATOM 10125 C C . VAL E 1 246 ? -71.590 38.494 -60.459 1.00 69.15 366 VAL E C 1
ATOM 10126 O O . VAL E 1 246 ? -71.523 38.596 -59.230 1.00 66.58 366 VAL E O 1
ATOM 10130 N N . VAL E 1 247 ? -70.577 38.864 -61.252 1.00 67.31 367 VAL E N 1
ATOM 10131 C CA . VAL E 1 247 ? -69.389 39.475 -60.665 1.00 70.35 367 VAL E CA 1
ATOM 10132 C C . VAL E 1 247 ? -69.772 40.745 -59.921 1.00 74.64 367 VAL E C 1
ATOM 10133 O O . VAL E 1 247 ? -69.329 40.973 -58.795 1.00 72.38 367 VAL E O 1
ATOM 10137 N N . HIS E 1 248 ? -70.574 41.606 -60.545 1.00 78.26 368 HIS E N 1
ATOM 10138 C CA . HIS E 1 248 ? -70.897 42.870 -59.891 1.00 77.03 368 HIS E CA 1
ATOM 10139 C C . HIS E 1 248 ? -71.639 42.623 -58.587 1.00 72.88 368 HIS E C 1
ATOM 10140 O O . HIS E 1 248 ? -71.275 43.181 -57.549 1.00 66.24 368 HIS E O 1
ATOM 10147 N N . GLY E 1 249 ? -72.667 41.764 -58.616 1.00 77.35 369 GLY E N 1
ATOM 10148 C CA . GLY E 1 249 ? -73.434 41.484 -57.408 1.00 74.05 369 GLY E CA 1
ATOM 10149 C C . GLY E 1 249 ? -72.611 40.811 -56.327 1.00 70.59 369 GLY E C 1
ATOM 10150 O O . GLY E 1 249 ? -72.794 41.076 -55.131 1.00 66.97 369 GLY E O 1
ATOM 10151 N N . VAL E 1 250 ? -71.675 39.955 -56.725 1.00 69.40 370 VAL E N 1
ATOM 10152 C CA . VAL E 1 250 ? -70.791 39.335 -55.752 1.00 69.05 370 VAL E CA 1
ATOM 10153 C C . VAL E 1 250 ? -69.862 40.375 -55.142 1.00 66.27 370 VAL E C 1
ATOM 10154 O O . VAL E 1 250 ? -69.726 40.457 -53.921 1.00 61.60 370 VAL E O 1
ATOM 10158 N N . GLU E 1 251 ? -69.203 41.177 -55.980 1.00 64.83 371 GLU E N 1
ATOM 10159 C CA . GLU E 1 251 ? -68.341 42.240 -55.476 1.00 62.66 371 GLU E CA 1
ATOM 10160 C C . GLU E 1 251 ? -69.106 43.190 -54.559 1.00 63.82 371 GLU E C 1
ATOM 10161 O O . GLU E 1 251 ? -68.542 43.692 -53.575 1.00 60.04 371 GLU E O 1
ATOM 10167 N N . SER E 1 252 ? -70.396 43.413 -54.849 1.00 61.07 372 SER E N 1
ATOM 10168 C CA . SER E 1 252 ? -71.257 44.213 -53.979 1.00 57.49 372 SER E CA 1
ATOM 10169 C C . SER E 1 252 ? -71.433 43.543 -52.630 1.00 63.24 372 SER E C 1
ATOM 10170 O O . SER E 1 252 ? -71.335 44.184 -51.580 1.00 66.14 372 SER E O 1
ATOM 10173 N N . LEU E 1 253 ? -71.730 42.249 -52.640 1.00 70.76 373 LEU E N 1
ATOM 10174 C CA . LEU E 1 253 ? -71.860 41.543 -51.377 1.00 64.16 373 LEU E CA 1
ATOM 10175 C C . LEU E 1 253 ? -70.557 41.597 -50.598 1.00 61.93 373 LEU E C 1
ATOM 10176 O O . LEU E 1 253 ? -70.558 41.820 -49.381 1.00 61.33 373 LEU E O 1
ATOM 10181 N N . VAL E 1 254 ? -69.435 41.435 -51.305 1.00 57.77 374 VAL E N 1
ATOM 10182 C CA . VAL E 1 254 ? -68.115 41.392 -50.680 1.00 59.22 374 VAL E CA 1
ATOM 10183 C C . VAL E 1 254 ? -67.817 42.710 -49.988 1.00 64.58 374 VAL E C 1
ATOM 10184 O O . VAL E 1 254 ? -67.336 42.740 -48.846 1.00 67.55 374 VAL E O 1
ATOM 10188 N N . GLU E 1 255 ? -68.076 43.821 -50.682 1.00 68.11 375 GLU E N 1
ATOM 10189 C CA . GLU E 1 255 ? -67.883 45.132 -50.066 1.00 69.02 375 GLU E CA 1
ATOM 10190 C C . GLU E 1 255 ? -68.808 45.310 -48.873 1.00 62.09 375 GLU E C 1
ATOM 10191 O O . GLU E 1 255 ? -68.380 45.766 -47.805 1.00 65.03 375 GLU E O 1
ATOM 10197 N N . LEU E 1 256 ? -70.074 44.919 -49.022 1.00 51.40 376 LEU E N 1
ATOM 10198 C CA . LEU E 1 256 ? -71.026 45.077 -47.928 1.00 56.81 376 LEU E CA 1
ATOM 10199 C C . LEU E 1 256 ? -70.600 44.304 -46.683 1.00 60.32 376 LEU E C 1
ATOM 10200 O O . LEU E 1 256 ? -70.861 44.766 -45.562 1.00 58.24 376 LEU E O 1
ATOM 10205 N N . LEU E 1 257 ? -69.925 43.140 -46.860 1.00 61.80 377 LEU E N 1
ATOM 10206 C CA . LEU E 1 257 ? -69.462 42.314 -45.744 1.00 59.52 377 LEU E CA 1
ATOM 10207 C C . LEU E 1 257 ? -68.162 42.809 -45.130 1.00 59.66 377 LEU E C 1
ATOM 10208 O O . LEU E 1 257 ? -67.800 42.355 -44.039 1.00 57.65 377 LEU E O 1
ATOM 10213 N N . GLY E 1 258 ? -67.446 43.697 -45.804 1.00 56.75 378 GLY E N 1
ATOM 10214 C CA . GLY E 1 258 ? -66.193 44.201 -45.300 1.00 56.27 378 GLY E CA 1
ATOM 10215 C C . GLY E 1 258 ? -64.968 43.428 -45.733 1.00 59.55 378 GLY E C 1
ATOM 10216 O O . GLY E 1 258 ? -63.924 43.537 -45.076 1.00 55.48 378 GLY E O 1
ATOM 10217 N N . TRP E 1 259 ? -65.045 42.674 -46.824 1.00 60.26 379 TRP E N 1
ATOM 10218 C CA . TRP E 1 259 ? -63.965 41.768 -47.172 1.00 65.18 379 TRP E CA 1
ATOM 10219 C C . TRP E 1 259 ? -63.151 42.220 -48.373 1.00 66.99 379 TRP E C 1
ATOM 10220 O O . TRP E 1 259 ? -62.311 41.451 -48.847 1.00 67.97 379 TRP E O 1
ATOM 10231 N N . THR E 1 260 ? -63.370 43.433 -48.887 1.00 71.02 380 THR E N 1
ATOM 10232 C CA . THR E 1 260 ? -62.788 43.768 -50.184 1.00 65.63 380 THR E CA 1
ATOM 10233 C C . THR E 1 260 ? -61.272 43.689 -50.150 1.00 68.95 380 THR E C 1
ATOM 10234 O O . THR E 1 260 ? -60.654 43.124 -51.068 1.00 70.31 380 THR E O 1
ATOM 10238 N N . GLU E 1 261 ? -60.648 44.218 -49.094 1.00 71.05 381 GLU E N 1
ATOM 10239 C CA . GLU E 1 261 ? -59.199 44.082 -49.042 1.00 79.91 381 GLU E CA 1
ATOM 10240 C C . GLU E 1 261 ? -58.800 42.627 -48.834 1.00 74.65 381 GLU E C 1
ATOM 10241 O O . GLU E 1 261 ? -57.827 42.156 -49.437 1.00 75.84 381 GLU E O 1
ATOM 10247 N N . GLU E 1 262 ? -59.532 41.900 -47.985 1.00 72.24 382 GLU E N 1
ATOM 10248 C CA . GLU E 1 262 ? -59.258 40.474 -47.828 1.00 72.16 382 GLU E CA 1
ATOM 10249 C C . GLU E 1 262 ? -59.363 39.748 -49.162 1.00 75.53 382 GLU E C 1
ATOM 10250 O O . GLU E 1 262 ? -58.539 38.878 -49.475 1.00 77.95 382 GLU E O 1
ATOM 10256 N N . MET E 1 263 ? -60.389 40.075 -49.948 1.00 66.04 383 MET E N 1
ATOM 10257 C CA . MET E 1 263 ? -60.539 39.468 -51.259 1.00 65.30 383 MET E CA 1
ATOM 10258 C C . MET E 1 263 ? -59.338 39.762 -52.137 1.00 72.60 383 MET E C 1
ATOM 10259 O O . MET E 1 263 ? -58.818 38.856 -52.794 1.00 78.17 383 MET E O 1
ATOM 10264 N N . ARG E 1 264 ? -58.881 41.027 -52.157 1.00 74.86 384 ARG E N 1
ATOM 10265 C CA . ARG E 1 264 ? -57.732 41.383 -52.990 1.00 74.65 384 ARG E CA 1
ATOM 10266 C C . ARG E 1 264 ? -56.479 40.642 -52.549 1.00 75.50 384 ARG E C 1
ATOM 10267 O O . ARG E 1 264 ? -55.688 40.180 -53.385 1.00 79.38 384 ARG E O 1
ATOM 10275 N N . ASP E 1 265 ? -56.280 40.508 -51.240 1.00 77.56 385 ASP E N 1
ATOM 10276 C CA . ASP E 1 265 ? -55.078 39.836 -50.753 1.00 82.95 385 ASP E CA 1
ATOM 10277 C C . ASP E 1 265 ? -55.127 38.347 -51.084 1.00 84.81 385 ASP E C 1
ATOM 10278 O O . ASP E 1 265 ? -54.161 37.781 -51.610 1.00 82.96 385 ASP E O 1
ATOM 10283 N N . LEU E 1 266 ? -56.264 37.703 -50.817 1.00 85.20 386 LEU E N 1
ATOM 10284 C CA . LEU E 1 266 ? -56.443 36.316 -51.229 1.00 78.97 386 LEU E CA 1
ATOM 10285 C C . LEU E 1 266 ? -56.187 36.138 -52.720 1.00 78.06 386 LEU E C 1
ATOM 10286 O O . LEU E 1 266 ? -55.473 35.214 -53.126 1.00 84.41 386 LEU E O 1
ATOM 10291 N N . VAL E 1 267 ? -56.784 36.996 -53.558 1.00 76.56 387 VAL E N 1
ATOM 10292 C CA . VAL E 1 267 ? -56.702 36.762 -54.996 1.00 76.79 387 VAL E CA 1
ATOM 10293 C C . VAL E 1 267 ? -55.266 36.917 -55.477 1.00 79.50 387 VAL E C 1
ATOM 10294 O O . VAL E 1 267 ? -54.779 36.093 -56.257 1.00 81.92 387 VAL E O 1
ATOM 10298 N N . GLN E 1 268 ? -54.544 37.938 -55.010 1.00 82.35 388 GLN E N 1
ATOM 10299 C CA . GLN E 1 268 ? -53.176 38.044 -55.506 1.00 87.67 388 GLN E CA 1
ATOM 10300 C C . GLN E 1 268 ? -52.293 36.950 -54.919 1.00 87.62 388 GLN E C 1
ATOM 10301 O O . GLN E 1 268 ? -51.369 36.478 -55.594 1.00 90.17 388 GLN E O 1
ATOM 10307 N N . ARG E 1 269 ? -52.599 36.491 -53.700 1.00 86.42 389 ARG E N 1
ATOM 10308 C CA . ARG E 1 269 ? -51.847 35.388 -53.099 1.00 88.69 389 ARG E CA 1
ATOM 10309 C C . ARG E 1 269 ? -51.987 34.114 -53.924 1.00 94.50 389 ARG E C 1
ATOM 10310 O O . ARG E 1 269 ? -50.990 33.472 -54.283 1.00 101.29 389 ARG E O 1
ATOM 10318 N N . GLU E 1 270 ? -53.222 33.746 -54.257 1.00 92.51 390 GLU E N 1
ATOM 10319 C CA . GLU E 1 270 ? -53.463 32.526 -55.008 1.00 85.91 390 GLU E CA 1
ATOM 10320 C C . GLU E 1 270 ? -53.174 32.675 -56.494 1.00 88.80 390 GLU E C 1
ATOM 10321 O O . GLU E 1 270 ? -53.034 31.659 -57.175 1.00 95.39 390 GLU E O 1
ATOM 10327 N N . THR E 1 271 ? -53.083 33.905 -57.012 1.00 93.50 391 THR E N 1
ATOM 10328 C CA . THR E 1 271 ? -52.532 34.117 -58.352 1.00 96.46 391 THR E CA 1
ATOM 10329 C C . THR E 1 271 ? -51.029 33.840 -58.375 1.00 101.65 391 THR E C 1
ATOM 10330 O O . THR E 1 271 ? -50.531 33.131 -59.262 1.00 103.66 391 THR E O 1
ATOM 10334 N N . GLY E 1 272 ? -50.287 34.406 -57.413 1.00 99.49 392 GLY E N 1
ATOM 10335 C CA . GLY E 1 272 ? -48.887 34.039 -57.264 1.00 104.29 392 GLY E CA 1
ATOM 10336 C C . GLY E 1 272 ? -48.694 32.539 -57.120 1.00 111.58 392 GLY E C 1
ATOM 10337 O O . GLY E 1 272 ? -47.800 31.956 -57.742 1.00 115.83 392 GLY E O 1
ATOM 10338 N N . LYS E 1 273 ? -49.557 31.888 -56.320 1.00 111.89 393 LYS E N 1
ATOM 10339 C CA . LYS E 1 273 ? -49.434 30.451 -56.057 1.00 105.90 393 LYS E CA 1
ATOM 10340 C C . LYS E 1 273 ? -49.453 29.627 -57.338 1.00 106.57 393 LYS E C 1
ATOM 10341 O O . LYS E 1 273 ? -48.854 28.549 -57.390 1.00 108.38 393 LYS E O 1
ATOM 10347 N N . LEU E 1 274 ? -50.139 30.105 -58.367 1.00 109.25 394 LEU E N 1
ATOM 10348 C CA . LEU E 1 274 ? -50.224 29.393 -59.633 1.00 105.03 394 LEU E CA 1
ATOM 10349 C C . LEU E 1 274 ? -49.842 30.349 -60.771 1.00 108.77 394 LEU E C 1
ATOM 10350 O O . LEU E 1 274 ? -49.948 30.015 -61.953 1.00 108.81 394 LEU E O 1
ATOM 10355 N N . GLY F 1 1 ? -91.686 14.692 -37.297 1.00 93.53 121 GLY F N 1
ATOM 10356 C CA . GLY F 1 1 ? -92.527 14.464 -36.133 1.00 102.25 121 GLY F CA 1
ATOM 10357 C C . GLY F 1 1 ? -91.820 14.809 -34.836 1.00 103.97 121 GLY F C 1
ATOM 10358 O O . GLY F 1 1 ? -90.627 15.109 -34.867 1.00 100.16 121 GLY F O 1
ATOM 10359 N N . LYS F 1 2 ? -92.539 14.731 -33.710 1.00 99.24 122 LYS F N 1
ATOM 10360 C CA . LYS F 1 2 ? -92.025 15.240 -32.439 1.00 97.66 122 LYS F CA 1
ATOM 10361 C C . LYS F 1 2 ? -90.665 14.629 -32.092 1.00 100.49 122 LYS F C 1
ATOM 10362 O O . LYS F 1 2 ? -90.431 13.426 -32.270 1.00 96.47 122 LYS F O 1
ATOM 10368 N N . LEU F 1 3 ? -89.760 15.480 -31.607 1.00 99.91 123 LEU F N 1
ATOM 10369 C CA . LEU F 1 3 ? -88.371 15.112 -31.377 1.00 88.60 123 LEU F CA 1
ATOM 10370 C C . LEU F 1 3 ? -88.168 14.608 -29.958 1.00 80.96 123 LEU F C 1
ATOM 10371 O O . LEU F 1 3 ? -88.796 15.090 -29.016 1.00 78.29 123 LEU F O 1
ATOM 10376 N N . SER F 1 4 ? -87.286 13.632 -29.815 1.00 82.65 124 SER F N 1
ATOM 10377 C CA . SER F 1 4 ? -86.900 13.134 -28.509 1.00 77.17 124 SER F CA 1
ATOM 10378 C C . SER F 1 4 ? -85.629 13.823 -28.034 1.00 79.33 124 SER F C 1
ATOM 10379 O O . SER F 1 4 ? -84.955 14.535 -28.783 1.00 75.62 124 SER F O 1
ATOM 10382 N N . LEU F 1 5 ? -85.297 13.585 -26.763 1.00 74.94 125 LEU F N 1
ATOM 10383 C CA . LEU F 1 5 ? -84.016 14.036 -26.240 1.00 62.01 125 LEU F CA 1
ATOM 10384 C C . LEU F 1 5 ? -82.886 13.556 -27.134 1.00 68.21 125 LEU F C 1
ATOM 10385 O O . LEU F 1 5 ? -81.892 14.271 -27.319 1.00 67.42 125 LEU F O 1
ATOM 10390 N N . GLN F 1 6 ? -83.050 12.378 -27.754 1.00 70.02 126 GLN F N 1
ATOM 10391 C CA . GLN F 1 6 ? -82.003 11.861 -28.628 1.00 72.64 126 GLN F CA 1
ATOM 10392 C C . GLN F 1 6 ? -81.967 12.580 -29.972 1.00 72.72 126 GLN F C 1
ATOM 10393 O O . GLN F 1 6 ? -80.889 12.724 -30.561 1.00 68.53 126 GLN F O 1
ATOM 10399 N N . ASP F 1 7 ? -83.118 13.051 -30.460 1.00 71.28 127 ASP F N 1
ATOM 10400 C CA . ASP F 1 7 ? -83.114 13.915 -31.640 1.00 77.21 127 ASP F CA 1
ATOM 10401 C C . ASP F 1 7 ? -82.298 15.191 -31.400 1.00 75.30 127 ASP F C 1
ATOM 10402 O O . ASP F 1 7 ? -81.474 15.589 -32.239 1.00 64.23 127 ASP F O 1
ATOM 10407 N N . VAL F 1 8 ? -82.519 15.844 -30.255 1.00 68.25 128 VAL F N 1
ATOM 10408 C CA . VAL F 1 8 ? -81.736 17.019 -29.885 1.00 62.31 128 VAL F CA 1
ATOM 10409 C C . VAL F 1 8 ? -80.256 16.664 -29.827 1.00 62.72 128 VAL F C 1
ATOM 10410 O O . VAL F 1 8 ? -79.395 17.386 -30.365 1.00 50.31 128 VAL F O 1
ATOM 10414 N N . ALA F 1 9 ? -79.947 15.548 -29.148 1.00 66.65 129 ALA F N 1
ATOM 10415 C CA . ALA F 1 9 ? -78.563 15.127 -28.968 1.00 54.93 129 ALA F CA 1
ATOM 10416 C C . ALA F 1 9 ? -77.890 14.915 -30.309 1.00 55.18 129 ALA F C 1
ATOM 10417 O O . ALA F 1 9 ? -76.718 15.271 -30.494 1.00 53.70 129 ALA F O 1
ATOM 10419 N N . GLU F 1 10 ? -78.624 14.364 -31.272 1.00 58.16 130 GLU F N 1
ATOM 10420 C CA . GLU F 1 10 ? -78.008 14.106 -32.562 1.00 59.78 130 GLU F CA 1
ATOM 10421 C C . GLU F 1 10 ? -77.891 15.393 -33.381 1.00 60.43 130 GLU F C 1
ATOM 10422 O O . GLU F 1 10 ? -76.968 15.528 -34.203 1.00 61.11 130 GLU F O 1
ATOM 10428 N N . LEU F 1 11 ? -78.793 16.361 -33.152 1.00 54.83 131 LEU F N 1
ATOM 10429 C CA . LEU F 1 11 ? -78.621 17.682 -33.748 1.00 51.73 131 LEU F CA 1
ATOM 10430 C C . LEU F 1 11 ? -77.283 18.290 -33.328 1.00 57.66 131 LEU F C 1
ATOM 10431 O O . LEU F 1 11 ? -76.499 18.776 -34.154 1.00 56.83 131 LEU F O 1
ATOM 10436 N N . ILE F 1 12 ? -77.023 18.298 -32.029 1.00 55.17 132 ILE F N 1
ATOM 10437 C CA . ILE F 1 12 ? -75.751 18.820 -31.552 1.00 46.56 132 ILE F CA 1
ATOM 10438 C C . ILE F 1 12 ? -74.597 18.001 -32.102 1.00 54.50 132 ILE F C 1
ATOM 10439 O O . ILE F 1 12 ? -73.589 18.549 -32.573 1.00 51.11 132 ILE F O 1
ATOM 10444 N N . ARG F 1 13 ? -74.726 16.674 -32.043 1.00 60.45 133 ARG F N 1
ATOM 10445 C CA . ARG F 1 13 ? -73.693 15.781 -32.554 1.00 52.02 133 ARG F CA 1
ATOM 10446 C C . ARG F 1 13 ? -73.373 16.089 -34.010 1.00 55.78 133 ARG F C 1
ATOM 10447 O O . ARG F 1 13 ? -72.201 16.074 -34.413 1.00 47.88 133 ARG F O 1
ATOM 10455 N N . ALA F 1 14 ? -74.409 16.380 -34.812 1.00 56.80 134 ALA F N 1
ATOM 10456 C CA . ALA F 1 14 ? -74.247 16.722 -36.220 1.00 57.45 134 ALA F CA 1
ATOM 10457 C C . ALA F 1 14 ? -73.739 18.141 -36.410 1.00 61.34 134 ALA F C 1
ATOM 10458 O O . ALA F 1 14 ? -73.334 18.491 -37.525 1.00 63.11 134 ALA F O 1
ATOM 10460 N N . ARG F 1 15 ? -73.731 18.943 -35.341 1.00 60.85 135 ARG F N 1
ATOM 10461 C CA . ARG F 1 15 ? -73.448 20.382 -35.391 1.00 63.50 135 ARG F CA 1
ATOM 10462 C C . ARG F 1 15 ? -74.450 21.135 -36.261 1.00 65.56 135 ARG F C 1
ATOM 10463 O O . ARG F 1 15 ? -74.144 22.191 -36.821 1.00 66.42 135 ARG F O 1
ATOM 10471 N N . ALA F 1 16 ? -75.667 20.601 -36.348 1.00 61.64 136 ALA F N 1
ATOM 10472 C CA . ALA F 1 16 ? -76.811 21.338 -36.859 1.00 59.63 136 ALA F CA 1
ATOM 10473 C C . ALA F 1 16 ? -77.290 22.416 -35.909 1.00 63.18 136 ALA F C 1
ATOM 10474 O O . ALA F 1 16 ? -78.152 23.202 -36.294 1.00 66.38 136 ALA F O 1
ATOM 10476 N N . CYS F 1 17 ? -76.774 22.451 -34.684 1.00 64.42 137 CYS F N 1
ATOM 10477 C CA . CYS F 1 17 ? -77.047 23.503 -33.711 1.00 59.98 137 CYS F CA 1
ATOM 10478 C C . CYS F 1 17 ? -75.700 24.004 -33.209 1.00 64.58 137 CYS F C 1
ATOM 10479 O O . CYS F 1 17 ? -75.002 23.277 -32.494 1.00 64.34 137 CYS F O 1
ATOM 10482 N N . GLN F 1 18 ? -75.328 25.233 -33.576 1.00 64.33 138 GLN F N 1
ATOM 10483 C CA . GLN F 1 18 ? -74.070 25.825 -33.122 1.00 61.85 138 GLN F CA 1
ATOM 10484 C C . GLN F 1 18 ? -74.267 27.095 -32.295 1.00 65.64 138 GLN F C 1
ATOM 10485 O O . GLN F 1 18 ? -73.279 27.800 -32.019 1.00 63.19 138 GLN F O 1
ATOM 10491 N N . ARG F 1 19 ? -75.505 27.387 -31.878 1.00 60.88 139 ARG F N 1
ATOM 10492 C CA . ARG F 1 19 ? -75.872 28.634 -31.210 1.00 59.24 139 ARG F CA 1
ATOM 10493 C C . ARG F 1 19 ? -76.773 28.379 -30.012 1.00 57.74 139 ARG F C 1
ATOM 10494 O O . ARG F 1 19 ? -77.864 28.938 -29.901 1.00 54.07 139 ARG F O 1
ATOM 10502 N N . VAL F 1 20 ? -76.349 27.504 -29.105 1.00 58.59 140 VAL F N 1
ATOM 10503 C CA . VAL F 1 20 ? -77.227 27.160 -27.996 1.00 59.95 140 VAL F CA 1
ATOM 10504 C C . VAL F 1 20 ? -77.441 28.394 -27.140 1.00 54.36 140 VAL F C 1
ATOM 10505 O O . VAL F 1 20 ? -76.516 29.177 -26.905 1.00 55.73 140 VAL F O 1
ATOM 10509 N N . VAL F 1 21 ? -78.684 28.612 -26.724 1.00 54.65 141 VAL F N 1
ATOM 10510 C CA . VAL F 1 21 ? -79.003 29.612 -25.713 1.00 57.71 141 VAL F CA 1
ATOM 10511 C C . VAL F 1 21 ? -79.605 28.873 -24.529 1.00 60.76 141 VAL F C 1
ATOM 10512 O O . VAL F 1 21 ? -80.470 28.004 -24.705 1.00 60.43 141 VAL F O 1
ATOM 10516 N N . VAL F 1 22 ? -79.112 29.180 -23.336 1.00 50.98 142 VAL F N 1
ATOM 10517 C CA . VAL F 1 22 ? -79.434 28.429 -22.132 1.00 57.61 142 VAL F CA 1
ATOM 10518 C C . VAL F 1 22 ? -80.003 29.381 -21.089 1.00 57.70 142 VAL F C 1
ATOM 10519 O O . VAL F 1 22 ? -79.477 30.483 -20.886 1.00 55.46 142 VAL F O 1
ATOM 10523 N N . MET F 1 23 ? -81.107 28.974 -20.467 1.00 57.17 143 MET F N 1
ATOM 10524 C CA . MET F 1 23 ? -81.653 29.645 -19.295 1.00 60.09 143 MET F CA 1
ATOM 10525 C C . MET F 1 23 ? -81.635 28.660 -18.138 1.00 61.53 143 MET F C 1
ATOM 10526 O O . MET F 1 23 ? -82.116 27.530 -18.272 1.00 59.11 143 MET F O 1
ATOM 10531 N N . VAL F 1 24 ? -81.066 29.082 -17.016 1.00 62.86 144 VAL F N 1
ATOM 10532 C CA . VAL F 1 24 ? -80.905 28.225 -15.850 1.00 64.80 144 VAL F CA 1
ATOM 10533 C C . VAL F 1 24 ? -81.446 28.961 -14.630 1.00 65.41 144 VAL F C 1
ATOM 10534 O O . VAL F 1 24 ? -81.544 30.192 -14.612 1.00 63.67 144 VAL F O 1
ATOM 10538 N N . GLY F 1 25 ? -81.831 28.194 -13.618 1.00 59.54 145 GLY F N 1
ATOM 10539 C CA . GLY F 1 25 ? -82.349 28.744 -12.382 1.00 61.90 145 GLY F CA 1
ATOM 10540 C C . GLY F 1 25 ? -81.780 27.987 -11.204 1.00 61.88 145 GLY F C 1
ATOM 10541 O O . GLY F 1 25 ? -80.727 27.352 -11.343 1.00 62.12 145 GLY F O 1
ATOM 10542 N N . ALA F 1 26 ? -82.454 28.019 -10.046 1.00 59.03 146 ALA F N 1
ATOM 10543 C CA . ALA F 1 26 ? -81.792 27.544 -8.833 1.00 66.37 146 ALA F CA 1
ATOM 10544 C C . ALA F 1 26 ? -81.625 26.022 -8.806 1.00 70.22 146 ALA F C 1
ATOM 10545 O O . ALA F 1 26 ? -80.757 25.508 -8.075 1.00 66.63 146 ALA F O 1
ATOM 10547 N N . GLY F 1 27 ? -82.403 25.302 -9.616 1.00 64.72 147 GLY F N 1
ATOM 10548 C CA . GLY F 1 27 ? -82.235 23.864 -9.687 1.00 68.01 147 GLY F CA 1
ATOM 10549 C C . GLY F 1 27 ? -80.817 23.463 -10.027 1.00 68.51 147 GLY F C 1
ATOM 10550 O O . GLY F 1 27 ? -80.239 22.597 -9.367 1.00 73.66 147 GLY F O 1
ATOM 10551 N N . ILE F 1 28 ? -80.215 24.122 -11.024 1.00 63.18 148 ILE F N 1
ATOM 10552 C CA . ILE F 1 28 ? -78.895 23.688 -11.472 1.00 67.13 148 ILE F CA 1
ATOM 10553 C C . ILE F 1 28 ? -77.827 23.924 -10.414 1.00 62.45 148 ILE F C 1
ATOM 10554 O O . ILE F 1 28 ? -76.716 23.423 -10.556 1.00 64.14 148 ILE F O 1
ATOM 10559 N N . SER F 1 29 ? -78.125 24.647 -9.339 1.00 62.28 149 SER F N 1
ATOM 10560 C CA . SER F 1 29 ? -77.131 24.802 -8.285 1.00 64.77 149 SER F CA 1
ATOM 10561 C C . SER F 1 29 ? -77.530 24.143 -6.974 1.00 71.48 149 SER F C 1
ATOM 10562 O O . SER F 1 29 ? -76.774 24.243 -5.999 1.00 69.78 149 SER F O 1
ATOM 10565 N N . THR F 1 30 ? -78.687 23.466 -6.917 1.00 71.75 150 THR F N 1
ATOM 10566 C CA . THR F 1 30 ? -78.996 22.708 -5.707 1.00 73.87 150 THR F CA 1
ATOM 10567 C C . THR F 1 30 ? -78.139 21.455 -5.582 1.00 69.50 150 THR F C 1
ATOM 10568 O O . THR F 1 30 ? -77.876 21.033 -4.452 1.00 72.61 150 THR F O 1
ATOM 10572 N N . PRO F 1 31 ? -77.685 20.821 -6.673 1.00 64.73 151 PRO F N 1
ATOM 10573 C CA . PRO F 1 31 ? -76.715 19.727 -6.516 1.00 65.56 151 PRO F CA 1
ATOM 10574 C C . PRO F 1 31 ? -75.365 20.182 -6.021 1.00 66.70 151 PRO F C 1
ATOM 10575 O O . PRO F 1 31 ? -74.447 19.362 -5.922 1.00 70.75 151 PRO F O 1
ATOM 10579 N N . SER F 1 32 ? -75.214 21.459 -5.714 1.00 68.35 152 SER F N 1
ATOM 10580 C CA . SER F 1 32 ? -73.973 21.985 -5.179 1.00 71.05 152 SER F CA 1
ATOM 10581 C C . SER F 1 32 ? -74.128 22.435 -3.731 1.00 72.99 152 SER F C 1
ATOM 10582 O O . SER F 1 32 ? -73.154 22.889 -3.122 1.00 71.64 152 SER F O 1
ATOM 10585 N N . GLY F 1 33 ? -75.328 22.307 -3.161 1.00 80.33 153 GLY F N 1
ATOM 10586 C CA . GLY F 1 33 ? -75.536 22.551 -1.748 1.00 85.05 153 GLY F CA 1
ATOM 10587 C C . GLY F 1 33 ? -76.288 23.814 -1.410 1.00 90.44 153 GLY F C 1
ATOM 10588 O O . GLY F 1 33 ? -76.478 24.093 -0.222 1.00 91.44 153 GLY F O 1
ATOM 10589 N N . ILE F 1 34 ? -76.710 24.591 -2.402 1.00 93.81 154 ILE F N 1
ATOM 10590 C CA . ILE F 1 34 ? -77.512 25.786 -2.164 1.00 95.55 154 ILE F CA 1
ATOM 10591 C C . ILE F 1 34 ? -78.979 25.403 -2.275 1.00 97.61 154 ILE F C 1
ATOM 10592 O O . ILE F 1 34 ? -79.504 25.291 -3.394 1.00 92.38 154 ILE F O 1
ATOM 10597 N N . PRO F 1 35 ? -79.676 25.196 -1.161 1.00 106.80 155 PRO F N 1
ATOM 10598 C CA . PRO F 1 35 ? -81.089 24.818 -1.250 1.00 106.69 155 PRO F CA 1
ATOM 10599 C C . PRO F 1 35 ? -81.933 26.003 -1.692 1.00 103.24 155 PRO F C 1
ATOM 10600 O O . PRO F 1 35 ? -81.642 27.153 -1.356 1.00 100.27 155 PRO F O 1
ATOM 10604 N N . ASP F 1 36 ? -82.969 25.711 -2.472 1.00 104.59 156 ASP F N 1
ATOM 10605 C CA . ASP F 1 36 ? -83.907 26.718 -2.966 1.00 99.65 156 ASP F CA 1
ATOM 10606 C C . ASP F 1 36 ? -84.894 27.180 -1.879 1.00 98.47 156 ASP F C 1
ATOM 10607 O O . ASP F 1 36 ? -85.283 28.359 -1.818 1.00 91.96 156 ASP F O 1
ATOM 10612 N N . PRO F 1 71 ? -81.515 38.131 8.908 1.00 118.11 191 PRO F N 1
ATOM 10613 C CA . PRO F 1 71 ? -81.602 37.080 7.886 1.00 119.94 191 PRO F CA 1
ATOM 10614 C C . PRO F 1 71 ? -81.024 37.517 6.534 1.00 124.76 191 PRO F C 1
ATOM 10615 O O . PRO F 1 71 ? -80.437 36.694 5.811 1.00 122.15 191 PRO F O 1
ATOM 10619 N N . PHE F 1 72 ? -81.197 38.801 6.196 1.00 129.06 192 PHE F N 1
ATOM 10620 C CA . PHE F 1 72 ? -80.687 39.318 4.930 1.00 129.12 192 PHE F CA 1
ATOM 10621 C C . PHE F 1 72 ? -79.189 39.039 4.820 1.00 130.00 192 PHE F C 1
ATOM 10622 O O . PHE F 1 72 ? -78.720 38.205 4.018 1.00 124.97 192 PHE F O 1
ATOM 10630 N N . PHE F 1 73 ? -78.436 39.701 5.688 1.00 132.75 193 PHE F N 1
ATOM 10631 C CA . PHE F 1 73 ? -77.001 39.524 5.685 1.00 130.26 193 PHE F CA 1
ATOM 10632 C C . PHE F 1 73 ? -76.587 38.134 6.173 1.00 127.42 193 PHE F C 1
ATOM 10633 O O . PHE F 1 73 ? -75.416 37.777 6.022 1.00 128.50 193 PHE F O 1
ATOM 10641 N N . THR F 1 74 ? -77.531 37.312 6.654 1.00 125.70 194 THR F N 1
ATOM 10642 C CA . THR F 1 74 ? -77.231 35.906 6.932 1.00 131.82 194 THR F CA 1
ATOM 10643 C C . THR F 1 74 ? -76.896 35.153 5.646 1.00 133.94 194 THR F C 1
ATOM 10644 O O . THR F 1 74 ? -75.844 34.509 5.544 1.00 131.23 194 THR F O 1
ATOM 10648 N N . LEU F 1 75 ? -77.782 35.227 4.640 1.00 137.27 195 LEU F N 1
ATOM 10649 C CA . LEU F 1 75 ? -77.464 34.623 3.344 1.00 137.05 195 LEU F CA 1
ATOM 10650 C C . LEU F 1 75 ? -76.374 35.402 2.625 1.00 134.59 195 LEU F C 1
ATOM 10651 O O . LEU F 1 75 ? -75.654 34.829 1.789 1.00 125.43 195 LEU F O 1
ATOM 10656 N N . ALA F 1 76 ? -76.246 36.702 2.930 1.00 132.84 196 ALA F N 1
ATOM 10657 C CA . ALA F 1 76 ? -75.079 37.448 2.466 1.00 121.16 196 ALA F CA 1
ATOM 10658 C C . ALA F 1 76 ? -73.782 36.749 2.865 1.00 121.76 196 ALA F C 1
ATOM 10659 O O . ALA F 1 76 ? -73.020 36.298 2.000 1.00 124.25 196 ALA F O 1
ATOM 10661 N N . LYS F 1 77 ? -73.521 36.640 4.180 1.00 120.95 197 LYS F N 1
ATOM 10662 C CA . LYS F 1 77 ? -72.335 35.924 4.655 1.00 121.26 197 LYS F CA 1
ATOM 10663 C C . LYS F 1 77 ? -72.308 34.464 4.218 1.00 123.41 197 LYS F C 1
ATOM 10664 O O . LYS F 1 77 ? -71.220 33.894 4.084 1.00 120.13 197 LYS F O 1
ATOM 10670 N N . GLU F 1 78 ? -73.472 33.856 3.987 1.00 128.01 198 GLU F N 1
ATOM 10671 C CA . GLU F 1 78 ? -73.565 32.477 3.528 1.00 128.33 198 GLU F CA 1
ATOM 10672 C C . GLU F 1 78 ? -72.985 32.306 2.127 1.00 125.01 198 GLU F C 1
ATOM 10673 O O . GLU F 1 78 ? -71.908 31.715 1.962 1.00 119.92 198 GLU F O 1
ATOM 10679 N N . LEU F 1 79 ? -73.686 32.808 1.113 1.00 123.96 199 LEU F N 1
ATOM 10680 C CA . LEU F 1 79 ? -73.415 32.406 -0.259 1.00 125.89 199 LEU F CA 1
ATOM 10681 C C . LEU F 1 79 ? -72.521 33.396 -1.009 1.00 121.55 199 LEU F C 1
ATOM 10682 O O . LEU F 1 79 ? -72.308 33.228 -2.215 1.00 119.18 199 LEU F O 1
ATOM 10687 N N . TYR F 1 80 ? -71.970 34.404 -0.332 1.00 119.56 200 TYR F N 1
ATOM 10688 C CA . TYR F 1 80 ? -70.906 35.164 -0.961 1.00 112.65 200 TYR F CA 1
ATOM 10689 C C . TYR F 1 80 ? -69.884 34.172 -1.520 1.00 116.32 200 TYR F C 1
ATOM 10690 O O . TYR F 1 80 ? -69.396 33.313 -0.770 1.00 115.44 200 TYR F O 1
ATOM 10699 N N . PRO F 1 81 ? -69.603 34.207 -2.827 1.00 118.92 201 PRO F N 1
ATOM 10700 C CA . PRO F 1 81 ? -68.860 33.113 -3.464 1.00 118.71 201 PRO F CA 1
ATOM 10701 C C . PRO F 1 81 ? -67.625 32.685 -2.680 1.00 115.22 201 PRO F C 1
ATOM 10702 O O . PRO F 1 81 ? -66.917 33.507 -2.092 1.00 114.71 201 PRO F O 1
ATOM 10706 N N . GLY F 1 82 ? -67.400 31.371 -2.658 1.00 111.43 202 GLY F N 1
ATOM 10707 C CA . GLY F 1 82 ? -66.308 30.760 -1.934 1.00 94.35 202 GLY F CA 1
ATOM 10708 C C . GLY F 1 82 ? -66.598 29.330 -1.529 1.00 87.82 202 GLY F C 1
ATOM 10709 O O . GLY F 1 82 ? -65.875 28.416 -1.921 1.00 80.52 202 GLY F O 1
ATOM 10710 N N . ASN F 1 83 ? -67.687 29.117 -0.781 1.00 96.37 203 ASN F N 1
ATOM 10711 C CA . ASN F 1 83 ? -67.924 27.855 -0.068 1.00 92.69 203 ASN F CA 1
ATOM 10712 C C . ASN F 1 83 ? -68.279 26.679 -0.980 1.00 86.12 203 ASN F C 1
ATOM 10713 O O . ASN F 1 83 ? -68.050 25.521 -0.605 1.00 80.43 203 ASN F O 1
ATOM 10718 N N . TYR F 1 84 ? -68.880 26.946 -2.135 1.00 81.68 204 TYR F N 1
ATOM 10719 C CA . TYR F 1 84 ? -69.443 25.923 -2.999 1.00 75.63 204 TYR F CA 1
ATOM 10720 C C . TYR F 1 84 ? -68.686 25.873 -4.319 1.00 74.93 204 TYR F C 1
ATOM 10721 O O . TYR F 1 84 ? -67.993 26.821 -4.695 1.00 73.34 204 TYR F O 1
ATOM 10730 N N . LYS F 1 85 ? -68.835 24.756 -5.020 1.00 68.17 205 LYS F N 1
ATOM 10731 C CA . LYS F 1 85 ? -68.133 24.470 -6.260 1.00 67.08 205 LYS F CA 1
ATOM 10732 C C . LYS F 1 85 ? -69.162 24.192 -7.342 1.00 62.84 205 LYS F C 1
ATOM 10733 O O . LYS F 1 85 ? -70.324 23.912 -7.033 1.00 65.82 205 LYS F O 1
ATOM 10739 N N . PRO F 1 86 ? -68.787 24.283 -8.620 1.00 58.42 206 PRO F N 1
ATOM 10740 C CA . PRO F 1 86 ? -69.739 23.903 -9.676 1.00 62.47 206 PRO F CA 1
ATOM 10741 C C . PRO F 1 86 ? -69.918 22.392 -9.734 1.00 66.88 206 PRO F C 1
ATOM 10742 O O . PRO F 1 86 ? -68.982 21.619 -9.511 1.00 73.64 206 PRO F O 1
ATOM 10746 N N . ASN F 1 87 ? -71.140 21.978 -10.020 1.00 62.75 207 ASN F N 1
ATOM 10747 C CA . ASN F 1 87 ? -71.456 20.575 -10.167 1.00 66.43 207 ASN F CA 1
ATOM 10748 C C . ASN F 1 87 ? -71.548 20.247 -11.657 1.00 64.83 207 ASN F C 1
ATOM 10749 O O . ASN F 1 87 ? -71.229 21.074 -12.514 1.00 59.09 207 ASN F O 1
ATOM 10754 N N . VAL F 1 88 ? -72.002 19.027 -11.963 1.00 66.12 208 VAL F N 1
ATOM 10755 C CA . VAL F 1 88 ? -71.935 18.479 -13.317 1.00 61.55 208 VAL F CA 1
ATOM 10756 C C . VAL F 1 88 ? -72.749 19.304 -14.319 1.00 62.46 208 VAL F C 1
ATOM 10757 O O . VAL F 1 88 ? -72.382 19.379 -15.494 1.00 65.98 208 VAL F O 1
ATOM 10761 N N . THR F 1 89 ? -73.880 19.898 -13.903 1.00 57.29 209 THR F N 1
ATOM 10762 C CA . THR F 1 89 ? -74.661 20.711 -14.841 1.00 57.72 209 THR F CA 1
ATOM 10763 C C . THR F 1 89 ? -73.854 21.915 -15.329 1.00 59.94 209 THR F C 1
ATOM 10764 O O . THR F 1 89 ? -73.753 22.171 -16.544 1.00 55.22 209 THR F O 1
ATOM 10768 N N . HIS F 1 90 ? -73.277 22.663 -14.383 1.00 58.47 210 HIS F N 1
ATOM 10769 C CA . HIS F 1 90 ? -72.369 23.751 -14.709 1.00 52.44 210 HIS F CA 1
ATOM 10770 C C . HIS F 1 90 ? -71.300 23.308 -15.702 1.00 57.63 210 HIS F C 1
ATOM 10771 O O . HIS F 1 90 ? -71.119 23.924 -16.757 1.00 60.25 210 HIS F O 1
ATOM 10778 N N . TYR F 1 91 ? -70.568 22.242 -15.365 1.00 57.57 211 TYR F N 1
ATOM 10779 C CA . TYR F 1 91 ? -69.478 21.767 -16.215 1.00 58.35 211 TYR F CA 1
ATOM 10780 C C . TYR F 1 91 ? -69.980 21.311 -17.582 1.00 53.09 211 TYR F C 1
ATOM 10781 O O . TYR F 1 91 ? -69.290 21.481 -18.589 1.00 51.75 211 TYR F O 1
ATOM 10790 N N . PHE F 1 92 ? -71.172 20.741 -17.649 1.00 56.03 212 PHE F N 1
ATOM 10791 C CA . PHE F 1 92 ? -71.775 20.456 -18.946 1.00 56.98 212 PHE F CA 1
ATOM 10792 C C . PHE F 1 92 ? -71.879 21.736 -19.777 1.00 57.69 212 PHE F C 1
ATOM 10793 O O . PHE F 1 92 ? -71.497 21.770 -20.953 1.00 58.94 212 PHE F O 1
ATOM 10801 N N . LEU F 1 93 ? -72.333 22.827 -19.152 1.00 56.46 213 LEU F N 1
ATOM 10802 C CA . LEU F 1 93 ? -72.435 24.103 -19.874 1.00 53.95 213 LEU F CA 1
ATOM 10803 C C . LEU F 1 93 ? -71.063 24.621 -20.306 1.00 56.98 213 LEU F C 1
ATOM 10804 O O . LEU F 1 93 ? -70.905 25.126 -21.424 1.00 59.48 213 LEU F O 1
ATOM 10809 N N . ARG F 1 94 ? -70.069 24.531 -19.417 1.00 56.19 214 ARG F N 1
ATOM 10810 C CA . ARG F 1 94 ? -68.685 24.860 -19.774 1.00 54.28 214 ARG F CA 1
ATOM 10811 C C . ARG F 1 94 ? -68.211 24.050 -20.983 1.00 51.71 214 ARG F C 1
ATOM 10812 O O . ARG F 1 94 ? -67.691 24.597 -21.961 1.00 43.50 214 ARG F O 1
ATOM 10820 N N . LEU F 1 95 ? -68.376 22.733 -20.920 1.00 54.82 215 LEU F N 1
ATOM 10821 C CA . LEU F 1 95 ? -68.045 21.883 -22.049 1.00 55.16 215 LEU F CA 1
ATOM 10822 C C . LEU F 1 95 ? -68.674 22.424 -23.318 1.00 50.22 215 LEU F C 1
ATOM 10823 O O . LEU F 1 95 ? -68.018 22.562 -24.353 1.00 52.27 215 LEU F O 1
ATOM 10828 N N . LEU F 1 96 ? -69.945 22.783 -23.232 1.00 53.80 216 LEU F N 1
ATOM 10829 C CA . LEU F 1 96 ? -70.673 23.228 -24.411 1.00 57.29 216 LEU F CA 1
ATOM 10830 C C . LEU F 1 96 ? -70.117 24.552 -24.934 1.00 51.66 216 LEU F C 1
ATOM 10831 O O . LEU F 1 96 ? -70.131 24.814 -26.145 1.00 46.37 216 LEU F O 1
ATOM 10836 N N . HIS F 1 97 ? -69.571 25.369 -24.041 1.00 49.65 217 HIS F N 1
ATOM 10837 C CA . HIS F 1 97 ? -68.789 26.518 -24.484 1.00 54.48 217 HIS F CA 1
ATOM 10838 C C . HIS F 1 97 ? -67.566 26.072 -25.285 1.00 54.21 217 HIS F C 1
ATOM 10839 O O . HIS F 1 97 ? -67.411 26.413 -26.467 1.00 58.28 217 HIS F O 1
ATOM 10846 N N . ASP F 1 98 ? -66.695 25.282 -24.664 1.00 50.98 218 ASP F N 1
ATOM 10847 C CA . ASP F 1 98 ? -65.439 24.980 -25.341 1.00 51.56 218 ASP F CA 1
ATOM 10848 C C . ASP F 1 98 ? -65.611 24.207 -26.649 1.00 51.78 218 ASP F C 1
ATOM 10849 O O . ASP F 1 98 ? -64.735 24.311 -27.523 1.00 58.00 218 ASP F O 1
ATOM 10854 N N . LYS F 1 99 ? -66.707 23.449 -26.817 1.00 52.35 219 LYS F N 1
ATOM 10855 C CA . LYS F 1 99 ? -66.976 22.857 -28.118 1.00 50.02 219 LYS F CA 1
ATOM 10856 C C . LYS F 1 99 ? -67.355 23.901 -29.161 1.00 55.17 219 LYS F C 1
ATOM 10857 O O . LYS F 1 99 ? -67.468 23.559 -30.345 1.00 56.54 219 LYS F O 1
ATOM 10863 N N . GLY F 1 100 ? -67.554 25.157 -28.761 1.00 55.41 220 GLY F N 1
ATOM 10864 C CA . GLY F 1 100 ? -67.847 26.210 -29.717 1.00 53.37 220 GLY F CA 1
ATOM 10865 C C . GLY F 1 100 ? -69.313 26.433 -30.010 1.00 55.29 220 GLY F C 1
ATOM 10866 O O . GLY F 1 100 ? -69.651 26.952 -31.080 1.00 60.85 220 GLY F O 1
ATOM 10867 N N . LEU F 1 101 ? -70.198 26.070 -29.084 1.00 55.00 221 LEU F N 1
ATOM 10868 C CA . LEU F 1 101 ? -71.629 26.017 -29.344 1.00 57.15 221 LEU F CA 1
ATOM 10869 C C . LEU F 1 101 ? -72.471 26.925 -28.460 1.00 55.20 221 LEU F C 1
ATOM 10870 O O . LEU F 1 101 ? -73.659 27.113 -28.752 1.00 52.87 221 LEU F O 1
ATOM 10875 N N . LEU F 1 102 ? -71.919 27.450 -27.378 1.00 54.21 222 LEU F N 1
ATOM 10876 C CA . LEU F 1 102 ? -72.664 28.326 -26.490 1.00 53.23 222 LEU F CA 1
ATOM 10877 C C . LEU F 1 102 ? -72.775 29.721 -27.108 1.00 56.02 222 LEU F C 1
ATOM 10878 O O . LEU F 1 102 ? -71.764 30.350 -27.436 1.00 53.95 222 LEU F O 1
ATOM 10883 N N . LEU F 1 103 ? -74.001 30.189 -27.305 1.00 49.49 223 LEU F N 1
ATOM 10884 C CA . LEU F 1 103 ? -74.199 31.546 -27.755 1.00 53.20 223 LEU F CA 1
ATOM 10885 C C . LEU F 1 103 ? -74.265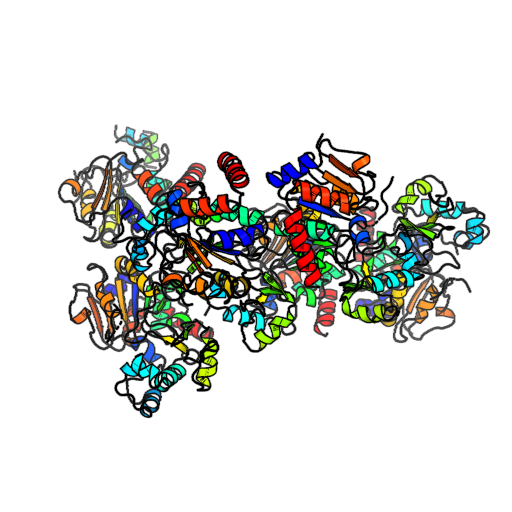 32.480 -26.555 1.00 55.75 223 LEU F C 1
ATOM 10886 O O . LEU F 1 103 ? -73.570 33.500 -26.519 1.00 58.95 223 LEU F O 1
ATOM 10891 N N . ARG F 1 104 ? -75.080 32.126 -25.566 1.00 52.49 224 ARG F N 1
ATOM 10892 C CA . ARG F 1 104 ? -75.112 32.838 -24.304 1.00 52.66 224 ARG F CA 1
ATOM 10893 C C . ARG F 1 104 ? -75.790 31.973 -23.253 1.00 53.03 224 ARG F C 1
ATOM 10894 O O . ARG F 1 104 ? -76.611 31.109 -23.567 1.00 56.51 224 ARG F O 1
ATOM 10902 N N . LEU F 1 105 ? -75.418 32.202 -22.004 1.00 46.64 225 LEU F N 1
ATOM 10903 C CA . LEU F 1 105 ? -75.979 31.477 -20.875 1.00 50.86 225 LEU F CA 1
ATOM 10904 C C . LEU F 1 105 ? -76.579 32.506 -19.934 1.00 53.05 225 LEU F C 1
ATOM 10905 O O . LEU F 1 105 ? -75.849 33.257 -19.282 1.00 54.79 225 LEU F O 1
ATOM 10910 N N . TYR F 1 106 ? -77.907 32.556 -19.901 1.00 52.83 226 TYR F N 1
ATOM 10911 C CA . TYR F 1 106 ? -78.665 33.471 -19.063 1.00 51.59 226 TYR F CA 1
ATOM 10912 C C . TYR F 1 106 ? -79.059 32.743 -17.784 1.00 55.47 226 TYR F C 1
ATOM 10913 O O . TYR F 1 106 ? -79.826 31.772 -17.827 1.00 59.72 226 TYR F O 1
ATOM 10922 N N . THR F 1 107 ? -78.554 33.212 -16.653 1.00 57.80 227 THR F N 1
ATOM 10923 C CA . THR F 1 107 ? -78.869 32.634 -15.353 1.00 63.59 227 THR F CA 1
ATOM 10924 C C . THR F 1 107 ? -79.670 33.584 -14.471 1.00 65.71 227 THR F C 1
ATOM 10925 O O . THR F 1 107 ? -79.527 34.809 -14.551 1.00 64.97 227 THR F O 1
ATOM 10929 N N . GLN F 1 108 ? -80.466 32.988 -13.578 1.00 62.71 228 GLN F N 1
ATOM 10930 C CA . GLN F 1 108 ? -81.089 33.688 -12.466 1.00 60.66 228 GLN F CA 1
ATOM 10931 C C . GLN F 1 108 ? -80.365 33.488 -11.143 1.00 72.29 228 GLN F C 1
ATOM 10932 O O . GLN F 1 108 ? -80.763 34.102 -10.148 1.00 69.94 228 GLN F O 1
ATOM 10938 N N . ASN F 1 109 ? -79.337 32.641 -11.092 1.00 70.60 229 ASN F N 1
ATOM 10939 C CA . ASN F 1 109 ? -78.666 32.357 -9.834 1.00 62.96 229 ASN F CA 1
ATOM 10940 C C . ASN F 1 109 ? -77.589 33.388 -9.551 1.00 69.15 229 ASN F C 1
ATOM 10941 O O . ASN F 1 109 ? -76.941 33.906 -10.463 1.00 73.21 229 ASN F O 1
ATOM 10946 N N . ILE F 1 110 ? -77.394 33.692 -8.274 1.00 71.31 230 ILE F N 1
ATOM 10947 C CA . ILE F 1 110 ? -76.379 34.668 -7.893 1.00 74.15 230 ILE F CA 1
ATOM 10948 C C . ILE F 1 110 ? -75.192 34.009 -7.189 1.00 73.40 230 ILE F C 1
ATOM 10949 O O . ILE F 1 110 ? -74.446 34.681 -6.478 1.00 74.13 230 ILE F O 1
ATOM 10954 N N . ASP F 1 111 ? -74.997 32.699 -7.381 1.00 73.68 231 ASP F N 1
ATOM 10955 C CA . ASP F 1 111 ? -73.871 32.019 -6.752 1.00 66.33 231 ASP F CA 1
ATOM 10956 C C . ASP F 1 111 ? -72.563 32.309 -7.473 1.00 69.15 231 ASP F C 1
ATOM 10957 O O . ASP F 1 111 ? -71.488 32.097 -6.901 1.00 75.23 231 ASP F O 1
ATOM 10962 N N . GLY F 1 112 ? -72.632 32.817 -8.702 1.00 70.28 232 GLY F N 1
ATOM 10963 C CA . GLY F 1 112 ? -71.430 32.998 -9.495 1.00 65.73 232 GLY F CA 1
ATOM 10964 C C . GLY F 1 112 ? -70.726 31.701 -9.796 1.00 65.84 232 GLY F C 1
ATOM 10965 O O . GLY F 1 112 ? -69.506 31.687 -9.969 1.00 73.62 232 GLY F O 1
ATOM 10966 N N . LEU F 1 113 ? -71.466 30.597 -9.833 1.00 66.84 233 LEU F N 1
ATOM 10967 C CA . LEU F 1 113 ? -70.883 29.302 -10.155 1.00 63.16 233 LEU F CA 1
ATOM 10968 C C . LEU F 1 113 ? -70.680 29.126 -11.656 1.00 63.70 233 LEU F C 1
ATOM 10969 O O . LEU F 1 113 ? -69.726 28.452 -12.067 1.00 62.21 233 LEU F O 1
ATOM 10974 N N . GLU F 1 114 ? -71.552 29.728 -12.479 1.00 58.22 234 GLU F N 1
ATOM 10975 C CA . GLU F 1 114 ? -71.342 29.738 -13.925 1.00 62.72 234 GLU F CA 1
ATOM 10976 C C . GLU F 1 114 ? -69.925 30.191 -14.289 1.00 64.36 234 GLU F C 1
ATOM 10977 O O . GLU F 1 114 ? -69.284 29.608 -15.174 1.00 56.94 234 GLU F O 1
ATOM 10983 N N . ARG F 1 115 ? -69.411 31.222 -13.607 1.00 68.01 235 ARG F N 1
ATOM 10984 C CA . ARG F 1 115 ? -68.079 31.733 -13.921 1.00 69.14 235 ARG F CA 1
ATOM 10985 C C . ARG F 1 115 ? -66.966 30.812 -13.446 1.00 63.97 235 ARG F C 1
ATOM 10986 O O . ARG F 1 115 ? -66.025 30.542 -14.189 1.00 60.04 235 ARG F O 1
ATOM 10994 N N . VAL F 1 116 ? -67.027 30.355 -12.202 1.00 62.22 236 VAL F N 1
ATOM 10995 C CA . VAL F 1 116 ? -65.932 29.559 -11.673 1.00 62.76 236 VAL F CA 1
ATOM 10996 C C . VAL F 1 116 ? -65.876 28.204 -12.367 1.00 61.59 236 VAL F C 1
ATOM 10997 O O . VAL F 1 116 ? -64.796 27.606 -12.445 1.00 63.85 236 VAL F O 1
ATOM 11001 N N . SER F 1 117 ? -66.977 27.749 -12.980 1.00 61.35 237 SER F N 1
ATOM 11002 C CA . SER F 1 117 ? -66.832 26.629 -13.902 1.00 59.27 237 SER F CA 1
ATOM 11003 C C . SER F 1 117 ? -66.016 26.999 -15.142 1.00 57.75 237 SER F C 1
ATOM 11004 O O . SER F 1 117 ? -65.704 26.120 -15.950 1.00 50.85 237 SER F O 1
ATOM 11007 N N . GLY F 1 118 ? -65.642 28.260 -15.310 1.00 55.99 238 GLY F N 1
ATOM 11008 C CA . GLY F 1 118 ? -64.786 28.644 -16.413 1.00 56.20 238 GLY F CA 1
ATOM 11009 C C . GLY F 1 118 ? -65.487 29.152 -17.654 1.00 58.52 238 GLY F C 1
ATOM 11010 O O . GLY F 1 118 ? -64.883 29.119 -18.737 1.00 53.25 238 GLY F O 1
ATOM 11011 N N . ILE F 1 119 ? -66.731 29.616 -17.532 1.00 56.46 239 ILE F N 1
ATOM 11012 C CA . ILE F 1 119 ? -67.450 30.285 -18.613 1.00 57.68 239 ILE F CA 1
ATOM 11013 C C . ILE F 1 119 ? -67.037 31.755 -18.649 1.00 61.22 239 ILE F C 1
ATOM 11014 O O . ILE F 1 119 ? -67.122 32.440 -17.616 1.00 65.96 239 ILE F O 1
ATOM 11019 N N . PRO F 1 120 ? -66.553 32.269 -19.786 1.00 59.53 240 PRO F N 1
ATOM 11020 C CA . PRO F 1 120 ? -66.168 33.687 -19.851 1.00 56.23 240 PRO F CA 1
ATOM 11021 C C . PRO F 1 120 ? -67.327 34.600 -19.500 1.00 58.59 240 PRO F C 1
ATOM 11022 O O . PRO F 1 120 ? -68.491 34.297 -19.770 1.00 52.85 240 PRO F O 1
ATOM 11026 N N . ALA F 1 121 ? -67.000 35.737 -18.884 1.00 63.86 241 ALA F N 1
ATOM 11027 C CA . ALA F 1 121 ? -68.059 36.679 -18.551 1.00 58.30 241 ALA F CA 1
ATOM 11028 C C . ALA F 1 121 ? -68.698 37.280 -19.790 1.00 56.00 241 ALA F C 1
ATOM 11029 O O . ALA F 1 121 ? -69.825 37.786 -19.692 1.00 55.57 241 ALA F O 1
ATOM 11031 N N . SER F 1 122 ? -68.021 37.229 -20.950 1.00 47.16 242 SER F N 1
ATOM 11032 C CA . SER F 1 122 ? -68.662 37.733 -22.157 1.00 46.81 242 SER F CA 1
ATOM 11033 C C . SER F 1 122 ? -69.838 36.854 -22.552 1.00 48.96 242 SER F C 1
ATOM 11034 O O . SER F 1 122 ? -70.848 37.350 -23.045 1.00 53.79 242 SER F O 1
ATOM 11037 N N . LYS F 1 123 ? -69.753 35.559 -22.314 1.00 53.13 243 LYS F N 1
ATOM 11038 C CA . LYS F 1 123 ? -70.816 34.641 -22.709 1.00 50.03 243 LYS F CA 1
ATOM 11039 C C . LYS F 1 123 ? -71.916 34.530 -21.675 1.00 51.32 243 LYS F C 1
ATOM 11040 O O . LYS F 1 123 ? -72.914 33.851 -21.926 1.00 51.02 243 LYS F O 1
ATOM 11046 N N . LEU F 1 124 ? -71.757 35.164 -20.528 1.00 55.53 244 LEU F N 1
ATOM 11047 C CA . LEU F 1 124 ? -72.718 35.082 -19.447 1.00 55.64 244 LEU F CA 1
ATOM 11048 C C . LEU F 1 124 ? -73.522 36.375 -19.373 1.00 57.99 244 LEU F C 1
ATOM 11049 O O . LEU F 1 124 ? -72.993 37.463 -19.636 1.00 58.33 244 LEU F O 1
ATOM 11054 N N . VAL F 1 125 ? -74.800 36.255 -19.012 1.00 54.15 245 VAL F N 1
ATOM 11055 C CA . VAL F 1 125 ? -75.603 37.390 -18.580 1.00 56.16 245 VAL F CA 1
ATOM 11056 C C . VAL F 1 125 ? -76.221 37.019 -17.241 1.00 64.21 245 VAL F C 1
ATOM 11057 O O . VAL F 1 125 ? -77.132 36.184 -17.186 1.00 60.66 245 VAL F O 1
ATOM 11061 N N . GLU F 1 126 ? -75.732 37.640 -16.162 1.00 68.83 246 GLU F N 1
ATOM 11062 C CA . GLU F 1 126 ? -76.250 37.421 -14.810 1.00 73.17 246 GLU F CA 1
ATOM 11063 C C . GLU F 1 126 ? -77.512 38.268 -14.629 1.00 70.04 246 GLU F C 1
ATOM 11064 O O . GLU F 1 126 ? -77.508 39.362 -14.049 1.00 65.82 246 GLU F O 1
ATOM 11070 N N . ALA F 1 127 ? -78.624 37.722 -15.133 1.00 68.10 247 ALA F N 1
ATOM 11071 C CA . ALA F 1 127 ? -79.858 38.493 -15.248 1.00 68.82 247 ALA F CA 1
ATOM 11072 C C . ALA F 1 127 ? -80.340 39.033 -13.901 1.00 67.73 247 ALA F C 1
ATOM 11073 O O . ALA F 1 127 ? -80.951 40.104 -13.845 1.00 73.60 247 ALA F O 1
ATOM 11075 N N . HIS F 1 128 ? -80.083 38.325 -12.810 1.00 67.65 248 HIS F N 1
ATOM 11076 C CA . HIS F 1 128 ? -80.556 38.770 -11.510 1.00 62.23 248 HIS F CA 1
ATOM 11077 C C . HIS F 1 128 ? -79.469 39.452 -10.702 1.00 66.71 248 HIS F C 1
ATOM 11078 O O . HIS F 1 128 ? -79.625 39.635 -9.490 1.00 73.48 248 HIS F O 1
ATOM 11085 N N . GLY F 1 129 ? -78.381 39.847 -11.345 1.00 66.65 249 GLY F N 1
ATOM 11086 C CA . GLY F 1 129 ? -77.355 40.623 -10.682 1.00 69.15 249 GLY F CA 1
ATOM 11087 C C . GLY F 1 129 ? -76.176 39.782 -10.243 1.00 70.59 249 GLY F C 1
ATOM 11088 O O . GLY F 1 129 ? -76.116 38.560 -10.434 1.00 72.67 249 GLY F O 1
ATOM 11089 N N . THR F 1 130 ? -75.211 40.488 -9.656 1.00 61.53 250 THR F N 1
ATOM 11090 C CA . THR F 1 130 ? -73.984 39.887 -9.164 1.00 67.39 250 THR F CA 1
ATOM 11091 C C . THR F 1 130 ? -73.731 40.342 -7.746 1.00 71.98 250 THR F C 1
ATOM 11092 O O . THR F 1 130 ? -74.530 41.081 -7.165 1.00 65.79 250 THR F O 1
ATOM 11096 N N . PHE F 1 131 ? -72.607 39.926 -7.196 1.00 64.94 251 PHE F N 1
ATOM 11097 C CA . PHE F 1 131 ? -72.019 40.713 -6.151 1.00 62.83 251 PHE F CA 1
ATOM 11098 C C . PHE F 1 131 ? -70.853 41.432 -6.847 1.00 62.87 251 PHE F C 1
ATOM 11099 O O . PHE F 1 131 ? -69.910 41.883 -6.221 1.00 68.56 251 PHE F O 1
ATOM 11107 N N . ASP F 1 147 ? -65.010 44.862 -0.738 1.00 95.69 267 ASP F N 1
ATOM 11108 C CA . ASP F 1 147 ? -65.334 45.987 0.145 1.00 95.22 267 ASP F CA 1
ATOM 11109 C C . ASP F 1 147 ? -66.657 45.727 0.826 1.00 93.00 267 ASP F C 1
ATOM 11110 O O . ASP F 1 147 ? -66.713 45.446 2.017 1.00 95.81 267 ASP F O 1
ATOM 11115 N N . ILE F 1 148 ? -67.719 45.888 0.038 1.00 97.75 268 ILE F N 1
ATOM 11116 C CA . ILE F 1 148 ? -69.076 45.427 0.322 1.00 96.27 268 ILE F CA 1
ATOM 11117 C C . ILE F 1 148 ? -69.050 44.163 1.182 1.00 90.90 268 ILE F C 1
ATOM 11118 O O . ILE F 1 148 ? -69.568 44.139 2.314 1.00 84.97 268 ILE F O 1
ATOM 11123 N N . ARG F 1 149 ? -68.393 43.120 0.657 1.00 91.90 269 ARG F N 1
ATOM 11124 C CA . ARG F 1 149 ? -68.299 41.850 1.358 1.00 89.09 269 ARG F CA 1
ATOM 11125 C C . ARG F 1 149 ? -67.550 42.002 2.673 1.00 89.91 269 ARG F C 1
ATOM 11126 O O . ARG F 1 149 ? -67.920 41.386 3.677 1.00 92.08 269 ARG F O 1
ATOM 11134 N N . ALA F 1 150 ? -66.498 42.825 2.694 1.00 89.05 270 ALA F N 1
ATOM 11135 C CA . ALA F 1 150 ? -65.666 42.904 3.893 1.00 92.11 270 ALA F CA 1
ATOM 11136 C C . ALA F 1 150 ? -66.452 43.474 5.063 1.00 89.85 270 ALA F C 1
ATOM 11137 O O . ALA F 1 150 ? -66.289 43.032 6.209 1.00 83.98 270 ALA F O 1
ATOM 11139 N N . ASP F 1 151 ? -67.332 44.435 4.795 1.00 92.12 271 ASP F N 1
ATOM 11140 C CA . ASP F 1 151 ? -68.144 44.953 5.883 1.00 93.37 271 ASP F CA 1
ATOM 11141 C C . ASP F 1 151 ? -69.308 44.025 6.187 1.00 90.23 271 ASP F C 1
ATOM 11142 O O . ASP F 1 151 ? -69.771 43.978 7.333 1.00 91.77 271 ASP F O 1
ATOM 11147 N N . VAL F 1 152 ? -69.772 43.257 5.196 1.00 90.58 272 VAL F N 1
ATOM 11148 C CA . VAL F 1 152 ? -70.851 42.313 5.485 1.00 90.71 272 VAL F CA 1
ATOM 11149 C C . VAL F 1 152 ? -70.356 41.203 6.418 1.00 92.82 272 VAL F C 1
ATOM 11150 O O . VAL F 1 152 ? -71.075 40.787 7.344 1.00 99.17 272 VAL F O 1
ATOM 11154 N N . MET F 1 153 ? -69.116 40.717 6.215 1.00 93.58 273 MET F N 1
ATOM 11155 C CA . MET F 1 153 ? -68.609 39.641 7.067 1.00 94.71 273 MET F CA 1
ATOM 11156 C C . MET F 1 153 ? -67.977 40.133 8.360 1.00 94.78 273 MET F C 1
ATOM 11157 O O . MET F 1 153 ? -67.651 39.309 9.226 1.00 90.16 273 MET F O 1
ATOM 11162 N N . ALA F 1 154 ? -67.785 41.441 8.507 1.00 100.25 274 ALA F N 1
ATOM 11163 C CA . ALA F 1 154 ? -67.493 42.027 9.804 1.00 94.62 274 ALA F CA 1
ATOM 11164 C C . ALA F 1 154 ? -68.757 42.498 10.514 1.00 95.73 274 ALA F C 1
ATOM 11165 O O . ALA F 1 154 ? -68.660 43.058 11.609 1.00 103.49 274 ALA F O 1
ATOM 11167 N N . ASP F 1 155 ? -69.930 42.286 9.911 1.00 94.01 275 ASP F N 1
ATOM 11168 C CA . ASP F 1 155 ? -71.232 42.707 10.444 1.00 91.54 275 ASP F CA 1
ATOM 11169 C C . ASP F 1 155 ? -71.302 44.206 10.706 1.00 87.31 275 ASP F C 1
ATOM 11170 O O . ASP F 1 155 ? -72.358 44.815 10.565 1.00 83.62 275 ASP F O 1
ATOM 11175 N N . PRO F 1 169 ? -74.840 46.753 -3.342 1.00 90.75 289 PRO F N 1
ATOM 11176 C CA . PRO F 1 169 ? -74.696 45.313 -3.624 1.00 86.63 289 PRO F CA 1
ATOM 11177 C C . PRO F 1 169 ? -75.570 44.915 -4.802 1.00 85.22 289 PRO F C 1
ATOM 11178 O O . PRO F 1 169 ? -76.793 44.958 -4.705 1.00 86.78 289 PRO F O 1
ATOM 11182 N N . ASP F 1 170 ? -74.955 44.526 -5.915 1.00 84.67 290 ASP F N 1
ATOM 11183 C CA . ASP F 1 170 ? -75.655 44.538 -7.201 1.00 81.51 290 ASP F CA 1
ATOM 11184 C C . ASP F 1 170 ? -76.613 43.359 -7.448 1.00 82.35 290 ASP F C 1
ATOM 11185 O O . ASP F 1 170 ? -76.774 42.932 -8.596 1.00 80.88 290 ASP F O 1
ATOM 11190 N N . ILE F 1 171 ? -77.273 42.834 -6.393 1.00 82.24 291 ILE F N 1
ATOM 11191 C CA . ILE F 1 171 ? -78.345 41.850 -6.568 1.00 72.69 291 ILE F CA 1
ATOM 11192 C C . ILE F 1 171 ? -79.606 42.583 -6.995 1.00 88.34 291 ILE F C 1
ATOM 11193 O O . ILE F 1 171 ? -79.768 43.776 -6.724 1.00 103.12 291 ILE F O 1
ATOM 11198 N N . VAL F 1 172 ? -80.536 41.871 -7.635 1.00 84.16 292 VAL F N 1
ATOM 11199 C CA . VAL F 1 172 ? -81.849 42.451 -7.915 1.00 85.22 292 VAL F CA 1
ATOM 11200 C C . VAL F 1 172 ? -82.888 41.716 -7.066 1.00 99.25 292 VAL F C 1
ATOM 11201 O O . VAL F 1 172 ? -83.079 40.498 -7.203 1.00 102.01 292 VAL F O 1
ATOM 11205 N N . PHE F 1 173 ? -83.503 42.449 -6.128 1.00 107.49 293 PHE F N 1
ATOM 11206 C CA . PHE F 1 173 ? -84.602 41.928 -5.321 1.00 110.73 293 PHE F CA 1
ATOM 11207 C C . PHE F 1 173 ? -85.910 42.110 -6.084 1.00 104.75 293 PHE F C 1
ATOM 11208 O O . PHE F 1 173 ? -85.970 42.813 -7.099 1.00 101.92 293 PHE F O 1
ATOM 11216 N N . PHE F 1 174 ? -86.957 41.445 -5.595 1.00 102.03 294 PHE F N 1
ATOM 11217 C CA . PHE F 1 174 ? -88.265 41.502 -6.234 1.00 102.32 294 PHE F CA 1
ATOM 11218 C C . PHE F 1 174 ? -88.701 42.952 -6.423 1.00 105.46 294 PHE F C 1
ATOM 11219 O O . PHE F 1 174 ? -88.781 43.714 -5.457 1.00 106.38 294 PHE F O 1
ATOM 11227 N N . GLY F 1 175 ? -88.953 43.336 -7.673 1.00 102.11 295 GLY F N 1
ATOM 11228 C CA . GLY F 1 175 ? -89.467 44.655 -7.977 1.00 94.98 295 GLY F CA 1
ATOM 11229 C C . GLY F 1 175 ? -88.449 45.715 -8.317 1.00 97.06 295 GLY F C 1
ATOM 11230 O O . GLY F 1 175 ? -88.664 46.886 -7.978 1.00 102.83 295 GLY F O 1
ATOM 11231 N N . GLU F 1 176 ? -87.350 45.347 -8.997 1.00 99.85 296 GLU F N 1
ATOM 11232 C CA . GLU F 1 176 ? -86.268 46.259 -9.387 1.00 99.80 296 GLU F CA 1
ATOM 11233 C C . GLU F 1 176 ? -86.064 46.101 -10.909 1.00 92.88 296 GLU F C 1
ATOM 11234 O O . GLU F 1 176 ? -86.646 45.181 -11.498 1.00 91.47 296 GLU F O 1
ATOM 11240 N N . PRO F 1 177 ? -85.352 46.980 -11.620 1.00 84.39 297 PRO F N 1
ATOM 11241 C CA . PRO F 1 177 ? -84.981 46.619 -12.997 1.00 87.34 297 PRO F CA 1
ATOM 11242 C C . PRO F 1 177 ? -83.780 45.689 -13.118 1.00 87.97 297 PRO F C 1
ATOM 11243 O O . PRO F 1 177 ? -82.924 45.564 -12.237 1.00 86.58 297 PRO F O 1
ATOM 11247 N N . LEU F 1 178 ? -83.737 45.002 -14.263 1.00 82.79 298 LEU F N 1
ATOM 11248 C CA . LEU F 1 178 ? -82.602 44.106 -14.436 1.00 75.73 298 LEU F CA 1
ATOM 11249 C C . LEU F 1 178 ? -81.495 44.823 -15.201 1.00 76.34 298 LEU F C 1
ATOM 11250 O O . LEU F 1 178 ? -81.769 45.727 -15.995 1.00 80.25 298 LEU F O 1
ATOM 11255 N N . PRO F 1 179 ? -80.237 44.454 -14.951 1.00 76.33 299 PRO F N 1
ATOM 11256 C CA . PRO F 1 179 ? -79.115 45.235 -15.491 1.00 73.89 299 PRO F CA 1
ATOM 11257 C C . PRO F 1 179 ? -79.160 45.305 -17.006 1.00 68.15 299 PRO F C 1
ATOM 11258 O O . PRO F 1 179 ? -79.747 44.451 -17.684 1.00 66.64 299 PRO F O 1
ATOM 11262 N N . GLN F 1 180 ? -78.519 46.349 -17.534 1.00 61.16 300 GLN F N 1
ATOM 11263 C CA . GLN F 1 180 ? -78.612 46.630 -18.960 1.00 63.84 300 GLN F CA 1
ATOM 11264 C C . GLN F 1 180 ? -78.259 45.408 -19.800 1.00 69.03 300 GLN F C 1
ATOM 11265 O O . GLN F 1 180 ? -78.761 45.262 -20.919 1.00 72.49 300 GLN F O 1
ATOM 11271 N N . ARG F 1 181 ? -77.423 44.508 -19.257 1.00 70.13 301 ARG F N 1
ATOM 11272 C CA . ARG F 1 181 ? -77.021 43.291 -19.961 1.00 65.17 301 ARG F CA 1
ATOM 11273 C C . ARG F 1 181 ? -78.197 42.433 -20.387 1.00 65.97 301 ARG F C 1
ATOM 11274 O O . ARG F 1 181 ? -78.085 41.684 -21.364 1.00 64.08 301 ARG F O 1
ATOM 11282 N N . PHE F 1 182 ? -79.295 42.457 -19.628 1.00 61.70 302 PHE F N 1
ATOM 11283 C CA . PHE F 1 182 ? -80.423 41.615 -19.991 1.00 63.25 302 PHE F CA 1
ATOM 11284 C C . PHE F 1 182 ? -80.884 41.948 -21.398 1.00 67.24 302 PHE F C 1
ATOM 11285 O O . PHE F 1 182 ? -81.358 41.069 -22.131 1.00 63.16 302 PHE F O 1
ATOM 11293 N N . LEU F 1 183 ? -80.678 43.202 -21.809 1.00 63.35 303 LEU F N 1
ATOM 11294 C CA . LEU F 1 183 ? -81.036 43.664 -23.141 1.00 64.51 303 LEU F CA 1
ATOM 11295 C C . LEU F 1 183 ? -80.325 42.884 -24.229 1.00 67.41 303 LEU F C 1
ATOM 11296 O O . LEU F 1 183 ? -80.740 42.949 -25.396 1.00 66.18 303 LEU F O 1
ATOM 11301 N N . LEU F 1 184 ? -79.296 42.116 -23.866 1.00 64.42 304 LEU F N 1
ATOM 11302 C CA . LEU F 1 184 ? -78.624 41.269 -24.838 1.00 58.38 304 LEU F CA 1
ATOM 11303 C C . LEU F 1 184 ? -79.594 40.276 -25.467 1.00 58.24 304 LEU F C 1
ATOM 11304 O O . LEU F 1 184 ? -79.432 39.904 -26.638 1.00 56.75 304 LEU F O 1
ATOM 11309 N N . HIS F 1 185 ? -80.636 39.875 -24.733 1.00 58.77 305 HIS F N 1
ATOM 11310 C CA . HIS F 1 185 ? -81.592 38.929 -25.302 1.00 64.22 305 HIS F CA 1
ATOM 11311 C C . HIS F 1 185 ? -82.234 39.484 -26.570 1.00 65.50 305 HIS F C 1
ATOM 11312 O O . HIS F 1 185 ? -82.520 38.735 -27.511 1.00 68.85 305 HIS F O 1
ATOM 11319 N N . VAL F 1 186 ? -82.447 40.798 -26.622 1.00 63.11 306 VAL F N 1
ATOM 11320 C CA . VAL F 1 186 ? -82.963 41.428 -27.836 1.00 66.87 306 VAL F CA 1
ATOM 11321 C C . VAL F 1 186 ? -82.175 40.996 -29.071 1.00 63.84 306 VAL F C 1
ATOM 11322 O O . VAL F 1 186 ? -82.746 40.677 -30.120 1.00 63.53 306 VAL F O 1
ATOM 11326 N N . VAL F 1 187 ? -80.853 40.974 -28.965 1.00 61.40 307 VAL F N 1
ATOM 11327 C CA . VAL F 1 187 ? -80.024 40.614 -30.102 1.00 60.93 307 VAL F CA 1
ATOM 11328 C C . VAL F 1 187 ? -79.839 39.097 -30.230 1.00 73.10 307 VAL F C 1
ATOM 11329 O O . VAL F 1 187 ? -79.588 38.604 -31.345 1.00 73.48 307 VAL F O 1
ATOM 11333 N N . ASP F 1 188 ? -80.035 38.338 -29.140 1.00 66.64 308 ASP F N 1
ATOM 11334 C CA . ASP F 1 188 ? -79.510 36.977 -29.010 1.00 63.37 308 ASP F CA 1
ATOM 11335 C C . ASP F 1 188 ? -80.501 35.896 -29.416 1.00 68.39 308 ASP F C 1
ATOM 11336 O O . ASP F 1 188 ? -80.219 35.090 -30.308 1.00 71.37 308 ASP F O 1
ATOM 11341 N N . PHE F 1 189 ? -81.626 35.824 -28.705 1.00 64.26 309 PHE F N 1
ATOM 11342 C CA . PHE F 1 189 ? -82.677 34.841 -28.918 1.00 65.51 309 PHE F CA 1
ATOM 11343 C C . PHE F 1 189 ? -83.137 34.804 -30.375 1.00 69.64 309 PHE F C 1
ATOM 11344 O O . PHE F 1 189 ? -83.515 33.731 -30.860 1.00 73.29 309 PHE F O 1
ATOM 11352 N N . PRO F 1 190 ? -83.146 35.921 -31.113 1.00 72.04 310 PRO F N 1
ATOM 11353 C CA . PRO F 1 190 ? -83.370 35.783 -32.561 1.00 68.97 310 PRO F CA 1
ATOM 11354 C C . PRO F 1 190 ? -82.370 34.868 -33.250 1.00 63.08 310 PRO F C 1
ATOM 11355 O O . PRO F 1 190 ? -82.738 34.195 -34.219 1.00 68.35 310 PRO F O 1
ATOM 11359 N N . MET F 1 191 ? -81.120 34.807 -32.787 1.00 65.61 311 MET F N 1
ATOM 11360 C CA . MET F 1 191 ? -80.112 34.044 -33.520 1.00 60.55 311 MET F CA 1
ATOM 11361 C C . MET F 1 191 ? -80.024 32.599 -33.087 1.00 66.78 311 MET F C 1
ATOM 11362 O O . MET F 1 191 ? -79.426 31.800 -33.808 1.00 72.97 311 MET F O 1
ATOM 11367 N N . ALA F 1 192 ? -80.565 32.257 -31.921 1.00 62.55 312 ALA F N 1
ATOM 11368 C CA . ALA F 1 192 ? -80.509 30.891 -31.424 1.00 61.72 312 ALA F CA 1
ATOM 11369 C C . ALA F 1 192 ? -80.945 29.896 -32.498 1.00 65.46 312 ALA F C 1
ATOM 11370 O O . ALA F 1 192 ? -81.718 30.225 -33.406 1.00 68.15 312 ALA F O 1
ATOM 11372 N N . ASP F 1 193 ? -80.371 28.688 -32.427 1.00 61.42 313 ASP F N 1
ATOM 11373 C CA . ASP F 1 193 ? -80.878 27.525 -33.145 1.00 64.58 313 ASP F CA 1
ATOM 11374 C C . ASP F 1 193 ? -81.266 26.398 -32.193 1.00 68.51 313 ASP F C 1
ATOM 11375 O O . ASP F 1 193 ? -81.810 25.383 -32.645 1.00 68.51 313 ASP F O 1
ATOM 11380 N N . LEU F 1 194 ? -81.025 26.564 -30.891 1.00 63.03 314 LEU F N 1
ATOM 11381 C CA . LEU F 1 194 ? -81.442 25.612 -29.874 1.00 64.01 314 LEU F CA 1
ATOM 11382 C C . LEU F 1 194 ? -81.603 26.364 -28.563 1.00 64.11 314 LEU F C 1
ATOM 11383 O O . LEU F 1 194 ? -80.773 27.221 -28.227 1.00 57.75 314 LEU F O 1
ATOM 11388 N N . LEU F 1 195 ? -82.673 26.047 -27.829 1.00 67.32 315 LEU F N 1
ATOM 11389 C CA . LEU F 1 195 ? -82.923 26.647 -26.520 1.00 68.36 315 LEU F CA 1
ATOM 11390 C C . LEU F 1 195 ? -82.938 25.574 -25.431 1.00 66.49 315 LEU F C 1
ATOM 11391 O O . LEU F 1 195 ? -83.754 24.642 -25.476 1.00 64.73 315 LEU F O 1
ATOM 11396 N N . LEU F 1 196 ? -82.041 25.726 -24.450 1.00 60.86 316 LEU F N 1
ATOM 11397 C CA . LEU F 1 196 ? -81.941 24.856 -23.287 1.00 59.67 316 LEU F CA 1
ATOM 11398 C C . LEU F 1 196 ? -82.457 25.568 -22.039 1.00 61.22 316 LEU F C 1
ATOM 11399 O O . LEU F 1 196 ? -82.003 26.674 -21.715 1.00 61.95 316 LEU F O 1
ATOM 11404 N N . ILE F 1 197 ? -83.399 24.933 -21.337 1.00 59.11 317 ILE F N 1
ATOM 11405 C CA . ILE F 1 197 ? -83.897 25.430 -20.060 1.00 58.81 317 ILE F CA 1
ATOM 11406 C C . ILE F 1 197 ? -83.653 24.358 -19.008 1.00 63.83 317 ILE F C 1
ATOM 11407 O O . ILE F 1 197 ? -84.039 23.195 -19.187 1.00 67.54 317 ILE F O 1
ATOM 11412 N N . LEU F 1 198 ? -83.016 24.756 -17.913 1.00 62.94 318 LEU F N 1
ATOM 11413 C CA . LEU F 1 198 ? -82.412 23.830 -16.972 1.00 62.29 318 LEU F CA 1
ATOM 11414 C C . LEU F 1 198 ? -82.713 24.261 -15.544 1.00 64.76 318 LEU F C 1
ATOM 11415 O O . LEU F 1 198 ? -82.487 25.423 -15.196 1.00 61.40 318 LEU F O 1
ATOM 11420 N N . GLY F 1 199 ? -83.189 23.326 -14.724 1.00 69.56 319 GLY F N 1
ATOM 11421 C CA . GLY F 1 199 ? -83.241 23.550 -13.278 1.00 65.99 319 GLY F CA 1
ATOM 11422 C C . GLY F 1 199 ? -83.924 24.834 -12.861 1.00 70.71 319 GLY F C 1
ATOM 11423 O O . GLY F 1 199 ? -83.415 25.559 -11.997 1.00 64.80 319 GLY F O 1
ATOM 11424 N N . THR F 1 200 ? -85.072 25.138 -13.462 1.00 74.22 320 THR F N 1
ATOM 11425 C CA . THR F 1 200 ? -85.834 26.325 -13.106 1.00 76.74 320 THR F CA 1
ATOM 11426 C C . THR F 1 200 ? -87.311 26.069 -13.389 1.00 87.51 320 THR F C 1
ATOM 11427 O O . THR F 1 200 ? -87.663 25.293 -14.283 1.00 87.73 320 THR F O 1
ATOM 11431 N N . SER F 1 201 ? -88.172 26.723 -12.610 1.00 89.93 321 SER F N 1
ATOM 11432 C CA . SER F 1 201 ? -89.615 26.571 -12.750 1.00 92.46 321 SER F CA 1
ATOM 11433 C C . SER F 1 201 ? -90.258 27.659 -13.601 1.00 92.47 321 SER F C 1
ATOM 11434 O O . SER F 1 201 ? -91.439 27.536 -13.933 1.00 97.37 321 SER F O 1
ATOM 11437 N N . LEU F 1 202 ? -89.513 28.709 -13.961 1.00 92.05 322 LEU F N 1
ATOM 11438 C CA . LEU F 1 202 ? -90.003 29.818 -14.794 1.00 92.02 322 LEU F CA 1
ATOM 11439 C C . LEU F 1 202 ? -91.052 30.656 -14.056 1.00 89.30 322 LEU F C 1
ATOM 11440 O O . LEU F 1 202 ? -92.074 31.038 -14.622 1.00 93.94 322 LEU F O 1
ATOM 11445 N N . GLU F 1 203 ? -90.767 30.982 -12.794 1.00 89.25 323 GLU F N 1
ATOM 11446 C CA . GLU F 1 203 ? -91.686 31.676 -11.898 1.00 83.81 323 GLU F CA 1
ATOM 11447 C C . GLU F 1 203 ? -91.566 33.189 -11.955 1.00 89.80 323 GLU F C 1
ATOM 11448 O O . GLU F 1 203 ? -92.564 33.888 -11.734 1.00 96.54 323 GLU F O 1
ATOM 11454 N N . VAL F 1 204 ? -90.364 33.718 -12.200 1.00 82.72 324 VAL F N 1
ATOM 11455 C CA . VAL F 1 204 ? -90.127 35.160 -12.245 1.00 78.26 324 VAL F CA 1
ATOM 11456 C C . VAL F 1 204 ? -90.170 35.633 -13.692 1.00 80.90 324 VAL F C 1
ATOM 11457 O O . VAL F 1 204 ? -89.688 34.942 -14.598 1.00 82.67 324 VAL F O 1
ATOM 11461 N N . GLU F 1 205 ? -90.769 36.797 -13.920 1.00 79.18 325 GLU F N 1
ATOM 11462 C CA . GLU F 1 205 ? -90.610 37.497 -15.182 1.00 75.60 325 GLU F CA 1
ATOM 11463 C C . GLU F 1 205 ? -89.982 38.858 -14.916 1.00 70.89 325 GLU F C 1
ATOM 11464 O O . GLU F 1 205 ? -89.956 39.314 -13.769 1.00 72.56 325 GLU F O 1
ATOM 11470 N N . PRO F 1 206 ? -89.376 39.495 -15.933 1.00 67.50 326 PRO F N 1
ATOM 11471 C CA . PRO F 1 206 ? -89.361 39.198 -17.367 1.00 69.84 326 PRO F CA 1
ATOM 11472 C C . PRO F 1 206 ? -88.374 38.104 -17.761 1.00 78.16 326 PRO F C 1
ATOM 11473 O O . PRO F 1 206 ? -88.180 37.898 -18.960 1.00 79.05 326 PRO F O 1
ATOM 11477 N N . PHE F 1 207 ? -87.748 37.428 -16.789 1.00 76.60 327 PHE F N 1
ATOM 11478 C CA . PHE F 1 207 ? -86.821 36.354 -17.136 1.00 72.29 327 PHE F CA 1
ATOM 11479 C C . PHE F 1 207 ? -87.537 35.216 -17.844 1.00 74.17 327 PHE F C 1
ATOM 11480 O O . PHE F 1 207 ? -87.023 34.675 -18.833 1.00 72.46 327 PHE F O 1
ATOM 11488 N N . ALA F 1 208 ? -88.716 34.822 -17.340 1.00 75.49 328 ALA F N 1
ATOM 11489 C CA . ALA F 1 208 ? -89.413 33.687 -17.932 1.00 69.77 328 ALA F CA 1
ATOM 11490 C C . ALA F 1 208 ? -89.915 34.034 -19.328 1.00 76.39 328 ALA F C 1
ATOM 11491 O O . ALA F 1 208 ? -89.977 33.167 -20.207 1.00 72.13 328 ALA F O 1
ATOM 11493 N N . SER F 1 209 ? -90.219 35.312 -19.567 1.00 78.50 329 SER F N 1
ATOM 11494 C CA . SER F 1 209 ? -90.689 35.744 -20.878 1.00 78.40 329 SER F CA 1
ATOM 11495 C C . SER F 1 209 ? -89.674 35.421 -21.970 1.00 79.51 329 SER F C 1
ATOM 11496 O O . SER F 1 209 ? -90.059 35.200 -23.127 1.00 83.79 329 SER F O 1
ATOM 11499 N N . LEU F 1 210 ? -88.377 35.358 -21.622 1.00 80.21 330 LEU F N 1
ATOM 11500 C CA . LEU F 1 210 ? -87.356 34.997 -22.604 1.00 74.88 330 LEU F CA 1
ATOM 11501 C C . LEU F 1 210 ? -87.716 33.719 -23.344 1.00 75.46 330 LEU F C 1
ATOM 11502 O O . LEU F 1 210 ? -87.432 33.605 -24.542 1.00 72.17 330 LEU F O 1
ATOM 11507 N N . THR F 1 211 ? -88.396 32.775 -22.676 1.00 80.71 331 THR F N 1
ATOM 11508 C CA . THR F 1 211 ? -88.610 31.487 -23.324 1.00 83.07 331 THR F CA 1
ATOM 11509 C C . THR F 1 211 ? -89.397 31.615 -24.611 1.00 80.74 331 THR F C 1
ATOM 11510 O O . THR F 1 211 ? -89.417 30.660 -25.392 1.00 87.63 331 THR F O 1
ATOM 11514 N N . GLU F 1 212 ? -90.001 32.774 -24.872 1.00 85.49 332 GLU F N 1
ATOM 11515 C CA . GLU F 1 212 ? -90.847 32.960 -26.050 1.00 91.17 332 GLU F CA 1
ATOM 11516 C C . GLU F 1 212 ? -90.106 33.575 -27.228 1.00 86.33 332 GLU F C 1
ATOM 11517 O O . GLU F 1 212 ? -90.633 33.551 -28.349 1.00 84.65 332 GLU F O 1
ATOM 11523 N N . ALA F 1 213 ? -88.900 34.107 -27.002 1.00 81.34 333 ALA F N 1
ATOM 11524 C CA . ALA F 1 213 ? -88.209 34.933 -27.984 1.00 75.21 333 ALA F CA 1
ATOM 11525 C C . ALA F 1 213 ? -87.529 34.136 -29.086 1.00 74.03 333 ALA F C 1
ATOM 11526 O O . ALA F 1 213 ? -87.095 34.729 -30.078 1.00 73.00 333 ALA F O 1
ATOM 11528 N N . VAL F 1 214 ? -87.416 32.821 -28.944 1.00 78.38 334 VAL F N 1
ATOM 11529 C CA . VAL F 1 214 ? -86.794 32.046 -30.002 1.00 81.00 334 VAL F CA 1
ATOM 11530 C C . VAL F 1 214 ? -87.759 31.908 -31.178 1.00 80.71 334 VAL F C 1
ATOM 11531 O O . VAL F 1 214 ? -88.971 32.124 -31.064 1.00 82.90 334 VAL F O 1
ATOM 11535 N N . ARG F 1 215 ? -87.204 31.554 -32.332 1.00 78.06 335 ARG F N 1
ATOM 11536 C CA . ARG F 1 215 ? -88.013 31.412 -33.527 1.00 75.38 335 ARG F CA 1
ATOM 11537 C C . ARG F 1 215 ? -88.861 30.140 -33.452 1.00 79.19 335 ARG F C 1
ATOM 11538 O O . ARG F 1 215 ? -88.726 29.313 -32.550 1.00 82.00 335 ARG F O 1
ATOM 11546 N N . SER F 1 216 ? -89.755 29.989 -34.427 1.00 85.25 336 SER F N 1
ATOM 11547 C CA . SER F 1 216 ? -90.680 28.865 -34.414 1.00 76.65 336 SER F CA 1
ATOM 11548 C C . SER F 1 216 ? -89.961 27.563 -34.709 1.00 76.82 336 SER F C 1
ATOM 11549 O O . SER F 1 216 ? -90.119 26.580 -33.979 1.00 80.39 336 SER F O 1
ATOM 11552 N N . SER F 1 217 ? -89.148 27.543 -35.767 1.00 74.37 337 SER F N 1
ATOM 11553 C CA . SER F 1 217 ? -88.387 26.355 -36.146 1.00 74.59 337 SER F CA 1
ATOM 11554 C C . SER F 1 217 ? -87.350 25.930 -35.102 1.00 74.74 337 SER F C 1
ATOM 11555 O O . SER F 1 217 ? -86.690 24.902 -35.295 1.00 70.25 337 SER F O 1
ATOM 11558 N N . VAL F 1 218 ? -87.171 26.695 -34.027 1.00 78.00 338 VAL F N 1
ATOM 11559 C CA . VAL F 1 218 ? -86.120 26.463 -33.035 1.00 75.50 338 VAL F CA 1
ATOM 11560 C C . VAL F 1 218 ? -86.619 25.435 -32.028 1.00 71.94 338 VAL F C 1
ATOM 11561 O O . VAL F 1 218 ? -87.726 25.590 -31.493 1.00 81.46 338 VAL F O 1
ATOM 11565 N N . PRO F 1 219 ? -85.865 24.375 -31.744 1.00 69.05 339 PRO F N 1
ATOM 11566 C CA . PRO F 1 219 ? -86.265 23.476 -30.656 1.00 72.08 339 PRO F CA 1
ATOM 11567 C C . PRO F 1 219 ? -86.008 24.108 -29.292 1.00 74.36 339 PRO F C 1
ATOM 11568 O O . PRO F 1 219 ? -85.174 25.010 -29.143 1.00 70.87 339 PRO F O 1
ATOM 11572 N N . ARG F 1 220 ? -86.771 23.646 -28.295 1.00 77.43 340 ARG F N 1
ATOM 11573 C CA . ARG F 1 220 ? -86.617 24.071 -26.904 1.00 77.98 340 ARG F CA 1
ATOM 11574 C C . ARG F 1 220 ? -86.654 22.856 -25.994 1.00 76.69 340 ARG F C 1
ATOM 11575 O O . ARG F 1 220 ? -87.620 22.087 -26.024 1.00 78.80 340 ARG F O 1
ATOM 11583 N N . LEU F 1 221 ? -85.617 22.691 -25.176 1.00 70.46 341 LEU F N 1
ATOM 11584 C CA . LEU F 1 221 ? -85.477 21.503 -24.347 1.00 66.91 341 LEU F CA 1
ATOM 11585 C C . LEU F 1 221 ? -85.505 21.903 -22.879 1.00 68.83 341 LEU F C 1
ATOM 11586 O O . LEU F 1 221 ? -84.709 22.743 -22.435 1.00 63.46 341 LEU F O 1
ATOM 11591 N N . LEU F 1 222 ? -86.425 21.298 -22.134 1.00 74.13 342 LEU F N 1
ATOM 11592 C CA . LEU F 1 222 ? -86.521 21.459 -20.689 1.00 69.68 342 LEU F CA 1
ATOM 11593 C C . LEU F 1 222 ? -85.870 20.261 -19.995 1.00 74.54 342 LEU F C 1
ATOM 11594 O O . LEU F 1 222 ? -86.237 19.108 -20.251 1.00 74.18 342 LEU F O 1
ATOM 11599 N N . ILE F 1 223 ? -84.898 20.532 -19.138 1.00 70.51 343 ILE F N 1
ATOM 11600 C CA . ILE F 1 223 ? -84.440 19.561 -18.157 1.00 70.05 343 ILE F CA 1
ATOM 11601 C C . ILE F 1 223 ? -84.767 20.173 -16.802 1.00 72.97 343 ILE F C 1
ATOM 11602 O O . ILE F 1 223 ? -84.083 21.094 -16.336 1.00 67.20 343 ILE F O 1
ATOM 11607 N N . ASN F 1 224 ? -85.868 19.701 -16.213 1.00 83.02 344 ASN F N 1
ATOM 11608 C CA . ASN F 1 224 ? -86.432 20.227 -14.976 1.00 84.75 344 ASN F CA 1
ATOM 11609 C C . ASN F 1 224 ? -87.203 19.107 -14.306 1.00 89.31 344 ASN F C 1
ATOM 11610 O O . ASN F 1 224 ? -87.421 18.048 -14.896 1.00 88.61 344 ASN F O 1
ATOM 11615 N N . ARG F 1 225 ? -87.641 19.335 -13.069 1.00 93.03 345 ARG F N 1
ATOM 11616 C CA . ARG F 1 225 ? -88.461 18.278 -12.496 1.00 98.85 345 ARG F CA 1
ATOM 11617 C C . ARG F 1 225 ? -89.853 18.261 -13.115 1.00 97.82 345 ARG F C 1
ATOM 11618 O O . ARG F 1 225 ? -90.393 17.184 -13.393 1.00 98.84 345 ARG F O 1
ATOM 11626 N N . ASP F 1 226 ? -90.432 19.435 -13.376 1.00 97.03 346 ASP F N 1
ATOM 11627 C CA . ASP F 1 226 ? -91.833 19.533 -13.762 1.00 101.44 346 ASP F CA 1
ATOM 11628 C C . ASP F 1 226 ? -92.019 20.499 -14.927 1.00 99.99 346 ASP F C 1
ATOM 11629 O O . ASP F 1 226 ? -91.431 21.581 -14.957 1.00 105.22 346 ASP F O 1
ATOM 11634 N N . LEU F 1 227 ? -92.850 20.099 -15.881 1.00 97.26 347 LEU F N 1
ATOM 11635 C CA . LEU F 1 227 ? -93.112 20.858 -17.103 1.00 103.34 347 LEU F CA 1
ATOM 11636 C C . LEU F 1 227 ? -94.092 21.973 -16.761 1.00 113.01 347 LEU F C 1
ATOM 11637 O O . LEU F 1 227 ? -95.308 21.824 -16.884 1.00 113.22 347 LEU F O 1
ATOM 11642 N N . VAL F 1 228 ? -93.570 23.116 -16.322 1.00 115.53 348 VAL F N 1
ATOM 11643 C CA . VAL F 1 228 ? -94.436 24.232 -15.963 1.00 121.08 348 VAL F CA 1
ATOM 11644 C C . VAL F 1 228 ? -93.881 25.538 -16.506 1.00 123.11 348 VAL F C 1
ATOM 11645 O O . VAL F 1 228 ? -92.711 25.652 -16.884 1.00 114.04 348 VAL F O 1
ATOM 11649 N N . GLY F 1 229 ? -94.754 26.535 -16.507 1.00 120.93 349 GLY F N 1
ATOM 11650 C CA . GLY F 1 229 ? -94.456 27.829 -17.051 1.00 120.52 349 GLY F CA 1
ATOM 11651 C C . GLY F 1 229 ? -95.162 28.004 -18.374 1.00 125.16 349 GLY F C 1
ATOM 11652 O O . GLY F 1 229 ? -96.098 27.271 -18.713 1.00 123.46 349 GLY F O 1
ATOM 11653 N N . PRO F 1 230 ? -94.719 28.992 -19.150 1.00 130.39 350 PRO F N 1
ATOM 11654 C CA . PRO F 1 230 ? -95.283 29.177 -20.493 1.00 128.92 350 PRO F CA 1
ATOM 11655 C C . PRO F 1 230 ? -95.190 27.943 -21.382 1.00 120.58 350 PRO F C 1
ATOM 11656 O O . PRO F 1 230 ? -95.866 27.911 -22.423 1.00 117.68 350 PRO F O 1
ATOM 11660 N N . LEU F 1 231 ? -94.382 26.934 -21.023 1.00 115.52 351 LEU F N 1
ATOM 11661 C CA . LEU F 1 231 ? -94.296 25.737 -21.849 1.00 116.60 351 LEU F CA 1
ATOM 11662 C C . LEU F 1 231 ? -95.215 24.632 -21.382 1.00 119.12 351 LEU F C 1
ATOM 11663 O O . LEU F 1 231 ? -95.339 23.609 -22.078 1.00 113.41 351 LEU F O 1
ATOM 11668 N N . ALA F 1 232 ? -95.825 24.815 -20.207 1.00 122.10 352 ALA F N 1
ATOM 11669 C CA . ALA F 1 232 ? -96.974 24.025 -19.807 1.00 118.17 352 ALA F CA 1
ATOM 11670 C C . ALA F 1 232 ? -98.235 24.516 -20.505 1.00 114.95 352 ALA F C 1
ATOM 11671 O O . ALA F 1 232 ? -99.075 23.712 -20.918 1.00 113.04 352 ALA F O 1
ATOM 11673 N N . TRP F 1 233 ? -98.382 25.831 -20.647 1.00 118.24 353 TRP F N 1
ATOM 11674 C CA . TRP F 1 233 ? -99.615 26.394 -21.182 1.00 120.32 353 TRP F CA 1
ATOM 11675 C C . TRP F 1 233 ? -99.602 26.461 -22.706 1.00 118.91 353 TRP F C 1
ATOM 11676 O O . TRP F 1 233 ? -100.559 26.019 -23.354 1.00 115.33 353 TRP F O 1
ATOM 11687 N N . HIS F 1 234 ? -98.519 26.988 -23.291 1.00 120.78 354 HIS F N 1
ATOM 11688 C CA . HIS F 1 234 ? -98.395 27.179 -24.739 1.00 116.31 354 HIS F CA 1
ATOM 11689 C C . HIS F 1 234 ? -97.203 26.393 -25.276 1.00 107.91 354 HIS F C 1
ATOM 11690 O O . HIS F 1 234 ? -96.160 26.983 -25.600 1.00 105.55 354 HIS F O 1
ATOM 11697 N N . PRO F 1 235 ? -97.321 25.068 -25.398 1.00 106.86 355 PRO F N 1
ATOM 11698 C CA . PRO F 1 235 ? -96.249 24.290 -26.035 1.00 103.34 355 PRO F CA 1
ATOM 11699 C C . PRO F 1 235 ? -96.126 24.627 -27.519 1.00 97.86 355 PRO F C 1
ATOM 11700 O O . PRO F 1 235 ? -97.064 25.109 -28.159 1.00 95.46 355 PRO F O 1
ATOM 11704 N N . ARG F 1 236 ? -94.936 24.382 -28.072 1.00 92.10 356 ARG F N 1
ATOM 11705 C CA . ARG F 1 236 ? -94.733 24.522 -29.508 1.00 87.98 356 ARG F CA 1
ATOM 11706 C C . ARG F 1 236 ? -94.297 23.204 -30.131 1.00 81.97 356 ARG F C 1
ATOM 11707 O O . ARG F 1 236 ? -94.006 22.220 -29.439 1.00 81.41 356 ARG F O 1
ATOM 11715 N N . SER F 1 237 ? -94.250 23.233 -31.468 1.00 79.58 357 SER F N 1
ATOM 11716 C CA . SER F 1 237 ? -94.063 22.035 -32.279 1.00 81.36 357 SER F CA 1
ATOM 11717 C C . SER F 1 237 ? -92.835 21.256 -31.830 1.00 81.80 357 SER F C 1
ATOM 11718 O O . SER F 1 237 ? -92.940 20.130 -31.334 1.00 78.78 357 SER F O 1
ATOM 11721 N N . ARG F 1 238 ? -91.667 21.871 -31.939 1.00 78.57 358 ARG F N 1
ATOM 11722 C CA . ARG F 1 238 ? -90.406 21.166 -31.747 1.00 74.94 358 ARG F CA 1
ATOM 11723 C C . ARG F 1 238 ? -89.899 21.293 -30.308 1.00 77.81 358 ARG F C 1
ATOM 11724 O O . ARG F 1 238 ? -88.714 21.544 -30.068 1.00 82.37 358 ARG F O 1
ATOM 11732 N N . ASP F 1 239 ? -90.786 21.059 -29.331 1.00 76.36 359 ASP F N 1
ATOM 11733 C CA . ASP F 1 239 ? -90.479 21.192 -27.906 1.00 77.07 359 ASP F CA 1
ATOM 11734 C C . ASP F 1 239 ? -90.250 19.825 -27.263 1.00 81.60 359 ASP F C 1
ATOM 11735 O O . ASP F 1 239 ? -90.987 18.864 -27.524 1.00 78.68 359 ASP F O 1
ATOM 11740 N N . VAL F 1 240 ? -89.208 19.743 -26.426 1.00 82.26 360 VAL F N 1
ATOM 11741 C CA . VAL F 1 240 ? -88.804 18.516 -25.740 1.00 75.90 360 VAL F CA 1
ATOM 11742 C C . VAL F 1 240 ? -88.711 18.830 -24.254 1.00 74.29 360 VAL F C 1
ATOM 11743 O O . VAL F 1 240 ? -88.441 19.973 -23.865 1.00 71.36 360 VAL F O 1
ATOM 11747 N N . ALA F 1 241 ? -88.931 17.808 -23.424 1.00 75.61 361 ALA F N 1
ATOM 11748 C CA . ALA F 1 241 ? -88.996 17.981 -21.977 1.00 79.00 361 ALA F CA 1
ATOM 11749 C C . ALA F 1 241 ? -88.419 16.751 -21.301 1.00 83.83 361 ALA F C 1
ATOM 11750 O O . ALA F 1 241 ? -88.950 15.648 -21.463 1.00 89.92 361 ALA F O 1
ATOM 11752 N N . GLN F 1 242 ? -87.340 16.944 -20.544 1.00 82.00 362 GLN F N 1
ATOM 11753 C CA . GLN F 1 242 ? -86.658 15.872 -19.823 1.00 82.59 362 GLN F CA 1
ATOM 11754 C C . GLN F 1 242 ? -86.995 16.045 -18.347 1.00 86.70 362 GLN F C 1
ATOM 11755 O O . GLN F 1 242 ? -86.231 16.622 -17.574 1.00 87.81 362 GLN F O 1
ATOM 11761 N N . LEU F 1 243 ? -88.166 15.557 -17.958 1.00 89.88 363 LEU F N 1
ATOM 11762 C CA . LEU F 1 243 ? -88.651 15.771 -16.605 1.00 90.01 363 LEU F CA 1
ATOM 11763 C C . LEU F 1 243 ? -88.098 14.701 -15.686 1.00 90.47 363 LEU F C 1
ATOM 11764 O O . LEU F 1 243 ? -88.081 13.515 -16.037 1.00 94.04 363 LEU F O 1
ATOM 11769 N N . GLY F 1 244 ? -87.668 15.129 -14.516 1.00 86.26 364 GLY F N 1
ATOM 11770 C CA . GLY F 1 244 ? -86.895 14.303 -13.619 1.00 89.00 364 GLY F CA 1
ATOM 11771 C C . GLY F 1 244 ? -85.848 15.166 -12.959 1.00 92.34 364 GLY F C 1
ATOM 11772 O O . GLY F 1 244 ? -85.887 16.383 -13.057 1.00 98.34 364 GLY F O 1
ATOM 11773 N N . ASP F 1 245 ? -84.914 14.513 -12.278 1.00 99.23 365 ASP F N 1
ATOM 11774 C CA . ASP F 1 245 ? -83.827 15.252 -11.655 1.00 91.27 365 ASP F CA 1
ATOM 11775 C C . ASP F 1 245 ? -83.049 16.011 -12.727 1.00 88.69 365 ASP F C 1
ATOM 11776 O O . ASP F 1 245 ? -82.957 15.575 -13.883 1.00 86.27 365 ASP F O 1
ATOM 11781 N N . VAL F 1 246 ? -82.537 17.190 -12.350 1.00 88.82 366 VAL F N 1
ATOM 11782 C CA . VAL F 1 246 ? -81.790 18.016 -13.301 1.00 84.02 366 VAL F CA 1
ATOM 11783 C C . VAL F 1 246 ? -80.426 17.393 -13.599 1.00 80.86 366 VAL F C 1
ATOM 11784 O O . VAL F 1 246 ? -80.023 17.294 -14.765 1.00 77.01 366 VAL F O 1
ATOM 11788 N N . VAL F 1 247 ? -79.714 16.928 -12.562 1.00 79.29 367 VAL F N 1
ATOM 11789 C CA . VAL F 1 247 ? -78.418 16.280 -12.761 1.00 77.87 367 VAL F CA 1
ATOM 11790 C C . VAL F 1 247 ? -78.564 15.016 -13.598 1.00 79.27 367 VAL F C 1
ATOM 11791 O O . VAL F 1 247 ? -77.793 14.779 -14.535 1.00 76.53 367 VAL F O 1
ATOM 11795 N N . HIS F 1 248 ? -79.534 14.169 -13.259 1.00 85.67 368 HIS F N 1
ATOM 11796 C CA A HIS F 1 248 ? -79.697 12.935 -14.012 0.37 85.31 368 HIS F CA 1
ATOM 11797 C CA B HIS F 1 248 ? -79.720 12.930 -14.013 0.63 90.54 368 HIS F CA 1
ATOM 11798 C C . HIS F 1 248 ? -80.109 13.224 -15.453 1.00 80.04 368 HIS F C 1
ATOM 11799 O O . HIS F 1 248 ? -79.630 12.562 -16.378 1.00 74.52 368 HIS F O 1
ATOM 11812 N N . GLY F 1 249 ? -80.970 14.225 -15.664 1.00 80.48 369 GLY F N 1
ATOM 11813 C CA . GLY F 1 249 ? -81.377 14.554 -17.023 1.00 79.29 369 GLY F CA 1
ATOM 11814 C C . GLY F 1 249 ? -80.234 15.120 -17.846 1.00 74.01 369 GLY F C 1
ATOM 11815 O O . GLY F 1 249 ? -80.058 14.778 -19.025 1.00 69.22 369 GLY F O 1
ATOM 11816 N N . VAL F 1 250 ? -79.428 15.983 -17.231 1.00 70.81 370 VAL F N 1
ATOM 11817 C CA . VAL F 1 250 ? -78.246 16.495 -17.912 1.00 68.36 370 VAL F CA 1
ATOM 11818 C C . VAL F 1 250 ? -77.304 15.358 -18.262 1.00 69.45 370 VAL F C 1
ATOM 11819 O O . VAL F 1 250 ? -76.833 15.265 -19.396 1.00 67.02 370 VAL F O 1
ATOM 11823 N N . GLU F 1 251 ? -77.023 14.472 -17.299 1.00 71.55 371 GLU F N 1
ATOM 11824 C CA . GLU F 1 251 ? -76.065 13.402 -17.558 1.00 63.03 371 GLU F CA 1
ATOM 11825 C C . GLU F 1 251 ? -76.590 12.417 -18.595 1.00 62.97 371 GLU F C 1
ATOM 11826 O O . GLU F 1 251 ? -75.804 11.855 -19.372 1.00 57.41 371 GLU F O 1
ATOM 11832 N N . SER F 1 252 ? -77.908 12.211 -18.638 1.00 63.30 372 SER F N 1
ATOM 11833 C CA . SER F 1 252 ? -78.499 11.409 -19.703 1.00 61.81 372 SER F CA 1
ATOM 11834 C C . SER F 1 252 ? -78.238 12.051 -21.056 1.00 64.51 372 SER F C 1
ATOM 11835 O O . SER F 1 252 ? -77.829 11.374 -22.009 1.00 61.84 372 SER F O 1
ATOM 11838 N N . LEU F 1 253 ? -78.436 13.375 -21.146 1.00 64.44 373 LEU F N 1
ATOM 11839 C CA . LEU F 1 253 ? -78.099 14.091 -22.373 1.00 58.88 373 LEU F CA 1
ATOM 11840 C C . LEU F 1 253 ? -76.613 13.983 -22.703 1.00 55.96 373 LEU F C 1
ATOM 11841 O O . LEU F 1 253 ? -76.244 13.774 -23.864 1.00 55.92 373 LEU F O 1
ATOM 11846 N N . VAL F 1 254 ? -75.747 14.143 -21.698 1.00 51.21 374 VAL F N 1
ATOM 11847 C CA . VAL F 1 254 ? -74.303 14.085 -21.921 1.00 54.99 374 VAL F CA 1
ATOM 11848 C C . VAL F 1 254 ? -73.928 12.753 -22.548 1.00 61.41 374 VAL F C 1
ATOM 11849 O O . VAL F 1 254 ? -73.269 12.698 -23.595 1.00 56.27 374 VAL F O 1
ATOM 11853 N N . GLU F 1 255 ? -74.363 11.657 -21.913 1.00 65.96 375 GLU F N 1
ATOM 11854 C CA . GLU F 1 255 ? -74.150 10.323 -22.465 1.00 65.55 375 GLU F CA 1
ATOM 11855 C C . GLU F 1 255 ? -74.681 10.217 -23.887 1.00 64.71 375 GLU F C 1
ATOM 11856 O O . GLU F 1 255 ? -73.996 9.704 -24.781 1.00 66.46 375 GLU F O 1
ATOM 11862 N N . LEU F 1 256 ? -75.907 10.686 -24.115 1.00 62.92 376 LEU F N 1
ATOM 11863 C CA . LEU F 1 256 ? -76.463 10.650 -25.464 1.00 65.10 376 LEU F CA 1
ATOM 11864 C C . LEU F 1 256 ? -75.589 11.400 -26.470 1.00 67.17 376 LEU F C 1
ATOM 11865 O O . LEU F 1 256 ? -75.554 11.039 -27.659 1.00 65.17 376 LEU F O 1
ATOM 11870 N N . LEU F 1 257 ? -74.874 12.435 -26.011 1.00 63.67 377 LEU F N 1
ATOM 11871 C CA . LEU F 1 257 ? -74.040 13.230 -26.895 1.00 64.19 377 LEU F CA 1
ATOM 11872 C C . LEU F 1 257 ? -72.679 12.594 -27.150 1.00 65.53 377 LEU F C 1
ATOM 11873 O O . LEU F 1 257 ? -72.035 12.913 -28.155 1.00 65.91 377 LEU F O 1
ATOM 11878 N N . GLY F 1 258 ? -72.231 11.695 -26.285 1.00 66.21 378 GLY F N 1
ATOM 11879 C CA . GLY F 1 258 ? -70.913 11.114 -26.441 1.00 64.94 378 GLY F CA 1
ATOM 11880 C C . GLY F 1 258 ? -69.849 11.836 -25.666 1.00 61.65 378 GLY F C 1
ATOM 11881 O O . GLY F 1 258 ? -68.662 11.645 -25.936 1.00 57.13 378 GLY F O 1
ATOM 11882 N N . TRP F 1 259 ? -70.246 12.647 -24.694 1.00 61.34 379 TRP F N 1
ATOM 11883 C CA . TRP F 1 259 ? -69.367 13.549 -23.976 1.00 64.89 379 TRP F CA 1
ATOM 11884 C C . TRP F 1 259 ? -68.994 13.046 -22.590 1.00 68.31 379 TRP F C 1
ATOM 11885 O O . TRP F 1 259 ? -68.273 13.739 -21.870 1.00 70.70 379 TRP F O 1
ATOM 11896 N N . THR F 1 260 ? -69.464 11.856 -22.206 1.00 73.64 380 THR F N 1
ATOM 11897 C CA . THR F 1 260 ? -69.326 11.392 -20.827 1.00 71.42 380 THR F CA 1
ATOM 11898 C C . THR F 1 260 ? -67.868 11.319 -20.405 1.00 68.12 380 THR F C 1
ATOM 11899 O O . THR F 1 260 ? -67.504 11.758 -19.305 1.00 64.82 380 THR F O 1
ATOM 11903 N N . GLU F 1 261 ? -67.019 10.777 -21.277 1.00 67.91 381 GLU F N 1
ATOM 11904 C CA . GLU F 1 261 ? -65.596 10.692 -20.978 1.00 71.92 381 GLU F CA 1
ATOM 11905 C C . GLU F 1 261 ? -64.973 12.078 -20.944 1.00 71.02 381 GLU F C 1
ATOM 11906 O O . GLU F 1 261 ? -64.224 12.414 -20.019 1.00 64.38 381 GLU F O 1
ATOM 11912 N N . GLU F 1 262 ? -65.277 12.897 -21.952 1.00 73.78 382 GLU F N 1
ATOM 11913 C CA . GLU F 1 262 ? -64.838 14.286 -21.929 1.00 69.04 382 GLU F CA 1
ATOM 11914 C C . GLU F 1 262 ? -65.330 14.990 -20.674 1.00 64.61 382 GLU F C 1
ATOM 11915 O O . GLU F 1 262 ? -64.623 15.829 -20.110 1.00 69.39 382 GLU F O 1
ATOM 11921 N N . MET F 1 263 ? -66.539 14.647 -20.211 1.00 63.27 383 MET F N 1
ATOM 11922 C CA . MET F 1 263 ? -67.079 15.253 -18.998 1.00 64.74 383 MET F CA 1
ATOM 11923 C C . MET F 1 263 ? -66.278 14.847 -17.771 1.00 69.03 383 MET F C 1
ATOM 11924 O O . MET F 1 263 ? -66.011 15.686 -16.906 1.00 67.40 383 MET F O 1
ATOM 11929 N N . ARG F 1 264 ? -65.877 13.569 -17.682 1.00 76.28 384 ARG F N 1
ATOM 11930 C CA . ARG F 1 264 ? -65.025 13.123 -16.574 1.00 72.14 384 ARG F CA 1
ATOM 11931 C C . ARG F 1 264 ? -63.642 13.767 -16.622 1.00 65.41 384 ARG F C 1
ATOM 11932 O O . ARG F 1 264 ? -63.110 14.167 -15.578 1.00 63.89 384 ARG F O 1
ATOM 11940 N N . ASP F 1 265 ? -63.042 13.850 -17.823 1.00 55.63 385 ASP F N 1
ATOM 11941 C CA . ASP F 1 265 ? -61.758 14.533 -17.997 1.00 67.22 385 ASP F CA 1
ATOM 11942 C C . ASP F 1 265 ? -61.843 15.997 -17.546 1.00 75.27 385 ASP F C 1
ATOM 11943 O O . ASP F 1 265 ? -60.988 16.486 -16.782 1.00 73.41 385 ASP F O 1
ATOM 11948 N N . LEU F 1 266 ? -62.900 16.697 -17.978 1.00 74.56 386 LEU F N 1
ATOM 11949 C CA . LEU F 1 266 ? -63.119 18.084 -17.597 1.00 64.68 386 LEU F CA 1
ATOM 11950 C C . LEU F 1 266 ? -63.337 18.235 -16.095 1.00 66.16 386 LEU F C 1
ATOM 11951 O O . LEU F 1 266 ? -62.753 19.128 -15.465 1.00 62.74 386 LEU F O 1
ATOM 11956 N N . VAL F 1 267 ? -64.199 17.403 -15.499 1.00 67.00 387 VAL F N 1
ATOM 11957 C CA . VAL F 1 267 ? -64.500 17.591 -14.080 1.00 69.26 387 VAL F CA 1
ATOM 11958 C C . VAL F 1 267 ? -63.287 17.240 -13.231 1.00 69.84 387 VAL F C 1
ATOM 11959 O O . VAL F 1 267 ? -63.012 17.897 -12.223 1.00 66.60 387 VAL F O 1
ATOM 11963 N N . GLN F 1 268 ? -62.506 16.242 -13.641 1.00 72.82 388 GLN F N 1
ATOM 11964 C CA . GLN F 1 268 ? -61.292 15.946 -12.891 1.00 81.72 388 GLN F CA 1
ATOM 11965 C C . GLN F 1 268 ? -60.329 17.132 -12.937 1.00 81.25 388 GLN F C 1
ATOM 11966 O O . GLN F 1 268 ? -59.862 17.612 -11.891 1.00 79.70 388 GLN F O 1
ATOM 11972 N N . ARG F 1 269 ? -60.078 17.674 -14.134 1.00 75.63 389 ARG F N 1
ATOM 11973 C CA . ARG F 1 269 ? -59.055 18.706 -14.215 1.00 71.80 389 ARG F CA 1
ATOM 11974 C C . ARG F 1 269 ? -59.521 20.014 -13.576 1.00 78.78 389 ARG F C 1
ATOM 11975 O O . ARG F 1 269 ? -58.722 20.698 -12.919 1.00 77.36 389 ARG F O 1
ATOM 11983 N N . GLU F 1 270 ? -60.814 20.347 -13.683 1.00 81.92 390 GLU F N 1
ATOM 11984 C CA . GLU F 1 270 ? -61.308 21.578 -13.074 1.00 77.12 390 GLU F CA 1
ATOM 11985 C C . GLU F 1 270 ? -61.419 21.479 -11.557 1.00 81.26 390 GLU F C 1
ATOM 11986 O O . GLU F 1 270 ? -61.187 22.480 -10.868 1.00 81.67 390 GLU F O 1
ATOM 11992 N N . THR F 1 271 ? -61.770 20.302 -11.011 1.00 79.13 391 THR F N 1
ATOM 11993 C CA . THR F 1 271 ? -61.716 20.123 -9.562 1.00 80.80 391 THR F CA 1
ATOM 11994 C C . THR F 1 271 ? -60.282 20.126 -9.053 1.00 85.09 391 THR F C 1
ATOM 11995 O O . THR F 1 271 ? -60.041 20.456 -7.884 1.00 87.70 391 THR F O 1
ATOM 11999 N N . GLY F 1 272 ? -59.327 19.744 -9.906 1.00 83.58 392 GLY F N 1
ATOM 12000 C CA . GLY F 1 272 ? -57.924 19.882 -9.543 1.00 85.97 392 GLY F CA 1
ATOM 12001 C C . GLY F 1 272 ? -57.457 21.328 -9.498 1.00 90.43 392 GLY F C 1
ATOM 12002 O O . GLY F 1 272 ? -56.616 21.692 -8.670 1.00 92.12 392 GLY F O 1
ATOM 12003 N N . LYS F 1 273 ? -57.979 22.173 -10.394 1.00 94.25 393 LYS F N 1
ATOM 12004 C CA . LYS F 1 273 ? -57.625 23.590 -10.326 1.00 89.26 393 LYS F CA 1
ATOM 12005 C C . LYS F 1 273 ? -58.231 24.305 -9.119 1.00 91.59 393 LYS F C 1
ATOM 12006 O O . LYS F 1 273 ? -57.784 25.408 -8.791 1.00 93.92 393 LYS F O 1
ATOM 12012 N N . LEU F 1 274 ? -59.217 23.714 -8.449 1.00 90.61 394 LEU F N 1
ATOM 12013 C CA . LEU F 1 274 ? -59.807 24.323 -7.257 1.00 95.74 394 LEU F CA 1
ATOM 12014 C C . LEU F 1 274 ? -59.511 23.492 -6.009 1.00 100.15 394 LEU F C 1
ATOM 12015 O O . LEU F 1 274 ? -59.049 24.017 -4.994 1.00 101.83 394 LEU F O 1
ATOM 12020 N N . GLY G 2 1 ? -30.075 -14.996 -25.324 1.00 52.77 11 GLY G N 1
ATOM 12021 C CA . GLY G 2 1 ? -29.224 -15.320 -26.470 1.00 65.18 11 GLY G CA 1
ATOM 12022 C C . GLY G 2 1 ? -27.928 -14.518 -26.571 1.00 70.31 11 GLY G C 1
ATOM 12023 O O . GLY G 2 1 ? -27.951 -13.289 -26.503 1.00 84.01 11 GLY G O 1
ATOM 12024 N N . LYS G 2 2 ? -26.798 -15.204 -26.748 1.00 65.49 12 LYS G N 1
ATOM 12025 C CA . LYS G 2 2 ? -25.493 -14.558 -26.646 1.00 62.92 12 LYS G CA 1
ATOM 12026 C C . LYS G 2 2 ? -25.238 -13.643 -27.839 1.00 61.50 12 LYS G C 1
ATOM 12027 O O . LYS G 2 2 ? -26.010 -13.588 -28.810 1.00 57.06 12 LYS G O 1
ATOM 12033 N N . GLY G 2 3 ? -24.101 -12.945 -27.766 1.00 50.76 13 GLY G N 1
ATOM 12034 C CA . GLY G 2 3 ? -23.654 -12.113 -28.862 1.00 40.33 13 GLY G CA 1
ATOM 12035 C C . GLY G 2 3 ? -22.354 -12.628 -29.432 1.00 49.37 13 GLY G C 1
ATOM 12036 O O . GLY G 2 3 ? -22.057 -13.825 -29.353 1.00 55.89 13 GLY G O 1
ATOM 12037 N N . GLY G 2 4 ? -21.570 -11.744 -30.023 1.00 45.07 14 GLY G N 1
ATOM 12038 C CA . GLY G 2 4 ? -20.217 -12.088 -30.390 1.00 41.64 14 GLY G CA 1
ATOM 12039 C C . GLY G 2 4 ? -20.112 -12.583 -31.809 1.00 44.66 14 GLY G C 1
ATOM 12040 O O . GLY G 2 4 ? -21.099 -12.702 -32.541 1.00 44.78 14 GLY G O 1
ATOM 12041 N N . ALA G 2 5 ? -18.864 -12.848 -32.205 1.00 43.85 15 ALA G N 1
ATOM 12042 C CA . ALA G 2 5 ? -18.559 -13.439 -33.510 1.00 41.74 15 ALA G CA 1
ATOM 12043 C C . ALA G 2 5 ? -18.817 -14.957 -33.526 1.00 43.71 15 ALA G C 1
ATOM 12044 O O . ALA G 2 5 ? -18.822 -15.605 -32.487 1.00 42.48 15 ALA G O 1
ATOM 12061 N N . ARG G 2 7 ? -18.199 -18.628 -33.558 1.00 48.47 17 ARG G N 1
ATOM 12062 C CA . ARG G 2 7 ? -17.105 -19.266 -32.842 1.00 49.52 17 ARG G CA 1
ATOM 12063 C C . ARG G 2 7 ? -17.496 -20.658 -32.338 1.00 58.44 17 ARG G C 1
ATOM 12064 O O . ARG G 2 7 ? -18.653 -21.050 -32.448 1.00 60.93 17 ARG G O 1
ATOM 12072 N N . HIS G 2 8 ? -16.534 -21.407 -31.801 1.00 59.70 18 HIS G N 1
ATOM 12073 C CA . HIS G 2 8 ? -16.821 -22.733 -31.274 1.00 58.52 18 HIS G CA 1
ATOM 12074 C C . HIS G 2 8 ? -17.387 -22.639 -29.867 1.00 62.28 18 HIS G C 1
ATOM 12075 O O . HIS G 2 8 ? -16.975 -21.798 -29.065 1.00 65.06 18 HIS G O 1
ATOM 12082 N N . ARG G 2 9 ? -18.343 -23.515 -29.579 1.00 64.09 19 ARG G N 1
ATOM 12083 C CA . ARG G 2 9 ? -18.942 -23.570 -28.258 1.00 67.46 19 ARG G CA 1
ATOM 12084 C C . ARG G 2 9 ? -17.964 -24.240 -27.302 1.00 75.20 19 ARG G C 1
ATOM 12085 O O . ARG G 2 9 ? -17.309 -25.222 -27.658 1.00 78.02 19 ARG G O 1
ATOM 12093 N N . LYS G 2 10 ? -17.846 -23.697 -26.087 1.00 82.69 20 LYS G N 1
ATOM 12094 C CA . LYS G 2 10 ? -16.957 -24.269 -25.072 1.00 89.86 20 LYS G CA 1
ATOM 12095 C C . LYS G 2 10 ? -17.619 -25.483 -24.426 1.00 92.29 20 LYS G C 1
ATOM 12096 O O . LYS G 2 10 ? -18.682 -25.354 -23.812 1.00 93.18 20 LYS G O 1
ATOM 12102 N N . VAL G 2 11 ? -16.993 -26.656 -24.554 1.00 103.89 21 VAL G N 1
ATOM 12103 C CA . VAL G 2 11 ? -17.536 -27.887 -23.958 1.00 107.99 21 VAL G CA 1
ATOM 12104 C C . VAL G 2 11 ? -17.422 -27.827 -22.430 1.00 103.86 21 VAL G C 1
ATOM 12105 O O . VAL G 2 11 ? -17.914 -28.706 -21.720 1.00 104.83 21 VAL G O 1
ATOM 12109 N N . GLY H 2 1 ? -41.327 1.546 -30.949 1.00 36.99 11 GLY H N 1
ATOM 12110 C CA . GLY H 2 1 ? -41.835 0.975 -29.699 1.00 46.12 11 GLY H CA 1
ATOM 12111 C C . GLY H 2 1 ? -43.360 0.950 -29.467 1.00 62.08 11 GLY H C 1
ATOM 12112 O O . GLY H 2 1 ? -43.888 0.052 -28.801 1.00 63.75 11 GLY H O 1
ATOM 12113 N N . LYS H 2 2 ? -44.076 1.956 -29.985 1.00 63.60 12 LYS H N 1
ATOM 12114 C CA . LYS H 2 2 ? -45.534 1.910 -29.995 1.00 58.39 12 LYS H CA 1
ATOM 12115 C C . LYS H 2 2 ? -46.064 0.784 -30.869 1.00 60.36 12 LYS H C 1
ATOM 12116 O O . LYS H 2 2 ? -47.286 0.552 -30.888 1.00 52.95 12 LYS H O 1
ATOM 12122 N N . GLY H 2 3 ? -45.187 0.100 -31.609 1.00 53.64 13 GLY H N 1
ATOM 12123 C CA . GLY H 2 3 ? -45.592 -1.040 -32.409 1.00 44.29 13 GLY H CA 1
ATOM 12124 C C . GLY H 2 3 ? -46.645 -0.700 -33.437 1.00 50.94 13 GLY H C 1
ATOM 12125 O O . GLY H 2 3 ? -46.992 0.471 -33.630 1.00 54.91 13 GLY H O 1
ATOM 12126 N N . GLY H 2 4 ? -47.139 -1.718 -34.121 1.00 49.00 14 GLY H N 1
ATOM 12127 C CA . GLY H 2 4 ? -48.329 -1.567 -34.938 1.00 43.98 14 GLY H CA 1
ATOM 12128 C C . GLY H 2 4 ? -48.058 -1.074 -36.343 1.00 44.37 14 GLY H C 1
ATOM 12129 O O . GLY H 2 4 ? -46.910 -0.951 -36.801 1.00 47.54 14 GLY H O 1
ATOM 12130 N N . ALA H 2 5 ? -49.165 -0.827 -37.051 1.00 39.83 15 ALA H N 1
ATOM 12131 C CA . ALA H 2 5 ? -49.163 -0.188 -38.374 1.00 48.96 15 ALA H CA 1
ATOM 12132 C C . ALA H 2 5 ? -48.946 1.315 -38.338 1.00 49.87 15 ALA H C 1
ATOM 12133 O O . ALA H 2 5 ? -49.144 1.987 -37.320 1.00 45.67 15 ALA H O 1
ATOM 12150 N N . ARG H 2 7 ? -49.608 4.889 -38.516 1.00 41.34 17 ARG H N 1
ATOM 12151 C CA . ARG H 2 7 ? -50.719 5.723 -38.097 1.00 49.50 17 ARG H CA 1
ATOM 12152 C C . ARG H 2 7 ? -50.283 7.125 -37.576 1.00 58.03 17 ARG H C 1
ATOM 12153 O O . ARG H 2 7 ? -49.131 7.285 -37.145 1.00 51.32 17 ARG H O 1
ATOM 12161 N N . HIS H 2 8 ? -51.189 8.122 -37.605 1.00 55.20 18 HIS H N 1
ATOM 12162 C CA . HIS H 2 8 ? -50.980 9.362 -36.868 1.00 60.19 18 HIS H CA 1
ATOM 12163 C C . HIS H 2 8 ? -51.278 9.203 -35.379 1.00 64.78 18 HIS H C 1
ATOM 12164 O O . HIS H 2 8 ? -51.893 8.233 -34.924 1.00 65.15 18 HIS H O 1
ATOM 12171 N N . ARG H 2 9 ? -50.878 10.218 -34.620 1.00 68.45 19 ARG H N 1
ATOM 12172 C CA . ARG H 2 9 ? -51.091 10.219 -33.178 1.00 73.04 19 ARG H CA 1
ATOM 12173 C C . ARG H 2 9 ? -52.307 11.031 -32.783 1.00 70.88 19 ARG H C 1
ATOM 12174 O O . ARG H 2 9 ? -53.432 10.612 -33.029 1.00 73.45 19 ARG H O 1
ATOM 12182 N N . GLY I 2 3 ? 4.586 -6.874 -50.896 1.00 65.91 13 GLY I N 1
ATOM 12183 C CA . GLY I 2 3 ? 4.214 -8.235 -50.575 1.00 67.14 13 GLY I CA 1
ATOM 12184 C C . GLY I 2 3 ? 5.384 -9.058 -50.079 1.00 72.46 13 GLY I C 1
ATOM 12185 O O . GLY I 2 3 ? 6.505 -8.571 -49.959 1.00 63.76 13 GLY I O 1
ATOM 12186 N N . GLY I 2 4 ? 5.133 -10.322 -49.791 1.00 74.01 14 GLY I N 1
ATOM 12187 C CA . GLY I 2 4 ? 6.169 -11.138 -49.218 1.00 67.93 14 GLY I CA 1
ATOM 12188 C C . GLY I 2 4 ? 6.123 -11.148 -47.707 1.00 67.50 14 GLY I C 1
ATOM 12189 O O . GLY I 2 4 ? 5.172 -10.701 -47.059 1.00 66.49 14 GLY I O 1
ATOM 12190 N N . ALA I 2 5 ? 7.200 -11.676 -47.139 1.00 71.81 15 ALA I N 1
ATOM 12191 C CA . ALA I 2 5 ? 7.257 -12.000 -45.718 1.00 63.21 15 ALA I CA 1
ATOM 12192 C C . ALA I 2 5 ? 8.202 -11.062 -44.980 1.00 57.92 15 ALA I C 1
ATOM 12193 O O . ALA I 2 5 ? 9.143 -10.525 -45.559 1.00 55.35 15 ALA I O 1
ATOM 12210 N N . ARG I 2 7 ? 10.986 -9.635 -43.600 1.00 57.57 17 ARG I N 1
ATOM 12211 C CA . ARG I 2 7 ? 12.405 -9.941 -43.720 1.00 62.56 17 ARG I CA 1
ATOM 12212 C C . ARG I 2 7 ? 13.299 -8.712 -43.423 1.00 67.51 17 ARG I C 1
ATOM 12213 O O . ARG I 2 7 ? 12.863 -7.551 -43.514 1.00 60.59 17 ARG I O 1
ATOM 12221 N N . HIS I 2 8 ? 14.552 -8.989 -43.059 1.00 68.62 18 HIS I N 1
ATOM 12222 C CA . HIS I 2 8 ? 15.589 -7.967 -42.980 1.00 70.16 18 HIS I CA 1
ATOM 12223 C C . HIS I 2 8 ? 16.196 -7.741 -44.362 1.00 71.70 18 HIS I C 1
ATOM 12224 O O . HIS I 2 8 ? 15.717 -8.257 -45.375 1.00 70.82 18 HIS I O 1
ATOM 12231 N N . ARG I 2 9 ? 17.267 -6.947 -44.417 1.00 82.85 19 ARG I N 1
ATOM 12232 C CA . ARG I 2 9 ? 18.148 -6.885 -45.593 1.00 83.41 19 ARG I CA 1
ATOM 12233 C C . ARG I 2 9 ? 19.619 -6.901 -45.163 1.00 81.21 19 ARG I C 1
ATOM 12234 O O . ARG I 2 9 ? 19.950 -7.229 -44.011 1.00 78.96 19 ARG I O 1
ATOM 12242 N N . GLY J 2 4 ? -84.307 12.226 -58.269 1.00 66.82 14 GLY J N 1
ATOM 12243 C CA . GLY J 2 4 ? -84.581 12.097 -59.690 1.00 75.13 14 GLY J CA 1
ATOM 12244 C C . GLY J 2 4 ? -83.401 11.581 -60.498 1.00 82.70 14 GLY J C 1
ATOM 12245 O O . GLY J 2 4 ? -82.620 10.768 -60.013 1.00 88.28 14 GLY J O 1
ATOM 12246 N N . ALA J 2 5 ? -83.283 12.048 -61.739 1.00 81.46 15 ALA J N 1
ATOM 12247 C CA . ALA J 2 5 ? -82.162 11.715 -62.624 1.00 73.48 15 ALA J CA 1
ATOM 12248 C C . ALA J 2 5 ? -82.008 12.845 -63.641 1.00 71.63 15 ALA J C 1
ATOM 12249 O O . ALA J 2 5 ? -82.978 13.536 -63.931 1.00 68.06 15 ALA J O 1
ATOM 12266 N N . ARG J 2 7 ? -82.237 15.489 -66.014 1.00 73.43 17 ARG J N 1
ATOM 12267 C CA . ARG J 2 7 ? -83.201 15.803 -67.064 1.00 77.62 17 ARG J CA 1
ATOM 12268 C C . ARG J 2 7 ? -83.383 17.303 -67.236 1.00 78.84 17 ARG J C 1
ATOM 12269 O O . ARG J 2 7 ? -83.191 18.074 -66.291 1.00 73.71 17 ARG J O 1
ATOM 12277 N N . HIS J 2 8 ? -83.756 17.705 -68.448 1.00 82.35 18 HIS J N 1
ATOM 12278 C CA . HIS J 2 8 ? -83.978 19.113 -68.769 1.00 85.23 18 HIS J CA 1
ATOM 12279 C C . HIS J 2 8 ? -85.472 19.390 -68.957 1.00 77.76 18 HIS J C 1
ATOM 12280 O O . HIS J 2 8 ? -86.123 19.948 -68.074 1.00 77.38 18 HIS J O 1
ATOM 12287 N N . GLY K 2 3 ? -68.094 -7.431 -63.643 1.00 105.54 13 GLY K N 1
ATOM 12288 C CA . GLY K 2 3 ? -67.487 -6.386 -62.824 1.00 112.91 13 GLY K CA 1
ATOM 12289 C C . GLY K 2 3 ? -68.098 -4.995 -62.929 1.00 115.09 13 GLY K C 1
ATOM 12290 O O . GLY K 2 3 ? -68.862 -4.691 -63.852 1.00 110.11 13 GLY K O 1
ATOM 12291 N N . GLY K 2 4 ? -67.720 -4.131 -61.987 1.00 116.01 14 GLY K N 1
ATOM 12292 C CA . GLY K 2 4 ? -68.409 -2.872 -61.751 1.00 102.82 14 GLY K CA 1
ATOM 12293 C C . GLY K 2 4 ? -68.619 -2.695 -60.258 1.00 95.85 14 GLY K C 1
ATOM 12294 O O . GLY K 2 4 ? -67.733 -3.016 -59.465 1.00 96.83 14 GLY K O 1
ATOM 12295 N N . ALA K 2 5 ? -69.791 -2.208 -59.865 1.00 99.14 15 ALA K N 1
ATOM 12296 C CA . ALA K 2 5 ? -70.119 -1.994 -58.463 1.00 105.51 15 ALA K CA 1
ATOM 12297 C C . ALA K 2 5 ? -71.169 -3.001 -57.993 1.00 100.69 15 ALA K C 1
ATOM 12298 O O . ALA K 2 5 ? -71.826 -3.625 -58.820 1.00 98.10 15 ALA K O 1
ATOM 12315 N N . ARG K 2 7 ? -73.902 -4.537 -57.810 1.00 112.72 17 ARG K N 1
ATOM 12316 C CA . ARG K 2 7 ? -75.160 -4.521 -58.565 1.00 114.54 17 ARG K CA 1
ATOM 12317 C C . ARG K 2 7 ? -76.346 -5.221 -57.882 1.00 114.31 17 ARG K C 1
ATOM 12318 O O . ARG K 2 7 ? -76.363 -5.446 -56.672 1.00 109.32 17 ARG K O 1
ATOM 12326 N N . HIS K 2 8 ? -77.332 -5.572 -58.708 1.00 117.06 18 HIS K N 1
ATOM 12327 C CA . HIS K 2 8 ? -78.470 -6.388 -58.308 1.00 120.25 18 HIS K CA 1
ATOM 12328 C C . HIS K 2 8 ? -79.253 -6.825 -59.539 1.00 127.98 18 HIS K C 1
ATOM 12329 O O . HIS K 2 8 ? -79.969 -6.008 -60.125 1.00 130.20 18 HIS K O 1
ATOM 12336 N N . ARG K 2 9 ? -79.140 -8.095 -59.937 1.00 131.99 19 ARG K N 1
ATOM 12337 C CA . ARG K 2 9 ? -79.846 -8.583 -61.122 1.00 132.60 19 ARG K CA 1
ATOM 12338 C C . ARG K 2 9 ? -81.363 -8.577 -60.924 1.00 129.33 19 ARG K C 1
ATOM 12339 O O . ARG K 2 9 ? -81.888 -9.250 -60.037 1.00 125.65 19 ARG K O 1
ATOM 12347 N N . GLY L 2 4 ? -91.875 42.443 -16.970 1.00 52.74 14 GLY L N 1
ATOM 12348 C CA . GLY L 2 4 ? -91.311 43.561 -17.706 1.00 66.76 14 GLY L CA 1
ATOM 12349 C C . GLY L 2 4 ? -90.344 44.356 -16.848 1.00 75.37 14 GLY L C 1
ATOM 12350 O O . GLY L 2 4 ? -89.529 45.123 -17.367 1.00 68.22 14 GLY L O 1
ATOM 12351 N N . ALA L 2 5 ? -90.491 44.196 -15.527 1.00 83.81 15 ALA L N 1
ATOM 12352 C CA . ALA L 2 5 ? -89.483 44.555 -14.505 1.00 85.66 15 ALA L CA 1
ATOM 12353 C C . ALA L 2 5 ? -89.746 43.669 -13.267 1.00 89.52 15 ALA L C 1
ATOM 12354 O O . ALA L 2 5 ? -90.909 43.324 -12.985 1.00 86.09 15 ALA L O 1
ATOM 12361 N N . ARG L 2 7 ? -90.814 41.095 -11.559 1.00 86.87 17 ARG L N 1
ATOM 12362 C CA . ARG L 2 7 ? -92.061 40.687 -10.914 1.00 86.26 17 ARG L CA 1
ATOM 12363 C C . ARG L 2 7 ? -92.160 39.164 -10.821 1.00 87.15 17 ARG L C 1
ATOM 12364 O O . ARG L 2 7 ? -91.248 38.469 -11.267 1.00 80.87 17 ARG L O 1
ATOM 12366 N N . HIS L 2 8 ? -93.269 38.662 -10.256 1.00 93.72 18 HIS L N 1
ATOM 12367 C CA . HIS L 2 8 ? -93.540 37.212 -10.141 1.00 94.47 18 HIS L CA 1
ATOM 12368 C C . HIS L 2 8 ? -94.892 36.827 -10.770 1.00 93.39 18 HIS L C 1
ATOM 12369 O O . HIS L 2 8 ? -95.145 35.656 -11.082 1.00 91.61 18 HIS L O 1
#

Secondary structure (DSSP, 8-state):
---HHHHHHHHHHTS--SEEEEE-GGGTGGGTPPPTT-----SSGGGGGBHHHHHH--HHHHHHHHHHSSSS----HHHHHHHHHHHTT-EEEEEE---S-HHHHTT--GGGEEETTEEEEEEEETTT--EEETHHHHHHHHTTPPPB-TTT-PBEEEEE--BTSPPPGGGGGHHHHTTT-SEEEEES----BTTTGGGGGGS-TT--EEEESS---SHHHHS--TTEEE--S-HHHHHHHHHHHHT-HHHHHHHHHHHHHH-/---HHHHHHHHHTTS--SEEEEE-GGGTGGGT------SSGGGGGBHHHHHH--HHHHHHHHHHSTTSPPP-HHHHHHHHHHHTT-EEEEEE---S-HHHHTT--GGGEEETTEEEEEEEETTT--EEETHHHHHHHHTTPPPB-TTT-PBEEEEEPPBTSPPPGGGGGHHHHTTT-SEEEEES----BTTGGGGGGGS-TTS-EEEEESS--THHHHS--TTEEEEES-HHHHHHHHHHHHT-HHHHHHHHHHHHH-/---HHHHHHHHHTTS--SEEEEE-GGGGGGGT---------SSGGGGGBHHHHHH--HHHHHHHHHT-TTSS---HHHHHHHHHHHTT-EEEEEE--SS-HHHHHT--GGGEEETT--SSEEEETTT--EEETHHHHHHHHTT---B-TTT--BEEESPPPBTSPPPGGGGGHHHHTTT-SEEEEES----STTTGGGGGTS-TTS-EEEEESS--THHHHS--TTEEEEES-HHHHHHHHHHHHT-HHHHHHHHHHHHHH-/-HHHHHHHHHTT---SEEEEE-HHHHGGGT---------SSGGGGGBHHHHHH--HHHHHHHHHT-TTSS---HHHHHHHHHHHTT-EEEEEE--SS-HHHHTT--TTTEEETT--TTEEEETTT--EEEGGGGHHHHHTT---B-TTT-PBEEES---BTSPPPGGGGGHHHHSTT-SEEEEES----SSSTTGGGGTS-TTS-EEEESSS--THHHHS--TTEEE--S-HHHHHHHHHHHHT-HHHHHHHHHHHHHH-/---HHHHHHHHHTTS---EEEEE-GGGGGGGT---TTSTTSHHHHHHTTS--SSGGGGGBHHHHHH--HHHHHHHHHHSTTS----HHHHHHHHHHHTT-EEEEEE---S-HHHHTT--GGGEEETTEEEEEEEESSS---EEHHHHHHHHHTT---B-TTT--BEEEEEPPBTSPPPGGGGGHHHHHHH-SEEEEES----STTTGGGGGSS-TTS-EEEEESS--THHHHS--TTEEEEES-HHHHHHHHHHHHT-HHHHHHHHHHHHHH-/-PPPHHHHHHHHHHTS---EEEEE-GGGGGGGT----HHHHHHHHSTTS----HHHHHHHHHHHTT-EEEEEE---S-HHHHTT--GGGEEETTB---HHHHHHT---B--TTSPPPGGGGHHHHHTTT-SEEEEES----STTTGGGGG-S-TTS-EEEEESS--SHHHHS--TTEEEEES-HHHHHHHHHHHHT-HHHHHHHHHHHHHH-/------BPP-/------B-/------/----/------/----